Protein 8RQZ (pdb70)

Structure (mmCIF, N/CA/C/O backbone):
data_8RQZ
#
_entry.id   8RQZ
#
_cell.length_a   210.833
_cell.length_b   210.500
_cell.length_c   494.213
_cell.angle_alpha   90.00
_cell.angle_beta   90.00
_cell.angle_gamma   90.00
#
_symmetry.space_group_name_H-M   'F 2 2 2'
#
loop_
_entity.id
_entity.type
_entity.pdbx_description
1 polymer 'Uncharacterized protein YjgD'
2 polymer 'Probable oxidoreductase YjgC'
3 non-polymer 'MYRISTIC ACID'
4 non-polymer GLYCEROL
5 non-polymer 1,2-DIPALMITOYL-PHOSPHATIDYL-GLYCEROLE
6 non-polymer 'FE2/S2 (INORGANIC) CLUSTER'
7 non-polymer 'IRON/SULFUR CLUSTER'
8 non-polymer '2-AMINO-5,6-DIMERCAPTO-7-METHYL-3,7,8A,9-TETRAHYDRO-8-OXA-1,3,9,10-TETRAAZA-ANTHRACEN-4-ONE GUANOSINE DINUCLEOTIDE'
9 non-polymer 'MOLYBDENUM(IV) ION'
10 non-polymer MENAQUINONE-7
11 non-polymer 'HYDROSULFURIC ACID'
12 non-polymer 'MALONATE ION'
13 non-polymer 'NITRATE ION'
14 non-polymer 'SODIUM ION'
15 water water
#
loop_
_atom_site.group_PDB
_atom_site.id
_atom_site.type_symbol
_atom_site.label_atom_id
_atom_site.label_alt_id
_atom_site.label_comp_id
_atom_site.label_asym_id
_atom_site.label_entity_id
_atom_site.label_seq_id
_atom_site.pdbx_PDB_ins_code
_atom_site.Cartn_x
_atom_site.Cartn_y
_atom_site.Cartn_z
_atom_site.occupancy
_atom_site.B_iso_or_equiv
_atom_site.auth_seq_id
_atom_site.auth_comp_id
_atom_site.auth_asym_id
_atom_site.auth_atom_id
_atom_site.pdbx_PDB_model_num
ATOM 1 N N . ALA A 1 2 ? 7.693 55.552 236.742 1.00 50.99 2 ALA A N 1
ATOM 2 C CA . ALA A 1 2 ? 8.006 56.904 237.202 1.00 51.69 2 ALA A CA 1
ATOM 3 C C . ALA A 1 2 ? 7.407 58.036 236.278 1.00 52.08 2 ALA A C 1
ATOM 4 O O . ALA A 1 2 ? 6.747 57.710 235.295 1.00 52.16 2 ALA A O 1
ATOM 6 N N . LYS A 1 3 ? 7.569 59.344 236.626 1.00 52.19 3 LYS A N 1
ATOM 7 C CA . LYS A 1 3 ? 7.049 60.474 235.836 1.00 53.18 3 LYS A CA 1
ATOM 8 C C . LYS A 1 3 ? 7.744 60.620 234.463 1.00 53.66 3 LYS A C 1
ATOM 9 O O . LYS A 1 3 ? 8.878 60.173 234.294 1.00 53.85 3 LYS A O 1
ATOM 15 N N . ALA A 1 4 ? 7.083 61.285 233.500 1.00 53.27 4 ALA A N 1
ATOM 16 C CA . ALA A 1 4 ? 7.658 61.464 232.169 1.00 53.02 4 ALA A CA 1
ATOM 17 C C . ALA A 1 4 ? 8.837 62.430 232.144 1.00 52.94 4 ALA A C 1
ATOM 18 O O . ALA A 1 4 ? 8.726 63.557 232.618 1.00 53.46 4 ALA A O 1
ATOM 20 N N . ILE A 1 5 ? 9.967 61.995 231.582 1.00 52.42 5 ILE A N 1
ATOM 21 C CA . ILE A 1 5 ? 11.163 62.831 231.407 1.00 52.29 5 ILE A CA 1
ATOM 22 C C . ILE A 1 5 ? 11.720 62.632 229.986 1.00 52.14 5 ILE A C 1
ATOM 23 O O . ILE A 1 5 ? 11.543 61.559 229.418 1.00 52.19 5 ILE A O 1
ATOM 28 N N . LYS A 1 6 ? 12.385 63.645 229.406 1.00 51.92 6 LYS A N 1
ATOM 29 C CA . LYS A 1 6 ? 12.958 63.499 228.066 1.00 52.47 6 LYS A CA 1
ATOM 30 C C . LYS A 1 6 ? 14.453 63.806 228.015 1.00 53.71 6 LYS A C 1
ATOM 31 O O . LYS A 1 6 ? 15.162 63.254 227.172 1.00 53.58 6 LYS A O 1
ATOM 37 N N . ARG A 1 7 ? 14.926 64.695 228.903 1.00 54.83 7 ARG A N 1
ATOM 38 C CA . ARG A 1 7 ? 16.319 65.153 228.941 1.00 56.17 7 ARG A CA 1
ATOM 39 C C . ARG A 1 7 ? 17.305 64.037 229.226 1.00 56.31 7 ARG A C 1
ATOM 40 O O . ARG A 1 7 ? 17.150 63.322 230.198 1.00 56.32 7 ARG A O 1
ATOM 48 N N . ILE A 1 8 ? 18.311 63.877 228.366 1.00 56.17 8 ILE A N 1
ATOM 49 C CA . ILE A 1 8 ? 19.330 62.841 228.519 1.00 56.37 8 ILE A CA 1
ATOM 50 C C . ILE A 1 8 ? 20.704 63.489 228.719 1.00 56.85 8 ILE A C 1
ATOM 51 O O . ILE A 1 8 ? 21.134 64.276 227.875 1.00 56.86 8 ILE A O 1
ATOM 56 N N . GLN A 1 9 ? 21.391 63.174 229.832 1.00 57.09 9 GLN A N 1
ATOM 57 C CA . GLN A 1 9 ? 22.742 63.667 230.075 1.00 58.04 9 GLN A CA 1
ATOM 58 C C . GLN A 1 9 ? 23.665 62.587 229.524 1.00 58.73 9 GLN A C 1
ATOM 59 O O . GLN A 1 9 ? 23.736 61.489 230.075 1.00 58.67 9 GLN A O 1
ATOM 65 N N . LYS A 1 10 ? 24.318 62.883 228.394 1.00 59.16 10 LYS A N 1
ATOM 66 C CA . LYS A 1 10 ? 25.205 61.954 227.698 1.00 59.89 10 LYS A CA 1
ATOM 67 C C . LYS A 1 10 ? 26.491 61.658 228.459 1.00 60.48 10 LYS A C 1
ATOM 68 O O . LYS A 1 10 ? 26.927 62.459 229.285 1.00 60.54 10 LYS A O 1
ATOM 74 N N . ILE A 1 11 ? 27.102 60.502 228.176 1.00 60.80 11 ILE A N 1
ATOM 75 C CA . ILE A 1 11 ? 28.335 60.105 228.837 1.00 61.45 11 ILE A CA 1
ATOM 76 C C . ILE A 1 11 ? 29.525 60.844 228.193 1.00 61.85 11 ILE A C 1
ATOM 77 O O . ILE A 1 11 ? 29.565 61.039 226.976 1.00 61.83 11 ILE A O 1
ATOM 82 N N . GLU A 1 12 ? 30.441 61.334 229.028 1.00 61.99 12 GLU A N 1
ATOM 83 C CA . GLU A 1 12 ? 31.571 62.122 228.558 1.00 62.68 12 GLU A CA 1
ATOM 84 C C . GLU A 1 12 ? 32.661 61.331 227.847 1.00 62.68 12 GLU A C 1
ATOM 85 O O . GLU A 1 12 ? 33.484 60.671 228.487 1.00 62.79 12 GLU A O 1
ATOM 91 N N . VAL A 1 13 ? 32.692 61.433 226.518 1.00 62.38 13 VAL A N 1
ATOM 92 C CA . VAL A 1 13 ? 33.746 60.809 225.734 1.00 62.37 13 VAL A CA 1
ATOM 93 C C . VAL A 1 13 ? 34.807 61.887 225.530 1.00 61.94 13 VAL A C 1
ATOM 94 O O . VAL A 1 13 ? 34.633 62.798 224.718 1.00 62.02 13 VAL A O 1
ATOM 98 N N . THR A 1 14 ? 35.865 61.844 226.345 1.00 61.19 14 THR A N 1
ATOM 99 C CA . THR A 1 14 ? 36.907 62.867 226.293 1.00 60.96 14 THR A CA 1
ATOM 100 C C . THR A 1 14 ? 37.713 62.817 224.979 1.00 60.82 14 THR A C 1
ATOM 101 O O . THR A 1 14 ? 37.646 61.825 224.251 1.00 61.04 14 THR A O 1
ATOM 105 N N . GLU A 1 15 ? 38.465 63.891 224.667 1.00 60.30 15 GLU A N 1
ATOM 106 C CA . GLU A 1 15 ? 39.259 63.964 223.439 1.00 60.02 15 GLU A CA 1
ATOM 107 C C . GLU A 1 15 ? 40.280 62.840 223.382 1.00 58.99 15 GLU A C 1
ATOM 108 O O . GLU A 1 15 ? 40.463 62.218 222.335 1.00 58.81 15 GLU A O 1
ATOM 114 N N . GLU A 1 16 ? 40.904 62.548 224.528 1.00 58.26 16 GLU A N 1
ATOM 115 C CA . GLU A 1 16 ? 41.892 61.482 224.649 1.00 58.12 16 GLU A CA 1
ATOM 116 C C . GLU A 1 16 ? 41.245 60.111 224.543 1.00 57.56 16 GLU A C 1
ATOM 117 O O . GLU A 1 16 ? 41.851 59.195 223.994 1.00 57.92 16 GLU A O 1
ATOM 123 N N . ASP A 1 17 ? 40.026 59.949 225.067 1.00 56.58 17 ASP A N 1
ATOM 124 C CA . ASP A 1 17 ? 39.312 58.677 224.989 1.00 56.01 17 ASP A CA 1
ATOM 125 C C . ASP A 1 17 ? 38.968 58.368 223.547 1.00 54.19 17 ASP A C 1
ATOM 126 O O . ASP A 1 17 ? 39.146 57.238 223.113 1.00 54.14 17 ASP A O 1
ATOM 131 N N . GLN A 1 18 ? 38.482 59.368 222.804 1.00 52.77 18 GLN A N 1
ATOM 132 C CA . GLN A 1 18 ? 38.135 59.169 221.404 1.00 52.08 18 GLN A CA 1
ATOM 133 C C . GLN A 1 18 ? 39.380 58.901 220.570 1.00 51.14 18 GLN A C 1
ATOM 134 O O . GLN A 1 18 ? 39.340 58.064 219.673 1.00 51.36 18 GLN A O 1
ATOM 140 N N . ARG A 1 19 ? 40.505 59.543 220.903 1.00 49.88 19 ARG A N 1
ATOM 141 C CA . ARG A 1 19 ? 41.762 59.319 220.202 1.00 49.22 19 ARG A CA 1
ATOM 142 C C . ARG A 1 19 ? 42.200 57.859 220.339 1.00 47.78 19 ARG A C 1
ATOM 143 O O . ARG A 1 19 ? 42.600 57.241 219.352 1.00 47.51 19 ARG A O 1
ATOM 151 N N . LYS A 1 20 ? 42.066 57.293 221.548 1.00 46.75 20 LYS A N 1
ATOM 152 C CA . LYS A 1 20 ? 42.430 55.899 221.776 1.00 46.33 20 LYS A CA 1
ATOM 153 C C . LYS A 1 20 ? 41.519 54.982 220.984 1.00 44.84 20 LYS A C 1
ATOM 154 O O . LYS A 1 20 ? 42.013 54.064 220.361 1.00 45.01 20 LYS A O 1
ATOM 160 N N . ARG A 1 21 ? 40.204 55.251 220.967 1.00 43.33 21 ARG A N 1
ATOM 161 C CA . ARG A 1 21 ? 39.236 54.462 220.208 1.00 42.41 21 ARG A CA 1
ATOM 162 C C . ARG A 1 21 ? 39.582 54.436 218.725 1.00 41.26 21 ARG A C 1
ATOM 163 O O . ARG A 1 21 ? 39.527 53.381 218.101 1.00 41.25 21 ARG A O 1
ATOM 171 N N . ASP A 1 22 ? 39.937 55.598 218.163 1.00 40.33 22 ASP A N 1
ATOM 172 C CA . ASP A 1 22 ? 40.280 55.720 216.751 1.00 39.83 22 ASP A CA 1
ATOM 173 C C . ASP A 1 22 ? 41.577 55.008 216.433 1.00 38.46 22 ASP A C 1
ATOM 174 O O . ASP A 1 22 ? 41.652 54.308 215.426 1.00 38.15 22 ASP A O 1
ATOM 179 N N . LEU A 1 23 ? 42.589 55.155 217.304 1.00 37.43 23 LEU A N 1
ATOM 180 C CA . LEU A 1 23 ? 43.872 54.481 217.105 1.00 36.76 23 LEU A CA 1
ATOM 181 C C . LEU A 1 23 ? 43.706 52.973 217.224 1.00 36.41 23 LEU A C 1
ATOM 182 O O . LEU A 1 23 ? 44.265 52.234 216.423 1.00 36.32 23 LEU A O 1
ATOM 187 N N . ARG A 1 24 ? 42.892 52.522 218.178 1.00 36.15 24 ARG A N 1
ATOM 188 C CA . ARG A 1 24 ? 42.612 51.106 218.374 1.00 36.51 24 ARG A CA 1
ATOM 189 C C . ARG A 1 24 ? 41.884 50.512 217.172 1.00 35.49 24 ARG A C 1
ATOM 190 O O . ARG A 1 24 ? 42.086 49.343 216.858 1.00 35.65 24 ARG A O 1
ATOM 198 N N . GLU A 1 25 ? 41.054 51.316 216.493 1.00 34.28 25 GLU A N 1
ATOM 199 C CA . GLU A 1 25 ? 40.348 50.906 215.289 1.00 33.53 25 GLU A CA 1
ATOM 200 C C . GLU A 1 25 ? 41.356 50.683 214.154 1.00 32.07 25 GLU A C 1
ATOM 201 O O . GLU A 1 25 ? 41.204 49.743 213.383 1.00 32.10 25 GLU A O 1
ATOM 207 N N . ILE A 1 26 ? 42.395 51.531 214.069 1.00 30.71 26 ILE A N 1
ATOM 208 C CA . ILE A 1 26 ? 43.459 51.404 213.076 1.00 29.75 26 ILE A CA 1
ATOM 209 C C . ILE A 1 26 ? 44.342 50.203 213.433 1.00 28.98 26 ILE A C 1
ATOM 210 O O . ILE A 1 26 ? 44.698 49.426 212.552 1.00 29.32 26 ILE A O 1
ATOM 215 N N . GLU A 1 27 ? 44.623 49.985 214.728 1.00 27.77 27 GLU A N 1
ATOM 216 C CA . GLU A 1 27 ? 45.397 48.834 215.181 1.00 27.19 27 GLU A CA 1
ATOM 217 C C . GLU A 1 27 ? 44.705 47.544 214.780 1.00 26.59 27 GLU A C 1
ATOM 218 O O . GLU A 1 27 ? 45.342 46.693 214.170 1.00 26.79 27 GLU A O 1
ATOM 224 N N . ASP A 1 28 ? 43.379 47.445 215.019 1.00 25.78 28 ASP A N 1
ATOM 225 C CA . ASP A 1 28 ? 42.588 46.268 214.656 1.00 25.40 28 ASP A CA 1
ATOM 226 C C . ASP A 1 28 ? 42.604 45.994 213.164 1.00 24.62 28 ASP A C 1
ATOM 227 O O . ASP A 1 28 ? 42.653 44.838 212.778 1.00 25.13 28 ASP A O 1
ATOM 232 N N . ALA A 1 29 ? 42.622 47.032 212.330 1.00 23.61 29 ALA A N 1
ATOM 233 C CA . ALA A 1 29 ? 42.680 46.859 210.886 1.00 23.40 29 ALA A CA 1
ATOM 234 C C . ALA A 1 29 ? 44.034 46.287 210.485 1.00 23.41 29 ALA A C 1
ATOM 235 O O . ALA A 1 29 ? 44.073 45.407 209.625 1.00 23.73 29 ALA A O 1
ATOM 237 N N . LEU A 1 30 ? 45.143 46.752 211.126 1.00 22.69 30 LEU A N 1
ATOM 238 C CA . LEU A 1 30 ? 46.485 46.229 210.867 1.00 22.19 30 LEU A CA 1
ATOM 239 C C . LEU A 1 30 ? 46.518 44.761 211.288 1.00 22.70 30 LEU A C 1
ATOM 240 O O . LEU A 1 30 ? 47.064 43.940 210.559 1.00 23.21 30 LEU A O 1
ATOM 245 N N . ILE A 1 31 ? 45.928 44.424 212.458 1.00 22.31 31 ILE A N 1
ATOM 246 C CA . ILE A 1 31 ? 45.886 43.054 212.982 1.00 22.29 31 ILE A CA 1
ATOM 247 C C . ILE A 1 31 ? 45.144 42.137 212.023 1.00 22.57 31 ILE A C 1
ATOM 248 O O . ILE A 1 31 ? 45.582 41.015 211.796 1.00 22.69 31 ILE A O 1
ATOM 253 N N . ASP A 1 32 ? 44.046 42.627 211.427 1.00 22.74 32 ASP A N 1
ATOM 254 C CA . ASP A 1 32 ? 43.267 41.866 210.461 1.00 23.48 32 ASP A CA 1
ATOM 255 C C . ASP A 1 32 ? 44.051 41.654 209.185 1.00 23.72 32 ASP A C 1
ATOM 256 O O . ASP A 1 32 ? 44.052 40.546 208.648 1.00 24.57 32 ASP A O 1
ATOM 261 N N . HIS A 1 33 ? 44.761 42.682 208.723 1.00 22.96 33 HIS A N 1
ATOM 262 C CA . HIS A 1 33 ? 45.565 42.560 207.513 1.00 22.99 33 HIS A CA 1
ATOM 263 C C . HIS A 1 33 ? 47.042 42.277 207.796 1.00 22.87 33 HIS A C 1
ATOM 264 O O . HIS A 1 33 ? 47.910 42.609 206.996 1.00 23.21 33 HIS A O 1
ATOM 271 N N . LYS A 1 34 ? 47.312 41.615 208.917 1.00 22.37 34 LYS A N 1
ATOM 272 C CA . LYS A 1 34 ? 48.637 41.282 209.389 1.00 22.78 34 LYS A CA 1
ATOM 273 C C . LYS A 1 34 ? 49.475 40.575 208.347 1.00 23.10 34 LYS A C 1
ATOM 274 O O . LYS A 1 34 ? 50.612 40.968 208.123 1.00 23.05 34 LYS A O 1
ATOM 280 N N . GLU A 1 35 ? 48.913 39.558 207.687 1.00 23.41 35 GLU A N 1
ATOM 281 C CA . GLU A 1 35 ? 49.634 38.793 206.670 1.00 23.80 35 GLU A CA 1
ATOM 282 C C . GLU A 1 35 ? 49.982 39.665 205.467 1.00 21.63 35 GLU A C 1
ATOM 283 O O . GLU A 1 35 ? 51.084 39.559 204.924 1.00 21.32 35 GLU A O 1
ATOM 289 N N . ALA A 1 36 ? 49.039 40.520 205.051 1.00 19.82 36 ALA A N 1
ATOM 290 C CA . ALA A 1 36 ? 49.262 41.381 203.906 1.00 18.75 36 ALA A CA 1
ATOM 291 C C . ALA A 1 36 ? 50.344 42.401 204.222 1.00 17.68 36 ALA A C 1
ATOM 292 O O . ALA A 1 36 ? 51.208 42.652 203.386 1.00 17.99 36 ALA A O 1
ATOM 294 N N . ILE A 1 37 ? 50.334 42.956 205.440 1.00 16.27 37 ILE A N 1
ATOM 295 C CA . ILE A 1 37 ? 51.344 43.915 205.858 1.00 15.29 37 ILE A CA 1
ATOM 296 C C . ILE A 1 37 ? 52.699 43.246 205.912 1.00 14.47 37 ILE A C 1
ATOM 297 O O . ILE A 1 37 ? 53.640 43.741 205.303 1.00 14.81 37 ILE A O 1
ATOM 302 N N . LEU A 1 38 ? 52.775 42.070 206.540 1.00 13.40 38 LEU A N 1
ATOM 303 C CA . LEU A 1 38 ? 54.014 41.294 206.660 1.00 12.59 38 LEU A CA 1
ATOM 304 C C . LEU A 1 38 ? 54.616 40.987 205.294 1.00 12.44 38 LEU A C 1
ATOM 305 O O . LEU A 1 38 ? 55.818 41.131 205.111 1.00 12.39 38 LEU A O 1
ATOM 310 N N . GLU A 1 39 ? 53.766 40.642 204.327 1.00 12.43 39 GLU A N 1
ATOM 311 C CA . GLU A 1 39 ? 54.175 40.348 202.965 1.00 13.02 39 GLU A CA 1
ATOM 312 C C . GLU A 1 39 ? 54.664 41.598 202.275 1.00 13.51 39 GLU A C 1
ATOM 313 O O . GLU A 1 39 ? 55.650 41.529 201.541 1.00 14.08 39 GLU A O 1
ATOM 319 N N . THR A 1 40 ? 54.000 42.754 202.514 1.00 13.16 40 THR A N 1
ATOM 320 C CA . THR A 1 40 ? 54.405 44.032 201.933 1.00 13.46 40 THR A CA 1
ATOM 321 C C . THR A 1 40 ? 55.782 44.392 202.457 1.00 14.26 40 THR A C 1
ATOM 322 O O . THR A 1 40 ? 56.657 44.717 201.662 1.00 15.16 40 THR A O 1
ATOM 326 N N . LEU A 1 41 ? 56.015 44.227 203.770 1.00 13.64 41 LEU A N 1
ATOM 327 C CA . LEU A 1 41 ? 57.311 44.505 204.369 1.00 13.31 41 LEU A CA 1
ATOM 328 C C . LEU A 1 41 ? 58.402 43.630 203.780 1.00 13.95 41 LEU A C 1
ATOM 329 O O . LEU A 1 41 ? 59.467 44.148 203.471 1.00 14.22 41 LEU A O 1
ATOM 334 N N . HIS A 1 42 ? 58.135 42.330 203.554 1.00 14.24 42 HIS A N 1
ATOM 335 C CA . HIS A 1 42 ? 59.134 41.445 202.945 1.00 15.28 42 HIS A CA 1
ATOM 336 C C . HIS A 1 42 ? 59.461 41.905 201.540 1.00 15.33 42 HIS A C 1
ATOM 337 O O . HIS A 1 42 ? 60.627 41.982 201.179 1.00 15.13 42 HIS A O 1
ATOM 344 N N . MET A 1 43 ? 58.436 42.261 200.770 1.00 15.47 43 MET A N 1
ATOM 345 C CA . MET A 1 43 ? 58.592 42.736 199.405 1.00 16.24 43 MET A CA 1
ATOM 346 C C . MET A 1 43 ? 59.411 44.016 199.370 1.00 17.02 43 MET A C 1
ATOM 347 O O . MET A 1 43 ? 60.287 44.167 198.521 1.00 17.38 43 MET A O 1
ATOM 352 N N . LEU A 1 44 ? 59.137 44.920 200.308 1.00 17.24 44 LEU A N 1
ATOM 353 C CA . LEU A 1 44 ? 59.810 46.208 200.463 1.00 17.87 44 LEU A CA 1
ATOM 354 C C . LEU A 1 44 ? 61.268 46.026 200.840 1.00 18.37 44 LEU A C 1
ATOM 355 O O . LEU A 1 44 ? 62.124 46.743 200.329 1.00 18.53 44 LEU A O 1
ATOM 360 N N . GLY A 1 45 ? 61.542 45.041 201.693 1.00 18.46 45 GLY A N 1
ATOM 361 C CA . GLY A 1 45 ? 62.891 44.696 202.103 1.00 19.23 45 GLY A CA 1
ATOM 362 C C . GLY A 1 45 ? 63.717 44.234 200.925 1.00 19.88 45 GLY A C 1
ATOM 363 O O . GLY A 1 45 ? 64.888 44.596 200.822 1.00 20.24 45 GLY A O 1
ATOM 364 N N . HIS A 1 46 ? 63.099 43.472 199.996 1.00 19.79 46 HIS A N 1
ATOM 365 C CA . HIS A 1 46 ? 63.771 43.000 198.784 1.00 20.01 46 HIS A CA 1
ATOM 366 C C . HIS A 1 46 ? 64.033 44.118 197.804 1.00 19.63 46 HIS A C 1
ATOM 367 O O . HIS A 1 46 ? 65.059 44.103 197.135 1.00 19.51 46 HIS A O 1
ATOM 374 N N . MET A 1 47 ? 63.113 45.080 197.703 1.00 19.11 47 MET A N 1
ATOM 375 C CA . MET A 1 47 ? 63.299 46.242 196.849 1.00 19.23 47 MET A CA 1
ATOM 376 C C . MET A 1 47 ? 64.522 47.054 197.307 1.00 20.25 47 MET A C 1
ATOM 377 O O . MET A 1 47 ? 65.216 47.644 196.478 1.00 20.16 47 MET A O 1
ATOM 382 N N . ASN A 1 48 ? 64.790 47.068 198.627 1.00 21.04 48 ASN A N 1
ATOM 383 C CA . ASN A 1 48 ? 65.941 47.746 199.197 1.00 22.03 48 ASN A CA 1
ATOM 384 C C . ASN A 1 48 ? 67.198 46.937 198.933 1.00 23.40 48 ASN A C 1
ATOM 385 O O . ASN A 1 48 ? 68.187 47.534 198.507 1.00 24.06 48 ASN A O 1
ATOM 390 N N . GLU A 1 49 ? 67.174 45.583 199.142 1.00 23.84 49 GLU A N 1
ATOM 391 C CA . GLU A 1 49 ? 68.332 44.694 198.891 1.00 24.47 49 GLU A CA 1
ATOM 392 C C . GLU A 1 49 ? 68.720 44.770 197.418 1.00 23.59 49 GLU A C 1
ATOM 393 O O . GLU A 1 49 ? 69.875 45.005 197.095 1.00 23.80 49 GLU A O 1
ATOM 399 N N . ARG A 1 50 ? 67.740 44.660 196.527 1.00 22.79 50 ARG A N 1
ATOM 400 C CA . ARG A 1 50 ? 67.917 44.851 195.086 1.00 22.76 50 ARG A CA 1
ATOM 401 C C . ARG A 1 50 ? 68.225 46.370 194.891 1.00 23.29 50 ARG A C 1
ATOM 402 O O . ARG A 1 50 ? 68.118 47.131 195.875 1.00 23.88 50 ARG A O 1
ATOM 410 N N . GLY A 1 51 ? 68.536 46.838 193.698 1.00 23.04 51 GLY A N 1
ATOM 411 C CA . GLY A 1 51 ? 68.853 48.262 193.516 1.00 23.09 51 GLY A CA 1
ATOM 412 C C . GLY A 1 51 ? 67.740 49.285 193.693 1.00 22.56 51 GLY A C 1
ATOM 413 O O . GLY A 1 51 ? 68.013 50.470 193.877 1.00 22.71 51 GLY A O 1
ATOM 414 N N . VAL A 1 52 ? 66.486 48.823 193.675 1.00 21.79 52 VAL A N 1
ATOM 415 C CA . VAL A 1 52 ? 65.234 49.568 193.555 1.00 21.17 52 VAL A CA 1
ATOM 416 C C . VAL A 1 52 ? 65.005 50.753 194.557 1.00 20.99 52 VAL A C 1
ATOM 417 O O . VAL A 1 52 ? 64.884 51.887 194.070 1.00 21.49 52 VAL A O 1
ATOM 421 N N . LEU A 1 53 ? 64.854 50.526 195.888 1.00 19.91 53 LEU A N 1
ATOM 422 C CA . LEU A 1 53 ? 64.555 51.650 196.802 1.00 18.99 53 LEU A CA 1
ATOM 423 C C . LEU A 1 53 ? 65.660 52.706 196.838 1.00 18.35 53 LEU A C 1
ATOM 424 O O . LEU A 1 53 ? 65.351 53.855 196.536 1.00 18.12 53 LEU A O 1
ATOM 429 N N . PRO A 1 54 ? 66.948 52.360 197.072 1.00 17.72 54 PRO A N 1
ATOM 430 C CA . PRO A 1 54 ? 68.007 53.378 196.980 1.00 17.38 54 PRO A CA 1
ATOM 431 C C . PRO A 1 54 ? 68.030 54.174 195.668 1.00 17.31 54 PRO A C 1
ATOM 432 O O . PRO A 1 54 ? 68.256 55.382 195.706 1.00 17.63 54 PRO A O 1
ATOM 436 N N . LEU A 1 55 ? 67.747 53.522 194.526 1.00 16.78 55 LEU A N 1
ATOM 437 C CA . LEU A 1 55 ? 67.690 54.176 193.222 1.00 16.71 55 LEU A CA 1
ATOM 438 C C . LEU A 1 55 ? 66.591 55.221 193.218 1.00 17.11 55 LEU A C 1
ATOM 439 O O . LEU A 1 55 ? 66.828 56.344 192.758 1.00 17.64 55 LEU A O 1
ATOM 444 N N . LEU A 1 56 ? 65.390 54.872 193.746 1.00 16.43 56 LEU A N 1
ATOM 445 C CA . LEU A 1 56 ? 64.273 55.815 193.821 1.00 16.06 56 LEU A CA 1
ATOM 446 C C . LEU A 1 56 ? 64.576 56.941 194.818 1.00 15.36 56 LEU A C 1
ATOM 447 O O . LEU A 1 56 ? 64.256 58.096 194.549 1.00 16.01 56 LEU A O 1
ATOM 452 N N . ARG A 1 57 ? 65.224 56.625 195.951 1.00 13.92 57 ARG A N 1
ATOM 453 C CA . ARG A 1 57 ? 65.601 57.629 196.939 1.00 13.12 57 ARG A CA 1
ATOM 454 C C . ARG A 1 57 ? 66.537 58.670 196.320 1.00 13.14 57 ARG A C 1
ATOM 455 O O . ARG A 1 57 ? 66.382 59.863 196.575 1.00 13.13 57 ARG A O 1
ATOM 463 N N . GLY A 1 58 ? 67.459 58.210 195.476 1.00 12.87 58 GLY A N 1
ATOM 464 C CA . GLY A 1 58 ? 68.400 59.072 194.777 1.00 13.08 58 GLY A CA 1
ATOM 465 C C . GLY A 1 58 ? 67.789 59.818 193.608 1.00 13.04 58 GLY A C 1
ATOM 466 O O . GLY A 1 58 ? 68.170 60.951 193.345 1.00 13.13 58 GLY A O 1
ATOM 467 N N . LEU A 1 59 ? 66.848 59.203 192.890 1.00 13.08 59 LEU A N 1
ATOM 468 C CA . LEU A 1 59 ? 66.171 59.848 191.761 1.00 13.83 59 LEU A CA 1
ATOM 469 C C . LEU A 1 59 ? 65.407 61.089 192.234 1.00 14.85 59 LEU A C 1
ATOM 470 O O . LEU A 1 59 ? 65.471 62.119 191.576 1.00 14.80 59 LEU A O 1
ATOM 475 N N . PHE A 1 60 ? 64.684 60.985 193.371 1.00 15.55 60 PHE A N 1
ATOM 476 C CA . PHE A 1 60 ? 63.937 62.104 193.964 1.00 16.28 60 PHE A CA 1
ATOM 477 C C . PHE A 1 60 ? 64.826 63.023 194.804 1.00 16.76 60 PHE A C 1
ATOM 478 O O . PHE A 1 60 ? 64.609 64.234 194.823 1.00 17.48 60 PHE A O 1
ATOM 486 N N . GLY A 1 61 ? 65.836 62.458 195.453 1.00 16.27 61 GLY A N 1
ATOM 487 C CA . GLY A 1 61 ? 66.775 63.224 196.251 1.00 16.56 61 GLY A CA 1
ATOM 488 C C . GLY A 1 61 ? 67.541 64.218 195.422 1.00 17.05 61 GLY A C 1
ATOM 489 O O . GLY A 1 61 ? 67.715 65.371 195.820 1.00 17.56 61 GLY A O 1
ATOM 490 N N . GLN A 1 62 ? 67.992 63.766 194.254 1.00 16.84 62 GLN A N 1
ATOM 491 C CA . GLN A 1 62 ? 68.702 64.605 193.296 1.00 17.18 62 GLN A CA 1
ATOM 492 C C . GLN A 1 62 ? 67.833 64.830 192.047 1.00 17.84 62 GLN A C 1
ATOM 493 O O . GLN A 1 62 ? 68.364 64.940 190.950 1.00 17.89 62 GLN A O 1
ATOM 499 N N . GLY A 1 63 ? 66.518 64.914 192.238 1.00 18.33 63 GLY A N 1
ATOM 500 C CA . GLY A 1 63 ? 65.540 65.072 191.177 1.00 19.61 63 GLY A CA 1
ATOM 501 C C . GLY A 1 63 ? 65.674 66.365 190.421 1.00 20.98 63 GLY A C 1
ATOM 502 O O . GLY A 1 63 ? 65.486 66.398 189.204 1.00 21.11 63 GLY A O 1
ATOM 503 N N . ASP A 1 64 ? 66.027 67.432 191.130 1.00 21.83 64 ASP A N 1
ATOM 504 C CA . ASP A 1 64 ? 66.237 68.747 190.530 1.00 22.95 64 ASP A CA 1
ATOM 505 C C . ASP A 1 64 ? 67.357 68.680 189.474 1.00 23.34 64 ASP A C 1
ATOM 506 O O . ASP A 1 64 ? 67.231 69.280 188.414 1.00 23.46 64 ASP A O 1
ATOM 511 N N . LYS A 1 65 ? 68.410 67.887 189.740 1.00 23.45 65 LYS A N 1
ATOM 512 C CA . LYS A 1 65 ? 69.525 67.718 188.819 1.00 23.95 65 LYS A CA 1
ATOM 513 C C . LYS A 1 65 ? 69.148 66.772 187.707 1.00 23.65 65 LYS A C 1
ATOM 514 O O . LYS A 1 65 ? 69.436 67.056 186.559 1.00 23.77 65 LYS A O 1
ATOM 520 N N . VAL A 1 66 ? 68.462 65.676 188.020 1.00 23.40 66 VAL A N 1
ATOM 521 C CA . VAL A 1 66 ? 68.033 64.715 187.006 1.00 23.79 66 VAL A CA 1
ATOM 522 C C . VAL A 1 66 ? 67.115 65.381 185.976 1.00 24.77 66 VAL A C 1
ATOM 523 O O . VAL A 1 66 ? 67.345 65.257 184.775 1.00 24.96 66 VAL A O 1
ATOM 527 N N . LEU A 1 67 ? 66.137 66.159 186.445 1.00 25.17 67 LEU A N 1
ATOM 528 C CA . LEU A 1 67 ? 65.235 66.867 185.549 1.00 26.15 67 LEU A CA 1
ATOM 529 C C . LEU A 1 67 ? 66.008 67.915 184.757 1.00 27.46 67 LEU A C 1
ATOM 530 O O . LEU A 1 67 ? 65.788 68.048 183.563 1.00 27.60 67 LEU A O 1
ATOM 535 N N . ASP A 1 68 ? 66.972 68.599 185.396 1.00 28.29 68 ASP A N 1
ATOM 536 C CA . ASP A 1 68 ? 67.801 69.607 184.739 1.00 29.65 68 ASP A CA 1
ATOM 537 C C . ASP A 1 68 ? 68.561 68.991 183.569 1.00 30.25 68 ASP A C 1
ATOM 538 O O . ASP A 1 68 ? 68.566 69.553 182.488 1.00 30.48 68 ASP A O 1
ATOM 543 N N . ILE A 1 69 ? 69.138 67.807 183.771 1.00 30.39 69 ILE A N 1
ATOM 544 C CA . ILE A 1 69 ? 69.878 67.107 182.730 1.00 30.76 69 ILE A CA 1
ATOM 545 C C . ILE A 1 69 ? 68.917 66.661 181.636 1.00 32.25 69 ILE A C 1
ATOM 546 O O . ILE A 1 69 ? 69.167 66.911 180.463 1.00 32.72 69 ILE A O 1
ATOM 551 N N . LEU A 1 70 ? 67.802 66.041 182.024 1.00 32.86 70 LEU A N 1
ATOM 552 C CA . LEU A 1 70 ? 66.806 65.525 181.100 1.00 34.00 70 LEU A CA 1
ATOM 553 C C . LEU A 1 70 ? 66.235 66.609 180.170 1.00 35.55 70 LEU A C 1
ATOM 554 O O . LEU A 1 70 ? 66.248 66.430 178.950 1.00 35.76 70 LEU A O 1
ATOM 559 N N . VAL A 1 71 ? 65.758 67.736 180.744 1.00 36.11 71 VAL A N 1
ATOM 560 C CA . VAL A 1 71 ? 65.168 68.833 179.990 1.00 36.82 71 VAL A CA 1
ATOM 561 C C . VAL A 1 71 ? 66.223 69.486 179.108 1.00 38.00 71 VAL A C 1
ATOM 562 O O . VAL A 1 71 ? 65.959 69.754 177.941 1.00 38.11 71 VAL A O 1
ATOM 566 N N . LYS A 1 72 ? 67.435 69.686 179.638 1.00 38.89 72 LYS A N 1
ATOM 567 C CA . LYS A 1 72 ? 68.515 70.309 178.874 1.00 40.23 72 LYS A CA 1
ATOM 568 C C . LYS A 1 72 ? 68.945 69.490 177.677 1.00 42.17 72 LYS A C 1
ATOM 569 O O . LYS A 1 72 ? 69.305 70.062 176.652 1.00 42.27 72 LYS A O 1
ATOM 575 N N . LYS A 1 73 ? 68.890 68.166 177.785 1.00 43.83 73 LYS A N 1
ATOM 576 C CA . LYS A 1 73 ? 69.262 67.313 176.663 1.00 46.19 73 LYS A CA 1
ATOM 577 C C . LYS A 1 73 ? 68.127 67.187 175.655 1.00 48.40 73 LYS A C 1
ATOM 578 O O . LYS A 1 73 ? 68.383 67.113 174.455 1.00 48.46 73 LYS A O 1
ATOM 584 N N . ALA A 1 74 ? 66.874 67.228 176.121 1.00 50.10 74 ALA A N 1
ATOM 585 C CA . ALA A 1 74 ? 65.724 67.166 175.226 1.00 52.32 74 ALA A CA 1
ATOM 586 C C . ALA A 1 74 ? 65.391 68.516 174.578 1.00 54.80 74 ALA A C 1
ATOM 587 O O . ALA A 1 74 ? 64.615 68.539 173.628 1.00 55.01 74 ALA A O 1
ATOM 589 N N . ASP A 1 75 ? 65.974 69.630 175.065 1.00 56.62 75 ASP A N 1
ATOM 590 C CA . ASP A 1 75 ? 65.722 70.976 174.542 1.00 59.27 75 ASP A CA 1
ATOM 591 C C . ASP A 1 75 ? 66.078 71.160 173.059 1.00 62.15 75 ASP A C 1
ATOM 592 O O . ASP A 1 75 ? 65.677 72.159 172.460 1.00 62.64 75 ASP A O 1
ATOM 597 N N . THR A 1 76 ? 66.807 70.204 172.463 1.00 63.92 76 THR A N 1
ATOM 598 C CA . THR A 1 76 ? 67.181 70.243 171.051 1.00 66.00 76 THR A CA 1
ATOM 599 C C . THR A 1 76 ? 65.934 70.299 170.161 1.00 68.06 76 THR A C 1
ATOM 600 O O . THR A 1 76 ? 64.918 69.670 170.479 1.00 68.18 76 THR A O 1
ATOM 604 N N . GLU A 1 77 ? 65.996 71.072 169.067 1.00 69.50 77 GLU A N 1
ATOM 605 C CA . GLU A 1 77 ? 64.844 71.182 168.168 1.00 71.45 77 GLU A CA 1
ATOM 606 C C . GLU A 1 77 ? 64.558 69.866 167.398 1.00 72.57 77 GLU A C 1
ATOM 607 O O . GLU A 1 77 ? 63.465 69.696 166.860 1.00 72.59 77 GLU A O 1
ATOM 613 N N . GLU A 1 78 ? 65.517 68.920 167.403 1.00 73.31 78 GLU A N 1
ATOM 614 C CA . GLU A 1 78 ? 65.366 67.596 166.814 1.00 74.39 78 GLU A CA 1
ATOM 615 C C . GLU A 1 78 ? 64.421 66.759 167.703 1.00 74.91 78 GLU A C 1
ATOM 616 O O . GLU A 1 78 ? 63.549 66.065 167.184 1.00 75.05 78 GLU A O 1
ATOM 622 N N . THR A 1 79 ? 64.581 66.863 169.041 1.00 74.99 79 THR A N 1
ATOM 623 C CA . THR A 1 79 ? 63.744 66.151 170.016 1.00 75.51 79 THR A CA 1
ATOM 624 C C . THR A 1 79 ? 62.350 66.784 170.114 1.00 75.75 79 THR A C 1
ATOM 625 O O . THR A 1 79 ? 61.378 66.080 170.373 1.00 75.71 79 THR A O 1
ATOM 629 N N . ALA A 1 80 ? 62.252 68.110 169.916 1.00 75.92 80 ALA A N 1
ATOM 630 C CA . ALA A 1 80 ? 60.978 68.822 169.973 1.00 76.50 80 ALA A CA 1
ATOM 631 C C . ALA A 1 80 ? 60.085 68.398 168.806 1.00 76.91 80 ALA A C 1
ATOM 632 O O . ALA A 1 80 ? 58.897 68.159 169.005 1.00 76.98 80 ALA A O 1
ATOM 634 N N . ASN A 1 81 ? 60.672 68.261 167.602 1.00 77.01 81 ASN A N 1
ATOM 635 C CA . ASN A 1 81 ? 59.960 67.840 166.392 1.00 77.48 81 ASN A CA 1
ATOM 636 C C . ASN A 1 81 ? 59.456 66.405 166.510 1.00 77.36 81 ASN A C 1
ATOM 637 O O . ASN A 1 81 ? 58.359 66.099 166.045 1.00 77.55 81 ASN A O 1
ATOM 642 N N . THR A 1 82 ? 60.252 65.534 167.141 1.00 76.84 82 THR A N 1
ATOM 643 C CA . THR A 1 82 ? 59.902 64.132 167.344 1.00 76.76 82 THR A CA 1
ATOM 644 C C . THR A 1 82 ? 58.637 64.015 168.202 1.00 76.20 82 THR A C 1
ATOM 645 O O . THR A 1 82 ? 57.737 63.245 167.870 1.00 76.33 82 THR A O 1
ATOM 649 N N . LEU A 1 83 ? 58.546 64.818 169.270 1.00 75.44 83 LEU A N 1
ATOM 650 C CA . LEU A 1 83 ? 57.385 64.802 170.158 1.00 75.22 83 LEU A CA 1
ATOM 651 C C . LEU A 1 83 ? 56.184 65.497 169.523 1.00 74.89 83 LEU A C 1
ATOM 652 O O . LEU A 1 83 ? 55.051 65.075 169.738 1.00 74.79 83 LEU A O 1
ATOM 657 N N . LYS A 1 84 ? 56.436 66.563 168.745 1.00 74.64 84 LYS A N 1
ATOM 658 C CA . LYS A 1 84 ? 55.419 67.346 168.040 1.00 74.79 84 LYS A CA 1
ATOM 659 C C . LYS A 1 84 ? 54.700 66.475 167.015 1.00 75.03 84 LYS A C 1
ATOM 660 O O . LYS A 1 84 ? 53.477 66.389 167.044 1.00 75.10 84 LYS A O 1
ATOM 666 N N . ASN A 1 85 ? 55.461 65.790 166.148 1.00 75.02 85 ASN A N 1
ATOM 667 C CA . ASN A 1 85 ? 54.897 64.919 165.122 1.00 75.52 85 ASN A CA 1
ATOM 668 C C . ASN A 1 85 ? 54.318 63.618 165.665 1.00 75.75 85 ASN A C 1
ATOM 669 O O . ASN A 1 85 ? 53.499 63.003 164.991 1.00 75.80 85 ASN A O 1
ATOM 674 N N . LEU A 1 86 ? 54.724 63.200 166.866 1.00 75.83 86 LEU A N 1
ATOM 675 C CA . LEU A 1 86 ? 54.168 62.001 167.481 1.00 76.53 86 LEU A CA 1
ATOM 676 C C . LEU A 1 86 ? 52.726 62.290 167.898 1.00 76.86 86 LEU A C 1
ATOM 677 O O . LEU A 1 86 ? 51.845 61.478 167.642 1.00 76.95 86 LEU A O 1
ATOM 682 N N . LEU A 1 87 ? 52.479 63.465 168.488 1.00 77.00 87 LEU A N 1
ATOM 683 C CA . LEU A 1 87 ? 51.146 63.876 168.911 1.00 77.70 87 LEU A CA 1
ATOM 684 C C . LEU A 1 87 ? 50.260 64.136 167.692 1.00 78.02 87 LEU A C 1
ATOM 685 O O . LEU A 1 87 ? 49.098 63.724 167.668 1.00 78.09 87 LEU A O 1
ATOM 690 N N . LEU A 1 88 ? 50.814 64.805 166.673 1.00 78.00 88 LEU A N 1
ATOM 691 C CA . LEU A 1 88 ? 50.077 65.093 165.444 1.00 78.45 88 LEU A CA 1
ATOM 692 C C . LEU A 1 88 ? 49.750 63.816 164.672 1.00 78.93 88 LEU A C 1
ATOM 693 O O . LEU A 1 88 ? 48.722 63.763 164.003 1.00 78.95 88 LEU A O 1
ATOM 698 N N . LEU A 1 89 ? 50.606 62.785 164.775 1.00 79.25 89 LEU A N 1
ATOM 699 C CA . LEU A 1 89 ? 50.386 61.505 164.111 1.00 80.06 89 LEU A CA 1
ATOM 700 C C . LEU A 1 89 ? 49.098 60.853 164.611 1.00 80.84 89 LEU A C 1
ATOM 701 O O . LEU A 1 89 ? 48.365 60.268 163.819 1.00 80.93 89 LEU A O 1
ATOM 706 N N . PHE A 1 90 ? 48.807 60.979 165.914 1.00 81.24 90 PHE A N 1
ATOM 707 C CA . PHE A 1 90 ? 47.578 60.425 166.471 1.00 82.10 90 PHE A CA 1
ATOM 708 C C . PHE A 1 90 ? 46.348 61.170 165.958 1.00 82.64 90 PHE A C 1
ATOM 709 O O . PHE A 1 90 ? 45.327 60.547 165.686 1.00 82.64 90 PHE A O 1
ATOM 717 N N . GLY A 1 91 ? 46.472 62.483 165.775 1.00 83.03 91 GLY A N 1
ATOM 718 C CA . GLY A 1 91 ? 45.408 63.314 165.222 1.00 83.96 91 GLY A CA 1
ATOM 719 C C . GLY A 1 91 ? 45.125 62.986 163.767 1.00 84.65 91 GLY A C 1
ATOM 720 O O . GLY A 1 91 ? 43.973 63.027 163.326 1.00 84.62 91 GLY A O 1
ATOM 721 N N . THR A 1 92 ? 46.179 62.627 163.021 1.00 85.14 92 THR A N 1
ATOM 722 C CA . THR A 1 92 ? 46.102 62.211 161.624 1.00 86.12 92 THR A CA 1
ATOM 723 C C . THR A 1 92 ? 45.380 60.863 161.539 1.00 87.17 92 THR A C 1
ATOM 724 O O . THR A 1 92 ? 44.489 60.688 160.708 1.00 87.29 92 THR A O 1
ATOM 728 N N . LEU A 1 93 ? 45.735 59.933 162.438 1.00 87.73 93 LEU A N 1
ATOM 729 C CA . LEU A 1 93 ? 45.116 58.611 162.542 1.00 88.69 93 LEU A CA 1
ATOM 730 C C . LEU A 1 93 ? 43.621 58.698 162.921 1.00 89.36 93 LEU A C 1
ATOM 731 O O . LEU A 1 93 ? 42.829 57.853 162.510 1.00 89.50 93 LEU A O 1
ATOM 736 N N . GLY A 1 94 ? 43.243 59.739 163.656 1.00 89.68 94 GLY A N 1
ATOM 737 C CA . GLY A 1 94 ? 41.858 59.988 164.030 1.00 90.66 94 GLY A CA 1
ATOM 738 C C . GLY A 1 94 ? 40.995 60.334 162.832 1.00 91.62 94 GLY A C 1
ATOM 739 O O . GLY A 1 94 ? 39.808 60.008 162.810 1.00 91.70 94 GLY A O 1
ATOM 740 N N . MET A 1 95 ? 41.588 60.983 161.815 1.00 92.21 95 MET A N 1
ATOM 741 C CA . MET A 1 95 ? 40.892 61.336 160.573 1.00 93.24 95 MET A CA 1
ATOM 742 C C . MET A 1 95 ? 40.776 60.111 159.653 1.00 93.81 95 MET A C 1
ATOM 743 O O . MET A 1 95 ? 39.774 59.948 158.957 1.00 93.91 95 MET A O 1
ATOM 748 N N . LEU A 1 96 ? 41.827 59.281 159.623 1.00 94.09 96 LEU A N 1
ATOM 749 C CA . LEU A 1 96 ? 41.905 58.083 158.799 1.00 94.81 96 LEU A CA 1
ATOM 750 C C . LEU A 1 96 ? 40.842 57.066 159.195 1.00 95.50 96 LEU A C 1
ATOM 751 O O . LEU A 1 96 ? 40.901 56.501 160.282 1.00 95.63 96 LEU A O 1
ATOM 756 N N . ASP A 1 97 ? 39.870 56.845 158.304 1.00 95.73 97 ASP A N 1
ATOM 757 C CA . ASP A 1 97 ? 38.756 55.912 158.452 1.00 96.43 97 ASP A CA 1
ATOM 758 C C . ASP A 1 97 ? 39.279 54.482 158.347 1.00 96.76 97 ASP A C 1
ATOM 759 O O . ASP A 1 97 ? 39.229 53.879 157.276 1.00 96.83 97 ASP A O 1
ATOM 764 N N . VAL A 1 98 ? 39.783 53.939 159.459 1.00 96.77 98 VAL A N 1
ATOM 765 C CA . VAL A 1 98 ? 40.302 52.576 159.474 1.00 97.22 98 VAL A CA 1
ATOM 766 C C . VAL A 1 98 ? 39.207 51.508 159.642 1.00 97.59 98 VAL A C 1
ATOM 767 O O . VAL A 1 98 ? 39.522 50.321 159.596 1.00 97.73 98 VAL A O 1
ATOM 771 N N . LYS A 1 99 ? 37.934 51.915 159.813 1.00 97.65 99 LYS A N 1
ATOM 772 C CA . LYS A 1 99 ? 36.806 50.994 159.924 1.00 98.17 99 LYS A CA 1
ATOM 773 C C . LYS A 1 99 ? 36.607 50.323 158.562 1.00 98.48 99 LYS A C 1
ATOM 774 O O . LYS A 1 99 ? 36.505 49.098 158.487 1.00 98.57 99 LYS A O 1
ATOM 780 N N . GLN A 1 100 ? 36.611 51.128 157.480 1.00 98.45 100 GLN A N 1
ATOM 781 C CA . GLN A 1 100 ? 36.438 50.642 156.109 1.00 98.81 100 GLN A CA 1
ATOM 782 C C . GLN A 1 100 ? 37.712 50.059 155.482 1.00 98.82 100 GLN A C 1
ATOM 783 O O . GLN A 1 100 ? 37.704 49.719 154.303 1.00 99.02 100 GLN A O 1
ATOM 789 N N . LEU A 1 101 ? 38.796 49.942 156.251 1.00 98.46 101 LEU A N 1
ATOM 790 C CA . LEU A 1 101 ? 40.033 49.357 155.760 1.00 98.66 101 LEU A CA 1
ATOM 791 C C . LEU A 1 101 ? 39.981 47.825 155.771 1.00 99.10 101 LEU A C 1
ATOM 792 O O . LEU A 1 101 ? 40.737 47.209 155.031 1.00 99.25 101 LEU A O 1
ATOM 797 N N . GLU A 1 102 ? 39.096 47.213 156.594 1.00 99.24 102 GLU A N 1
ATOM 798 C CA . GLU A 1 102 ? 38.930 45.760 156.724 1.00 99.93 102 GLU A CA 1
ATOM 799 C C . GLU A 1 102 ? 39.012 44.963 155.400 1.00 100.37 102 GLU A C 1
ATOM 800 O O . GLU A 1 102 ? 39.831 44.041 155.333 1.00 100.47 102 GLU A O 1
ATOM 806 N N . PRO A 1 103 ? 38.214 45.265 154.340 1.00 100.39 103 PRO A N 1
ATOM 807 C CA . PRO A 1 103 ? 38.317 44.465 153.111 1.00 100.59 103 PRO A CA 1
ATOM 808 C C . PRO A 1 103 ? 39.626 44.703 152.370 1.00 101.03 103 PRO A C 1
ATOM 809 O O . PRO A 1 103 ? 40.214 43.751 151.869 1.00 101.18 103 PRO A O 1
ATOM 813 N N . LEU A 1 104 ? 40.103 45.960 152.341 1.00 101.08 104 LEU A N 1
ATOM 814 C CA . LEU A 1 104 ? 41.354 46.332 151.677 1.00 101.63 104 LEU A CA 1
ATOM 815 C C . LEU A 1 104 ? 42.548 45.619 152.293 1.00 102.06 104 LEU A C 1
ATOM 816 O O . LEU A 1 104 ? 43.415 45.147 151.566 1.00 102.13 104 LEU A O 1
ATOM 821 N N . ILE A 1 105 ? 42.572 45.497 153.626 1.00 102.27 105 ILE A N 1
ATOM 822 C CA . ILE A 1 105 ? 43.637 44.806 154.347 1.00 102.94 105 ILE A CA 1
ATOM 823 C C . ILE A 1 105 ? 43.600 43.306 154.054 1.00 103.54 105 ILE A C 1
ATOM 824 O O . ILE A 1 105 ? 44.649 42.701 153.865 1.00 103.65 105 ILE A O 1
ATOM 829 N N . LEU A 1 106 ? 42.400 42.725 153.929 1.00 103.79 106 LEU A N 1
ATOM 830 C CA . LEU A 1 106 ? 42.265 41.310 153.586 1.00 104.53 106 LEU A CA 1
ATOM 831 C C . LEU A 1 106 ? 42.780 41.034 152.169 1.00 105.03 106 LEU A C 1
ATOM 832 O O . LEU A 1 106 ? 43.384 39.986 151.932 1.00 105.11 106 LEU A O 1
ATOM 837 N N . LYS A 1 107 ? 42.566 41.984 151.236 1.00 105.14 107 LYS A N 1
ATOM 838 C CA . LYS A 1 107 ? 43.037 41.855 149.857 1.00 105.61 107 LYS A CA 1
ATOM 839 C C . LYS A 1 107 ? 44.548 42.034 149.783 1.00 106.05 107 LYS A C 1
ATOM 840 O O . LYS A 1 107 ? 45.220 41.198 149.182 1.00 106.05 107 LYS A O 1
ATOM 846 N N . VAL A 1 108 ? 45.095 43.075 150.441 1.00 106.30 108 VAL A N 1
ATOM 847 C CA . VAL A 1 108 ? 46.547 43.268 150.483 1.00 107.00 108 VAL A CA 1
ATOM 848 C C . VAL A 1 108 ? 47.251 42.095 151.195 1.00 107.76 108 VAL A C 1
ATOM 849 O O . VAL A 1 108 ? 48.402 41.795 150.886 1.00 107.91 108 VAL A O 1
ATOM 853 N N . ASN A 1 109 ? 46.542 41.404 152.103 1.00 108.07 109 ASN A N 1
ATOM 854 C CA . ASN A 1 109 ? 47.043 40.238 152.811 1.00 108.94 109 ASN A CA 1
ATOM 855 C C . ASN A 1 109 ? 47.187 39.068 151.844 1.00 109.90 109 ASN A C 1
ATOM 856 O O . ASN A 1 109 ? 48.201 38.370 151.872 1.00 110.11 109 ASN A O 1
ATOM 861 N N . ALA A 1 110 ? 46.177 38.863 150.979 1.00 110.25 110 ALA A N 1
ATOM 862 C CA . ALA A 1 110 ? 46.179 37.803 149.970 1.00 111.00 110 ALA A CA 1
ATOM 863 C C . ALA A 1 110 ? 47.246 38.026 148.879 1.00 111.63 110 ALA A C 1
ATOM 864 O O . ALA A 1 110 ? 47.732 37.065 148.286 1.00 111.68 110 ALA A O 1
ATOM 866 N N . GLY A 1 111 ? 47.600 39.282 148.634 1.00 112.03 111 GLY A N 1
ATOM 867 C CA . GLY A 1 111 ? 48.634 39.636 147.676 1.00 112.93 111 GLY A CA 1
ATOM 868 C C . GLY A 1 111 ? 50.007 39.286 148.210 1.00 113.69 111 GLY A C 1
ATOM 869 O O . GLY A 1 111 ? 50.838 38.756 147.474 1.00 113.87 111 GLY A O 1
ATOM 870 N N . VAL A 1 112 ? 50.252 39.574 149.503 1.00 113.97 112 VAL A N 1
ATOM 871 C CA . VAL A 1 112 ? 51.518 39.256 150.169 1.00 114.77 112 VAL A CA 1
ATOM 872 C C . VAL A 1 112 ? 51.730 37.739 150.167 1.00 115.56 112 VAL A C 1
ATOM 873 O O . VAL A 1 112 ? 52.831 37.273 149.875 1.00 115.75 112 VAL A O 1
ATOM 877 N N . ALA A 1 113 ? 50.661 36.976 150.435 1.00 115.91 113 ALA A N 1
ATOM 878 C CA . ALA A 1 113 ? 50.689 35.516 150.450 1.00 116.79 113 ALA A CA 1
ATOM 879 C C . ALA A 1 113 ? 51.067 34.923 149.085 1.00 117.42 113 ALA A C 1
ATOM 880 O O . ALA A 1 113 ? 51.837 33.965 149.024 1.00 117.58 113 ALA A O 1
ATOM 882 N N . SER A 1 114 ? 50.527 35.485 147.996 1.00 117.52 114 SER A N 1
ATOM 883 C CA . SER A 1 114 ? 50.837 34.991 146.655 1.00 118.05 114 SER A CA 1
ATOM 884 C C . SER A 1 114 ? 52.211 35.462 146.162 1.00 118.43 114 SER A C 1
ATOM 885 O O . SER A 1 114 ? 52.827 34.783 145.345 1.00 118.58 114 SER A O 1
ATOM 888 N N . ALA A 1 115 ? 52.704 36.604 146.663 1.00 118.50 115 ALA A N 1
ATOM 889 C CA . ALA A 1 115 ? 53.998 37.130 146.241 1.00 119.07 115 ALA A CA 1
ATOM 890 C C . ALA A 1 115 ? 55.208 36.403 146.826 1.00 119.61 115 ALA A C 1
ATOM 891 O O . ALA A 1 115 ? 56.330 36.735 146.449 1.00 119.74 115 ALA A O 1
ATOM 893 N N . VAL A 1 116 ? 55.008 35.418 147.722 1.00 119.73 116 VAL A N 1
ATOM 894 C CA . VAL A 1 116 ? 56.140 34.673 148.276 1.00 120.42 116 VAL A CA 1
ATOM 895 C C . VAL A 1 116 ? 56.406 33.379 147.486 1.00 121.09 116 VAL A C 1
ATOM 896 O O . VAL A 1 116 ? 57.553 32.939 147.417 1.00 121.23 116 VAL A O 1
ATOM 900 N N . GLU A 1 117 ? 55.367 32.793 146.859 1.00 121.39 117 GLU A N 1
ATOM 901 C CA . GLU A 1 117 ? 55.506 31.579 146.048 1.00 122.14 117 GLU A CA 1
ATOM 902 C C . GLU A 1 117 ? 56.088 31.975 144.684 1.00 122.55 117 GLU A C 1
ATOM 903 O O . GLU A 1 117 ? 55.332 32.166 143.730 1.00 122.66 117 GLU A O 1
ATOM 909 N N . GLN A 1 118 ? 57.422 32.126 144.593 1.00 122.58 118 GLN A N 1
ATOM 910 C CA . GLN A 1 118 ? 58.045 32.586 143.354 1.00 123.04 118 GLN A CA 1
ATOM 911 C C . GLN A 1 118 ? 58.951 31.568 142.646 1.00 123.25 118 GLN A C 1
ATOM 912 O O . GLN A 1 118 ? 59.490 30.654 143.269 1.00 123.42 118 GLN A O 1
ATOM 918 N N . LYS A 1 119 ? 59.115 31.754 141.326 1.00 123.06 119 LYS A N 1
ATOM 919 C CA . LYS A 1 119 ? 59.924 30.903 140.459 1.00 123.32 119 LYS A CA 1
ATOM 920 C C . LYS A 1 119 ? 61.369 31.402 140.403 1.00 123.41 119 LYS A C 1
ATOM 921 O O . LYS A 1 119 ? 62.114 31.050 139.491 1.00 123.37 119 LYS A O 1
ATOM 927 N N . PHE A 1 128 ? 58.093 42.005 127.642 1.00 145.51 128 PHE A N 1
ATOM 928 C CA . PHE A 1 128 ? 56.821 41.713 126.986 1.00 146.05 128 PHE A CA 1
ATOM 929 C C . PHE A 1 128 ? 55.807 41.008 127.898 1.00 146.43 128 PHE A C 1
ATOM 930 O O . PHE A 1 128 ? 54.616 41.022 127.593 1.00 146.51 128 PHE A O 1
ATOM 938 N N . ASP A 1 129 ? 56.268 40.410 129.016 1.00 146.52 129 ASP A N 1
ATOM 939 C CA . ASP A 1 129 ? 55.411 39.754 130.006 1.00 147.09 129 ASP A CA 1
ATOM 940 C C . ASP A 1 129 ? 54.406 40.713 130.662 1.00 147.48 129 ASP A C 1
ATOM 941 O O . ASP A 1 129 ? 53.339 40.272 131.084 1.00 147.57 129 ASP A O 1
ATOM 946 N N . ILE A 1 130 ? 54.742 42.015 130.744 1.00 147.46 130 ILE A N 1
ATOM 947 C CA . ILE A 1 130 ? 53.865 43.046 131.314 1.00 147.90 130 ILE A CA 1
ATOM 948 C C . ILE A 1 130 ? 52.559 43.163 130.512 1.00 148.11 130 ILE A C 1
ATOM 949 O O . ILE A 1 130 ? 51.493 43.376 131.085 1.00 148.17 130 ILE A O 1
ATOM 954 N N . ILE A 1 131 ? 52.649 42.986 129.190 1.00 148.14 131 ILE A N 1
ATOM 955 C CA . ILE A 1 131 ? 51.514 43.042 128.275 1.00 148.58 131 ILE A CA 1
ATOM 956 C C . ILE A 1 131 ? 50.625 41.806 128.477 1.00 148.88 131 ILE A C 1
ATOM 957 O O . ILE A 1 131 ? 49.404 41.934 128.582 1.00 148.91 131 ILE A O 1
ATOM 962 N N . ARG A 1 132 ? 51.252 40.613 128.544 1.00 148.84 132 ARG A N 1
ATOM 963 C CA . ARG A 1 132 ? 50.575 39.324 128.723 1.00 149.28 132 ARG A CA 1
ATOM 964 C C . ARG A 1 132 ? 49.847 39.232 130.062 1.00 149.48 132 ARG A C 1
ATOM 965 O O . ARG A 1 132 ? 48.720 38.742 130.116 1.00 149.59 132 ARG A O 1
ATOM 973 N N . SER A 1 133 ? 50.496 39.685 131.142 1.00 149.34 133 SER A N 1
ATOM 974 C CA . SER A 1 133 ? 49.922 39.629 132.484 1.00 149.65 133 SER A CA 1
ATOM 975 C C . SER A 1 133 ? 48.787 40.627 132.695 1.00 149.55 133 SER A C 1
ATOM 976 O O . SER A 1 133 ? 47.892 40.366 133.499 1.00 149.66 133 SER A O 1
ATOM 979 N N . LEU A 1 134 ? 48.807 41.760 131.978 1.00 149.18 134 LEU A N 1
ATOM 980 C CA . LEU A 1 134 ? 47.744 42.752 132.109 1.00 149.27 134 LEU A CA 1
ATOM 981 C C . LEU A 1 134 ? 46.515 42.324 131.311 1.00 149.13 134 LEU A C 1
ATOM 982 O O . LEU A 1 134 ? 46.331 42.801 130.194 1.00 149.29 134 LEU A O 1
ATOM 987 N N . LYS A 1 135 ? 45.744 41.364 131.840 1.00 148.63 135 LYS A N 1
ATOM 988 C CA . LYS A 1 135 ? 44.524 40.816 131.237 1.00 148.65 135 LYS A CA 1
ATOM 989 C C . LYS A 1 135 ? 43.879 39.755 132.123 1.00 148.41 135 LYS A C 1
ATOM 990 O O . LYS A 1 135 ? 42.658 39.608 132.100 1.00 148.51 135 LYS A O 1
ATOM 996 N N . ASP A 1 136 ? 44.697 39.027 132.913 1.00 147.96 136 ASP A N 1
ATOM 997 C CA . ASP A 1 136 ? 44.262 37.975 133.832 1.00 147.95 136 ASP A CA 1
ATOM 998 C C . ASP A 1 136 ? 43.101 38.419 134.722 1.00 147.69 136 ASP A C 1
ATOM 999 O O . ASP A 1 136 ? 43.098 39.547 135.213 1.00 147.81 136 ASP A O 1
ATOM 1004 N N . PRO A 1 137 ? 42.113 37.536 134.944 1.00 147.19 137 PRO A N 1
ATOM 1005 C CA . PRO A 1 137 ? 40.979 37.881 135.821 1.00 146.91 137 PRO A CA 1
ATOM 1006 C C . PRO A 1 137 ? 41.385 38.396 137.202 1.00 146.52 137 PRO A C 1
ATOM 1007 O O . PRO A 1 137 ? 40.725 39.280 137.747 1.00 146.68 137 PRO A O 1
ATOM 1011 N N . GLU A 1 138 ? 42.480 37.861 137.758 1.00 145.85 138 GLU A N 1
ATOM 1012 C CA . GLU A 1 138 ? 42.993 38.279 139.057 1.00 145.62 138 GLU A CA 1
ATOM 1013 C C . GLU A 1 138 ? 43.593 39.684 138.982 1.00 145.11 138 GLU A C 1
ATOM 1014 O O . GLU A 1 138 ? 43.425 40.470 139.911 1.00 145.16 138 GLU A O 1
ATOM 1020 N N . ILE A 1 139 ? 44.279 39.996 137.872 1.00 144.45 139 ILE A N 1
ATOM 1021 C CA . ILE A 1 139 ? 44.906 41.293 137.620 1.00 144.29 139 ILE A CA 1
ATOM 1022 C C . ILE A 1 139 ? 43.865 42.393 137.430 1.00 143.87 139 ILE A C 1
ATOM 1023 O O . ILE A 1 139 ? 43.962 43.431 138.080 1.00 143.98 139 ILE A O 1
ATOM 1028 N N . ASN A 1 140 ? 42.863 42.156 136.558 1.00 143.25 140 ASN A N 1
ATOM 1029 C CA . ASN A 1 140 ? 41.797 43.117 136.260 1.00 143.05 140 ASN A CA 1
ATOM 1030 C C . ASN A 1 140 ? 41.066 43.580 137.511 1.00 142.49 140 ASN A C 1
ATOM 1031 O O . ASN A 1 140 ? 40.771 44.766 137.626 1.00 142.63 140 ASN A O 1
ATOM 1036 N N . LYS A 1 141 ? 40.795 42.666 138.460 1.00 141.64 141 LYS A N 1
ATOM 1037 C CA . LYS A 1 141 ? 40.114 43.048 139.695 1.00 141.28 141 LYS A CA 1
ATOM 1038 C C . LYS A 1 141 ? 40.966 44.030 140.501 1.00 140.86 141 LYS A C 1
ATOM 1039 O O . LYS A 1 141 ? 40.445 45.008 141.026 1.00 140.95 141 LYS A O 1
ATOM 1045 N N . SER A 1 142 ? 42.281 43.808 140.536 1.00 140.21 142 SER A N 1
ATOM 1046 C CA . SER A 1 142 ? 43.206 44.667 141.264 1.00 140.06 142 SER A CA 1
ATOM 1047 C C . SER A 1 142 ? 43.440 46.018 140.596 1.00 139.61 142 SER A C 1
ATOM 1048 O O . SER A 1 142 ? 43.434 47.034 141.286 1.00 139.72 142 SER A O 1
ATOM 1051 N N . ILE A 1 143 ? 43.655 46.042 139.270 1.00 138.98 143 ILE A N 1
ATOM 1052 C CA . ILE A 1 143 ? 43.905 47.299 138.571 1.00 138.80 143 ILE A CA 1
ATOM 1053 C C . ILE A 1 143 ? 42.637 48.157 138.481 1.00 138.39 143 ILE A C 1
ATOM 1054 O O . ILE A 1 143 ? 42.745 49.382 138.511 1.00 138.44 143 ILE A O 1
ATOM 1059 N N . THR A 1 144 ? 41.441 47.536 138.445 1.00 137.82 144 THR A N 1
ATOM 1060 C CA . THR A 1 144 ? 40.193 48.309 138.456 1.00 137.74 144 THR A CA 1
ATOM 1061 C C . THR A 1 144 ? 39.939 48.883 139.855 1.00 137.38 144 THR A C 1
ATOM 1062 O O . THR A 1 144 ? 39.416 49.988 139.969 1.00 137.49 144 THR A O 1
ATOM 1066 N N . LEU A 1 145 ? 40.335 48.149 140.913 1.00 136.77 145 LEU A N 1
ATOM 1067 C CA . LEU A 1 145 ? 40.228 48.622 142.292 1.00 136.67 145 LEU A CA 1
ATOM 1068 C C . LEU A 1 145 ? 41.243 49.750 142.541 1.00 136.51 145 LEU A C 1
ATOM 1069 O O . LEU A 1 145 ? 40.942 50.688 143.275 1.00 136.60 145 LEU A O 1
ATOM 1074 N N . LEU A 1 146 ? 42.428 49.673 141.905 1.00 136.13 146 LEU A N 1
ATOM 1075 C CA . LEU A 1 146 ? 43.469 50.699 141.979 1.00 136.28 146 LEU A CA 1
ATOM 1076 C C . LEU A 1 146 ? 42.991 51.970 141.263 1.00 136.29 146 LEU A C 1
ATOM 1077 O O . LEU A 1 146 ? 43.241 53.073 141.745 1.00 136.42 146 LEU A O 1
ATOM 1082 N N . PHE A 1 147 ? 42.273 51.816 140.134 1.00 136.03 147 PHE A N 1
ATOM 1083 C CA . PHE A 1 147 ? 41.694 52.940 139.397 1.00 136.16 147 PHE A CA 1
ATOM 1084 C C . PHE A 1 147 ? 40.529 53.557 140.175 1.00 136.16 147 PHE A C 1
ATOM 1085 O O . PHE A 1 147 ? 40.353 54.773 140.149 1.00 136.29 147 PHE A O 1
ATOM 1093 N N . SER A 1 148 ? 39.752 52.723 140.885 1.00 135.81 148 SER A N 1
ATOM 1094 C CA . SER A 1 148 ? 38.646 53.166 141.732 1.00 135.96 148 SER A CA 1
ATOM 1095 C C . SER A 1 148 ? 39.173 53.989 142.917 1.00 135.91 148 SER A C 1
ATOM 1096 O O . SER A 1 148 ? 38.512 54.934 143.343 1.00 136.02 148 SER A O 1
ATOM 1099 N N . PHE A 1 149 ? 40.365 53.639 143.434 1.00 135.56 149 PHE A N 1
ATOM 1100 C CA . PHE A 1 149 ? 41.020 54.362 144.520 1.00 135.77 149 PHE A CA 1
ATOM 1101 C C . PHE A 1 149 ? 41.452 55.752 144.037 1.00 135.86 149 PHE A C 1
ATOM 1102 O O . PHE A 1 149 ? 41.341 56.721 144.784 1.00 136.00 149 PHE A O 1
ATOM 1110 N N . LEU A 1 150 ? 41.950 55.846 142.794 1.00 135.62 150 LEU A N 1
ATOM 1111 C CA . LEU A 1 150 ? 42.363 57.112 142.193 1.00 135.85 150 LEU A CA 1
ATOM 1112 C C . LEU A 1 150 ? 41.147 58.017 141.957 1.00 136.12 150 LEU A C 1
ATOM 1113 O O . LEU A 1 150 ? 41.255 59.230 142.116 1.00 136.25 150 LEU A O 1
ATOM 1118 N N . LYS A 1 151 ? 39.992 57.430 141.599 1.00 136.02 151 LYS A N 1
ATOM 1119 C CA . LYS A 1 151 ? 38.741 58.160 141.379 1.00 136.46 151 LYS A CA 1
ATOM 1120 C C . LYS A 1 151 ? 38.279 58.860 142.665 1.00 136.84 151 LYS A C 1
ATOM 1121 O O . LYS A 1 151 ? 37.826 60.004 142.621 1.00 136.95 151 LYS A O 1
ATOM 1127 N N . GLY A 1 152 ? 38.441 58.183 143.797 1.00 136.90 152 GLY A N 1
ATOM 1128 C CA . GLY A 1 152 ? 38.079 58.724 145.100 1.00 137.49 152 GLY A CA 1
ATOM 1129 C C . GLY A 1 152 ? 38.897 59.940 145.487 1.00 137.93 152 GLY A C 1
ATOM 1130 O O . GLY A 1 152 ? 38.369 60.871 146.089 1.00 138.04 152 GLY A O 1
ATOM 1131 N N . MET A 1 153 ? 40.176 59.981 145.078 1.00 138.06 153 MET A N 1
ATOM 1132 C CA . MET A 1 153 ? 41.064 61.108 145.371 1.00 138.65 153 MET A CA 1
ATOM 1133 C C . MET A 1 153 ? 40.827 62.324 144.460 1.00 139.20 153 MET A C 1
ATOM 1134 O O . MET A 1 153 ? 41.761 63.068 144.171 1.00 139.27 153 MET A O 1
ATOM 1139 N N . GLY A 1 154 ? 39.590 62.520 144.023 1.00 139.44 154 GLY A N 1
ATOM 1140 C CA . GLY A 1 154 ? 39.236 63.647 143.169 1.00 140.15 154 GLY A CA 1
ATOM 1141 C C . GLY A 1 154 ? 38.171 64.560 143.750 1.00 140.70 154 GLY A C 1
ATOM 1142 O O . GLY A 1 154 ? 37.587 65.367 143.025 1.00 140.81 154 GLY A O 1
ATOM 1143 N N . GLN A 1 155 ? 37.903 64.448 145.060 1.00 140.89 155 GLN A N 1
ATOM 1144 C CA . GLN A 1 155 ? 36.889 65.268 145.729 1.00 141.56 155 GLN A CA 1
ATOM 1145 C C . GLN A 1 155 ? 37.473 66.610 146.247 1.00 142.00 155 GLN A C 1
ATOM 1146 O O . GLN A 1 155 ? 38.688 66.814 146.195 1.00 142.20 155 GLN A O 1
ATOM 1152 N N . ASP A 1 156 ? 36.610 67.527 146.728 1.00 141.96 156 ASP A N 1
ATOM 1153 C CA . ASP A 1 156 ? 37.046 68.827 147.239 1.00 142.37 156 ASP A CA 1
ATOM 1154 C C . ASP A 1 156 ? 37.718 68.710 148.604 1.00 142.54 156 ASP A C 1
ATOM 1155 O O . ASP A 1 156 ? 38.083 69.723 149.195 1.00 142.53 156 ASP A O 1
ATOM 1160 N N . ALA B 1 2 ? 49.742 7.744 236.820 1.00 53.90 2 ALA B N 1
ATOM 1161 C CA . ALA B 1 2 ? 48.363 8.023 237.229 1.00 54.44 2 ALA B CA 1
ATOM 1162 C C . ALA B 1 2 ? 47.283 7.405 236.258 1.00 54.77 2 ALA B C 1
ATOM 1163 O O . ALA B 1 2 ? 47.664 6.796 235.256 1.00 54.68 2 ALA B O 1
ATOM 1165 N N . LYS B 1 3 ? 45.958 7.497 236.585 1.00 55.07 3 LYS B N 1
ATOM 1166 C CA . LYS B 1 3 ? 44.882 6.956 235.750 1.00 55.90 3 LYS B CA 1
ATOM 1167 C C . LYS B 1 3 ? 44.697 7.700 234.426 1.00 56.40 3 LYS B C 1
ATOM 1168 O O . LYS B 1 3 ? 45.100 8.856 234.305 1.00 56.53 3 LYS B O 1
ATOM 1174 N N . ALA B 1 4 ? 44.091 7.039 233.430 1.00 56.33 4 ALA B N 1
ATOM 1175 C CA . ALA B 1 4 ? 43.910 7.645 232.117 1.00 56.62 4 ALA B CA 1
ATOM 1176 C C . ALA B 1 4 ? 42.919 8.802 232.092 1.00 56.86 4 ALA B C 1
ATOM 1177 O O . ALA B 1 4 ? 41.786 8.654 232.534 1.00 57.34 4 ALA B O 1
ATOM 1179 N N . ILE B 1 5 ? 43.347 9.954 231.571 1.00 56.53 5 ILE B N 1
ATOM 1180 C CA . ILE B 1 5 ? 42.496 11.133 231.389 1.00 56.79 5 ILE B CA 1
ATOM 1181 C C . ILE B 1 5 ? 42.717 11.705 229.973 1.00 56.96 5 ILE B C 1
ATOM 1182 O O . ILE B 1 5 ? 43.811 11.569 229.423 1.00 57.25 5 ILE B O 1
ATOM 1187 N N . LYS B 1 6 ? 41.688 12.329 229.374 1.00 56.60 6 LYS B N 1
ATOM 1188 C CA . LYS B 1 6 ? 41.824 12.887 228.028 1.00 56.82 6 LYS B CA 1
ATOM 1189 C C . LYS B 1 6 ? 41.506 14.381 227.952 1.00 57.01 6 LYS B C 1
ATOM 1190 O O . LYS B 1 6 ? 42.021 15.073 227.070 1.00 56.89 6 LYS B O 1
ATOM 1196 N N . ARG B 1 7 ? 40.653 14.873 228.872 1.00 57.11 7 ARG B N 1
ATOM 1197 C CA . ARG B 1 7 ? 40.209 16.267 228.931 1.00 57.57 7 ARG B CA 1
ATOM 1198 C C . ARG B 1 7 ? 41.354 17.242 229.106 1.00 57.66 7 ARG B C 1
ATOM 1199 O O . ARG B 1 7 ? 42.119 17.109 230.046 1.00 57.49 7 ARG B O 1
ATOM 1207 N N . ILE B 1 8 ? 41.461 18.229 228.206 1.00 57.76 8 ILE B N 1
ATOM 1208 C CA . ILE B 1 8 ? 42.495 19.248 228.280 1.00 58.24 8 ILE B CA 1
ATOM 1209 C C . ILE B 1 8 ? 41.847 20.602 228.494 1.00 59.24 8 ILE B C 1
ATOM 1210 O O . ILE B 1 8 ? 41.029 21.040 227.684 1.00 59.45 8 ILE B O 1
ATOM 1215 N N . GLN B 1 9 ? 42.225 21.256 229.588 1.00 59.74 9 GLN B N 1
ATOM 1216 C CA . GLN B 1 9 ? 41.767 22.573 229.986 1.00 60.72 9 GLN B CA 1
ATOM 1217 C C . GLN B 1 9 ? 42.783 23.559 229.442 1.00 60.97 9 GLN B C 1
ATOM 1218 O O . GLN B 1 9 ? 43.861 23.697 230.014 1.00 60.94 9 GLN B O 1
ATOM 1224 N N . LYS B 1 10 ? 42.461 24.207 228.310 1.00 61.09 10 LYS B N 1
ATOM 1225 C CA . LYS B 1 10 ? 43.361 25.133 227.627 1.00 61.63 10 LYS B CA 1
ATOM 1226 C C . LYS B 1 10 ? 43.667 26.404 228.414 1.00 62.11 10 LYS B C 1
ATOM 1227 O O . LYS B 1 10 ? 42.875 26.826 229.253 1.00 62.22 10 LYS B O 1
ATOM 1233 N N . ILE B 1 11 ? 44.824 27.014 228.139 1.00 62.30 11 ILE B N 1
ATOM 1234 C CA . ILE B 1 11 ? 45.229 28.239 228.811 1.00 62.98 11 ILE B CA 1
ATOM 1235 C C . ILE B 1 11 ? 44.492 29.436 228.177 1.00 63.55 11 ILE B C 1
ATOM 1236 O O . ILE B 1 11 ? 44.303 29.482 226.958 1.00 63.71 11 ILE B O 1
ATOM 1241 N N . GLU B 1 12 ? 43.996 30.350 229.014 1.00 63.70 12 GLU B N 1
ATOM 1242 C CA . GLU B 1 12 ? 43.202 31.475 228.531 1.00 64.33 12 GLU B CA 1
ATOM 1243 C C . GLU B 1 12 ? 43.993 32.568 227.832 1.00 64.04 12 GLU B C 1
ATOM 1244 O O . GLU B 1 12 ? 44.641 33.389 228.484 1.00 64.23 12 GLU B O 1
ATOM 1250 N N . VAL B 1 13 ? 43.906 32.604 226.502 1.00 63.41 13 VAL B N 1
ATOM 1251 C CA . VAL B 1 13 ? 44.540 33.661 225.729 1.00 63.33 13 VAL B CA 1
ATOM 1252 C C . VAL B 1 13 ? 43.466 34.723 225.520 1.00 62.94 13 VAL B C 1
ATOM 1253 O O . VAL B 1 13 ? 42.562 34.552 224.701 1.00 63.10 13 VAL B O 1
ATOM 1257 N N . THR B 1 14 ? 43.505 35.778 226.337 1.00 62.24 14 THR B N 1
ATOM 1258 C CA . THR B 1 14 ? 42.481 36.821 226.288 1.00 62.02 14 THR B CA 1
ATOM 1259 C C . THR B 1 14 ? 42.528 37.631 224.982 1.00 61.58 14 THR B C 1
ATOM 1260 O O . THR B 1 14 ? 43.517 37.569 224.253 1.00 61.75 14 THR B O 1
ATOM 1264 N N . GLU B 1 15 ? 41.453 38.378 224.674 1.00 60.92 15 GLU B N 1
ATOM 1265 C CA . GLU B 1 15 ? 41.377 39.173 223.450 1.00 60.77 15 GLU B CA 1
ATOM 1266 C C . GLU B 1 15 ? 42.498 40.210 223.400 1.00 60.17 15 GLU B C 1
ATOM 1267 O O . GLU B 1 15 ? 43.119 40.408 222.355 1.00 60.13 15 GLU B O 1
ATOM 1273 N N . GLU B 1 16 ? 42.790 40.826 224.548 1.00 59.55 16 GLU B N 1
ATOM 1274 C CA . GLU B 1 16 ? 43.849 41.806 224.662 1.00 59.37 16 GLU B CA 1
ATOM 1275 C C . GLU B 1 16 ? 45.231 41.169 224.559 1.00 58.69 16 GLU B C 1
ATOM 1276 O O . GLU B 1 16 ? 46.136 41.772 224.001 1.00 59.11 16 GLU B O 1
ATOM 1282 N N . ASP B 1 17 ? 45.393 39.945 225.075 1.00 57.41 17 ASP B N 1
ATOM 1283 C CA . ASP B 1 17 ? 46.666 39.236 224.993 1.00 56.59 17 ASP B CA 1
ATOM 1284 C C . ASP B 1 17 ? 46.969 38.902 223.549 1.00 54.52 17 ASP B C 1
ATOM 1285 O O . ASP B 1 17 ? 48.099 39.089 223.113 1.00 54.58 17 ASP B O 1
ATOM 1290 N N . GLN B 1 18 ? 45.969 38.416 222.804 1.00 52.71 18 GLN B N 1
ATOM 1291 C CA . GLN B 1 18 ? 46.165 38.072 221.404 1.00 51.70 18 GLN B CA 1
ATOM 1292 C C . GLN B 1 18 ? 46.428 39.317 220.572 1.00 50.21 18 GLN B C 1
ATOM 1293 O O . GLN B 1 18 ? 47.264 39.281 219.676 1.00 50.37 18 GLN B O 1
ATOM 1299 N N . ARG B 1 19 ? 45.785 40.439 220.907 1.00 48.72 19 ARG B N 1
ATOM 1300 C CA . ARG B 1 19 ? 46.009 41.696 220.207 1.00 47.85 19 ARG B CA 1
ATOM 1301 C C . ARG B 1 19 ? 47.469 42.135 220.344 1.00 46.04 19 ARG B C 1
ATOM 1302 O O . ARG B 1 19 ? 48.082 42.537 219.353 1.00 46.03 19 ARG B O 1
ATOM 1310 N N . LYS B 1 20 ? 48.040 41.996 221.557 1.00 44.34 20 LYS B N 1
ATOM 1311 C CA . LYS B 1 20 ? 49.433 42.360 221.786 1.00 43.15 20 LYS B CA 1
ATOM 1312 C C . LYS B 1 20 ? 50.347 41.455 220.994 1.00 41.84 20 LYS B C 1
ATOM 1313 O O . LYS B 1 20 ? 51.265 41.951 220.371 1.00 41.84 20 LYS B O 1
ATOM 1319 N N . ARG B 1 21 ? 50.076 40.145 220.970 1.00 40.85 21 ARG B N 1
ATOM 1320 C CA . ARG B 1 21 ? 50.867 39.181 220.209 1.00 40.47 21 ARG B CA 1
ATOM 1321 C C . ARG B 1 21 ? 50.893 39.530 218.726 1.00 39.50 21 ARG B C 1
ATOM 1322 O O . ARG B 1 21 ? 51.951 39.479 218.104 1.00 39.63 21 ARG B O 1
ATOM 1330 N N . ASP B 1 22 ? 49.729 39.885 218.162 1.00 38.40 22 ASP B N 1
ATOM 1331 C CA . ASP B 1 22 ? 49.607 40.226 216.753 1.00 37.89 22 ASP B CA 1
ATOM 1332 C C . ASP B 1 22 ? 50.318 41.522 216.438 1.00 36.97 22 ASP B C 1
ATOM 1333 O O . ASP B 1 22 ? 51.019 41.601 215.430 1.00 36.82 22 ASP B O 1
ATOM 1338 N N . LEU B 1 23 ? 50.170 42.531 217.310 1.00 36.19 23 LEU B N 1
ATOM 1339 C CA . LEU B 1 23 ? 50.844 43.816 217.112 1.00 35.52 23 LEU B CA 1
ATOM 1340 C C . LEU B 1 23 ? 52.353 43.650 217.234 1.00 34.71 23 LEU B C 1
ATOM 1341 O O . LEU B 1 23 ? 53.095 44.206 216.432 1.00 34.69 23 LEU B O 1
ATOM 1346 N N . ARG B 1 24 ? 52.803 42.838 218.191 1.00 33.87 24 ARG B N 1
ATOM 1347 C CA . ARG B 1 24 ? 54.214 42.561 218.384 1.00 33.82 24 ARG B CA 1
ATOM 1348 C C . ARG B 1 24 ? 54.811 41.834 217.182 1.00 32.90 24 ARG B C 1
ATOM 1349 O O . ARG B 1 24 ? 55.980 42.043 216.867 1.00 33.11 24 ARG B O 1
ATOM 1357 N N . GLU B 1 25 ? 54.013 41.002 216.499 1.00 31.68 25 GLU B N 1
ATOM 1358 C CA . GLU B 1 25 ? 54.452 40.320 215.291 1.00 30.93 25 GLU B CA 1
ATOM 1359 C C . GLU B 1 25 ? 54.670 41.355 214.170 1.00 29.52 25 GLU B C 1
ATOM 1360 O O . GLU B 1 25 ? 55.649 41.265 213.431 1.00 29.76 25 GLU B O 1
ATOM 1366 N N . ILE B 1 26 ? 53.784 42.355 214.070 1.00 27.85 26 ILE B N 1
ATOM 1367 C CA . ILE B 1 26 ? 53.914 43.420 213.082 1.00 26.64 26 ILE B CA 1
ATOM 1368 C C . ILE B 1 26 ? 55.116 44.299 213.435 1.00 25.84 26 ILE B C 1
ATOM 1369 O O . ILE B 1 26 ? 55.894 44.649 212.553 1.00 26.24 26 ILE B O 1
ATOM 1374 N N . GLU B 1 27 ? 55.337 44.575 214.728 1.00 24.63 27 GLU B N 1
ATOM 1375 C CA . GLU B 1 27 ? 56.489 45.344 215.181 1.00 24.10 27 GLU B CA 1
ATOM 1376 C C . GLU B 1 27 ? 57.776 44.651 214.777 1.00 23.66 27 GLU B C 1
ATOM 1377 O O . GLU B 1 27 ? 58.628 45.287 214.162 1.00 23.74 27 GLU B O 1
ATOM 1383 N N . ASP B 1 28 ? 57.870 43.322 215.017 1.00 23.07 28 ASP B N 1
ATOM 1384 C CA . ASP B 1 28 ? 59.050 42.528 214.654 1.00 22.89 28 ASP B CA 1
ATOM 1385 C C . ASP B 1 28 ? 59.329 42.546 213.161 1.00 22.02 28 ASP B C 1
ATOM 1386 O O . ASP B 1 28 ? 60.489 42.590 212.778 1.00 22.25 28 ASP B O 1
ATOM 1391 N N . ALA B 1 29 ? 58.285 42.573 212.323 1.00 20.85 29 ALA B N 1
ATOM 1392 C CA . ALA B 1 29 ? 58.455 42.635 210.879 1.00 20.34 29 ALA B CA 1
ATOM 1393 C C . ALA B 1 29 ? 59.031 43.980 210.480 1.00 20.12 29 ALA B C 1
ATOM 1394 O O . ALA B 1 29 ? 59.909 44.014 209.619 1.00 20.34 29 ALA B O 1
ATOM 1396 N N . LEU B 1 30 ? 58.571 45.088 211.125 1.00 19.63 30 LEU B N 1
ATOM 1397 C CA . LEU B 1 30 ? 59.098 46.431 210.865 1.00 19.48 30 LEU B CA 1
ATOM 1398 C C . LEU B 1 30 ? 60.564 46.463 211.282 1.00 20.10 30 LEU B C 1
ATOM 1399 O O . LEU B 1 30 ? 61.384 47.010 210.551 1.00 20.71 30 LEU B O 1
ATOM 1404 N N . ILE B 1 31 ? 60.903 45.872 212.454 1.00 19.59 31 ILE B N 1
ATOM 1405 C CA . ILE B 1 31 ? 62.270 45.833 212.975 1.00 19.36 31 ILE B CA 1
ATOM 1406 C C . ILE B 1 31 ? 63.186 45.094 212.015 1.00 19.61 31 ILE B C 1
ATOM 1407 O O . ILE B 1 31 ? 64.309 45.532 211.787 1.00 19.34 31 ILE B O 1
ATOM 1412 N N . ASP B 1 32 ? 62.695 43.991 211.423 1.00 20.10 32 ASP B N 1
ATOM 1413 C CA . ASP B 1 32 ? 63.456 43.211 210.458 1.00 21.22 32 ASP B CA 1
ATOM 1414 C C . ASP B 1 32 ? 63.672 43.992 209.180 1.00 21.68 32 ASP B C 1
ATOM 1415 O O . ASP B 1 32 ? 64.781 43.996 208.643 1.00 22.36 32 ASP B O 1
ATOM 1420 N N . HIS B 1 33 ? 62.640 44.703 208.716 1.00 21.01 33 HIS B N 1
ATOM 1421 C CA . HIS B 1 33 ? 62.763 45.505 207.502 1.00 20.59 33 HIS B CA 1
ATOM 1422 C C . HIS B 1 33 ? 63.051 46.984 207.783 1.00 20.46 33 HIS B C 1
ATOM 1423 O O . HIS B 1 33 ? 62.713 47.855 206.983 1.00 20.92 33 HIS B O 1
ATOM 1430 N N . LYS B 1 34 ? 63.719 47.252 208.903 1.00 19.54 34 LYS B N 1
ATOM 1431 C CA . LYS B 1 34 ? 64.053 48.577 209.371 1.00 19.36 34 LYS B CA 1
ATOM 1432 C C . LYS B 1 34 ? 64.763 49.415 208.326 1.00 18.85 34 LYS B C 1
ATOM 1433 O O . LYS B 1 34 ? 64.362 50.552 208.103 1.00 19.02 34 LYS B O 1
ATOM 1439 N N . GLU B 1 35 ? 65.794 48.859 207.673 1.00 18.17 35 GLU B N 1
ATOM 1440 C CA A GLU B 1 35 ? 66.554 49.568 206.652 0.54 18.32 35 GLU B CA 1
ATOM 1441 C CA B GLU B 1 35 ? 66.530 49.632 206.673 0.46 18.37 35 GLU B CA 1
ATOM 1442 C C . GLU B 1 35 ? 65.672 49.912 205.447 1.00 17.98 35 GLU B C 1
ATOM 1443 O O . GLU B 1 35 ? 65.766 51.007 204.898 1.00 18.44 35 GLU B O 1
ATOM 1454 N N . ALA B 1 36 ? 64.814 48.967 205.038 1.00 16.42 36 ALA B N 1
ATOM 1455 C CA . ALA B 1 36 ? 63.950 49.191 203.887 1.00 15.53 36 ALA B CA 1
ATOM 1456 C C . ALA B 1 36 ? 62.933 50.278 204.195 1.00 15.00 36 ALA B C 1
ATOM 1457 O O . ALA B 1 36 ? 62.683 51.142 203.355 1.00 15.14 36 ALA B O 1
ATOM 1459 N N . ILE B 1 37 ? 62.377 50.272 205.414 1.00 14.09 37 ILE B N 1
ATOM 1460 C CA . ILE B 1 37 ? 61.418 51.283 205.825 1.00 13.69 37 ILE B CA 1
ATOM 1461 C C . ILE B 1 37 ? 62.089 52.641 205.867 1.00 14.20 37 ILE B C 1
ATOM 1462 O O . ILE B 1 37 ? 61.593 53.583 205.253 1.00 14.45 37 ILE B O 1
ATOM 1467 N N . LEU B 1 38 ? 63.272 52.718 206.495 1.00 14.14 38 LEU B N 1
ATOM 1468 C CA . LEU B 1 38 ? 64.049 53.953 206.614 1.00 14.17 38 LEU B CA 1
ATOM 1469 C C . LEU B 1 38 ? 64.355 54.543 205.249 1.00 13.84 38 LEU B C 1
ATOM 1470 O O . LEU B 1 38 ? 64.218 55.745 205.057 1.00 14.03 38 LEU B O 1
ATOM 1475 N N . GLU B 1 39 ? 64.700 53.689 204.288 1.00 13.51 39 GLU B N 1
ATOM 1476 C CA . GLU B 1 39 ? 65.001 54.098 202.925 1.00 13.97 39 GLU B CA 1
ATOM 1477 C C . GLU B 1 39 ? 63.760 54.596 202.226 1.00 14.42 39 GLU B C 1
ATOM 1478 O O . GLU B 1 39 ? 63.838 55.579 201.488 1.00 14.76 39 GLU B O 1
ATOM 1484 N N . THR B 1 40 ? 62.599 53.936 202.465 1.00 14.13 40 THR B N 1
ATOM 1485 C CA . THR B 1 40 ? 61.322 54.345 201.878 1.00 13.75 40 THR B CA 1
ATOM 1486 C C . THR B 1 40 ? 60.969 55.727 202.395 1.00 14.00 40 THR B C 1
ATOM 1487 O O . THR B 1 40 ? 60.649 56.599 201.601 1.00 14.46 40 THR B O 1
ATOM 1491 N N . LEU B 1 41 ? 61.127 55.958 203.707 1.00 13.57 41 LEU B N 1
ATOM 1492 C CA . LEU B 1 41 ? 60.853 57.252 204.304 1.00 13.74 41 LEU B CA 1
ATOM 1493 C C . LEU B 1 41 ? 61.737 58.344 203.720 1.00 14.07 41 LEU B C 1
ATOM 1494 O O . LEU B 1 41 ? 61.228 59.417 203.418 1.00 14.04 41 LEU B O 1
ATOM 1499 N N . HIS B 1 42 ? 63.040 58.072 203.498 1.00 14.33 42 HIS B N 1
ATOM 1500 C CA . HIS B 1 42 ? 63.934 59.068 202.889 1.00 14.79 42 HIS B CA 1
ATOM 1501 C C . HIS B 1 42 ? 63.476 59.397 201.481 1.00 14.61 42 HIS B C 1
ATOM 1502 O O . HIS B 1 42 ? 63.400 60.558 201.121 1.00 14.58 42 HIS B O 1
ATOM 1509 N N . MET B 1 43 ? 63.119 58.378 200.711 1.00 14.53 43 MET B N 1
ATOM 1510 C CA . MET B 1 43 ? 62.648 58.539 199.347 1.00 15.14 43 MET B CA 1
ATOM 1511 C C . MET B 1 43 ? 61.362 59.356 199.315 1.00 15.92 43 MET B C 1
ATOM 1512 O O . MET B 1 43 ? 61.210 60.229 198.468 1.00 16.30 43 MET B O 1
ATOM 1517 N N . LEU B 1 44 ? 60.455 59.083 200.249 1.00 16.05 44 LEU B N 1
ATOM 1518 C CA . LEU B 1 44 ? 59.171 59.754 200.402 1.00 16.54 44 LEU B CA 1
ATOM 1519 C C . LEU B 1 44 ? 59.356 61.208 200.778 1.00 17.40 44 LEU B C 1
ATOM 1520 O O . LEU B 1 44 ? 58.643 62.060 200.260 1.00 17.98 44 LEU B O 1
ATOM 1525 N N . GLY B 1 45 ? 60.335 61.490 201.634 1.00 17.44 45 GLY B N 1
ATOM 1526 C CA . GLY B 1 45 ? 60.674 62.848 202.034 1.00 17.82 45 GLY B CA 1
ATOM 1527 C C . GLY B 1 45 ? 61.140 63.668 200.850 1.00 18.06 45 GLY B C 1
ATOM 1528 O O . GLY B 1 45 ? 60.773 64.835 200.723 1.00 18.55 45 GLY B O 1
ATOM 1529 N N . HIS B 1 46 ? 61.906 63.048 199.942 1.00 17.84 46 HIS B N 1
ATOM 1530 C CA . HIS B 1 46 ? 62.387 63.707 198.729 1.00 18.26 46 HIS B CA 1
ATOM 1531 C C . HIS B 1 46 ? 61.278 63.944 197.734 1.00 18.01 46 HIS B C 1
ATOM 1532 O O . HIS B 1 46 ? 61.295 64.955 197.044 1.00 17.93 46 HIS B O 1
ATOM 1539 N N . MET B 1 47 ? 60.308 63.024 197.655 1.00 17.47 47 MET B N 1
ATOM 1540 C CA . MET B 1 47 ? 59.142 63.193 196.793 1.00 17.31 47 MET B CA 1
ATOM 1541 C C . MET B 1 47 ? 58.341 64.425 197.230 1.00 17.92 47 MET B C 1
ATOM 1542 O O . MET B 1 47 ? 57.822 65.150 196.397 1.00 17.97 47 MET B O 1
ATOM 1547 N N . ASN B 1 48 ? 58.297 64.691 198.532 1.00 18.19 48 ASN B N 1
ATOM 1548 C CA . ASN B 1 48 ? 57.616 65.844 199.071 1.00 18.91 48 ASN B CA 1
ATOM 1549 C C . ASN B 1 48 ? 58.421 67.101 198.766 1.00 20.20 48 ASN B C 1
ATOM 1550 O O . ASN B 1 48 ? 57.827 68.073 198.305 1.00 20.51 48 ASN B O 1
ATOM 1555 N N . GLU B 1 49 ? 59.767 67.088 198.978 1.00 20.62 49 GLU B N 1
ATOM 1556 C CA . GLU B 1 49 ? 60.636 68.248 198.708 1.00 21.29 49 GLU B CA 1
ATOM 1557 C C . GLU B 1 49 ? 60.572 68.593 197.232 1.00 20.33 49 GLU B C 1
ATOM 1558 O O . GLU B 1 49 ? 60.327 69.731 196.875 1.00 20.44 49 GLU B O 1
ATOM 1564 N N . ARG B 1 50 ? 60.704 67.594 196.384 1.00 19.74 50 ARG B N 1
ATOM 1565 C CA . ARG B 1 50 ? 60.568 67.724 194.949 1.00 19.74 50 ARG B CA 1
ATOM 1566 C C . ARG B 1 50 ? 59.128 68.118 194.543 1.00 19.63 50 ARG B C 1
ATOM 1567 O O . ARG B 1 50 ? 58.927 68.355 193.355 1.00 20.20 50 ARG B O 1
ATOM 1575 N N . GLY B 1 51 ? 58.168 68.227 195.451 1.00 18.82 51 GLY B N 1
ATOM 1576 C CA . GLY B 1 51 ? 56.816 68.653 195.096 1.00 18.57 51 GLY B CA 1
ATOM 1577 C C . GLY B 1 51 ? 55.986 67.629 194.347 1.00 18.01 51 GLY B C 1
ATOM 1578 O O . GLY B 1 51 ? 54.957 67.967 193.753 1.00 18.15 51 GLY B O 1
ATOM 1579 N N . VAL B 1 52 ? 56.414 66.363 194.390 1.00 16.95 52 VAL B N 1
ATOM 1580 C CA . VAL B 1 52 ? 55.712 65.258 193.766 1.00 16.05 52 VAL B CA 1
ATOM 1581 C C . VAL B 1 52 ? 54.526 64.894 194.644 1.00 15.70 52 VAL B C 1
ATOM 1582 O O . VAL B 1 52 ? 53.414 64.813 194.135 1.00 16.23 52 VAL B O 1
ATOM 1586 N N . LEU B 1 53 ? 54.736 64.715 195.962 1.00 14.75 53 LEU B N 1
ATOM 1587 C CA . LEU B 1 53 ? 53.624 64.408 196.868 1.00 14.17 53 LEU B CA 1
ATOM 1588 C C . LEU B 1 53 ? 52.597 65.521 196.886 1.00 13.85 53 LEU B C 1
ATOM 1589 O O . LEU B 1 53 ? 51.443 65.211 196.615 1.00 14.02 53 LEU B O 1
ATOM 1594 N N . PRO B 1 54 ? 52.966 66.818 197.052 1.00 13.39 54 PRO B N 1
ATOM 1595 C CA . PRO B 1 54 ? 51.959 67.891 196.947 1.00 12.96 54 PRO B CA 1
ATOM 1596 C C . PRO B 1 54 ? 51.155 67.899 195.638 1.00 12.86 54 PRO B C 1
ATOM 1597 O O . PRO B 1 54 ? 49.945 68.125 195.680 1.00 13.33 54 PRO B O 1
ATOM 1601 N N . LEU B 1 55 ? 51.804 67.603 194.494 1.00 12.01 55 LEU B N 1
ATOM 1602 C CA . LEU B 1 55 ? 51.154 67.520 193.192 1.00 11.59 55 LEU B CA 1
ATOM 1603 C C . LEU B 1 55 ? 50.103 66.429 193.211 1.00 11.73 55 LEU B C 1
ATOM 1604 O O . LEU B 1 55 ? 48.988 66.671 192.758 1.00 12.08 55 LEU B O 1
ATOM 1609 N N . LEU B 1 56 ? 50.440 65.243 193.755 1.00 11.54 56 LEU B N 1
ATOM 1610 C CA . LEU B 1 56 ? 49.499 64.127 193.851 1.00 12.09 56 LEU B CA 1
ATOM 1611 C C . LEU B 1 56 ? 48.369 64.445 194.841 1.00 12.72 56 LEU B C 1
ATOM 1612 O O . LEU B 1 56 ? 47.207 64.125 194.576 1.00 13.51 56 LEU B O 1
ATOM 1617 N N . ARG B 1 57 ? 48.690 65.111 195.961 1.00 12.00 57 ARG B N 1
ATOM 1618 C CA . ARG B 1 57 ? 47.688 65.502 196.946 1.00 11.88 57 ARG B CA 1
ATOM 1619 C C . ARG B 1 57 ? 46.645 66.424 196.318 1.00 11.99 57 ARG B C 1
ATOM 1620 O O . ARG B 1 57 ? 45.451 66.267 196.572 1.00 12.02 57 ARG B O 1
ATOM 1628 N N . GLY B 1 58 ? 47.107 67.338 195.467 1.00 11.89 58 GLY B N 1
ATOM 1629 C CA . GLY B 1 58 ? 46.249 68.275 194.760 1.00 12.17 58 GLY B CA 1
ATOM 1630 C C . GLY B 1 58 ? 45.503 67.661 193.594 1.00 12.24 58 GLY B C 1
ATOM 1631 O O . GLY B 1 58 ? 44.369 68.042 193.326 1.00 12.22 58 GLY B O 1
ATOM 1632 N N . LEU B 1 59 ? 46.117 66.711 192.887 1.00 12.39 59 LEU B N 1
ATOM 1633 C CA . LEU B 1 59 ? 45.479 66.031 191.759 1.00 13.15 59 LEU B CA 1
ATOM 1634 C C . LEU B 1 59 ? 44.239 65.278 192.228 1.00 14.89 59 LEU B C 1
ATOM 1635 O O . LEU B 1 59 ? 43.210 65.352 191.566 1.00 15.07 59 LEU B O 1
ATOM 1640 N N . PHE B 1 60 ? 44.337 64.557 193.367 1.00 15.96 60 PHE B N 1
ATOM 1641 C CA . PHE B 1 60 ? 43.211 63.814 193.951 1.00 17.33 60 PHE B CA 1
ATOM 1642 C C . PHE B 1 60 ? 42.290 64.701 194.784 1.00 18.23 60 PHE B C 1
ATOM 1643 O O . PHE B 1 60 ? 41.078 64.488 194.793 1.00 19.03 60 PHE B O 1
ATOM 1651 N N . GLY B 1 61 ? 42.854 65.712 195.437 1.00 17.87 61 GLY B N 1
ATOM 1652 C CA . GLY B 1 61 ? 42.084 66.652 196.229 1.00 18.09 61 GLY B CA 1
ATOM 1653 C C . GLY B 1 61 ? 41.093 67.416 195.391 1.00 18.51 61 GLY B C 1
ATOM 1654 O O . GLY B 1 61 ? 39.931 67.579 195.775 1.00 19.01 61 GLY B O 1
ATOM 1655 N N . GLN B 1 62 ? 41.558 67.871 194.229 1.00 18.26 62 GLN B N 1
ATOM 1656 C CA . GLN B 1 62 ? 40.722 68.582 193.267 1.00 18.71 62 GLN B CA 1
ATOM 1657 C C . GLN B 1 62 ? 40.496 67.717 192.017 1.00 19.22 62 GLN B C 1
ATOM 1658 O O . GLN B 1 62 ? 40.380 68.256 190.919 1.00 18.92 62 GLN B O 1
ATOM 1664 N N . GLY B 1 63 ? 40.418 66.398 192.207 1.00 19.68 63 GLY B N 1
ATOM 1665 C CA . GLY B 1 63 ? 40.261 65.420 191.145 1.00 20.79 63 GLY B CA 1
ATOM 1666 C C . GLY B 1 63 ? 38.971 65.554 190.384 1.00 22.02 63 GLY B C 1
ATOM 1667 O O . GLY B 1 63 ? 38.941 65.365 189.169 1.00 21.89 63 GLY B O 1
ATOM 1668 N N . ASP B 1 64 ? 37.901 65.908 191.093 1.00 23.07 64 ASP B N 1
ATOM 1669 C CA . ASP B 1 64 ? 36.589 66.118 190.492 1.00 24.36 64 ASP B CA 1
ATOM 1670 C C . ASP B 1 64 ? 36.656 67.245 189.435 1.00 24.66 64 ASP B C 1
ATOM 1671 O O . ASP B 1 64 ? 36.048 67.129 188.373 1.00 24.83 64 ASP B O 1
ATOM 1676 N N . LYS B 1 65 ? 37.455 68.291 189.705 1.00 24.44 65 LYS B N 1
ATOM 1677 C CA . LYS B 1 65 ? 37.623 69.405 188.785 1.00 24.76 65 LYS B CA 1
ATOM 1678 C C . LYS B 1 65 ? 38.571 69.026 187.674 1.00 24.42 65 LYS B C 1
ATOM 1679 O O . LYS B 1 65 ? 38.287 69.319 186.523 1.00 24.80 65 LYS B O 1
ATOM 1685 N N . VAL B 1 66 ? 39.669 68.335 187.991 1.00 23.55 66 VAL B N 1
ATOM 1686 C CA . VAL B 1 66 ? 40.629 67.905 186.977 1.00 23.17 66 VAL B CA 1
ATOM 1687 C C . VAL B 1 66 ? 39.959 66.985 185.946 1.00 23.90 66 VAL B C 1
ATOM 1688 O O . VAL B 1 66 ? 40.092 67.205 184.745 1.00 23.92 66 VAL B O 1
ATOM 1692 N N . LEU B 1 67 ? 39.173 66.013 186.417 1.00 24.25 67 LEU B N 1
ATOM 1693 C CA . LEU B 1 67 ? 38.463 65.110 185.521 1.00 25.11 67 LEU B CA 1
ATOM 1694 C C . LEU B 1 67 ? 37.418 65.887 184.726 1.00 26.31 67 LEU B C 1
ATOM 1695 O O . LEU B 1 67 ? 37.292 65.668 183.530 1.00 26.39 67 LEU B O 1
ATOM 1700 N N . ASP B 1 68 ? 36.732 66.854 185.362 1.00 26.92 68 ASP B N 1
ATOM 1701 C CA . ASP B 1 68 ? 35.732 67.689 184.701 1.00 27.97 68 ASP B CA 1
ATOM 1702 C C . ASP B 1 68 ? 36.356 68.445 183.533 1.00 28.07 68 ASP B C 1
ATOM 1703 O O . ASP B 1 68 ? 35.796 68.455 182.453 1.00 27.80 68 ASP B O 1
ATOM 1708 N N . ILE B 1 69 ? 37.541 69.016 183.737 1.00 28.51 69 ILE B N 1
ATOM 1709 C CA . ILE B 1 69 ? 38.255 69.745 182.697 1.00 29.41 69 ILE B CA 1
ATOM 1710 C C . ILE B 1 69 ? 38.695 68.779 181.605 1.00 30.92 69 ILE B C 1
ATOM 1711 O O . ILE B 1 69 ? 38.448 69.030 180.434 1.00 31.01 69 ILE B O 1
ATOM 1716 N N . LEU B 1 70 ? 39.309 67.660 181.994 1.00 31.99 70 LEU B N 1
ATOM 1717 C CA . LEU B 1 70 ? 39.804 66.651 181.075 1.00 33.47 70 LEU B CA 1
ATOM 1718 C C . LEU B 1 70 ? 38.718 66.094 180.150 1.00 35.63 70 LEU B C 1
ATOM 1719 O O . LEU B 1 70 ? 38.905 66.113 178.929 1.00 36.11 70 LEU B O 1
ATOM 1724 N N . VAL B 1 71 ? 37.586 65.626 180.723 1.00 36.47 71 VAL B N 1
ATOM 1725 C CA . VAL B 1 71 ? 36.494 65.050 179.953 1.00 37.58 71 VAL B CA 1
ATOM 1726 C C . VAL B 1 71 ? 35.852 66.112 179.074 1.00 39.01 71 VAL B C 1
ATOM 1727 O O . VAL B 1 71 ? 35.589 65.848 177.908 1.00 39.03 71 VAL B O 1
ATOM 1731 N N . LYS B 1 72 ? 35.658 67.328 179.604 1.00 40.00 72 LYS B N 1
ATOM 1732 C CA . LYS B 1 72 ? 35.040 68.404 178.844 1.00 41.49 72 LYS B CA 1
ATOM 1733 C C . LYS B 1 72 ? 35.867 68.834 177.649 1.00 44.14 72 LYS B C 1
ATOM 1734 O O . LYS B 1 72 ? 35.299 69.198 176.621 1.00 44.51 72 LYS B O 1
ATOM 1740 N N . LYS B 1 73 ? 37.194 68.773 177.762 1.00 46.00 73 LYS B N 1
ATOM 1741 C CA . LYS B 1 73 ? 38.051 69.145 176.642 1.00 48.41 73 LYS B CA 1
ATOM 1742 C C . LYS B 1 73 ? 38.175 68.009 175.634 1.00 50.53 73 LYS B C 1
ATOM 1743 O O . LYS B 1 73 ? 38.245 68.268 174.435 1.00 50.57 73 LYS B O 1
ATOM 1749 N N . ALA B 1 74 ? 38.128 66.756 176.100 1.00 52.17 74 ALA B N 1
ATOM 1750 C CA . ALA B 1 74 ? 38.185 65.607 175.205 1.00 54.42 74 ALA B CA 1
ATOM 1751 C C . ALA B 1 74 ? 36.836 65.280 174.554 1.00 56.89 74 ALA B C 1
ATOM 1752 O O . ALA B 1 74 ? 36.811 64.503 173.607 1.00 56.99 74 ALA B O 1
ATOM 1754 N N . ASP B 1 75 ? 35.725 65.867 175.037 1.00 58.81 75 ASP B N 1
ATOM 1755 C CA . ASP B 1 75 ? 34.378 65.617 174.512 1.00 61.41 75 ASP B CA 1
ATOM 1756 C C . ASP B 1 75 ? 34.193 65.973 173.032 1.00 64.65 75 ASP B C 1
ATOM 1757 O O . ASP B 1 75 ? 33.195 65.570 172.434 1.00 65.03 75 ASP B O 1
ATOM 1762 N N . THR B 1 76 ? 35.152 66.700 172.439 1.00 66.78 76 THR B N 1
ATOM 1763 C CA . THR B 1 76 ? 35.117 67.073 171.029 1.00 69.43 76 THR B CA 1
ATOM 1764 C C . THR B 1 76 ? 35.066 65.835 170.128 1.00 71.82 76 THR B C 1
ATOM 1765 O O . THR B 1 76 ? 35.684 64.817 170.442 1.00 71.99 76 THR B O 1
ATOM 1769 N N . GLU B 1 77 ? 34.313 65.921 169.019 1.00 73.39 77 GLU B N 1
ATOM 1770 C CA . GLU B 1 77 ? 34.189 64.836 168.040 1.00 75.30 77 GLU B CA 1
ATOM 1771 C C . GLU B 1 77 ? 35.551 64.467 167.424 1.00 76.66 77 GLU B C 1
ATOM 1772 O O . GLU B 1 77 ? 35.762 63.323 167.025 1.00 76.72 77 GLU B O 1
ATOM 1778 N N . GLU B 1 78 ? 36.474 65.433 167.364 1.00 77.66 78 GLU B N 1
ATOM 1779 C CA . GLU B 1 78 ? 37.804 65.241 166.810 1.00 79.18 78 GLU B CA 1
ATOM 1780 C C . GLU B 1 78 ? 38.620 64.304 167.695 1.00 79.80 78 GLU B C 1
ATOM 1781 O O . GLU B 1 78 ? 39.311 63.420 167.184 1.00 79.98 78 GLU B O 1
ATOM 1787 N N . THR B 1 79 ? 38.503 64.466 169.030 1.00 79.93 79 THR B N 1
ATOM 1788 C CA . THR B 1 79 ? 39.203 63.625 170.012 1.00 80.40 79 THR B CA 1
ATOM 1789 C C . THR B 1 79 ? 38.555 62.236 170.115 1.00 80.98 79 THR B C 1
ATOM 1790 O O . THR B 1 79 ? 39.248 61.258 170.386 1.00 80.95 79 THR B O 1
ATOM 1794 N N . ALA B 1 80 ? 37.230 62.147 169.903 1.00 81.37 80 ALA B N 1
ATOM 1795 C CA . ALA B 1 80 ? 36.503 60.878 169.955 1.00 82.09 80 ALA B CA 1
ATOM 1796 C C . ALA B 1 80 ? 36.929 59.978 168.796 1.00 82.70 80 ALA B C 1
ATOM 1797 O O . ALA B 1 80 ? 37.152 58.788 168.999 1.00 82.83 80 ALA B O 1
ATOM 1799 N N . ASN B 1 81 ? 37.085 60.562 167.592 1.00 82.85 81 ASN B N 1
ATOM 1800 C CA . ASN B 1 81 ? 37.512 59.845 166.389 1.00 83.41 81 ASN B CA 1
ATOM 1801 C C . ASN B 1 81 ? 38.942 59.332 166.524 1.00 83.37 81 ASN B C 1
ATOM 1802 O O . ASN B 1 81 ? 39.245 58.234 166.064 1.00 83.55 81 ASN B O 1
ATOM 1807 N N . THR B 1 82 ? 39.814 60.121 167.164 1.00 82.95 82 THR B N 1
ATOM 1808 C CA . THR B 1 82 ? 41.213 59.760 167.383 1.00 82.85 82 THR B CA 1
ATOM 1809 C C . THR B 1 82 ? 41.309 58.502 168.253 1.00 82.41 82 THR B C 1
ATOM 1810 O O . THR B 1 82 ? 42.081 57.599 167.938 1.00 82.50 82 THR B O 1
ATOM 1814 N N . LEU B 1 83 ? 40.490 58.418 169.310 1.00 81.73 83 LEU B N 1
ATOM 1815 C CA . LEU B 1 83 ? 40.488 57.257 170.201 1.00 81.65 83 LEU B CA 1
ATOM 1816 C C . LEU B 1 83 ? 39.792 56.057 169.558 1.00 81.42 83 LEU B C 1
ATOM 1817 O O . LEU B 1 83 ? 40.205 54.921 169.778 1.00 81.44 83 LEU B O 1
ATOM 1822 N N . LYS B 1 84 ? 38.738 56.315 168.767 1.00 81.12 84 LYS B N 1
ATOM 1823 C CA . LYS B 1 84 ? 37.962 55.302 168.052 1.00 81.16 84 LYS B CA 1
ATOM 1824 C C . LYS B 1 84 ? 38.846 54.578 167.036 1.00 81.08 84 LYS B C 1
ATOM 1825 O O . LYS B 1 84 ? 38.923 53.353 167.061 1.00 81.15 84 LYS B O 1
ATOM 1831 N N . ASN B 1 85 ? 39.546 55.338 166.178 1.00 80.71 85 ASN B N 1
ATOM 1832 C CA . ASN B 1 85 ? 40.429 54.778 165.162 1.00 80.81 85 ASN B CA 1
ATOM 1833 C C . ASN B 1 85 ? 41.723 54.201 165.723 1.00 80.77 85 ASN B C 1
ATOM 1834 O O . ASN B 1 85 ? 42.349 53.392 165.053 1.00 80.80 85 ASN B O 1
ATOM 1839 N N . LEU B 1 86 ? 42.125 54.598 166.934 1.00 80.66 86 LEU B N 1
ATOM 1840 C CA . LEU B 1 86 ? 43.315 54.039 167.565 1.00 81.10 86 LEU B CA 1
ATOM 1841 C C . LEU B 1 86 ? 43.018 52.596 167.971 1.00 81.47 86 LEU B C 1
ATOM 1842 O O . LEU B 1 86 ? 43.830 51.714 167.720 1.00 81.57 86 LEU B O 1
ATOM 1847 N N . LEU B 1 87 ? 41.834 52.350 168.545 1.00 81.62 87 LEU B N 1
ATOM 1848 C CA . LEU B 1 87 ? 41.410 51.013 168.952 1.00 82.29 87 LEU B CA 1
ATOM 1849 C C . LEU B 1 87 ? 41.161 50.139 167.719 1.00 82.53 87 LEU B C 1
ATOM 1850 O O . LEU B 1 87 ? 41.567 48.978 167.687 1.00 82.61 87 LEU B O 1
ATOM 1855 N N . LEU B 1 88 ? 40.518 50.724 166.696 1.00 82.42 88 LEU B N 1
ATOM 1856 C CA . LEU B 1 88 ? 40.209 50.099 165.409 1.00 82.79 88 LEU B CA 1
ATOM 1857 C C . LEU B 1 88 ? 41.486 49.742 164.630 1.00 83.05 88 LEU B C 1
ATOM 1858 O O . LEU B 1 88 ? 41.479 48.799 163.843 1.00 83.11 88 LEU B O 1
ATOM 1863 N N . LEU B 1 89 ? 42.565 50.516 164.824 1.00 83.10 89 LEU B N 1
ATOM 1864 C CA . LEU B 1 89 ? 43.850 50.294 164.173 1.00 83.58 89 LEU B CA 1
ATOM 1865 C C . LEU B 1 89 ? 44.481 48.997 164.670 1.00 84.13 89 LEU B C 1
ATOM 1866 O O . LEU B 1 89 ? 45.082 48.267 163.880 1.00 84.38 89 LEU B O 1
ATOM 1871 N N . PHE B 1 90 ? 44.337 48.693 165.968 1.00 84.11 90 PHE B N 1
ATOM 1872 C CA . PHE B 1 90 ? 44.877 47.454 166.518 1.00 84.64 90 PHE B CA 1
ATOM 1873 C C . PHE B 1 90 ? 44.121 46.236 165.985 1.00 84.86 90 PHE B C 1
ATOM 1874 O O . PHE B 1 90 ? 44.745 45.216 165.702 1.00 84.94 90 PHE B O 1
ATOM 1882 N N . GLY B 1 91 ? 42.814 46.377 165.785 1.00 84.88 91 GLY B N 1
ATOM 1883 C CA . GLY B 1 91 ? 41.980 45.328 165.212 1.00 85.44 91 GLY B CA 1
ATOM 1884 C C . GLY B 1 91 ? 42.324 45.061 163.760 1.00 85.76 91 GLY B C 1
ATOM 1885 O O . GLY B 1 91 ? 42.277 43.916 163.310 1.00 85.82 91 GLY B O 1
ATOM 1886 N N . THR B 1 92 ? 42.706 46.119 163.028 1.00 85.84 92 THR B N 1
ATOM 1887 C CA . THR B 1 92 ? 43.137 46.052 161.634 1.00 86.45 92 THR B CA 1
ATOM 1888 C C . THR B 1 92 ? 44.474 45.314 161.559 1.00 86.98 92 THR B C 1
ATOM 1889 O O . THR B 1 92 ? 44.643 44.428 160.724 1.00 87.07 92 THR B O 1
ATOM 1893 N N . LEU B 1 93 ? 45.404 45.649 162.471 1.00 87.15 93 LEU B N 1
ATOM 1894 C CA . LEU B 1 93 ? 46.716 45.012 162.581 1.00 87.75 93 LEU B CA 1
ATOM 1895 C C . LEU B 1 93 ? 46.600 43.509 162.932 1.00 88.24 93 LEU B C 1
ATOM 1896 O O . LEU B 1 93 ? 47.443 42.716 162.518 1.00 88.30 93 LEU B O 1
ATOM 1901 N N . GLY B 1 94 ? 45.554 43.140 163.663 1.00 88.48 94 GLY B N 1
ATOM 1902 C CA . GLY B 1 94 ? 45.285 41.754 164.019 1.00 89.26 94 GLY B CA 1
ATOM 1903 C C . GLY B 1 94 ? 44.938 40.908 162.810 1.00 90.00 94 GLY B C 1
ATOM 1904 O O . GLY B 1 94 ? 45.249 39.716 162.778 1.00 90.10 94 GLY B O 1
ATOM 1905 N N . MET B 1 95 ? 44.300 41.520 161.794 1.00 90.38 95 MET B N 1
ATOM 1906 C CA . MET B 1 95 ? 43.950 40.839 160.546 1.00 91.26 95 MET B CA 1
ATOM 1907 C C . MET B 1 95 ? 45.174 40.722 159.629 1.00 91.82 95 MET B C 1
ATOM 1908 O O . MET B 1 95 ? 45.329 39.726 158.922 1.00 92.00 95 MET B O 1
ATOM 1913 N N . LEU B 1 96 ? 46.019 41.760 159.620 1.00 92.00 96 LEU B N 1
ATOM 1914 C CA . LEU B 1 96 ? 47.220 41.835 158.804 1.00 92.59 96 LEU B CA 1
ATOM 1915 C C . LEU B 1 96 ? 48.225 40.755 159.189 1.00 93.30 96 LEU B C 1
ATOM 1916 O O . LEU B 1 96 ? 48.791 40.794 160.277 1.00 93.41 96 LEU B O 1
ATOM 1921 N N . ASP B 1 97 ? 48.436 39.796 158.283 1.00 93.60 97 ASP B N 1
ATOM 1922 C CA . ASP B 1 97 ? 49.361 38.672 158.405 1.00 94.44 97 ASP B CA 1
ATOM 1923 C C . ASP B 1 97 ? 50.794 39.191 158.292 1.00 95.01 97 ASP B C 1
ATOM 1924 O O . ASP B 1 97 ? 51.385 39.160 157.211 1.00 95.15 97 ASP B O 1
ATOM 1929 N N . VAL B 1 98 ? 51.352 39.670 159.407 1.00 95.18 98 VAL B N 1
ATOM 1930 C CA . VAL B 1 98 ? 52.718 40.183 159.415 1.00 95.75 98 VAL B CA 1
ATOM 1931 C C . VAL B 1 98 ? 53.783 39.080 159.550 1.00 96.35 98 VAL B C 1
ATOM 1932 O O . VAL B 1 98 ? 54.972 39.388 159.496 1.00 96.31 98 VAL B O 1
ATOM 1936 N N . LYS B 1 99 ? 53.370 37.808 159.702 1.00 96.77 99 LYS B N 1
ATOM 1937 C CA . LYS B 1 99 ? 54.285 36.674 159.782 1.00 97.74 99 LYS B CA 1
ATOM 1938 C C . LYS B 1 99 ? 54.939 36.493 158.410 1.00 98.50 99 LYS B C 1
ATOM 1939 O O . LYS B 1 99 ? 56.161 36.381 158.320 1.00 98.64 99 LYS B O 1
ATOM 1945 N N . GLN B 1 100 ? 54.123 36.523 157.337 1.00 98.81 100 GLN B N 1
ATOM 1946 C CA . GLN B 1 100 ? 54.594 36.373 155.956 1.00 99.46 100 GLN B CA 1
ATOM 1947 C C . GLN B 1 100 ? 55.186 37.655 155.347 1.00 99.66 100 GLN B C 1
ATOM 1948 O O . GLN B 1 100 ? 55.516 37.669 154.163 1.00 99.80 100 GLN B O 1
ATOM 1954 N N . LEU B 1 101 ? 55.314 38.722 156.137 1.00 99.47 101 LEU B N 1
ATOM 1955 C CA . LEU B 1 101 ? 55.902 39.965 155.662 1.00 99.81 101 LEU B CA 1
ATOM 1956 C C . LEU B 1 101 ? 57.435 39.905 155.660 1.00 100.20 101 LEU B C 1
ATOM 1957 O O . LEU B 1 101 ? 58.048 40.675 154.933 1.00 100.36 101 LEU B O 1
ATOM 1962 N N . GLU B 1 102 ? 58.048 38.997 156.460 1.00 100.24 102 GLU B N 1
ATOM 1963 C CA . GLU B 1 102 ? 59.501 38.818 156.576 1.00 100.83 102 GLU B CA 1
ATOM 1964 C C . GLU B 1 102 ? 60.288 38.932 155.245 1.00 101.29 102 GLU B C 1
ATOM 1965 O O . GLU B 1 102 ? 61.215 39.744 155.194 1.00 101.36 102 GLU B O 1
ATOM 1971 N N . PRO B 1 103 ? 59.974 38.160 154.172 1.00 101.41 103 PRO B N 1
ATOM 1972 C CA . PRO B 1 103 ? 60.763 38.289 152.938 1.00 101.60 103 PRO B CA 1
ATOM 1973 C C . PRO B 1 103 ? 60.529 39.618 152.231 1.00 101.96 103 PRO B C 1
ATOM 1974 O O . PRO B 1 103 ? 61.481 40.214 151.740 1.00 102.11 103 PRO B O 1
ATOM 1978 N N . LEU B 1 104 ? 59.274 40.101 152.222 1.00 101.93 104 LEU B N 1
ATOM 1979 C CA . LEU B 1 104 ? 58.908 41.367 151.590 1.00 102.36 104 LEU B CA 1
ATOM 1980 C C . LEU B 1 104 ? 59.635 42.552 152.231 1.00 102.63 104 LEU B C 1
ATOM 1981 O O . LEU B 1 104 ? 60.108 43.439 151.524 1.00 102.65 104 LEU B O 1
ATOM 1986 N N . ILE B 1 105 ? 59.766 42.536 153.566 1.00 102.65 105 ILE B N 1
ATOM 1987 C CA . ILE B 1 105 ? 60.468 43.582 154.306 1.00 103.03 105 ILE B CA 1
ATOM 1988 C C . ILE B 1 105 ? 61.966 43.541 154.002 1.00 103.22 105 ILE B C 1
ATOM 1989 O O . ILE B 1 105 ? 62.583 44.587 153.844 1.00 103.28 105 ILE B O 1
ATOM 1994 N N . LEU B 1 106 ? 62.537 42.339 153.845 1.00 103.20 106 LEU B N 1
ATOM 1995 C CA . LEU B 1 106 ? 63.949 42.200 153.491 1.00 103.72 106 LEU B CA 1
ATOM 1996 C C . LEU B 1 106 ? 64.218 42.748 152.088 1.00 104.19 106 LEU B C 1
ATOM 1997 O O . LEU B 1 106 ? 65.269 43.346 151.864 1.00 104.24 106 LEU B O 1
ATOM 2002 N N . LYS B 1 107 ? 63.261 42.567 151.155 1.00 104.34 107 LYS B N 1
ATOM 2003 C CA . LYS B 1 107 ? 63.393 43.067 149.787 1.00 104.90 107 LYS B CA 1
ATOM 2004 C C . LYS B 1 107 ? 63.233 44.583 149.751 1.00 105.39 107 LYS B C 1
ATOM 2005 O O . LYS B 1 107 ? 64.073 45.258 149.158 1.00 105.46 107 LYS B O 1
ATOM 2011 N N . VAL B 1 108 ? 62.196 45.129 150.428 1.00 105.62 108 VAL B N 1
ATOM 2012 C CA . VAL B 1 108 ? 62.003 46.587 150.516 1.00 106.33 108 VAL B CA 1
ATOM 2013 C C . VAL B 1 108 ? 63.207 47.252 151.224 1.00 107.20 108 VAL B C 1
ATOM 2014 O O . VAL B 1 108 ? 63.529 48.400 150.930 1.00 107.34 108 VAL B O 1
ATOM 2018 N N . ASN B 1 109 ? 63.887 46.516 152.119 1.00 107.61 109 ASN B N 1
ATOM 2019 C CA . ASN B 1 109 ? 65.064 46.986 152.830 1.00 108.57 109 ASN B CA 1
ATOM 2020 C C . ASN B 1 109 ? 66.232 47.140 151.865 1.00 109.76 109 ASN B C 1
ATOM 2021 O O . ASN B 1 109 ? 66.940 48.146 151.911 1.00 109.96 109 ASN B O 1
ATOM 2026 N N . ALA B 1 110 ? 66.425 46.145 150.982 1.00 110.36 110 ALA B N 1
ATOM 2027 C CA . ALA B 1 110 ? 67.488 46.153 149.977 1.00 111.26 110 ALA B CA 1
ATOM 2028 C C . ALA B 1 110 ? 67.280 47.238 148.904 1.00 112.01 110 ALA B C 1
ATOM 2029 O O . ALA B 1 110 ? 68.251 47.722 148.324 1.00 112.03 110 ALA B O 1
ATOM 2031 N N . GLY B 1 111 ? 66.027 47.611 148.662 1.00 112.41 111 GLY B N 1
ATOM 2032 C CA . GLY B 1 111 ? 65.687 48.664 147.720 1.00 113.33 111 GLY B CA 1
ATOM 2033 C C . GLY B 1 111 ? 66.054 50.024 148.275 1.00 114.08 111 GLY B C 1
ATOM 2034 O O . GLY B 1 111 ? 66.599 50.860 147.554 1.00 114.17 111 GLY B O 1
ATOM 2035 N N . VAL B 1 112 ? 65.763 50.251 149.570 1.00 114.44 112 VAL B N 1
ATOM 2036 C CA . VAL B 1 112 ? 66.093 51.502 150.258 1.00 115.24 112 VAL B CA 1
ATOM 2037 C C . VAL B 1 112 ? 67.611 51.698 150.261 1.00 115.97 112 VAL B C 1
ATOM 2038 O O . VAL B 1 112 ? 68.087 52.797 149.980 1.00 116.11 112 VAL B O 1
ATOM 2042 N N . ALA B 1 113 ? 68.363 50.617 150.519 1.00 116.33 113 ALA B N 1
ATOM 2043 C CA . ALA B 1 113 ? 69.823 50.629 150.542 1.00 117.24 113 ALA B CA 1
ATOM 2044 C C . ALA B 1 113 ? 70.426 51.021 149.188 1.00 117.96 113 ALA B C 1
ATOM 2045 O O . ALA B 1 113 ? 71.385 51.793 149.142 1.00 118.07 113 ALA B O 1
ATOM 2047 N N . SER B 1 114 ? 69.867 50.499 148.089 1.00 118.27 114 SER B N 1
ATOM 2048 C CA . SER B 1 114 ? 70.368 50.822 146.754 1.00 118.99 114 SER B CA 1
ATOM 2049 C C . SER B 1 114 ? 69.919 52.212 146.282 1.00 119.57 114 SER B C 1
ATOM 2050 O O . SER B 1 114 ? 70.608 52.827 145.471 1.00 119.77 114 SER B O 1
ATOM 2053 N N . ALA B 1 115 ? 68.784 52.715 146.797 1.00 119.68 115 ALA B N 1
ATOM 2054 C CA . ALA B 1 115 ? 68.273 54.037 146.437 1.00 120.30 115 ALA B CA 1
ATOM 2055 C C . ALA B 1 115 ? 69.152 55.170 146.971 1.00 120.87 115 ALA B C 1
ATOM 2056 O O . ALA B 1 115 ? 69.171 56.249 146.382 1.00 120.96 115 ALA B O 1
ATOM 2058 N N . VAL B 1 116 ? 69.866 54.936 148.084 1.00 121.14 116 VAL B N 1
ATOM 2059 C CA . VAL B 1 116 ? 70.754 55.930 148.677 1.00 121.93 116 VAL B CA 1
ATOM 2060 C C . VAL B 1 116 ? 71.911 56.229 147.722 1.00 122.65 116 VAL B C 1
ATOM 2061 O O . VAL B 1 116 ? 72.233 57.396 147.495 1.00 122.81 116 VAL B O 1
ATOM 2065 N N . GLU B 1 117 ? 72.494 55.182 147.114 1.00 122.92 117 GLU B N 1
ATOM 2066 C CA . GLU B 1 117 ? 73.596 55.359 146.167 1.00 123.65 117 GLU B CA 1
ATOM 2067 C C . GLU B 1 117 ? 73.119 55.947 144.830 1.00 124.09 117 GLU B C 1
ATOM 2068 O O . GLU B 1 117 ? 72.611 55.226 143.970 1.00 124.18 117 GLU B O 1
ATOM 2074 N N . GLN B 1 118 ? 73.285 57.267 144.669 1.00 124.12 118 GLN B N 1
ATOM 2075 C CA . GLN B 1 118 ? 72.876 57.993 143.471 1.00 124.60 118 GLN B CA 1
ATOM 2076 C C . GLN B 1 118 ? 73.926 57.880 142.361 1.00 124.91 118 GLN B C 1
ATOM 2077 O O . GLN B 1 118 ? 75.123 57.821 142.638 1.00 125.00 118 GLN B O 1
ATOM 2083 N N . GLY B 1 126 ? 65.588 60.220 129.924 1.00 155.81 126 GLY B N 1
ATOM 2084 C CA . GLY B 1 126 ? 64.176 60.300 130.270 1.00 156.32 126 GLY B CA 1
ATOM 2085 C C . GLY B 1 126 ? 63.348 59.182 129.670 1.00 156.56 126 GLY B C 1
ATOM 2086 O O . GLY B 1 126 ? 63.315 58.075 130.211 1.00 156.67 126 GLY B O 1
ATOM 2087 N N . TYR B 1 127 ? 62.672 59.465 128.542 1.00 156.50 127 TYR B N 1
ATOM 2088 C CA . TYR B 1 127 ? 61.829 58.502 127.826 1.00 156.87 127 TYR B CA 1
ATOM 2089 C C . TYR B 1 127 ? 62.658 57.317 127.321 1.00 156.90 127 TYR B C 1
ATOM 2090 O O . TYR B 1 127 ? 62.208 56.174 127.384 1.00 156.98 127 TYR B O 1
ATOM 2099 N N . PHE B 1 128 ? 63.875 57.595 126.846 1.00 156.66 128 PHE B N 1
ATOM 2100 C CA . PHE B 1 128 ? 64.800 56.585 126.334 1.00 156.85 128 PHE B CA 1
ATOM 2101 C C . PHE B 1 128 ? 65.285 55.626 127.425 1.00 156.89 128 PHE B C 1
ATOM 2102 O O . PHE B 1 128 ? 65.692 54.514 127.109 1.00 156.96 128 PHE B O 1
ATOM 2110 N N . ASP B 1 129 ? 65.266 56.052 128.697 1.00 156.64 129 ASP B N 1
ATOM 2111 C CA . ASP B 1 129 ? 65.794 55.242 129.788 1.00 156.86 129 ASP B CA 1
ATOM 2112 C C . ASP B 1 129 ? 64.796 54.253 130.376 1.00 156.68 129 ASP B C 1
ATOM 2113 O O . ASP B 1 129 ? 65.212 53.209 130.873 1.00 156.78 129 ASP B O 1
ATOM 2118 N N . ILE B 1 130 ? 63.491 54.575 130.334 1.00 156.18 130 ILE B N 1
ATOM 2119 C CA . ILE B 1 130 ? 62.428 53.701 130.852 1.00 156.13 130 ILE B CA 1
ATOM 2120 C C . ILE B 1 130 ? 62.391 52.360 130.100 1.00 155.87 130 ILE B C 1
ATOM 2121 O O . ILE B 1 130 ? 62.144 51.307 130.696 1.00 155.87 130 ILE B O 1
ATOM 2126 N N . ILE B 1 131 ? 62.674 52.406 128.795 1.00 155.44 131 ILE B N 1
ATOM 2127 C CA . ILE B 1 131 ? 62.707 51.239 127.922 1.00 155.50 131 ILE B CA 1
ATOM 2128 C C . ILE B 1 131 ? 63.934 50.382 128.254 1.00 155.23 131 ILE B C 1
ATOM 2129 O O . ILE B 1 131 ? 63.813 49.163 128.397 1.00 155.30 131 ILE B O 1
ATOM 2134 N N . ARG B 1 132 ? 65.112 51.031 128.390 1.00 154.70 132 ARG B N 1
ATOM 2135 C CA . ARG B 1 132 ? 66.387 50.376 128.699 1.00 154.57 132 ARG B CA 1
ATOM 2136 C C . ARG B 1 132 ? 66.377 49.695 130.067 1.00 154.24 132 ARG B C 1
ATOM 2137 O O . ARG B 1 132 ? 66.870 48.576 130.202 1.00 154.36 132 ARG B O 1
ATOM 2145 N N . SER B 1 133 ? 65.834 50.380 131.083 1.00 153.63 133 SER B N 1
ATOM 2146 C CA . SER B 1 133 ? 65.790 49.863 132.445 1.00 153.46 133 SER B CA 1
ATOM 2147 C C . SER B 1 133 ? 64.795 48.723 132.618 1.00 152.91 133 SER B C 1
ATOM 2148 O O . SER B 1 133 ? 65.011 47.866 133.469 1.00 152.99 133 SER B O 1
ATOM 2151 N N . LEU B 1 134 ? 63.718 48.700 131.820 1.00 152.16 134 LEU B N 1
ATOM 2152 C CA . LEU B 1 134 ? 62.737 47.622 131.914 1.00 151.92 134 LEU B CA 1
ATOM 2153 C C . LEU B 1 134 ? 63.263 46.325 131.290 1.00 151.43 134 LEU B C 1
ATOM 2154 O O . LEU B 1 134 ? 64.112 46.355 130.402 1.00 151.55 134 LEU B O 1
ATOM 2159 N N . LYS B 1 135 ? 62.838 45.179 131.858 1.00 150.73 135 LYS B N 1
ATOM 2160 C CA . LYS B 1 135 ? 63.260 43.819 131.482 1.00 150.50 135 LYS B CA 1
ATOM 2161 C C . LYS B 1 135 ? 64.686 43.458 131.975 1.00 150.08 135 LYS B C 1
ATOM 2162 O O . LYS B 1 135 ? 65.184 42.384 131.641 1.00 150.15 135 LYS B O 1
ATOM 2168 N N . ASP B 1 136 ? 65.322 44.337 132.786 1.00 149.46 136 ASP B N 1
ATOM 2169 C CA . ASP B 1 136 ? 66.646 44.134 133.402 1.00 149.33 136 ASP B CA 1
ATOM 2170 C C . ASP B 1 136 ? 66.535 42.981 134.431 1.00 149.05 136 ASP B C 1
ATOM 2171 O O . ASP B 1 136 ? 65.451 42.810 134.980 1.00 149.18 136 ASP B O 1
ATOM 2176 N N . PRO B 1 137 ? 67.588 42.177 134.727 1.00 148.50 137 PRO B N 1
ATOM 2177 C CA . PRO B 1 137 ? 67.396 41.055 135.672 1.00 148.17 137 PRO B CA 1
ATOM 2178 C C . PRO B 1 137 ? 66.886 41.463 137.051 1.00 147.81 137 PRO B C 1
ATOM 2179 O O . PRO B 1 137 ? 66.014 40.797 137.607 1.00 147.88 137 PRO B O 1
ATOM 2183 N N . GLU B 1 138 ? 67.407 42.569 137.588 1.00 147.23 138 GLU B N 1
ATOM 2184 C CA . GLU B 1 138 ? 67.001 43.072 138.896 1.00 147.15 138 GLU B CA 1
ATOM 2185 C C . GLU B 1 138 ? 65.583 43.651 138.849 1.00 146.78 138 GLU B C 1
ATOM 2186 O O . GLU B 1 138 ? 64.809 43.471 139.789 1.00 146.85 138 GLU B O 1
ATOM 2192 N N . ILE B 1 139 ? 65.253 44.342 137.748 1.00 146.25 139 ILE B N 1
ATOM 2193 C CA . ILE B 1 139 ? 63.949 44.957 137.525 1.00 146.20 139 ILE B CA 1
ATOM 2194 C C . ILE B 1 139 ? 62.860 43.912 137.314 1.00 145.90 139 ILE B C 1
ATOM 2195 O O . ILE B 1 139 ? 61.820 43.996 137.960 1.00 145.99 139 ILE B O 1
ATOM 2200 N N . ASN B 1 140 ? 63.100 42.920 136.439 1.00 145.35 140 ASN B N 1
ATOM 2201 C CA . ASN B 1 140 ? 62.153 41.845 136.131 1.00 145.25 140 ASN B CA 1
ATOM 2202 C C . ASN B 1 140 ? 61.700 41.105 137.380 1.00 144.78 140 ASN B C 1
ATOM 2203 O O . ASN B 1 140 ? 60.517 40.798 137.494 1.00 144.93 140 ASN B O 1
ATOM 2208 N N . LYS B 1 141 ? 62.617 40.840 138.328 1.00 144.05 141 LYS B N 1
ATOM 2209 C CA . LYS B 1 141 ? 62.243 40.153 139.562 1.00 143.77 141 LYS B CA 1
ATOM 2210 C C . LYS B 1 141 ? 61.252 40.998 140.369 1.00 143.47 141 LYS B C 1
ATOM 2211 O O . LYS B 1 141 ? 60.281 40.466 140.893 1.00 143.60 141 LYS B O 1
ATOM 2217 N N . SER B 1 142 ? 61.458 42.316 140.404 1.00 142.88 142 SER B N 1
ATOM 2218 C CA . SER B 1 142 ? 60.587 43.232 141.131 1.00 142.79 142 SER B CA 1
ATOM 2219 C C . SER B 1 142 ? 59.232 43.454 140.460 1.00 142.34 142 SER B C 1
ATOM 2220 O O . SER B 1 142 ? 58.215 43.437 141.148 1.00 142.48 142 SER B O 1
ATOM 2223 N N . ILE B 1 143 ? 59.206 43.668 139.135 1.00 141.69 143 ILE B N 1
ATOM 2224 C CA . ILE B 1 143 ? 57.947 43.905 138.433 1.00 141.57 143 ILE B CA 1
ATOM 2225 C C . ILE B 1 143 ? 57.104 42.625 138.344 1.00 141.28 143 ILE B C 1
ATOM 2226 O O . ILE B 1 143 ? 55.878 42.717 138.373 1.00 141.36 143 ILE B O 1
ATOM 2231 N N . THR B 1 144 ? 57.740 41.438 138.308 1.00 140.81 144 THR B N 1
ATOM 2232 C CA . THR B 1 144 ? 56.984 40.180 138.321 1.00 140.81 144 THR B CA 1
ATOM 2233 C C . THR B 1 144 ? 56.416 39.917 139.721 1.00 140.54 144 THR B C 1
ATOM 2234 O O . THR B 1 144 ? 55.320 39.376 139.837 1.00 140.63 144 THR B O 1
ATOM 2238 N N . LEU B 1 145 ? 57.143 40.323 140.778 1.00 140.04 145 LEU B N 1
ATOM 2239 C CA . LEU B 1 145 ? 56.672 40.210 142.158 1.00 140.05 145 LEU B CA 1
ATOM 2240 C C . LEU B 1 145 ? 55.529 41.206 142.405 1.00 140.01 145 LEU B C 1
ATOM 2241 O O . LEU B 1 145 ? 54.595 40.891 143.141 1.00 140.17 145 LEU B O 1
ATOM 2246 N N . LEU B 1 146 ? 55.588 42.393 141.769 1.00 139.64 146 LEU B N 1
ATOM 2247 C CA . LEU B 1 146 ? 54.546 43.416 141.844 1.00 139.73 146 LEU B CA 1
ATOM 2248 C C . LEU B 1 146 ? 53.280 42.918 141.130 1.00 139.64 146 LEU B C 1
ATOM 2249 O O . LEU B 1 146 ? 52.172 43.149 141.615 1.00 139.78 146 LEU B O 1
ATOM 2254 N N . PHE B 1 147 ? 53.446 42.202 140.000 1.00 139.20 147 PHE B N 1
ATOM 2255 C CA . PHE B 1 147 ? 52.331 41.603 139.265 1.00 139.20 147 PHE B CA 1
ATOM 2256 C C . PHE B 1 147 ? 51.733 40.430 140.043 1.00 138.85 147 PHE B C 1
ATOM 2257 O O . PHE B 1 147 ? 50.521 40.234 140.017 1.00 138.93 147 PHE B O 1
ATOM 2265 N N . SER B 1 148 ? 52.580 39.666 140.752 1.00 138.30 148 SER B N 1
ATOM 2266 C CA . SER B 1 148 ? 52.155 38.553 141.598 1.00 138.23 148 SER B CA 1
ATOM 2267 C C . SER B 1 148 ? 51.325 39.065 142.784 1.00 137.84 148 SER B C 1
ATOM 2268 O O . SER B 1 148 ? 50.393 38.387 143.211 1.00 137.95 148 SER B O 1
ATOM 2271 N N . PHE B 1 149 ? 51.654 40.263 143.302 1.00 137.26 149 PHE B N 1
ATOM 2272 C CA . PHE B 1 149 ? 50.921 40.904 144.390 1.00 137.17 149 PHE B CA 1
ATOM 2273 C C . PHE B 1 149 ? 49.521 41.309 143.909 1.00 136.94 149 PHE B C 1
ATOM 2274 O O . PHE B 1 149 ? 48.554 41.177 144.656 1.00 136.97 149 PHE B O 1
ATOM 2282 N N . LEU B 1 150 ? 49.420 41.809 142.667 1.00 136.55 150 LEU B N 1
ATOM 2283 C CA . LEU B 1 150 ? 48.146 42.200 142.067 1.00 136.66 150 LEU B CA 1
ATOM 2284 C C . LEU B 1 150 ? 47.261 40.968 141.833 1.00 136.71 150 LEU B C 1
ATOM 2285 O O . LEU B 1 150 ? 46.047 41.052 141.999 1.00 136.83 150 LEU B O 1
ATOM 2290 N N . LYS B 1 151 ? 47.869 39.827 141.465 1.00 136.48 151 LYS B N 1
ATOM 2291 C CA . LYS B 1 151 ? 47.161 38.566 141.239 1.00 136.75 151 LYS B CA 1
ATOM 2292 C C . LYS B 1 151 ? 46.474 38.085 142.526 1.00 136.95 151 LYS B C 1
ATOM 2293 O O . LYS B 1 151 ? 45.346 37.597 142.478 1.00 137.12 151 LYS B O 1
ATOM 2299 N N . GLY B 1 152 ? 47.150 38.256 143.659 1.00 136.77 152 GLY B N 1
ATOM 2300 C CA . GLY B 1 152 ? 46.628 37.865 144.961 1.00 137.07 152 GLY B CA 1
ATOM 2301 C C . GLY B 1 152 ? 45.390 38.633 145.361 1.00 137.15 152 GLY B C 1
ATOM 2302 O O . GLY B 1 152 ? 44.460 38.054 145.925 1.00 137.28 152 GLY B O 1
ATOM 2303 N N . MET B 1 153 ? 45.357 39.938 145.065 1.00 136.92 153 MET B N 1
ATOM 2304 C CA . MET B 1 153 ? 44.193 40.756 145.385 1.00 137.17 153 MET B CA 1
ATOM 2305 C C . MET B 1 153 ? 43.075 40.447 144.392 1.00 137.35 153 MET B C 1
ATOM 2306 O O . MET B 1 153 ? 43.053 40.981 143.284 1.00 137.46 153 MET B O 1
ATOM 2311 N N . GLY B 1 154 ? 42.187 39.545 144.784 1.00 137.23 154 GLY B N 1
ATOM 2312 C CA . GLY B 1 154 ? 41.073 39.120 143.953 1.00 137.59 154 GLY B CA 1
ATOM 2313 C C . GLY B 1 154 ? 40.407 37.871 144.487 1.00 137.75 154 GLY B C 1
ATOM 2314 O O . GLY B 1 154 ? 41.042 36.819 144.570 1.00 137.82 154 GLY B O 1
ATOM 2315 N N . GLN B 1 155 ? 39.127 37.974 144.867 1.00 137.67 155 GLN B N 1
ATOM 2316 C CA . GLN B 1 155 ? 38.394 36.830 145.404 1.00 138.04 155 GLN B CA 1
ATOM 2317 C C . GLN B 1 155 ? 36.999 36.725 144.787 1.00 138.20 155 GLN B C 1
ATOM 2318 O O . GLN B 1 155 ? 36.004 37.030 145.442 1.00 138.21 155 GLN B O 1
ATOM 2324 N N . LYS C 2 4 ? 91.112 -2.716 176.086 1.00 98.36 4 LYS C N 1
ATOM 2325 C CA . LYS C 2 4 ? 90.928 -1.268 175.965 1.00 98.75 4 LYS C CA 1
ATOM 2326 C C . LYS C 2 4 ? 89.682 -0.906 175.132 1.00 98.69 4 LYS C C 1
ATOM 2327 O O . LYS C 2 4 ? 89.125 -1.763 174.443 1.00 98.86 4 LYS C O 1
ATOM 2329 N N . LYS C 2 5 ? 89.236 0.357 175.206 1.00 98.28 5 LYS C N 1
ATOM 2330 C CA . LYS C 2 5 ? 88.070 0.801 174.449 1.00 98.43 5 LYS C CA 1
ATOM 2331 C C . LYS C 2 5 ? 88.230 2.268 174.051 1.00 98.66 5 LYS C C 1
ATOM 2332 O O . LYS C 2 5 ? 87.922 3.155 174.840 1.00 98.73 5 LYS C O 1
ATOM 2338 N N . THR C 2 6 ? 88.741 2.527 172.840 1.00 98.57 6 THR C N 1
ATOM 2339 C CA . THR C 2 6 ? 88.948 3.895 172.364 1.00 98.95 6 THR C CA 1
ATOM 2340 C C . THR C 2 6 ? 87.820 4.287 171.414 1.00 98.84 6 THR C C 1
ATOM 2341 O O . THR C 2 6 ? 87.481 3.520 170.513 1.00 98.87 6 THR C O 1
ATOM 2345 N N . ILE C 2 7 ? 87.209 5.462 171.641 1.00 98.54 7 ILE C N 1
ATOM 2346 C CA . ILE C 2 7 ? 86.068 5.935 170.856 1.00 98.69 7 ILE C CA 1
ATOM 2347 C C . ILE C 2 7 ? 86.277 7.372 170.354 1.00 98.61 7 ILE C C 1
ATOM 2348 O O . ILE C 2 7 ? 86.859 8.181 171.067 1.00 98.61 7 ILE C O 1
ATOM 2353 N N . THR C 2 8 ? 85.790 7.694 169.140 1.00 98.37 8 THR C N 1
ATOM 2354 C CA . THR C 2 8 ? 85.923 9.048 168.596 1.00 98.65 8 THR C CA 1
ATOM 2355 C C . THR C 2 8 ? 84.541 9.746 168.508 1.00 98.68 8 THR C C 1
ATOM 2356 O O . THR C 2 8 ? 83.749 9.461 167.609 1.00 99.00 8 THR C O 1
ATOM 2360 N N . ILE C 2 9 ? 84.251 10.649 169.458 1.00 98.11 9 ILE C N 1
ATOM 2361 C CA . ILE C 2 9 ? 82.967 11.351 169.489 1.00 97.99 9 ILE C CA 1
ATOM 2362 C C . ILE C 2 9 ? 83.087 12.773 168.941 1.00 98.01 9 ILE C C 1
ATOM 2363 O O . ILE C 2 9 ? 83.811 13.585 169.505 1.00 97.95 9 ILE C O 1
ATOM 2368 N N . ASN C 2 10 ? 82.393 13.054 167.820 1.00 97.90 10 ASN C N 1
ATOM 2369 C CA . ASN C 2 10 ? 82.407 14.347 167.133 1.00 98.29 10 ASN C CA 1
ATOM 2370 C C . ASN C 2 10 ? 83.777 14.735 166.594 1.00 98.70 10 ASN C C 1
ATOM 2371 O O . ASN C 2 10 ? 84.113 15.916 166.541 1.00 98.83 10 ASN C O 1
ATOM 2376 N N . GLY C 2 11 ? 84.554 13.742 166.193 1.00 98.80 11 GLY C N 1
ATOM 2377 C CA . GLY C 2 11 ? 85.886 13.982 165.669 1.00 99.41 11 GLY C CA 1
ATOM 2378 C C . GLY C 2 11 ? 86.972 13.739 166.693 1.00 99.82 11 GLY C C 1
ATOM 2379 O O . GLY C 2 11 ? 87.983 13.113 166.369 1.00 100.10 11 GLY C O 1
ATOM 2380 N N . VAL C 2 12 ? 86.777 14.203 167.942 1.00 99.68 12 VAL C N 1
ATOM 2381 C CA . VAL C 2 12 ? 87.800 14.023 168.973 1.00 100.01 12 VAL C CA 1
ATOM 2382 C C . VAL C 2 12 ? 87.834 12.592 169.516 1.00 100.05 12 VAL C C 1
ATOM 2383 O O . VAL C 2 12 ? 86.804 12.010 169.842 1.00 100.08 12 VAL C O 1
ATOM 2387 N N . GLU C 2 13 ? 89.038 12.025 169.570 1.00 99.98 13 GLU C N 1
ATOM 2388 C CA . GLU C 2 13 ? 89.305 10.668 170.035 1.00 100.46 13 GLU C CA 1
ATOM 2389 C C . GLU C 2 13 ? 89.464 10.675 171.558 1.00 100.70 13 GLU C C 1
ATOM 2390 O O . GLU C 2 13 ? 90.059 11.602 172.106 1.00 100.76 13 GLU C O 1
ATOM 2396 N N . MET C 2 14 ? 88.932 9.657 172.244 1.00 100.69 14 MET C N 1
ATOM 2397 C CA . MET C 2 14 ? 89.032 9.577 173.698 1.00 101.27 14 MET C CA 1
ATOM 2398 C C . MET C 2 14 ? 88.968 8.141 174.231 1.00 101.26 14 MET C C 1
ATOM 2399 O O . MET C 2 14 ? 88.502 7.239 173.537 1.00 101.29 14 MET C O 1
ATOM 2404 N N . GLU C 2 15 ? 89.421 7.940 175.476 1.00 101.05 15 GLU C N 1
ATOM 2405 C CA . GLU C 2 15 ? 89.427 6.631 176.115 1.00 101.31 15 GLU C CA 1
ATOM 2406 C C . GLU C 2 15 ? 88.169 6.422 176.946 1.00 101.07 15 GLU C C 1
ATOM 2407 O O . GLU C 2 15 ? 87.899 7.196 177.864 1.00 101.10 15 GLU C O 1
ATOM 2413 N N . ALA C 2 16 ? 87.411 5.365 176.644 1.00 100.66 16 ALA C N 1
ATOM 2414 C CA . ALA C 2 16 ? 86.201 5.059 177.397 1.00 100.72 16 ALA C CA 1
ATOM 2415 C C . ALA C 2 16 ? 86.557 4.352 178.700 1.00 100.30 16 ALA C C 1
ATOM 2416 O O . ALA C 2 16 ? 87.387 3.442 178.710 1.00 100.32 16 ALA C O 1
ATOM 2418 N N . SER C 2 17 ? 85.925 4.774 179.799 1.00 99.62 17 SER C N 1
ATOM 2419 C CA . SER C 2 17 ? 86.172 4.188 181.109 1.00 99.26 17 SER C CA 1
ATOM 2420 C C . SER C 2 17 ? 85.275 2.928 181.349 1.00 98.38 17 SER C C 1
ATOM 2421 O O . SER C 2 17 ? 85.554 1.884 180.756 1.00 98.34 17 SER C O 1
ATOM 2424 N N . GLU C 2 18 ? 84.206 3.016 182.171 1.00 97.39 18 GLU C N 1
ATOM 2425 C CA . GLU C 2 18 ? 83.322 1.879 182.437 1.00 96.77 18 GLU C CA 1
ATOM 2426 C C . GLU C 2 18 ? 81.930 2.038 181.816 1.00 95.56 18 GLU C C 1
ATOM 2427 O O . GLU C 2 18 ? 81.048 1.234 182.119 1.00 95.65 18 GLU C O 1
ATOM 2433 N N . GLU C 2 19 ? 81.718 3.068 180.966 1.00 94.21 19 GLU C N 1
ATOM 2434 C CA . GLU C 2 19 ? 80.432 3.332 180.327 1.00 93.27 19 GLU C CA 1
ATOM 2435 C C . GLU C 2 19 ? 80.026 2.219 179.372 1.00 92.02 19 GLU C C 1
ATOM 2436 O O . GLU C 2 19 ? 80.683 1.993 178.359 1.00 92.11 19 GLU C O 1
ATOM 2442 N N . GLN C 2 20 ? 78.935 1.531 179.695 1.00 90.69 20 GLN C N 1
ATOM 2443 C CA . GLN C 2 20 ? 78.435 0.451 178.861 1.00 89.90 20 GLN C CA 1
ATOM 2444 C C . GLN C 2 20 ? 77.762 1.006 177.611 1.00 87.68 20 GLN C C 1
ATOM 2445 O O . GLN C 2 20 ? 77.893 0.414 176.541 1.00 87.98 20 GLN C O 1
ATOM 2451 N N . THR C 2 21 ? 77.016 2.121 177.746 1.00 85.22 21 THR C N 1
ATOM 2452 C CA . THR C 2 21 ? 76.288 2.703 176.617 1.00 83.19 21 THR C CA 1
ATOM 2453 C C . THR C 2 21 ? 76.938 3.978 176.078 1.00 80.64 21 THR C C 1
ATOM 2454 O O . THR C 2 21 ? 77.735 4.608 176.769 1.00 80.69 21 THR C O 1
ATOM 2458 N N . VAL C 2 22 ? 76.580 4.358 174.843 1.00 78.40 22 VAL C N 1
ATOM 2459 C CA . VAL C 2 22 ? 77.077 5.562 174.195 1.00 76.79 22 VAL C CA 1
ATOM 2460 C C . VAL C 2 22 ? 76.612 6.797 174.965 1.00 75.02 22 VAL C C 1
ATOM 2461 O O . VAL C 2 22 ? 77.413 7.697 175.209 1.00 75.05 22 VAL C O 1
ATOM 2465 N N . LEU C 2 23 ? 75.329 6.818 175.386 1.00 73.29 23 LEU C N 1
ATOM 2466 C CA . LEU C 2 23 ? 74.745 7.926 176.146 1.00 72.09 23 LEU C CA 1
ATOM 2467 C C . LEU C 2 23 ? 75.462 8.106 177.468 1.00 70.98 23 LEU C C 1
ATOM 2468 O O . LEU C 2 23 ? 75.758 9.234 177.845 1.00 71.05 23 LEU C O 1
ATOM 2473 N N . GLN C 2 24 ? 75.813 7.000 178.139 1.00 69.89 24 GLN C N 1
ATOM 2474 C CA . GLN C 2 24 ? 76.554 7.059 179.398 1.00 69.36 24 GLN C CA 1
ATOM 2475 C C . GLN C 2 24 ? 77.898 7.772 179.213 1.00 68.76 24 GLN C C 1
ATOM 2476 O O . GLN C 2 24 ? 78.257 8.602 180.045 1.00 68.99 24 GLN C O 1
ATOM 2482 N N . LEU C 2 25 ? 78.606 7.494 178.099 1.00 67.77 25 LEU C N 1
ATOM 2483 C CA . LEU C 2 25 ? 79.883 8.140 177.787 1.00 67.25 25 LEU C CA 1
ATOM 2484 C C . LEU C 2 25 ? 79.651 9.614 177.461 1.00 66.72 25 LEU C C 1
ATOM 2485 O O . LEU C 2 25 ? 80.384 10.464 177.953 1.00 66.78 25 LEU C O 1
ATOM 2490 N N . LEU C 2 26 ? 78.634 9.912 176.639 1.00 66.06 26 LEU C N 1
ATOM 2491 C CA . LEU C 2 26 ? 78.295 11.274 176.233 1.00 65.87 26 LEU C CA 1
ATOM 2492 C C . LEU C 2 26 ? 77.983 12.159 177.431 1.00 65.54 26 LEU C C 1
ATOM 2493 O O . LEU C 2 26 ? 78.353 13.330 177.439 1.00 65.55 26 LEU C O 1
ATOM 2498 N N . ASN C 2 27 ? 77.311 11.590 178.444 1.00 65.10 27 ASN C N 1
ATOM 2499 C CA . ASN C 2 27 ? 76.940 12.284 179.673 1.00 65.20 27 ASN C CA 1
ATOM 2500 C C . ASN C 2 27 ? 78.167 12.589 180.529 1.00 65.28 27 ASN C C 1
ATOM 2501 O O . ASN C 2 27 ? 78.311 13.713 181.021 1.00 65.38 27 ASN C O 1
ATOM 2506 N N . ASN C 2 28 ? 79.061 11.601 180.690 1.00 65.01 28 ASN C N 1
ATOM 2507 C CA . ASN C 2 28 ? 80.296 11.791 181.449 1.00 65.18 28 ASN C CA 1
ATOM 2508 C C . ASN C 2 28 ? 81.239 12.764 180.734 1.00 65.49 28 ASN C C 1
ATOM 2509 O O . ASN C 2 28 ? 81.957 13.518 181.390 1.00 65.88 28 ASN C O 1
ATOM 2514 N N . SER C 2 29 ? 81.204 12.773 179.390 1.00 65.15 29 SER C N 1
ATOM 2515 C CA . SER C 2 29 ? 82.007 13.658 178.546 1.00 65.15 29 SER C CA 1
ATOM 2516 C C . SER C 2 29 ? 81.412 15.070 178.410 1.00 64.78 29 SER C C 1
ATOM 2517 O O . SER C 2 29 ? 82.005 15.891 177.717 1.00 65.17 29 SER C O 1
ATOM 2520 N N . SER C 2 30 ? 80.250 15.345 179.038 1.00 64.01 30 SER C N 1
ATOM 2521 C CA . SER C 2 30 ? 79.548 16.629 179.002 1.00 63.84 30 SER C CA 1
ATOM 2522 C C . SER C 2 30 ? 79.208 17.083 177.584 1.00 63.09 30 SER C C 1
ATOM 2523 O O . SER C 2 30 ? 79.405 18.242 177.226 1.00 62.91 30 SER C O 1
ATOM 2526 N N . ILE C 2 31 ? 78.694 16.148 176.781 1.00 62.58 31 ILE C N 1
ATOM 2527 C CA . ILE C 2 31 ? 78.278 16.402 175.407 1.00 62.57 31 ILE C CA 1
ATOM 2528 C C . ILE C 2 31 ? 76.743 16.441 175.347 1.00 62.45 31 ILE C C 1
ATOM 2529 O O . ILE C 2 31 ? 76.075 15.525 175.838 1.00 62.45 31 ILE C O 1
ATOM 2534 N N . GLU C 2 32 ? 76.190 17.528 174.790 1.00 62.02 32 GLU C N 1
ATOM 2535 C CA . GLU C 2 32 ? 74.748 17.749 174.716 1.00 61.99 32 GLU C CA 1
ATOM 2536 C C . GLU C 2 32 ? 73.974 16.700 173.903 1.00 60.71 32 GLU C C 1
ATOM 2537 O O . GLU C 2 32 ? 74.190 16.552 172.695 1.00 60.79 32 GLU C O 1
ATOM 2543 N N . VAL C 2 33 ? 73.043 15.996 174.576 1.00 59.31 33 VAL C N 1
ATOM 2544 C CA . VAL C 2 33 ? 72.182 14.983 173.955 1.00 58.25 33 VAL C CA 1
ATOM 2545 C C . VAL C 2 33 ? 70.846 14.816 174.730 1.00 56.82 33 VAL C C 1
ATOM 2546 O O . VAL C 2 33 ? 70.841 14.515 175.929 1.00 57.08 33 VAL C O 1
ATOM 2550 N N . PRO C 2 34 ? 69.704 15.050 174.050 1.00 54.97 34 PRO C N 1
ATOM 2551 C CA . PRO C 2 34 ? 68.400 14.906 174.718 1.00 53.75 34 PRO C CA 1
ATOM 2552 C C . PRO C 2 34 ? 68.152 13.492 175.215 1.00 52.21 34 PRO C C 1
ATOM 2553 O O . PRO C 2 34 ? 68.585 12.546 174.586 1.00 52.41 34 PRO C O 1
ATOM 2557 N N . GLN C 2 35 ? 67.471 13.348 176.345 1.00 50.75 35 GLN C N 1
ATOM 2558 C CA . GLN C 2 35 ? 67.211 12.042 176.945 1.00 49.79 35 GLN C CA 1
ATOM 2559 C C . GLN C 2 35 ? 65.970 12.146 177.825 1.00 49.08 35 GLN C C 1
ATOM 2560 O O . GLN C 2 35 ? 66.020 11.897 179.034 1.00 49.37 35 GLN C O 1
ATOM 2566 N N . VAL C 2 36 ? 64.851 12.522 177.214 1.00 47.96 36 VAL C N 1
ATOM 2567 C CA . VAL C 2 36 ? 63.601 12.724 177.931 1.00 47.52 36 VAL C CA 1
ATOM 2568 C C . VAL C 2 36 ? 63.158 11.489 178.725 1.00 46.99 36 VAL C C 1
ATOM 2569 O O . VAL C 2 36 ? 62.764 11.629 179.881 1.00 46.85 36 VAL C O 1
ATOM 2573 N N . CYS C 2 37 ? 63.298 10.284 178.148 1.00 46.58 37 CYS C N 1
ATOM 2574 C CA . CYS C 2 37 ? 62.883 9.068 178.841 1.00 46.66 37 CYS C CA 1
ATOM 2575 C C . CYS C 2 37 ? 64.011 8.357 179.610 1.00 46.51 37 CYS C C 1
ATOM 2576 O O . CYS C 2 37 ? 63.746 7.310 180.206 1.00 46.74 37 CYS C O 1
ATOM 2579 N N . TYR C 2 38 ? 65.245 8.901 179.614 1.00 45.95 38 TYR C N 1
ATOM 2580 C CA . TYR C 2 38 ? 66.329 8.242 180.347 1.00 45.98 38 TYR C CA 1
ATOM 2581 C C . TYR C 2 38 ? 66.489 8.770 181.762 1.00 45.48 38 TYR C C 1
ATOM 2582 O O . TYR C 2 38 ? 66.762 9.958 181.983 1.00 45.81 38 TYR C O 1
ATOM 2591 N N . HIS C 2 39 ? 66.341 7.868 182.716 1.00 44.49 39 HIS C N 1
ATOM 2592 C CA . HIS C 2 39 ? 66.543 8.159 184.115 1.00 44.53 39 HIS C CA 1
ATOM 2593 C C . HIS C 2 39 ? 67.515 7.106 184.582 1.00 44.77 39 HIS C C 1
ATOM 2594 O O . HIS C 2 39 ? 67.234 5.913 184.462 1.00 44.91 39 HIS C O 1
ATOM 2601 N N . PRO C 2 40 ? 68.680 7.524 185.098 1.00 44.69 40 PRO C N 1
ATOM 2602 C CA . PRO C 2 40 ? 69.702 6.550 185.514 1.00 44.74 40 PRO C CA 1
ATOM 2603 C C . PRO C 2 40 ? 69.246 5.452 186.450 1.00 45.12 40 PRO C C 1
ATOM 2604 O O . PRO C 2 40 ? 69.778 4.350 186.369 1.00 45.83 40 PRO C O 1
ATOM 2608 N N . SER C 2 41 ? 68.277 5.731 187.327 1.00 44.73 41 SER C N 1
ATOM 2609 C CA . SER C 2 41 ? 67.776 4.719 188.251 1.00 44.88 41 SER C CA 1
ATOM 2610 C C . SER C 2 41 ? 66.959 3.625 187.555 1.00 45.15 41 SER C C 1
ATOM 2611 O O . SER C 2 41 ? 66.889 2.506 188.058 1.00 44.79 41 SER C O 1
ATOM 2614 N N . LEU C 2 42 ? 66.348 3.944 186.406 1.00 45.66 42 LEU C N 1
ATOM 2615 C CA . LEU C 2 42 ? 65.502 3.006 185.672 1.00 46.69 42 LEU C CA 1
ATOM 2616 C C . LEU C 2 42 ? 66.227 2.261 184.543 1.00 48.60 42 LEU C C 1
ATOM 2617 O O . LEU C 2 42 ? 65.881 1.120 184.225 1.00 48.68 42 LEU C O 1
ATOM 2622 N N . GLY C 2 43 ? 67.188 2.921 183.916 1.00 49.79 43 GLY C N 1
ATOM 2623 C CA . GLY C 2 43 ? 67.880 2.354 182.767 1.00 51.14 43 GLY C CA 1
ATOM 2624 C C . GLY C 2 43 ? 67.202 2.749 181.464 1.00 52.36 43 GLY C C 1
ATOM 2625 O O . GLY C 2 43 ? 66.176 3.441 181.461 1.00 52.56 43 GLY C O 1
ATOM 2626 N N . PRO C 2 44 ? 67.763 2.328 180.322 1.00 52.90 44 PRO C N 1
ATOM 2627 C CA . PRO C 2 44 ? 67.183 2.720 179.025 1.00 53.41 44 PRO C CA 1
ATOM 2628 C C . PRO C 2 44 ? 65.786 2.175 178.776 1.00 54.04 44 PRO C C 1
ATOM 2629 O O . PRO C 2 44 ? 65.449 1.086 179.233 1.00 53.94 44 PRO C O 1
ATOM 2633 N N . ILE C 2 45 ? 64.958 2.956 178.082 1.00 54.56 45 ILE C N 1
ATOM 2634 C CA . ILE C 2 45 ? 63.591 2.544 177.781 1.00 55.68 45 ILE C CA 1
ATOM 2635 C C . ILE C 2 45 ? 63.319 2.564 176.269 1.00 56.81 45 ILE C C 1
ATOM 2636 O O . ILE C 2 45 ? 62.548 1.738 175.784 1.00 56.97 45 ILE C O 1
ATOM 2641 N N . GLU C 2 46 ? 63.976 3.486 175.527 1.00 57.53 46 GLU C N 1
ATOM 2642 C CA . GLU C 2 46 ? 63.853 3.656 174.071 1.00 58.69 46 GLU C CA 1
ATOM 2643 C C . GLU C 2 46 ? 62.448 4.107 173.640 1.00 59.20 46 GLU C C 1
ATOM 2644 O O . GLU C 2 46 ? 61.954 3.696 172.589 1.00 59.15 46 GLU C O 1
ATOM 2650 N N . THR C 2 47 ? 61.823 4.963 174.440 1.00 59.60 47 THR C N 1
ATOM 2651 C CA . THR C 2 47 ? 60.473 5.449 174.160 1.00 60.47 47 THR C CA 1
ATOM 2652 C C . THR C 2 47 ? 60.391 6.871 173.628 1.00 60.95 47 THR C C 1
ATOM 2653 O O . THR C 2 47 ? 59.524 7.141 172.803 1.00 61.24 47 THR C O 1
ATOM 2657 N N . CYS C 2 48 ? 61.227 7.789 174.125 1.00 61.10 48 CYS C N 1
ATOM 2658 C CA . CYS C 2 48 ? 61.150 9.184 173.692 1.00 62.06 48 CYS C CA 1
ATOM 2659 C C . CYS C 2 48 ? 61.755 9.426 172.313 1.00 62.91 48 CYS C C 1
ATOM 2660 O O . CYS C 2 48 ? 61.270 10.294 171.588 1.00 63.07 48 CYS C O 1
ATOM 2663 N N . ASP C 2 49 ? 62.806 8.670 171.959 1.00 63.35 49 ASP C N 1
ATOM 2664 C CA . ASP C 2 49 ? 63.513 8.759 170.675 1.00 64.36 49 ASP C CA 1
ATOM 2665 C C . ASP C 2 49 ? 64.165 10.127 170.442 1.00 64.81 49 ASP C C 1
ATOM 2666 O O . ASP C 2 49 ? 64.205 10.606 169.309 1.00 65.04 49 ASP C O 1
ATOM 2671 N N . THR C 2 50 ? 64.666 10.762 171.509 1.00 64.76 50 THR C N 1
ATOM 2672 C CA . THR C 2 50 ? 65.309 12.071 171.386 1.00 65.06 50 THR C CA 1
ATOM 2673 C C . THR C 2 50 ? 66.853 11.999 171.447 1.00 65.62 50 THR C C 1
ATOM 2674 O O . THR C 2 50 ? 67.517 12.985 171.141 1.00 65.79 50 THR C O 1
ATOM 2678 N N . CYS C 2 51 ? 67.424 10.843 171.799 1.00 65.83 51 CYS C N 1
ATOM 2679 C CA . CYS C 2 51 ? 68.875 10.687 171.870 1.00 66.63 51 CYS C CA 1
ATOM 2680 C C . CYS C 2 51 ? 69.461 10.176 170.559 1.00 67.81 51 CYS C C 1
ATOM 2681 O O . CYS C 2 51 ? 70.465 9.472 170.584 1.00 67.81 51 CYS C O 1
ATOM 2684 N N . ILE C 2 52 ? 68.839 10.522 169.418 1.00 68.71 52 ILE C N 1
ATOM 2685 C CA . ILE C 2 52 ? 69.276 10.066 168.099 1.00 69.99 52 ILE C CA 1
ATOM 2686 C C . ILE C 2 52 ? 70.639 10.627 167.702 1.00 71.45 52 ILE C C 1
ATOM 2687 O O . ILE C 2 52 ? 70.740 11.760 167.231 1.00 71.84 52 ILE C O 1
ATOM 2692 N N . VAL C 2 53 ? 71.691 9.840 167.906 1.00 72.05 53 VAL C N 1
ATOM 2693 C CA . VAL C 2 53 ? 73.040 10.216 167.490 1.00 73.03 53 VAL C CA 1
ATOM 2694 C C . VAL C 2 53 ? 73.504 9.228 166.392 1.00 74.37 53 VAL C C 1
ATOM 2695 O O . VAL C 2 53 ? 72.903 8.155 166.238 1.00 74.45 53 VAL C O 1
ATOM 2699 N N . SER C 2 54 ? 74.537 9.592 165.604 1.00 75.13 54 SER C N 1
ATOM 2700 C CA . SER C 2 54 ? 75.003 8.699 164.535 1.00 76.17 54 SER C CA 1
ATOM 2701 C C . SER C 2 54 ? 76.183 7.822 164.938 1.00 76.90 54 SER C C 1
ATOM 2702 O O . SER C 2 54 ? 77.328 8.265 164.939 1.00 76.91 54 SER C O 1
ATOM 2705 N N . ILE C 2 55 ? 75.887 6.564 165.269 1.00 77.39 55 ILE C N 1
ATOM 2706 C CA . ILE C 2 55 ? 76.890 5.568 165.635 1.00 78.25 55 ILE C CA 1
ATOM 2707 C C . ILE C 2 55 ? 77.374 4.944 164.313 1.00 78.94 55 ILE C C 1
ATOM 2708 O O . ILE C 2 55 ? 76.671 4.103 163.740 1.00 79.07 55 ILE C O 1
ATOM 2713 N N . ASN C 2 56 ? 78.541 5.408 163.798 1.00 79.09 56 ASN C N 1
ATOM 2714 C CA . ASN C 2 56 ? 79.141 4.947 162.537 1.00 79.63 56 ASN C CA 1
ATOM 2715 C C . ASN C 2 56 ? 78.220 5.180 161.332 1.00 80.06 56 ASN C C 1
ATOM 2716 O O . ASN C 2 56 ? 78.016 4.282 160.512 1.00 80.18 56 ASN C O 1
ATOM 2721 N N . GLY C 2 57 ? 77.664 6.381 161.246 1.00 80.12 57 GLY C N 1
ATOM 2722 C CA . GLY C 2 57 ? 76.788 6.758 160.141 1.00 80.68 57 GLY C CA 1
ATOM 2723 C C . GLY C 2 57 ? 75.343 6.314 160.269 1.00 80.91 57 GLY C C 1
ATOM 2724 O O . GLY C 2 57 ? 74.478 6.794 159.530 1.00 81.04 57 GLY C O 1
ATOM 2725 N N . GLU C 2 58 ? 75.071 5.379 161.186 1.00 80.74 58 GLU C N 1
ATOM 2726 C CA . GLU C 2 58 ? 73.722 4.873 161.413 1.00 80.94 58 GLU C CA 1
ATOM 2727 C C . GLU C 2 58 ? 73.056 5.677 162.526 1.00 80.47 58 GLU C C 1
ATOM 2728 O O . GLU C 2 58 ? 73.630 5.800 163.607 1.00 80.58 58 GLU C O 1
ATOM 2734 N N . LEU C 2 59 ? 71.853 6.218 162.275 1.00 79.70 59 LEU C N 1
ATOM 2735 C CA . LEU C 2 59 ? 71.138 6.963 163.306 1.00 79.38 59 LEU C CA 1
ATOM 2736 C C . LEU C 2 59 ? 70.584 5.973 164.309 1.00 78.97 59 LEU C C 1
ATOM 2737 O O . LEU C 2 59 ? 69.801 5.097 163.945 1.00 79.23 59 LEU C O 1
ATOM 2742 N N . LYS C 2 60 ? 71.034 6.068 165.560 1.00 78.21 60 LYS C N 1
ATOM 2743 C CA . LYS C 2 60 ? 70.629 5.125 166.597 1.00 77.84 60 LYS C CA 1
ATOM 2744 C C . LYS C 2 60 ? 70.388 5.829 167.939 1.00 76.89 60 LYS C C 1
ATOM 2745 O O . LYS C 2 60 ? 70.980 6.875 168.208 1.00 76.89 60 LYS C O 1
ATOM 2751 N N . ARG C 2 61 ? 69.514 5.253 168.775 1.00 75.85 61 ARG C N 1
ATOM 2752 C CA . ARG C 2 61 ? 69.232 5.781 170.102 1.00 75.33 61 ARG C CA 1
ATOM 2753 C C . ARG C 2 61 ? 70.464 5.501 170.944 1.00 74.86 61 ARG C C 1
ATOM 2754 O O . ARG C 2 61 ? 70.841 4.342 171.095 1.00 74.88 61 ARG C O 1
ATOM 2762 N N . SER C 2 62 ? 71.113 6.549 171.460 1.00 74.27 62 SER C N 1
ATOM 2763 C CA . SER C 2 62 ? 72.327 6.380 172.247 1.00 74.28 62 SER C CA 1
ATOM 2764 C C . SER C 2 62 ? 72.107 5.793 173.629 1.00 74.41 62 SER C C 1
ATOM 2765 O O . SER C 2 62 ? 73.045 5.228 174.184 1.00 74.50 62 SER C O 1
ATOM 2768 N N . CYS C 2 63 ? 70.897 5.922 174.196 1.00 74.42 63 CYS C N 1
ATOM 2769 C CA . CYS C 2 63 ? 70.632 5.371 175.527 1.00 74.98 63 CYS C CA 1
ATOM 2770 C C . CYS C 2 63 ? 70.738 3.854 175.550 1.00 75.66 63 CYS C C 1
ATOM 2771 O O . CYS C 2 63 ? 71.212 3.296 176.532 1.00 75.77 63 CYS C O 1
ATOM 2774 N N . SER C 2 64 ? 70.364 3.195 174.447 1.00 76.05 64 SER C N 1
ATOM 2775 C CA . SER C 2 64 ? 70.436 1.745 174.326 1.00 76.90 64 SER C CA 1
ATOM 2776 C C . SER C 2 64 ? 71.689 1.269 173.591 1.00 77.72 64 SER C C 1
ATOM 2777 O O . SER C 2 64 ? 72.126 0.143 173.821 1.00 77.83 64 SER C O 1
ATOM 2780 N N . ALA C 2 65 ? 72.249 2.101 172.695 1.00 78.22 65 ALA C N 1
ATOM 2781 C CA . ALA C 2 65 ? 73.447 1.749 171.926 1.00 79.25 65 ALA C CA 1
ATOM 2782 C C . ALA C 2 65 ? 74.629 1.366 172.810 1.00 79.99 65 ALA C C 1
ATOM 2783 O O . ALA C 2 65 ? 75.063 2.161 173.638 1.00 79.92 65 ALA C O 1
ATOM 2785 N N . GLU C 2 66 ? 75.146 0.143 172.633 1.00 80.52 66 GLU C N 1
ATOM 2786 C CA . GLU C 2 66 ? 76.284 -0.317 173.413 1.00 81.37 66 GLU C CA 1
ATOM 2787 C C . GLU C 2 66 ? 77.561 0.281 172.849 1.00 81.71 66 GLU C C 1
ATOM 2788 O O . GLU C 2 66 ? 77.768 0.298 171.636 1.00 81.74 66 GLU C O 1
ATOM 2794 N N . LEU C 2 67 ? 78.391 0.814 173.733 1.00 81.83 67 LEU C N 1
ATOM 2795 C CA . LEU C 2 67 ? 79.636 1.466 173.371 1.00 82.48 67 LEU C CA 1
ATOM 2796 C C . LEU C 2 67 ? 80.690 0.439 172.991 1.00 83.30 67 LEU C C 1
ATOM 2797 O O . LEU C 2 67 ? 81.342 -0.130 173.866 1.00 83.52 67 LEU C O 1
ATOM 2802 N N . LYS C 2 68 ? 80.848 0.182 171.688 1.00 83.63 68 LYS C N 1
ATOM 2803 C CA . LYS C 2 68 ? 81.847 -0.779 171.218 1.00 84.30 68 LYS C CA 1
ATOM 2804 C C . LYS C 2 68 ? 83.203 -0.093 171.000 1.00 85.03 68 LYS C C 1
ATOM 2805 O O . LYS C 2 68 ? 83.265 1.132 170.871 1.00 85.10 68 LYS C O 1
ATOM 2811 N N . ASP C 2 69 ? 84.291 -0.874 170.965 1.00 85.40 69 ASP C N 1
ATOM 2812 C CA . ASP C 2 69 ? 85.621 -0.315 170.734 1.00 86.20 69 ASP C CA 1
ATOM 2813 C C . ASP C 2 69 ? 85.719 0.098 169.259 1.00 86.33 69 ASP C C 1
ATOM 2814 O O . ASP C 2 69 ? 85.351 -0.676 168.374 1.00 86.50 69 ASP C O 1
ATOM 2819 N N . GLY C 2 70 ? 86.172 1.324 169.016 1.00 86.00 70 GLY C N 1
ATOM 2820 C CA . GLY C 2 70 ? 86.316 1.845 167.663 1.00 86.09 70 GLY C CA 1
ATOM 2821 C C . GLY C 2 70 ? 85.007 2.271 167.034 1.00 85.88 70 GLY C C 1
ATOM 2822 O O . GLY C 2 70 ? 84.708 1.905 165.893 1.00 85.90 70 GLY C O 1
ATOM 2823 N N . ASP C 2 71 ? 84.211 3.043 167.780 1.00 85.50 71 ASP C N 1
ATOM 2824 C CA . ASP C 2 71 ? 82.928 3.547 167.301 1.00 85.47 71 ASP C CA 1
ATOM 2825 C C . ASP C 2 71 ? 83.043 5.042 167.013 1.00 85.23 71 ASP C C 1
ATOM 2826 O O . ASP C 2 71 ? 83.567 5.787 167.838 1.00 85.30 71 ASP C O 1
ATOM 2831 N N . VAL C 2 72 ? 82.579 5.479 165.840 1.00 84.87 72 VAL C N 1
ATOM 2832 C CA . VAL C 2 72 ? 82.623 6.893 165.468 1.00 85.11 72 VAL C CA 1
ATOM 2833 C C . VAL C 2 72 ? 81.238 7.489 165.681 1.00 84.77 72 VAL C C 1
ATOM 2834 O O . VAL C 2 72 ? 80.377 7.409 164.802 1.00 84.85 72 VAL C O 1
ATOM 2838 N N . ILE C 2 73 ? 81.016 8.056 166.866 1.00 84.23 73 ILE C N 1
ATOM 2839 C CA . ILE C 2 73 ? 79.725 8.629 167.225 1.00 84.12 73 ILE C CA 1
ATOM 2840 C C . ILE C 2 73 ? 79.705 10.121 166.929 1.00 83.84 73 ILE C C 1
ATOM 2841 O O . ILE C 2 73 ? 80.669 10.818 167.226 1.00 83.90 73 ILE C O 1
ATOM 2846 N N . ASP C 2 74 ? 78.621 10.611 166.328 1.00 83.31 74 ASP C N 1
ATOM 2847 C CA . ASP C 2 74 ? 78.485 12.031 166.033 1.00 83.39 74 ASP C CA 1
ATOM 2848 C C . ASP C 2 74 ? 77.165 12.523 166.612 1.00 83.36 74 ASP C C 1
ATOM 2849 O O . ASP C 2 74 ? 76.122 11.902 166.414 1.00 83.55 74 ASP C O 1
ATOM 2854 N N . THR C 2 75 ? 77.222 13.630 167.349 1.00 82.92 75 THR C N 1
ATOM 2855 C CA . THR C 2 75 ? 76.055 14.204 168.009 1.00 82.88 75 THR C CA 1
ATOM 2856 C C . THR C 2 75 ? 75.816 15.656 167.576 1.00 82.85 75 THR C C 1
ATOM 2857 O O . THR C 2 75 ? 75.232 16.412 168.355 1.00 83.08 75 THR C O 1
ATOM 2861 N N . LEU C 2 76 ? 76.293 16.070 166.383 1.00 82.44 76 LEU C N 1
ATOM 2862 C CA . LEU C 2 76 ? 76.153 17.466 165.975 1.00 82.63 76 LEU C CA 1
ATOM 2863 C C . LEU C 2 76 ? 75.735 17.695 164.521 1.00 82.79 76 LEU C C 1
ATOM 2864 O O . LEU C 2 76 ? 75.366 18.821 164.188 1.00 82.76 76 LEU C O 1
ATOM 2869 N N . SER C 2 77 ? 75.783 16.665 163.659 1.00 82.84 77 SER C N 1
ATOM 2870 C CA . SER C 2 77 ? 75.423 16.850 162.246 1.00 83.41 77 SER C CA 1
ATOM 2871 C C . SER C 2 77 ? 73.954 17.262 162.042 1.00 83.53 77 SER C C 1
ATOM 2872 O O . SER C 2 77 ? 73.110 16.943 162.874 1.00 83.65 77 SER C O 1
ATOM 2875 N N . PRO C 2 78 ? 73.631 17.995 160.956 1.00 83.30 78 PRO C N 1
ATOM 2876 C CA . PRO C 2 78 ? 72.240 18.434 160.752 1.00 83.17 78 PRO C CA 1
ATOM 2877 C C . PRO C 2 78 ? 71.207 17.314 160.738 1.00 82.85 78 PRO C C 1
ATOM 2878 O O . PRO C 2 78 ? 70.076 17.531 161.155 1.00 82.90 78 PRO C O 1
ATOM 2882 N N . ASP C 2 79 ? 71.593 16.126 160.271 1.00 82.38 79 ASP C N 1
ATOM 2883 C C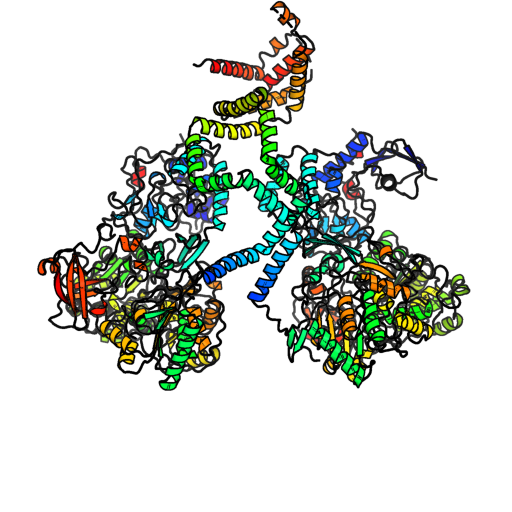A . ASP C 2 79 ? 70.683 14.993 160.236 1.00 82.44 79 ASP C CA 1
ATOM 2884 C C . ASP C 2 79 ? 70.390 14.459 161.634 1.00 81.85 79 ASP C C 1
ATOM 2885 O O . ASP C 2 79 ? 69.238 14.131 161.908 1.00 81.84 79 ASP C O 1
ATOM 2890 N N . VAL C 2 80 ? 71.402 14.401 162.530 1.00 81.20 80 VAL C N 1
ATOM 2891 C CA . VAL C 2 80 ? 71.154 13.924 163.894 1.00 80.94 80 VAL C CA 1
ATOM 2892 C C . VAL C 2 80 ? 70.273 14.915 164.656 1.00 80.36 80 VAL C C 1
ATOM 2893 O O . VAL C 2 80 ? 69.380 14.489 165.385 1.00 80.52 80 VAL C O 1
ATOM 2897 N N . LYS C 2 81 ? 70.461 16.225 164.430 1.00 79.43 81 LYS C N 1
ATOM 2898 C CA . LYS C 2 81 ? 69.648 17.229 165.092 1.00 79.04 81 LYS C CA 1
ATOM 2899 C C . LYS C 2 81 ? 68.237 17.244 164.530 1.00 78.63 81 LYS C C 1
ATOM 2900 O O . LYS C 2 81 ? 67.283 17.328 165.298 1.00 78.91 81 LYS C O 1
ATOM 2906 N N . LYS C 2 82 ? 68.091 17.072 163.206 1.00 77.83 82 LYS C N 1
ATOM 2907 C CA . LYS C 2 82 ? 66.766 16.998 162.585 1.00 77.48 82 LYS C CA 1
ATOM 2908 C C . LYS C 2 82 ? 65.983 15.767 163.068 1.00 76.76 82 LYS C C 1
ATOM 2909 O O . LYS C 2 82 ? 64.758 15.798 163.075 1.00 76.82 82 LYS C O 1
ATOM 2915 N N . ALA C 2 83 ? 66.684 14.694 163.482 1.00 75.93 83 ALA C N 1
ATOM 2916 C CA . ALA C 2 83 ? 66.061 13.474 164.000 1.00 75.52 83 ALA C CA 1
ATOM 2917 C C . ALA C 2 83 ? 65.639 13.645 165.456 1.00 74.67 83 ALA C C 1
ATOM 2918 O O . ALA C 2 83 ? 64.635 13.075 165.870 1.00 74.77 83 ALA C O 1
ATOM 2920 N N . GLN C 2 84 ? 66.407 14.413 166.236 1.00 73.70 84 GLN C N 1
ATOM 2921 C CA . GLN C 2 84 ? 66.080 14.653 167.631 1.00 73.30 84 GLN C CA 1
ATOM 2922 C C . GLN C 2 84 ? 64.827 15.516 167.720 1.00 72.79 84 GLN C C 1
ATOM 2923 O O . GLN C 2 84 ? 63.920 15.199 168.491 1.00 72.85 84 GLN C O 1
ATOM 2929 N N . VAL C 2 85 ? 64.753 16.580 166.896 1.00 72.13 85 VAL C N 1
ATOM 2930 C CA . VAL C 2 85 ? 63.598 17.477 166.873 1.00 72.11 85 VAL C CA 1
ATOM 2931 C C . VAL C 2 85 ? 62.325 16.722 166.475 1.00 71.78 85 VAL C C 1
ATOM 2932 O O . VAL C 2 85 ? 61.265 16.992 167.037 1.00 72.12 85 VAL C O 1
ATOM 2936 N N . ILE C 2 86 ? 62.440 15.731 165.568 1.00 70.91 86 ILE C N 1
ATOM 2937 C CA . ILE C 2 86 ? 61.309 14.909 165.131 1.00 70.35 86 ILE C CA 1
ATOM 2938 C C . ILE C 2 86 ? 60.756 14.085 166.305 1.00 69.55 86 ILE C C 1
ATOM 2939 O O . ILE C 2 86 ? 59.541 14.039 166.510 1.00 69.71 86 ILE C O 1
ATOM 2944 N N . GLY C 2 87 ? 61.651 13.518 167.106 1.00 68.47 87 GLY C N 1
ATOM 2945 C CA . GLY C 2 87 ? 61.263 12.765 168.293 1.00 67.97 87 GLY C CA 1
ATOM 2946 C C . GLY C 2 87 ? 60.607 13.655 169.331 1.00 67.10 87 GLY C C 1
ATOM 2947 O O . GLY C 2 87 ? 59.646 13.252 169.990 1.00 67.14 87 GLY C O 1
ATOM 2948 N N . MET C 2 88 ? 61.110 14.889 169.458 1.00 66.11 88 MET C N 1
ATOM 2949 C CA . MET C 2 88 ? 60.567 15.877 170.376 1.00 65.72 88 MET C CA 1
ATOM 2950 C C . MET C 2 88 ? 59.176 16.323 169.940 1.00 64.98 88 MET C C 1
ATOM 2951 O O . MET C 2 88 ? 58.322 16.546 170.792 1.00 65.16 88 MET C O 1
ATOM 2956 N N . ASP C 2 89 ? 58.928 16.414 168.625 1.00 64.04 89 ASP C N 1
ATOM 2957 C CA . ASP C 2 89 ? 57.631 16.817 168.083 1.00 63.65 89 ASP C CA 1
ATOM 2958 C C . ASP C 2 89 ? 56.512 15.884 168.517 1.00 62.56 89 ASP C C 1
ATOM 2959 O O . ASP C 2 89 ? 55.397 16.344 168.754 1.00 62.54 89 ASP C O 1
ATOM 2964 N N . LYS C 2 90 ? 56.811 14.580 168.640 1.00 61.46 90 LYS C N 1
ATOM 2965 C CA . LYS C 2 90 ? 55.827 13.603 169.096 1.00 60.81 90 LYS C CA 1
ATOM 2966 C C . LYS C 2 90 ? 55.587 13.724 170.604 1.00 59.61 90 LYS C C 1
ATOM 2967 O O . LYS C 2 90 ? 54.460 13.522 171.055 1.00 59.60 90 LYS C O 1
ATOM 2973 N N . ILE C 2 91 ? 56.632 14.090 171.378 1.00 58.40 91 ILE C N 1
ATOM 2974 C CA . ILE C 2 91 ? 56.527 14.333 172.819 1.00 57.48 91 ILE C CA 1
ATOM 2975 C C . ILE C 2 91 ? 55.613 15.534 173.027 1.00 56.66 91 ILE C C 1
ATOM 2976 O O . ILE C 2 91 ? 54.691 15.465 173.831 1.00 56.67 91 ILE C O 1
ATOM 2981 N N . LEU C 2 92 ? 55.837 16.612 172.255 1.00 55.84 92 LEU C N 1
ATOM 2982 C CA . LEU C 2 92 ? 55.052 17.846 172.312 1.00 55.52 92 LEU C CA 1
ATOM 2983 C C . LEU C 2 92 ? 53.630 17.697 171.775 1.00 54.85 92 LEU C C 1
ATOM 2984 O O . LEU C 2 92 ? 52.745 18.458 172.167 1.00 55.04 92 LEU C O 1
ATOM 2989 N N . TYR C 2 93 ? 53.403 16.730 170.891 1.00 53.86 93 TYR C N 1
ATOM 2990 C CA . TYR C 2 93 ? 52.059 16.426 170.415 1.00 53.39 93 TYR C CA 1
ATOM 2991 C C . TYR C 2 93 ? 51.266 15.757 171.579 1.00 52.33 93 TYR C C 1
ATOM 2992 O O . TYR C 2 93 ? 50.069 15.986 171.713 1.00 52.58 93 TYR C O 1
ATOM 3001 N N . ASN C 2 94 ? 51.945 14.974 172.438 1.00 51.06 94 ASN C N 1
ATOM 3002 C CA . ASN C 2 94 ? 51.351 14.321 173.603 1.00 50.21 94 ASN C CA 1
ATOM 3003 C C . ASN C 2 94 ? 51.460 15.135 174.901 1.00 48.78 94 ASN C C 1
ATOM 3004 O O . ASN C 2 94 ? 51.023 14.649 175.940 1.00 49.24 94 ASN C O 1
ATOM 3009 N N . HIS C 2 95 ? 52.076 16.324 174.870 1.00 46.70 95 HIS C N 1
ATOM 3010 C CA . HIS C 2 95 ? 52.242 17.133 176.067 1.00 45.32 95 HIS C CA 1
ATOM 3011 C C . HIS C 2 95 ? 52.061 18.592 175.731 1.00 44.77 95 HIS C C 1
ATOM 3012 O O . HIS C 2 95 ? 52.736 19.116 174.847 1.00 45.17 95 HIS C O 1
ATOM 3019 N N . GLU C 2 96 ? 51.180 19.264 176.467 1.00 43.53 96 GLU C N 1
ATOM 3020 C CA . GLU C 2 96 ? 50.909 20.674 176.259 1.00 42.65 96 GLU C CA 1
ATOM 3021 C C . GLU C 2 96 ? 51.818 21.526 177.119 1.00 41.52 96 GLU C C 1
ATOM 3022 O O . GLU C 2 96 ? 51.851 21.356 178.337 1.00 41.72 96 GLU C O 1
ATOM 3028 N N . LEU C 2 97 ? 52.560 22.435 176.493 1.00 40.15 97 LEU C N 1
ATOM 3029 C CA . LEU C 2 97 ? 53.448 23.308 177.236 1.00 39.24 97 LEU C CA 1
ATOM 3030 C C . LEU C 2 97 ? 52.643 24.483 177.729 1.00 38.43 97 LEU C C 1
ATOM 3031 O O . LEU C 2 97 ? 52.069 25.199 176.921 1.00 39.18 97 LEU C O 1
ATOM 3036 N N . TYR C 2 98 ? 52.522 24.647 179.038 1.00 36.84 98 TYR C N 1
ATOM 3037 C CA . TYR C 2 98 ? 51.853 25.810 179.644 1.00 35.78 98 TYR C CA 1
ATOM 3038 C C . TYR C 2 98 ? 52.587 26.275 180.916 1.00 35.04 98 TYR C C 1
ATOM 3039 O O . TYR C 2 98 ? 51.971 26.821 181.824 1.00 35.54 98 TYR C O 1
ATOM 3048 N N . CYS C 2 99 ? 53.915 26.080 180.929 1.00 33.55 99 CYS C N 1
ATOM 3049 C CA . CYS C 2 99 ? 54.913 26.251 181.966 1.00 32.44 99 CYS C CA 1
ATOM 3050 C C . CYS C 2 99 ? 54.661 27.382 182.965 1.00 31.13 99 CYS C C 1
ATOM 3051 O O . CYS C 2 99 ? 54.628 27.082 184.150 1.00 31.20 99 CYS C O 1
ATOM 3054 N N . THR C 2 100 ? 54.434 28.634 182.540 1.00 29.99 100 THR C N 1
ATOM 3055 C CA . THR C 2 100 ? 54.206 29.745 183.492 1.00 29.79 100 THR C CA 1
ATOM 3056 C C . THR C 2 100 ? 53.056 29.475 184.480 1.00 29.52 100 THR C C 1
ATOM 3057 O O . THR C 2 100 ? 53.053 29.987 185.599 1.00 29.53 100 THR C O 1
ATOM 3061 N N . VAL C 2 101 ? 52.077 28.670 184.064 1.00 29.00 101 VAL C N 1
ATOM 3062 C CA . VAL C 2 101 ? 50.950 28.317 184.917 1.00 28.59 101 VAL C CA 1
ATOM 3063 C C . VAL C 2 101 ? 50.922 26.816 185.242 1.00 27.99 101 VAL C C 1
ATOM 3064 O O . VAL C 2 101 ? 49.861 26.280 185.534 1.00 28.29 101 VAL C O 1
ATOM 3068 N N . CYS C 2 102 ? 52.094 26.156 185.248 1.00 27.00 102 CYS C N 1
ATOM 3069 C CA . CYS C 2 102 ? 52.223 24.737 185.541 1.00 26.66 102 CYS C CA 1
ATOM 3070 C C . CYS C 2 102 ? 53.027 24.567 186.819 1.00 26.98 102 CYS C C 1
ATOM 3071 O O . CYS C 2 102 ? 54.060 25.208 186.986 1.00 27.09 102 CYS C O 1
ATOM 3074 N N . ASP C 2 103 ? 52.584 23.666 187.704 1.00 26.79 103 ASP C N 1
ATOM 3075 C CA . ASP C 2 103 ? 53.272 23.417 188.968 1.00 26.55 103 ASP C CA 1
ATOM 3076 C C . ASP C 2 103 ? 54.585 22.687 188.824 1.00 26.70 103 ASP C C 1
ATOM 3077 O O . ASP C 2 103 ? 55.367 22.717 189.761 1.00 26.67 103 ASP C O 1
ATOM 3082 N N . TYR C 2 104 ? 54.843 22.044 187.666 1.00 26.89 104 TYR C N 1
ATOM 3083 C CA . TYR C 2 104 ? 56.103 21.339 187.403 1.00 27.59 104 TYR C CA 1
ATOM 3084 C C . TYR C 2 104 ? 57.214 22.259 186.807 1.00 28.05 104 TYR C C 1
ATOM 3085 O O . TYR C 2 104 ? 58.332 21.802 186.553 1.00 28.48 104 TYR C O 1
ATOM 3094 N N . ASN C 2 105 ? 56.921 23.548 186.616 1.00 27.49 105 ASN C N 1
ATOM 3095 C CA . ASN C 2 105 ? 57.883 24.495 186.091 1.00 27.56 105 ASN C CA 1
ATOM 3096 C C . ASN C 2 105 ? 58.772 24.969 187.257 1.00 28.45 105 ASN C C 1
ATOM 3097 O O . ASN C 2 105 ? 58.751 26.143 187.611 1.00 28.92 105 ASN C O 1
ATOM 3102 N N . ASN C 2 106 ? 59.528 24.041 187.876 1.00 28.58 106 ASN C N 1
ATOM 3103 C CA . ASN C 2 106 ? 60.425 24.308 189.007 1.00 29.08 106 ASN C CA 1
ATOM 3104 C C . ASN C 2 106 ? 61.902 24.140 188.625 1.00 29.67 106 ASN C C 1
ATOM 3105 O O . ASN C 2 106 ? 62.714 23.715 189.452 1.00 29.57 106 ASN C O 1
ATOM 3110 N N . GLY C 2 107 ? 62.237 24.418 187.371 1.00 30.24 107 GLY C N 1
ATOM 3111 C CA . GLY C 2 107 ? 63.607 24.279 186.899 1.00 31.70 107 GLY C CA 1
ATOM 3112 C C . GLY C 2 107 ? 64.072 22.854 186.637 1.00 33.07 107 GLY C C 1
ATOM 3113 O O . GLY C 2 107 ? 65.062 22.655 185.933 1.00 33.83 107 GLY C O 1
ATOM 3114 N N . GLY C 2 108 ? 63.360 21.866 187.169 1.00 33.07 108 GLY C N 1
ATOM 3115 C CA . GLY C 2 108 ? 63.739 20.472 186.995 1.00 33.63 108 GLY C CA 1
ATOM 3116 C C . GLY C 2 108 ? 62.868 19.678 186.039 1.00 34.26 108 GLY C C 1
ATOM 3117 O O . GLY C 2 108 ? 62.954 18.443 186.006 1.00 34.12 108 GLY C O 1
ATOM 3118 N N . CYS C 2 109 ? 62.013 20.368 185.257 1.00 34.58 109 CYS C N 1
ATOM 3119 C CA . CYS C 2 109 ? 61.152 19.667 184.308 1.00 35.25 109 CYS C CA 1
ATOM 3120 C C . CYS C 2 109 ? 61.921 19.258 183.067 1.00 36.06 109 CYS C C 1
ATOM 3121 O O . CYS C 2 109 ? 62.369 20.122 182.321 1.00 36.46 109 CYS C O 1
ATOM 3124 N N . GLU C 2 110 ? 62.042 17.947 182.823 1.00 36.12 110 GLU C N 1
ATOM 3125 C CA . GLU C 2 110 ? 62.791 17.420 181.687 1.00 36.72 110 GLU C CA 1
ATOM 3126 C C . GLU C 2 110 ? 62.204 17.782 180.326 1.00 37.25 110 GLU C C 1
ATOM 3127 O O . GLU C 2 110 ? 62.988 17.967 179.405 1.00 37.93 110 GLU C O 1
ATOM 3133 N N . ILE C 2 111 ? 60.877 17.942 180.193 1.00 36.92 111 ILE C N 1
ATOM 3134 C CA . ILE C 2 111 ? 60.310 18.383 178.918 1.00 37.29 111 ILE C CA 1
ATOM 3135 C C . ILE C 2 111 ? 60.671 19.861 178.726 1.00 38.09 111 ILE C C 1
ATOM 3136 O O . ILE C 2 111 ? 61.240 20.243 177.702 1.00 38.22 111 ILE C O 1
ATOM 3141 N N . HIS C 2 112 ? 60.417 20.671 179.754 1.00 38.34 112 HIS C N 1
ATOM 3142 C CA . HIS C 2 112 ? 60.718 22.090 179.725 1.00 39.25 112 HIS C CA 1
ATOM 3143 C C . HIS C 2 112 ? 62.179 22.391 179.371 1.00 40.04 112 HIS C C 1
ATOM 3144 O O . HIS C 2 112 ? 62.420 23.099 178.397 1.00 40.16 112 HIS C O 1
ATOM 3151 N N . ASN C 2 113 ? 63.144 21.818 180.110 1.00 40.50 113 ASN C N 1
ATOM 3152 C CA . ASN C 2 113 ? 64.549 22.065 179.829 1.00 41.60 113 ASN C CA 1
ATOM 3153 C C . ASN C 2 113 ? 65.024 21.415 178.534 1.00 43.45 113 ASN C C 1
ATOM 3154 O O . ASN C 2 113 ? 66.043 21.853 178.019 1.00 43.70 113 ASN C O 1
ATOM 3159 N N . THR C 2 114 ? 64.336 20.370 178.019 1.00 44.46 114 THR C N 1
ATOM 3160 C CA . THR C 2 114 ? 64.747 19.776 176.747 1.00 45.89 114 THR C CA 1
ATOM 3161 C C . THR C 2 114 ? 64.303 20.698 175.619 1.00 47.58 114 THR C C 1
ATOM 3162 O O . THR C 2 114 ? 65.110 21.010 174.751 1.00 47.86 114 THR C O 1
ATOM 3166 N N . VAL C 2 115 ? 63.070 21.235 175.681 1.00 48.52 115 VAL C N 1
ATOM 3167 C CA . VAL C 2 115 ? 62.601 22.196 174.673 1.00 50.00 115 VAL C CA 1
ATOM 3168 C C . VAL C 2 115 ? 63.512 23.442 174.648 1.00 51.60 115 VAL C C 1
ATOM 3169 O O . VAL C 2 115 ? 63.822 23.975 173.581 1.00 51.83 115 VAL C O 1
ATOM 3173 N N . LYS C 2 116 ? 63.988 23.852 175.831 1.00 52.52 116 LYS C N 1
ATOM 3174 C CA . LYS C 2 116 ? 64.885 24.983 176.018 1.00 53.77 116 LYS C CA 1
ATOM 3175 C C . LYS C 2 116 ? 66.291 24.672 175.456 1.00 55.46 116 LYS C C 1
ATOM 3176 O O . LYS C 2 116 ? 66.846 25.486 174.720 1.00 55.70 116 LYS C O 1
ATOM 3182 N N A GLU C 2 117 ? 66.831 23.486 175.785 0.57 55.99 117 GLU C N 1
ATOM 3183 N N B GLU C 2 117 ? 66.860 23.504 175.787 0.43 56.01 117 GLU C N 1
ATOM 3184 C CA A GLU C 2 117 ? 68.141 22.977 175.362 0.57 56.99 117 GLU C CA 1
ATOM 3185 C CA B GLU C 2 117 ? 68.192 23.131 175.306 0.43 57.03 117 GLU C CA 1
ATOM 3186 C C A GLU C 2 117 ? 68.215 22.854 173.838 0.57 57.87 117 GLU C C 1
ATOM 3187 C C B GLU C 2 117 ? 68.229 22.889 173.799 0.43 57.91 117 GLU C C 1
ATOM 3188 O O A GLU C 2 117 ? 69.222 23.211 173.225 0.57 57.84 117 GLU C O 1
ATOM 3189 O O B GLU C 2 117 ? 69.228 23.203 173.152 0.43 57.91 117 GLU C O 1
ATOM 3200 N N . MET C 2 118 ? 67.129 22.375 173.231 1.00 58.55 118 MET C N 1
ATOM 3201 C CA . MET C 2 118 ? 67.055 22.150 171.794 1.00 60.40 118 MET C CA 1
ATOM 3202 C C . MET C 2 118 ? 66.785 23.411 170.969 1.00 62.52 118 MET C C 1
ATOM 3203 O O . MET C 2 118 ? 66.592 23.298 169.758 1.00 62.74 118 MET C O 1
ATOM 3208 N N . LYS C 2 119 ? 66.758 24.599 171.608 1.00 63.91 119 LYS C N 1
ATOM 3209 C CA . LYS C 2 119 ? 66.513 25.887 170.962 1.00 65.93 119 LYS C CA 1
ATOM 3210 C C . LYS C 2 119 ? 65.279 25.855 170.041 1.00 67.94 119 LYS C C 1
ATOM 3211 O O . LYS C 2 119 ? 65.295 26.395 168.932 1.00 68.17 119 LYS C O 1
ATOM 3217 N N . ILE C 2 120 ? 64.221 25.178 170.517 1.00 69.15 120 ILE C N 1
ATOM 3218 C CA . ILE C 2 120 ? 62.958 24.999 169.813 1.00 70.76 120 ILE C CA 1
ATOM 3219 C C . ILE C 2 120 ? 62.106 26.257 169.913 1.00 72.42 120 ILE C C 1
ATOM 3220 O O . ILE C 2 120 ? 61.965 26.824 170.997 1.00 72.61 120 ILE C O 1
ATOM 3225 N N . ASN C 2 121 ? 61.551 26.699 168.779 1.00 73.35 121 ASN C N 1
ATOM 3226 C CA . ASN C 2 121 ? 60.669 27.860 168.748 1.00 74.78 121 ASN C CA 1
ATOM 3227 C C . ASN C 2 121 ? 59.280 27.526 168.209 1.00 75.82 121 ASN C C 1
ATOM 3228 O O . ASN C 2 121 ? 58.330 28.245 168.513 1.00 75.96 121 ASN C O 1
ATOM 3233 N N . HIS C 2 122 ? 59.148 26.459 167.413 1.00 76.45 122 HIS C N 1
ATOM 3234 C CA . HIS C 2 122 ? 57.848 26.059 166.883 1.00 77.65 122 HIS C CA 1
ATOM 3235 C C . HIS C 2 122 ? 57.571 24.565 167.163 1.00 77.28 122 HIS C C 1
ATOM 3236 O O . HIS C 2 122 ? 58.485 23.808 167.482 1.00 77.40 122 HIS C O 1
ATOM 3243 N N . GLN C 2 123 ? 56.311 24.142 167.052 1.00 76.75 123 GLN C N 1
ATOM 3244 C CA . GLN C 2 123 ? 55.932 22.749 167.276 1.00 76.74 123 GLN C CA 1
ATOM 3245 C C . GLN C 2 123 ? 55.273 22.215 166.004 1.00 76.65 123 GLN C C 1
ATOM 3246 O O . GLN C 2 123 ? 54.183 22.670 165.645 1.00 76.92 123 GLN C O 1
ATOM 3252 N N . SER C 2 124 ? 55.940 21.273 165.309 1.00 76.04 124 SER C N 1
ATOM 3253 C CA . SER C 2 124 ? 55.438 20.717 164.048 1.00 75.87 124 SER C CA 1
ATOM 3254 C C . SER C 2 124 ? 54.102 19.994 164.181 1.00 75.08 124 SER C C 1
ATOM 3255 O O . SER C 2 124 ? 53.199 20.250 163.382 1.00 75.24 124 SER C O 1
ATOM 3258 N N . ILE C 2 125 ? 53.959 19.112 165.184 1.00 74.04 125 ILE C N 1
ATOM 3259 C CA . ILE C 2 125 ? 52.686 18.420 165.394 1.00 73.37 125 ILE C CA 1
ATOM 3260 C C . ILE C 2 125 ? 51.916 19.149 166.485 1.00 72.24 125 ILE C C 1
ATOM 3261 O O . ILE C 2 125 ? 52.336 19.124 167.639 1.00 72.36 125 ILE C O 1
ATOM 3266 N N . PRO C 2 126 ? 50.795 19.809 166.146 1.00 70.96 126 PRO C N 1
ATOM 3267 C CA . PRO C 2 126 ? 50.019 20.525 167.175 1.00 70.02 126 PRO C CA 1
ATOM 3268 C C . PRO C 2 126 ? 49.509 19.606 168.279 1.00 68.88 126 PRO C C 1
ATOM 3269 O O . PRO C 2 126 ? 49.175 18.452 168.016 1.00 69.07 126 PRO C O 1
ATOM 3273 N N . PHE C 2 127 ? 49.467 20.112 169.516 1.00 67.57 127 PHE C N 1
ATOM 3274 C CA . PHE C 2 127 ? 49.009 19.336 170.661 1.00 66.91 127 PHE C CA 1
ATOM 3275 C C . PHE C 2 127 ? 47.562 18.901 170.490 1.00 66.96 127 PHE C C 1
ATOM 3276 O O . PHE C 2 127 ? 46.683 19.753 170.365 1.00 67.46 127 PHE C O 1
ATOM 3284 N N . ASP C 2 128 ? 47.305 17.589 170.530 1.00 66.28 128 ASP C N 1
ATOM 3285 C CA . ASP C 2 128 ? 45.938 17.088 170.444 1.00 66.20 128 ASP C CA 1
ATOM 3286 C C . ASP C 2 128 ? 45.602 16.415 171.767 1.00 65.41 128 ASP C C 1
ATOM 3287 O O . ASP C 2 128 ? 46.388 15.605 172.256 1.00 65.47 128 ASP C O 1
ATOM 3292 N N . HIS C 2 129 ? 44.473 16.793 172.379 1.00 64.51 129 HIS C N 1
ATOM 3293 C CA . HIS C 2 129 ? 44.056 16.230 173.658 1.00 64.17 129 HIS C CA 1
ATOM 3294 C C . HIS C 2 129 ? 43.762 14.742 173.509 1.00 62.75 129 HIS C C 1
ATOM 3295 O O . HIS C 2 129 ? 43.198 14.327 172.498 1.00 63.09 129 HIS C O 1
ATOM 3302 N N . LYS C 2 130 ? 44.155 13.934 174.494 1.00 61.06 130 LYS C N 1
ATOM 3303 C CA . LYS C 2 130 ? 43.864 12.504 174.468 1.00 59.86 130 LYS C CA 1
ATOM 3304 C C . LYS C 2 130 ? 42.397 12.290 174.859 1.00 59.12 130 LYS C C 1
ATOM 3305 O O . LYS C 2 130 ? 41.845 13.065 175.645 1.00 58.98 130 LYS C O 1
ATOM 3311 N N . PRO C 2 131 ? 41.733 11.257 174.298 1.00 58.48 131 PRO C N 1
ATOM 3312 C CA . PRO C 2 131 ? 40.311 11.040 174.613 1.00 57.74 131 PRO C CA 1
ATOM 3313 C C . PRO C 2 131 ? 40.043 10.401 175.978 1.00 56.85 131 PRO C C 1
ATOM 3314 O O . PRO C 2 131 ? 39.267 9.455 176.071 1.00 56.95 131 PRO C O 1
ATOM 3318 N N . TYR C 2 132 ? 40.675 10.908 177.038 1.00 55.82 132 TYR C N 1
ATOM 3319 C CA . TYR C 2 132 ? 40.485 10.381 178.385 1.00 55.22 132 TYR C CA 1
ATOM 3320 C C . TYR C 2 132 ? 40.385 11.514 179.393 1.00 54.09 132 TYR C C 1
ATOM 3321 O O . TYR C 2 132 ? 40.919 12.605 179.167 1.00 54.36 132 TYR C O 1
ATOM 3330 N N A HIS C 2 133 ? 39.709 11.262 180.514 0.57 53.35 133 HIS C N 1
ATOM 3331 N N B HIS C 2 133 ? 39.718 11.248 180.521 0.43 53.32 133 HIS C N 1
ATOM 3332 C CA A HIS C 2 133 ? 39.599 12.255 181.575 0.57 53.11 133 HIS C CA 1
ATOM 3333 C CA B HIS C 2 133 ? 39.582 12.208 181.612 0.43 53.00 133 HIS C CA 1
ATOM 3334 C C A HIS C 2 133 ? 40.702 12.031 182.640 0.57 52.39 133 HIS C C 1
ATOM 3335 C C B HIS C 2 133 ? 40.725 12.026 182.634 0.43 52.32 133 HIS C C 1
ATOM 3336 O O A HIS C 2 133 ? 41.304 10.952 182.695 0.57 52.65 133 HIS C O 1
ATOM 3337 O O B HIS C 2 133 ? 41.356 10.965 182.676 0.43 52.51 133 HIS C O 1
ATOM 3350 N N . LYS C 2 134 ? 41.007 13.061 183.444 1.00 51.23 134 LYS C N 1
ATOM 3351 C CA . LYS C 2 134 ? 42.056 12.963 184.465 1.00 49.23 134 LYS C CA 1
ATOM 3352 C C . LYS C 2 134 ? 41.637 11.947 185.519 1.00 47.31 134 LYS C C 1
ATOM 3353 O O . LYS C 2 134 ? 40.475 11.942 185.938 1.00 47.63 134 LYS C O 1
ATOM 3359 N N . ASP C 2 135 ? 42.551 11.064 185.907 1.00 45.28 135 ASP C N 1
ATOM 3360 C CA . ASP C 2 135 ? 42.238 10.080 186.930 1.00 44.18 135 ASP C CA 1
ATOM 3361 C C . ASP C 2 135 ? 42.655 10.669 188.254 1.00 43.10 135 ASP C C 1
ATOM 3362 O O . ASP C 2 135 ? 43.802 10.528 188.673 1.00 43.51 135 ASP C O 1
ATOM 3367 N N . GLU C 2 136 ? 41.736 11.380 188.888 1.00 41.66 136 GLU C N 1
ATOM 3368 C CA . GLU C 2 136 ? 42.012 12.019 190.167 1.00 40.63 136 GLU C CA 1
ATOM 3369 C C . GLU C 2 136 ? 41.363 11.236 191.315 1.00 39.12 136 GLU C C 1
ATOM 3370 O O . GLU C 2 136 ? 40.987 11.832 192.315 1.00 39.59 136 GLU C O 1
ATOM 3376 N N . SER C 2 137 ? 41.250 9.906 191.188 1.00 37.25 137 SER C N 1
ATOM 3377 C CA . SER C 2 137 ? 40.604 9.092 192.212 1.00 36.21 137 SER C CA 1
ATOM 3378 C C . SER C 2 137 ? 41.440 8.879 193.473 1.00 35.27 137 SER C C 1
ATOM 3379 O O . SER C 2 137 ? 40.882 8.865 194.574 1.00 35.84 137 SER C O 1
ATOM 3382 N N . HIS C 2 138 ? 42.766 8.695 193.311 1.00 33.32 138 HIS C N 1
ATOM 3383 C CA . HIS C 2 138 ? 43.717 8.443 194.395 1.00 31.85 138 HIS C CA 1
ATOM 3384 C C . HIS C 2 138 ? 43.837 9.650 195.314 1.00 31.12 138 HIS C C 1
ATOM 3385 O O . HIS C 2 138 ? 43.776 10.785 194.833 1.00 31.43 138 HIS C O 1
ATOM 3392 N N . PRO C 2 139 ? 44.020 9.451 196.635 1.00 29.90 139 PRO C N 1
ATOM 3393 C CA . PRO C 2 139 ? 44.105 10.611 197.530 1.00 29.13 139 PRO C CA 1
ATOM 3394 C C . PRO C 2 139 ? 45.401 11.399 197.438 1.00 28.70 139 PRO C C 1
ATOM 3395 O O . PRO C 2 139 ? 45.407 12.579 197.766 1.00 29.15 139 PRO C O 1
ATOM 3399 N N . PHE C 2 140 ? 46.493 10.764 196.994 1.00 27.83 140 PHE C N 1
ATOM 3400 C CA . PHE C 2 140 ? 47.812 11.375 196.988 1.00 27.23 140 PHE C CA 1
ATOM 3401 C C . PHE C 2 140 ? 48.353 11.890 195.668 1.00 28.19 140 PHE C C 1
ATOM 3402 O O . PHE C 2 140 ? 49.090 12.879 195.672 1.00 28.67 140 PHE C O 1
ATOM 3410 N N . TYR C 2 141 ? 48.087 11.199 194.564 1.00 28.56 141 TYR C N 1
ATOM 3411 C CA . TYR C 2 141 ? 48.585 11.650 193.264 1.00 29.62 141 TYR C CA 1
ATOM 3412 C C . TYR C 2 141 ? 47.498 11.580 192.177 1.00 30.62 141 TYR C C 1
ATOM 3413 O O . TYR C 2 141 ? 46.395 11.079 192.434 1.00 30.59 141 TYR C O 1
ATOM 3422 N N . ARG C 2 142 ? 47.775 12.129 190.984 1.00 31.27 142 ARG C N 1
ATOM 3423 C CA . ARG C 2 142 ? 46.784 12.127 189.916 1.00 32.39 142 ARG C CA 1
ATOM 3424 C C . ARG C 2 142 ? 47.396 11.953 188.545 1.00 34.33 142 ARG C C 1
ATOM 3425 O O . ARG C 2 142 ? 48.536 12.360 188.319 1.00 34.75 142 ARG C O 1
ATOM 3433 N N . TYR C 2 143 ? 46.626 11.382 187.617 1.00 35.28 143 TYR C N 1
ATOM 3434 C CA . TYR C 2 143 ? 47.095 11.171 186.256 1.00 36.93 143 TYR C CA 1
ATOM 3435 C C . TYR C 2 143 ? 46.415 12.117 185.299 1.00 38.52 143 TYR C C 1
ATOM 3436 O O . TYR C 2 143 ? 45.191 12.209 185.308 1.00 39.13 143 TYR C O 1
ATOM 3445 N N . ASP C 2 144 ? 47.189 12.825 184.476 1.00 39.16 144 ASP C N 1
ATOM 3446 C CA . ASP C 2 144 ? 46.632 13.723 183.473 1.00 40.31 144 ASP C CA 1
ATOM 3447 C C . ASP C 2 144 ? 47.061 13.157 182.138 1.00 41.56 144 ASP C C 1
ATOM 3448 O O . ASP C 2 144 ? 48.168 13.445 181.680 1.00 41.38 144 ASP C O 1
ATOM 3453 N N . PRO C 2 145 ? 46.206 12.310 181.520 1.00 42.55 145 PRO C N 1
ATOM 3454 C CA . PRO C 2 145 ? 46.588 11.670 180.251 1.00 43.21 145 PRO C CA 1
ATOM 3455 C C . PRO C 2 145 ? 46.918 12.628 179.110 1.00 44.02 145 PRO C C 1
ATOM 3456 O O . PRO C 2 145 ? 47.735 12.269 178.257 1.00 44.60 145 PRO C O 1
ATOM 3460 N N . ASP C 2 146 ? 46.348 13.847 179.107 1.00 43.71 146 ASP C N 1
ATOM 3461 C CA . ASP C 2 146 ? 46.645 14.805 178.046 1.00 44.08 146 ASP C CA 1
ATOM 3462 C C . ASP C 2 146 ? 48.099 15.270 178.080 1.00 43.99 146 ASP C C 1
ATOM 3463 O O . ASP C 2 146 ? 48.665 15.533 177.025 1.00 44.31 146 ASP C O 1
ATOM 3468 N N . GLN C 2 147 ? 48.714 15.324 179.283 1.00 43.26 147 GLN C N 1
ATOM 3469 C CA . GLN C 2 147 ? 50.121 15.697 179.479 1.00 42.73 147 GLN C CA 1
ATOM 3470 C C . GLN C 2 147 ? 51.087 14.499 179.370 1.00 42.96 147 GLN C C 1
ATOM 3471 O O . GLN C 2 147 ? 52.302 14.692 179.373 1.00 43.21 147 GLN C O 1
ATOM 3477 N N . CYS C 2 148 ? 50.560 13.273 179.289 1.00 42.70 148 CYS C N 1
ATOM 3478 C CA . CYS C 2 148 ? 51.374 12.066 179.216 1.00 43.05 148 CYS C CA 1
ATOM 3479 C C . CYS C 2 148 ? 52.069 11.875 177.874 1.00 43.48 148 CYS C C 1
ATOM 3480 O O . CYS C 2 148 ? 51.413 11.780 176.836 1.00 44.01 148 CYS C O 1
ATOM 3483 N N . ILE C 2 149 ? 53.394 11.787 177.902 1.00 42.93 149 ILE C N 1
ATOM 3484 C CA . ILE C 2 149 ? 54.166 11.581 176.684 1.00 43.02 149 ILE C CA 1
ATOM 3485 C C . ILE C 2 149 ? 54.429 10.113 176.354 1.00 43.07 149 ILE C C 1
ATOM 3486 O O . ILE C 2 149 ? 55.122 9.838 175.375 1.00 43.29 149 ILE C O 1
ATOM 3491 N N . LEU C 2 150 ? 53.902 9.178 177.168 1.00 42.79 150 LEU C N 1
ATOM 3492 C CA . LEU C 2 150 ? 54.068 7.740 176.984 1.00 43.08 150 LEU C CA 1
ATOM 3493 C C . LEU C 2 150 ? 55.530 7.309 176.991 1.00 42.93 150 LEU C C 1
ATOM 3494 O O . LEU C 2 150 ? 55.923 6.399 176.258 1.00 43.05 150 LEU C O 1
ATOM 3499 N N . CYS C 2 151 ? 56.334 7.974 177.832 1.00 42.29 151 CYS C N 1
ATOM 3500 C CA . CYS C 2 151 ? 57.749 7.659 177.987 1.00 41.99 151 CYS C CA 1
ATOM 3501 C C . CYS C 2 151 ? 57.983 6.340 178.734 1.00 41.96 151 CYS C C 1
ATOM 3502 O O . CYS C 2 151 ? 59.057 5.766 178.611 1.00 42.33 151 CYS C O 1
ATOM 3505 N N . GLY C 2 152 ? 57.007 5.886 179.511 1.00 41.60 152 GLY C N 1
ATOM 3506 C CA . GLY C 2 152 ? 57.099 4.634 180.246 1.00 41.87 152 GLY C CA 1
ATOM 3507 C C . GLY C 2 152 ? 58.039 4.651 181.432 1.00 41.98 152 GLY C C 1
ATOM 3508 O O . GLY C 2 152 ? 58.422 3.587 181.918 1.00 42.28 152 GLY C O 1
ATOM 3509 N N . ARG C 2 153 ? 58.418 5.843 181.924 1.00 41.59 153 ARG C N 1
ATOM 3510 C CA . ARG C 2 153 ? 59.301 5.925 183.089 1.00 41.48 153 ARG C CA 1
ATOM 3511 C C . ARG C 2 153 ? 58.582 5.418 184.341 1.00 42.17 153 ARG C C 1
ATOM 3512 O O . ARG C 2 153 ? 59.158 4.660 185.123 1.00 42.24 153 ARG C O 1
ATOM 3520 N N . CYS C 2 154 ? 57.300 5.781 184.485 1.00 42.42 154 CYS C N 1
ATOM 3521 C CA . CYS C 2 154 ? 56.464 5.342 185.594 1.00 43.03 154 CYS C CA 1
ATOM 3522 C C . CYS C 2 154 ? 56.248 3.841 185.534 1.00 43.69 154 CYS C C 1
ATOM 3523 O O . CYS C 2 154 ? 56.233 3.198 186.580 1.00 44.22 154 CYS C O 1
ATOM 3526 N N . VAL C 2 155 ? 56.083 3.276 184.312 1.00 43.39 155 VAL C N 1
ATOM 3527 C CA . VAL C 2 155 ? 55.899 1.838 184.079 1.00 43.09 155 VAL C CA 1
ATOM 3528 C C . VAL C 2 155 ? 57.167 1.081 184.471 1.00 42.63 155 VAL C C 1
ATOM 3529 O O . VAL C 2 155 ? 57.087 0.089 185.183 1.00 42.70 155 VAL C O 1
ATOM 3533 N N . GLU C 2 156 ? 58.340 1.583 184.072 1.00 42.13 156 GLU C N 1
ATOM 3534 C CA . GLU C 2 156 ? 59.612 0.969 184.450 1.00 42.12 156 GLU C CA 1
ATOM 3535 C C . GLU C 2 156 ? 59.788 0.963 185.963 1.00 42.13 156 GLU C C 1
ATOM 3536 O O . GLU C 2 156 ? 60.252 -0.023 186.521 1.00 41.97 156 GLU C O 1
ATOM 3542 N N . ALA C 2 157 ? 59.406 2.068 186.621 1.00 42.13 157 ALA C N 1
ATOM 3543 C CA . ALA C 2 157 ? 59.504 2.188 188.066 1.00 42.33 157 ALA C CA 1
ATOM 3544 C C . ALA C 2 157 ? 58.529 1.208 188.761 1.00 42.57 157 ALA C C 1
ATOM 3545 O O . ALA C 2 157 ? 58.958 0.407 189.580 1.00 42.32 157 ALA C O 1
ATOM 3547 N N . CYS C 2 158 ? 57.251 1.213 188.376 1.00 42.58 158 CYS C N 1
ATOM 3548 C CA . CYS C 2 158 ? 56.256 0.353 188.986 1.00 43.06 158 CYS C CA 1
ATOM 3549 C C . CYS C 2 158 ? 56.590 -1.113 188.780 1.00 44.20 158 CYS C C 1
ATOM 3550 O O . CYS C 2 158 ? 56.517 -1.906 189.719 1.00 44.87 158 CYS C O 1
ATOM 3553 N N . GLN C 2 159 ? 56.992 -1.470 187.562 1.00 44.06 159 GLN C N 1
ATOM 3554 C CA . GLN C 2 159 ? 57.279 -2.856 187.232 1.00 44.17 159 GLN C CA 1
ATOM 3555 C C . GLN C 2 159 ? 58.625 -3.363 187.740 1.00 44.55 159 GLN C C 1
ATOM 3556 O O . GLN C 2 159 ? 58.672 -4.365 188.444 1.00 45.09 159 GLN C O 1
ATOM 3562 N N . ASP C 2 160 ? 59.718 -2.701 187.367 1.00 44.25 160 ASP C N 1
ATOM 3563 C CA . ASP C 2 160 ? 61.054 -3.192 187.647 1.00 44.49 160 ASP C CA 1
ATOM 3564 C C . ASP C 2 160 ? 61.830 -2.532 188.795 1.00 44.30 160 ASP C C 1
ATOM 3565 O O . ASP C 2 160 ? 62.896 -3.040 189.118 1.00 44.45 160 ASP C O 1
ATOM 3570 N N . VAL C 2 161 ? 61.361 -1.425 189.389 1.00 43.79 161 VAL C N 1
ATOM 3571 C CA . VAL C 2 161 ? 62.086 -0.820 190.512 1.00 43.51 161 VAL C CA 1
ATOM 3572 C C . VAL C 2 161 ? 61.330 -1.052 191.819 1.00 43.60 161 VAL C C 1
ATOM 3573 O O . VAL C 2 161 ? 61.869 -1.644 192.747 1.00 43.64 161 VAL C O 1
ATOM 3577 N N . GLN C 2 162 ? 60.065 -0.645 191.859 1.00 43.44 162 GLN C N 1
ATOM 3578 C CA . GLN C 2 162 ? 59.156 -0.831 192.982 1.00 43.87 162 GLN C CA 1
ATOM 3579 C C . GLN C 2 162 ? 58.676 -2.297 193.043 1.00 45.22 162 GLN C C 1
ATOM 3580 O O . GLN C 2 162 ? 58.514 -2.866 194.129 1.00 45.65 162 GLN C O 1
ATOM 3586 N N . VAL C 2 163 ? 58.453 -2.905 191.862 1.00 45.46 163 VAL C N 1
ATOM 3587 C CA . VAL C 2 163 ? 57.973 -4.271 191.706 1.00 45.90 163 VAL C CA 1
ATOM 3588 C C . VAL C 2 163 ? 56.640 -4.427 192.422 1.00 46.50 163 VAL C C 1
ATOM 3589 O O . VAL C 2 163 ? 56.523 -5.154 193.402 1.00 47.20 163 VAL C O 1
ATOM 3593 N N . THR C 2 164 ? 55.683 -3.610 191.995 1.00 46.27 164 THR C N 1
ATOM 3594 C CA . THR C 2 164 ? 54.267 -3.604 192.391 1.00 46.65 164 THR C CA 1
ATOM 3595 C C . THR C 2 164 ? 53.461 -4.107 191.180 1.00 47.00 164 THR C C 1
ATOM 3596 O O . THR C 2 164 ? 52.542 -4.911 191.335 1.00 47.35 164 THR C O 1
ATOM 3600 N N . GLU C 2 165 ? 53.863 -3.664 189.971 1.00 46.77 165 GLU C N 1
ATOM 3601 C CA . GLU C 2 165 ? 53.363 -4.078 188.680 1.00 46.94 165 GLU C CA 1
ATOM 3602 C C . GLU C 2 165 ? 51.939 -3.644 188.445 1.00 47.30 165 GLU C C 1
ATOM 3603 O O . GLU C 2 165 ? 51.165 -4.411 187.896 1.00 48.19 165 GLU C O 1
ATOM 3609 N N . THR C 2 166 ? 51.588 -2.414 188.831 1.00 46.56 166 THR C N 1
ATOM 3610 C CA . THR C 2 166 ? 50.244 -1.895 188.595 1.00 46.74 166 THR C CA 1
ATOM 3611 C C . THR C 2 166 ? 50.198 -1.207 187.234 1.00 47.57 166 THR C C 1
ATOM 3612 O O . THR C 2 166 ? 49.264 -1.401 186.460 1.00 47.89 166 THR C O 1
ATOM 3616 N N . LEU C 2 167 ? 51.219 -0.407 186.938 1.00 48.08 167 LEU C N 1
ATOM 3617 C CA . LEU C 2 167 ? 51.280 0.388 185.720 1.00 49.03 167 LEU C CA 1
ATOM 3618 C C . LEU C 2 167 ? 51.789 -0.339 184.499 1.00 50.47 167 LEU C C 1
ATOM 3619 O O . LEU C 2 167 ? 52.845 -0.961 184.537 1.00 50.95 167 LEU C O 1
ATOM 3624 N N . THR C 2 168 ? 51.057 -0.196 183.395 1.00 50.96 168 THR C N 1
ATOM 3625 C CA . THR C 2 168 ? 51.389 -0.698 182.058 1.00 51.88 168 THR C CA 1
ATOM 3626 C C . THR C 2 168 ? 50.906 0.343 181.041 1.00 52.63 168 THR C C 1
ATOM 3627 O O . THR C 2 168 ? 50.072 1.178 181.386 1.00 52.67 168 THR C O 1
ATOM 3631 N N . ILE C 2 169 ? 51.398 0.296 179.795 1.00 53.14 169 ILE C N 1
ATOM 3632 C CA . ILE C 2 169 ? 50.905 1.208 178.767 1.00 54.45 169 ILE C CA 1
ATOM 3633 C C . ILE C 2 169 ? 50.147 0.397 177.736 1.00 56.70 169 ILE C C 1
ATOM 3634 O O . ILE C 2 169 ? 50.698 -0.572 177.221 1.00 57.30 169 ILE C O 1
ATOM 3639 N N . ASP C 2 170 ? 48.877 0.745 177.460 1.00 57.84 170 ASP C N 1
ATOM 3640 C CA . ASP C 2 170 ? 48.107 0.029 176.447 1.00 59.59 170 ASP C CA 1
ATOM 3641 C C . ASP C 2 170 ? 48.595 0.515 175.097 1.00 61.28 170 ASP C C 1
ATOM 3642 O O . ASP C 2 170 ? 48.047 1.475 174.555 1.00 61.64 170 ASP C O 1
ATOM 3647 N N . TRP C 2 171 ? 49.645 -0.121 174.567 1.00 62.13 171 TRP C N 1
ATOM 3648 C CA . TRP C 2 171 ? 50.181 0.270 173.271 1.00 63.31 171 TRP C CA 1
ATOM 3649 C C . TRP C 2 171 ? 49.215 -0.102 172.150 1.00 64.96 171 TRP C C 1
ATOM 3650 O O . TRP C 2 171 ? 49.105 0.639 171.177 1.00 65.20 171 TRP C O 1
ATOM 3661 N N . GLU C 2 172 ? 48.477 -1.220 172.308 1.00 65.90 172 GLU C N 1
ATOM 3662 C CA . GLU C 2 172 ? 47.527 -1.726 171.313 1.00 67.18 172 GLU C CA 1
ATOM 3663 C C . GLU C 2 172 ? 46.285 -0.852 171.099 1.00 67.05 172 GLU C C 1
ATOM 3664 O O . GLU C 2 172 ? 45.499 -1.128 170.192 1.00 67.39 172 GLU C O 1
ATOM 3670 N N . ARG C 2 173 ? 46.125 0.207 171.902 1.00 66.42 173 ARG C N 1
ATOM 3671 C CA . ARG C 2 173 ? 44.998 1.130 171.816 1.00 66.30 173 ARG C CA 1
ATOM 3672 C C . ARG C 2 173 ? 45.280 2.264 170.816 1.00 66.25 173 ARG C C 1
ATOM 3673 O O . ARG C 2 173 ? 46.436 2.670 170.689 1.00 66.41 173 ARG C O 1
ATOM 3681 N N . LYS C 2 174 ? 44.225 2.806 170.138 1.00 65.87 174 LYS C N 1
ATOM 3682 C CA . LYS C 2 174 ? 44.336 3.911 169.166 1.00 65.88 174 LYS C CA 1
ATOM 3683 C C . LYS C 2 174 ? 45.173 5.064 169.702 1.00 64.84 174 LYS C C 1
ATOM 3684 O O . LYS C 2 174 ? 46.085 5.538 169.024 1.00 64.90 174 LYS C O 1
ATOM 3690 N N . ARG C 2 175 ? 44.901 5.455 170.954 1.00 63.68 175 ARG C N 1
ATOM 3691 C CA . ARG C 2 175 ? 45.633 6.483 171.674 1.00 62.90 175 ARG C CA 1
ATOM 3692 C C . ARG C 2 175 ? 46.206 5.844 172.931 1.00 61.39 175 ARG C C 1
ATOM 3693 O O . ARG C 2 175 ? 45.480 5.697 173.908 1.00 61.64 175 ARG C O 1
ATOM 3701 N N . PRO C 2 176 ? 47.490 5.444 172.938 1.00 59.54 176 PRO C N 1
ATOM 3702 C CA . PRO C 2 176 ? 48.059 4.823 174.144 1.00 58.29 176 PRO C CA 1
ATOM 3703 C C . PRO C 2 176 ? 47.923 5.686 175.397 1.00 56.91 176 PRO C C 1
ATOM 3704 O O . PRO C 2 176 ? 47.901 6.911 175.321 1.00 57.10 176 PRO C O 1
ATOM 3708 N N . ARG C 2 177 ? 47.802 5.038 176.546 1.00 55.42 177 ARG C N 1
ATOM 3709 C CA . ARG C 2 177 ? 47.562 5.695 177.826 1.00 54.53 177 ARG C CA 1
ATOM 3710 C C . ARG C 2 177 ? 48.122 4.808 178.961 1.00 54.78 177 ARG C C 1
ATOM 3711 O O . ARG C 2 177 ? 48.181 3.591 178.795 1.00 54.98 177 ARG C O 1
ATOM 3719 N N . VAL C 2 178 ? 48.575 5.396 180.089 1.00 54.68 178 VAL C N 1
ATOM 3720 C CA . VAL C 2 178 ? 49.053 4.586 181.220 1.00 54.85 178 VAL C CA 1
ATOM 3721 C C . VAL C 2 178 ? 47.823 4.001 181.921 1.00 55.39 178 VAL C C 1
ATOM 3722 O O . VAL C 2 178 ? 46.875 4.716 182.242 1.00 55.48 178 VAL C O 1
ATOM 3726 N N . ILE C 2 179 ? 47.822 2.689 182.082 1.00 55.31 179 ILE C N 1
ATOM 3727 C CA . ILE C 2 179 ? 46.737 1.905 182.633 1.00 55.58 179 ILE C CA 1
ATOM 3728 C C . ILE C 2 179 ? 47.106 1.402 184.037 1.00 55.21 179 ILE C C 1
ATOM 3729 O O . ILE C 2 179 ? 48.248 0.988 184.267 1.00 55.37 179 ILE C O 1
ATOM 3734 N N . TRP C 2 180 ? 46.138 1.417 184.963 1.00 54.43 180 TRP C N 1
ATOM 3735 C CA . TRP C 2 180 ? 46.345 0.891 186.309 1.00 54.30 180 TRP C CA 1
ATOM 3736 C C . TRP C 2 180 ? 45.629 -0.445 186.334 1.00 54.11 180 TRP C C 1
ATOM 3737 O O . TRP C 2 180 ? 44.422 -0.473 186.094 1.00 54.62 180 TRP C O 1
ATOM 3748 N N . ASP C 2 181 ? 46.362 -1.562 186.519 1.00 53.14 181 ASP C N 1
ATOM 3749 C CA . ASP C 2 181 ? 45.773 -2.904 186.471 1.00 52.73 181 ASP C CA 1
ATOM 3750 C C . ASP C 2 181 ? 45.161 -3.116 185.058 1.00 52.65 181 ASP C C 1
ATOM 3751 O O . ASP C 2 181 ? 45.846 -2.785 184.098 1.00 53.08 181 ASP C O 1
ATOM 3756 N N . ASN C 2 182 ? 43.912 -3.610 184.913 1.00 51.98 182 ASN C N 1
ATOM 3757 C CA A ASN C 2 182 ? 43.304 -3.757 183.595 0.50 52.08 182 ASN C CA 1
ATOM 3758 C CA B ASN C 2 182 ? 43.275 -3.791 183.614 0.50 52.09 182 ASN C CA 1
ATOM 3759 C C . ASN C 2 182 ? 42.417 -2.551 183.330 1.00 51.93 182 ASN C C 1
ATOM 3760 O O . ASN C 2 182 ? 41.197 -2.666 183.171 1.00 52.49 182 ASN C O 1
ATOM 3769 N N . ASP C 2 183 ? 43.060 -1.373 183.304 1.00 50.44 183 ASP C N 1
ATOM 3770 C CA . ASP C 2 183 ? 42.467 -0.060 183.110 1.00 49.41 183 ASP C CA 1
ATOM 3771 C C . ASP C 2 183 ? 41.353 0.211 184.095 1.00 48.20 183 ASP C C 1
ATOM 3772 O O . ASP C 2 183 ? 40.198 0.337 183.712 1.00 48.41 183 ASP C O 1
ATOM 3777 N N . VAL C 2 184 ? 41.701 0.269 185.374 1.00 47.07 184 VAL C N 1
ATOM 3778 C CA . VAL C 2 184 ? 40.760 0.587 186.444 1.00 46.51 184 VAL C CA 1
ATOM 3779 C C . VAL C 2 184 ? 41.165 1.948 187.084 1.00 46.07 184 VAL C C 1
ATOM 3780 O O . VAL C 2 184 ? 42.315 2.389 186.922 1.00 46.39 184 VAL C O 1
ATOM 3784 N N . PRO C 2 185 ? 40.250 2.639 187.799 1.00 44.95 185 PRO C N 1
ATOM 3785 C CA . PRO C 2 185 ? 40.637 3.903 188.442 1.00 44.41 185 PRO C CA 1
ATOM 3786 C C . PRO C 2 185 ? 41.740 3.681 189.476 1.00 43.69 185 PRO C C 1
ATOM 3787 O O . PRO C 2 185 ? 41.727 2.669 190.176 1.00 43.94 185 PRO C O 1
ATOM 3791 N N . ILE C 2 186 ? 42.719 4.602 189.544 1.00 42.68 186 ILE C N 1
ATOM 3792 C CA . ILE C 2 186 ? 43.886 4.510 190.427 1.00 42.20 186 ILE C CA 1
ATOM 3793 C C . ILE C 2 186 ? 43.551 4.074 191.845 1.00 42.15 186 ILE C C 1
ATOM 3794 O O . ILE C 2 186 ? 44.170 3.143 192.360 1.00 42.30 186 ILE C O 1
ATOM 3799 N N . ASN C 2 187 ? 42.527 4.694 192.441 1.00 41.74 187 ASN C N 1
ATOM 3800 C CA . ASN C 2 187 ? 42.114 4.379 193.802 1.00 42.05 187 ASN C CA 1
ATOM 3801 C C . ASN C 2 187 ? 41.659 2.929 193.978 1.00 42.34 187 ASN C C 1
ATOM 3802 O O . ASN C 2 187 ? 41.961 2.321 194.998 1.00 42.48 187 ASN C O 1
ATOM 3807 N N . GLU C 2 188 ? 40.982 2.361 192.979 1.00 42.34 188 GLU C N 1
ATOM 3808 C CA . GLU C 2 188 ? 40.525 0.974 193.062 1.00 42.87 188 GLU C CA 1
ATOM 3809 C C . GLU C 2 188 ? 41.575 -0.062 192.659 1.00 42.82 188 GLU C C 1
ATOM 3810 O O . GLU C 2 188 ? 41.355 -1.251 192.873 1.00 43.09 188 GLU C O 1
ATOM 3816 N N . SER C 2 189 ? 42.707 0.367 192.091 1.00 42.52 189 SER C N 1
ATOM 3817 C CA . SER C 2 189 ? 43.765 -0.553 191.661 1.00 42.52 189 SER C CA 1
ATOM 3818 C C . SER C 2 189 ? 44.650 -1.074 192.816 1.00 42.08 189 SER C C 1
ATOM 3819 O O . SER C 2 189 ? 44.443 -0.712 193.977 1.00 42.20 189 SER C O 1
ATOM 3822 N N . SER C 2 190 ? 45.642 -1.934 192.483 1.00 41.42 190 SER C N 1
ATOM 3823 C CA . SER C 2 190 ? 46.640 -2.493 193.404 1.00 40.94 190 SER C CA 1
ATOM 3824 C C . SER C 2 190 ? 47.753 -1.492 193.737 1.00 40.41 190 SER C C 1
ATOM 3825 O O . SER C 2 190 ? 48.752 -1.890 194.338 1.00 41.11 190 SER C O 1
ATOM 3828 N N . CYS C 2 191 ? 47.621 -0.220 193.307 1.00 38.90 191 CYS C N 1
ATOM 3829 C CA . CYS C 2 191 ? 48.608 0.811 193.539 1.00 37.98 191 CYS C CA 1
ATOM 3830 C C . CYS C 2 191 ? 48.846 0.991 195.022 1.00 37.32 191 CYS C C 1
ATOM 3831 O O . CYS C 2 191 ? 47.945 1.383 195.758 1.00 37.84 191 CYS C O 1
ATOM 3834 N N . VAL C 2 192 ? 50.046 0.639 195.458 1.00 36.14 192 VAL C N 1
ATOM 3835 C CA . VAL C 2 192 ? 50.409 0.726 196.858 1.00 35.50 192 VAL C CA 1
ATOM 3836 C C . VAL C 2 192 ? 50.793 2.133 197.313 1.00 35.15 192 VAL C C 1
ATOM 3837 O O . VAL C 2 192 ? 51.283 2.274 198.427 1.00 36.05 192 VAL C O 1
ATOM 3841 N N . SER C 2 193 ? 50.611 3.160 196.457 1.00 33.76 193 SER C N 1
ATOM 3842 C CA . SER C 2 193 ? 50.859 4.574 196.755 1.00 32.68 193 SER C CA 1
ATOM 3843 C C . SER C 2 193 ? 52.307 4.904 197.137 1.00 31.12 193 SER C C 1
ATOM 3844 O O . SER C 2 193 ? 52.541 5.838 197.907 1.00 30.82 193 SER C O 1
ATOM 3847 N N . CYS C 2 194 ? 53.275 4.161 196.581 1.00 29.83 194 CYS C N 1
ATOM 3848 C CA . CYS C 2 194 ? 54.692 4.365 196.873 1.00 29.03 194 CYS C CA 1
ATOM 3849 C C . CYS C 2 194 ? 55.231 5.710 196.404 1.00 28.53 194 CYS C C 1
ATOM 3850 O O . CYS C 2 194 ? 56.211 6.202 196.956 1.00 29.05 194 CYS C O 1
ATOM 3853 N N . GLY C 2 195 ? 54.634 6.269 195.367 1.00 27.43 195 GLY C N 1
ATOM 3854 C CA . GLY C 2 195 ? 55.058 7.558 194.844 1.00 26.81 195 GLY C CA 1
ATOM 3855 C C . GLY C 2 195 ? 56.069 7.488 193.726 1.00 26.39 195 GLY C C 1
ATOM 3856 O O . GLY C 2 195 ? 56.388 8.514 193.135 1.00 26.79 195 GLY C O 1
ATOM 3857 N N . HIS C 2 196 ? 56.574 6.292 193.408 1.00 25.91 196 HIS C N 1
ATOM 3858 C CA . HIS C 2 196 ? 57.576 6.110 192.355 1.00 26.23 196 HIS C CA 1
ATOM 3859 C C . HIS C 2 196 ? 57.179 6.747 191.023 1.00 26.97 196 HIS C C 1
ATOM 3860 O O . HIS C 2 196 ? 57.975 7.472 190.445 1.00 27.04 196 HIS C O 1
ATOM 3867 N N . CYS C 2 197 ? 55.946 6.509 190.561 1.00 27.46 197 CYS C N 1
ATOM 3868 C CA . CYS C 2 197 ? 55.460 7.002 189.275 1.00 28.75 197 CYS C CA 1
ATOM 3869 C C . CYS C 2 197 ? 55.457 8.532 189.146 1.00 29.72 197 CYS C C 1
ATOM 3870 O O . CYS C 2 197 ? 55.816 9.024 188.081 1.00 30.33 197 CYS C O 1
ATOM 3873 N N . SER C 2 198 ? 55.079 9.288 190.204 1.00 29.65 198 SER C N 1
ATOM 3874 C CA . SER C 2 198 ? 55.114 10.759 190.164 1.00 29.55 198 SER C CA 1
ATOM 3875 C C . SER C 2 198 ? 56.553 11.246 190.227 1.00 29.50 198 SER C C 1
ATOM 3876 O O . SER C 2 198 ? 56.897 12.203 189.535 1.00 30.02 198 SER C O 1
ATOM 3879 N N . THR C 2 199 ? 57.392 10.592 191.069 1.00 28.75 199 THR C N 1
ATOM 3880 C CA . THR C 2 199 ? 58.810 10.908 191.245 1.00 28.28 199 THR C CA 1
ATOM 3881 C C . THR C 2 199 ? 59.555 10.827 189.904 1.00 28.53 199 THR C C 1
ATOM 3882 O O . THR C 2 199 ? 60.155 11.811 189.481 1.00 28.65 199 THR C O 1
ATOM 3886 N N . VAL C 2 200 ? 59.471 9.678 189.207 1.00 28.57 200 VAL C N 1
ATOM 3887 C CA . VAL C 2 200 ? 60.183 9.460 187.951 1.00 28.79 200 VAL C CA 1
ATOM 3888 C C . VAL C 2 200 ? 59.545 10.123 186.725 1.00 29.40 200 VAL C C 1
ATOM 3889 O O . VAL C 2 200 ? 60.228 10.224 185.711 1.00 30.06 200 VAL C O 1
ATOM 3893 N N . CYS C 2 201 ? 58.271 10.573 186.787 1.00 28.68 201 CYS C N 1
ATOM 3894 C CA . CYS C 2 201 ? 57.640 11.205 185.638 1.00 28.54 201 CYS C CA 1
ATOM 3895 C C . CYS C 2 201 ? 58.372 12.481 185.258 1.00 28.76 201 CYS C C 1
ATOM 3896 O O . CYS C 2 201 ? 58.605 13.329 186.116 1.00 29.01 201 CYS C O 1
ATOM 3899 N N . PRO C 2 202 ? 58.797 12.603 183.982 1.00 28.69 202 PRO C N 1
ATOM 3900 C CA . PRO C 2 202 ? 59.551 13.804 183.558 1.00 28.71 202 PRO C CA 1
ATOM 3901 C C . PRO C 2 202 ? 58.743 15.093 183.376 1.00 28.65 202 PRO C C 1
ATOM 3902 O O . PRO C 2 202 ? 59.323 16.110 183.025 1.00 28.88 202 PRO C O 1
ATOM 3906 N N . CYS C 2 203 ? 57.420 15.054 183.570 1.00 28.26 203 CYS C N 1
ATOM 3907 C CA . CYS C 2 203 ? 56.578 16.237 183.417 1.00 28.36 203 CYS C CA 1
ATOM 3908 C C . CYS C 2 203 ? 55.452 16.287 184.501 1.00 28.78 203 CYS C C 1
ATOM 3909 O O . CYS C 2 203 ? 55.621 15.675 185.562 1.00 28.97 203 CYS C O 1
ATOM 3912 N N . ASN C 2 204 ? 54.356 17.050 184.289 1.00 28.66 204 ASN C N 1
ATOM 3913 C CA . ASN C 2 204 ? 53.269 17.096 185.264 1.00 29.03 204 ASN C CA 1
ATOM 3914 C C . ASN C 2 204 ? 52.200 16.008 185.014 1.00 29.81 204 ASN C C 1
ATOM 3915 O O . ASN C 2 204 ? 51.180 16.027 185.697 1.00 30.46 204 ASN C O 1
ATOM 3920 N N . ALA C 2 205 ? 52.413 15.081 184.038 1.00 29.37 205 ALA C N 1
ATOM 3921 C CA . ALA C 2 205 ? 51.467 14.020 183.689 1.00 29.30 205 ALA C CA 1
ATOM 3922 C C . ALA C 2 205 ? 51.130 13.177 184.905 1.00 29.47 205 ALA C C 1
ATOM 3923 O O . ALA C 2 205 ? 49.967 12.884 185.136 1.00 29.80 205 ALA C O 1
ATOM 3925 N N . MET C 2 206 ? 52.133 12.831 185.713 1.00 29.19 206 MET C N 1
ATOM 3926 C CA . MET C 2 206 ? 51.906 12.136 186.966 1.00 29.26 206 MET C CA 1
ATOM 3927 C C . MET C 2 206 ? 52.444 13.046 188.044 1.00 28.93 206 MET C C 1
ATOM 3928 O O . MET C 2 206 ? 53.657 13.235 188.143 1.00 29.32 206 MET C O 1
ATOM 3933 N N . MET C 2 207 ? 51.545 13.676 188.797 1.00 27.82 207 MET C N 1
ATOM 3934 C CA . MET C 2 207 ? 51.952 14.620 189.822 1.00 27.25 207 MET C CA 1
ATOM 3935 C C . MET C 2 207 ? 51.237 14.358 191.145 1.00 27.39 207 MET C C 1
ATOM 3936 O O . MET C 2 207 ? 50.154 13.765 191.167 1.00 27.70 207 MET C O 1
ATOM 3941 N N . GLU C 2 208 ? 51.865 14.779 192.256 1.00 26.79 208 GLU C N 1
ATOM 3942 C CA . GLU C 2 208 ? 51.305 14.688 193.604 1.00 26.23 208 GLU C CA 1
ATOM 3943 C C . GLU C 2 208 ? 50.214 15.770 193.701 1.00 25.90 208 GLU C C 1
ATOM 3944 O O . GLU C 2 208 ? 50.426 16.919 193.269 1.00 25.96 208 GLU C O 1
ATOM 3950 N N . LYS C 2 209 ? 49.066 15.419 194.280 1.00 25.20 209 LYS C N 1
ATOM 3951 C CA . LYS C 2 209 ? 47.990 16.395 194.456 1.00 25.23 209 LYS C CA 1
ATOM 3952 C C . LYS C 2 209 ? 48.423 17.606 195.330 1.00 25.73 209 LYS C C 1
ATOM 3953 O O . LYS C 2 209 ? 47.839 18.684 195.223 1.00 26.51 209 LYS C O 1
ATOM 3959 N N . GLY C 2 210 ? 49.464 17.428 196.143 1.00 25.04 210 GLY C N 1
ATOM 3960 C CA . GLY C 2 210 ? 49.998 18.482 196.995 1.00 24.66 210 GLY C CA 1
ATOM 3961 C C . GLY C 2 210 ? 50.580 19.623 196.197 1.00 23.86 210 GLY C C 1
ATOM 3962 O O . GLY C 2 210 ? 50.528 20.767 196.640 1.00 24.07 210 GLY C O 1
ATOM 3963 N N . MET C 2 211 ? 51.117 19.318 195.006 1.00 22.94 211 MET C N 1
ATOM 3964 C CA . MET C 2 211 ? 51.700 20.303 194.105 1.00 22.73 211 MET C CA 1
ATOM 3965 C C . MET C 2 211 ? 50.639 21.112 193.370 1.00 22.94 211 MET C C 1
ATOM 3966 O O . MET C 2 211 ? 50.890 22.264 193.046 1.00 22.82 211 MET C O 1
ATOM 3971 N N . GLU C 2 212 ? 49.480 20.495 193.062 1.00 22.93 212 GLU C N 1
ATOM 3972 C CA . GLU C 2 212 ? 48.389 21.128 192.319 1.00 22.95 212 GLU C CA 1
ATOM 3973 C C . GLU C 2 212 ? 47.911 22.428 192.932 1.00 23.37 212 GLU C C 1
ATOM 3974 O O . GLU C 2 212 ? 47.420 22.428 194.059 1.00 23.60 212 GLU C O 1
ATOM 3980 N N . GLY C 2 213 ? 48.068 23.521 192.175 1.00 23.29 213 GLY C N 1
ATOM 3981 C CA . GLY C 2 213 ? 47.682 24.878 192.551 1.00 23.44 213 GLY C CA 1
ATOM 3982 C C . GLY C 2 213 ? 48.561 25.555 193.586 1.00 23.56 213 GLY C C 1
ATOM 3983 O O . GLY C 2 213 ? 48.356 26.731 193.900 1.00 23.42 213 GLY C O 1
ATOM 3984 N N . GLU C 2 214 ? 49.558 24.835 194.113 1.00 23.76 214 GLU C N 1
ATOM 3985 C CA . GLU C 2 214 ? 50.417 25.368 195.158 1.00 24.45 214 GLU C CA 1
ATOM 3986 C C . GLU C 2 214 ? 51.778 25.873 194.711 1.00 24.56 214 GLU C C 1
ATOM 3987 O O . GLU C 2 214 ? 52.196 26.909 195.201 1.00 24.79 214 GLU C O 1
ATOM 3993 N N . ALA C 2 215 ? 52.494 25.144 193.851 1.00 24.36 215 ALA C N 1
ATOM 3994 C CA . ALA C 2 215 ? 53.866 25.495 193.479 1.00 24.72 215 ALA C CA 1
ATOM 3995 C C . ALA C 2 215 ? 54.061 26.828 192.760 1.00 24.90 215 ALA C C 1
ATOM 3996 O O . ALA C 2 215 ? 55.019 27.537 193.058 1.00 25.11 215 ALA C O 1
ATOM 3998 N N . GLY C 2 216 ? 53.186 27.157 191.820 1.00 24.84 216 GLY C N 1
ATOM 3999 C CA . GLY C 2 216 ? 53.334 28.383 191.039 1.00 25.26 216 GLY C CA 1
ATOM 4000 C C . GLY C 2 216 ? 52.622 29.607 191.562 1.00 25.46 216 GLY C C 1
ATOM 4001 O O . GLY C 2 216 ? 51.769 29.509 192.447 1.00 25.70 216 GLY C O 1
ATOM 4002 N N . TYR C 2 217 ? 52.968 30.775 191.016 1.00 25.34 217 TYR C N 1
ATOM 4003 C CA . TYR C 2 217 ? 52.304 32.017 191.405 1.00 26.01 217 TYR C CA 1
ATOM 4004 C C . TYR C 2 217 ? 50.953 32.164 190.708 1.00 27.82 217 TYR C C 1
ATOM 4005 O O . TYR C 2 217 ? 50.012 32.702 191.292 1.00 28.41 217 TYR C O 1
ATOM 4014 N N . LEU C 2 218 ? 50.854 31.691 189.456 1.00 28.23 218 LEU C N 1
ATOM 4015 C CA . LEU C 2 218 ? 49.607 31.776 188.708 1.00 28.78 218 LEU C CA 1
ATOM 4016 C C . LEU C 2 218 ? 48.840 30.461 188.643 1.00 30.01 218 LEU C C 1
ATOM 4017 O O . LEU C 2 218 ? 47.826 30.412 187.961 1.00 30.20 218 LEU C O 1
ATOM 4022 N N . THR C 2 219 ? 49.299 29.399 189.333 1.00 30.71 219 THR C N 1
ATOM 4023 C CA . THR C 2 219 ? 48.597 28.115 189.315 1.00 31.87 219 THR C CA 1
ATOM 4024 C C . THR C 2 219 ? 47.371 28.056 190.254 1.00 33.19 219 THR C C 1
ATOM 4025 O O . THR C 2 219 ? 46.594 27.107 190.181 1.00 33.28 219 THR C O 1
ATOM 4029 N N . GLY C 2 220 ? 47.200 29.055 191.114 1.00 33.89 220 GLY C N 1
ATOM 4030 C CA . GLY C 2 220 ? 46.040 29.108 191.997 1.00 34.87 220 GLY C CA 1
ATOM 4031 C C . GLY C 2 220 ? 44.767 29.532 191.284 1.00 35.38 220 GLY C C 1
ATOM 4032 O O . GLY C 2 220 ? 43.667 29.273 191.775 1.00 35.57 220 GLY C O 1
ATOM 4033 N N . ILE C 2 221 ? 44.910 30.211 190.124 1.00 35.42 221 ILE C N 1
ATOM 4034 C CA . ILE C 2 221 ? 43.820 30.685 189.283 1.00 36.24 221 ILE C CA 1
ATOM 4035 C C . ILE C 2 221 ? 42.980 29.498 188.865 1.00 38.43 221 ILE C C 1
ATOM 4036 O O . ILE C 2 221 ? 43.524 28.561 188.287 1.00 38.34 221 ILE C O 1
ATOM 4041 N N . ASN C 2 222 ? 41.667 29.509 189.186 1.00 40.31 222 ASN C N 1
ATOM 4042 C CA . ASN C 2 222 ? 40.743 28.407 188.863 1.00 42.41 222 ASN C CA 1
ATOM 4043 C C . ASN C 2 222 ? 40.827 28.003 187.401 1.00 43.17 222 ASN C C 1
ATOM 4044 O O . ASN C 2 222 ? 40.947 28.861 186.530 1.00 43.19 222 ASN C O 1
ATOM 4049 N N . ASN C 2 223 ? 40.794 26.703 187.135 1.00 43.60 223 ASN C N 1
ATOM 4050 C CA . ASN C 2 223 ? 40.905 26.181 185.782 1.00 44.59 223 ASN C CA 1
ATOM 4051 C C . ASN C 2 223 ? 39.929 26.813 184.780 1.00 44.63 223 ASN C C 1
ATOM 4052 O O . ASN C 2 223 ? 40.203 26.839 183.590 1.00 44.57 223 ASN C O 1
ATOM 4057 N N . GLU C 2 224 ? 38.824 27.363 185.271 1.00 44.67 224 GLU C N 1
ATOM 4058 C CA . GLU C 2 224 ? 37.823 28.006 184.437 1.00 45.04 224 GLU C CA 1
ATOM 4059 C C . GLU C 2 224 ? 38.386 29.271 183.766 1.00 44.08 224 GLU C C 1
ATOM 4060 O O . GLU C 2 224 ? 38.035 29.563 182.627 1.00 44.17 224 GLU C O 1
ATOM 4066 N N . THR C 2 225 ? 39.264 30.003 184.484 1.00 42.95 225 THR C N 1
ATOM 4067 C CA . THR C 2 225 ? 39.937 31.236 184.062 1.00 42.29 225 THR C CA 1
ATOM 4068 C C . THR C 2 225 ? 41.334 30.939 183.489 1.00 41.64 225 THR C C 1
ATOM 4069 O O . THR C 2 225 ? 41.800 31.623 182.579 1.00 42.00 225 THR C O 1
ATOM 4073 N N . LEU C 2 226 ? 42.007 29.931 184.032 1.00 40.61 226 LEU C N 1
ATOM 4074 C CA . LEU C 2 226 ? 43.347 29.554 183.603 1.00 40.11 226 LEU C CA 1
ATOM 4075 C C . LEU C 2 226 ? 43.356 28.880 182.241 1.00 40.20 226 LEU C C 1
ATOM 4076 O O . LEU C 2 226 ? 44.306 29.048 181.486 1.00 40.38 226 LEU C O 1
ATOM 4081 N N . ARG C 2 227 ? 42.312 28.107 181.929 1.00 40.00 227 ARG C N 1
ATOM 4082 C CA . ARG C 2 227 ? 42.195 27.423 180.640 1.00 39.99 227 ARG C CA 1
ATOM 4083 C C . ARG C 2 227 ? 42.114 28.419 179.476 1.00 40.29 227 ARG C C 1
ATOM 4084 O O . ARG C 2 227 ? 42.916 28.307 178.551 1.00 40.60 227 ARG C O 1
ATOM 4092 N N . PRO C 2 228 ? 41.241 29.447 179.524 1.00 40.05 228 PRO C N 1
ATOM 4093 C CA . PRO C 2 228 ? 41.239 30.441 178.447 1.00 40.06 228 PRO C CA 1
ATOM 4094 C C . PRO C 2 228 ? 42.550 31.219 178.392 1.00 40.28 228 PRO C C 1
ATOM 4095 O O . PRO C 2 228 ? 42.942 31.627 177.310 1.00 40.62 228 PRO C O 1
ATOM 4099 N N . MET C 2 229 ? 43.249 31.397 179.527 1.00 40.00 229 MET C N 1
ATOM 4100 C CA . MET C 2 229 ? 44.527 32.108 179.548 1.00 40.23 229 MET C CA 1
ATOM 4101 C C . MET C 2 229 ? 45.557 31.355 178.723 1.00 40.97 229 MET C C 1
ATOM 4102 O O . MET C 2 229 ? 46.299 31.973 177.965 1.00 41.29 229 MET C O 1
ATOM 4107 N N . ILE C 2 230 ? 45.586 30.018 178.859 1.00 41.11 230 ILE C N 1
ATOM 4108 C CA . ILE C 2 230 ? 46.481 29.139 178.117 1.00 41.89 230 ILE C CA 1
ATOM 4109 C C . ILE C 2 230 ? 46.126 29.169 176.630 1.00 43.30 230 ILE C C 1
ATOM 4110 O O . ILE C 2 230 ? 47.017 29.234 175.793 1.00 43.43 230 ILE C O 1
ATOM 4115 N N . GLU C 2 231 ? 44.830 29.183 176.302 1.00 44.26 231 GLU C N 1
ATOM 4116 C CA . GLU C 2 231 ? 44.389 29.240 174.916 1.00 45.79 231 GLU C CA 1
ATOM 4117 C C . GLU C 2 231 ? 44.701 30.577 174.266 1.00 47.14 231 GLU C C 1
ATOM 4118 O O . GLU C 2 231 ? 45.003 30.611 173.075 1.00 47.40 231 GLU C O 1
ATOM 4124 N N . ILE C 2 232 ? 44.647 31.673 175.042 1.00 47.94 232 ILE C N 1
ATOM 4125 C CA . ILE C 2 232 ? 44.976 33.010 174.557 1.00 49.21 232 ILE C CA 1
ATOM 4126 C C . ILE C 2 232 ? 46.477 33.030 174.255 1.00 50.72 232 ILE C C 1
ATOM 4127 O O . ILE C 2 232 ? 46.869 33.340 173.132 1.00 51.07 232 ILE C O 1
ATOM 4132 N N . THR C 2 233 ? 47.301 32.629 175.240 1.00 51.36 233 THR C N 1
ATOM 4133 C CA . THR C 2 233 ? 48.751 32.602 175.134 1.00 52.56 233 THR C CA 1
ATOM 4134 C C . THR C 2 233 ? 49.203 31.745 173.968 1.00 53.89 233 THR C C 1
ATOM 4135 O O . THR C 2 233 ? 50.045 32.184 173.196 1.00 53.94 233 THR C O 1
ATOM 4139 N N . LYS C 2 234 ? 48.598 30.563 173.794 1.00 54.88 234 LYS C N 1
ATOM 4140 C CA . LYS C 2 234 ? 48.930 29.668 172.691 1.00 56.48 234 LYS C CA 1
ATOM 4141 C C . LYS C 2 234 ? 48.754 30.336 171.328 1.00 58.38 234 LYS C C 1
ATOM 4142 O O . LYS C 2 234 ? 49.621 30.208 170.464 1.00 58.69 234 LYS C O 1
ATOM 4148 N N . GLY C 2 235 ? 47.663 31.077 171.166 1.00 59.45 235 GLY C N 1
ATOM 4149 C CA . GLY C 2 235 ? 47.369 31.776 169.922 1.00 60.95 235 GLY C CA 1
ATOM 4150 C C . GLY C 2 235 ? 48.282 32.955 169.667 1.00 62.48 235 GLY C C 1
ATOM 4151 O O . GLY C 2 235 ? 48.760 33.139 168.548 1.00 62.71 235 GLY C O 1
ATOM 4152 N N . VAL C 2 236 ? 48.538 33.751 170.713 1.00 63.40 236 VAL C N 1
ATOM 4153 C CA . VAL C 2 236 ? 49.389 34.937 170.657 1.00 64.87 236 VAL C CA 1
ATOM 4154 C C . VAL C 2 236 ? 50.862 34.599 170.353 1.00 66.63 236 VAL C C 1
ATOM 4155 O O . VAL C 2 236 ? 51.466 35.210 169.470 1.00 66.91 236 VAL C O 1
ATOM 4159 N N . GLU C 2 237 ? 51.424 33.626 171.090 1.00 67.53 237 GLU C N 1
ATOM 4160 C CA . GLU C 2 237 ? 52.810 33.154 171.011 1.00 68.70 237 GLU C CA 1
ATOM 4161 C C . GLU C 2 237 ? 53.544 33.369 169.690 1.00 69.51 237 GLU C C 1
ATOM 4162 O O . GLU C 2 237 ? 53.116 32.887 168.639 1.00 69.57 237 GLU C O 1
ATOM 4168 N N . THR C 2 238 ? 54.672 34.080 169.765 1.00 69.98 238 THR C N 1
ATOM 4169 C CA . THR C 2 238 ? 55.552 34.338 168.624 1.00 70.84 238 THR C CA 1
ATOM 4170 C C . THR C 2 238 ? 56.522 33.154 168.459 1.00 71.14 238 THR C C 1
ATOM 4171 O O . THR C 2 238 ? 56.757 32.687 167.340 1.00 71.52 238 THR C O 1
ATOM 4175 N N . GLY C 2 239 ? 57.071 32.694 169.584 1.00 70.61 239 GLY C N 1
ATOM 4176 C CA . GLY C 2 239 ? 58.006 31.580 169.646 1.00 70.33 239 GLY C CA 1
ATOM 4177 C C . GLY C 2 239 ? 58.058 30.962 171.027 1.00 69.53 239 GLY C C 1
ATOM 4178 O O . GLY C 2 239 ? 57.645 31.582 172.012 1.00 69.62 239 GLY C O 1
ATOM 4179 N N . TYR C 2 240 ? 58.559 29.728 171.105 1.00 68.60 240 TYR C N 1
ATOM 4180 C CA . TYR C 2 240 ? 58.668 28.999 172.362 1.00 68.04 240 TYR C CA 1
ATOM 4181 C C . TYR C 2 240 ? 59.676 29.617 173.304 1.00 66.51 240 TYR C C 1
ATOM 4182 O O . TYR C 2 240 ? 59.427 29.654 174.499 1.00 66.68 240 TYR C O 1
ATOM 4191 N N . GLY C 2 241 ? 60.783 30.115 172.763 1.00 64.78 241 GLY C N 1
ATOM 4192 C CA . GLY C 2 241 ? 61.837 30.741 173.551 1.00 63.49 241 GLY C CA 1
ATOM 4193 C C . GLY C 2 241 ? 61.416 32.016 174.260 1.00 61.69 241 GLY C C 1
ATOM 4194 O O . GLY C 2 241 ? 61.941 32.331 175.332 1.00 61.87 241 GLY C O 1
ATOM 4195 N N . SER C 2 242 ? 60.466 32.760 173.675 1.00 59.71 242 SER C N 1
ATOM 4196 C CA . SER C 2 242 ? 59.988 33.994 174.289 1.00 58.35 242 SER C CA 1
ATOM 4197 C C . SER C 2 242 ? 59.187 33.695 175.562 1.00 56.07 242 SER C C 1
ATOM 4198 O O . SER C 2 242 ? 59.494 34.226 176.626 1.00 56.04 242 SER C O 1
ATOM 4201 N N . ILE C 2 243 ? 58.188 32.816 175.462 1.00 53.98 243 ILE C N 1
ATOM 4202 C CA . ILE C 2 243 ? 57.354 32.467 176.605 1.00 52.48 243 ILE C CA 1
ATOM 4203 C C . ILE C 2 243 ? 58.074 31.497 177.574 1.00 50.74 243 ILE C C 1
ATOM 4204 O O . ILE C 2 243 ? 57.712 31.428 178.747 1.00 50.66 243 ILE C O 1
ATOM 4209 N N . LEU C 2 244 ? 59.129 30.803 177.109 1.00 49.35 244 LEU C N 1
ATOM 4210 C CA . LEU C 2 244 ? 59.956 29.963 177.978 1.00 48.38 244 LEU C CA 1
ATOM 4211 C C . LEU C 2 244 ? 60.780 30.863 178.905 1.00 47.04 244 LEU C C 1
ATOM 4212 O O . LEU C 2 244 ? 61.011 30.480 180.043 1.00 47.20 244 LEU C O 1
ATOM 4217 N N . ALA C 2 245 ? 61.196 32.062 178.434 1.00 45.47 245 ALA C N 1
ATOM 4218 C CA . ALA C 2 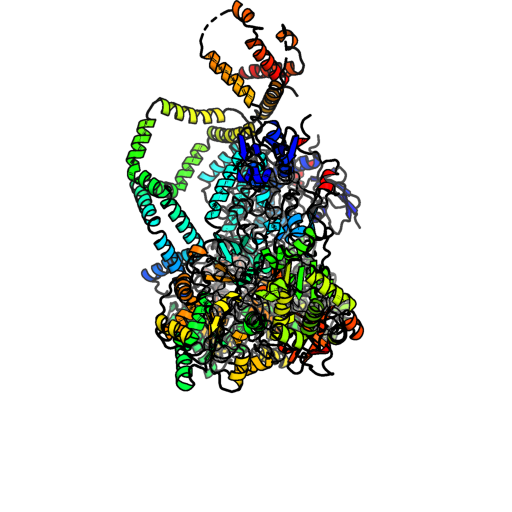245 ? 61.934 33.018 179.243 1.00 44.43 245 ALA C CA 1
ATOM 4219 C C . ALA C 2 245 ? 61.008 33.564 180.329 1.00 43.14 245 ALA C C 1
ATOM 4220 O O . ALA C 2 245 ? 61.410 33.609 181.489 1.00 43.69 245 ALA C O 1
ATOM 4222 N N . ILE C 2 246 ? 59.748 33.890 179.980 1.00 41.25 246 ILE C N 1
ATOM 4223 C CA . ILE C 2 246 ? 58.743 34.364 180.931 1.00 40.03 246 ILE C CA 1
ATOM 4224 C C . ILE C 2 246 ? 58.508 33.295 182.009 1.00 38.68 246 ILE C C 1
ATOM 4225 O O . ILE C 2 246 ? 58.451 33.604 183.196 1.00 38.73 246 ILE C O 1
ATOM 4230 N N . SER C 2 247 ? 58.411 32.033 181.594 1.00 37.41 247 SER C N 1
ATOM 4231 C CA . SER C 2 247 ? 58.209 30.920 182.515 1.00 36.51 247 SER C CA 1
ATOM 4232 C C . SER C 2 247 ? 59.435 30.663 183.393 1.00 35.49 247 SER C C 1
ATOM 4233 O O . SER C 2 247 ? 59.289 30.200 184.519 1.00 35.56 247 SER C O 1
ATOM 4236 N N . ASP C 2 248 ? 60.638 30.949 182.876 1.00 34.28 248 ASP C N 1
ATOM 4237 C CA . ASP C 2 248 ? 61.880 30.774 183.618 1.00 33.39 248 ASP C CA 1
ATOM 4238 C C . ASP C 2 248 ? 61.996 31.818 184.704 1.00 31.84 248 ASP C C 1
ATOM 4239 O O . ASP C 2 248 ? 62.428 31.493 185.805 1.00 32.26 248 ASP C O 1
ATOM 4244 N N . MET C 2 249 ? 61.593 33.064 184.412 1.00 29.94 249 MET C N 1
ATOM 4245 C CA . MET C 2 249 ? 61.600 34.129 185.401 1.00 28.78 249 MET C CA 1
ATOM 4246 C C . MET C 2 249 ? 60.612 33.814 186.508 1.00 28.49 249 MET C C 1
ATOM 4247 O O . MET C 2 249 ? 60.915 34.058 187.668 1.00 28.95 249 MET C O 1
ATOM 4252 N N . GLU C 2 250 ? 59.441 33.259 186.166 1.00 27.69 250 GLU C N 1
ATOM 4253 C CA . GLU C 2 250 ? 58.452 32.889 187.176 1.00 27.32 250 GLU C CA 1
ATOM 4254 C C . GLU C 2 250 ? 58.945 31.683 187.979 1.00 27.23 250 GLU C C 1
ATOM 4255 O O . GLU C 2 250 ? 58.788 31.647 189.197 1.00 27.60 250 GLU C O 1
ATOM 4261 N N . SER C 2 251 ? 59.603 30.728 187.314 1.00 26.53 251 SER C N 1
ATOM 4262 C CA . SER C 2 251 ? 60.177 29.554 187.964 1.00 26.44 251 SER C CA 1
ATOM 4263 C C . SER C 2 251 ? 61.222 30.002 189.001 1.00 25.93 251 SER C C 1
ATOM 4264 O O . SER C 2 251 ? 61.251 29.478 190.116 1.00 26.54 251 SER C O 1
ATOM 4267 N N . ALA C 2 252 ? 62.044 30.998 188.639 1.00 24.40 252 ALA C N 1
ATOM 4268 C CA . ALA C 2 252 ? 63.069 31.535 189.517 1.00 23.43 252 ALA C CA 1
ATOM 4269 C C . ALA C 2 252 ? 62.438 32.170 190.735 1.00 22.61 252 ALA C C 1
ATOM 4270 O O . ALA C 2 252 ? 62.943 31.988 191.837 1.00 22.87 252 ALA C O 1
ATOM 4272 N N . MET C 2 253 ? 61.322 32.892 190.544 1.00 21.54 253 MET C N 1
ATOM 4273 C CA . MET C 2 253 ? 60.589 33.558 191.610 1.00 20.81 253 MET C CA 1
ATOM 4274 C C . MET C 2 253 ? 60.053 32.578 192.637 1.00 20.75 253 MET C C 1
ATOM 4275 O O . MET C 2 253 ? 59.970 32.921 193.809 1.00 21.12 253 MET C O 1
ATOM 4280 N N . ARG C 2 254 ? 59.704 31.359 192.222 1.00 20.21 254 ARG C N 1
ATOM 4281 C CA . ARG C 2 254 ? 59.194 30.349 193.144 1.00 20.46 254 ARG C CA 1
ATOM 4282 C C . ARG C 2 254 ? 60.132 30.075 194.315 1.00 21.43 254 ARG C C 1
ATOM 4283 O O . ARG C 2 254 ? 59.669 29.688 195.382 1.00 21.61 254 ARG C O 1
ATOM 4291 N N . ASP C 2 255 ? 61.441 30.308 194.132 1.00 21.97 255 ASP C N 1
ATOM 4292 C CA . ASP C 2 255 ? 62.439 30.138 195.184 1.00 23.06 255 ASP C CA 1
ATOM 4293 C C . ASP C 2 255 ? 62.151 30.966 196.438 1.00 23.18 255 ASP C C 1
ATOM 4294 O O . ASP C 2 255 ? 62.679 30.648 197.504 1.00 23.86 255 ASP C O 1
ATOM 4299 N N . GLU C 2 256 ? 61.321 32.012 196.320 1.00 22.28 256 GLU C N 1
ATOM 4300 C CA . GLU C 2 256 ? 60.937 32.849 197.436 1.00 22.19 256 GLU C CA 1
ATOM 4301 C C . GLU C 2 256 ? 59.963 32.105 198.346 1.00 23.14 256 GLU C C 1
ATOM 4302 O O . GLU C 2 256 ? 60.111 32.149 199.562 1.00 23.26 256 GLU C O 1
ATOM 4308 N N . ARG C 2 257 ? 58.980 31.405 197.762 1.00 23.87 257 ARG C N 1
ATOM 4309 C CA A ARG C 2 257 ? 57.980 30.702 198.555 0.73 24.83 257 ARG C CA 1
ATOM 4310 C CA B ARG C 2 257 ? 57.964 30.685 198.537 0.27 24.75 257 ARG C CA 1
ATOM 4311 C C . ARG C 2 257 ? 58.334 29.236 198.896 1.00 25.45 257 ARG C C 1
ATOM 4312 O O . ARG C 2 257 ? 58.312 28.873 200.069 1.00 25.87 257 ARG C O 1
ATOM 4327 N N . ILE C 2 258 ? 58.630 28.399 197.891 1.00 25.63 258 ILE C N 1
ATOM 4328 C CA . ILE C 2 258 ? 58.932 26.985 198.081 1.00 26.44 258 ILE C CA 1
ATOM 4329 C C . ILE C 2 258 ? 60.304 26.703 198.707 1.00 26.86 258 ILE C C 1
ATOM 4330 O O . ILE C 2 258 ? 61.345 27.104 198.184 1.00 27.23 258 ILE C O 1
ATOM 4335 N N . LYS C 2 259 ? 60.295 25.994 199.826 1.00 26.63 259 LYS C N 1
ATOM 4336 C CA . LYS C 2 259 ? 61.509 25.667 200.547 1.00 27.03 259 LYS C CA 1
ATOM 4337 C C . LYS C 2 259 ? 61.771 24.175 200.365 1.00 26.79 259 LYS C C 1
ATOM 4338 O O . LYS C 2 259 ? 60.876 23.365 200.574 1.00 27.22 259 LYS C O 1
ATOM 4344 N N . LYS C 2 260 ? 62.975 23.806 199.937 1.00 25.97 260 LYS C N 1
ATOM 4345 C CA . LYS C 2 260 ? 63.318 22.410 199.704 1.00 25.42 260 LYS C CA 1
ATOM 4346 C C . LYS C 2 260 ? 64.378 21.984 200.725 1.00 25.78 260 LYS C C 1
ATOM 4347 O O . LYS C 2 260 ? 65.478 22.535 200.716 1.00 26.66 260 LYS C O 1
ATOM 4353 N N . THR C 2 261 ? 64.027 21.067 201.656 1.00 24.88 261 THR C N 1
ATOM 4354 C CA . THR C 2 261 ? 64.922 20.670 202.749 1.00 24.42 261 THR C CA 1
ATOM 4355 C C . THR C 2 261 ? 65.166 19.169 202.850 1.00 24.80 261 THR C C 1
ATOM 4356 O O . THR C 2 261 ? 64.216 18.398 202.941 1.00 24.91 261 THR C O 1
ATOM 4360 N N . LYS C 2 262 ? 66.441 18.750 202.920 1.00 24.55 262 LYS C N 1
ATOM 4361 C CA . LYS C 2 262 ? 66.799 17.335 203.049 1.00 23.81 262 LYS C CA 1
ATOM 4362 C C . LYS C 2 262 ? 66.424 16.792 204.419 1.00 23.45 262 LYS C C 1
ATOM 4363 O O . LYS C 2 262 ? 66.731 17.405 205.431 1.00 23.37 262 LYS C O 1
ATOM 4369 N N . THR C 2 263 ? 65.801 15.629 204.452 1.00 23.37 263 THR C N 1
ATOM 4370 C CA . THR C 2 263 ? 65.438 14.975 205.701 1.00 24.23 263 THR C CA 1
ATOM 4371 C C . THR C 2 263 ? 65.598 13.449 205.588 1.00 25.37 263 THR C C 1
ATOM 4372 O O . THR C 2 263 ? 65.780 12.920 204.493 1.00 26.06 263 THR C O 1
ATOM 4376 N N . VAL C 2 264 ? 65.562 12.742 206.720 1.00 25.15 264 VAL C N 1
ATOM 4377 C CA . VAL C 2 264 ? 65.631 11.285 206.755 1.00 24.98 264 VAL C CA 1
ATOM 4378 C C . VAL C 2 264 ? 64.283 10.848 207.274 1.00 25.40 264 VAL C C 1
ATOM 4379 O O . VAL C 2 264 ? 63.824 11.354 208.295 1.00 25.80 264 VAL C O 1
ATOM 4383 N N . CYS C 2 265 ? 63.623 9.943 206.568 1.00 25.29 265 CYS C N 1
ATOM 4384 C CA . CYS C 2 265 ? 62.293 9.444 206.900 1.00 25.50 265 CYS C CA 1
ATOM 4385 C C . CYS C 2 265 ? 62.117 9.068 208.358 1.00 25.47 265 CYS C C 1
ATOM 4386 O O . CYS C 2 265 ? 62.942 8.341 208.909 1.00 25.51 265 CYS C O 1
ATOM 4389 N N . THR C 2 266 ? 61.059 9.586 208.979 1.00 25.17 266 THR C N 1
ATOM 4390 C CA . THR C 2 266 ? 60.748 9.327 210.379 1.00 25.60 266 THR C CA 1
ATOM 4391 C C . THR C 2 266 ? 60.107 7.956 210.624 1.00 26.23 266 THR C C 1
ATOM 4392 O O . THR C 2 266 ? 59.861 7.621 211.779 1.00 26.64 266 THR C O 1
ATOM 4396 N N . TYR C 2 267 ? 59.811 7.173 209.568 1.00 26.01 267 TYR C N 1
ATOM 4397 C CA . TYR C 2 267 ? 59.083 5.924 209.746 1.00 25.93 267 TYR C CA 1
ATOM 4398 C C . TYR C 2 267 ? 59.968 4.701 210.036 1.00 26.81 267 TYR C C 1
ATOM 4399 O O . TYR C 2 267 ? 60.270 4.490 211.203 1.00 27.15 267 TYR C O 1
ATOM 4408 N N . CYS C 2 268 ? 60.354 3.888 209.026 1.00 27.04 268 CYS C N 1
ATOM 4409 C CA . CYS C 2 268 ? 61.071 2.642 209.239 1.00 27.49 268 CYS C CA 1
ATOM 4410 C C . CYS C 2 268 ? 62.586 2.741 209.042 1.00 27.24 268 CYS C C 1
ATOM 4411 O O . CYS C 2 268 ? 63.108 3.768 208.616 1.00 26.97 268 CYS C O 1
ATOM 4414 N N . GLY C 2 269 ? 63.259 1.635 209.356 1.00 27.18 269 GLY C N 1
ATOM 4415 C CA . GLY C 2 269 ? 64.702 1.476 209.316 1.00 27.30 269 GLY C CA 1
ATOM 4416 C C . GLY C 2 269 ? 65.370 1.416 207.961 1.00 26.65 269 GLY C C 1
ATOM 4417 O O . GLY C 2 269 ? 66.590 1.315 207.922 1.00 26.80 269 GLY C O 1
ATOM 4418 N N . VAL C 2 270 ? 64.620 1.481 206.840 1.00 25.92 270 VAL C N 1
ATOM 4419 C CA . VAL C 2 270 ? 65.269 1.512 205.520 1.00 25.86 270 VAL C CA 1
ATOM 4420 C C . VAL C 2 270 ? 66.140 2.764 205.370 1.00 26.18 270 VAL C C 1
ATOM 4421 O O . VAL C 2 270 ? 67.153 2.720 204.690 1.00 26.39 270 VAL C O 1
ATOM 4425 N N . GLY C 2 271 ? 65.785 3.842 206.068 1.00 26.03 271 GLY C N 1
ATOM 4426 C CA . GLY C 2 271 ? 66.585 5.052 206.110 1.00 25.85 271 GLY C CA 1
ATOM 4427 C C . GLY C 2 271 ? 66.528 5.885 204.866 1.00 25.37 271 GLY C C 1
ATOM 4428 O O . GLY C 2 271 ? 67.539 6.461 204.461 1.00 25.67 271 GLY C O 1
ATOM 4429 N N . CYS C 2 272 ? 65.344 5.983 204.271 1.00 24.70 272 CYS C N 1
ATOM 4430 C CA . CYS C 2 272 ? 65.174 6.787 203.077 1.00 25.03 272 CYS C CA 1
ATOM 4431 C C . CYS C 2 272 ? 65.388 8.248 203.394 1.00 25.61 272 CYS C C 1
ATOM 4432 O O . CYS C 2 272 ? 64.869 8.737 204.386 1.00 26.11 272 CYS C O 1
ATOM 4435 N N . SER C 2 273 ? 66.211 8.919 202.607 1.00 25.21 273 SER C N 1
ATOM 4436 C CA . SER C 2 273 ? 66.391 10.351 202.729 1.00 25.09 273 SER C CA 1
ATOM 4437 C C . SER C 2 273 ? 65.784 10.974 201.460 1.00 24.69 273 SER C C 1
ATOM 4438 O O . SER C 2 273 ? 65.721 10.327 200.405 1.00 25.15 273 SER C O 1
ATOM 4441 N N . PHE C 2 274 ? 65.288 12.199 201.570 1.00 23.61 274 PHE C N 1
ATOM 4442 C CA . PHE C 2 274 ? 64.625 12.898 200.466 1.00 23.17 274 PHE C CA 1
ATOM 4443 C C . PHE C 2 274 ? 64.462 14.396 200.811 1.00 23.21 274 PHE C C 1
ATOM 4444 O O . PHE C 2 274 ? 64.767 14.804 201.932 1.00 23.58 274 PHE C O 1
ATOM 4452 N N . ASP C 2 275 ? 64.018 15.218 199.851 1.00 22.57 275 ASP C N 1
ATOM 4453 C CA . ASP C 2 275 ? 63.799 16.635 200.106 1.00 22.66 275 ASP C CA 1
ATOM 4454 C C . ASP C 2 275 ? 62.327 16.879 200.356 1.00 22.50 275 ASP C C 1
ATOM 4455 O O . ASP C 2 275 ? 61.514 16.340 199.626 1.00 22.97 275 ASP C O 1
ATOM 4460 N N . VAL C 2 276 ? 61.969 17.710 201.339 1.00 21.81 276 VAL C N 1
ATOM 4461 C CA . VAL C 2 276 ? 60.571 18.060 201.565 1.00 21.84 276 VAL C CA 1
ATOM 4462 C C . VAL C 2 276 ? 60.340 19.429 200.917 1.00 22.68 276 VAL C C 1
ATOM 4463 O O . VAL C 2 276 ? 61.123 20.363 201.139 1.00 23.19 276 VAL C O 1
ATOM 4467 N N . TRP C 2 277 ? 59.323 19.536 200.058 1.00 22.62 277 TRP C N 1
ATOM 4468 C CA . TRP C 2 277 ? 59.027 20.802 199.394 1.00 23.14 277 TRP C CA 1
ATOM 4469 C C . TRP C 2 277 ? 57.905 21.422 200.168 1.00 23.54 277 TRP C C 1
ATOM 4470 O O . TRP C 2 277 ? 56.849 20.816 200.253 1.00 23.71 277 TRP C O 1
ATOM 4481 N N . THR C 2 278 ? 58.143 22.574 200.818 1.00 23.34 278 THR C N 1
ATOM 4482 C CA . THR C 2 278 ? 57.124 23.204 201.648 1.00 23.30 278 THR C CA 1
ATOM 4483 C C . THR C 2 278 ? 56.890 24.658 201.361 1.00 22.94 278 THR C C 1
ATOM 4484 O O . THR C 2 278 ? 57.830 25.447 201.415 1.00 22.93 278 THR C O 1
ATOM 4488 N N . LYS C 2 279 ? 55.622 25.036 201.130 1.00 22.55 279 LYS C N 1
ATOM 4489 C CA . LYS C 2 279 ? 55.255 26.442 200.923 1.00 22.41 279 LYS C CA 1
ATOM 4490 C C . LYS C 2 279 ? 54.608 26.876 202.214 1.00 22.59 279 LYS C C 1
ATOM 4491 O O . LYS C 2 279 ? 53.438 26.593 202.456 1.00 22.91 279 LYS C O 1
ATOM 4497 N N . GLY C 2 280 ? 55.396 27.490 203.072 1.00 22.48 280 GLY C N 1
ATOM 4498 C CA . GLY C 2 280 ? 54.931 27.881 204.391 1.00 22.93 280 GLY C CA 1
ATOM 4499 C C . GLY C 2 280 ? 54.933 26.634 205.228 1.00 23.17 280 GLY C C 1
ATOM 4500 O O . GLY C 2 280 ? 55.959 25.957 205.306 1.00 23.68 280 GLY C O 1
ATOM 4501 N N . ARG C 2 281 ? 53.777 26.270 205.770 1.00 22.85 281 ARG C N 1
ATOM 4502 C CA . ARG C 2 281 ? 53.662 25.029 206.522 1.00 23.18 281 ARG C CA 1
ATOM 4503 C C . ARG C 2 281 ? 53.105 23.851 205.708 1.00 24.90 281 ARG C C 1
ATOM 4504 O O . ARG C 2 281 ? 53.044 22.726 206.215 1.00 25.22 281 ARG C O 1
ATOM 4512 N N . ASP C 2 282 ? 52.694 24.099 204.459 1.00 25.69 282 ASP C N 1
ATOM 4513 C CA . ASP C 2 282 ? 52.132 23.054 203.624 1.00 27.05 282 ASP C CA 1
ATOM 4514 C C . ASP C 2 282 ? 53.212 22.247 202.988 1.00 26.61 282 ASP C C 1
ATOM 4515 O O . ASP C 2 282 ? 54.095 22.827 202.364 1.00 27.28 282 ASP C O 1
ATOM 4520 N N . ILE C 2 283 ? 53.123 20.916 203.088 1.00 25.14 283 ILE C N 1
ATOM 4521 C CA . ILE C 2 283 ? 54.044 20.041 202.394 1.00 24.21 283 ILE C CA 1
ATOM 4522 C C . ILE C 2 283 ? 53.457 19.854 201.004 1.00 24.33 283 ILE C C 1
ATOM 4523 O O . ILE C 2 283 ? 52.330 19.383 200.865 1.00 24.86 283 ILE C O 1
ATOM 4528 N N . LEU C 2 284 ? 54.174 20.311 199.989 1.00 23.78 284 LEU C N 1
ATOM 4529 C CA . LEU C 2 284 ? 53.769 20.216 198.597 1.00 23.57 284 LEU C CA 1
ATOM 4530 C C . LEU C 2 284 ? 54.080 18.793 198.096 1.00 23.73 284 LEU C C 1
ATOM 4531 O O . LEU C 2 284 ? 53.168 18.071 197.702 1.00 24.38 284 LEU C O 1
ATOM 4536 N N . LYS C 2 285 ? 55.342 18.367 198.168 1.00 22.99 285 LYS C N 1
ATOM 4537 C CA . LYS C 2 285 ? 55.725 17.027 197.747 1.00 22.77 285 LYS C CA 1
ATOM 4538 C C . LYS C 2 285 ? 57.025 16.597 198.406 1.00 22.73 285 LYS C C 1
ATOM 4539 O O . LYS C 2 285 ? 57.836 17.428 198.799 1.00 22.76 285 LYS C O 1
ATOM 4545 N N . VAL C 2 286 ? 57.195 15.303 198.576 1.00 22.66 286 VAL C N 1
ATOM 4546 C CA . VAL C 2 286 ? 58.423 14.740 199.105 1.00 23.06 286 VAL C CA 1
ATOM 4547 C C . VAL C 2 286 ? 59.161 14.374 197.834 1.00 23.77 286 VAL C C 1
ATOM 4548 O O . VAL C 2 286 ? 58.690 13.537 197.078 1.00 24.10 286 VAL C O 1
ATOM 4552 N N . GLU C 2 287 ? 60.207 15.113 197.518 1.00 24.11 287 GLU C N 1
ATOM 4553 C CA . GLU C 2 287 ? 60.974 14.957 196.300 1.00 25.19 287 GLU C CA 1
ATOM 4554 C C . GLU C 2 287 ? 62.239 14.156 196.577 1.00 26.30 287 GLU C C 1
ATOM 4555 O O . GLU C 2 287 ? 63.196 14.670 197.160 1.00 26.15 287 GLU C O 1
ATOM 4561 N N . PRO C 2 288 ? 62.244 12.867 196.192 1.00 27.27 288 PRO C N 1
ATOM 4562 C CA . PRO C 2 288 ? 63.438 12.044 196.415 1.00 28.10 288 PRO C CA 1
ATOM 4563 C C . PRO C 2 288 ? 64.586 12.412 195.476 1.00 29.44 288 PRO C C 1
ATOM 4564 O O . PRO C 2 288 ? 64.369 13.002 194.407 1.00 29.70 288 PRO C O 1
ATOM 4568 N N . GLN C 2 289 ? 65.814 12.105 195.896 1.00 30.00 289 GLN C N 1
ATOM 4569 C CA . GLN C 2 289 ? 66.997 12.444 195.109 1.00 31.08 289 GLN C CA 1
ATOM 4570 C C . GLN C 2 289 ? 67.826 11.194 194.807 1.00 32.25 289 GLN C C 1
ATOM 4571 O O . GLN C 2 289 ? 67.885 10.291 195.640 1.00 32.30 289 GLN C O 1
ATOM 4577 N N . GLU C 2 290 ? 68.469 11.138 193.626 1.00 32.72 290 GLU C N 1
ATOM 4578 C CA . GLU C 2 290 ? 69.291 9.986 193.267 1.00 33.69 290 GLU C CA 1
ATOM 4579 C C . GLU C 2 290 ? 70.473 9.818 194.218 1.00 33.49 290 GLU C C 1
ATOM 4580 O O . GLU C 2 290 ? 70.880 8.695 194.485 1.00 34.06 290 GLU C O 1
ATOM 4586 N N . GLU C 2 291 ? 71.013 10.920 194.740 1.00 32.76 291 GLU C N 1
ATOM 4587 C CA . GLU C 2 291 ? 72.130 10.883 195.678 1.00 32.36 291 GLU C CA 1
ATOM 4588 C C . GLU C 2 291 ? 71.776 10.230 197.002 1.00 31.21 291 GLU C C 1
ATOM 4589 O O . GLU C 2 291 ? 72.695 9.885 197.735 1.00 31.34 291 GLU C O 1
ATOM 4595 N N . ALA C 2 292 ? 70.466 10.072 197.341 1.00 30.00 292 ALA C N 1
ATOM 4596 C CA . ALA C 2 292 ? 70.025 9.455 198.592 1.00 29.85 292 ALA C CA 1
ATOM 4597 C C . ALA C 2 292 ? 70.680 8.089 198.755 1.00 30.30 292 ALA C C 1
ATOM 4598 O O . ALA C 2 292 ? 70.533 7.223 197.892 1.00 30.43 292 ALA C O 1
ATOM 4600 N N . PRO C 2 293 ? 71.583 7.973 199.737 1.00 30.33 293 PRO C N 1
ATOM 4601 C CA . PRO C 2 293 ? 72.405 6.764 199.832 1.00 30.66 293 PRO C CA 1
ATOM 4602 C C . PRO C 2 293 ? 71.677 5.436 200.016 1.00 31.52 293 PRO C C 1
ATOM 4603 O O . PRO C 2 293 ? 72.106 4.423 199.433 1.00 32.33 293 PRO C O 1
ATOM 4607 N N . ALA C 2 294 ? 70.602 5.416 200.818 1.00 30.80 294 ALA C N 1
ATOM 4608 C CA . ALA C 2 294 ? 69.910 4.166 201.086 1.00 30.55 294 ALA C CA 1
ATOM 4609 C C . ALA C 2 294 ? 68.783 3.860 200.119 1.00 30.24 294 ALA C C 1
ATOM 4610 O O . ALA C 2 294 ? 68.508 2.676 199.864 1.00 30.71 294 ALA C O 1
ATOM 4612 N N . ASN C 2 295 ? 68.124 4.902 199.578 1.00 29.16 295 ASN C N 1
ATOM 4613 C CA . ASN C 2 295 ? 66.971 4.671 198.718 1.00 28.97 295 ASN C CA 1
ATOM 4614 C C . ASN C 2 295 ? 67.033 5.147 197.288 1.00 28.75 295 ASN C C 1
ATOM 4615 O O . ASN C 2 295 ? 66.212 4.691 196.497 1.00 29.30 295 ASN C O 1
ATOM 4620 N N . GLY C 2 296 ? 67.884 6.113 196.966 1.00 28.06 296 GLY C N 1
ATOM 4621 C CA . GLY C 2 296 ? 67.899 6.678 195.617 1.00 28.18 296 GLY C CA 1
ATOM 4622 C C . GLY C 2 296 ? 66.607 7.442 195.374 1.00 28.09 296 GLY C C 1
ATOM 4623 O O . GLY C 2 296 ? 66.218 8.244 196.228 1.00 28.55 296 GLY C O 1
ATOM 4624 N N . ILE C 2 297 ? 65.896 7.169 194.263 1.00 27.36 297 ILE C N 1
ATOM 4625 C CA . ILE C 2 297 ? 64.607 7.835 194.034 1.00 27.46 297 ILE C CA 1
ATOM 4626 C C . ILE C 2 297 ? 63.414 7.058 194.657 1.00 27.74 297 ILE C C 1
ATOM 4627 O O . ILE C 2 297 ? 62.272 7.475 194.487 1.00 27.93 297 ILE C O 1
ATOM 4632 N N . SER C 2 298 ? 63.673 5.940 195.362 1.00 27.53 298 SER C N 1
ATOM 4633 C CA . SER C 2 298 ? 62.626 5.103 195.940 1.00 27.86 298 SER C CA 1
ATOM 4634 C C . SER C 2 298 ? 62.051 5.587 197.254 1.00 27.96 298 SER C C 1
ATOM 4635 O O . SER C 2 298 ? 62.781 6.080 198.105 1.00 28.23 298 SER C O 1
ATOM 4638 N N . THR C 2 299 ? 60.736 5.392 197.432 1.00 27.29 299 THR C N 1
ATOM 4639 C CA . THR C 2 299 ? 59.981 5.750 198.633 1.00 27.00 299 THR C CA 1
ATOM 4640 C C . THR C 2 299 ? 58.785 4.789 198.771 1.00 26.38 299 THR C C 1
ATOM 4641 O O . THR C 2 299 ? 58.395 4.130 197.809 1.00 26.46 299 THR C O 1
ATOM 4645 N N . CYS C 2 300 ? 58.168 4.749 199.949 1.00 25.62 300 CYS C N 1
ATOM 4646 C CA . CYS C 2 300 ? 56.924 4.034 200.142 1.00 25.40 300 CYS C CA 1
ATOM 4647 C C . CYS C 2 300 ? 55.834 5.068 200.523 1.00 24.99 300 CYS C C 1
ATOM 4648 O O . CYS C 2 300 ? 56.152 6.231 200.769 1.00 25.00 300 CYS C O 1
ATOM 4651 N N . VAL C 2 301 ? 54.563 4.658 200.606 1.00 24.75 301 VAL C N 1
ATOM 4652 C CA . VAL C 2 301 ? 53.466 5.569 200.947 1.00 24.84 301 VAL C CA 1
ATOM 4653 C C . VAL C 2 301 ? 53.722 6.396 202.208 1.00 24.80 301 VAL C C 1
ATOM 4654 O O . VAL C 2 301 ? 53.356 7.572 202.244 1.00 25.12 301 VAL C O 1
ATOM 4658 N N . LYS C 2 302 ? 54.397 5.810 203.212 1.00 23.91 302 LYS C N 1
ATOM 4659 C CA . LYS C 2 302 ? 54.638 6.520 204.457 1.00 23.36 302 LYS C CA 1
ATOM 4660 C C . LYS C 2 302 ? 55.613 7.677 204.341 1.00 23.46 302 LYS C C 1
ATOM 4661 O O . LYS C 2 302 ? 55.298 8.768 204.800 1.00 23.94 302 LYS C O 1
ATOM 4667 N N . GLY C 2 303 ? 56.751 7.465 203.700 1.00 23.15 303 GLY C N 1
ATOM 4668 C CA . GLY C 2 303 ? 57.740 8.522 203.528 1.00 23.35 303 GLY C CA 1
ATOM 4669 C C . GLY C 2 303 ? 57.390 9.492 202.419 1.00 23.41 303 GLY C C 1
ATOM 4670 O O . GLY C 2 303 ? 57.698 10.685 202.505 1.00 23.50 303 GLY C O 1
ATOM 4671 N N . LYS C 2 304 ? 56.724 8.994 201.370 1.00 23.07 304 LYS C N 1
ATOM 4672 C CA . LYS C 2 304 ? 56.347 9.836 200.240 1.00 22.79 304 LYS C CA 1
ATOM 4673 C C . LYS C 2 304 ? 55.100 10.661 200.510 1.00 23.19 304 LYS C C 1
ATOM 4674 O O . LYS C 2 304 ? 55.047 11.819 200.093 1.00 24.09 304 LYS C O 1
ATOM 4680 N N . PHE C 2 305 ? 54.116 10.101 201.223 1.00 22.46 305 PHE C N 1
ATOM 4681 C CA . PHE C 2 305 ? 52.864 10.811 201.443 1.00 22.54 305 PHE C CA 1
ATOM 4682 C C . PHE C 2 305 ? 52.284 10.802 202.855 1.00 23.76 305 PHE C C 1
ATOM 4683 O O . PHE C 2 305 ? 51.184 11.328 203.046 1.00 24.14 305 PHE C O 1
ATOM 4691 N N . GLY C 2 306 ? 52.949 10.161 203.807 1.00 24.02 306 GLY C N 1
ATOM 4692 C CA . GLY C 2 306 ? 52.404 10.047 205.159 1.00 24.85 306 GLY C CA 1
ATOM 4693 C C . GLY C 2 306 ? 52.856 11.088 206.164 1.00 25.29 306 GLY C C 1
ATOM 4694 O O . GLY C 2 306 ? 52.991 10.772 207.350 1.00 25.41 306 GLY C O 1
ATOM 4695 N N . TRP C 2 307 ? 53.054 12.346 205.719 1.00 24.96 307 TRP C N 1
ATOM 4696 C CA . TRP C 2 307 ? 53.535 13.400 206.602 1.00 25.04 307 TRP C CA 1
ATOM 4697 C C . TRP C 2 307 ? 52.477 14.331 207.142 1.00 25.93 307 TRP C C 1
ATOM 4698 O O . TRP C 2 307 ? 52.832 15.365 207.688 1.00 26.49 307 TRP C O 1
ATOM 4709 N N . ASP C 2 308 ? 51.197 14.007 206.993 1.00 26.26 308 ASP C N 1
ATOM 4710 C CA . ASP C 2 308 ? 50.118 14.876 207.467 1.00 26.80 308 ASP C CA 1
ATOM 4711 C C . ASP C 2 308 ? 50.147 15.149 208.965 1.00 26.78 308 ASP C C 1
ATOM 4712 O O . ASP C 2 308 ? 49.695 16.205 209.390 1.00 26.78 308 ASP C O 1
ATOM 4717 N N . PHE C 2 309 ? 50.631 14.192 209.765 1.00 26.91 309 PHE C N 1
ATOM 4718 C CA . PHE C 2 309 ? 50.659 14.318 211.215 1.00 27.99 309 PHE C CA 1
ATOM 4719 C C . PHE C 2 309 ? 51.404 15.549 211.723 1.00 29.90 309 PHE C C 1
ATOM 4720 O O . PHE C 2 309 ? 51.064 16.070 212.787 1.00 30.28 309 PHE C O 1
ATOM 4728 N N . VAL C 2 310 ? 52.409 16.029 210.976 1.00 30.87 310 VAL C N 1
ATOM 4729 C CA . VAL C 2 310 ? 53.212 17.162 211.428 1.00 31.96 310 VAL C CA 1
ATOM 4730 C C . VAL C 2 310 ? 52.356 18.417 211.591 1.00 32.85 310 VAL C C 1
ATOM 4731 O O . VAL C 2 310 ? 52.564 19.174 212.535 1.00 33.19 310 VAL C O 1
ATOM 4735 N N . ASN C 2 311 ? 51.335 18.575 210.738 1.00 33.12 311 ASN C N 1
ATOM 4736 C CA . ASN C 2 311 ? 50.407 19.690 210.774 1.00 33.91 311 ASN C CA 1
ATOM 4737 C C . ASN C 2 311 ? 49.050 19.311 211.406 1.00 34.88 311 ASN C C 1
ATOM 4738 O O . ASN C 2 311 ? 48.096 20.078 211.273 1.00 35.36 311 ASN C O 1
ATOM 4743 N N . SER C 2 312 ? 48.934 18.141 212.053 1.00 35.07 312 SER C N 1
ATOM 4744 C CA . SER C 2 312 ? 47.670 17.710 212.637 1.00 35.77 312 SER C CA 1
ATOM 4745 C C . SER C 2 312 ? 47.179 18.672 213.692 1.00 36.99 312 SER C C 1
ATOM 4746 O O . SER C 2 312 ? 47.952 19.113 214.523 1.00 37.44 312 SER C O 1
ATOM 4749 N N . GLU C 2 313 ? 45.896 18.999 213.659 1.00 37.32 313 GLU C N 1
ATOM 4750 C CA . GLU C 2 313 ? 45.282 19.865 214.657 1.00 37.93 313 GLU C CA 1
ATOM 4751 C C . GLU C 2 313 ? 45.439 19.291 216.092 1.00 36.78 313 GLU C C 1
ATOM 4752 O O . GLU C 2 313 ? 45.395 20.037 217.068 1.00 36.87 313 GLU C O 1
ATOM 4758 N N . GLU C 2 314 ? 45.688 17.980 216.201 1.00 35.78 314 GLU C N 1
ATOM 4759 C CA . GLU C 2 314 ? 45.890 17.284 217.459 1.00 35.67 314 GLU C CA 1
ATOM 4760 C C . GLU C 2 314 ? 47.315 17.394 218.018 1.00 34.38 314 GLU C C 1
ATOM 4761 O O . GLU C 2 314 ? 47.576 16.856 219.098 1.00 34.61 314 GLU C O 1
ATOM 4767 N 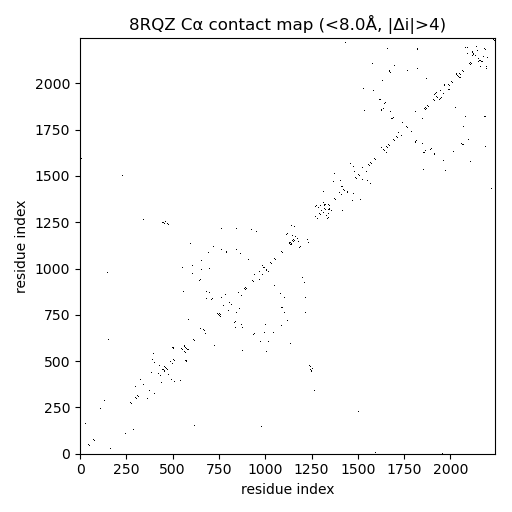N . ARG C 2 315 ? 48.242 18.048 217.293 1.00 32.77 315 ARG C N 1
ATOM 4768 C CA . ARG C 2 315 ? 49.626 18.234 217.723 1.00 31.78 315 ARG C CA 1
ATOM 4769 C C . ARG C 2 315 ? 49.655 18.944 219.068 1.00 32.38 315 ARG C C 1
ATOM 4770 O O . ARG C 2 315 ? 48.885 19.879 219.269 1.00 32.69 315 ARG C O 1
ATOM 4778 N N . LEU C 2 316 ? 50.482 18.477 220.001 1.00 32.61 316 LEU C N 1
ATOM 4779 C CA . LEU C 2 316 ? 50.592 19.118 221.304 1.00 33.18 316 LEU C CA 1
ATOM 4780 C C . LEU C 2 316 ? 51.490 20.332 221.158 1.00 33.88 316 LEU C C 1
ATOM 4781 O O . LEU C 2 316 ? 52.606 20.209 220.662 1.00 33.54 316 LEU C O 1
ATOM 4786 N N . THR C 2 317 ? 50.987 21.507 221.544 1.00 34.63 317 THR C N 1
ATOM 4787 C CA . THR C 2 317 ? 51.732 22.761 221.452 1.00 35.84 317 THR C CA 1
ATOM 4788 C C . THR C 2 317 ? 52.014 23.415 222.817 1.00 36.98 317 THR C C 1
ATOM 4789 O O . THR C 2 317 ? 52.654 24.455 222.855 1.00 37.00 317 THR C O 1
ATOM 4793 N N . LYS C 2 318 ? 51.554 22.825 223.926 1.00 37.76 318 LYS C N 1
ATOM 4794 C CA . LYS C 2 318 ? 51.763 23.402 225.252 1.00 38.77 318 LYS C CA 1
ATOM 4795 C C . LYS C 2 318 ? 51.855 22.278 226.27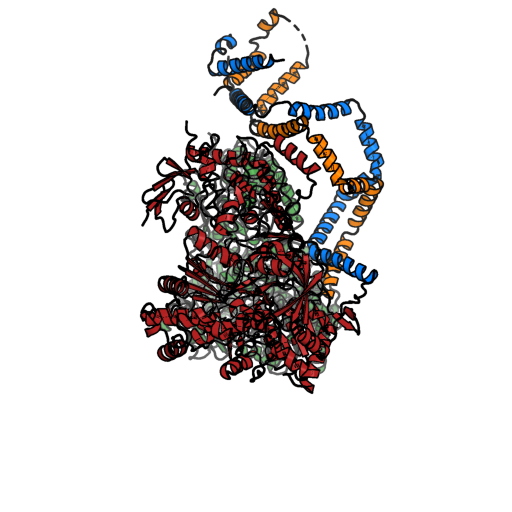4 1.00 39.61 318 LYS C C 1
ATOM 4796 O O . LYS C 2 318 ? 51.102 21.303 226.184 1.00 39.59 318 LYS C O 1
ATOM 4802 N N . PRO C 2 319 ? 52.793 22.38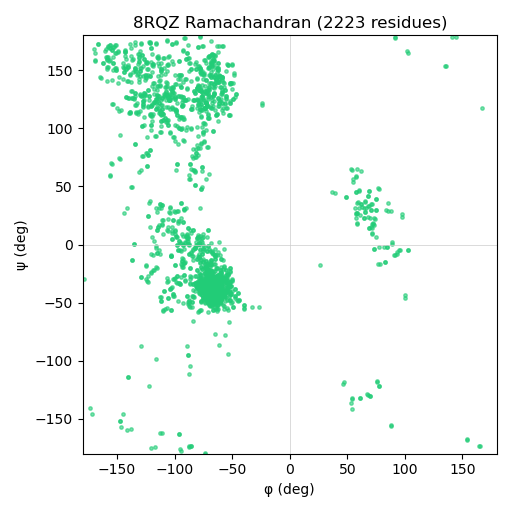8 227.236 1.00 40.06 319 PRO C N 1
ATOM 4803 C CA . PRO C 2 319 ? 52.921 21.338 228.263 1.00 40.66 319 PRO C CA 1
ATOM 4804 C C . PRO C 2 319 ? 51.640 21.142 229.062 1.00 42.01 319 PRO C C 1
ATOM 4805 O O . PRO C 2 319 ? 50.928 22.107 229.349 1.00 42.58 319 PRO C O 1
ATOM 4809 N N . LEU C 2 320 ? 51.345 19.898 229.427 1.00 42.32 320 LEU C N 1
ATOM 4810 C CA . LEU C 2 320 ? 50.147 19.584 230.192 1.00 43.16 320 LEU C CA 1
ATOM 4811 C C . LEU C 2 320 ? 50.494 19.045 231.565 1.00 44.77 320 LEU C C 1
ATOM 4812 O O . LEU C 2 320 ? 51.232 18.071 231.682 1.00 45.16 320 LEU C O 1
ATOM 4817 N N . ILE C 2 321 ? 49.953 19.662 232.607 1.00 45.54 321 ILE C N 1
ATOM 4818 C CA . ILE C 2 321 ? 50.150 19.190 233.966 1.00 46.79 321 ILE C CA 1
ATOM 4819 C C . ILE C 2 321 ? 48.805 18.699 234.493 1.00 48.16 321 ILE C C 1
ATOM 4820 O O . ILE C 2 321 ? 47.846 19.462 234.518 1.00 48.51 321 ILE C O 1
ATOM 4825 N N . ARG C 2 322 ? 48.724 17.435 234.894 1.00 48.76 322 ARG C N 1
ATOM 4826 C CA . ARG C 2 322 ? 47.496 16.856 235.424 1.00 50.14 322 ARG C CA 1
ATOM 4827 C C . ARG C 2 322 ? 46.935 17.641 236.618 1.00 51.95 322 ARG C C 1
ATOM 4828 O O . ARG C 2 322 ? 47.645 17.880 237.592 1.00 52.39 322 ARG C O 1
ATOM 4836 N N . GLU C 2 323 ? 45.670 18.048 236.527 1.00 52.83 323 GLU C N 1
ATOM 4837 C CA . GLU C 2 323 ? 44.970 18.746 237.599 1.00 54.36 323 GLU C CA 1
ATOM 4838 C C . GLU C 2 323 ? 43.697 17.947 237.924 1.00 55.58 323 GLU C C 1
ATOM 4839 O O . GLU C 2 323 ? 42.606 18.276 237.449 1.00 55.79 323 GLU C O 1
ATOM 4845 N N . GLY C 2 324 ? 43.868 16.859 238.672 1.00 56.00 324 GLY C N 1
ATOM 4846 C CA . GLY C 2 324 ? 42.763 15.991 239.054 1.00 56.78 324 GLY C CA 1
ATOM 4847 C C . GLY C 2 324 ? 42.287 15.102 237.925 1.00 57.43 324 GLY C C 1
ATOM 4848 O O . GLY C 2 324 ? 43.050 14.280 237.416 1.00 57.74 324 GLY C O 1
ATOM 4849 N N . ASP C 2 325 ? 41.021 15.274 237.514 1.00 57.50 325 ASP C N 1
ATOM 4850 C CA . ASP C 2 325 ? 40.391 14.482 236.452 1.00 57.90 325 ASP C CA 1
ATOM 4851 C C . ASP C 2 325 ? 40.595 15.045 235.034 1.00 57.35 325 ASP C C 1
ATOM 4852 O O . ASP C 2 325 ? 39.899 14.629 234.107 1.00 57.64 325 ASP C O 1
ATOM 4857 N N . HIS C 2 326 ? 41.526 15.991 234.871 1.00 56.31 326 HIS C N 1
ATOM 4858 C CA . HIS C 2 326 ? 41.807 16.607 233.581 1.00 55.73 326 HIS C CA 1
ATOM 4859 C C . HIS C 2 326 ? 43.269 17.087 233.484 1.00 54.51 326 HIS C C 1
ATOM 4860 O O . HIS C 2 326 ? 43.999 17.075 234.468 1.00 54.55 326 HIS C O 1
ATOM 4867 N N . PHE C 2 327 ? 43.693 17.505 232.298 1.00 53.27 327 PHE C N 1
ATOM 4868 C CA . PHE C 2 327 ? 45.024 18.040 232.078 1.00 52.49 327 PHE C CA 1
ATOM 4869 C C . PHE C 2 327 ? 44.922 19.544 232.009 1.00 52.00 327 PHE C C 1
ATOM 4870 O O . PHE C 2 327 ? 44.029 20.072 231.359 1.00 52.31 327 PHE C O 1
ATOM 4878 N N . ARG C 2 328 ? 45.825 20.233 232.671 1.00 51.08 328 ARG C N 1
ATOM 4879 C CA . ARG C 2 328 ? 45.852 21.680 232.662 1.00 50.74 328 ARG C CA 1
ATOM 4880 C C . ARG C 2 328 ? 46.960 22.118 231.720 1.00 50.67 328 ARG C C 1
ATOM 4881 O O . ARG C 2 328 ? 48.074 21.607 231.822 1.00 50.95 328 ARG C O 1
ATOM 4889 N N . GLU C 2 329 ? 46.680 23.069 230.814 1.00 49.99 329 GLU C N 1
ATOM 4890 C CA . GLU C 2 329 ? 47.738 23.603 229.959 1.00 49.74 329 GLU C CA 1
ATOM 4891 C C . GLU C 2 329 ? 48.555 24.524 230.869 1.00 49.97 329 GLU C C 1
ATOM 4892 O O . GLU C 2 329 ? 47.982 25.364 231.568 1.00 50.29 329 GLU C O 1
ATOM 4898 N N . ALA C 2 330 ? 49.862 24.286 230.960 1.00 49.64 330 ALA C N 1
ATOM 4899 C CA . ALA C 2 330 ? 50.719 25.069 231.848 1.00 49.77 330 ALA C CA 1
ATOM 4900 C C . ALA C 2 330 ? 51.977 25.593 231.146 1.00 49.67 330 ALA C C 1
ATOM 4901 O O . ALA C 2 330 ? 52.347 25.082 230.087 1.00 49.71 330 ALA C O 1
ATOM 4903 N N . GLU C 2 331 ? 52.624 26.628 231.714 1.00 49.42 331 GLU C N 1
ATOM 4904 C CA . GLU C 2 331 ? 53.832 27.183 231.108 1.00 49.64 331 GLU C CA 1
ATOM 4905 C C . GLU C 2 331 ? 54.998 26.205 231.166 1.00 49.47 331 GLU C C 1
ATOM 4906 O O . GLU C 2 331 ? 55.029 25.338 232.038 1.00 49.65 331 GLU C O 1
ATOM 4912 N N . TRP C 2 332 ? 55.948 26.323 230.229 1.00 49.01 332 TRP C N 1
ATOM 4913 C CA . TRP C 2 332 ? 57.089 25.411 230.182 1.00 49.08 332 TRP C CA 1
ATOM 4914 C C . TRP C 2 332 ? 57.898 25.414 231.474 1.00 50.06 332 TRP C C 1
ATOM 4915 O O . TRP C 2 332 ? 58.353 24.358 231.916 1.00 50.16 332 TRP C O 1
ATOM 4926 N N . GLU C 2 333 ? 58.042 26.599 232.090 1.00 50.40 333 GLU C N 1
ATOM 4927 C CA . GLU C 2 333 ? 58.774 26.775 233.336 1.00 51.18 333 GLU C CA 1
ATOM 4928 C C . GLU C 2 333 ? 58.178 25.955 234.476 1.00 51.55 333 GLU C C 1
ATOM 4929 O O . GLU C 2 333 ? 58.922 25.292 235.183 1.00 51.73 333 GLU C O 1
ATOM 4935 N N . GLU C 2 334 ? 56.848 25.979 234.647 1.00 51.53 334 GLU C N 1
ATOM 4936 C CA . GLU C 2 334 ? 56.196 25.218 235.715 1.00 51.83 334 GLU C CA 1
ATOM 4937 C C . GLU C 2 334 ? 56.276 23.712 235.484 1.00 51.42 334 GLU C C 1
ATOM 4938 O O . GLU C 2 334 ? 56.404 22.950 236.440 1.00 51.23 334 GLU C O 1
ATOM 4944 N N . ALA C 2 335 ? 56.201 23.287 234.218 1.00 51.25 335 ALA C N 1
ATOM 4945 C CA . ALA C 2 335 ? 56.290 21.872 233.881 1.00 51.68 335 ALA C CA 1
ATOM 4946 C C . ALA C 2 335 ? 57.709 21.364 234.142 1.00 51.77 335 ALA C C 1
ATOM 4947 O O . ALA C 2 335 ? 57.881 20.280 234.708 1.00 51.93 335 ALA C O 1
ATOM 4949 N N . LEU C 2 336 ? 58.726 22.163 233.771 1.00 51.33 336 LEU C N 1
ATOM 4950 C CA . LEU C 2 336 ? 60.116 21.777 233.989 1.00 51.29 336 LEU C CA 1
ATOM 4951 C C . LEU C 2 336 ? 60.468 21.825 235.473 1.00 52.18 336 LEU C C 1
ATOM 4952 O O . LEU C 2 336 ? 61.131 20.922 235.966 1.00 52.32 336 LEU C O 1
ATOM 4957 N N . LEU C 2 337 ? 59.962 22.834 236.192 1.00 52.78 337 LEU C N 1
ATOM 4958 C CA . LEU C 2 337 ? 60.178 23.006 237.628 1.00 53.93 337 LEU C CA 1
ATOM 4959 C C . LEU C 2 337 ? 59.544 21.864 238.411 1.00 55.34 337 LEU C C 1
ATOM 4960 O O . LEU C 2 337 ? 60.125 21.415 239.394 1.00 55.71 337 LEU C O 1
ATOM 4965 N N . LEU C 2 338 ? 58.362 21.384 237.975 1.00 56.00 338 LEU C N 1
ATOM 4966 C CA . LEU C 2 338 ? 57.684 20.270 238.632 1.00 57.08 338 LEU C CA 1
ATOM 4967 C C . LEU C 2 338 ? 58.437 18.972 238.374 1.00 58.18 338 LEU C C 1
ATOM 4968 O O . LEU C 2 338 ? 58.573 18.160 239.290 1.00 58.27 338 LEU C O 1
ATOM 4973 N N . ILE C 2 339 ? 58.947 18.776 237.143 1.00 58.95 339 ILE C N 1
ATOM 4974 C CA . ILE C 2 339 ? 59.717 17.573 236.835 1.00 60.26 339 ILE C CA 1
ATOM 4975 C C . ILE C 2 339 ? 61.013 17.564 237.654 1.00 61.96 339 ILE C C 1
ATOM 4976 O O . ILE C 2 339 ? 61.347 16.543 238.243 1.00 62.40 339 ILE C O 1
ATOM 4981 N N . ALA C 2 340 ? 61.671 18.722 237.796 1.00 62.66 340 ALA C N 1
ATOM 4982 C CA . ALA C 2 340 ? 62.884 18.815 238.607 1.00 63.94 340 ALA C CA 1
ATOM 4983 C C . ALA C 2 340 ? 62.611 18.585 240.096 1.00 65.20 340 ALA C C 1
ATOM 4984 O O . ALA C 2 340 ? 63.405 17.923 240.760 1.00 65.41 340 ALA C O 1
ATOM 4986 N N . SER C 2 341 ? 61.490 19.118 240.616 1.00 65.79 341 SER C N 1
ATOM 4987 C CA . SER C 2 341 ? 61.117 18.966 242.022 1.00 66.78 341 SER C CA 1
ATOM 4988 C C . SER C 2 341 ? 60.743 17.533 242.367 1.00 67.48 341 SER C C 1
ATOM 4989 O O . SER C 2 341 ? 61.152 17.037 243.414 1.00 67.72 341 SER C O 1
ATOM 4992 N N . LYS C 2 342 ? 59.969 16.865 241.498 1.00 67.68 342 LYS C N 1
ATOM 4993 C CA . LYS C 2 342 ? 59.548 15.490 241.749 1.00 68.39 342 LYS C CA 1
ATOM 4994 C C . LYS C 2 342 ? 60.656 14.477 241.501 1.00 68.60 342 LYS C C 1
ATOM 4995 O O . LYS C 2 342 ? 60.762 13.504 242.246 1.00 68.59 342 LYS C O 1
ATOM 5001 N N . PHE C 2 343 ? 61.492 14.707 240.482 1.00 68.67 343 PHE C N 1
ATOM 5002 C CA . PHE C 2 343 ? 62.595 13.798 240.190 1.00 69.38 343 PHE C CA 1
ATOM 5003 C C . PHE C 2 343 ? 63.614 13.838 241.326 1.00 70.35 343 PHE C C 1
ATOM 5004 O O . PHE C 2 343 ? 64.116 12.790 241.721 1.00 70.50 343 PHE C O 1
ATOM 5012 N N . THR C 2 344 ? 63.894 15.037 241.874 1.00 70.87 344 THR C N 1
ATOM 5013 C CA . THR C 2 344 ? 64.824 15.200 242.998 1.00 71.84 344 THR C CA 1
ATOM 5014 C C . THR C 2 344 ? 64.239 14.569 244.272 1.00 72.54 344 THR C C 1
ATOM 5015 O O . THR C 2 344 ? 64.970 13.939 245.036 1.00 72.64 344 THR C O 1
ATOM 5019 N N . GLU C 2 345 ? 62.915 14.698 244.468 1.00 72.90 345 GLU C N 1
ATOM 5020 C CA . GLU C 2 345 ? 62.197 14.130 245.608 1.00 73.76 345 GLU C CA 1
ATOM 5021 C C . GLU C 2 345 ? 62.322 12.592 245.664 1.00 74.26 345 GLU C C 1
ATOM 5022 O O . GLU C 2 345 ? 62.673 12.043 246.709 1.00 74.32 345 GLU C O 1
ATOM 5028 N N . LEU C 2 346 ? 62.055 11.904 244.543 1.00 74.39 346 LEU C N 1
ATOM 5029 C CA . LEU C 2 346 ? 62.156 10.445 244.499 1.00 75.04 346 LEU C CA 1
ATOM 5030 C C . LEU C 2 346 ? 63.602 9.960 244.515 1.00 76.05 346 LEU C C 1
ATOM 5031 O O . LEU C 2 346 ? 63.871 8.861 244.990 1.00 76.19 346 LEU C O 1
ATOM 5036 N N . LYS C 2 347 ? 64.531 10.765 243.991 1.00 76.73 347 LYS C N 1
ATOM 5037 C CA . LYS C 2 347 ? 65.951 10.428 243.988 1.00 77.97 347 LYS C CA 1
ATOM 5038 C C . LYS C 2 347 ? 66.512 10.508 245.416 1.00 79.51 347 LYS C C 1
ATOM 5039 O O . LYS C 2 347 ? 67.339 9.682 245.793 1.00 79.84 347 LYS C O 1
ATOM 5045 N N . GLU C 2 348 ? 66.041 11.472 246.225 1.00 80.23 348 GLU C N 1
ATOM 5046 C CA . GLU C 2 348 ? 66.512 11.610 247.600 1.00 81.31 348 GLU C CA 1
ATOM 5047 C C . GLU C 2 348 ? 65.878 10.567 248.511 1.00 81.59 348 GLU C C 1
ATOM 5048 O O . GLU C 2 348 ? 66.584 9.896 249.259 1.00 81.79 348 GLU C O 1
ATOM 5054 N N . ALA C 2 349 ? 64.554 10.418 248.442 1.00 81.52 349 ALA C N 1
ATOM 5055 C CA . ALA C 2 349 ? 63.836 9.499 249.317 1.00 81.98 349 ALA C CA 1
ATOM 5056 C C . ALA C 2 349 ? 63.939 8.022 248.946 1.00 82.08 349 ALA C C 1
ATOM 5057 O O . ALA C 2 349 ? 63.984 7.177 249.843 1.00 82.29 349 ALA C O 1
ATOM 5059 N N . PHE C 2 350 ? 63.924 7.697 247.647 1.00 81.66 350 PHE C N 1
ATOM 5060 C CA . PHE C 2 350 ? 63.940 6.293 247.223 1.00 81.56 350 PHE C CA 1
ATOM 5061 C C . PHE C 2 350 ? 65.187 5.861 246.444 1.00 81.04 350 PHE C C 1
ATOM 5062 O O . PHE C 2 350 ? 65.345 4.672 246.163 1.00 81.31 350 PHE C O 1
ATOM 5070 N N . GLY C 2 351 ? 66.051 6.807 246.097 1.00 80.04 351 GLY C N 1
ATOM 5071 C CA . GLY C 2 351 ? 67.265 6.492 245.357 1.00 79.71 351 GLY C CA 1
ATOM 5072 C C . GLY C 2 351 ? 67.160 6.813 243.880 1.00 79.03 351 GLY C C 1
ATOM 5073 O O . GLY C 2 351 ? 66.068 7.064 243.368 1.00 79.06 351 GLY C O 1
ATOM 5074 N N . PRO C 2 352 ? 68.295 6.818 243.162 1.00 78.14 352 PRO C N 1
ATOM 5075 C CA . PRO C 2 352 ? 68.242 7.119 241.721 1.00 77.38 352 PRO C CA 1
ATOM 5076 C C . PRO C 2 352 ? 67.613 5.997 240.899 1.00 76.25 352 PRO C C 1
ATOM 5077 O O . PRO C 2 352 ? 66.964 6.277 239.894 1.00 76.40 352 PRO C O 1
ATOM 5081 N N . ASP C 2 353 ? 67.768 4.735 241.339 1.00 74.90 353 ASP C N 1
ATOM 5082 C CA . ASP C 2 353 ? 67.202 3.586 240.635 1.00 74.20 353 ASP C CA 1
ATOM 5083 C C . ASP C 2 353 ? 65.662 3.508 240.691 1.00 72.93 353 ASP C C 1
ATOM 5084 O O . ASP C 2 353 ? 65.077 2.649 240.033 1.00 73.36 353 ASP C O 1
ATOM 5089 N N . SER C 2 354 ? 64.998 4.400 241.448 1.00 71.04 354 SER C N 1
ATOM 5090 C CA . SER C 2 354 ? 63.533 4.436 241.463 1.00 69.53 354 SER C CA 1
ATOM 5091 C C . SER C 2 354 ? 63.033 5.399 240.365 1.00 67.49 354 SER C C 1
ATOM 5092 O O . SER C 2 354 ? 62.017 6.065 240.550 1.00 67.70 354 SER C O 1
ATOM 5095 N N . LEU C 2 355 ? 63.775 5.513 239.253 1.00 65.36 355 LEU C N 1
ATOM 5096 C CA . LEU C 2 355 ? 63.473 6.400 238.147 1.00 63.78 355 LEU C CA 1
ATOM 5097 C C . LEU C 2 355 ? 63.968 5.744 236.871 1.00 62.10 355 LEU C C 1
ATOM 5098 O O . LEU C 2 355 ? 65.165 5.546 236.711 1.00 62.28 355 LEU C O 1
ATOM 5103 N N . ALA C 2 356 ? 63.058 5.389 235.970 1.00 60.32 356 ALA C N 1
ATOM 5104 C CA . ALA C 2 356 ? 63.421 4.797 234.687 1.00 58.96 356 ALA C CA 1
ATOM 5105 C C . ALA C 2 356 ? 63.235 5.814 233.542 1.00 57.15 356 ALA C C 1
ATOM 5106 O O . ALA C 2 356 ? 62.482 6.783 233.665 1.00 57.45 356 ALA C O 1
ATOM 5108 N N . PHE C 2 357 ? 63.967 5.617 232.449 1.00 55.10 357 PHE C N 1
ATOM 5109 C CA . PHE C 2 357 ? 63.967 6.531 231.322 1.00 53.53 357 PHE C CA 1
ATOM 5110 C C . PHE C 2 357 ? 63.866 5.782 229.998 1.00 51.64 357 PHE C C 1
ATOM 5111 O O . PHE C 2 357 ? 64.677 4.909 229.716 1.00 51.60 357 PHE C O 1
ATOM 5119 N N . ILE C 2 358 ? 62.880 6.136 229.178 1.00 49.98 358 ILE C N 1
ATOM 5120 C CA . ILE C 2 358 ? 62.686 5.502 227.883 1.00 48.74 358 ILE C CA 1
ATOM 5121 C C . ILE C 2 358 ? 62.986 6.448 226.714 1.00 47.34 358 ILE C C 1
ATOM 5122 O O . ILE C 2 358 ? 62.375 7.507 226.567 1.00 47.48 358 ILE C O 1
ATOM 5127 N N . THR C 2 359 ? 63.952 6.049 225.895 1.00 45.72 359 THR C N 1
ATOM 5128 C CA . THR C 2 359 ? 64.358 6.760 224.697 1.00 44.55 359 THR C CA 1
ATOM 5129 C C . THR C 2 359 ? 63.450 6.331 223.542 1.00 42.85 359 THR C C 1
ATOM 5130 O O . THR C 2 359 ? 62.959 5.190 223.496 1.00 42.79 359 THR C O 1
ATOM 5134 N N . SER C 2 360 ? 63.265 7.241 222.583 1.00 40.96 360 SER C N 1
ATOM 5135 C CA . SER C 2 360 ? 62.472 6.950 221.410 1.00 39.19 360 SER C CA 1
ATOM 5136 C C . SER C 2 360 ? 63.356 6.657 220.217 1.00 37.62 360 SER C C 1
ATOM 5137 O O . SER C 2 360 ? 64.252 7.441 219.897 1.00 37.67 360 SER C O 1
ATOM 5140 N N . SER C 2 361 ? 63.077 5.550 219.527 1.00 35.97 361 SER C N 1
ATOM 5141 C CA . SER C 2 361 ? 63.764 5.254 218.277 1.00 34.65 361 SER C CA 1
ATOM 5142 C C . SER C 2 361 ? 63.168 6.076 217.097 1.00 33.59 361 SER C C 1
ATOM 5143 O O . SER C 2 361 ? 63.611 5.932 215.968 1.00 34.05 361 SER C O 1
ATOM 5146 N N . LYS C 2 362 ? 62.166 6.926 217.356 1.00 31.99 362 LYS C N 1
ATOM 5147 C CA . LYS C 2 362 ? 61.635 7.873 216.393 1.00 31.05 362 LYS C CA 1
ATOM 5148 C C . LYS C 2 362 ? 62.537 9.145 216.419 1.00 31.65 362 LYS C C 1
ATOM 5149 O O . LYS C 2 362 ? 62.750 9.775 215.388 1.00 31.57 362 LYS C O 1
ATOM 5155 N N . CYS C 2 363 ? 63.078 9.491 217.603 1.00 31.96 363 CYS C N 1
ATOM 5156 C CA . CYS C 2 363 ? 63.948 10.628 217.848 1.00 32.82 363 CYS C CA 1
ATOM 5157 C C . CYS C 2 363 ? 65.394 10.414 217.344 1.00 32.96 363 CYS C C 1
ATOM 5158 O O . CYS C 2 363 ? 65.721 9.314 216.917 1.00 33.17 363 CYS C O 1
ATOM 5161 N N . THR C 2 364 ? 66.244 11.467 217.354 1.00 32.63 364 THR C N 1
ATOM 5162 C CA . THR C 2 364 ? 67.604 11.416 216.813 1.00 32.84 364 THR C CA 1
ATOM 5163 C C . THR C 2 364 ? 68.638 10.753 217.763 1.00 33.68 364 THR C C 1
ATOM 5164 O O . THR C 2 364 ? 68.316 10.465 218.915 1.00 34.29 364 THR C O 1
ATOM 5168 N N . ASN C 2 365 ? 69.871 10.485 217.247 1.00 33.29 365 ASN C N 1
ATOM 5169 C CA . ASN C 2 365 ? 71.007 9.901 217.951 1.00 33.29 365 ASN C CA 1
ATOM 5170 C C . ASN C 2 365 ? 71.397 10.771 219.142 1.00 33.44 365 ASN C C 1
ATOM 5171 O O . ASN C 2 365 ? 71.712 10.250 220.205 1.00 33.88 365 ASN C O 1
ATOM 5176 N N . GLU C 2 366 ? 71.400 12.093 218.954 1.00 33.00 366 GLU C N 1
ATOM 5177 C CA . GLU C 2 366 ? 71.744 13.053 219.993 1.00 33.44 366 GLU C CA 1
ATOM 5178 C C . GLU C 2 366 ? 70.709 13.056 221.110 1.00 34.96 366 GLU C C 1
ATOM 5179 O O . GLU C 2 366 ? 71.062 13.260 222.269 1.00 35.51 366 GLU C O 1
ATOM 5185 N N . GLU C 2 367 ? 69.432 12.851 220.768 1.00 35.52 367 GLU C N 1
ATOM 5186 C CA . GLU C 2 367 ? 68.345 12.809 221.742 1.00 36.56 367 GLU C CA 1
ATOM 5187 C C . GLU C 2 367 ? 68.414 11.526 222.576 1.00 38.35 367 GLU C C 1
ATOM 5188 O O . GLU C 2 367 ? 68.131 11.558 223.771 1.00 38.96 367 GLU C O 1
ATOM 5194 N N . SER C 2 368 ? 68.861 10.412 221.970 1.00 38.87 368 SER C N 1
ATOM 5195 C CA . SER C 2 368 ? 69.074 9.160 222.677 1.00 39.83 368 SER C CA 1
ATOM 5196 C C . SER C 2 368 ? 70.231 9.372 223.663 1.00 40.79 368 SER C C 1
ATOM 5197 O O . SER C 2 368 ? 70.097 9.055 224.839 1.00 41.23 368 SER C O 1
ATOM 5200 N N . TYR C 2 369 ? 71.334 9.972 223.186 1.00 41.05 369 TYR C N 1
ATOM 5201 C CA . TYR C 2 369 ? 72.525 10.276 223.969 1.00 41.66 369 TYR C CA 1
ATOM 5202 C C . TYR C 2 369 ? 72.213 11.169 225.166 1.00 42.24 369 TYR C C 1
ATOM 5203 O O . TYR C 2 369 ? 72.783 10.958 226.233 1.00 42.80 369 TYR C O 1
ATOM 5212 N N . LEU C 2 370 ? 71.351 12.179 224.992 1.00 42.00 370 LEU C N 1
ATOM 5213 C CA . LEU C 2 370 ? 71.020 13.069 226.099 1.00 42.36 370 LEU C CA 1
ATOM 5214 C C . LEU C 2 370 ? 70.110 12.394 227.119 1.00 42.92 370 LEU C C 1
ATOM 5215 O O . LEU C 2 370 ? 70.225 12.685 228.305 1.00 43.08 370 LEU C O 1
ATOM 5220 N N . MET C 2 371 ? 69.230 11.480 226.678 1.00 43.08 371 MET C N 1
ATOM 5221 C CA . MET C 2 371 ? 68.322 10.783 227.589 1.00 43.71 371 MET C CA 1
ATOM 5222 C C . MET C 2 371 ? 69.115 9.870 228.521 1.00 44.77 371 MET C C 1
ATOM 5223 O O . MET C 2 371 ? 68.843 9.833 229.720 1.00 45.07 371 MET C O 1
ATOM 5228 N N . GLN C 2 372 ? 70.142 9.191 227.992 1.00 45.13 372 GLN C N 1
ATOM 5229 C CA . GLN C 2 372 ? 70.997 8.344 228.814 1.00 45.96 372 GLN C CA 1
ATOM 5230 C C . GLN C 2 372 ? 71.987 9.180 229.647 1.00 46.80 372 GLN C C 1
ATOM 5231 O O . GLN C 2 372 ? 72.331 8.779 230.752 1.00 47.05 372 GLN C O 1
ATOM 5237 N N . LYS C 2 373 ? 72.402 10.356 229.151 1.00 47.04 373 LYS C N 1
ATOM 5238 C CA . LYS C 2 373 ? 73.264 11.246 229.924 1.00 47.69 373 LYS C CA 1
ATOM 5239 C C . LYS C 2 373 ? 72.458 11.797 231.120 1.00 48.72 373 LYS C C 1
ATOM 5240 O O . LYS C 2 373 ? 73.016 11.984 232.190 1.00 49.06 373 LYS C O 1
ATOM 5246 N N . LEU C 2 374 ? 71.143 12.016 230.953 1.00 49.11 374 LEU C N 1
ATOM 5247 C CA . LEU C 2 374 ? 70.265 12.465 232.022 1.00 49.97 374 LEU C CA 1
ATOM 5248 C C . LEU C 2 374 ? 70.133 11.326 233.035 1.00 51.08 374 LEU C C 1
ATOM 5249 O O . LEU C 2 374 ? 70.311 11.554 234.222 1.00 51.58 374 LEU C O 1
ATOM 5254 N N . ALA C 2 375 ? 69.832 10.110 232.571 1.00 51.25 375 ALA C N 1
ATOM 5255 C CA . ALA C 2 375 ? 69.657 8.976 233.456 1.00 51.98 375 ALA C CA 1
ATOM 5256 C C . ALA C 2 375 ? 70.912 8.621 234.249 1.00 52.98 375 ALA C C 1
ATOM 5257 O O . ALA C 2 375 ? 70.819 8.460 235.457 1.00 53.34 375 ALA C O 1
ATOM 5259 N N . ARG C 2 376 ? 72.083 8.522 233.596 1.00 53.08 376 ARG C N 1
ATOM 5260 C CA . ARG C 2 376 ? 73.320 8.120 234.258 1.00 53.39 376 ARG C CA 1
ATOM 5261 C C . ARG C 2 376 ? 74.099 9.267 234.892 1.00 54.37 376 ARG C C 1
ATOM 5262 O O . ARG C 2 376 ? 74.553 9.144 236.026 1.00 54.95 376 ARG C O 1
ATOM 5270 N N . GLY C 2 377 ? 74.302 10.343 234.148 1.00 54.36 377 GLY C N 1
ATOM 5271 C CA . GLY C 2 377 ? 75.089 11.466 234.629 1.00 55.01 377 GLY C CA 1
ATOM 5272 C C . GLY C 2 377 ? 74.356 12.431 235.532 1.00 55.76 377 GLY C C 1
ATOM 5273 O O . GLY C 2 377 ? 74.990 13.092 236.353 1.00 55.98 377 GLY C O 1
ATOM 5274 N N . VAL C 2 378 ? 73.025 12.547 235.388 1.00 56.01 378 VAL C N 1
ATOM 5275 C CA . VAL C 2 378 ? 72.267 13.506 236.194 1.00 56.65 378 VAL C CA 1
ATOM 5276 C C . VAL C 2 378 ? 71.506 12.830 237.348 1.00 57.16 378 VAL C C 1
ATOM 5277 O O . VAL C 2 378 ? 71.710 13.177 238.510 1.00 57.24 378 VAL C O 1
ATOM 5281 N N . ILE C 2 379 ? 70.657 11.858 237.035 1.00 57.43 379 ILE C N 1
ATOM 5282 C CA . ILE C 2 379 ? 69.877 11.139 238.034 1.00 58.08 379 ILE C CA 1
ATOM 5283 C C . ILE C 2 379 ? 70.755 10.139 238.787 1.00 58.72 379 ILE C C 1
ATOM 5284 O O . ILE C 2 379 ? 70.673 10.047 240.009 1.00 59.04 379 ILE C O 1
ATOM 5289 N N . GLY C 2 380 ? 71.629 9.450 238.062 1.00 58.62 380 GLY C N 1
ATOM 5290 C CA . GLY C 2 380 ? 72.549 8.495 238.658 1.00 59.06 380 GLY C CA 1
ATOM 5291 C C . GLY C 2 380 ? 72.096 7.052 238.588 1.00 59.35 380 GLY C C 1
ATOM 5292 O O . GLY C 2 380 ? 72.514 6.236 239.414 1.00 59.75 380 GLY C O 1
ATOM 5293 N N . THR C 2 381 ? 71.271 6.711 237.586 1.00 58.95 381 THR C N 1
ATOM 5294 C CA . THR C 2 381 ? 70.759 5.351 237.405 1.00 58.95 381 THR C CA 1
ATOM 5295 C C . THR C 2 381 ? 71.000 4.802 235.992 1.00 58.56 381 THR C C 1
ATOM 5296 O O . THR C 2 381 ? 71.084 5.566 235.035 1.00 58.72 381 THR C O 1
ATOM 5300 N N . ASN C 2 382 ? 71.092 3.473 235.860 1.00 57.87 382 ASN C N 1
ATOM 5301 C CA . ASN C 2 382 ? 71.270 2.846 234.548 1.00 57.74 382 ASN C CA 1
ATOM 5302 C C . ASN C 2 382 ? 69.950 2.359 233.947 1.00 56.97 382 ASN C C 1
ATOM 5303 O O . ASN C 2 382 ? 69.977 1.534 233.034 1.00 57.02 382 ASN C O 1
ATOM 5308 N N . ASN C 2 383 ? 68.805 2.864 234.444 1.00 56.12 383 ASN C N 1
ATOM 5309 C CA . ASN C 2 383 ? 67.470 2.479 234.004 1.00 55.89 383 ASN C CA 1
ATOM 5310 C C . ASN C 2 383 ? 67.060 3.082 232.644 1.00 55.07 383 ASN C C 1
ATOM 5311 O O . ASN C 2 383 ? 65.971 3.626 232.522 1.00 55.25 383 ASN C O 1
ATOM 5316 N N . VAL C 2 384 ? 67.909 2.968 231.620 1.00 54.11 384 VAL C N 1
ATOM 5317 C CA . VAL C 2 384 ? 67.582 3.472 230.283 1.00 53.58 384 VAL C CA 1
ATOM 5318 C C . VAL C 2 384 ? 67.271 2.337 229.336 1.00 52.91 384 VAL C C 1
ATOM 5319 O O . VAL C 2 384 ? 67.844 1.260 229.469 1.00 53.23 384 VAL C O 1
ATOM 5323 N N . ASP C 2 385 ? 66.392 2.583 228.362 1.00 51.76 385 ASP C N 1
ATOM 5324 C CA . ASP C 2 385 ? 66.071 1.606 227.329 1.00 51.26 385 ASP C CA 1
ATOM 5325 C C . ASP C 2 385 ? 65.258 2.216 226.198 1.00 50.56 385 ASP C C 1
ATOM 5326 O O . ASP C 2 385 ? 64.774 3.332 226.320 1.00 50.75 385 ASP C O 1
ATOM 5331 N N . ASN C 2 386 ? 65.168 1.521 225.073 1.00 49.84 386 ASN C N 1
ATOM 5332 C CA . ASN C 2 386 ? 64.368 1.975 223.953 1.00 49.98 386 ASN C CA 1
ATOM 5333 C C . ASN C 2 386 ? 63.537 0.812 223.396 1.00 50.34 386 ASN C C 1
ATOM 5334 O O . ASN C 2 386 ? 63.665 -0.319 223.878 1.00 50.58 386 ASN C O 1
ATOM 5339 N N . CYS C 2 387 ? 62.643 1.087 222.428 1.00 50.09 387 CYS C N 1
ATOM 5340 C CA . CYS C 2 387 ? 61.784 0.070 221.824 1.00 50.20 387 CYS C CA 1
ATOM 5341 C C . CYS C 2 387 ? 62.540 -1.061 221.107 1.00 50.76 387 CYS C C 1
ATOM 5342 O O . CYS C 2 387 ? 61.903 -1.926 220.520 1.00 50.67 387 CYS C O 1
ATOM 5345 N N . SER C 2 388 ? 63.879 -1.049 221.125 1.00 51.27 388 SER C N 1
ATOM 5346 C CA . SER C 2 388 ? 64.650 -2.164 220.590 1.00 52.19 388 SER C CA 1
ATOM 5347 C C . SER C 2 388 ? 64.424 -3.406 221.483 1.00 53.02 388 SER C C 1
ATOM 5348 O O . SER C 2 388 ? 64.582 -4.525 220.988 1.00 53.34 388 SER C O 1
ATOM 5351 N N . ARG C 2 389 ? 64.009 -3.211 222.776 1.00 52.83 389 ARG C N 1
ATOM 5352 C CA . ARG C 2 389 ? 63.720 -4.254 223.754 1.00 52.79 389 ARG C CA 1
ATOM 5353 C C . ARG C 2 389 ? 62.630 -5.161 223.239 1.00 52.26 389 ARG C C 1
ATOM 5354 O O . ARG C 2 389 ? 62.790 -6.362 223.313 1.00 52.47 389 ARG C O 1
ATOM 5362 N N . TYR C 2 390 ? 61.549 -4.597 222.674 1.00 51.38 390 TYR C N 1
ATOM 5363 C CA . TYR C 2 390 ? 60.451 -5.366 222.062 1.00 51.03 390 TYR C CA 1
ATOM 5364 C C . TYR C 2 390 ? 60.771 -5.825 220.635 1.00 51.03 390 TYR C C 1
ATOM 5365 O O . TYR C 2 390 ? 59.907 -6.372 219.961 1.00 50.92 390 TYR C O 1
ATOM 5374 N N . CYS C 2 391 ? 61.956 -5.532 220.148 1.00 51.21 391 CYS C N 1
ATOM 5375 C CA . CYS C 2 391 ? 62.290 -5.606 218.770 1.00 52.14 391 CYS C CA 1
ATOM 5376 C C . CYS C 2 391 ? 63.468 -6.536 218.415 1.00 52.43 391 CYS C C 1
ATOM 5377 O O . CYS C 2 391 ? 63.359 -7.726 218.656 1.00 52.91 391 CYS C O 1
ATOM 5380 N N . GLN C 2 392 ? 64.537 -6.043 217.777 1.00 52.33 392 GLN C N 1
ATOM 5381 C CA . GLN C 2 392 ? 65.643 -6.890 217.379 1.00 52.90 392 GLN C CA 1
ATOM 5382 C C . GLN C 2 392 ? 66.750 -6.952 218.450 1.00 53.17 392 GLN C C 1
ATOM 5383 O O . GLN C 2 392 ? 67.909 -7.214 218.133 1.00 53.23 392 GLN C O 1
ATOM 5389 N N . SER C 2 393 ? 66.371 -6.802 219.733 1.00 52.89 393 SER C N 1
ATOM 5390 C CA . SER C 2 393 ? 67.281 -7.021 220.854 1.00 52.94 393 SER C CA 1
ATOM 5391 C C . SER C 2 393 ? 67.790 -8.493 220.827 1.00 53.07 393 SER C C 1
ATOM 5392 O O . SER C 2 393 ? 68.997 -8.694 220.958 1.00 53.50 393 SER C O 1
ATOM 5395 N N . PRO C 2 394 ? 66.941 -9.521 220.553 1.00 52.81 394 PRO C N 1
ATOM 5396 C CA . PRO C 2 394 ? 67.464 -10.881 220.407 1.00 52.82 394 PRO C CA 1
ATOM 5397 C C . PRO C 2 394 ? 68.398 -11.022 219.199 1.00 53.08 394 PRO C C 1
ATOM 5398 O O . PRO C 2 394 ? 69.335 -11.819 219.243 1.00 53.51 394 PRO C O 1
ATOM 5402 N N . ALA C 2 395 ? 68.148 -10.262 218.126 1.00 52.70 395 ALA C N 1
ATOM 5403 C CA . ALA C 2 395 ? 68.983 -10.276 216.931 1.00 53.04 395 ALA C CA 1
ATOM 5404 C C . ALA C 2 395 ? 70.369 -9.697 217.228 1.00 53.36 395 ALA C C 1
ATOM 5405 O O . ALA C 2 395 ? 71.363 -10.227 216.734 1.00 53.45 395 ALA C O 1
ATOM 5407 N N . THR C 2 396 ? 70.445 -8.631 218.049 1.00 53.36 396 THR C N 1
ATOM 5408 C CA . THR C 2 396 ? 71.746 -8.086 218.441 1.00 53.82 396 THR C CA 1
ATOM 5409 C C . THR C 2 396 ? 72.425 -9.024 219.417 1.00 53.96 396 THR C C 1
ATOM 5410 O O . THR C 2 396 ? 73.634 -9.177 219.333 1.00 54.10 396 THR C O 1
ATOM 5414 N N . ALA C 2 397 ? 71.665 -9.714 220.296 1.00 53.64 397 ALA C N 1
ATOM 5415 C CA . ALA C 2 397 ? 72.253 -10.697 221.198 1.00 54.03 397 ALA C CA 1
ATOM 5416 C C . ALA C 2 397 ? 72.892 -11.827 220.378 1.00 54.47 397 ALA C C 1
ATOM 5417 O O . ALA C 2 397 ? 74.045 -12.167 220.634 1.00 54.94 397 ALA C O 1
ATOM 5419 N N . GLY C 2 398 ? 72.200 -12.272 219.325 1.00 54.20 398 GLY C N 1
ATOM 5420 C CA . GLY C 2 398 ? 72.691 -13.285 218.400 1.00 54.81 398 GLY C CA 1
ATOM 5421 C C . GLY C 2 398 ? 73.965 -12.870 217.684 1.00 55.68 398 GLY C C 1
ATOM 5422 O O . GLY C 2 398 ? 74.904 -13.662 217.569 1.00 56.04 398 GLY C O 1
ATOM 5423 N N . LEU C 2 399 ? 74.029 -11.616 217.217 1.00 55.74 399 LEU C N 1
ATOM 5424 C CA . LEU C 2 399 ? 75.220 -11.120 216.537 1.00 55.91 399 LEU C CA 1
ATOM 5425 C C . LEU C 2 399 ? 76.356 -10.883 217.507 1.00 56.67 399 LEU C C 1
ATOM 5426 O O . LEU C 2 399 ? 77.498 -11.107 217.147 1.00 57.04 399 LEU C O 1
ATOM 5431 N N . PHE C 2 400 ? 76.063 -10.461 218.740 1.00 56.87 400 PHE C N 1
ATOM 5432 C CA . PHE C 2 400 ? 77.106 -10.228 219.738 1.00 57.63 400 PHE C CA 1
ATOM 5433 C C . PHE C 2 400 ? 77.798 -11.536 220.127 1.00 57.67 400 PHE C C 1
ATOM 5434 O O . PHE C 2 400 ? 79.009 -11.550 220.308 1.00 57.62 400 PHE C O 1
ATOM 5442 N N . ARG C 2 401 ? 77.026 -12.632 220.207 1.00 57.63 401 ARG C N 1
ATOM 5443 C CA . ARG C 2 401 ? 77.486 -13.980 220.542 1.00 58.05 401 ARG C CA 1
ATOM 5444 C C . ARG C 2 401 ? 78.353 -14.585 219.447 1.00 58.85 401 ARG C C 1
ATOM 5445 O O . ARG C 2 401 ? 79.203 -15.434 219.739 1.00 59.73 401 ARG C O 1
ATOM 5453 N N . THR C 2 402 ? 78.087 -14.223 218.178 1.00 58.16 402 THR C N 1
ATOM 5454 C CA . THR C 2 402 ? 78.769 -14.851 217.053 1.00 57.86 402 THR C CA 1
ATOM 5455 C C . THR C 2 402 ? 79.748 -13.970 216.257 1.00 57.35 402 THR C C 1
ATOM 5456 O O . THR C 2 402 ? 80.843 -14.434 215.960 1.00 57.02 402 THR C O 1
ATOM 5460 N N . VAL C 2 403 ? 79.354 -12.752 215.844 1.00 56.88 403 VAL C N 1
ATOM 5461 C CA . VAL C 2 403 ? 80.236 -11.905 215.039 1.00 56.54 403 VAL C CA 1
ATOM 5462 C C . VAL C 2 403 ? 80.725 -10.635 215.748 1.00 56.33 403 VAL C C 1
ATOM 5463 O O . VAL C 2 403 ? 81.597 -9.969 215.213 1.00 56.50 403 VAL C O 1
ATOM 5467 N N . GLY C 2 404 ? 80.195 -10.318 216.925 1.00 55.86 404 GLY C N 1
ATOM 5468 C CA . GLY C 2 404 ? 80.681 -9.200 217.731 1.00 55.89 404 GLY C CA 1
ATOM 5469 C C . GLY C 2 404 ? 80.247 -7.766 217.471 1.00 55.47 404 GLY C C 1
ATOM 5470 O O . GLY C 2 404 ? 80.687 -6.872 218.201 1.00 55.88 404 GLY C O 1
ATOM 5471 N N . TYR C 2 405 ? 79.419 -7.501 216.447 1.00 54.32 405 TYR C N 1
ATOM 5472 C CA . TYR C 2 405 ? 78.945 -6.135 216.185 1.00 53.77 405 TYR C CA 1
ATOM 5473 C C . TYR C 2 405 ? 77.426 -6.139 216.206 1.00 54.04 405 TYR C C 1
ATOM 5474 O O . TYR C 2 405 ? 76.812 -6.993 215.567 1.00 54.49 405 TYR C O 1
ATOM 5483 N N . GLY C 2 406 ? 76.818 -5.185 216.909 1.00 53.45 406 GLY C N 1
ATOM 5484 C CA . GLY C 2 406 ? 75.361 -5.120 217.007 1.00 52.81 406 GLY C CA 1
ATOM 5485 C C . GLY C 2 406 ? 74.668 -4.443 215.840 1.00 51.87 406 GLY C C 1
ATOM 5486 O O . GLY C 2 406 ? 73.845 -3.545 216.033 1.00 52.62 406 GLY C O 1
ATOM 5487 N N . GLY C 2 407 ? 74.985 -4.877 214.633 1.00 50.26 407 GLY C N 1
ATOM 5488 C CA . GLY C 2 407 ? 74.393 -4.311 213.434 1.00 49.47 407 GLY C CA 1
ATOM 5489 C C . GLY C 2 407 ? 74.410 -5.255 212.256 1.00 48.51 407 GLY C C 1
ATOM 5490 O O . GLY C 2 407 ? 75.040 -6.311 212.303 1.00 48.46 407 GLY C O 1
ATOM 5491 N N . ASP C 2 408 ? 73.728 -4.873 211.177 1.00 47.74 408 ASP C N 1
ATOM 5492 C CA . ASP C 2 408 ? 73.695 -5.667 209.954 1.00 47.48 408 ASP C CA 1
ATOM 5493 C C . ASP C 2 408 ? 75.097 -5.789 209.367 1.00 46.46 408 ASP C C 1
ATOM 5494 O O . ASP C 2 408 ? 75.943 -4.919 209.577 1.00 46.38 408 ASP C O 1
ATOM 5499 N N . SER C 2 409 ? 75.348 -6.872 208.659 1.00 45.62 409 SER C N 1
ATOM 5500 C CA . SER C 2 409 ? 76.663 -7.138 208.100 1.00 45.43 409 SER C CA 1
ATOM 5501 C C . SER C 2 409 ? 77.093 -6.188 206.997 1.00 45.69 409 SER C C 1
ATOM 5502 O O . SER C 2 409 ? 78.278 -5.885 206.886 1.00 45.47 409 SER C O 1
ATOM 5505 N N . GLY C 2 410 ? 76.144 -5.713 206.206 1.00 45.84 410 GLY C N 1
ATOM 5506 C CA . GLY C 2 410 ? 76.462 -4.821 205.101 1.00 46.49 410 GLY C CA 1
ATOM 5507 C C . GLY C 2 410 ? 75.411 -3.787 204.780 1.00 46.85 410 GLY C C 1
ATOM 5508 O O . GLY C 2 410 ? 74.661 -3.359 205.654 1.00 47.30 410 GLY C O 1
ATOM 5509 N N . SER C 2 411 ? 75.367 -3.366 203.518 1.00 46.52 411 SER C N 1
ATOM 5510 C CA . SER C 2 411 ? 74.426 -2.359 203.044 1.00 46.56 411 SER C CA 1
ATOM 5511 C C . SER C 2 411 ? 73.235 -2.988 202.276 1.00 46.60 411 SER C C 1
ATOM 5512 O O . SER C 2 411 ? 73.233 -4.191 202.010 1.00 46.53 411 SER C O 1
ATOM 5515 N N . ILE C 2 412 ? 72.222 -2.164 201.921 1.00 46.45 412 ILE C N 1
ATOM 5516 C CA . ILE C 2 412 ? 71.096 -2.582 201.087 1.00 46.56 412 ILE C CA 1
ATOM 5517 C C . ILE C 2 412 ? 71.630 -2.991 199.692 1.00 47.13 412 ILE C C 1
ATOM 5518 O O . ILE C 2 412 ? 71.091 -3.908 199.082 1.00 47.25 412 ILE C O 1
ATOM 5523 N N . THR C 2 413 ? 72.740 -2.376 199.235 1.00 47.52 413 THR C N 1
ATOM 5524 C CA . THR C 2 413 ? 73.400 -2.686 197.968 1.00 48.73 413 THR C CA 1
ATOM 5525 C C . THR C 2 413 ? 73.925 -4.123 197.955 1.00 49.26 413 THR C C 1
ATOM 5526 O O . THR C 2 413 ? 73.945 -4.749 196.899 1.00 49.81 413 THR C O 1
ATOM 5530 N N . ASP C 2 414 ? 74.349 -4.651 199.119 1.00 48.94 414 ASP C N 1
ATOM 5531 C CA . ASP C 2 414 ? 74.805 -6.038 199.241 1.00 48.98 414 ASP C CA 1
ATOM 5532 C C . ASP C 2 414 ? 73.602 -6.983 199.131 1.00 49.29 414 ASP C C 1
ATOM 5533 O O . ASP C 2 414 ? 73.716 -8.054 198.544 1.00 49.81 414 ASP C O 1
ATOM 5538 N N . ILE C 2 415 ? 72.441 -6.580 199.656 1.00 48.93 415 ILE C N 1
ATOM 5539 C CA . ILE C 2 415 ? 71.231 -7.377 199.561 1.00 49.09 415 ILE C CA 1
ATOM 5540 C C . ILE C 2 415 ? 70.787 -7.516 198.100 1.00 50.09 415 ILE C C 1
ATOM 5541 O O . ILE C 2 415 ? 70.499 -8.625 197.662 1.00 50.42 415 ILE C O 1
ATOM 5546 N N . ALA C 2 416 ? 70.829 -6.424 197.319 1.00 50.41 416 ALA C N 1
ATOM 5547 C CA . ALA C 2 416 ? 70.464 -6.459 195.896 1.00 51.45 416 ALA C CA 1
ATOM 5548 C C . ALA C 2 416 ? 71.456 -7.230 195.015 1.00 52.75 416 ALA C C 1
ATOM 5549 O O . ALA C 2 416 ? 71.122 -7.570 193.879 1.00 53.03 416 ALA C O 1
ATOM 5551 N N . GLN C 2 417 ? 72.677 -7.480 195.537 1.00 53.27 417 GLN C N 1
ATOM 5552 C CA . GLN C 2 417 ? 73.791 -8.184 194.900 1.00 54.15 417 GLN C CA 1
ATOM 5553 C C . GLN C 2 417 ? 73.797 -9.687 195.197 1.00 54.81 417 GLN C C 1
ATOM 5554 O O . GLN C 2 417 ? 74.409 -10.454 194.444 1.00 55.33 417 GLN C O 1
ATOM 5560 N N . ALA C 2 418 ? 73.215 -10.092 196.342 1.00 54.46 418 ALA C N 1
ATOM 5561 C CA . ALA C 2 418 ? 73.203 -11.474 196.807 1.00 54.64 418 ALA C CA 1
ATOM 5562 C C . ALA C 2 418 ? 72.779 -12.487 195.764 1.00 55.04 418 ALA C C 1
ATOM 5563 O O . ALA C 2 418 ? 71.946 -12.191 194.909 1.00 55.32 418 ALA C O 1
ATOM 5565 N N . ASP C 2 419 ? 73.344 -13.691 195.835 1.00 55.00 419 ASP C N 1
ATOM 5566 C CA . ASP C 2 419 ? 72.905 -14.782 194.971 1.00 55.21 419 ASP C CA 1
ATOM 5567 C C . ASP C 2 419 ? 71.613 -15.342 195.574 1.00 54.24 419 ASP C C 1
ATOM 5568 O O . ASP C 2 419 ? 70.666 -15.627 194.842 1.00 54.52 419 ASP C O 1
ATOM 5573 N N . LEU C 2 420 ? 71.555 -15.462 196.913 1.00 53.05 420 LEU C N 1
ATOM 5574 C CA . LEU C 2 420 ? 70.363 -15.925 197.600 1.00 52.51 420 LEU C CA 1
ATOM 5575 C C . LEU C 2 420 ? 70.019 -14.993 198.743 1.00 52.08 420 LEU C C 1
ATOM 5576 O O . LEU C 2 420 ? 70.907 -14.497 199.439 1.00 52.08 420 LEU C O 1
ATOM 5581 N N . VAL C 2 421 ? 68.724 -14.773 198.950 1.00 51.55 421 VAL C N 1
ATOM 5582 C CA . VAL C 2 421 ? 68.228 -14.000 200.078 1.00 51.81 421 VAL C CA 1
ATOM 5583 C C . VAL C 2 421 ? 67.285 -14.903 200.876 1.00 52.36 421 VAL C C 1
ATOM 5584 O O . VAL C 2 421 ? 66.224 -15.319 200.388 1.00 52.43 421 VAL C O 1
ATOM 5588 N N . LEU C 2 422 ? 67.702 -15.254 202.087 1.00 52.25 422 LEU C N 1
ATOM 5589 C CA . LEU C 2 422 ? 66.894 -16.075 202.970 1.00 52.28 422 LEU C CA 1
ATOM 5590 C C . LEU C 2 422 ? 66.122 -15.095 203.848 1.00 51.89 422 LEU C C 1
ATOM 5591 O O . LEU C 2 422 ? 66.731 -14.262 204.505 1.00 51.92 422 LEU C O 1
ATOM 5596 N N . ILE C 2 423 ? 64.792 -15.126 203.791 1.00 51.31 423 ILE C N 1
ATOM 5597 C CA . ILE C 2 423 ? 63.955 -14.218 204.571 1.00 51.20 423 ILE C CA 1
ATOM 5598 C C . ILE C 2 423 ? 63.229 -15.025 205.611 1.00 51.33 423 ILE C C 1
ATOM 5599 O O . ILE C 2 423 ? 62.378 -15.827 205.246 1.00 51.76 423 ILE C O 1
ATOM 5604 N N . ILE C 2 424 ? 63.555 -14.844 206.896 1.00 51.12 424 ILE C N 1
ATOM 5605 C CA . ILE C 2 424 ? 62.876 -15.609 207.947 1.00 51.75 424 ILE C CA 1
ATOM 5606 C C . ILE C 2 424 ? 62.044 -14.699 208.868 1.00 52.11 424 ILE C C 1
ATOM 5607 O O . ILE C 2 424 ? 62.615 -13.838 209.535 1.00 53.23 424 ILE C O 1
ATOM 5612 N N . GLY C 2 425 ? 60.726 -14.890 208.902 1.00 50.67 425 GLY C N 1
ATOM 5613 C CA . GLY C 2 425 ? 59.839 -14.108 209.750 1.00 50.20 425 GLY C CA 1
ATOM 5614 C C . GLY C 2 425 ? 59.957 -12.613 209.538 1.00 49.90 425 GLY C C 1
ATOM 5615 O O . GLY C 2 425 ? 60.215 -11.856 210.479 1.00 50.29 425 GLY C O 1
ATOM 5616 N N . SER C 2 426 ? 59.808 -12.183 208.290 1.00 48.71 426 SER C N 1
ATOM 5617 C CA . SER C 2 426 ? 59.948 -10.778 207.949 1.00 47.35 426 SER C CA 1
ATOM 5618 C C . SER C 2 426 ? 59.019 -10.410 206.815 1.00 46.16 426 SER C C 1
ATOM 5619 O O . SER C 2 426 ? 59.228 -10.879 205.702 1.00 46.29 426 SER C O 1
ATOM 5622 N N . ASN C 2 427 ? 58.037 -9.523 207.061 1.00 44.95 427 ASN C N 1
ATOM 5623 C CA . ASN C 2 427 ? 57.161 -9.051 205.994 1.00 44.00 427 ASN C CA 1
ATOM 5624 C C . ASN C 2 427 ? 57.942 -7.915 205.357 1.00 43.87 427 ASN C C 1
ATOM 5625 O O . ASN C 2 427 ? 57.657 -6.751 205.596 1.00 44.02 427 ASN C O 1
ATOM 5630 N N . THR C 2 428 ? 58.976 -8.269 204.582 1.00 43.56 428 THR C N 1
ATOM 5631 C CA . THR C 2 428 ? 59.974 -7.353 204.027 1.00 43.54 428 THR C CA 1
ATOM 5632 C C . THR C 2 428 ? 59.415 -6.276 203.096 1.00 42.92 428 THR C C 1
ATOM 5633 O O . THR C 2 428 ? 59.969 -5.182 203.100 1.00 43.38 428 THR C O 1
ATOM 5637 N N . SER C 2 429 ? 58.359 -6.553 202.310 1.00 41.54 429 SER C N 1
ATOM 5638 C CA . SER C 2 429 ? 57.835 -5.528 201.404 1.00 40.98 429 SER C CA 1
ATOM 5639 C C . SER C 2 429 ? 56.857 -4.556 202.061 1.00 40.77 429 SER C C 1
ATOM 5640 O O . SER C 2 429 ? 56.529 -3.523 201.473 1.00 40.95 429 SER C O 1
ATOM 5643 N N . GLU C 2 430 ? 56.372 -4.891 203.259 1.00 40.04 430 GLU C N 1
ATOM 5644 C CA . GLU C 2 430 ? 55.442 -4.052 204.000 1.00 39.36 430 GLU C CA 1
ATOM 5645 C C . GLU C 2 430 ? 56.126 -3.362 205.184 1.00 39.06 430 GLU C C 1
ATOM 5646 O O . GLU C 2 430 ? 55.721 -2.264 205.560 1.00 39.54 430 GLU C O 1
ATOM 5652 N N . SER C 2 431 ? 57.169 -3.984 205.760 1.00 37.97 431 SER C N 1
ATOM 5653 C CA . SER C 2 431 ? 57.880 -3.400 206.883 1.00 37.28 431 SER C CA 1
ATOM 5654 C C . SER C 2 431 ? 59.141 -2.681 206.456 1.00 36.98 431 SER C C 1
ATOM 5655 O O . SER C 2 431 ? 59.491 -1.681 207.061 1.00 37.50 431 SER C O 1
ATOM 5658 N N . HIS C 2 432 ? 59.820 -3.148 205.419 1.00 36.23 432 HIS C N 1
ATOM 5659 C CA . HIS C 2 432 ? 61.005 -2.455 204.898 1.00 35.92 432 HIS C CA 1
ATOM 5660 C C . HIS C 2 432 ? 60.838 -2.318 203.382 1.00 35.37 432 HIS C C 1
ATOM 5661 O O . HIS C 2 432 ? 61.561 -2.969 202.633 1.00 35.47 432 HIS C O 1
ATOM 5668 N N . PRO C 2 433 ? 59.792 -1.576 202.929 1.00 34.80 433 PRO C N 1
ATOM 5669 C CA . PRO C 2 433 ? 59.426 -1.583 201.509 1.00 34.84 433 PRO C CA 1
ATOM 5670 C C . PRO C 2 433 ? 60.515 -1.247 200.522 1.00 35.56 433 PRO C C 1
ATOM 5671 O O . PRO C 2 433 ? 60.667 -1.979 199.549 1.00 35.58 433 PRO C O 1
ATOM 5675 N N . VAL C 2 434 ? 61.271 -0.172 200.761 1.00 35.91 434 VAL C N 1
ATOM 5676 C CA . VAL C 2 434 ? 62.323 0.224 199.844 1.00 36.57 434 VAL C CA 1
ATOM 5677 C C . VAL C 2 434 ? 63.467 -0.816 199.830 1.00 37.47 434 VAL C C 1
ATOM 5678 O O . VAL C 2 434 ? 64.022 -1.087 198.763 1.00 38.04 434 VAL C O 1
ATOM 5682 N N . LEU C 2 435 ? 63.728 -1.484 200.968 1.00 37.27 435 LEU C N 1
ATOM 5683 C CA . LEU C 2 435 ? 64.737 -2.547 201.043 1.00 37.42 435 LEU C CA 1
ATOM 5684 C C . LEU C 2 435 ? 64.263 -3.759 200.215 1.00 37.77 435 LEU C C 1
ATOM 5685 O O . LEU C 2 435 ? 65.063 -4.412 199.549 1.00 37.60 435 LEU C O 1
ATOM 5690 N N . SER C 2 436 ? 62.952 -4.044 200.252 1.00 38.19 436 SER C N 1
ATOM 5691 C CA . SER C 2 436 ? 62.350 -5.148 199.514 1.00 38.73 436 SER C CA 1
ATOM 5692 C C . SER C 2 436 ? 62.354 -4.897 198.016 1.00 39.51 436 SER C C 1
ATOM 5693 O O . SER C 2 436 ? 62.381 -5.856 197.259 1.00 39.92 436 SER C O 1
ATOM 5696 N N . THR C 2 437 ? 62.271 -3.631 197.579 1.00 39.61 437 THR C N 1
ATOM 5697 C CA . THR C 2 437 ? 62.304 -3.333 196.144 1.00 40.15 437 THR C CA 1
ATOM 5698 C C . THR C 2 437 ? 63.609 -3.802 195.498 1.00 40.86 437 THR C C 1
ATOM 5699 O O . THR C 2 437 ? 63.636 -4.075 194.304 1.00 41.00 437 THR C O 1
ATOM 5703 N N . ARG C 2 438 ? 64.689 -3.876 196.286 1.00 41.20 438 ARG C N 1
ATOM 5704 C CA . ARG C 2 438 ? 66.005 -4.302 195.833 1.00 41.74 438 ARG C CA 1
ATOM 5705 C C . ARG C 2 438 ? 66.027 -5.806 195.647 1.00 42.24 438 ARG C C 1
ATOM 5706 O O . ARG C 2 438 ? 66.603 -6.274 194.670 1.00 42.70 438 ARG C O 1
ATOM 5714 N N . ILE C 2 439 ? 65.365 -6.558 196.560 1.00 41.92 439 ILE C N 1
ATOM 5715 C CA . ILE C 2 439 ? 65.238 -8.016 196.513 1.00 42.19 439 ILE C CA 1
ATOM 5716 C C . ILE C 2 439 ? 64.311 -8.402 195.368 1.00 42.09 439 ILE C C 1
ATOM 5717 O O . ILE C 2 439 ? 64.695 -9.217 194.547 1.00 42.42 439 ILE C O 1
ATOM 5722 N N . LYS C 2 440 ? 63.112 -7.795 195.296 1.00 41.56 440 LYS C N 1
ATOM 5723 C CA . LYS C 2 440 ? 62.129 -8.035 194.247 1.00 41.45 440 LYS C CA 1
ATOM 5724 C C . LYS C 2 440 ? 62.722 -7.776 192.868 1.00 42.59 440 LYS C C 1
ATOM 5725 O O . LYS C 2 440 ? 62.515 -8.584 191.977 1.00 42.90 440 LYS C O 1
ATOM 5731 N N . ARG C 2 441 ? 63.458 -6.668 192.685 1.00 42.95 441 ARG C N 1
ATOM 5732 C CA . ARG C 2 441 ? 64.077 -6.368 191.394 1.00 43.87 441 ARG C CA 1
ATOM 5733 C C . ARG C 2 441 ? 65.165 -7.410 191.074 1.00 45.44 441 ARG C C 1
ATOM 5734 O O . ARG C 2 441 ? 65.237 -7.895 189.947 1.00 45.65 441 ARG C O 1
ATOM 5742 N N . ALA C 2 442 ? 65.990 -7.767 192.067 1.00 46.10 442 ALA C N 1
ATOM 5743 C CA . ALA C 2 442 ? 67.050 -8.738 191.868 1.00 47.23 442 ALA C CA 1
ATOM 5744 C C . ALA C 2 442 ? 66.492 -10.105 191.503 1.00 49.03 442 ALA C C 1
ATOM 5745 O O . ALA C 2 442 ? 67.050 -10.791 190.652 1.00 49.37 442 ALA C O 1
ATOM 5747 N N . HIS C 2 443 ? 65.393 -10.502 192.129 1.00 49.94 443 HIS C N 1
ATOM 5748 C CA . HIS C 2 443 ? 64.772 -11.781 191.851 1.00 51.28 443 HIS C CA 1
ATOM 5749 C C . HIS C 2 443 ? 64.067 -11.736 190.494 1.00 52.14 443 HIS C C 1
ATOM 5750 O O . HIS C 2 443 ? 64.206 -12.667 189.707 1.00 52.86 443 HIS C O 1
ATOM 5757 N N . LYS C 2 444 ? 63.310 -10.668 190.231 1.00 51.95 444 LYS C N 1
ATOM 5758 C CA . LYS C 2 444 ? 62.546 -10.494 188.999 1.00 52.26 444 LYS C CA 1
ATOM 5759 C C . LYS C 2 444 ? 63.421 -10.340 187.745 1.00 53.57 444 LYS C C 1
ATOM 5760 O O . LYS C 2 444 ? 63.070 -10.872 186.690 1.00 53.92 444 LYS C O 1
ATOM 5766 N N . LEU C 2 445 ? 64.552 -9.638 187.856 1.00 53.96 445 LEU C N 1
ATOM 5767 C CA . LEU C 2 445 ? 65.404 -9.349 186.704 1.00 54.94 445 LEU C CA 1
ATOM 5768 C C . LEU C 2 445 ? 66.776 -10.034 186.699 1.00 56.13 445 LEU C C 1
ATOM 5769 O O . LEU C 2 445 ? 67.209 -10.492 185.648 1.00 56.60 445 LEU C O 1
ATOM 5774 N N . ARG C 2 446 ? 67.498 -10.035 187.827 1.00 56.32 446 ARG C N 1
ATOM 5775 C CA . ARG C 2 446 ? 68.816 -10.671 187.896 1.00 56.92 446 ARG C CA 1
ATOM 5776 C C . ARG C 2 446 ? 68.763 -12.184 188.210 1.00 57.72 446 ARG C C 1
ATOM 5777 O O . ARG C 2 446 ? 69.802 -12.853 188.189 1.00 58.25 446 ARG C O 1
ATOM 5785 N N . GLY C 2 447 ? 67.577 -12.706 188.514 1.00 57.68 447 GLY C N 1
ATOM 5786 C CA . GLY C 2 447 ? 67.395 -14.119 188.813 1.00 58.00 447 GLY C CA 1
ATOM 5787 C C . GLY C 2 447 ? 67.900 -14.536 190.179 1.00 58.14 447 GLY C C 1
ATOM 5788 O O . GLY C 2 447 ? 68.317 -15.681 190.365 1.00 58.95 447 GLY C O 1
ATOM 5789 N N . GLN C 2 448 ? 67.876 -13.616 191.141 1.00 57.36 448 GLN C N 1
ATOM 5790 C CA . GLN C 2 448 ? 68.309 -13.886 192.507 1.00 57.10 448 GLN C CA 1
ATOM 5791 C C . GLN C 2 448 ? 67.366 -14.890 193.146 1.00 57.29 448 GLN C C 1
ATOM 5792 O O . GLN C 2 448 ? 66.161 -14.823 192.934 1.00 57.36 448 GLN C O 1
ATOM 5798 N N . LYS C 2 449 ? 67.913 -15.843 193.889 1.00 57.38 449 LYS C N 1
ATOM 5799 C CA . LYS C 2 449 ? 67.102 -16.839 194.567 1.00 57.84 449 LYS C CA 1
ATOM 5800 C C . LYS C 2 449 ? 66.567 -16.226 195.848 1.00 57.26 449 LYS C C 1
ATOM 5801 O O . LYS C 2 449 ? 67.305 -15.543 196.553 1.00 57.34 449 LYS C O 1
ATOM 5807 N N . VAL C 2 450 ? 65.279 -16.420 196.130 1.00 56.58 450 VAL C N 1
ATOM 5808 C CA . VAL C 2 450 ? 64.673 -15.880 197.339 1.00 56.48 450 VAL C CA 1
ATOM 5809 C C . VAL C 2 450 ? 63.974 -16.996 198.077 1.00 56.72 450 VAL C C 1
ATOM 5810 O O . VAL C 2 450 ? 63.053 -17.601 197.534 1.00 56.92 450 VAL C O 1
ATOM 5814 N N . ILE C 2 451 ? 64.399 -17.282 199.305 1.00 56.61 451 ILE C N 1
ATOM 5815 C CA . ILE C 2 451 ? 63.738 -18.307 200.116 1.00 57.01 451 ILE C CA 1
ATOM 5816 C C . ILE C 2 451 ? 62.957 -17.583 201.198 1.00 57.18 451 ILE C C 1
ATOM 5817 O O . ILE C 2 451 ? 63.521 -16.710 201.850 1.00 57.43 451 ILE C O 1
ATOM 5822 N N . VAL C 2 452 ? 61.664 -17.892 201.366 1.00 56.75 452 VAL C N 1
ATOM 5823 C CA . VAL C 2 452 ? 60.858 -17.238 202.395 1.00 56.92 452 VAL C CA 1
ATOM 5824 C C . VAL C 2 452 ? 60.314 -18.248 203.394 1.00 56.86 452 VAL C C 1
ATOM 5825 O O . VAL C 2 452 ? 59.618 -19.184 203.014 1.00 57.07 452 VAL C O 1
ATOM 5829 N N . ALA C 2 453 ? 60.666 -18.078 204.668 1.00 56.54 453 ALA C N 1
ATOM 5830 C CA . ALA C 2 453 ? 60.171 -18.935 205.732 1.00 56.77 453 ALA C CA 1
ATOM 5831 C C . ALA C 2 453 ? 59.196 -18.085 206.535 1.00 57.13 453 ALA C C 1
ATOM 5832 O O . ALA C 2 453 ? 59.629 -17.159 207.213 1.00 57.24 453 ALA C O 1
ATOM 5834 N N . ASP C 2 454 ? 57.888 -18.366 206.437 1.00 57.00 454 ASP C N 1
ATOM 5835 C CA . ASP C 2 454 ? 56.892 -17.570 207.144 1.00 57.62 454 ASP C CA 1
ATOM 5836 C C . ASP C 2 454 ? 55.583 -18.329 207.319 1.00 57.99 454 ASP C C 1
ATOM 5837 O O . ASP C 2 454 ? 55.298 -19.259 206.569 1.00 58.52 454 ASP C O 1
ATOM 5842 N N . ILE C 2 455 ? 54.763 -17.904 208.283 1.00 57.29 455 ILE C N 1
ATOM 5843 C CA . ILE C 2 455 ? 53.463 -18.512 208.516 1.00 57.01 455 ILE C CA 1
ATOM 5844 C C . ILE C 2 455 ? 52.332 -17.787 207.721 1.00 56.67 455 ILE C C 1
ATOM 5845 O O . ILE C 2 455 ? 51.244 -18.343 207.554 1.00 56.68 455 ILE C O 1
ATOM 5850 N N . ARG C 2 456 ? 52.593 -16.557 207.213 1.00 56.14 456 ARG C N 1
ATOM 5851 C CA . ARG C 2 456 ? 51.620 -15.766 206.441 1.00 55.47 456 ARG C CA 1
ATOM 5852 C C . ARG C 2 456 ? 52.114 -15.494 205.013 1.00 54.83 456 ARG C C 1
ATOM 5853 O O . ARG C 2 456 ? 53.245 -15.051 204.821 1.00 54.95 456 ARG C O 1
ATOM 5861 N N . LYS C 2 457 ? 51.276 -15.776 204.016 1.00 53.95 457 LYS C N 1
ATOM 5862 C CA . LYS C 2 457 ? 51.639 -15.577 202.620 1.00 53.66 457 LYS C CA 1
ATOM 5863 C C . LYS C 2 457 ? 51.559 -14.092 202.224 1.00 53.11 457 LYS C C 1
ATOM 5864 O O . LYS C 2 457 ? 50.529 -13.621 201.751 1.00 53.47 457 LYS C O 1
ATOM 5870 N N . HIS C 2 458 ? 52.637 -13.348 202.443 1.00 52.10 458 HIS C N 1
ATOM 5871 C CA . HIS C 2 458 ? 52.710 -11.919 202.096 1.00 51.28 458 HIS C CA 1
ATOM 5872 C C . HIS C 2 458 ? 53.374 -11.720 200.703 1.00 51.27 458 HIS C C 1
ATOM 5873 O O . HIS C 2 458 ? 53.694 -12.717 200.056 1.00 51.66 458 HIS C O 1
ATOM 5880 N N . GLU C 2 459 ? 53.615 -10.468 200.243 1.00 50.82 459 GLU C N 1
ATOM 5881 C CA . GLU C 2 459 ? 54.224 -10.254 198.920 1.00 50.95 459 GLU C CA 1
ATOM 5882 C C . GLU C 2 459 ? 55.527 -11.030 198.697 1.00 51.55 459 GLU C C 1
ATOM 5883 O O . GLU C 2 459 ? 55.711 -11.642 197.644 1.00 51.33 459 GLU C O 1
ATOM 5889 N N . MET C 2 460 ? 56.412 -11.021 199.693 1.00 51.98 460 MET C N 1
ATOM 5890 C CA . MET C 2 460 ? 57.675 -11.719 199.582 1.00 53.07 460 MET C CA 1
ATOM 5891 C C . MET C 2 460 ? 57.476 -13.222 199.464 1.00 54.71 460 MET C C 1
ATOM 5892 O O . MET C 2 460 ? 58.165 -13.863 198.681 1.00 55.04 460 MET C O 1
ATOM 5897 N N . ALA C 2 461 ? 56.486 -13.776 200.169 1.00 55.44 461 ALA C N 1
ATOM 5898 C CA . ALA C 2 461 ? 56.184 -15.197 200.083 1.00 56.53 461 ALA C CA 1
ATOM 5899 C C . ALA C 2 461 ? 55.622 -15.524 198.693 1.00 57.54 461 ALA C C 1
ATOM 5900 O O . ALA C 2 461 ? 56.044 -16.509 198.083 1.00 57.72 461 ALA C O 1
ATOM 5902 N N . GLU C 2 462 ? 54.706 -14.672 198.177 1.00 57.95 462 GLU C N 1
ATOM 5903 C CA . GLU C 2 462 ? 54.100 -14.834 196.856 1.00 58.82 462 GLU C CA 1
ATOM 5904 C C . GLU C 2 462 ? 55.158 -14.745 195.743 1.00 59.22 462 GLU C C 1
ATOM 5905 O O . GLU C 2 462 ? 55.042 -15.434 194.732 1.00 59.61 462 GLU C O 1
ATOM 5911 N N . ARG C 2 463 ? 56.186 -13.908 195.926 1.00 59.03 463 ARG C N 1
ATOM 5912 C CA . ARG C 2 463 ? 57.228 -13.743 194.914 1.00 59.39 463 ARG C CA 1
ATOM 5913 C C . ARG C 2 463 ? 58.465 -14.610 195.121 1.00 60.76 463 ARG C C 1
ATOM 5914 O O . ARG C 2 463 ? 59.364 -14.571 194.287 1.00 61.03 463 ARG C O 1
ATOM 5922 N N . SER C 2 464 ? 58.543 -15.355 196.229 1.00 61.37 464 SER C N 1
ATOM 5923 C CA . SER C 2 464 ? 59.720 -16.160 196.526 1.00 62.37 464 SER C CA 1
ATOM 5924 C C . SER C 2 464 ? 59.877 -17.354 195.613 1.00 63.22 464 SER C C 1
ATOM 5925 O O . SER C 2 464 ? 58.895 -17.873 195.083 1.00 63.41 464 SER C O 1
ATOM 5928 N N . ASP C 2 465 ? 61.132 -17.779 195.429 1.00 63.48 465 ASP C N 1
ATOM 5929 C CA . ASP C 2 465 ? 61.489 -18.962 194.667 1.00 64.18 465 ASP C CA 1
ATOM 5930 C C . ASP C 2 465 ? 61.051 -20.203 195.441 1.00 64.72 465 ASP C C 1
ATOM 5931 O O . ASP C 2 465 ? 60.579 -21.160 194.830 1.00 65.01 465 ASP C O 1
ATOM 5936 N N . LEU C 2 466 ? 61.173 -20.181 196.783 1.00 64.79 466 LEU C N 1
ATOM 5937 C CA . LEU C 2 466 ? 60.741 -21.281 197.645 1.00 65.37 466 LEU C CA 1
ATOM 5938 C C . LEU C 2 466 ? 60.057 -20.735 198.907 1.00 65.77 466 LEU C C 1
ATOM 5939 O O . LEU C 2 466 ? 60.716 -20.090 199.725 1.00 66.44 466 LEU C O 1
ATOM 5944 N N . PHE C 2 467 ? 58.745 -20.979 199.064 1.00 65.01 467 PHE C N 1
ATOM 5945 C CA . PHE C 2 467 ? 58.027 -20.514 200.246 1.00 64.81 467 PHE C CA 1
ATOM 5946 C C . PHE C 2 467 ? 57.726 -21.669 201.200 1.00 65.41 467 PHE C C 1
ATOM 5947 O O . PHE C 2 467 ? 56.798 -22.447 200.969 1.00 65.47 467 PHE C O 1
ATOM 5955 N N . VAL C 2 468 ? 58.504 -21.769 202.286 1.00 65.70 468 VAL C N 1
ATOM 5956 C CA . VAL C 2 468 ? 58.266 -22.795 203.299 1.00 66.49 468 VAL C CA 1
ATOM 5957 C C . VAL C 2 468 ? 57.437 -22.189 204.444 1.00 67.67 468 VAL C C 1
ATOM 5958 O O . VAL C 2 468 ? 57.548 -20.990 204.726 1.00 67.91 468 VAL C O 1
ATOM 5962 N N . GLN C 2 469 ? 56.553 -22.986 205.058 1.00 68.22 469 GLN C N 1
ATOM 5963 C CA . GLN C 2 469 ? 55.697 -22.477 206.136 1.00 69.13 469 GLN C CA 1
ATOM 5964 C C . GLN C 2 469 ? 55.899 -23.258 207.430 1.00 70.59 469 GLN C C 1
ATOM 5965 O O . GLN C 2 469 ? 55.121 -24.166 207.729 1.00 71.21 469 GLN C O 1
ATOM 5971 N N . PRO C 2 470 ? 56.951 -22.941 208.208 1.00 71.02 470 PRO C N 1
ATOM 5972 C CA . PRO C 2 470 ? 57.171 -23.670 209.469 1.00 71.72 470 PRO C CA 1
ATOM 5973 C C . PRO C 2 470 ? 56.177 -23.281 210.561 1.00 73.09 470 PRO C C 1
ATOM 5974 O O . PRO C 2 470 ? 55.572 -22.215 210.487 1.00 73.20 470 PRO C O 1
ATOM 5978 N N . ARG C 2 471 ? 55.987 -24.148 211.564 1.00 73.86 471 ARG C N 1
ATOM 5979 C CA . ARG C 2 471 ? 55.080 -23.842 212.670 1.00 74.77 471 ARG C CA 1
ATOM 5980 C C . ARG C 2 471 ? 55.688 -22.703 213.504 1.00 74.84 471 ARG C C 1
ATOM 5981 O O . ARG C 2 471 ? 56.921 -22.617 213.614 1.00 74.75 471 ARG C O 1
ATOM 5989 N N . ALA C 2 472 ? 54.837 -21.824 214.072 1.00 74.61 472 ALA C N 1
ATOM 5990 C CA . ALA C 2 472 ? 55.312 -20.697 214.885 1.00 75.02 472 ALA C CA 1
ATOM 5991 C C . ALA C 2 472 ? 56.292 -21.112 216.004 1.00 75.66 472 ALA C C 1
ATOM 5992 O O . ALA C 2 472 ? 55.957 -21.953 216.836 1.00 76.54 472 ALA C O 1
ATOM 5994 N N . GLY C 2 473 ? 57.497 -20.550 215.992 1.00 74.73 473 GLY C N 1
ATOM 5995 C CA . GLY C 2 473 ? 58.493 -20.848 217.011 1.00 74.23 473 GLY C CA 1
ATOM 5996 C C . GLY C 2 473 ? 59.425 -21.997 216.696 1.00 73.49 473 GLY C C 1
ATOM 5997 O O . GLY C 2 473 ? 60.394 -22.210 217.420 1.00 73.73 473 GLY C O 1
ATOM 5998 N N . SER C 2 474 ? 59.157 -22.745 215.622 1.00 72.55 474 SER C N 1
ATOM 5999 C CA . SER C 2 474 ? 60.004 -23.881 215.241 1.00 72.03 474 SER C CA 1
ATOM 6000 C C . SER C 2 474 ? 61.172 -23.513 214.315 1.00 71.48 474 SER C C 1
ATOM 6001 O O . SER C 2 474 ? 61.861 -24.408 213.832 1.00 71.68 474 SER C O 1
ATOM 6004 N N . ASP C 2 475 ? 61.391 -22.223 214.052 1.00 70.57 475 ASP C N 1
ATOM 6005 C CA . ASP C 2 475 ? 62.416 -21.779 213.125 1.00 70.11 475 ASP C CA 1
ATOM 6006 C C . ASP C 2 475 ? 63.820 -22.275 213.443 1.00 71.03 475 ASP C C 1
ATOM 6007 O O . ASP C 2 475 ? 64.537 -22.663 212.521 1.00 71.51 475 ASP C O 1
ATOM 6012 N N . ILE C 2 476 ? 64.216 -22.301 214.724 1.00 71.06 476 ILE C N 1
ATOM 6013 C CA . ILE C 2 476 ? 65.562 -22.764 215.087 1.00 71.22 476 ILE C CA 1
ATOM 6014 C C . ILE C 2 476 ? 65.749 -24.252 214.776 1.00 71.91 476 ILE C C 1
ATOM 6015 O O . ILE C 2 476 ? 66.838 -24.655 214.391 1.00 71.86 476 ILE C O 1
ATOM 6020 N N . VAL C 2 477 ? 64.671 -25.050 214.848 1.00 72.53 477 VAL C N 1
ATOM 6021 C CA . VAL C 2 477 ? 64.720 -26.480 214.549 1.00 73.43 477 VAL C CA 1
ATOM 6022 C C . VAL C 2 477 ? 65.149 -26.753 213.102 1.00 73.70 477 VAL C C 1
ATOM 6023 O O . VAL C 2 477 ? 66.026 -27.594 212.883 1.00 74.13 477 VAL C O 1
ATOM 6027 N N . TRP C 2 478 ? 64.570 -26.030 212.123 1.00 73.09 478 TRP C N 1
ATOM 6028 C CA . TRP C 2 478 ? 64.974 -26.222 210.729 1.00 72.64 478 TRP C CA 1
ATOM 6029 C C . TRP C 2 478 ? 66.314 -25.549 210.436 1.00 71.67 478 TRP C C 1
ATOM 6030 O O . TRP C 2 478 ? 67.076 -26.054 209.621 1.00 71.41 478 TRP C O 1
ATOM 6041 N N . LEU C 2 479 ? 66.618 -24.432 211.109 1.00 71.04 479 LEU C N 1
ATOM 6042 C CA . LEU C 2 479 ? 67.876 -23.725 210.893 1.00 70.82 479 LEU C CA 1
ATOM 6043 C C . LEU C 2 479 ? 69.040 -24.599 211.332 1.00 71.11 479 LEU C C 1
ATOM 6044 O O . LEU C 2 479 ? 70.009 -24.740 210.592 1.00 71.28 479 LEU C O 1
ATOM 6049 N N . ASN C 2 480 ? 68.918 -25.243 212.501 1.00 71.14 480 ASN C N 1
ATOM 6050 C CA . ASN C 2 480 ? 69.951 -26.140 213.011 1.00 71.53 480 ASN C CA 1
ATOM 6051 C C . ASN C 2 480 ? 70.110 -27.359 212.096 1.00 72.24 480 ASN C C 1
ATOM 6052 O O . ASN C 2 480 ? 71.233 -27.786 211.833 1.00 72.37 480 ASN C O 1
ATOM 6057 N N . ALA C 2 481 ? 68.992 -27.877 211.569 1.00 72.52 481 ALA C N 1
ATOM 6058 C CA . ALA C 2 481 ? 69.001 -29.007 210.651 1.00 73.49 481 ALA C CA 1
ATOM 6059 C C . ALA C 2 481 ? 69.694 -28.681 209.323 1.00 74.00 481 ALA C C 1
ATOM 6060 O O . ALA C 2 481 ? 70.417 -29.525 208.809 1.00 74.30 481 ALA C O 1
ATOM 6062 N N . ILE C 2 482 ? 69.520 -27.465 208.779 1.00 74.17 482 ILE C N 1
ATOM 6063 C CA . ILE C 2 482 ? 70.207 -27.067 207.538 1.00 74.72 482 ILE C CA 1
ATOM 6064 C C . ILE C 2 482 ? 71.728 -27.095 207.771 1.00 75.42 482 ILE C C 1
ATOM 6065 O O . ILE C 2 482 ? 72.479 -27.607 206.942 1.00 75.70 482 ILE C O 1
ATOM 6070 N N . ALA C 2 483 ? 72.165 -26.591 208.932 1.00 75.45 483 ALA C N 1
ATOM 6071 C CA . ALA C 2 483 ? 73.572 -26.563 209.295 1.00 75.96 483 ALA C CA 1
ATOM 6072 C C . ALA C 2 483 ? 74.126 -27.974 209.489 1.00 76.60 483 ALA C C 1
ATOM 6073 O O . ALA C 2 483 ? 75.214 -28.270 208.999 1.00 76.85 483 ALA C O 1
ATOM 6075 N N . LYS C 2 484 ? 73.377 -28.851 210.170 1.00 76.85 484 LYS C N 1
ATOM 6076 C CA . LYS C 2 484 ? 73.809 -30.233 210.389 1.00 77.64 484 LYS C CA 1
ATOM 6077 C C . LYS C 2 484 ? 73.977 -30.984 209.063 1.00 78.49 484 LYS C C 1
ATOM 6078 O O . LYS C 2 484 ? 75.008 -31.610 208.854 1.00 78.70 484 LYS C O 1
ATOM 6084 N N . TYR C 2 485 ? 73.004 -30.865 208.149 1.00 79.00 485 TYR C N 1
ATOM 6085 C CA . TYR C 2 485 ? 73.053 -31.493 206.831 1.00 80.13 485 TYR C CA 1
ATOM 6086 C C . TYR C 2 485 ? 74.215 -30.962 205.997 1.00 80.69 485 TYR C C 1
ATOM 6087 O O . TYR C 2 485 ? 74.876 -31.742 205.326 1.00 80.93 485 TYR C O 1
ATOM 6096 N N . LEU C 2 486 ? 74.433 -29.641 205.990 1.00 80.69 486 LEU C N 1
ATOM 6097 C CA . LEU C 2 486 ? 75.501 -29.053 205.190 1.00 80.99 486 LEU C CA 1
ATOM 6098 C C . LEU C 2 486 ? 76.879 -29.410 205.719 1.00 81.65 486 LEU C C 1
ATOM 6099 O O . LEU C 2 486 ? 77.796 -29.634 204.931 1.00 81.87 486 LEU C O 1
ATOM 6104 N N . ILE C 2 487 ? 77.021 -29.486 207.048 1.00 81.86 487 ILE C N 1
ATOM 6105 C CA . ILE C 2 487 ? 78.291 -29.833 207.680 1.00 82.64 487 ILE C CA 1
ATOM 6106 C C . ILE C 2 487 ? 78.616 -31.300 207.409 1.00 82.49 487 ILE C C 1
ATOM 6107 O O . ILE C 2 487 ? 79.714 -31.605 206.944 1.00 82.35 487 ILE C O 1
ATOM 6112 N N . GLU C 2 488 ? 77.644 -32.193 207.653 1.00 82.22 488 GLU C N 1
ATOM 6113 C CA . GLU C 2 488 ? 77.826 -33.628 207.471 1.00 82.39 488 GLU C CA 1
ATOM 6114 C C . GLU C 2 488 ? 77.929 -34.053 206.008 1.00 82.83 488 GLU C C 1
ATOM 6115 O O . GLU C 2 488 ? 78.702 -34.959 205.709 1.00 83.35 488 GLU C O 1
ATOM 6121 N N . ASN C 2 489 ? 77.220 -33.385 205.092 1.00 82.61 489 ASN C N 1
ATOM 6122 C CA . ASN C 2 489 ? 77.337 -33.703 203.663 1.00 82.91 489 ASN C CA 1
ATOM 6123 C C . ASN C 2 489 ? 78.584 -33.097 202.989 1.00 82.38 489 ASN C C 1
ATOM 6124 O O . ASN C 2 489 ? 78.705 -33.174 201.768 1.00 82.41 489 ASN C O 1
ATOM 6129 N N . GLY C 2 490 ? 79.473 -32.485 203.773 1.00 81.78 490 GLY C N 1
ATOM 6130 C CA . GLY C 2 490 ? 80.703 -31.876 203.288 1.00 81.82 490 GLY C CA 1
ATOM 6131 C C . GLY C 2 490 ? 80.536 -30.595 202.500 1.00 81.81 490 GLY C C 1
ATOM 6132 O O . GLY C 2 490 ? 81.506 -30.093 201.922 1.00 82.32 490 GLY C O 1
ATOM 6133 N N . LYS C 2 491 ? 79.321 -30.038 202.484 1.00 81.14 491 LYS C N 1
ATOM 6134 C CA . LYS C 2 491 ? 79.046 -28.833 201.715 1.00 81.11 491 LYS C CA 1
ATOM 6135 C C . LYS C 2 491 ? 79.269 -27.509 202.493 1.00 80.63 491 LYS C C 1
ATOM 6136 O O . LYS C 2 491 ? 78.974 -26.433 201.969 1.00 80.51 491 LYS C O 1
ATOM 6142 N N . ALA C 2 492 ? 79.819 -27.584 203.716 1.00 79.92 492 ALA C N 1
ATOM 6143 C CA . ALA C 2 492 ? 80.103 -26.384 204.499 1.00 79.52 492 ALA C CA 1
ATOM 6144 C C . ALA C 2 492 ? 81.413 -25.773 204.047 1.00 79.09 492 ALA C C 1
ATOM 6145 O O . ALA C 2 492 ? 82.296 -26.494 203.583 1.00 79.25 492 ALA C O 1
ATOM 6147 N N . ASP C 2 493 ? 81.547 -24.443 204.186 1.00 78.42 493 ASP C N 1
ATOM 6148 C CA . ASP C 2 493 ? 82.758 -23.708 203.822 1.00 78.03 493 ASP C CA 1
ATOM 6149 C C . ASP C 2 493 ? 83.801 -23.999 204.889 1.00 77.11 493 ASP C C 1
ATOM 6150 O O . ASP C 2 493 ? 83.892 -23.285 205.890 1.00 77.08 493 ASP C O 1
ATOM 6155 N N . GLU C 2 494 ? 84.565 -25.072 204.690 1.00 76.24 494 GLU C N 1
ATOM 6156 C CA . GLU C 2 494 ? 85.558 -25.485 205.665 1.00 75.70 494 GLU C CA 1
ATOM 6157 C C . GLU C 2 494 ? 86.774 -24.588 205.676 1.00 75.38 494 GLU C C 1
ATOM 6158 O O . GLU C 2 494 ? 87.390 -24.461 206.723 1.00 75.60 494 GLU C O 1
ATOM 6164 N N . ARG C 2 495 ? 87.105 -23.937 204.549 1.00 74.81 495 ARG C N 1
ATOM 6165 C CA . ARG C 2 495 ? 88.228 -22.998 204.488 1.00 74.77 495 ARG C CA 1
ATOM 6166 C C . ARG C 2 495 ? 87.944 -21.777 205.377 1.00 74.26 495 ARG C C 1
ATOM 6167 O O . ARG C 2 495 ? 88.832 -21.309 206.088 1.00 74.19 495 ARG C O 1
ATOM 6175 N N . PHE C 2 496 ? 86.681 -21.310 205.378 1.00 73.71 496 PHE C N 1
ATOM 6176 C CA . PHE C 2 496 ? 86.238 -20.191 206.198 1.00 73.61 496 PHE C CA 1
ATOM 6177 C C . PHE C 2 496 ? 86.198 -20.607 207.671 1.00 73.44 496 PHE C C 1
ATOM 6178 O O . PHE C 2 496 ? 86.877 -19.995 208.492 1.00 73.47 496 PHE C O 1
ATOM 6186 N N . LEU C 2 497 ? 85.426 -21.657 208.003 1.00 73.21 497 LEU C N 1
ATOM 6187 C CA . LEU C 2 497 ? 85.298 -22.165 209.370 1.00 73.60 497 LEU C CA 1
ATOM 6188 C C . LEU C 2 497 ? 86.654 -22.414 210.051 1.00 74.39 497 LEU C C 1
ATOM 6189 O O . LEU C 2 497 ? 86.775 -22.300 211.272 1.00 74.91 497 LEU C O 1
ATOM 6194 N N . ARG C 2 498 ? 87.665 -22.749 209.247 1.00 74.13 498 ARG C N 1
ATOM 6195 C CA . ARG C 2 498 ? 89.016 -23.051 209.680 1.00 74.20 498 ARG C CA 1
ATOM 6196 C C . ARG C 2 498 ? 89.685 -21.813 210.309 1.00 73.92 498 ARG C C 1
ATOM 6197 O O . ARG C 2 498 ? 89.739 -21.702 211.534 1.00 74.11 498 ARG C O 1
ATOM 6205 N N . GLU C 2 499 ? 90.130 -20.865 209.475 1.00 73.30 499 GLU C N 1
ATOM 6206 C CA . GLU C 2 499 ? 90.867 -19.689 209.886 1.00 73.41 499 GLU C CA 1
ATOM 6207 C C . GLU C 2 499 ? 90.048 -18.563 210.461 1.00 72.88 499 GLU C C 1
ATOM 6208 O O . GLU C 2 499 ? 90.645 -17.628 210.989 1.00 73.13 499 GLU C O 1
ATOM 6214 N N . ARG C 2 500 ? 88.706 -18.601 210.339 1.00 72.05 500 ARG C N 1
ATOM 6215 C CA . ARG C 2 500 ? 87.893 -17.488 210.820 1.00 71.62 500 ARG C CA 1
ATOM 6216 C C . ARG C 2 500 ? 86.893 -17.815 211.914 1.00 72.24 500 ARG C C 1
ATOM 6217 O O . ARG C 2 500 ? 86.274 -16.885 212.422 1.00 72.57 500 ARG C O 1
ATOM 6225 N N . VAL C 2 501 ? 86.676 -19.094 212.253 1.00 72.39 501 VAL C N 1
ATOM 6226 C CA . VAL C 2 501 ? 85.649 -19.433 213.251 1.00 73.11 501 VAL C CA 1
ATOM 6227 C C . VAL C 2 501 ? 86.202 -20.271 214.436 1.00 74.15 501 VAL C C 1
ATOM 6228 O O . VAL C 2 501 ? 87.252 -20.899 214.319 1.00 74.38 501 VAL C O 1
ATOM 6232 N N . ASN C 2 502 ? 85.510 -20.213 215.587 1.00 74.73 502 ASN C N 1
ATOM 6233 C CA . ASN C 2 502 ? 85.826 -20.910 216.832 1.00 76.06 502 ASN C CA 1
ATOM 6234 C C . ASN C 2 502 ? 84.616 -21.712 217.337 1.00 77.67 502 ASN C C 1
ATOM 6235 O O . ASN C 2 502 ? 83.479 -21.411 216.988 1.00 77.90 502 ASN C O 1
ATOM 6240 N N . GLY C 2 503 ? 84.869 -22.701 218.184 1.00 78.61 503 GLY C N 1
ATOM 6241 C CA . GLY C 2 503 ? 83.820 -23.522 218.772 1.00 79.98 503 GLY C CA 1
ATOM 6242 C C . GLY C 2 503 ? 83.092 -24.429 217.800 1.00 81.32 503 GLY C C 1
ATOM 6243 O O . GLY C 2 503 ? 81.903 -24.702 217.992 1.00 81.72 503 GLY C O 1
ATOM 6244 N N . ARG C 2 504 ? 83.803 -24.935 216.770 1.00 81.87 504 ARG C N 1
ATOM 6245 C CA . ARG C 2 504 ? 83.212 -25.798 215.747 1.00 82.88 504 ARG C CA 1
ATOM 6246 C C . ARG C 2 504 ? 82.747 -27.176 216.247 1.00 84.43 504 ARG C C 1
ATOM 6247 O O . ARG C 2 504 ? 81.616 -27.558 215.961 1.00 84.56 504 ARG C O 1
ATOM 6255 N N . ASP C 2 505 ? 83.599 -27.927 216.961 1.00 85.46 505 ASP C N 1
ATOM 6256 C CA . ASP C 2 505 ? 83.226 -29.257 217.440 1.00 87.22 505 ASP C CA 1
ATOM 6257 C C . ASP C 2 505 ? 82.088 -29.227 218.472 1.00 88.06 505 ASP C C 1
ATOM 6258 O O . ASP C 2 505 ? 81.189 -30.073 218.430 1.00 88.40 505 ASP C O 1
ATOM 6263 N N . GLU C 2 506 ? 82.098 -28.230 219.365 1.00 87.96 506 GLU C N 1
ATOM 6264 C CA . GLU C 2 506 ? 81.024 -28.047 220.347 1.00 88.12 506 GLU C CA 1
ATOM 6265 C C . GLU C 2 506 ? 79.711 -27.692 219.636 1.00 87.67 506 GLU C C 1
ATOM 6266 O O . GLU C 2 506 ? 78.636 -28.064 220.102 1.00 87.93 506 GLU C O 1
ATOM 6272 N N . TYR C 2 507 ? 79.806 -26.977 218.503 1.00 87.05 507 TYR C N 1
ATOM 6273 C CA . TYR C 2 507 ? 78.679 -26.593 217.674 1.00 86.97 507 TYR C CA 1
ATOM 6274 C C . TYR C 2 507 ? 78.072 -27.832 217.003 1.00 87.38 507 TYR C C 1
ATOM 6275 O O . TYR C 2 507 ? 76.864 -28.033 217.094 1.00 87.33 507 TYR C O 1
ATOM 6284 N N . VAL C 2 508 ? 78.900 -28.687 216.378 1.00 87.59 508 VAL C N 1
ATOM 6285 C CA . VAL C 2 508 ? 78.392 -29.900 215.728 1.00 88.42 508 VAL C CA 1
ATOM 6286 C C . VAL C 2 508 ? 77.769 -30.882 216.753 1.00 89.00 508 VAL C C 1
ATOM 6287 O O . VAL C 2 508 ? 76.827 -31.614 216.424 1.00 89.15 508 VAL C O 1
ATOM 6291 N N . LYS C 2 509 ? 78.247 -30.845 218.010 1.00 89.19 509 LYS C N 1
ATOM 6292 C CA . LYS C 2 509 ? 77.689 -31.665 219.083 1.00 89.88 509 LYS C CA 1
ATOM 6293 C C . LYS C 2 509 ? 76.280 -31.181 219.429 1.00 90.22 509 LYS C C 1
ATOM 6294 O O . LYS C 2 509 ? 75.393 -31.997 219.659 1.00 90.33 509 LYS C O 1
ATOM 6300 N N . SER C 2 510 ? 76.063 -29.857 219.440 1.00 90.12 510 SER C N 1
ATOM 6301 C CA . SER C 2 510 ? 74.744 -29.292 219.723 1.00 90.33 510 SER C CA 1
ATOM 6302 C C . SER C 2 510 ? 73.750 -29.499 218.572 1.00 89.99 510 SER C C 1
ATOM 6303 O O . SER C 2 510 ? 72.545 -29.437 218.806 1.00 90.22 510 SER C O 1
ATOM 6306 N N . LEU C 2 511 ? 74.235 -29.743 217.342 1.00 89.36 511 LEU C N 1
ATOM 6307 C CA . LEU C 2 511 ? 73.351 -29.998 216.203 1.00 89.46 511 LEU C CA 1
ATOM 6308 C C . LEU C 2 511 ? 72.794 -31.428 216.173 1.00 89.88 511 LEU C C 1
ATOM 6309 O O . LEU C 2 511 ? 71.884 -31.693 215.384 1.00 90.09 511 LEU C O 1
ATOM 6314 N N . ALA C 2 512 ? 73.334 -32.341 217.022 1.00 89.63 512 ALA C N 1
ATOM 6315 C CA . ALA C 2 512 ? 72.940 -33.747 217.130 1.00 89.45 512 ALA C CA 1
ATOM 6316 C C . ALA C 2 512 ? 71.450 -34.029 217.035 1.00 89.37 512 ALA C C 1
ATOM 6317 O O . ALA C 2 512 ? 71.098 -34.884 216.225 1.00 90.18 512 ALA C O 1
ATOM 6319 N N . PRO C 2 513 ? 70.543 -33.385 217.815 1.00 88.23 513 PRO C N 1
ATOM 6320 C CA . PRO C 2 513 ? 69.116 -33.744 217.708 1.00 87.61 513 PRO C CA 1
ATOM 6321 C C . PRO C 2 513 ? 68.419 -33.283 216.447 1.00 87.14 513 PRO C C 1
ATOM 6322 O O . PRO C 2 513 ? 67.366 -33.808 216.113 1.00 87.41 513 PRO C O 1
ATOM 6326 N N . TYR C 2 514 ? 68.982 -32.304 215.761 1.00 86.69 514 TYR C N 1
ATOM 6327 C CA . TYR C 2 514 ? 68.332 -31.686 214.616 1.00 86.85 514 TYR C CA 1
ATOM 6328 C C . TYR C 2 514 ? 68.598 -32.414 213.310 1.00 87.81 514 TYR C C 1
ATOM 6329 O O . TYR C 2 514 ? 69.265 -31.903 212.409 1.00 87.90 514 TYR C O 1
ATOM 6338 N N . THR C 2 515 ? 68.022 -33.611 213.209 1.00 88.35 515 THR C N 1
ATOM 6339 C CA . THR C 2 515 ? 68.073 -34.427 212.006 1.00 89.35 515 THR C CA 1
ATOM 6340 C C . THR C 2 515 ? 66.867 -34.082 211.124 1.00 89.61 515 THR C C 1
ATOM 6341 O O . THR C 2 515 ? 65.864 -33.570 211.625 1.00 89.55 515 THR C O 1
ATOM 6345 N N . LEU C 2 516 ? 66.936 -34.392 209.817 1.00 89.65 516 LEU C N 1
ATOM 6346 C CA . LEU C 2 516 ? 65.844 -34.103 208.882 1.00 90.17 516 LEU C CA 1
ATOM 6347 C C . LEU C 2 516 ? 64.501 -34.639 209.351 1.00 91.32 516 LEU C C 1
ATOM 6348 O O . LEU C 2 516 ? 63.473 -34.005 209.117 1.00 91.29 516 LEU C O 1
ATOM 6353 N N . GLU C 2 517 ? 64.519 -35.780 210.054 1.00 92.20 517 GLU C N 1
ATOM 6354 C CA . GLU C 2 517 ? 63.302 -36.386 210.583 1.00 93.44 517 GLU C CA 1
ATOM 6355 C C . GLU C 2 517 ? 62.704 -35.519 211.700 1.00 94.15 517 GLU C C 1
ATOM 6356 O O . GLU C 2 517 ? 61.495 -35.292 211.721 1.00 94.83 517 GLU C O 1
ATOM 6362 N N . TYR C 2 518 ? 63.554 -35.029 212.610 1.00 93.80 518 TYR C N 1
ATOM 6363 C CA . TYR C 2 518 ? 63.165 -34.184 213.731 1.00 93.92 518 TYR C CA 1
ATOM 6364 C C . TYR C 2 518 ? 62.646 -32.864 213.210 1.00 94.24 518 TYR C C 1
ATOM 6365 O O . TYR C 2 518 ? 61.598 -32.408 213.664 1.00 94.42 518 TYR C O 1
ATOM 6374 N N . ALA C 2 519 ? 63.351 -32.269 212.225 1.00 94.09 519 ALA C N 1
ATOM 6375 C CA . ALA C 2 519 ? 62.941 -31.012 211.609 1.00 94.26 519 ALA C CA 1
ATOM 6376 C C . ALA C 2 519 ? 61.576 -31.179 210.920 1.00 94.62 519 ALA C C 1
ATOM 6377 O O . ALA C 2 519 ? 60.684 -30.375 211.156 1.00 94.85 519 ALA C O 1
ATOM 6379 N N . GLU C 2 520 ? 61.382 -32.253 210.141 1.00 94.44 520 GLU C N 1
ATOM 6380 C CA . GLU C 2 520 ? 60.096 -32.501 209.488 1.00 94.74 520 GLU C CA 1
ATOM 6381 C C . GLU C 2 520 ? 58.973 -32.688 210.507 1.00 94.88 520 GLU C C 1
ATOM 6382 O O . GLU C 2 520 ? 57.844 -32.277 210.265 1.00 95.08 520 GLU C O 1
ATOM 6388 N N . GLU C 2 521 ? 59.294 -33.269 211.660 1.00 94.76 521 GLU C N 1
ATOM 6389 C CA . GLU C 2 521 ? 58.340 -33.518 212.728 1.00 95.14 521 GLU C CA 1
ATOM 6390 C C . GLU C 2 521 ? 57.951 -32.252 213.502 1.00 93.99 521 GLU C C 1
ATOM 6391 O O . GLU C 2 521 ? 56.768 -32.030 213.764 1.00 93.93 521 GLU C O 1
ATOM 6397 N N . LYS C 2 522 ? 58.937 -31.427 213.866 1.00 92.82 522 LYS C N 1
ATOM 6398 C CA . LYS C 2 522 ? 58.691 -30.226 214.657 1.00 92.11 522 LYS C CA 1
ATOM 6399 C C . LYS C 2 522 ? 58.247 -29.009 213.838 1.00 91.20 522 LYS C C 1
ATOM 6400 O O . LYS C 2 522 ? 57.301 -28.323 214.224 1.00 91.29 522 LYS C O 1
ATOM 6406 N N . THR C 2 523 ? 58.914 -28.744 212.718 1.00 90.21 523 THR C N 1
ATOM 6407 C CA . THR C 2 523 ? 58.588 -27.598 211.879 1.00 89.84 523 THR C CA 1
ATOM 6408 C C . THR C 2 523 ? 57.400 -27.851 210.967 1.00 89.69 523 THR C C 1
ATOM 6409 O O . THR C 2 523 ? 56.640 -26.932 210.676 1.00 90.35 523 THR C O 1
ATOM 6413 N N . GLY C 2 524 ? 57.293 -29.066 210.461 1.00 88.72 524 GLY C N 1
ATOM 6414 C CA . GLY C 2 524 ? 56.251 -29.400 209.499 1.00 88.48 524 GLY C CA 1
ATOM 6415 C C . GLY C 2 524 ? 56.713 -29.292 208.056 1.00 88.21 524 GLY C C 1
ATOM 6416 O O . GLY C 2 524 ? 55.960 -29.611 207.136 1.00 88.03 524 GLY C O 1
ATOM 6417 N N . ILE C 2 525 ? 57.945 -28.827 207.834 1.00 88.20 525 ILE C N 1
ATOM 6418 C CA . ILE C 2 525 ? 58.509 -28.707 206.502 1.00 88.91 525 ILE C CA 1
ATOM 6419 C C . ILE C 2 525 ? 59.044 -30.084 206.161 1.00 90.03 525 ILE C C 1
ATOM 6420 O O . ILE C 2 525 ? 59.855 -30.608 206.926 1.00 90.75 525 ILE C O 1
ATOM 6425 N N . ASP C 2 526 ? 58.613 -30.685 205.036 1.00 90.01 526 ASP C N 1
ATOM 6426 C CA . ASP C 2 526 ? 59.082 -32.029 204.683 1.00 90.51 526 ASP C CA 1
ATOM 6427 C C . ASP C 2 526 ? 60.607 -32.098 204.454 1.00 90.71 526 ASP C C 1
ATOM 6428 O O . ASP C 2 526 ? 61.259 -31.081 204.191 1.00 90.67 526 ASP C O 1
ATOM 6433 N N . GLN C 2 527 ? 61.171 -33.296 204.616 1.00 90.68 527 GLN C N 1
ATOM 6434 C CA . GLN C 2 527 ? 62.606 -33.510 204.477 1.00 91.22 527 GLN C CA 1
ATOM 6435 C C . GLN C 2 527 ? 63.112 -33.177 203.081 1.00 91.22 527 GLN C C 1
ATOM 6436 O O . GLN C 2 527 ? 64.186 -32.607 202.952 1.00 91.15 527 GLN C O 1
ATOM 6442 N N . GLU C 2 528 ? 62.327 -33.498 202.046 1.00 91.31 528 GLU C N 1
ATOM 6443 C CA . GLU C 2 528 ? 62.664 -33.241 200.651 1.00 91.94 528 GLU C CA 1
ATOM 6444 C C . GLU C 2 528 ? 62.863 -31.744 200.384 1.00 91.54 528 GLU C C 1
ATOM 6445 O O . GLU C 2 528 ? 63.887 -31.363 199.809 1.00 91.78 528 GLU C O 1
ATOM 6451 N N . THR C 2 529 ? 61.927 -30.890 200.843 1.00 90.70 529 THR C N 1
ATOM 6452 C CA . THR C 2 529 ? 62.077 -29.447 200.674 1.00 90.49 529 THR C CA 1
ATOM 6453 C C . THR C 2 529 ? 63.194 -28.917 201.564 1.00 89.29 529 THR C C 1
ATOM 6454 O O . THR C 2 529 ? 63.924 -28.034 201.130 1.00 89.58 529 THR C O 1
ATOM 6458 N N . LEU C 2 530 ? 63.410 -29.512 202.758 1.00 87.73 530 LEU C N 1
ATOM 6459 C CA . LEU C 2 530 ? 64.533 -29.139 203.627 1.00 86.48 530 LEU C CA 1
ATOM 6460 C C . LEU C 2 530 ? 65.854 -29.363 202.900 1.00 85.28 530 LEU C C 1
ATOM 6461 O O . LEU C 2 530 ? 66.767 -28.563 203.068 1.00 85.70 530 LEU C O 1
ATOM 6466 N N . ILE C 2 531 ? 65.952 -30.429 202.071 1.00 83.88 531 ILE C N 1
ATOM 6467 C CA . ILE C 2 531 ? 67.154 -30.694 201.274 1.00 83.06 531 ILE C CA 1
ATOM 6468 C C . ILE C 2 531 ? 67.325 -29.561 200.266 1.00 81.95 531 ILE C C 1
ATOM 6469 O O . ILE C 2 531 ? 68.430 -29.045 200.115 1.00 81.99 531 ILE C O 1
ATOM 6474 N N . GLN C 2 532 ? 66.220 -29.156 199.600 1.00 80.53 532 GLN C N 1
ATOM 6475 C CA . GLN C 2 532 ? 66.242 -28.080 198.616 1.00 79.56 532 GLN C CA 1
ATOM 6476 C C . GLN C 2 532 ? 66.714 -26.765 199.229 1.00 78.14 532 GLN C C 1
ATOM 6477 O O . GLN C 2 532 ? 67.556 -26.102 198.637 1.00 78.00 532 GLN C O 1
ATOM 6483 N N . MET C 2 533 ? 66.226 -26.423 200.439 1.00 76.92 533 MET C N 1
ATOM 6484 C CA . MET C 2 533 ? 66.635 -25.216 201.157 1.00 76.15 533 MET C CA 1
ATOM 6485 C C . MET C 2 533 ? 68.131 -25.256 201.425 1.00 75.90 533 MET C C 1
ATOM 6486 O O . MET C 2 533 ? 68.818 -24.289 201.125 1.00 76.39 533 MET C O 1
ATOM 6491 N N . ALA C 2 534 ? 68.638 -26.378 201.969 1.00 75.17 534 ALA C N 1
ATOM 6492 C CA . ALA C 2 534 ? 70.049 -26.541 202.297 1.00 75.06 534 ALA C CA 1
ATOM 6493 C C . ALA C 2 534 ? 70.940 -26.506 201.054 1.00 74.92 534 ALA C C 1
ATOM 6494 O O . ALA C 2 534 ? 72.027 -25.934 201.102 1.00 74.84 534 ALA C O 1
ATOM 6496 N N . GLU C 2 535 ? 70.468 -27.091 199.936 1.00 74.65 535 GLU C N 1
ATOM 6497 C CA . GLU C 2 535 ? 71.204 -27.118 198.673 1.00 74.64 535 GLU C CA 1
ATOM 6498 C C . GLU C 2 535 ? 71.272 -25.714 198.091 1.00 73.13 535 GLU C C 1
ATOM 6499 O O . GLU C 2 535 ? 72.333 -25.289 197.652 1.00 73.17 535 GLU C O 1
ATOM 6505 N N . MET C 2 536 ? 70.155 -24.979 198.119 1.00 71.55 536 MET C N 1
ATOM 6506 C CA . MET C 2 536 ? 70.122 -23.607 197.621 1.00 70.34 536 MET C CA 1
ATOM 6507 C C . MET C 2 536 ? 71.042 -22.724 198.452 1.00 69.04 536 MET C C 1
ATOM 6508 O O . MET C 2 536 ? 71.861 -22.009 197.886 1.00 68.78 536 MET C O 1
ATOM 6513 N N . ILE C 2 537 ? 70.949 -22.828 199.788 1.00 68.15 537 ILE C N 1
ATOM 6514 C CA . ILE C 2 537 ? 71.776 -22.061 200.711 1.00 67.98 537 ILE C CA 1
ATOM 6515 C C . ILE C 2 537 ? 73.262 -22.358 200.516 1.00 68.75 537 ILE C C 1
ATOM 6516 O O . ILE C 2 537 ? 74.073 -21.434 200.434 1.00 69.13 537 ILE C O 1
ATOM 6521 N N . GLY C 2 538 ? 73.601 -23.636 200.411 1.00 68.89 538 GLY C N 1
ATOM 6522 C CA . GLY C 2 538 ? 74.983 -24.080 200.249 1.00 69.21 538 GLY C CA 1
ATOM 6523 C C . GLY C 2 538 ? 75.614 -23.759 198.908 1.00 69.38 538 GLY C C 1
ATOM 6524 O O . GLY C 2 538 ? 76.757 -23.302 198.860 1.00 69.41 538 GLY C O 1
ATOM 6525 N N . GLN C 2 539 ? 74.877 -23.994 197.808 1.00 69.51 539 GLN C N 1
ATOM 6526 C CA . GLN C 2 539 ? 75.346 -23.744 196.441 1.00 70.13 539 GLN C CA 1
ATOM 6527 C C . GLN C 2 539 ? 75.419 -22.272 196.065 1.00 70.18 539 GLN C C 1
ATOM 6528 O O . GLN C 2 539 ? 76.108 -21.928 195.097 1.00 70.32 539 GLN C O 1
ATOM 6534 N N . ALA C 2 540 ? 74.688 -21.400 196.788 1.00 69.86 540 ALA C N 1
ATOM 6535 C CA . ALA C 2 540 ? 74.743 -19.971 196.500 1.00 69.49 540 ALA C CA 1
ATOM 6536 C C . ALA C 2 540 ? 76.066 -19.448 196.998 1.00 68.97 540 ALA C C 1
ATOM 6537 O O . ALA C 2 540 ? 76.510 -19.778 198.105 1.00 68.63 540 ALA C O 1
ATOM 6539 N N . ASP C 2 541 ? 76.724 -18.689 196.138 1.00 68.82 541 ASP C N 1
ATOM 6540 C CA . ASP C 2 541 ? 78.035 -18.114 196.411 1.00 69.20 541 ASP C CA 1
ATOM 6541 C C . ASP C 2 541 ? 77.927 -17.034 197.504 1.00 67.61 541 ASP C C 1
ATOM 6542 O O . ASP C 2 541 ? 78.795 -16.943 198.368 1.00 67.70 541 ASP C O 1
ATOM 6547 N N . SER C 2 542 ? 76.844 -16.244 197.470 1.00 65.94 542 SER C N 1
ATOM 6548 C CA . SER C 2 542 ? 76.596 -15.191 198.443 1.00 65.03 542 SER C CA 1
ATOM 6549 C C . SER C 2 542 ? 75.159 -15.253 198.958 1.00 63.50 542 SER C C 1
ATOM 6550 O O . SER C 2 542 ? 74.210 -15.188 198.178 1.00 63.61 542 SER C O 1
ATOM 6553 N N . VAL C 2 543 ? 74.998 -15.401 200.274 1.00 61.98 543 VAL C N 1
ATOM 6554 C CA . VAL C 2 543 ? 73.687 -15.516 200.915 1.00 60.94 543 VAL C CA 1
ATOM 6555 C C . VAL C 2 543 ? 73.464 -14.438 201.957 1.00 59.51 543 VAL C C 1
ATOM 6556 O O . VAL C 2 543 ? 74.232 -14.332 202.915 1.00 59.53 543 VAL C O 1
ATOM 6560 N N . CYS C 2 544 ? 72.383 -13.674 201.805 1.00 58.12 544 CYS C N 1
ATOM 6561 C CA . CYS C 2 544 ? 72.031 -12.657 202.783 1.00 57.33 544 CYS C CA 1
ATOM 6562 C C . CYS C 2 544 ? 70.859 -13.202 203.571 1.00 56.33 544 CYS C C 1
ATOM 6563 O O . CYS C 2 544 ? 69.851 -13.573 202.966 1.00 56.53 544 CYS C O 1
ATOM 6566 N N . ALA C 2 545 ? 70.976 -13.274 204.903 1.00 55.22 545 ALA C N 1
ATOM 6567 C CA . ALA C 2 545 ? 69.876 -13.787 205.714 1.00 54.88 545 ALA C CA 1
ATOM 6568 C C . ALA C 2 545 ? 69.183 -12.639 206.441 1.00 53.97 545 ALA C C 1
ATOM 6569 O O . ALA C 2 545 ? 69.730 -12.067 207.374 1.00 54.19 545 ALA C O 1
ATOM 6571 N N . LEU C 2 546 ? 67.989 -12.291 205.983 1.00 52.65 546 LEU C N 1
ATOM 6572 C CA . LEU C 2 546 ? 67.192 -11.212 206.527 1.00 51.98 546 LEU C CA 1
ATOM 6573 C C . LEU C 2 546 ? 66.151 -11.776 207.460 1.00 51.76 546 LEU C C 1
ATOM 6574 O O . LEU C 2 546 ? 65.259 -12.488 207.006 1.00 52.13 546 LEU C O 1
ATOM 6579 N N . TRP C 2 547 ? 66.228 -11.446 208.745 1.00 51.06 547 TRP C N 1
ATOM 6580 C CA . TRP C 2 547 ? 65.201 -11.880 209.688 1.00 50.68 547 TRP C CA 1
ATOM 6581 C C . TRP C 2 547 ? 64.602 -10.694 210.420 1.00 50.62 547 TRP C C 1
ATOM 6582 O O . TRP C 2 547 ? 65.206 -9.616 210.466 1.00 50.75 547 TRP C O 1
ATOM 6593 N N . ALA C 2 548 ? 63.386 -10.862 210.934 1.00 50.52 548 ALA C N 1
ATOM 6594 C CA . ALA C 2 548 ? 62.704 -9.776 211.632 1.00 50.89 548 ALA C CA 1
ATOM 6595 C C . ALA C 2 548 ? 61.826 -10.343 212.847 1.00 51.45 548 ALA C C 1
ATOM 6596 O O . ALA C 2 548 ? 62.271 -11.310 213.459 1.00 51.73 548 ALA C O 1
ATOM 6598 N N . MET C 2 549 ? 60.662 -9.784 213.212 1.00 51.43 549 MET C N 1
ATOM 6599 C CA . MET C 2 549 ? 59.906 -10.106 214.403 1.00 52.05 549 MET C CA 1
ATOM 6600 C C . MET C 2 549 ? 59.282 -11.478 214.431 1.00 53.01 549 MET C C 1
ATOM 6601 O O . MET C 2 549 ? 59.015 -11.979 215.521 1.00 53.37 549 MET C O 1
ATOM 6606 N N . GLY C 2 550 ? 59.155 -12.126 213.282 1.00 53.29 550 GLY C N 1
ATOM 6607 C CA . GLY C 2 550 ? 58.713 -13.513 213.247 1.00 53.81 550 GLY C CA 1
ATOM 6608 C C . GLY C 2 550 ? 59.734 -14.425 213.922 1.00 54.08 550 GLY C C 1
ATOM 6609 O O . GLY C 2 550 ? 59.358 -15.417 214.533 1.00 54.78 550 GLY C O 1
ATOM 6610 N N . VAL C 2 551 ? 61.025 -14.063 213.883 1.00 53.51 551 VAL C N 1
ATOM 6611 C CA . VAL C 2 551 ? 62.097 -14.816 214.527 1.00 53.89 551 VAL C CA 1
ATOM 6612 C C . VAL C 2 551 ? 62.309 -14.390 215.995 1.00 55.22 551 VAL C C 1
ATOM 6613 O O . VAL C 2 551 ? 62.327 -15.241 216.886 1.00 55.92 551 VAL C O 1
ATOM 6617 N N . THR C 2 552 ? 62.495 -13.082 216.236 1.00 55.31 552 THR C N 1
ATOM 6618 C CA . THR C 2 552 ? 62.869 -12.538 217.538 1.00 55.56 552 THR C CA 1
ATOM 6619 C C . THR C 2 552 ? 61.768 -12.397 218.585 1.00 56.23 552 THR C C 1
ATOM 6620 O O . THR C 2 552 ? 62.101 -12.433 219.768 1.00 56.45 552 THR C O 1
ATOM 6624 N N . GLN C 2 553 ? 60.495 -12.191 218.198 1.00 56.40 553 GLN C N 1
ATOM 6625 C CA . GLN C 2 553 ? 59.431 -12.042 219.202 1.00 57.00 553 GLN C CA 1
ATOM 6626 C C . GLN C 2 553 ? 58.918 -13.395 219.683 1.00 58.52 553 GLN C C 1
ATOM 6627 O O . GLN C 2 553 ? 57.755 -13.761 219.489 1.00 58.38 553 GLN C O 1
ATOM 6633 N N . HIS C 2 554 ? 59.823 -14.126 220.334 1.00 59.60 554 HIS C N 1
ATOM 6634 C CA . HIS C 2 554 ? 59.642 -15.469 220.851 1.00 60.94 554 HIS C CA 1
ATOM 6635 C C . HIS C 2 554 ? 60.504 -15.672 222.120 1.00 62.84 554 HIS C C 1
ATOM 6636 O O . HIS C 2 554 ? 61.437 -14.898 222.375 1.00 62.93 554 HIS C O 1
ATOM 6643 N N . ILE C 2 555 ? 60.229 -16.756 222.880 1.00 63.93 555 ILE C N 1
ATOM 6644 C CA . ILE C 2 555 ? 61.006 -17.120 224.066 1.00 65.03 555 ILE C CA 1
ATOM 6645 C C . ILE C 2 555 ? 62.435 -17.559 223.668 1.00 65.70 555 ILE C C 1
ATOM 6646 O O . ILE C 2 555 ? 63.400 -17.277 224.386 1.00 65.98 555 ILE C O 1
ATOM 6651 N N . GLY C 2 556 ? 62.564 -18.192 222.504 1.00 65.72 556 GLY C N 1
ATOM 6652 C CA . GLY C 2 556 ? 63.864 -18.586 221.972 1.00 66.09 556 GLY C CA 1
ATOM 6653 C C . GLY C 2 556 ? 64.339 -17.684 220.840 1.00 66.15 556 GLY C C 1
ATOM 6654 O O . GLY C 2 556 ? 65.107 -18.119 219.980 1.00 66.25 556 GLY C O 1
ATOM 6655 N N . GLY C 2 557 ? 63.886 -16.428 220.849 1.00 65.70 557 GLY C N 1
ATOM 6656 C CA . GLY C 2 557 ? 64.203 -15.432 219.840 1.00 65.69 557 GLY C CA 1
ATOM 6657 C C . GLY C 2 557 ? 65.678 -15.136 219.722 1.00 65.81 557 GLY C C 1
ATOM 6658 O O . GLY C 2 557 ? 66.186 -15.004 218.609 1.00 66.20 557 GLY C O 1
ATOM 6659 N N . SER C 2 558 ? 66.385 -15.031 220.862 1.00 65.46 558 SER C N 1
ATOM 6660 C CA . SER C 2 558 ? 67.833 -14.767 220.864 1.00 65.43 558 SER C CA 1
ATOM 6661 C C . SER C 2 558 ? 68.564 -15.962 220.270 1.00 65.48 558 SER C C 1
ATOM 6662 O O . SER C 2 558 ? 69.490 -15.790 219.484 1.00 65.28 558 SER C O 1
ATOM 6665 N N . ASP C 2 559 ? 68.127 -17.181 220.632 1.00 65.53 559 ASP C N 1
ATOM 6666 C CA . ASP C 2 559 ? 68.738 -18.401 220.131 1.00 65.78 559 ASP C CA 1
ATOM 6667 C C . ASP C 2 559 ? 68.491 -18.602 218.635 1.00 64.87 559 ASP C C 1
ATOM 6668 O O . ASP C 2 559 ? 69.447 -18.893 217.915 1.00 64.94 559 ASP C O 1
ATOM 6673 N N . THR C 2 560 ? 67.246 -18.387 218.147 1.00 63.55 560 THR C N 1
ATOM 6674 C CA . THR C 2 560 ? 66.961 -18.529 216.716 1.00 63.03 560 THR C CA 1
ATOM 6675 C C . THR C 2 560 ? 67.771 -17.525 215.895 1.00 63.19 560 THR C C 1
ATOM 6676 O O . THR C 2 560 ? 68.263 -17.862 214.819 1.00 63.58 560 THR C O 1
ATOM 6680 N N . SER C 2 561 ? 67.965 -16.310 216.426 1.00 62.48 561 SER C N 1
ATOM 6681 C CA . SER C 2 561 ? 68.779 -15.307 215.758 1.00 62.26 561 SER C CA 1
ATOM 6682 C C . SER C 2 561 ? 70.233 -15.792 215.691 1.00 61.80 561 SER C C 1
ATOM 6683 O O . SER C 2 561 ? 70.867 -15.666 214.643 1.00 61.94 561 SER C O 1
ATOM 6686 N N . THR C 2 562 ? 70.734 -16.401 216.788 1.00 60.97 562 THR C N 1
ATOM 6687 C CA . THR C 2 562 ? 72.093 -16.948 216.860 1.00 60.62 562 THR C CA 1
ATOM 6688 C C . THR C 2 562 ? 72.260 -18.076 215.840 1.00 60.68 562 THR C C 1
ATOM 6689 O O . THR C 2 562 ? 73.292 -18.163 215.201 1.00 60.21 562 THR C O 1
ATOM 6693 N N . ALA C 2 563 ? 71.217 -18.896 215.643 1.00 61.07 563 ALA C N 1
ATOM 6694 C CA . ALA C 2 563 ? 71.215 -19.990 214.676 1.00 61.71 563 ALA C CA 1
ATOM 6695 C C . ALA C 2 563 ? 71.383 -19.480 213.245 1.00 61.26 563 ALA C C 1
ATOM 6696 O O . ALA C 2 563 ? 72.043 -20.128 212.439 1.00 61.33 563 ALA C O 1
ATOM 6698 N N . ILE C 2 564 ? 70.813 -18.313 212.932 1.00 60.70 564 ILE C N 1
ATOM 6699 C CA . ILE C 2 564 ? 70.939 -17.736 211.594 1.00 60.26 564 ILE C CA 1
ATOM 6700 C C . ILE C 2 564 ? 72.390 -17.311 211.343 1.00 60.11 564 ILE C C 1
ATOM 6701 O O . ILE C 2 564 ? 72.966 -17.624 210.300 1.00 60.17 564 ILE C O 1
ATOM 6706 N N . SER C 2 565 ? 73.000 -16.671 212.339 1.00 59.82 565 SER C N 1
ATOM 6707 C CA . SER C 2 565 ? 74.388 -16.234 212.270 1.00 60.08 565 SER C CA 1
ATOM 6708 C C . SER C 2 565 ? 75.324 -17.450 212.189 1.00 60.84 565 SER C C 1
ATOM 6709 O O . SER C 2 565 ? 76.302 -17.431 211.444 1.00 61.15 565 SER C O 1
ATOM 6712 N N . ASN C 2 566 ? 75.004 -18.516 212.934 1.00 60.89 566 ASN C N 1
ATOM 6713 C CA . ASN C 2 566 ? 75.763 -19.750 212.925 1.00 61.33 566 ASN C CA 1
ATOM 6714 C C . ASN C 2 566 ? 75.693 -20.383 211.549 1.00 61.43 566 ASN C C 1
ATOM 6715 O O . ASN C 2 566 ? 76.736 -20.764 211.026 1.00 61.95 566 ASN C O 1
ATOM 6720 N N . LEU C 2 567 ? 74.496 -20.436 210.923 1.00 60.92 567 LEU C N 1
ATOM 6721 C CA . LEU C 2 567 ? 74.341 -20.989 209.576 1.00 61.31 567 LEU C CA 1
ATOM 6722 C C . LEU C 2 567 ? 75.188 -20.207 208.577 1.00 62.22 567 LEU C C 1
ATOM 6723 O O . LEU C 2 567 ? 75.921 -20.814 207.804 1.00 62.56 567 LEU C O 1
ATOM 6728 N N . LEU C 2 568 ? 75.160 -18.871 208.655 1.00 62.40 568 LEU C N 1
ATOM 6729 C CA . LEU C 2 568 ? 75.958 -18.032 207.773 1.00 63.10 568 LEU C CA 1
ATOM 6730 C C . LEU C 2 568 ? 77.448 -18.268 207.969 1.00 63.93 568 LEU C C 1
ATOM 6731 O O . LEU C 2 568 ? 78.196 -18.210 206.999 1.00 64.46 568 LEU C O 1
ATOM 6736 N N . LEU C 2 569 ? 77.888 -18.557 209.210 1.00 63.76 569 LEU C N 1
ATOM 6737 C CA . LEU C 2 569 ? 79.294 -18.853 209.483 1.00 63.85 569 LEU C CA 1
ATOM 6738 C C . LEU C 2 569 ? 79.665 -20.153 208.763 1.00 65.08 569 LEU C C 1
ATOM 6739 O O . LEU C 2 569 ? 80.597 -20.152 207.966 1.00 65.55 569 LEU C O 1
ATOM 6744 N N . VAL C 2 570 ? 78.870 -21.217 208.960 1.00 65.57 570 VAL C N 1
ATOM 6745 C CA . VAL C 2 570 ? 79.033 -22.523 208.318 1.00 66.64 570 VAL C CA 1
ATOM 6746 C C . VAL C 2 570 ? 79.208 -22.399 206.786 1.00 67.27 570 VAL C C 1
ATOM 6747 O O . VAL C 2 570 ? 80.185 -22.920 206.249 1.00 67.63 570 VAL C O 1
ATOM 6751 N N . THR C 2 571 ? 78.270 -21.702 206.094 1.00 66.96 571 THR C N 1
ATOM 6752 C CA . THR C 2 571 ? 78.302 -21.541 204.631 1.00 66.74 571 THR C CA 1
ATOM 6753 C C . THR C 2 571 ? 79.303 -20.456 204.144 1.00 65.57 571 THR C C 1
ATOM 6754 O O . THR C 2 571 ? 79.453 -20.263 202.938 1.00 65.69 571 THR C O 1
ATOM 6758 N N . GLY C 2 572 ? 80.006 -19.806 205.068 1.00 64.44 572 GLY C N 1
ATOM 6759 C CA . GLY C 2 572 ? 81.024 -18.817 204.745 1.00 64.02 572 GLY C CA 1
ATOM 6760 C C . GLY C 2 572 ? 80.490 -17.517 204.192 1.00 63.34 572 GLY C C 1
ATOM 6761 O O . GLY C 2 572 ? 81.176 -16.843 203.418 1.00 63.37 572 GLY C O 1
ATOM 6762 N N . ASN C 2 573 ? 79.271 -17.143 204.600 1.00 62.53 573 ASN C N 1
ATOM 6763 C CA . ASN C 2 573 ? 78.631 -15.916 204.149 1.00 62.09 573 ASN C CA 1
ATOM 6764 C C . ASN C 2 573 ? 78.769 -14.753 205.132 1.00 61.19 573 ASN C C 1
ATOM 6765 O O . ASN C 2 573 ? 77.781 -14.316 205.729 1.00 61.57 573 ASN C O 1
ATOM 6770 N N . TYR C 2 574 ? 80.017 -14.248 205.261 1.00 59.48 574 TYR C N 1
ATOM 6771 C CA . TYR C 2 574 ? 80.451 -13.117 206.083 1.00 58.30 574 TYR C CA 1
ATOM 6772 C C . TYR C 2 574 ? 81.702 -12.498 205.457 1.00 57.16 574 TYR C C 1
ATOM 6773 O O . TYR C 2 574 ? 82.426 -13.162 204.722 1.00 57.38 574 TYR C O 1
ATOM 6782 N N . GLY C 2 575 ? 81.950 -11.230 205.751 1.00 55.94 575 GLY C N 1
ATOM 6783 C CA . GLY C 2 575 ? 83.120 -10.514 205.260 1.00 54.94 575 GLY C CA 1
ATOM 6784 C C . GLY C 2 575 ? 83.294 -10.419 203.758 1.00 53.67 575 GLY C C 1
ATOM 6785 O O . GLY C 2 575 ? 84.395 -10.132 203.287 1.00 53.91 575 GLY C O 1
ATOM 6786 N N . LYS C 2 576 ? 82.224 -10.651 202.994 1.00 52.38 576 LYS C N 1
ATOM 6787 C CA . LYS C 2 576 ? 82.268 -10.558 201.540 1.00 51.80 576 LYS C CA 1
ATOM 6788 C C . LYS C 2 576 ? 81.004 -9.882 200.995 1.00 52.18 576 LYS C C 1
ATOM 6789 O O . LYS C 2 576 ? 79.919 -10.016 201.578 1.00 52.30 576 LYS C O 1
ATOM 6795 N N . PRO C 2 577 ? 81.133 -9.118 199.894 1.00 52.17 577 PRO C N 1
ATOM 6796 C CA . PRO C 2 577 ? 79.956 -8.441 199.329 1.00 52.52 577 PRO C CA 1
ATOM 6797 C C . PRO C 2 577 ? 78.862 -9.389 198.838 1.00 53.30 577 PRO C C 1
ATOM 6798 O O . PRO C 2 577 ? 79.152 -10.432 198.256 1.00 53.86 577 PRO C O 1
ATOM 6802 N N . GLY C 2 578 ? 77.613 -9.015 199.088 1.00 53.09 578 GLY C N 1
ATOM 6803 C CA . GLY C 2 578 ? 76.462 -9.812 198.697 1.00 53.43 578 GLY C CA 1
ATOM 6804 C C . GLY C 2 578 ? 76.033 -10.839 199.730 1.00 53.77 578 GLY C C 1
ATOM 6805 O O . GLY C 2 578 ? 75.081 -11.583 199.499 1.00 54.02 578 GLY C O 1
ATOM 6806 N N . ALA C 2 579 ? 76.727 -10.911 200.875 1.00 53.45 579 ALA C N 1
ATOM 6807 C CA . ALA C 2 579 ? 76.400 -11.899 201.905 1.00 53.41 579 ALA C CA 1
ATOM 6808 C C . ALA C 2 579 ? 76.408 -11.287 203.316 1.00 52.86 579 ALA C C 1
ATOM 6809 O O . ALA C 2 579 ? 77.034 -10.244 203.530 1.00 53.31 579 ALA C O 1
ATOM 6811 N N . GLY C 2 580 ? 75.735 -11.939 204.266 1.00 51.53 580 GLY C N 1
ATOM 6812 C CA . GLY C 2 580 ? 75.752 -11.486 205.647 1.00 50.98 580 GLY C CA 1
ATOM 6813 C C . GLY C 2 580 ? 74.462 -11.665 206.400 1.00 50.39 580 GLY C C 1
ATOM 6814 O O . GLY C 2 580 ? 73.476 -12.147 205.846 1.00 51.06 580 GLY C O 1
ATOM 6815 N N . SER C 2 581 ? 74.470 -11.284 207.676 1.00 49.28 581 SER C N 1
ATOM 6816 C CA . SER C 2 581 ? 73.295 -11.331 208.542 1.00 48.93 581 SER C CA 1
ATOM 6817 C C . SER C 2 581 ? 72.619 -9.976 208.507 1.00 47.82 581 SER C C 1
ATOM 6818 O O . SER C 2 581 ? 73.268 -8.957 208.713 1.00 48.25 581 SER C O 1
ATOM 6821 N N . TYR C 2 582 ? 71.327 -9.957 208.222 1.00 46.47 582 TYR C N 1
ATOM 6822 C CA . TYR C 2 582 ? 70.574 -8.722 208.143 1.00 45.44 582 TYR C CA 1
ATOM 6823 C C . TYR C 2 582 ? 69.323 -8.730 208.991 1.00 44.34 582 TYR C C 1
ATOM 6824 O O . TYR C 2 582 ? 68.220 -8.808 208.452 1.00 44.80 582 TYR C O 1
ATOM 6833 N N . PRO C 2 583 ? 69.447 -8.584 210.324 1.00 42.89 583 PRO C N 1
ATOM 6834 C CA . PRO C 2 583 ? 68.233 -8.429 211.142 1.00 42.28 583 PRO C CA 1
ATOM 6835 C C . PRO C 2 583 ? 67.696 -7.030 210.814 1.00 41.89 583 PRO C C 1
ATOM 6836 O O . PRO C 2 583 ? 68.414 -6.038 211.006 1.00 42.21 583 PRO C O 1
ATOM 6840 N N . LEU C 2 584 ? 66.536 -6.970 210.152 1.00 40.54 584 LEU C N 1
ATOM 6841 C CA . LEU C 2 584 ? 66.013 -5.702 209.675 1.00 39.52 584 LEU C CA 1
ATOM 6842 C C . LEU C 2 584 ? 65.540 -4.792 210.802 1.00 38.71 584 LEU C C 1
ATOM 6843 O O . LEU C 2 584 ? 64.526 -5.059 211.462 1.00 38.66 584 LEU C O 1
ATOM 6848 N N . ARG C 2 585 ? 66.322 -3.719 211.026 1.00 37.72 585 ARG C N 1
ATOM 6849 C CA . ARG C 2 585 ? 66.098 -2.734 212.078 1.00 37.14 585 ARG C CA 1
ATOM 6850 C C . ARG C 2 585 ? 64.763 -2.020 211.939 1.00 36.78 585 ARG C C 1
ATOM 6851 O O . ARG C 2 585 ? 64.450 -1.468 210.888 1.00 36.64 585 ARG C O 1
ATOM 6859 N N . GLY C 2 586 ? 63.974 -2.104 212.999 1.00 36.59 586 GLY C N 1
ATOM 6860 C CA . GLY C 2 586 ? 62.615 -1.586 213.070 1.00 37.17 586 GLY C CA 1
ATOM 6861 C C . GLY C 2 586 ? 62.380 -0.129 212.723 1.00 37.43 586 GLY C C 1
ATOM 6862 O O . GLY C 2 586 ? 62.162 0.208 211.559 1.00 38.09 586 GLY C O 1
ATOM 6863 N N . HIS C 2 587 ? 62.372 0.735 213.747 1.00 36.47 587 HIS C N 1
ATOM 6864 C CA . HIS C 2 587 ? 62.140 2.170 213.627 1.00 35.77 587 HIS C CA 1
ATOM 6865 C C . HIS C 2 587 ? 63.193 2.886 212.776 1.00 36.05 587 HIS C C 1
ATOM 6866 O O . HIS C 2 587 ? 64.268 2.347 212.503 1.00 36.18 587 HIS C O 1
ATOM 6873 N N . ASN C 2 588 ? 62.886 4.125 212.385 1.00 35.92 588 ASN C N 1
ATOM 6874 C CA . ASN C 2 588 ? 63.764 5.000 211.617 1.00 36.35 588 ASN C CA 1
ATOM 6875 C C . ASN C 2 588 ? 65.121 5.155 212.278 1.00 36.75 588 ASN C C 1
ATOM 6876 O O . ASN C 2 588 ? 66.131 5.258 211.587 1.00 37.19 588 ASN C O 1
ATOM 6881 N N . ASN C 2 589 ? 65.146 5.180 213.610 1.00 36.56 589 ASN C N 1
ATOM 6882 C CA . ASN C 2 589 ? 66.373 5.338 214.340 1.00 37.04 589 ASN C CA 1
ATOM 6883 C C . ASN C 2 589 ? 66.442 4.405 215.532 1.00 37.91 589 ASN C C 1
ATOM 6884 O O . ASN C 2 589 ? 66.738 4.852 216.645 1.00 38.39 589 ASN C O 1
ATOM 6889 N N . VAL C 2 590 ? 66.154 3.104 215.319 1.00 37.82 590 VAL C N 1
ATOM 6890 C CA . VAL C 2 590 ? 66.307 2.146 216.415 1.00 38.26 590 VAL C CA 1
ATOM 6891 C C . VAL C 2 590 ? 67.793 1.804 216.555 1.00 39.09 590 VAL C C 1
ATOM 6892 O O . VAL C 2 590 ? 68.315 1.763 217.669 1.00 39.41 590 VAL C O 1
ATOM 6896 N N . GLN C 2 591 ? 68.495 1.662 215.417 1.00 39.38 591 GLN C N 1
ATOM 6897 C CA . GLN C 2 591 ? 69.918 1.373 215.346 1.00 40.24 591 GLN C CA 1
ATOM 6898 C C . GLN C 2 591 ? 70.691 2.495 216.047 1.00 40.66 591 GLN C C 1
ATOM 6899 O O . GLN C 2 591 ? 71.494 2.222 216.917 1.00 41.03 591 GLN C O 1
ATOM 6905 N N . GLY C 2 592 ? 70.358 3.738 215.746 1.00 40.52 592 GLY C N 1
ATOM 6906 C CA . GLY C 2 592 ? 70.999 4.884 216.367 1.00 40.88 592 GLY C CA 1
ATOM 6907 C C . GLY C 2 592 ? 70.651 5.098 217.825 1.00 41.04 592 GLY C C 1
ATOM 6908 O O . GLY C 2 592 ? 71.523 5.497 218.594 1.00 41.14 592 GLY C O 1
ATOM 6909 N N . ALA C 2 593 ? 69.399 4.820 218.241 1.00 41.05 593 ALA C N 1
ATOM 6910 C CA . ALA C 2 593 ? 69.034 4.963 219.654 1.00 41.74 593 ALA C CA 1
ATOM 6911 C C . ALA C 2 593 ? 69.857 3.982 220.511 1.00 42.54 593 ALA C C 1
ATOM 6912 O O . ALA C 2 593 ? 70.386 4.390 221.544 1.00 43.01 593 ALA C O 1
ATOM 6914 N N . SER C 2 594 ? 70.037 2.725 220.039 1.00 42.25 594 SER C N 1
ATOM 6915 C CA . SER C 2 594 ? 70.869 1.732 220.723 1.00 42.42 594 SER C CA 1
ATOM 6916 C C . SER C 2 594 ? 72.371 2.139 220.608 1.00 42.91 594 SER C C 1
ATOM 6917 O O . SER C 2 594 ? 73.119 2.061 221.584 1.00 43.42 594 SER C O 1
ATOM 6920 N N . ASP C 2 595 ? 72.792 2.619 219.424 1.00 42.27 595 ASP C N 1
ATOM 6921 C CA . ASP C 2 595 ? 74.155 3.079 219.186 1.00 42.17 595 ASP C CA 1
ATOM 6922 C C . ASP C 2 595 ? 74.594 4.147 220.171 1.00 42.79 595 ASP C C 1
ATOM 6923 O O . ASP C 2 595 ? 75.795 4.368 220.301 1.00 43.15 595 ASP C O 1
ATOM 6928 N N . PHE C 2 596 ? 73.652 4.862 220.806 1.00 42.88 596 PHE C N 1
ATOM 6929 C CA . PHE C 2 596 ? 74.015 5.929 221.725 1.00 43.47 596 PHE C CA 1
ATOM 6930 C C . PHE C 2 596 ? 73.651 5.621 223.174 1.00 44.24 596 PHE C C 1
ATOM 6931 O O . PHE C 2 596 ? 73.350 6.527 223.943 1.00 44.53 596 PHE C O 1
ATOM 6939 N N . GLY C 2 597 ? 73.748 4.357 223.549 1.00 44.51 597 GLY C N 1
ATOM 6940 C CA . GLY C 2 597 ? 73.589 3.951 224.933 1.00 45.79 597 GLY C CA 1
ATOM 6941 C C . GLY C 2 597 ? 72.218 3.938 225.558 1.00 47.27 597 GLY C C 1
ATOM 6942 O O . GLY C 2 597 ? 72.114 3.917 226.788 1.00 47.67 597 GLY C O 1
ATOM 6943 N N . SER C 2 598 ? 71.161 3.860 224.740 1.00 47.89 598 SER C N 1
ATOM 6944 C CA . SER C 2 598 ? 69.806 3.778 225.277 1.00 48.86 598 SER C CA 1
ATOM 6945 C C . SER C 2 598 ? 69.431 2.329 225.545 1.00 49.82 598 SER C C 1
ATOM 6946 O O . SER C 2 598 ? 68.506 1.785 224.946 1.00 49.78 598 SER C O 1
ATOM 6949 N N . MET C 2 599 ? 70.213 1.694 226.418 1.00 50.60 599 MET C N 1
ATOM 6950 C CA . MET C 2 599 ? 70.074 0.313 226.886 1.00 51.71 599 MET C CA 1
ATOM 6951 C C . MET C 2 599 ? 70.504 0.284 228.352 1.00 52.22 599 MET C C 1
ATOM 6952 O O . MET C 2 599 ? 71.325 1.107 228.773 1.00 52.65 599 MET C O 1
ATOM 6957 N N . PRO C 2 600 ? 69.978 -0.659 229.151 1.00 51.85 600 PRO C N 1
ATOM 6958 C CA . PRO C 2 600 ? 70.368 -0.693 230.569 1.00 51.84 600 PRO C CA 1
ATOM 6959 C C . PRO C 2 600 ? 71.789 -1.211 230.817 1.00 52.01 600 PRO C C 1
ATOM 6960 O O . PRO C 2 600 ? 72.452 -0.784 231.761 1.00 52.02 600 PRO C O 1
ATOM 6964 N N . ASP C 2 601 ? 72.258 -2.110 229.942 1.00 51.89 601 ASP C N 1
ATOM 6965 C CA . ASP C 2 601 ? 73.543 -2.782 230.053 1.00 52.16 601 ASP C CA 1
ATOM 6966 C C . ASP C 2 601 ? 74.697 -2.111 229.332 1.00 52.71 601 ASP C C 1
ATOM 6967 O O . ASP C 2 601 ? 75.853 -2.432 229.634 1.00 52.86 601 ASP C O 1
ATOM 6972 N N . ARG C 2 602 ? 74.415 -1.233 228.354 1.00 52.79 602 ARG C N 1
ATOM 6973 C CA . ARG C 2 602 ? 75.496 -0.612 227.587 1.00 53.45 602 ARG C CA 1
ATOM 6974 C C . ARG C 2 602 ? 75.429 0.892 227.457 1.00 53.81 602 ARG C C 1
ATOM 6975 O O . ARG C 2 602 ? 74.359 1.486 227.417 1.00 54.15 602 ARG C O 1
ATOM 6983 N N . LEU C 2 603 ? 76.597 1.496 227.364 1.00 53.79 603 LEU C N 1
ATOM 6984 C CA . LEU C 2 603 ? 76.794 2.922 227.133 1.00 54.19 603 LEU C CA 1
ATOM 6985 C C . LEU C 2 603 ? 76.903 3.122 225.588 1.00 54.04 603 LEU C C 1
ATOM 6986 O O . LEU C 2 603 ? 76.815 2.133 224.841 1.00 54.11 603 LEU C O 1
ATOM 6991 N N . PRO C 2 604 ? 77.053 4.363 225.063 1.00 53.73 604 PRO C N 1
ATOM 6992 C CA . PRO C 2 604 ? 77.172 4.527 223.600 1.00 54.23 604 PRO C CA 1
ATOM 6993 C C . PRO C 2 604 ? 78.283 3.671 222.982 1.00 55.43 604 PRO C C 1
ATOM 6994 O O . PRO C 2 604 ? 79.214 3.266 223.675 1.00 55.56 604 PRO C O 1
ATOM 6998 N N . GLY C 2 605 ? 78.145 3.344 221.704 1.00 56.14 605 GLY C N 1
ATOM 6999 C CA . GLY C 2 605 ? 79.114 2.499 221.019 1.00 57.42 605 GLY C CA 1
ATOM 7000 C C . GLY C 2 605 ? 79.139 1.053 221.480 1.00 58.85 605 GLY C C 1
ATOM 7001 O O . GLY C 2 605 ? 80.089 0.327 221.179 1.00 58.94 605 GLY C O 1
ATOM 7002 N N . TYR C 2 606 ? 78.100 0.633 222.231 1.00 59.93 606 TYR C N 1
ATOM 7003 C CA . TYR C 2 606 ? 77.917 -0.708 222.788 1.00 61.39 606 TYR C CA 1
ATOM 7004 C C . TYR C 2 606 ? 78.958 -1.105 223.816 1.00 62.98 606 TYR C C 1
ATOM 7005 O O . TYR C 2 606 ? 79.164 -2.291 224.039 1.00 63.32 606 TYR C O 1
ATOM 7014 N N . GLU C 2 607 ? 79.608 -0.129 224.450 1.00 63.89 607 GLU C N 1
ATOM 7015 C CA . GLU C 2 607 ? 80.606 -0.411 225.470 1.00 65.18 607 GLU C CA 1
ATOM 7016 C C . GLU C 2 607 ? 79.883 -0.735 226.767 1.00 66.81 607 GLU C C 1
ATOM 7017 O O . GLU C 2 607 ? 79.095 0.082 227.240 1.00 67.15 607 GLU C O 1
ATOM 7023 N N . LYS C 2 608 ? 80.109 -1.947 227.310 1.00 67.54 608 LYS C N 1
ATOM 7024 C CA . LYS C 2 608 ? 79.438 -2.444 228.511 1.00 68.65 608 LYS C CA 1
ATOM 7025 C C . LYS C 2 608 ? 79.518 -1.490 229.702 1.00 69.36 608 LYS C C 1
ATOM 7026 O O . LYS C 2 608 ? 80.539 -0.837 229.906 1.00 69.39 608 LYS C O 1
ATOM 7032 N N . VAL C 2 609 ? 78.405 -1.362 230.441 1.00 69.84 609 VAL C N 1
ATOM 7033 C CA . VAL C 2 609 ? 78.292 -0.474 231.594 1.00 70.86 609 VAL C CA 1
ATOM 7034 C C . VAL C 2 609 ? 79.187 -0.938 232.742 1.00 72.06 609 VAL C C 1
ATOM 7035 O O . VAL C 2 609 ? 79.894 -0.121 233.327 1.00 72.28 609 VAL C O 1
ATOM 7039 N N . THR C 2 610 ? 79.190 -2.250 233.030 1.00 72.61 610 THR C N 1
ATOM 7040 C CA . THR C 2 610 ? 79.987 -2.881 234.092 1.00 73.46 610 THR C CA 1
ATOM 7041 C C . THR C 2 610 ? 81.514 -2.836 233.865 1.00 74.27 610 THR C C 1
ATOM 7042 O O . THR C 2 610 ? 82.280 -3.212 234.748 1.00 74.36 610 THR C O 1
ATOM 7046 N N . ASP C 2 611 ? 81.944 -2.390 232.682 1.00 74.72 611 ASP C N 1
ATOM 7047 C CA . ASP C 2 611 ? 83.342 -2.237 232.316 1.00 75.54 611 ASP C CA 1
ATOM 7048 C C . ASP C 2 611 ? 83.856 -0.992 233.026 1.00 76.15 611 ASP C C 1
ATOM 7049 O O . ASP C 2 611 ? 83.529 0.126 232.630 1.00 76.40 611 ASP C O 1
ATOM 7054 N N . GLU C 2 612 ? 84.642 -1.188 234.083 1.00 76.17 612 GLU C N 1
ATOM 7055 C CA . GLU C 2 612 ? 85.207 -0.117 234.893 1.00 76.58 612 GLU C CA 1
ATOM 7056 C C . GLU C 2 612 ? 86.069 0.853 234.087 1.00 76.63 612 GLU C C 1
ATOM 7057 O O . GLU C 2 612 ? 86.159 2.028 234.441 1.00 76.81 612 GLU C O 1
ATOM 7063 N N . GLN C 2 613 ? 86.686 0.376 232.995 1.00 76.40 613 GLN C N 1
ATOM 7064 C CA . GLN C 2 613 ? 87.525 1.220 232.138 1.00 76.63 613 GLN C CA 1
ATOM 7065 C C . GLN C 2 613 ? 86.688 2.189 231.307 1.00 75.75 613 GLN C C 1
ATOM 7066 O O . GLN C 2 613 ? 87.111 3.322 231.070 1.00 75.79 613 GLN C O 1
ATOM 7072 N N . VAL C 2 614 ? 85.512 1.720 230.843 1.00 74.68 614 VAL C N 1
ATOM 7073 C CA . VAL C 2 614 ? 84.580 2.492 230.027 1.00 74.04 614 VAL C CA 1
ATOM 7074 C C . VAL C 2 614 ? 83.921 3.562 230.887 1.00 73.27 614 VAL C C 1
ATOM 7075 O O . VAL C 2 614 ? 83.894 4.734 230.516 1.00 73.46 614 VAL C O 1
ATOM 7079 N N . ARG C 2 615 ? 83.439 3.161 232.059 1.00 72.30 615 ARG C N 1
ATOM 7080 C CA . ARG C 2 615 ? 82.795 4.031 233.029 1.00 71.86 615 ARG C CA 1
ATOM 7081 C C . ARG C 2 615 ? 83.713 5.183 233.436 1.00 71.63 615 ARG C C 1
ATOM 7082 O O . ARG C 2 615 ? 83.268 6.324 233.512 1.00 71.75 615 ARG C O 1
ATOM 7090 N N . GLN C 2 616 ? 85.000 4.885 233.657 1.00 71.10 616 GLN C N 1
ATOM 7091 C CA . GLN C 2 616 ? 85.997 5.867 234.058 1.00 71.03 616 GLN C CA 1
ATOM 7092 C C . GLN C 2 616 ? 86.241 6.921 232.981 1.00 70.18 616 GLN C C 1
ATOM 7093 O O . GLN C 2 616 ? 86.513 8.074 233.313 1.00 70.40 616 GLN C O 1
ATOM 7099 N N . LYS C 2 617 ? 86.134 6.535 231.698 1.00 68.99 617 LYS C N 1
ATOM 7100 C CA . LYS C 2 617 ? 86.306 7.450 230.571 1.00 68.25 617 LYS C CA 1
ATOM 7101 C C . LYS C 2 617 ? 85.185 8.488 230.602 1.00 67.89 617 LYS C C 1
ATOM 7102 O O . LYS C 2 617 ? 85.456 9.687 230.552 1.00 67.89 617 LYS C O 1
ATOM 7108 N N . TYR C 2 618 ? 83.929 8.020 230.734 1.00 67.36 618 TYR C N 1
ATOM 7109 C CA . TYR C 2 618 ? 82.751 8.877 230.804 1.00 67.16 618 TYR C CA 1
ATOM 7110 C C . TYR C 2 618 ? 82.735 9.731 232.067 1.00 68.05 618 TYR C C 1
ATOM 7111 O O . TYR C 2 618 ? 82.226 10.843 232.036 1.00 68.22 618 TYR C O 1
ATOM 7120 N N . GLU C 2 619 ? 83.299 9.228 233.173 1.00 68.40 619 GLU C N 1
ATOM 7121 C CA . GLU C 2 619 ? 83.357 9.981 234.418 1.00 69.08 619 GLU C CA 1
ATOM 7122 C C . GLU C 2 619 ? 84.206 11.225 234.256 1.00 69.35 619 GLU C C 1
ATOM 7123 O O . GLU C 2 619 ? 83.813 12.282 234.735 1.00 69.55 619 GLU C O 1
ATOM 7129 N N . ARG C 2 620 ? 85.354 11.109 233.557 1.00 69.16 620 ARG C N 1
ATOM 7130 C CA . ARG C 2 620 ? 86.256 12.234 233.324 1.00 69.37 620 ARG C CA 1
ATOM 7131 C C . ARG C 2 620 ? 85.635 13.278 232.407 1.00 69.13 620 ARG C C 1
ATOM 7132 O O . ARG C 2 620 ? 85.769 14.472 232.665 1.00 69.42 620 ARG C O 1
ATOM 7140 N N . VAL C 2 621 ? 84.957 12.836 231.339 1.00 68.45 621 VAL C N 1
ATOM 7141 C CA . VAL C 2 621 ? 84.335 13.748 230.384 1.00 68.15 621 VAL C CA 1
ATOM 7142 C C . VAL C 2 621 ? 83.074 14.407 230.950 1.00 68.00 621 VAL C C 1
ATOM 7143 O O . VAL C 2 621 ? 82.959 15.633 230.920 1.00 68.02 621 VAL C O 1
ATOM 7147 N N . TRP C 2 622 ? 82.151 13.608 231.506 1.00 67.71 622 TRP C N 1
ATOM 7148 C CA . TRP C 2 622 ? 80.911 14.123 232.097 1.00 67.93 622 TRP C CA 1
ATOM 7149 C C . TRP C 2 622 ? 81.117 14.876 233.416 1.00 68.87 622 TRP C C 1
ATOM 7150 O O . TRP C 2 622 ? 80.237 15.627 233.826 1.00 68.93 622 TRP C O 1
ATOM 7161 N N . GLY C 2 623 ? 82.258 14.668 234.067 1.00 69.48 623 GLY C N 1
ATOM 7162 C CA . GLY C 2 623 ? 82.594 15.323 235.325 1.00 70.61 623 GLY C CA 1
ATOM 7163 C C . GLY C 2 623 ? 81.824 14.809 236.524 1.00 71.65 623 GLY C C 1
ATOM 7164 O O . GLY C 2 623 ? 81.697 15.517 237.526 1.00 71.87 623 GLY C O 1
ATOM 7165 N N . VAL C 2 624 ? 81.305 13.574 236.441 1.00 72.11 624 VAL C N 1
ATOM 7166 C CA . VAL C 2 624 ? 80.519 12.983 237.520 1.00 73.11 624 VAL C CA 1
ATOM 7167 C C . VAL C 2 624 ? 80.651 11.436 237.513 1.00 74.19 624 VAL C C 1
ATOM 7168 O O . VAL C 2 624 ? 80.868 10.853 236.449 1.00 74.44 624 VAL C O 1
ATOM 7172 N N . PRO C 2 625 ? 80.505 10.751 238.673 1.00 74.68 625 PRO C N 1
ATOM 7173 C CA . PRO C 2 625 ? 80.584 9.279 238.665 1.00 75.08 625 PRO C CA 1
ATOM 7174 C C . PRO C 2 625 ? 79.354 8.618 238.040 1.00 75.78 625 PRO C C 1
ATOM 7175 O O . PRO C 2 625 ? 78.229 9.069 238.241 1.00 76.05 625 PRO C O 1
ATOM 7179 N N . LEU C 2 626 ? 79.573 7.544 237.283 1.00 75.98 626 LEU C N 1
ATOM 7180 C CA . LEU C 2 626 ? 78.512 6.801 236.609 1.00 76.69 626 LEU C CA 1
ATOM 7181 C C . LEU C 2 626 ? 78.068 5.623 237.472 1.00 77.62 626 LEU C C 1
ATOM 7182 O O . LEU C 2 626 ? 78.897 5.011 238.149 1.00 77.96 626 LEU C O 1
ATOM 7187 N N . PRO C 2 627 ? 76.775 5.268 237.446 1.00 77.91 627 PRO C N 1
ATOM 7188 C CA . PRO C 2 627 ? 76.330 4.102 238.230 1.00 78.38 627 PRO C CA 1
ATOM 7189 C C . PRO C 2 627 ? 76.945 2.822 237.670 1.00 78.99 627 PRO C C 1
ATOM 7190 O O . PRO C 2 627 ? 77.012 2.658 236.454 1.00 79.00 627 PRO C O 1
ATOM 7194 N N . LYS C 2 628 ? 77.454 1.948 238.548 1.00 79.29 628 LYS C N 1
ATOM 7195 C CA . LYS C 2 628 ? 78.151 0.733 238.120 1.00 80.01 628 LYS C CA 1
ATOM 7196 C C . LYS C 2 628 ? 77.216 -0.401 237.751 1.00 80.42 628 LYS C C 1
ATOM 7197 O O . LYS C 2 628 ? 77.516 -1.180 236.853 1.00 80.68 628 LYS C O 1
ATOM 7203 N N . GLU C 2 629 ? 76.104 -0.517 238.462 1.00 80.33 629 GLU C N 1
ATOM 7204 C CA . GLU C 2 629 ? 75.157 -1.608 238.270 1.00 80.81 629 GLU C CA 1
ATOM 7205 C C . GLU C 2 629 ? 74.227 -1.405 237.055 1.00 80.38 629 GLU C C 1
ATOM 7206 O O . GLU C 2 629 ? 73.682 -0.310 236.914 1.00 80.89 629 GLU C O 1
ATOM 7212 N N . PRO C 2 630 ? 73.964 -2.423 236.210 1.00 79.26 630 PRO C N 1
ATOM 7213 C CA . PRO C 2 630 ? 73.006 -2.222 235.109 1.00 78.42 630 PRO C CA 1
ATOM 7214 C C . PRO C 2 630 ? 71.583 -1.920 235.606 1.00 77.63 630 PRO C C 1
ATOM 7215 O O . PRO C 2 630 ? 71.286 -2.014 236.800 1.00 77.64 630 PRO C O 1
ATOM 7219 N N . GLY C 2 631 ? 70.713 -1.541 234.683 1.00 76.80 631 GLY C N 1
ATOM 7220 C CA . GLY C 2 631 ? 69.348 -1.174 235.024 1.00 76.40 631 GLY C CA 1
ATOM 7221 C C . GLY C 2 631 ? 68.285 -2.118 234.519 1.00 75.48 631 GLY C C 1
ATOM 7222 O O . GLY C 2 631 ? 68.576 -3.258 234.149 1.00 75.74 631 GLY C O 1
ATOM 7223 N N . MET C 2 632 ? 67.045 -1.634 234.495 1.00 74.20 632 MET C N 1
ATOM 7224 C CA . MET C 2 632 ? 65.910 -2.427 234.057 1.00 73.73 632 MET C CA 1
ATOM 7225 C C . MET C 2 632 ? 65.707 -2.344 232.561 1.00 73.11 632 MET C C 1
ATOM 7226 O O . MET C 2 632 ? 66.090 -1.357 231.936 1.00 73.02 632 MET C O 1
ATOM 7231 N N . THR C 2 633 ? 65.055 -3.360 231.989 1.00 72.61 633 THR C N 1
ATOM 7232 C CA . THR C 2 633 ? 64.690 -3.322 230.581 1.00 72.70 633 THR C CA 1
ATOM 7233 C C . THR C 2 633 ? 63.298 -2.670 230.453 1.00 72.96 633 THR C C 1
ATOM 7234 O O . THR C 2 633 ? 62.566 -2.560 231.440 1.00 73.15 633 THR C O 1
ATOM 7238 N N . ASN C 2 634 ? 62.925 -2.262 229.234 1.00 72.79 634 ASN C N 1
ATOM 7239 C CA . ASN C 2 634 ? 61.643 -1.641 228.924 1.00 73.08 634 ASN C CA 1
ATOM 7240 C C . ASN C 2 634 ? 60.477 -2.519 229.382 1.00 73.34 634 ASN C C 1
ATOM 7241 O O . ASN C 2 634 ? 59.486 -2.006 229.893 1.00 73.56 634 ASN C O 1
ATOM 7246 N N . HIS C 2 635 ? 60.613 -3.842 229.233 1.00 73.09 635 HIS C N 1
ATOM 7247 C CA . HIS C 2 635 ? 59.575 -4.783 229.634 1.00 73.28 635 HIS C CA 1
ATOM 7248 C C . HIS C 2 635 ? 59.547 -4.934 231.157 1.00 72.91 635 HIS C C 1
ATOM 7249 O O . HIS C 2 635 ? 58.487 -4.844 231.765 1.00 73.08 635 HIS C O 1
ATOM 7256 N N . GLU C 2 636 ? 60.719 -5.112 231.767 1.00 72.41 636 GLU C N 1
ATOM 7257 C CA . GLU C 2 636 ? 60.934 -5.276 233.206 1.00 72.54 636 GLU C CA 1
ATOM 7258 C C . GLU C 2 636 ? 60.427 -4.085 234.026 1.00 71.87 636 GLU C C 1
ATOM 7259 O O . GLU C 2 636 ? 60.020 -4.259 235.172 1.00 71.86 636 GLU C O 1
ATOM 7265 N N . MET C 2 637 ? 60.433 -2.886 233.433 1.00 71.21 637 MET C N 1
ATOM 7266 C CA . MET C 2 637 ? 60.025 -1.653 234.097 1.00 71.02 637 MET C CA 1
ATOM 7267 C C . MET C 2 637 ? 58.624 -1.679 234.679 1.00 71.14 637 MET C C 1
ATOM 7268 O O . MET C 2 637 ? 58.443 -1.152 235.768 1.00 71.04 637 MET C O 1
ATOM 7273 N N . ILE C 2 638 ? 57.640 -2.282 233.988 1.00 71.40 638 ILE C N 1
ATOM 7274 C CA . ILE C 2 638 ? 56.273 -2.342 234.525 1.00 72.28 638 ILE C CA 1
ATOM 7275 C C . ILE C 2 638 ? 56.172 -3.299 235.719 1.00 73.23 638 ILE C C 1
ATOM 7276 O O . ILE C 2 638 ? 55.360 -3.075 236.615 1.00 73.25 638 ILE C O 1
ATOM 7281 N N . GLU C 2 639 ? 57.005 -4.347 235.746 1.00 73.92 639 GLU C N 1
ATOM 7282 C CA . GLU C 2 639 ? 57.026 -5.297 236.858 1.00 75.06 639 GLU C CA 1
ATOM 7283 C C . GLU C 2 639 ? 57.544 -4.595 238.118 1.00 75.35 639 GLU C C 1
ATOM 7284 O O . GLU C 2 639 ? 56.990 -4.787 239.200 1.00 75.74 639 GLU C O 1
ATOM 7290 N N . LYS C 2 640 ? 58.586 -3.760 237.965 1.00 75.00 640 LYS C N 1
ATOM 7291 C CA . LYS C 2 640 ? 59.184 -3.003 239.057 1.00 75.27 640 LYS C CA 1
ATOM 7292 C C . LYS C 2 640 ? 58.283 -1.878 239.580 1.00 75.39 640 LYS C C 1
ATOM 7293 O O . LYS C 2 640 ? 58.470 -1.449 240.709 1.00 75.34 640 LYS C O 1
ATOM 7299 N N . ILE C 2 641 ? 57.315 -1.388 238.773 1.00 75.28 641 ILE C N 1
ATOM 7300 C CA . ILE C 2 641 ? 56.360 -0.380 239.265 1.00 75.55 641 ILE C CA 1
ATOM 7301 C C . ILE C 2 641 ? 55.382 -1.098 240.205 1.00 75.67 641 ILE C C 1
ATOM 7302 O O . ILE C 2 641 ? 55.086 -0.605 241.297 1.00 75.67 641 ILE C O 1
ATOM 7307 N N . HIS C 2 642 ? 54.895 -2.278 239.764 1.00 75.58 642 HIS C N 1
ATOM 7308 C CA . HIS C 2 642 ? 53.970 -3.141 240.483 1.00 75.94 642 HIS C CA 1
ATOM 7309 C C . HIS C 2 642 ? 54.515 -3.592 241.824 1.00 76.18 642 HIS C C 1
ATOM 7310 O O . HIS C 2 642 ? 53.749 -3.735 242.778 1.00 76.71 642 HIS C O 1
ATOM 7317 N N . SER C 2 643 ? 55.827 -3.807 241.909 1.00 75.71 643 SER C N 1
ATOM 7318 C CA . SER C 2 643 ? 56.446 -4.225 243.156 1.00 76.04 643 SER C CA 1
ATOM 7319 C C . SER C 2 643 ? 57.015 -3.058 243.991 1.00 76.12 643 SER C C 1
ATOM 7320 O O . SER C 2 643 ? 57.900 -3.276 244.818 1.00 76.74 643 SER C O 1
ATOM 7323 N N . GLY C 2 644 ? 56.502 -1.845 243.764 1.00 75.47 644 GLY C N 1
ATOM 7324 C CA . GLY C 2 644 ? 56.886 -0.620 244.465 1.00 75.38 644 GLY C CA 1
ATOM 7325 C C . GLY C 2 644 ? 58.349 -0.220 244.407 1.00 74.99 644 GLY C C 1
ATOM 7326 O O . GLY C 2 644 ? 58.839 0.455 245.314 1.00 75.17 644 GLY C O 1
ATOM 7327 N N . GLN C 2 645 ? 59.058 -0.626 243.345 1.00 74.27 645 GLN C N 1
ATOM 7328 C CA . GLN C 2 645 ? 60.489 -0.349 243.170 1.00 73.93 645 GLN C CA 1
ATOM 7329 C C . GLN C 2 645 ? 60.762 0.822 242.227 1.00 71.89 645 GLN C C 1
ATOM 7330 O O . GLN C 2 645 ? 61.794 1.485 242.354 1.00 72.20 645 GLN C O 1
ATOM 7336 N N . LEU C 2 646 ? 59.863 1.052 241.259 1.00 69.50 646 LEU C N 1
ATOM 7337 C CA . LEU C 2 646 ? 60.020 2.125 240.283 1.00 67.49 646 LEU C CA 1
ATOM 7338 C C . LEU C 2 646 ? 58.987 3.198 240.548 1.00 65.25 646 LEU C C 1
ATOM 7339 O O . LEU C 2 646 ? 57.806 2.985 240.293 1.00 65.19 646 LEU C O 1
ATOM 7344 N N . LYS C 2 647 ? 59.416 4.340 241.079 1.00 63.39 647 LYS C N 1
ATOM 7345 C CA . LYS C 2 647 ? 58.489 5.417 241.413 1.00 62.19 647 LYS C CA 1
ATOM 7346 C C . LYS C 2 647 ? 58.318 6.466 240.293 1.00 60.81 647 LYS C C 1
ATOM 7347 O O . LYS C 2 647 ? 57.362 7.235 240.327 1.00 61.03 647 LYS C O 1
ATOM 7353 N N . ALA C 2 648 ? 59.206 6.476 239.285 1.00 59.12 648 ALA C N 1
ATOM 7354 C CA . ALA C 2 648 ? 59.089 7.433 238.185 1.00 57.55 648 ALA C CA 1
ATOM 7355 C C . ALA C 2 648 ? 59.502 6.882 236.835 1.00 55.45 648 ALA C C 1
ATOM 7356 O O . ALA C 2 648 ? 60.384 6.033 236.746 1.00 55.25 648 ALA C O 1
ATOM 7358 N N . MET C 2 649 ? 58.854 7.372 235.781 1.00 53.73 649 MET C N 1
ATOM 7359 C CA . MET C 2 649 ? 59.153 6.974 234.415 1.00 52.53 649 MET C CA 1
ATOM 7360 C C . MET C 2 649 ? 59.097 8.185 233.489 1.00 51.12 649 MET C C 1
ATOM 7361 O O . MET C 2 649 ? 58.101 8.903 233.471 1.00 51.39 649 MET C O 1
ATOM 7366 N N . TYR C 2 650 ? 60.165 8.422 232.730 1.00 49.21 650 TYR C N 1
ATOM 7367 C CA . TYR C 2 650 ? 60.213 9.523 231.778 1.00 47.78 650 TYR C CA 1
ATOM 7368 C C . TYR C 2 650 ? 60.242 8.840 230.415 1.00 46.61 650 TYR C C 1
ATOM 7369 O O . TYR C 2 650 ? 61.299 8.385 229.993 1.00 46.98 650 TYR C O 1
ATOM 7378 N N . VAL C 2 651 ? 59.079 8.701 229.759 1.00 45.01 651 VAL C N 1
ATOM 7379 C CA . VAL C 2 651 ? 59.000 8.034 228.463 1.00 43.93 651 VAL C CA 1
ATOM 7380 C C . VAL C 2 651 ? 58.885 9.032 227.325 1.00 42.88 651 VAL C C 1
ATOM 7381 O O . VAL C 2 651 ? 57.900 9.760 227.259 1.00 43.06 651 VAL C O 1
ATOM 7385 N N . LYS C 2 652 ? 59.870 9.056 226.417 1.00 41.65 652 LYS C N 1
ATOM 7386 C CA . LYS C 2 652 ? 59.804 9.935 225.258 1.00 41.11 652 LYS C CA 1
ATOM 7387 C C . LYS C 2 652 ? 59.500 9.134 223.988 1.00 40.99 652 LYS C C 1
ATOM 7388 O O . LYS C 2 652 ? 60.011 8.034 223.815 1.00 41.12 652 LYS C O 1
ATOM 7394 N N . GLY C 2 653 ? 58.607 9.669 223.164 1.00 40.71 653 GLY C N 1
ATOM 7395 C CA . GLY C 2 653 ? 58.176 9.104 221.894 1.00 41.17 653 GLY C CA 1
ATOM 7396 C C . GLY C 2 653 ? 57.991 7.605 221.821 1.00 41.67 653 GLY C C 1
ATOM 7397 O O . GLY C 2 653 ? 58.418 6.983 220.849 1.00 41.71 653 GLY C O 1
ATOM 7398 N N . GLU C 2 654 ? 57.353 7.013 222.825 1.00 42.01 654 GLU C N 1
ATOM 7399 C CA . GLU C 2 654 ? 57.073 5.584 222.807 1.00 42.74 654 GLU C CA 1
ATOM 7400 C C . GLU C 2 654 ? 55.651 5.341 223.296 1.00 43.51 654 GLU C C 1
ATOM 7401 O O . GLU C 2 654 ? 55.276 5.819 224.363 1.00 43.82 654 GLU C O 1
ATOM 7407 N N . GLU C 2 655 ? 54.848 4.627 222.503 1.00 43.58 655 GLU C N 1
ATOM 7408 C CA . GLU C 2 655 ? 53.459 4.332 222.833 1.00 44.06 655 GLU C CA 1
ATOM 7409 C C . GLU C 2 655 ? 53.382 3.058 223.687 1.00 45.34 655 GLU C C 1
ATOM 7410 O O . GLU C 2 655 ? 52.685 2.112 223.335 1.00 45.75 655 GLU C O 1
ATOM 7416 N N . MET C 2 656 ? 54.088 3.051 224.828 1.00 45.79 656 MET C N 1
ATOM 7417 C CA . MET C 2 656 ? 54.185 1.914 225.747 1.00 46.77 656 MET C CA 1
ATOM 7418 C C . MET C 2 656 ? 52.847 1.374 226.244 1.00 47.92 656 MET C C 1
ATOM 7419 O O . MET C 2 656 ? 52.700 0.165 226.408 1.00 48.59 656 MET C O 1
ATOM 7424 N N . GLY C 2 657 ? 51.873 2.259 226.436 1.00 47.99 657 GLY C N 1
ATOM 7425 C CA . GLY C 2 657 ? 50.528 1.884 226.859 1.00 48.31 657 GLY C CA 1
ATOM 7426 C C . GLY C 2 657 ? 49.769 1.034 225.853 1.00 48.69 657 GLY C C 1
ATOM 7427 O O . GLY C 2 657 ? 48.693 0.528 226.157 1.00 48.80 657 GLY C O 1
ATOM 7428 N N . LEU C 2 658 ? 50.306 0.869 224.642 1.00 48.89 658 LEU C N 1
ATOM 7429 C CA . LEU C 2 658 ? 49.687 0.029 223.623 1.00 49.61 658 LEU C CA 1
ATOM 7430 C C . LEU C 2 658 ? 50.685 -0.975 223.037 1.00 50.65 658 LEU C C 1
ATOM 7431 O O . LEU C 2 658 ? 50.259 -2.035 222.581 1.00 50.66 658 LEU C O 1
ATOM 7436 N N . VAL C 2 659 ? 52.001 -0.646 223.027 1.00 51.26 659 VAL C N 1
ATOM 7437 C CA . VAL C 2 659 ? 53.000 -1.509 222.408 1.00 52.40 659 VAL C CA 1
ATOM 7438 C C . VAL C 2 659 ? 53.688 -2.502 223.373 1.00 53.85 659 VAL C C 1
ATOM 7439 O O . VAL C 2 659 ? 54.263 -3.477 222.882 1.00 54.03 659 VAL C O 1
ATOM 7443 N N . ASP C 2 660 ? 53.631 -2.296 224.702 1.00 54.62 660 ASP C N 1
ATOM 7444 C CA . ASP C 2 660 ? 54.213 -3.288 225.615 1.00 55.79 660 ASP C CA 1
ATOM 7445 C C . ASP C 2 660 ? 53.233 -4.453 225.698 1.00 57.00 660 ASP C C 1
ATOM 7446 O O . ASP C 2 660 ? 52.031 -4.250 225.558 1.00 57.39 660 ASP C O 1
ATOM 7451 N N . SER C 2 661 ? 53.731 -5.674 225.888 1.00 57.54 661 SER C N 1
ATOM 7452 C CA . SER C 2 661 ? 52.872 -6.855 225.989 1.00 58.48 661 SER C CA 1
ATOM 7453 C C . SER C 2 661 ? 51.951 -6.784 227.200 1.00 59.34 661 SER C C 1
ATOM 7454 O O . SER C 2 661 ? 52.341 -6.225 228.226 1.00 59.22 661 SER C O 1
ATOM 7457 N N . ASN C 2 662 ? 50.747 -7.379 227.090 1.00 60.17 662 ASN C N 1
ATOM 7458 C CA . ASN C 2 662 ? 49.779 -7.474 228.187 1.00 61.42 662 ASN C CA 1
ATOM 7459 C C . ASN C 2 662 ? 49.416 -6.077 228.670 1.00 62.13 662 ASN C C 1
ATOM 7460 O O . ASN C 2 662 ? 49.751 -5.720 229.797 1.00 62.44 662 ASN C O 1
ATOM 7465 N N . ILE C 2 663 ? 48.770 -5.267 227.804 1.00 62.25 663 ILE C N 1
ATOM 7466 C CA . ILE C 2 663 ? 48.492 -3.869 228.137 1.00 62.93 663 ILE C CA 1
ATOM 7467 C C . ILE C 2 663 ? 47.491 -3.677 229.260 1.00 63.52 663 ILE C C 1
ATOM 7468 O O . ILE C 2 663 ? 47.329 -2.535 229.699 1.00 63.94 663 ILE C O 1
ATOM 7473 N N . ASN C 2 664 ? 46.849 -4.748 229.754 1.00 63.36 664 ASN C N 1
ATOM 7474 C CA . ASN C 2 664 ? 45.981 -4.601 230.922 1.00 63.74 664 ASN C CA 1
ATOM 7475 C C . ASN C 2 664 ? 46.873 -4.482 232.162 1.00 63.82 664 ASN C C 1
ATOM 7476 O O . ASN C 2 664 ? 46.627 -3.641 233.022 1.00 63.88 664 ASN C O 1
ATOM 7481 N N . HIS C 2 665 ? 47.946 -5.277 232.212 1.00 63.78 665 HIS C N 1
ATOM 7482 C CA . HIS C 2 665 ? 48.934 -5.245 233.275 1.00 64.20 665 HIS C CA 1
ATOM 7483 C C . HIS C 2 665 ? 49.761 -3.949 233.191 1.00 64.04 665 HIS C C 1
ATOM 7484 O O . HIS C 2 665 ? 50.136 -3.400 234.223 1.00 64.26 665 HIS C O 1
ATOM 7491 N N . VAL C 2 666 ? 50.017 -3.451 231.968 1.00 63.48 666 VAL C N 1
ATOM 7492 C CA . VAL C 2 666 ? 50.756 -2.219 231.720 1.00 63.34 666 VAL C CA 1
ATOM 7493 C C . VAL C 2 666 ? 49.957 -1.060 232.304 1.00 63.50 666 VAL C C 1
ATOM 7494 O O . VAL C 2 666 ? 50.484 -0.275 233.088 1.00 63.52 666 VAL C O 1
ATOM 7498 N N . HIS C 2 667 ? 48.661 -1.000 231.979 1.00 63.48 667 HIS C N 1
ATOM 7499 C CA . HIS C 2 667 ? 47.779 0.062 232.436 1.00 63.75 667 HIS C CA 1
ATOM 7500 C C . HIS C 2 667 ? 47.600 0.019 233.941 1.00 64.75 667 HIS C C 1
ATOM 7501 O O . HIS C 2 667 ? 47.586 1.068 234.576 1.00 64.64 667 HIS C O 1
ATOM 7508 N N . ALA C 2 668 ? 47.533 -1.190 234.523 1.00 65.68 668 ALA C N 1
ATOM 7509 C CA . ALA C 2 668 ? 47.421 -1.370 235.969 1.00 66.86 668 ALA C CA 1
ATOM 7510 C C . ALA C 2 668 ? 48.662 -0.796 236.663 1.00 67.81 668 ALA C C 1
ATOM 7511 O O . ALA C 2 668 ? 48.537 -0.135 237.697 1.00 68.41 668 ALA C O 1
ATOM 7513 N N . ALA C 2 669 ? 49.852 -1.016 236.080 1.00 67.55 669 ALA C N 1
ATOM 7514 C CA . ALA C 2 669 ? 51.084 -0.472 236.644 1.00 67.84 669 ALA C CA 1
ATOM 7515 C C . ALA C 2 669 ? 51.131 1.055 236.499 1.00 68.02 669 ALA C C 1
ATOM 7516 O O . ALA C 2 669 ? 51.756 1.712 237.324 1.00 68.39 669 ALA C O 1
ATOM 7518 N N . TYR C 2 670 ? 50.459 1.623 235.475 1.00 67.46 670 TYR C N 1
ATOM 7519 C CA . TYR C 2 670 ? 50.433 3.066 235.261 1.00 67.59 670 TYR C CA 1
ATOM 7520 C C . TYR C 2 670 ? 49.619 3.799 236.325 1.00 67.96 670 TYR C C 1
ATOM 7521 O O . TYR C 2 670 ? 49.942 4.934 236.656 1.00 68.26 670 TYR C O 1
ATOM 7530 N N . GLU C 2 671 ? 48.584 3.156 236.876 1.00 67.69 671 GLU C N 1
ATOM 7531 C CA . GLU C 2 671 ? 47.773 3.765 237.930 1.00 67.64 671 GLU C CA 1
ATOM 7532 C C . GLU C 2 671 ? 48.554 3.821 239.257 1.00 67.55 671 GLU C C 1
ATOM 7533 O O . GLU C 2 671 ? 48.428 4.787 240.008 1.00 67.64 671 GLU C O 1
ATOM 7539 N N . LYS C 2 672 ? 49.393 2.803 239.515 1.00 67.09 672 LYS C N 1
ATOM 7540 C CA . LYS C 2 672 ? 50.232 2.702 240.709 1.00 67.22 672 LYS C CA 1
ATOM 7541 C C . LYS C 2 672 ? 51.378 3.735 240.719 1.00 66.87 672 LYS C C 1
ATOM 7542 O O . LYS C 2 672 ? 51.709 4.268 241.779 1.00 67.26 672 LYS C O 1
ATOM 7548 N N . LEU C 2 673 ? 52.013 3.961 239.550 1.00 65.90 673 LEU C N 1
ATOM 7549 C CA . LEU C 2 673 ? 53.172 4.841 239.341 1.00 65.22 673 LEU C CA 1
ATOM 7550 C C . LEU C 2 673 ? 53.059 6.242 239.968 1.00 64.54 673 LEU C C 1
ATOM 7551 O O . LEU C 2 673 ? 52.078 6.959 239.735 1.00 64.86 673 LEU C O 1
ATOM 7556 N N . ASP C 2 674 ? 54.076 6.615 240.774 1.00 63.25 674 ASP C N 1
ATOM 7557 C CA . ASP C 2 674 ? 54.134 7.896 241.482 1.00 62.40 674 ASP C CA 1
ATOM 7558 C C . ASP C 2 674 ? 54.234 9.086 240.541 1.00 60.77 674 ASP C C 1
ATOM 7559 O O . ASP C 2 674 ? 53.391 9.981 240.607 1.00 61.13 674 ASP C O 1
ATOM 7564 N N . PHE C 2 675 ? 55.241 9.100 239.654 1.00 58.80 675 PHE C N 1
ATOM 7565 C CA . PHE C 2 675 ? 55.398 10.194 238.705 1.00 57.41 675 PHE C CA 1
ATOM 7566 C C . PHE C 2 675 ? 55.570 9.642 237.299 1.00 55.38 675 PHE C C 1
ATOM 7567 O O . PHE C 2 675 ? 56.393 8.754 237.093 1.00 55.57 675 PHE C O 1
ATOM 7575 N N . PHE C 2 676 ? 54.775 10.135 236.337 1.00 53.32 676 PHE C N 1
ATOM 7576 C CA . PHE C 2 676 ? 54.884 9.671 234.957 1.00 51.78 676 PHE C CA 1
ATOM 7577 C C . PHE C 2 676 ? 54.990 10.851 234.000 1.00 50.07 676 PHE C C 1
ATOM 7578 O O . PHE C 2 676 ? 54.059 11.635 233.893 1.00 50.02 676 PHE C O 1
ATOM 7586 N N . VAL C 2 677 ? 56.135 10.995 233.317 1.00 48.36 677 VAL C N 1
ATOM 7587 C CA . VAL C 2 677 ? 56.320 12.077 232.352 1.00 46.87 677 VAL C CA 1
ATOM 7588 C C . VAL C 2 677 ? 56.297 11.480 230.956 1.00 44.97 677 VAL C C 1
ATOM 7589 O O . VAL C 2 677 ? 57.137 10.634 230.656 1.00 45.15 677 VAL C O 1
ATOM 7593 N N . VAL C 2 678 ? 55.338 11.881 230.115 1.00 43.07 678 VAL C N 1
ATOM 7594 C CA . VAL C 2 678 ? 55.295 11.382 228.746 1.00 41.83 678 VAL C CA 1
ATOM 7595 C C . VAL C 2 678 ? 55.629 12.527 227.820 1.00 40.96 678 VAL C C 1
ATOM 7596 O O . VAL C 2 678 ? 55.034 13.591 227.930 1.00 41.43 678 VAL C O 1
ATOM 7600 N N . GLN C 2 679 ? 56.622 12.346 226.952 1.00 39.48 679 GLN C N 1
ATOM 7601 C CA . GLN C 2 679 ? 57.044 13.378 226.010 1.00 38.34 679 GLN C CA 1
ATOM 7602 C C . GLN C 2 679 ? 56.685 12.875 224.636 1.00 36.85 679 GLN C C 1
ATOM 7603 O O . GLN C 2 679 ? 57.213 11.857 224.222 1.00 37.07 679 GLN C O 1
ATOM 7609 N N . ASP C 2 680 ? 55.769 13.539 223.951 1.00 35.47 680 ASP C N 1
ATOM 7610 C CA . ASP C 2 680 ? 55.311 13.069 222.649 1.00 34.99 680 ASP C CA 1
ATOM 7611 C C . ASP C 2 680 ? 54.816 14.242 221.801 1.00 34.71 680 ASP C C 1
ATOM 7612 O O . ASP C 2 680 ? 54.709 15.364 222.298 1.00 34.89 680 ASP C O 1
ATOM 7617 N N . ILE C 2 681 ? 54.549 14.001 220.510 1.00 33.88 681 ILE C N 1
ATOM 7618 C CA . ILE C 2 681 ? 53.992 15.025 219.633 1.00 33.16 681 ILE C CA 1
ATOM 7619 C C . ILE C 2 681 ? 52.449 15.043 219.722 1.00 33.32 681 ILE C C 1
ATOM 7620 O O . ILE C 2 681 ? 51.839 16.056 219.396 1.00 33.46 681 ILE C O 1
ATOM 7625 N N . PHE C 2 682 ? 51.821 13.946 220.196 1.00 33.26 682 PHE C N 1
ATOM 7626 C CA . PHE C 2 682 ? 50.364 13.848 220.378 1.00 33.69 682 PHE C CA 1
ATOM 7627 C C . PHE C 2 682 ? 50.035 13.302 221.774 1.00 34.80 682 PHE C C 1
ATOM 7628 O O . PHE C 2 682 ? 50.919 12.746 222.433 1.00 35.07 682 PHE C O 1
ATOM 7636 N N . LEU C 2 683 ? 48.777 13.453 222.236 1.00 35.30 683 LEU C N 1
ATOM 7637 C CA . LEU C 2 683 ? 48.391 12.883 223.527 1.00 36.51 683 LEU C CA 1
ATOM 7638 C C . LEU C 2 683 ? 48.099 11.417 223.286 1.00 37.84 683 LEU C C 1
ATOM 7639 O O . LEU C 2 683 ? 46.945 11.011 223.139 1.00 38.09 683 LEU C O 1
ATOM 7644 N N . SER C 2 684 ? 49.165 10.628 223.194 1.00 38.51 684 SER C N 1
ATOM 7645 C CA . SER C 2 684 ? 49.110 9.193 222.963 1.00 39.75 684 SER C CA 1
ATOM 7646 C C . SER C 2 684 ? 48.300 8.472 224.061 1.00 40.80 684 SER C C 1
ATOM 7647 O O . SER C 2 684 ? 47.973 9.076 225.083 1.00 41.03 684 SER C O 1
ATOM 7650 N N . ARG C 2 685 ? 48.005 7.169 223.892 1.00 41.17 685 ARG C N 1
ATOM 7651 C CA . ARG C 2 685 ? 47.320 6.380 224.919 1.00 42.18 685 ARG C CA 1
ATOM 7652 C C . ARG C 2 685 ? 48.128 6.441 226.233 1.00 43.32 685 ARG C C 1
ATOM 7653 O O . ARG C 2 685 ? 47.567 6.721 227.285 1.00 43.50 685 ARG C O 1
ATOM 7661 N N . THR C 2 686 ? 49.461 6.324 226.115 1.00 43.92 686 THR C N 1
ATOM 7662 C CA . THR C 2 686 ? 50.418 6.379 227.213 1.00 45.14 686 THR C CA 1
ATOM 7663 C C . THR C 2 686 ? 50.349 7.730 227.925 1.00 46.65 686 THR C C 1
ATOM 7664 O O . THR C 2 686 ? 50.315 7.768 229.155 1.00 46.97 686 THR C O 1
ATOM 7668 N N . ALA C 2 687 ? 50.301 8.837 227.148 1.00 47.28 687 ALA C N 1
ATOM 7669 C CA . ALA C 2 687 ? 50.240 10.200 227.668 1.00 48.21 687 ALA C CA 1
ATOM 7670 C C . ALA C 2 687 ? 49.021 10.458 228.538 1.00 49.50 687 ALA C C 1
ATOM 7671 O O . ALA C 2 687 ? 49.076 11.334 229.392 1.00 49.90 687 ALA C O 1
ATOM 7673 N N . GLU C 2 688 ? 47.932 9.688 228.355 1.00 49.90 688 GLU C N 1
ATOM 7674 C CA . GLU C 2 688 ? 46.730 9.808 229.188 1.00 50.38 688 GLU C CA 1
ATOM 7675 C C . GLU C 2 688 ? 47.029 9.419 230.643 1.00 50.55 688 GLU C C 1
ATOM 7676 O O . GLU C 2 688 ? 46.417 9.955 231.563 1.00 50.69 688 GLU C O 1
ATOM 7682 N N . PHE C 2 689 ? 47.965 8.488 230.847 1.00 50.49 689 PHE C N 1
ATOM 7683 C CA . PHE C 2 689 ? 48.381 8.054 232.175 1.00 51.11 689 PHE C CA 1
ATOM 7684 C C . PHE C 2 689 ? 49.446 8.963 232.802 1.00 51.27 689 PHE C C 1
ATOM 7685 O O . PHE C 2 689 ? 49.841 8.720 233.941 1.00 51.82 689 PHE C O 1
ATOM 7693 N N . ALA C 2 690 ? 49.937 9.972 232.076 1.00 50.60 690 ALA C N 1
ATOM 7694 C CA . ALA C 2 690 ? 50.992 10.834 232.576 1.00 50.59 690 ALA C CA 1
ATOM 7695 C C . ALA C 2 690 ? 50.502 11.879 233.559 1.00 50.42 690 ALA C C 1
ATOM 7696 O O . ALA C 2 690 ? 49.351 12.284 233.525 1.00 50.50 690 ALA C O 1
ATOM 7698 N N . ASP C 2 691 ? 51.382 12.275 234.466 1.00 50.10 691 ASP C N 1
ATOM 7699 C CA . ASP C 2 691 ? 51.176 13.367 235.408 1.00 50.20 691 ASP C CA 1
ATOM 7700 C C . ASP C 2 691 ? 51.605 14.680 234.686 1.00 49.54 691 ASP C C 1
ATOM 7701 O O . ASP C 2 691 ? 51.010 15.733 234.922 1.00 49.89 691 ASP C O 1
ATOM 7706 N N . VAL C 2 692 ? 52.636 14.610 233.797 1.00 48.16 692 VAL C N 1
ATOM 7707 C CA . VAL C 2 692 ? 53.130 15.725 232.991 1.00 47.00 692 VAL C CA 1
ATOM 7708 C C . VAL C 2 692 ? 53.324 15.240 231.553 1.00 45.38 692 VAL C C 1
ATOM 7709 O O . VAL C 2 692 ? 53.933 14.195 231.328 1.00 45.65 692 VAL C O 1
ATOM 7713 N N . VAL C 2 693 ? 52.793 15.981 230.586 1.00 43.60 693 VAL C N 1
ATOM 7714 C CA . VAL C 2 693 ? 52.985 15.666 229.180 1.00 42.52 693 VAL C CA 1
ATOM 7715 C C . VAL C 2 693 ? 53.753 16.823 228.572 1.00 41.12 693 VAL C C 1
ATOM 7716 O O . VAL C 2 693 ? 53.334 17.970 228.715 1.00 41.32 693 VAL C O 1
ATOM 7720 N N . LEU C 2 694 ? 54.895 16.542 227.935 1.00 39.44 694 LEU C N 1
ATOM 7721 C CA . LEU C 2 694 ? 55.689 17.601 227.318 1.00 37.90 694 LEU C CA 1
ATOM 7722 C C . LEU C 2 694 ? 55.535 17.586 225.796 1.00 36.47 694 LEU C C 1
ATOM 7723 O O . LEU C 2 694 ? 55.728 16.550 225.154 1.00 36.61 694 LEU C O 1
ATOM 7728 N N . PRO C 2 695 ? 55.127 18.721 225.212 1.00 34.92 695 PRO C N 1
ATOM 7729 C CA . PRO C 2 695 ? 54.938 18.765 223.762 1.00 34.10 695 PRO C CA 1
ATOM 7730 C C . PRO C 2 695 ? 56.262 18.721 223.016 1.00 33.44 695 PRO C C 1
ATOM 7731 O O . PRO C 2 695 ? 57.017 19.684 223.066 1.00 33.83 695 PRO C O 1
ATOM 7735 N N . ALA C 2 696 ? 56.564 17.592 222.356 1.00 32.30 696 ALA C N 1
ATOM 7736 C CA . ALA C 2 696 ? 57.809 17.448 221.597 1.00 31.39 696 ALA C CA 1
ATOM 7737 C C . ALA C 2 696 ? 57.603 17.757 220.101 1.00 30.32 696 ALA C C 1
ATOM 7738 O O . ALA C 2 696 ? 56.468 17.727 219.616 1.00 30.99 696 ALA C O 1
ATOM 7740 N N . SER C 2 697 ? 58.687 18.101 219.383 1.00 28.22 697 SER C N 1
ATOM 7741 C CA . SER C 2 697 ? 58.600 18.431 217.965 1.00 26.76 697 SER C CA 1
ATOM 7742 C C . SER C 2 697 ? 59.104 17.276 217.133 1.00 25.20 697 SER C C 1
ATOM 7743 O O . SER C 2 697 ? 60.147 16.712 217.447 1.00 25.52 697 SER C O 1
ATOM 7746 N N . PRO C 2 698 ? 58.380 16.897 216.070 1.00 23.67 698 PRO C N 1
ATOM 7747 C CA . PRO C 2 698 ? 58.799 15.742 215.259 1.00 23.38 698 PRO C CA 1
ATOM 7748 C C . PRO C 2 698 ? 60.012 15.989 214.344 1.00 23.38 698 PRO C C 1
ATOM 7749 O O . PRO C 2 698 ? 60.567 17.086 214.349 1.00 23.58 698 PRO C O 1
ATOM 7753 N N . SER C 2 699 ? 60.435 14.969 213.571 1.00 22.98 699 SER C N 1
ATOM 7754 C CA . SER C 2 699 ? 61.605 15.027 212.691 1.00 22.92 699 SER C CA 1
ATOM 7755 C C . SER C 2 699 ? 61.671 16.274 211.800 1.00 22.35 699 SER C C 1
ATOM 7756 O O . SER C 2 699 ? 62.734 16.885 211.696 1.00 22.73 699 SER C O 1
ATOM 7759 N N . LEU C 2 700 ? 60.556 16.663 211.185 1.00 21.37 700 LEU C N 1
ATOM 7760 C CA . LEU C 2 700 ? 60.529 17.844 210.331 1.00 21.43 700 LEU C CA 1
ATOM 7761 C C . LEU C 2 700 ? 60.781 19.139 211.084 1.00 22.13 700 LEU C C 1
ATOM 7762 O O . LEU C 2 700 ? 61.141 20.132 210.463 1.00 22.63 700 LEU C O 1
ATOM 7767 N N . GLU C 2 701 ? 60.545 19.166 212.397 1.00 22.15 701 GLU C N 1
ATOM 7768 C CA . GLU C 2 701 ? 60.729 20.382 213.179 1.00 22.70 701 GLU C CA 1
ATOM 7769 C C . GLU C 2 701 ? 62.027 20.422 213.994 1.00 23.94 701 GLU C C 1
ATOM 7770 O O . GLU C 2 701 ? 62.146 21.218 214.936 1.00 24.26 701 GLU C O 1
ATOM 7776 N N . LYS C 2 702 ? 63.020 19.610 213.600 1.00 24.09 702 LYS C N 1
ATOM 7777 C CA . LYS C 2 702 ? 64.297 19.586 214.294 1.00 24.39 702 LYS C CA 1
ATOM 7778 C C . LYS C 2 702 ? 65.461 19.113 213.403 1.00 25.68 702 LYS C C 1
ATOM 7779 O O . LYS C 2 702 ? 65.249 18.635 212.288 1.00 26.01 702 LYS C O 1
ATOM 7785 N N . GLU C 2 703 ? 66.694 19.310 213.885 1.00 26.13 703 GLU C N 1
ATOM 7786 C CA . GLU C 2 703 ? 67.914 18.855 213.234 1.00 26.70 703 GLU C CA 1
ATOM 7787 C C . GLU C 2 703 ? 68.480 17.717 214.076 1.00 27.43 703 GLU C C 1
ATOM 7788 O O . GLU C 2 703 ? 68.112 17.551 215.242 1.00 27.42 703 GLU C O 1
ATOM 7794 N N . GLY C 2 704 ? 69.342 16.917 213.473 1.00 27.84 704 GLY C N 1
ATOM 7795 C CA . GLY C 2 704 ? 69.937 15.777 214.154 1.00 28.50 704 GLY C CA 1
ATOM 7796 C C . GLY C 2 704 ? 70.344 14.686 213.190 1.00 29.19 704 GLY C C 1
ATOM 7797 O O . GLY C 2 704 ? 70.404 14.920 211.985 1.00 29.34 704 GLY C O 1
ATOM 7798 N N . THR C 2 705 ? 70.665 13.496 213.705 1.00 29.45 705 THR C N 1
ATOM 7799 C CA . THR C 2 705 ? 71.056 12.382 212.855 1.00 30.27 705 THR C CA 1
ATOM 7800 C C . THR C 2 705 ? 70.279 11.131 213.198 1.00 30.34 705 THR C C 1
ATOM 7801 O O . THR C 2 705 ? 69.884 10.949 214.343 1.00 30.36 705 THR C O 1
ATOM 7805 N N . PHE C 2 706 ? 70.082 10.256 212.202 1.00 30.33 706 PHE C N 1
ATOM 7806 C CA . PHE C 2 706 ? 69.430 8.947 212.345 1.00 30.69 706 PHE C CA 1
ATOM 7807 C C . PHE C 2 706 ? 70.381 7.885 211.807 1.00 31.46 706 PHE C C 1
ATOM 7808 O O . PHE C 2 706 ? 71.057 8.123 210.814 1.00 31.77 706 PHE C O 1
ATOM 7816 N N . THR C 2 707 ? 70.377 6.696 212.395 1.00 31.73 707 THR C N 1
ATOM 7817 C CA . THR C 2 707 ? 71.191 5.579 211.923 1.00 32.65 707 THR C CA 1
ATOM 7818 C C . THR C 2 707 ? 70.239 4.470 211.474 1.00 33.32 707 THR C C 1
ATOM 7819 O O . THR C 2 707 ? 69.433 3.992 212.270 1.00 33.65 707 THR C O 1
ATOM 7823 N N . ASN C 2 708 ? 70.261 4.124 210.183 1.00 33.28 708 ASN C N 1
ATOM 7824 C CA . ASN C 2 708 ? 69.325 3.135 209.647 1.00 33.48 708 ASN C CA 1
ATOM 7825 C C . ASN C 2 708 ? 69.827 1.684 209.813 1.00 33.82 708 ASN C C 1
ATOM 7826 O O . ASN C 2 708 ? 70.867 1.444 210.435 1.00 33.72 708 ASN C O 1
ATOM 7831 N N . THR C 2 709 ? 69.090 0.730 209.223 1.00 34.05 709 THR C N 1
ATOM 7832 C CA . THR C 2 709 ? 69.364 -0.702 209.224 1.00 34.47 709 THR C CA 1
ATOM 7833 C C . THR C 2 709 ? 70.764 -1.026 208.716 1.00 34.56 709 THR C C 1
ATOM 7834 O O . THR C 2 709 ? 71.318 -2.039 209.124 1.00 35.33 709 THR C O 1
ATOM 7838 N N . GLU C 2 710 ? 71.368 -0.167 207.880 1.00 33.74 710 GLU C N 1
ATOM 7839 C CA . GLU C 2 710 ? 72.716 -0.411 207.369 1.00 33.46 710 GLU C CA 1
ATOM 7840 C C . GLU C 2 710 ? 73.801 0.236 208.239 1.00 33.82 710 GLU C C 1
ATOM 7841 O O . GLU C 2 710 ? 74.918 0.440 207.742 1.00 34.38 710 GLU C O 1
ATOM 7847 N N . ARG C 2 711 ? 73.491 0.587 209.514 1.00 33.31 711 ARG C N 1
ATOM 7848 C CA . ARG C 2 711 ? 74.424 1.324 210.392 1.00 33.08 711 ARG C CA 1
ATOM 7849 C C . ARG C 2 711 ? 74.820 2.662 209.729 1.00 32.85 711 ARG C C 1
ATOM 7850 O O . ARG C 2 711 ? 75.910 3.166 209.988 1.00 33.20 711 ARG C O 1
ATOM 7858 N N . ARG C 2 712 ? 73.949 3.209 208.845 1.00 32.03 712 ARG C N 1
ATOM 7859 C CA . ARG C 2 712 ? 74.209 4.418 208.086 1.00 31.39 712 ARG C CA 1
ATOM 7860 C C . ARG C 2 712 ? 73.700 5.643 208.791 1.00 30.67 712 ARG C C 1
ATOM 7861 O O . ARG C 2 712 ? 72.496 5.854 208.893 1.00 30.99 712 ARG C O 1
ATOM 7869 N N . ILE C 2 713 ? 74.634 6.446 209.277 1.00 29.46 713 ILE C N 1
ATOM 7870 C CA . ILE C 2 713 ? 74.370 7.684 209.981 1.00 28.63 713 ILE C CA 1
ATOM 7871 C C . ILE C 2 713 ? 74.054 8.704 208.916 1.00 28.37 713 ILE C C 1
ATOM 7872 O O . ILE C 2 713 ? 74.858 8.906 208.004 1.00 28.99 713 ILE C O 1
ATOM 7877 N N . GLN C 2 714 ? 72.859 9.299 208.980 1.00 27.13 714 GLN C N 1
ATOM 7878 C CA . GLN C 2 714 ? 72.397 10.290 208.013 1.00 26.23 714 GLN C CA 1
ATOM 7879 C C . GLN C 2 714 ? 71.914 11.552 208.748 1.00 25.99 714 GLN C C 1
ATOM 7880 O O . GLN C 2 714 ? 71.347 11.446 209.829 1.00 26.19 714 GLN C O 1
ATOM 7886 N N . ARG C 2 715 ? 72.119 12.737 208.163 1.00 25.32 715 ARG C N 1
ATOM 7887 C CA . ARG C 2 715 ? 71.740 13.994 208.805 1.00 25.38 715 ARG C CA 1
ATOM 7888 C C . ARG C 2 715 ? 70.357 14.537 208.376 1.00 25.27 715 ARG C C 1
ATOM 7889 O O . ARG C 2 715 ? 69.984 14.425 207.209 1.00 25.36 715 ARG C O 1
ATOM 7897 N N . LEU C 2 716 ? 69.615 15.127 209.346 1.00 24.81 716 LEU C N 1
ATOM 7898 C CA . LEU C 2 716 ? 68.298 15.773 209.247 1.00 24.82 716 LEU C CA 1
ATOM 7899 C C . LEU C 2 716 ? 68.463 17.290 209.209 1.00 25.31 716 LEU C C 1
ATOM 7900 O O . LEU C 2 716 ? 69.147 17.855 210.071 1.00 25.58 716 LEU C O 1
ATOM 7905 N N . TYR C 2 717 ? 67.749 17.961 208.307 1.00 25.24 717 TYR C N 1
ATOM 7906 C CA . TYR C 2 717 ? 67.740 19.423 208.277 1.00 25.68 717 TYR C CA 1
ATOM 7907 C C . TYR C 2 717 ? 66.340 19.888 208.683 1.00 25.46 717 TYR C C 1
ATOM 7908 O O . TYR C 2 717 ? 65.351 19.192 208.425 1.00 25.38 717 TYR C O 1
ATOM 7917 N N . GLN C 2 718 ? 66.257 21.019 209.378 1.00 25.16 718 GLN C N 1
ATOM 7918 C CA . GLN C 2 718 ? 64.969 21.509 209.858 1.00 25.26 718 GLN C CA 1
ATOM 7919 C C . GLN C 2 718 ? 64.072 21.983 208.728 1.00 25.49 718 GLN C C 1
ATOM 7920 O O . GLN C 2 718 ? 64.441 22.909 208.007 1.00 26.05 718 GLN C O 1
ATOM 7926 N N . VAL C 2 719 ? 62.904 21.348 208.563 1.00 24.91 719 VAL C N 1
ATOM 7927 C CA . VAL C 2 719 ? 61.954 21.723 207.516 1.00 24.77 719 VAL C CA 1
ATOM 7928 C C . VAL C 2 719 ? 61.079 22.876 208.016 1.00 25.38 719 VAL C C 1
ATOM 7929 O O . VAL C 2 719 ? 61.007 23.927 207.377 1.00 25.74 719 VAL C O 1
ATOM 7933 N N . PHE C 2 720 ? 60.436 22.693 209.175 1.00 25.33 720 PHE C N 1
ATOM 7934 C CA . PHE C 2 720 ? 59.583 23.714 209.777 1.00 25.49 720 PHE C CA 1
ATOM 7935 C C . PHE C 2 720 ? 60.129 24.097 211.130 1.00 26.29 720 PHE C C 1
ATOM 7936 O O . PHE C 2 720 ? 60.764 23.279 211.783 1.00 26.59 720 PHE C O 1
ATOM 7944 N N . GLU C 2 721 ? 59.815 25.296 211.593 1.00 26.77 721 GLU C N 1
ATOM 7945 C CA . GLU C 2 721 ? 60.166 25.701 212.945 1.00 28.08 721 GLU C CA 1
ATOM 7946 C C . GLU C 2 721 ? 59.202 24.995 213.915 1.00 28.72 721 GLU C C 1
ATOM 7947 O O . GLU C 2 721 ? 58.033 24.783 213.569 1.00 29.06 721 GLU C O 1
ATOM 7953 N N . PRO C 2 722 ? 59.655 24.624 215.129 1.00 28.76 722 PRO C N 1
ATOM 7954 C CA . PRO C 2 722 ? 58.752 23.959 216.088 1.00 29.03 722 PRO C CA 1
ATOM 7955 C C . PRO C 2 722 ? 57.394 24.642 216.300 1.00 29.60 722 PRO C C 1
ATOM 7956 O O . PRO C 2 722 ? 57.325 25.843 216.589 1.00 30.15 722 PRO C O 1
ATOM 7960 N N . LEU C 2 723 ? 56.312 23.875 216.112 1.00 29.25 723 LEU C N 1
ATOM 7961 C CA . LEU C 2 723 ? 54.934 24.345 216.206 1.00 29.63 723 LEU C CA 1
ATOM 7962 C C . LEU C 2 723 ? 54.600 24.750 217.618 1.00 30.65 723 LEU C C 1
ATOM 7963 O O . LEU C 2 723 ? 54.842 23.977 218.538 1.00 30.69 723 LEU C O 1
ATOM 7968 N N . GLY C 2 724 ? 54.082 25.963 217.781 1.00 31.45 724 GLY C N 1
ATOM 7969 C CA . GLY C 2 724 ? 53.711 26.513 219.078 1.00 32.79 724 GLY C CA 1
ATOM 7970 C C . GLY C 2 724 ? 54.842 26.483 220.085 1.00 34.00 724 GLY C C 1
ATOM 7971 O O . GLY C 2 724 ? 55.977 26.836 219.754 1.00 34.52 724 GLY C O 1
ATOM 7972 N N . GLU C 2 725 ? 54.556 26.011 221.304 1.00 34.25 725 GLU C N 1
ATOM 7973 C CA . GLU C 2 725 ? 55.592 25.875 222.321 1.00 34.93 725 GLU C CA 1
ATOM 7974 C C . GLU C 2 725 ? 56.155 24.464 222.389 1.00 34.72 725 GLU C C 1
ATOM 7975 O O . GLU C 2 725 ? 56.724 24.110 223.414 1.00 35.02 725 GLU C O 1
ATOM 7981 N N . SER C 2 726 ? 56.000 23.649 221.329 1.00 34.33 726 SER C N 1
ATOM 7982 C CA . SER C 2 726 ? 56.583 22.309 221.320 1.00 34.55 726 SER C CA 1
ATOM 7983 C C . SER C 2 726 ? 58.064 22.464 221.028 1.00 34.90 726 SER C C 1
ATOM 7984 O O . SER C 2 726 ? 58.425 23.214 220.123 1.00 35.37 726 SER C O 1
ATOM 7987 N N . LYS C 2 727 ? 58.929 21.788 221.787 1.00 34.42 727 LYS C N 1
ATOM 7988 C CA . LYS C 2 727 ? 60.376 21.888 221.575 1.00 34.24 727 LYS C CA 1
ATOM 7989 C C . LYS C 2 727 ? 60.936 20.564 221.045 1.00 34.54 727 LYS C C 1
ATOM 7990 O O . LYS C 2 727 ? 60.420 19.501 221.403 1.00 34.71 727 LYS C O 1
ATOM 7996 N N . PRO C 2 728 ? 62.015 20.575 220.226 1.00 34.24 728 PRO C N 1
ATOM 7997 C CA . PRO C 2 728 ? 62.617 19.296 219.798 1.00 33.92 728 PRO C CA 1
ATOM 7998 C C . PRO C 2 728 ? 63.120 18.532 221.025 1.00 33.97 728 PRO C C 1
ATOM 7999 O O . PRO C 2 728 ? 63.587 19.150 221.980 1.00 34.09 728 PRO C O 1
ATOM 8003 N N . ASP C 2 729 ? 62.974 17.207 221.030 1.00 33.77 729 ASP C N 1
ATOM 8004 C CA . ASP C 2 729 ? 63.321 16.369 222.177 1.00 33.81 729 ASP C CA 1
ATOM 8005 C C . ASP C 2 729 ? 64.670 16.684 222.854 1.00 34.17 729 ASP C C 1
ATOM 8006 O O . ASP C 2 729 ? 64.704 16.745 224.079 1.00 34.32 729 ASP C O 1
ATOM 8011 N N . TRP C 2 730 ? 65.745 16.956 222.096 1.00 34.13 730 TRP C N 1
ATOM 8012 C CA . TRP C 2 730 ? 67.044 17.259 222.703 1.00 34.58 730 TRP C CA 1
ATOM 8013 C C . TRP C 2 730 ? 66.969 18.508 223.554 1.00 35.51 730 TRP C C 1
ATOM 8014 O O . TRP C 2 730 ? 67.492 18.523 224.660 1.00 36.32 730 TRP C O 1
ATOM 8025 N N . GLN C 2 731 ? 66.259 19.521 223.072 1.00 35.21 731 GLN C N 1
ATOM 8026 C CA . GLN C 2 731 ? 66.087 20.765 223.789 1.00 35.78 731 GLN C CA 1
ATOM 8027 C C . GLN C 2 731 ? 65.325 20.533 225.075 1.00 36.48 731 GLN C C 1
ATOM 8028 O O . GLN C 2 731 ? 65.677 21.117 226.088 1.00 36.69 731 GLN C O 1
ATOM 8034 N N . ILE C 2 732 ? 64.308 19.657 225.053 1.00 36.91 732 ILE C N 1
ATOM 8035 C CA . ILE C 2 732 ? 63.548 19.333 226.255 1.00 37.86 732 ILE C CA 1
ATOM 8036 C C . ILE C 2 732 ? 64.436 18.597 227.266 1.00 39.27 732 ILE C C 1
ATOM 8037 O O . ILE C 2 732 ? 64.611 19.095 228.374 1.00 40.00 732 ILE C O 1
ATOM 8042 N N . ILE C 2 733 ? 65.062 17.461 226.867 1.00 39.27 733 ILE C N 1
ATOM 8043 C CA . ILE C 2 733 ? 65.944 16.666 227.728 1.00 39.48 733 ILE C CA 1
ATOM 8044 C C . ILE C 2 733 ? 67.034 17.530 228.373 1.00 40.13 733 ILE C C 1
ATOM 8045 O O . ILE C 2 733 ? 67.325 17.386 229.558 1.00 40.36 733 ILE C O 1
ATOM 8050 N N . MET C 2 734 ? 67.595 18.455 227.596 1.00 40.25 734 MET C N 1
ATOM 8051 C CA . MET C 2 734 ? 68.624 19.364 228.062 1.00 40.99 734 MET C CA 1
ATOM 8052 C C . MET C 2 734 ? 68.050 20.317 229.096 1.00 41.93 734 MET C C 1
ATOM 8053 O O . MET C 2 734 ? 68.677 20.539 230.120 1.00 42.37 734 MET C O 1
ATOM 8058 N N . GLU C 2 735 ? 66.852 20.852 228.856 1.00 42.14 735 GLU C N 1
ATOM 8059 C CA . GLU C 2 735 ? 66.217 21.771 229.795 1.00 42.89 735 GLU C CA 1
ATOM 8060 C C . GLU C 2 735 ? 65.801 21.103 231.083 1.00 43.71 735 GLU C C 1
ATOM 8061 O O . GLU C 2 735 ? 65.806 21.756 232.119 1.00 43.79 735 GLU C O 1
ATOM 8067 N N . VAL C 2 736 ? 65.460 19.808 231.032 1.00 44.32 736 VAL C N 1
ATOM 8068 C CA . VAL C 2 736 ? 65.105 19.042 232.224 1.00 45.56 736 VAL C CA 1
ATOM 8069 C C . VAL C 2 736 ? 66.379 18.836 233.045 1.00 46.94 736 VAL C C 1
ATOM 8070 O O . VAL C 2 736 ? 66.384 19.065 234.258 1.00 47.41 736 VAL C O 1
ATOM 8074 N N . ALA C 2 737 ? 67.475 18.446 232.373 1.00 47.35 737 ALA C N 1
ATOM 8075 C CA . ALA C 2 737 ? 68.753 18.221 233.020 1.00 48.12 737 ALA C CA 1
ATOM 8076 C C . ALA C 2 737 ? 69.268 19.512 233.632 1.00 49.14 737 ALA C C 1
ATOM 8077 O O . ALA C 2 737 ? 69.704 19.502 234.775 1.00 49.18 737 ALA C O 1
ATOM 8079 N N . ASN C 2 738 ? 69.137 20.633 232.924 1.00 49.93 738 ASN C N 1
ATOM 8080 C CA . ASN C 2 738 ? 69.569 21.922 233.441 1.00 51.44 738 ASN C CA 1
ATOM 8081 C C . ASN C 2 738 ? 68.793 22.313 234.684 1.00 52.82 738 ASN C C 1
ATOM 8082 O O . ASN C 2 738 ? 69.392 22.839 235.618 1.00 53.26 738 ASN C O 1
ATOM 8087 N N . LYS C 2 739 ? 67.494 21.984 234.748 1.00 53.38 739 LYS C N 1
ATOM 8088 C CA . LYS C 2 739 ? 66.699 22.234 235.954 1.00 54.39 739 LYS C CA 1
ATOM 8089 C C . LYS C 2 739 ? 67.213 21.430 237.169 1.00 55.35 739 LYS C C 1
ATOM 8090 O O . LYS C 2 739 ? 66.940 21.795 238.309 1.00 55.88 739 LYS C O 1
ATOM 8096 N N . LEU C 2 740 ? 67.965 20.358 236.926 1.00 55.40 740 LEU C N 1
ATOM 8097 C CA . LEU C 2 740 ? 68.574 19.549 237.971 1.00 56.08 740 LEU C CA 1
ATOM 8098 C C . LEU C 2 740 ? 70.068 19.898 238.234 1.00 56.55 740 LEU C C 1
ATOM 8099 O O . LEU C 2 740 ? 70.729 19.207 239.009 1.00 56.86 740 LEU C O 1
ATOM 8104 N N . GLY C 2 741 ? 70.570 20.957 237.593 1.00 56.44 741 GLY C N 1
ATOM 8105 C CA . GLY C 2 741 ? 71.934 21.450 237.744 1.00 56.84 741 GLY C CA 1
ATOM 8106 C C . GLY C 2 741 ? 72.982 20.841 236.832 1.00 56.92 741 GLY C C 1
ATOM 8107 O O . GLY C 2 741 ? 74.154 20.773 237.214 1.00 57.22 741 GLY C O 1
ATOM 8108 N N . ALA C 2 742 ? 72.592 20.397 235.624 1.00 56.46 742 ALA C N 1
ATOM 8109 C CA . ALA C 2 742 ? 73.552 19.786 234.700 1.00 56.40 742 ALA C CA 1
ATOM 8110 C C . ALA C 2 742 ? 74.472 20.813 234.068 1.00 56.28 742 ALA C C 1
ATOM 8111 O O . ALA C 2 742 ? 75.652 20.529 233.856 1.00 56.67 742 ALA C O 1
ATOM 8113 N N . GLY C 2 743 ? 73.932 21.990 233.771 1.00 55.59 743 GLY C N 1
ATOM 8114 C CA . GLY C 2 743 ? 74.708 23.067 233.177 1.00 55.44 743 GLY C CA 1
ATOM 8115 C C . GLY C 2 743 ? 75.201 22.763 231.779 1.00 54.91 743 GLY C C 1
ATOM 8116 O O . GLY C 2 743 ? 76.282 23.208 231.392 1.00 55.15 743 GLY C O 1
ATOM 8117 N N . TRP C 2 744 ? 74.426 21.979 231.026 1.00 54.06 744 TRP C N 1
ATOM 8118 C CA . TRP C 2 744 ? 74.745 21.628 229.647 1.00 53.83 744 TRP C CA 1
ATOM 8119 C C . TRP C 2 744 ? 74.588 22.874 228.788 1.00 53.31 744 TRP C C 1
ATOM 8120 O O . TRP C 2 744 ? 73.644 23.643 229.000 1.00 53.49 744 TRP C O 1
ATOM 8131 N N . LEU C 2 745 ? 75.511 23.097 227.836 1.00 52.42 745 LEU C N 1
ATOM 8132 C CA . LEU C 2 745 ? 75.444 24.305 227.020 1.00 52.08 745 LEU C CA 1
ATOM 8133 C C . LEU C 2 745 ? 75.359 24.060 225.511 1.00 51.08 745 LEU C C 1
ATOM 8134 O O . LEU C 2 745 ? 75.893 24.862 224.738 1.00 51.51 745 LEU C O 1
ATOM 8139 N N . TYR C 2 746 ? 74.659 22.992 225.081 1.00 49.52 746 TYR C N 1
ATOM 8140 C CA . TYR C 2 746 ? 74.522 22.713 223.648 1.00 48.49 746 TYR C CA 1
ATOM 8141 C C . TYR C 2 746 ? 73.661 23.763 222.981 1.00 47.09 746 TYR C C 1
ATOM 8142 O O . TYR C 2 746 ? 72.699 24.255 223.569 1.00 47.05 746 TYR C O 1
ATOM 8151 N N . GLU C 2 747 ? 74.005 24.107 221.757 1.00 45.82 747 GLU C N 1
ATOM 8152 C CA . GLU C 2 747 ? 73.225 25.059 220.977 1.00 45.17 747 GLU C CA 1
ATOM 8153 C C . GLU C 2 747 ? 72.605 24.417 219.730 1.00 43.58 747 GLU C C 1
ATOM 8154 O O . GLU C 2 747 ? 71.642 24.939 219.181 1.00 43.79 747 GLU C O 1
ATOM 8160 N N . HIS C 2 748 ? 73.143 23.290 219.293 1.00 42.04 748 HIS C N 1
ATOM 8161 C CA . HIS C 2 748 ? 72.674 22.576 218.126 1.00 41.41 748 HIS C CA 1
ATOM 8162 C C . HIS C 2 748 ? 72.975 21.095 218.341 1.00 41.10 748 HIS C C 1
ATOM 8163 O O . HIS C 2 748 ? 73.964 20.790 219.003 1.00 41.48 748 HIS C O 1
ATOM 8170 N N . PRO C 2 749 ? 72.192 20.139 217.787 1.00 40.26 749 PRO C N 1
ATOM 8171 C CA . PRO C 2 749 ? 72.525 18.720 217.988 1.00 39.81 749 PRO C CA 1
ATOM 8172 C C . PRO C 2 749 ? 73.965 18.368 217.594 1.00 39.75 749 PRO C C 1
ATOM 8173 O O . PRO C 2 749 ? 74.547 17.460 218.180 1.00 40.33 749 PRO C O 1
ATOM 8177 N N . ALA C 2 750 ? 74.577 19.140 216.687 1.00 38.96 750 ALA C N 1
ATOM 8178 C CA . ALA C 2 750 ? 75.960 18.924 216.281 1.00 38.77 750 ALA C CA 1
ATOM 8179 C C . ALA C 2 750 ? 76.945 19.039 217.447 1.00 38.59 750 ALA C C 1
ATOM 8180 O O . ALA C 2 750 ? 77.999 18.413 217.398 1.00 38.73 750 ALA C O 1
ATOM 8182 N N . ASP C 2 751 ? 76.602 19.831 218.489 1.00 38.27 751 ASP C N 1
ATOM 8183 C CA . ASP C 2 751 ? 77.390 20.000 219.719 1.00 38.60 751 ASP C CA 1
ATOM 8184 C C . ASP C 2 751 ? 77.321 18.709 220.552 1.00 38.69 751 ASP C C 1
ATOM 8185 O O . ASP C 2 751 ? 78.315 18.309 221.160 1.00 38.69 751 ASP C O 1
ATOM 8190 N N . ILE C 2 752 ? 76.128 18.082 220.601 1.00 38.60 752 ILE C N 1
ATOM 8191 C CA . ILE C 2 752 ? 75.880 16.819 221.294 1.00 38.92 752 ILE C CA 1
ATOM 8192 C C . ILE C 2 752 ? 76.658 15.707 220.586 1.00 39.90 752 ILE C C 1
ATOM 8193 O O . ILE C 2 752 ? 77.268 14.869 221.244 1.00 40.27 752 ILE C O 1
ATOM 8198 N N . MET C 2 753 ? 76.646 15.711 219.246 1.00 40.19 753 MET C N 1
ATOM 8199 C CA . MET C 2 753 ? 77.343 14.720 218.441 1.00 41.00 753 MET C CA 1
ATOM 8200 C C . MET C 2 753 ? 78.859 14.802 218.605 1.00 42.27 753 MET C C 1
ATOM 8201 O O . MET C 2 753 ? 79.508 13.759 218.664 1.00 42.50 753 MET C O 1
ATOM 8206 N N . GLU C 2 754 ? 79.425 16.022 218.708 1.00 42.79 754 GLU C N 1
ATOM 8207 C CA . GLU C 2 754 ? 80.870 16.187 218.900 1.00 43.69 754 GLU C CA 1
ATOM 8208 C C . GLU C 2 754 ? 81.307 15.564 220.217 1.00 43.96 754 GLU C C 1
ATOM 8209 O O . GLU C 2 754 ? 82.336 14.899 220.255 1.00 44.42 754 GLU C O 1
ATOM 8215 N N . GLU C 2 755 ? 80.526 15.759 221.290 1.00 43.44 755 GLU C N 1
ATOM 8216 C CA . GLU C 2 755 ? 80.850 15.200 222.594 1.00 43.30 755 GLU C CA 1
ATOM 8217 C C . GLU C 2 755 ? 80.794 13.681 222.547 1.00 42.94 755 GLU C C 1
ATOM 8218 O O . GLU C 2 755 ? 81.734 13.015 222.975 1.00 43.11 755 GLU C O 1
ATOM 8224 N N . ALA C 2 756 ? 79.713 13.143 221.984 1.00 42.44 756 ALA C N 1
ATOM 8225 C CA . ALA C 2 756 ? 79.467 11.711 221.879 1.00 42.60 756 ALA C CA 1
ATOM 8226 C C . ALA C 2 756 ? 80.434 10.952 220.973 1.00 42.56 756 ALA C C 1
ATOM 8227 O O . ALA C 2 756 ? 80.716 9.794 221.252 1.00 42.75 756 ALA C O 1
ATOM 8229 N N . ALA C 2 757 ? 80.915 11.570 219.882 1.00 42.18 757 ALA C N 1
ATOM 8230 C CA . ALA C 2 757 ? 81.858 10.915 218.965 1.00 42.34 757 ALA C CA 1
ATOM 8231 C C . ALA C 2 757 ? 83.213 10.672 219.643 1.00 42.34 757 ALA C C 1
ATOM 8232 O O . ALA C 2 757 ? 83.869 9.666 219.377 1.00 42.34 757 ALA C O 1
ATOM 8234 N N . LYS C 2 758 ? 83.619 11.587 220.529 1.00 42.13 758 LYS C N 1
ATOM 8235 C CA . LYS C 2 758 ? 84.849 11.464 221.291 1.00 42.44 758 LYS C CA 1
ATOM 8236 C C . LYS C 2 758 ? 84.784 10.268 222.238 1.00 43.28 758 LYS C C 1
ATOM 8237 O O . LYS C 2 758 ? 85.764 9.553 222.395 1.00 43.74 758 LYS C O 1
ATOM 8243 N N . LEU C 2 759 ? 83.620 10.021 222.833 1.00 43.45 759 LEU C N 1
ATOM 8244 C CA . LEU C 2 759 ? 83.437 8.930 223.770 1.00 44.13 759 LEU C CA 1
ATOM 8245 C C . LEU C 2 759 ? 83.122 7.577 223.115 1.00 45.55 759 LEU C C 1
ATOM 8246 O O . LEU C 2 759 ? 83.756 6.584 223.462 1.00 46.19 759 LEU C O 1
ATOM 8251 N N . SER C 2 760 ? 82.152 7.519 222.190 1.00 45.89 760 SER C N 1
ATOM 8252 C CA . SER C 2 760 ? 81.791 6.288 221.485 1.00 46.53 760 SER C CA 1
ATOM 8253 C C . SER C 2 760 ? 82.882 5.952 220.464 1.00 46.85 760 SER C C 1
ATOM 8254 O O . SER C 2 760 ? 83.118 6.734 219.548 1.00 47.25 760 SER C O 1
ATOM 8257 N N . PRO C 2 761 ? 83.572 4.808 220.602 1.00 46.61 761 PRO C N 1
ATOM 8258 C CA . PRO C 2 761 ? 84.672 4.497 219.673 1.00 46.35 761 PRO C CA 1
ATOM 8259 C C . PRO C 2 761 ? 84.204 4.165 218.261 1.00 46.33 761 PRO C C 1
ATOM 8260 O O . PRO C 2 761 ? 84.862 4.547 217.290 1.00 46.47 761 PRO C O 1
ATOM 8264 N N . ILE C 2 762 ? 83.053 3.481 218.137 1.00 45.76 762 ILE C N 1
ATOM 8265 C CA . ILE C 2 762 ? 82.511 3.156 216.816 1.00 45.65 762 ILE C CA 1
ATOM 8266 C C . ILE C 2 762 ? 82.011 4.421 216.051 1.00 45.62 762 ILE C C 1
ATOM 8267 O O . ILE C 2 762 ? 81.783 4.360 214.844 1.00 45.89 762 ILE C O 1
ATOM 8272 N N . TYR C 2 763 ? 81.877 5.565 216.743 1.00 45.09 763 TYR C N 1
ATOM 8273 C CA . TYR C 2 763 ? 81.449 6.827 216.147 1.00 45.18 763 TYR C CA 1
ATOM 8274 C C . TYR C 2 763 ? 82.540 7.903 216.180 1.00 44.87 763 TYR C C 1
ATOM 8275 O O . TYR C 2 763 ? 82.227 9.075 215.981 1.00 44.98 763 TYR C O 1
ATOM 8284 N N . ALA C 2 764 ? 83.800 7.524 216.442 1.00 44.12 764 ALA C N 1
ATOM 8285 C CA . ALA C 2 764 ? 84.922 8.442 216.586 1.00 43.77 764 ALA C CA 1
ATOM 8286 C C . ALA C 2 764 ? 85.108 9.454 215.451 1.00 43.12 764 ALA C C 1
ATOM 8287 O O . ALA C 2 764 ? 85.382 10.626 215.713 1.00 42.92 764 ALA C O 1
ATOM 8289 N N . GLY C 2 765 ? 84.954 9.008 214.214 1.00 42.63 765 GLY C N 1
ATOM 8290 C CA . GLY C 2 765 ? 85.158 9.873 213.062 1.00 42.84 765 GLY C CA 1
ATOM 8291 C C . GLY C 2 765 ? 83.930 10.573 212.522 1.00 42.88 765 GLY C C 1
ATOM 8292 O O . GLY C 2 765 ? 84.012 11.214 211.470 1.00 43.02 765 GLY C O 1
ATOM 8293 N N . VAL C 2 766 ? 82.779 10.468 213.222 1.00 42.43 766 VAL C N 1
ATOM 8294 C CA . VAL C 2 766 ? 81.569 11.124 212.736 1.00 42.41 766 VAL C CA 1
ATOM 8295 C C . VAL C 2 766 ? 81.514 12.607 213.168 1.00 42.13 766 VAL C C 1
ATOM 8296 O O . VAL C 2 766 ? 81.680 12.978 214.333 1.00 42.55 766 VAL C O 1
ATOM 8300 N N . THR C 2 767 ? 81.378 13.457 212.175 1.00 41.16 767 THR C N 1
ATOM 8301 C CA . THR C 2 767 ? 81.236 14.898 212.340 1.00 40.67 767 THR C CA 1
ATOM 8302 C C . THR C 2 767 ? 80.125 15.331 211.394 1.00 40.12 767 THR C C 1
ATOM 8303 O O . THR C 2 767 ? 79.976 14.741 210.317 1.00 40.57 767 THR C O 1
ATOM 8307 N N . TYR C 2 768 ? 79.367 16.378 211.750 1.00 38.88 768 TYR C N 1
ATOM 8308 C CA . TYR C 2 768 ? 78.285 16.858 210.886 1.00 38.04 768 TYR C CA 1
ATOM 8309 C C . TYR C 2 768 ? 78.764 17.253 209.500 1.00 38.35 768 TYR C C 1
ATOM 8310 O O . TYR C 2 768 ? 78.014 17.104 208.541 1.00 38.55 768 TYR C O 1
ATOM 8319 N N . GLU C 2 769 ? 80.026 17.698 209.390 1.00 38.32 769 GLU C N 1
ATOM 8320 C CA . GLU C 2 769 ? 80.675 18.061 208.143 1.00 38.76 769 GLU C CA 1
ATOM 8321 C C . GLU C 2 769 ? 80.743 16.831 207.202 1.00 38.17 769 GLU C C 1
ATOM 8322 O O . GLU C 2 769 ? 80.466 16.950 206.011 1.00 38.50 769 GLU C O 1
ATOM 8328 N N . ARG C 2 770 ? 81.060 15.644 207.739 1.00 37.08 770 ARG C N 1
ATOM 8329 C CA . ARG C 2 770 ? 81.118 14.422 206.929 1.00 36.57 770 ARG C CA 1
ATOM 8330 C C . ARG C 2 770 ? 79.737 13.894 206.511 1.00 36.34 770 ARG C C 1
ATOM 8331 O O . ARG C 2 770 ? 79.652 13.030 205.636 1.00 36.75 770 ARG C O 1
ATOM 8339 N N . LEU C 2 771 ? 78.661 14.400 207.150 1.00 35.37 771 LEU C N 1
ATOM 8340 C CA . LEU C 2 771 ? 77.269 14.027 206.909 1.00 34.54 771 LEU C CA 1
ATOM 8341 C C . LEU C 2 771 ? 76.462 15.156 206.247 1.00 34.07 771 LEU C C 1
ATOM 8342 O O . LEU C 2 771 ? 75.240 15.119 206.322 1.00 34.45 771 LEU C O 1
ATOM 8347 N N . GLU C 2 772 ? 77.113 16.162 205.652 1.00 33.02 772 GLU C N 1
ATOM 8348 C CA . GLU C 2 772 ? 76.402 17.265 205.025 1.00 32.96 772 GLU C CA 1
ATOM 8349 C C . GLU C 2 772 ? 75.677 16.846 203.760 1.00 32.27 772 GLU C C 1
ATOM 8350 O O . GLU C 2 772 ? 76.252 16.167 202.927 1.00 32.21 772 GLU C O 1
ATOM 8356 N N . GLY C 2 773 ? 74.439 17.289 203.601 1.00 31.78 773 GLY C N 1
ATOM 8357 C CA . GLY C 2 773 ? 73.646 16.977 202.419 1.00 31.88 773 GLY C CA 1
ATOM 8358 C C . GLY C 2 773 ? 73.260 15.520 202.380 1.00 31.95 773 GLY C C 1
ATOM 8359 O O . GLY C 2 773 ? 72.782 14.985 203.381 1.00 32.33 773 GLY C O 1
ATOM 8360 N N . TYR C 2 774 ? 73.491 14.852 201.243 1.00 31.57 774 TYR C N 1
ATOM 8361 C CA . TYR C 2 774 ? 73.194 13.420 201.145 1.00 31.88 774 TYR C CA 1
ATOM 8362 C C . TYR C 2 774 ? 74.358 12.510 201.565 1.00 32.57 774 TYR C C 1
ATOM 8363 O O . TYR C 2 774 ? 74.276 11.297 201.387 1.00 32.68 774 TYR C O 1
ATOM 8372 N N . ASN C 2 775 ? 75.421 13.084 202.143 1.00 32.81 775 ASN C N 1
ATOM 8373 C CA . ASN C 2 775 ? 76.559 12.325 202.609 1.00 33.53 775 ASN C CA 1
ATOM 8374 C C . ASN C 2 775 ? 76.196 11.505 203.832 1.00 33.82 775 ASN C C 1
ATOM 8375 O O . ASN C 2 775 ? 75.365 11.915 204.641 1.00 34.03 775 ASN C O 1
ATOM 8380 N N . SER C 2 776 ? 76.794 10.322 203.941 1.00 33.37 776 SER C N 1
ATOM 8381 C CA . SER C 2 776 ? 76.532 9.432 205.052 1.00 33.12 776 SER C CA 1
ATOM 8382 C C . SER C 2 776 ? 77.802 8.693 205.494 1.00 33.56 776 SER C C 1
ATOM 8383 O O . SER C 2 776 ? 78.824 8.706 204.798 1.00 33.87 776 SER C O 1
ATOM 8386 N N . LEU C 2 777 ? 77.754 8.086 206.678 1.00 33.32 777 LEU C N 1
ATOM 8387 C CA . LEU C 2 777 ? 78.872 7.321 207.212 1.00 33.53 777 LEU C CA 1
ATOM 8388 C C . LEU C 2 777 ? 78.322 6.055 207.826 1.00 34.37 777 LEU C C 1
ATOM 8389 O O . LEU C 2 777 ? 77.360 6.138 208.579 1.00 34.72 777 LEU C O 1
ATOM 8394 N N . GLN C 2 778 ? 78.908 4.892 207.528 1.00 34.61 778 GLN C N 1
ATOM 8395 C CA . GLN C 2 778 ? 78.446 3.642 208.134 1.00 35.53 778 GLN C CA 1
ATOM 8396 C C . GLN C 2 778 ? 79.423 3.252 209.230 1.00 37.51 778 GLN C C 1
ATOM 8397 O O . GLN C 2 778 ? 80.626 3.249 208.983 1.00 37.93 778 GLN C O 1
ATOM 8403 N N . TRP C 2 779 ? 78.934 2.996 210.452 1.00 38.57 779 TRP C N 1
ATOM 8404 C CA . TRP C 2 779 ? 79.839 2.674 211.547 1.00 40.35 779 TRP C CA 1
ATOM 8405 C C . TRP C 2 779 ? 80.328 1.211 211.477 1.00 42.34 779 TRP C C 1
ATOM 8406 O O . TRP C 2 779 ? 79.630 0.360 210.917 1.00 42.43 779 TRP C O 1
ATOM 8417 N N . PRO C 2 780 ? 81.534 0.887 212.006 1.00 43.49 780 PRO C N 1
ATOM 8418 C CA . PRO C 2 780 ? 82.479 1.749 212.740 1.00 44.37 780 PRO C CA 1
ATOM 8419 C C . PRO C 2 780 ? 83.197 2.781 211.876 1.00 46.09 780 PRO C C 1
ATOM 8420 O O . PRO C 2 780 ? 83.683 2.452 210.797 1.00 46.53 780 PRO C O 1
ATOM 8424 N N . VAL C 2 781 ? 83.231 4.042 212.347 1.00 47.00 781 VAL C N 1
ATOM 8425 C CA . VAL C 2 781 ? 83.891 5.145 211.655 1.00 48.33 781 VAL C CA 1
ATOM 8426 C C . VAL C 2 781 ? 85.106 5.556 212.478 1.00 50.50 781 VAL C C 1
ATOM 8427 O O . VAL C 2 781 ? 84.935 6.169 213.535 1.00 50.92 781 VAL C O 1
ATOM 8431 N N . ASN C 2 782 ? 86.331 5.222 212.017 1.00 51.58 782 ASN C N 1
ATOM 8432 C CA . ASN C 2 782 ? 87.540 5.610 212.754 1.00 52.90 782 ASN C CA 1
ATOM 8433 C C . ASN C 2 782 ? 87.775 7.134 212.666 1.00 53.37 782 ASN C C 1
ATOM 8434 O O . ASN C 2 782 ? 87.226 7.779 211.772 1.00 53.87 782 ASN C O 1
ATOM 8439 N N . ALA C 2 783 ? 88.590 7.705 213.576 1.00 52.97 783 ALA C N 1
ATOM 8440 C CA . ALA C 2 783 ? 88.836 9.147 213.657 1.00 52.81 783 ALA C CA 1
ATOM 8441 C C . ALA C 2 783 ? 89.266 9.806 212.348 1.00 52.97 783 ALA C C 1
ATOM 8442 O O . ALA C 2 783 ? 89.091 11.014 212.190 1.00 53.00 783 ALA C O 1
ATOM 8444 N N . ASP C 2 784 ? 89.780 9.020 211.397 1.00 53.16 784 ASP C N 1
ATOM 8445 C CA . ASP C 2 784 ? 90.186 9.529 210.084 1.00 54.09 784 ASP C CA 1
ATOM 8446 C C . ASP C 2 784 ? 89.011 9.751 209.104 1.00 53.59 784 ASP C C 1
ATOM 8447 O O . ASP C 2 784 ? 89.244 10.150 207.959 1.00 53.99 784 ASP C O 1
ATOM 8452 N N . GLY C 2 785 ? 87.784 9.472 209.535 1.00 52.27 785 GLY C N 1
ATOM 8453 C CA . GLY C 2 785 ? 86.617 9.616 208.682 1.00 51.69 785 GLY C CA 1
ATOM 8454 C C . GLY C 2 785 ? 86.343 8.410 207.804 1.00 51.00 785 GLY C C 1
ATOM 8455 O O . GLY C 2 785 ? 85.354 8.405 207.069 1.00 51.01 785 GLY C O 1
ATOM 8456 N N . LYS C 2 786 ? 87.208 7.375 207.858 1.00 50.28 786 LYS C N 1
ATOM 8457 C CA . LYS C 2 786 ? 87.031 6.162 207.060 1.00 50.17 786 LYS C CA 1
ATOM 8458 C C . LYS C 2 786 ? 85.948 5.306 207.692 1.00 49.21 786 LYS C C 1
ATOM 8459 O O . LYS C 2 786 ? 86.090 4.863 208.828 1.00 48.98 786 LYS C O 1
ATOM 8465 N N . ASP C 2 787 ? 84.842 5.117 206.971 1.00 48.64 787 ASP C N 1
ATOM 8466 C CA . ASP C 2 787 ? 83.684 4.369 207.455 1.00 48.45 787 ASP C CA 1
ATOM 8467 C C . ASP C 2 787 ? 83.797 2.853 207.175 1.00 47.95 787 ASP C C 1
ATOM 8468 O O . ASP C 2 787 ? 84.852 2.381 206.744 1.00 48.32 787 ASP C O 1
ATOM 8473 N N . SER C 2 788 ? 82.738 2.088 207.461 1.00 46.88 788 SER C N 1
ATOM 8474 C CA . SER C 2 788 ? 82.743 0.653 207.244 1.00 46.41 788 SER C CA 1
ATOM 8475 C C . SER C 2 788 ? 81.448 0.227 206.561 1.00 46.29 788 SER C C 1
ATOM 8476 O O . SER C 2 788 ? 80.482 -0.143 207.233 1.00 46.42 788 SER C O 1
ATOM 8479 N N . PRO C 2 789 ? 81.403 0.290 205.221 1.00 45.88 789 PRO C N 1
ATOM 8480 C CA . PRO C 2 789 ? 80.184 -0.125 204.508 1.00 46.11 789 PRO C CA 1
ATOM 8481 C C . PRO C 2 789 ? 79.895 -1.618 204.650 1.00 46.80 789 PRO C C 1
ATOM 8482 O O . PRO C 2 789 ? 78.739 -2.025 204.764 1.00 46.44 789 PRO C O 1
ATOM 8486 N N . LEU C 2 790 ? 80.956 -2.436 204.644 1.00 47.53 790 LEU C N 1
ATOM 8487 C CA . LEU C 2 790 ? 80.826 -3.881 204.772 1.00 48.45 790 LEU C CA 1
ATOM 8488 C C . LEU C 2 790 ? 81.643 -4.374 205.957 1.00 49.32 790 LEU C C 1
ATOM 8489 O O . LEU C 2 790 ? 82.854 -4.191 205.992 1.00 49.46 790 LEU C O 1
ATOM 8494 N N . LEU C 2 791 ? 80.978 -4.971 206.938 1.00 49.89 791 LEU C N 1
ATOM 8495 C CA . LEU C 2 791 ? 81.635 -5.455 208.142 1.00 51.06 791 LEU C CA 1
ATOM 8496 C C . LEU C 2 791 ? 82.353 -6.791 207.957 1.00 52.80 791 LEU C C 1
ATOM 8497 O O . LEU C 2 791 ? 81.932 -7.624 207.144 1.00 53.51 791 LEU C O 1
ATOM 8502 N N . PHE C 2 792 ? 83.394 -7.014 208.793 1.00 53.02 792 PHE C N 1
ATOM 8503 C CA . PHE C 2 792 ? 84.182 -8.239 208.919 1.00 53.80 792 PHE C CA 1
ATOM 8504 C C . PHE C 2 792 ? 84.993 -8.590 207.678 1.00 55.55 792 PHE C C 1
ATOM 8505 O O . PHE C 2 792 ? 85.288 -9.761 207.466 1.00 55.89 792 PHE C O 1
ATOM 8513 N N . THR C 2 793 ? 85.381 -7.593 206.877 1.00 56.45 793 THR C N 1
ATOM 8514 C CA . THR C 2 793 ? 86.157 -7.847 205.668 1.00 57.88 793 THR C CA 1
ATOM 8515 C C . THR C 2 793 ? 87.542 -8.368 206.018 1.00 59.30 793 THR C C 1
ATOM 8516 O O . THR C 2 793 ? 87.972 -9.384 205.474 1.00 59.98 793 THR C O 1
ATOM 8520 N N . GLU C 2 794 ? 88.230 -7.700 206.949 1.00 59.54 794 GLU C N 1
ATOM 8521 C CA . GLU C 2 794 ? 89.560 -8.123 207.372 1.00 59.97 794 GLU C CA 1
ATOM 8522 C C . GLU C 2 794 ? 89.485 -9.132 208.521 1.00 60.16 794 GLU C C 1
ATOM 8523 O O . GLU C 2 794 ? 90.102 -10.185 208.422 1.00 60.39 794 GLU C O 1
ATOM 8529 N N . ARG C 2 795 ? 88.709 -8.839 209.589 1.00 60.03 795 ARG C N 1
ATOM 8530 C CA . ARG C 2 795 ? 88.571 -9.730 210.747 1.00 60.19 795 ARG C CA 1
ATOM 8531 C C . ARG C 2 795 ? 87.258 -9.522 211.538 1.00 60.45 795 ARG C C 1
ATOM 8532 O O . ARG C 2 795 ? 86.554 -8.539 211.321 1.00 60.64 795 ARG C O 1
ATOM 8540 N N . PHE C 2 796 ? 86.945 -10.434 212.475 1.00 60.37 796 PHE C N 1
ATOM 8541 C CA . PHE C 2 796 ? 85.789 -10.293 213.360 1.00 60.96 796 PHE C CA 1
ATOM 8542 C C . PHE C 2 796 ? 86.229 -9.551 214.636 1.00 62.14 796 PHE C C 1
ATOM 8543 O O . PHE C 2 796 ? 87.355 -9.741 215.092 1.00 62.18 796 PHE C O 1
ATOM 8551 N N . PRO C 2 797 ? 85.385 -8.669 215.210 1.00 62.83 797 PRO C N 1
ATOM 8552 C CA . PRO C 2 797 ? 85.811 -7.897 216.393 1.00 63.34 797 PRO C CA 1
ATOM 8553 C C . PRO C 2 797 ? 85.825 -8.655 217.719 1.00 64.14 797 PRO C C 1
ATOM 8554 O O . PRO C 2 797 ? 85.070 -8.355 218.641 1.00 64.57 797 PRO C O 1
ATOM 8558 N N . PHE C 2 798 ? 86.714 -9.619 217.814 1.00 64.19 798 PHE C N 1
ATOM 8559 C CA . PHE C 2 798 ? 86.950 -10.441 218.989 1.00 64.73 798 PHE C CA 1
ATOM 8560 C C . PHE C 2 798 ? 88.475 -10.443 219.245 1.00 65.75 798 PHE C C 1
ATOM 8561 O O . PHE C 2 798 ? 89.244 -10.188 218.310 1.00 66.04 798 PHE C O 1
ATOM 8569 N N . PRO C 2 799 ? 88.955 -10.721 220.475 1.00 65.93 799 PRO C N 1
ATOM 8570 C CA . PRO C 2 799 ? 90.408 -10.685 220.722 1.00 66.20 799 PRO C CA 1
ATOM 8571 C C . PRO C 2 799 ? 91.283 -11.419 219.696 1.00 66.81 799 PRO C C 1
ATOM 8572 O O . PRO C 2 799 ? 92.340 -10.912 219.316 1.00 66.90 799 PRO C O 1
ATOM 8576 N N . ASP C 2 800 ? 90.823 -12.576 219.202 1.00 67.07 800 ASP C N 1
ATOM 8577 C CA . ASP C 2 800 ? 91.592 -13.346 218.221 1.00 67.72 800 ASP C CA 1
ATOM 8578 C C . ASP C 2 800 ? 91.214 -13.104 216.746 1.00 68.12 800 ASP C C 1
ATOM 8579 O O . ASP C 2 800 ? 91.776 -13.754 215.862 1.00 68.48 800 ASP C O 1
ATOM 8584 N N . GLY C 2 801 ? 90.288 -12.181 216.491 1.00 67.72 801 GLY C N 1
ATOM 8585 C CA . GLY C 2 801 ? 89.831 -11.866 215.143 1.00 67.77 801 GLY C CA 1
ATOM 8586 C C . GLY C 2 801 ? 88.982 -12.946 214.497 1.00 67.78 801 GLY C C 1
ATOM 8587 O O . GLY C 2 801 ? 88.764 -12.926 213.284 1.00 68.05 801 GLY C O 1
ATOM 8588 N N . LYS C 2 802 ? 88.493 -13.900 215.297 1.00 67.32 802 LYS C N 1
ATOM 8589 C CA . LYS C 2 802 ? 87.694 -15.003 214.798 1.00 67.35 802 LYS C CA 1
ATOM 8590 C C . LYS C 2 802 ? 86.319 -14.984 215.408 1.00 67.32 802 LYS C C 1
ATOM 8591 O O . LYS C 2 802 ? 86.177 -14.771 216.610 1.00 67.44 802 LYS C O 1
ATOM 8597 N N . ALA C 2 803 ? 85.311 -15.261 214.576 1.00 67.05 803 ALA C N 1
ATOM 8598 C CA . ALA C 2 803 ? 83.908 -15.376 214.947 1.00 67.20 803 ALA C CA 1
ATOM 8599 C C . ALA C 2 803 ? 83.706 -16.599 215.853 1.00 67.39 803 ALA C C 1
ATOM 8600 O O . ALA C 2 803 ? 84.530 -17.507 215.846 1.00 68.00 803 ALA C O 1
ATOM 8602 N N . ILE C 2 804 ? 82.615 -16.638 216.622 1.00 66.76 804 ILE C N 1
ATOM 8603 C CA . ILE C 2 804 ? 82.352 -17.740 217.542 1.00 66.75 804 ILE C CA 1
ATOM 8604 C C . ILE C 2 804 ? 81.073 -18.482 217.182 1.00 67.59 804 ILE C C 1
ATOM 8605 O O . ILE C 2 804 ? 80.010 -17.864 217.170 1.00 68.05 804 ILE C O 1
ATOM 8610 N N . LEU C 2 805 ? 81.143 -19.801 216.938 1.00 67.63 805 LEU C N 1
ATOM 8611 C CA . LEU C 2 805 ? 79.930 -20.585 216.717 1.00 67.97 805 LEU C CA 1
ATOM 8612 C C . LEU C 2 805 ? 79.316 -20.768 218.098 1.00 68.55 805 LEU C C 1
ATOM 8613 O O . LEU C 2 805 ? 80.022 -21.121 219.049 1.00 68.43 805 LEU C O 1
ATOM 8618 N N . TYR C 2 806 ? 78.030 -20.430 218.231 1.00 68.97 806 TYR C N 1
ATOM 8619 C CA . TYR C 2 806 ? 77.358 -20.436 219.520 1.00 69.95 806 TYR C CA 1
ATOM 8620 C C . TYR C 2 806 ? 76.315 -21.540 219.669 1.00 72.37 806 TYR C C 1
ATOM 8621 O O . TYR C 2 806 ? 75.259 -21.469 219.043 1.00 72.99 806 TYR C O 1
ATOM 8630 N N . PRO C 2 807 ? 76.564 -22.533 220.552 1.00 73.38 807 PRO C N 1
ATOM 8631 C CA . PRO C 2 807 ? 75.591 -23.624 220.741 1.00 74.16 807 PRO C CA 1
ATOM 8632 C C . PRO C 2 807 ? 74.209 -23.162 221.194 1.00 75.49 807 PRO C C 1
ATOM 8633 O O . PRO C 2 807 ? 74.077 -22.597 222.280 1.00 75.73 807 PRO C O 1
ATOM 8637 N N . VAL C 2 808 ? 73.179 -23.375 220.359 1.00 76.15 808 VAL C N 1
ATOM 8638 C CA . VAL C 2 808 ? 71.827 -22.962 220.716 1.00 77.19 808 VAL C CA 1
ATOM 8639 C C . VAL C 2 808 ? 70.837 -24.110 220.654 1.00 78.05 808 VAL C C 1
ATOM 8640 O O . VAL C 2 808 ? 70.936 -24.981 219.793 1.00 78.18 808 VAL C O 1
ATOM 8644 N N . GLN C 2 809 ? 69.870 -24.098 221.571 1.00 78.46 809 GLN C N 1
ATOM 8645 C CA . GLN C 2 809 ? 68.840 -25.118 221.674 1.00 79.37 809 GLN C CA 1
ATOM 8646 C C . GLN C 2 809 ? 67.475 -24.567 221.315 1.00 80.05 809 GLN C C 1
ATOM 8647 O O . GLN C 2 809 ? 67.239 -23.354 221.433 1.00 80.76 809 GLN C O 1
ATOM 8653 N N . TRP C 2 810 ? 66.560 -25.454 220.893 1.00 79.60 810 TRP C N 1
ATOM 8654 C CA . TRP C 2 810 ? 65.213 -25.021 220.594 1.00 79.66 810 TRP C CA 1
ATOM 8655 C C . TRP C 2 810 ? 64.481 -24.836 221.906 1.00 80.10 810 TRP C C 1
ATOM 8656 O O . TRP C 2 810 ? 64.592 -25.670 222.806 1.00 80.36 810 TRP C O 1
ATOM 8667 N N . THR C 2 811 ? 63.805 -23.704 222.047 1.00 80.06 811 THR C N 1
ATOM 8668 C CA . THR C 2 811 ? 63.013 -23.424 223.226 1.00 80.50 811 THR C CA 1
ATOM 8669 C C . THR C 2 811 ? 61.587 -23.457 222.722 1.00 81.46 811 THR C C 1
ATOM 8670 O O . THR C 2 811 ? 61.224 -22.669 221.860 1.00 81.25 811 THR C O 1
ATOM 8674 N N . GLU C 2 812 ? 60.801 -24.437 223.173 1.00 82.45 812 GLU C N 1
ATOM 8675 C CA . GLU C 2 812 ? 59.434 -24.612 222.710 1.00 83.67 812 GLU C CA 1
ATOM 8676 C C . GLU C 2 812 ? 58.598 -23.383 222.984 1.00 84.61 812 GLU C C 1
ATOM 8677 O O . GLU C 2 812 ? 58.658 -22.840 224.086 1.00 84.90 812 GLU C O 1
ATOM 8683 N N . PRO C 2 813 ? 57.864 -22.896 221.966 1.00 84.88 813 PRO C N 1
ATOM 8684 C CA . PRO C 2 813 ? 57.037 -21.703 222.170 1.00 85.25 813 PRO C CA 1
ATOM 8685 C C . PRO C 2 813 ? 55.962 -21.936 223.218 1.00 86.63 813 PRO C C 1
ATOM 8686 O O . PRO C 2 813 ? 55.434 -23.044 223.325 1.00 86.91 813 PRO C O 1
ATOM 8690 N N . LYS C 2 814 ? 55.664 -20.902 224.016 1.00 87.39 814 LYS C N 1
ATOM 8691 C CA . LYS C 2 814 ? 54.679 -20.984 225.091 1.00 88.56 814 LYS C CA 1
ATOM 8692 C C . LYS C 2 814 ? 53.325 -21.454 224.623 1.00 89.69 814 LYS C C 1
ATOM 8693 O O . LYS C 2 814 ? 52.797 -20.933 223.644 1.00 89.48 814 LYS C O 1
ATOM 8699 N N . GLU C 2 815 ? 52.795 -22.488 225.298 1.00 90.96 815 GLU C N 1
ATOM 8700 C CA . GLU C 2 815 ? 51.477 -23.059 225.021 1.00 92.53 815 GLU C CA 1
ATOM 8701 C C . GLU C 2 815 ? 50.447 -22.454 225.973 1.00 93.15 815 GLU C C 1
ATOM 8702 O O . GLU C 2 815 ? 50.656 -22.437 227.185 1.00 93.26 815 GLU C O 1
ATOM 8708 N N . PHE C 2 816 ? 49.350 -21.936 225.423 1.00 93.37 816 PHE C N 1
ATOM 8709 C CA . PHE C 2 816 ? 48.343 -21.238 226.214 1.00 94.25 816 PHE C CA 1
ATOM 8710 C C . PHE C 2 816 ? 47.279 -22.103 226.838 1.00 94.47 816 PHE C C 1
ATOM 8711 O O . PHE C 2 816 ? 46.660 -21.700 227.825 1.00 94.76 816 PHE C O 1
ATOM 8719 N N . GLY C 2 817 ? 47.007 -23.237 226.221 1.00 94.06 817 GLY C N 1
ATOM 8720 C CA . GLY C 2 817 ? 45.958 -24.124 226.692 1.00 94.05 817 GLY C CA 1
ATOM 8721 C C . GLY C 2 817 ? 45.091 -24.610 225.555 1.00 93.51 817 GLY C C 1
ATOM 8722 O O . GLY C 2 817 ? 44.974 -23.939 224.525 1.00 93.71 817 GLY C O 1
ATOM 8723 N N . GLU C 2 818 ? 44.480 -25.786 225.736 1.00 92.54 818 GLU C N 1
ATOM 8724 C CA . GLU C 2 818 ? 43.656 -26.391 224.706 1.00 91.95 818 GLU C CA 1
ATOM 8725 C C . GLU C 2 818 ? 42.445 -25.533 224.340 1.00 89.93 818 GLU C C 1
ATOM 8726 O O . GLU C 2 818 ? 42.018 -25.568 223.191 1.00 90.09 818 GLU C O 1
ATOM 8732 N N . GLU C 2 819 ? 41.912 -24.745 225.290 1.00 88.00 819 GLU C N 1
ATOM 8733 C CA . GLU C 2 819 ? 40.747 -23.898 225.019 1.00 86.92 819 GLU C CA 1
ATOM 8734 C C . GLU C 2 819 ? 41.032 -22.741 224.058 1.00 85.06 819 GLU C C 1
ATOM 8735 O O . GLU C 2 819 ? 40.106 -22.226 223.429 1.00 85.16 819 GLU C O 1
ATOM 8741 N N . TYR C 2 820 ? 42.308 -22.323 223.972 1.00 83.03 820 TYR C N 1
ATOM 8742 C CA . TYR C 2 820 ? 42.777 -21.254 223.103 1.00 81.23 820 TYR C CA 1
ATOM 8743 C C . TYR C 2 820 ? 43.331 -21.917 221.849 1.00 79.14 820 TYR C C 1
ATOM 8744 O O . TYR C 2 820 ? 44.517 -22.252 221.774 1.00 78.58 820 TYR C O 1
ATOM 8753 N N . ASP C 2 821 ? 42.433 -22.164 220.887 1.00 77.83 821 ASP C N 1
ATOM 8754 C CA . ASP C 2 821 ? 42.746 -22.869 219.650 1.00 77.00 821 ASP C CA 1
ATOM 8755 C C . ASP C 2 821 ? 43.166 -21.988 218.490 1.00 75.06 821 ASP C C 1
ATOM 8756 O O . ASP C 2 821 ? 43.720 -22.505 217.520 1.00 75.40 821 ASP C O 1
ATOM 8761 N N . ILE C 2 822 ? 42.915 -20.677 218.568 1.00 72.77 822 ILE C N 1
ATOM 8762 C CA . ILE C 2 822 ? 43.333 -19.777 217.506 1.00 71.04 822 ILE C CA 1
ATOM 8763 C C . ILE C 2 822 ? 44.716 -19.187 217.802 1.00 69.40 822 ILE C C 1
ATOM 8764 O O . ILE C 2 822 ? 44.932 -18.628 218.872 1.00 69.51 822 ILE C O 1
ATOM 8769 N N . HIS C 2 823 ? 45.660 -19.352 216.870 1.00 67.72 823 HIS C N 1
ATOM 8770 C CA . HIS C 2 823 ? 46.992 -18.801 217.029 1.00 67.02 823 HIS C CA 1
ATOM 8771 C C . HIS C 2 823 ? 46.964 -17.416 216.415 1.00 66.11 823 HIS C C 1
ATOM 8772 O O . HIS C 2 823 ? 47.056 -17.312 215.191 1.00 66.54 823 HIS C O 1
ATOM 8779 N N . VAL C 2 824 ? 46.811 -16.353 217.232 1.00 64.60 824 VAL C N 1
ATOM 8780 C CA . VAL C 2 824 ? 46.741 -15.006 216.667 1.00 63.36 824 VAL C CA 1
ATOM 8781 C C . VAL C 2 824 ? 48.143 -14.450 216.350 1.00 61.33 824 VAL C C 1
ATOM 8782 O O . VAL C 2 824 ? 48.900 -14.038 217.234 1.00 61.41 824 VAL C O 1
ATOM 8786 N N . ASN C 2 825 ? 48.501 -14.516 215.065 1.00 59.20 825 ASN C N 1
ATOM 8787 C CA . ASN C 2 825 ? 49.736 -13.945 214.544 1.00 57.53 825 ASN C CA 1
ATOM 8788 C C . ASN C 2 825 ? 49.457 -12.418 214.429 1.00 56.46 825 ASN C C 1
ATOM 8789 O O . ASN C 2 825 ? 48.300 -12.006 214.233 1.00 56.82 825 ASN C O 1
ATOM 8794 N N . ASN C 2 826 ? 50.485 -11.583 214.613 1.00 54.69 826 ASN C N 1
ATOM 8795 C CA . ASN C 2 826 ? 50.289 -10.133 214.561 1.00 53.69 826 ASN C CA 1
ATOM 8796 C C . ASN C 2 826 ? 51.477 -9.432 213.947 1.00 52.01 826 ASN C C 1
ATOM 8797 O O . ASN C 2 826 ? 52.597 -9.943 213.983 1.00 52.31 826 ASN C O 1
ATOM 8802 N N . GLY C 2 827 ? 51.234 -8.251 213.411 1.00 49.92 827 GLY C N 1
ATOM 8803 C CA . GLY C 2 827 ? 52.294 -7.465 212.815 1.00 48.34 827 GLY C CA 1
ATOM 8804 C C . GLY C 2 827 ? 51.837 -6.095 212.405 1.00 46.31 827 GLY C C 1
ATOM 8805 O O . GLY C 2 827 ? 51.032 -5.468 213.090 1.00 46.12 827 GLY C O 1
ATOM 8806 N N . ARG C 2 828 ? 52.323 -5.651 211.257 1.00 44.84 828 ARG C N 1
ATOM 8807 C CA . ARG C 2 828 ? 52.040 -4.321 210.727 1.00 43.81 828 ARG C CA 1
ATOM 8808 C C . ARG C 2 828 ? 51.351 -4.377 209.338 1.00 42.91 828 ARG C C 1
ATOM 8809 O O . ARG C 2 828 ? 50.964 -5.454 208.873 1.00 43.61 828 ARG C O 1
ATOM 8817 N N . LEU C 2 829 ? 51.134 -3.219 208.720 1.00 40.79 829 LEU C N 1
ATOM 8818 C CA . LEU C 2 829 ? 50.592 -3.119 207.377 1.00 39.31 829 LEU C CA 1
ATOM 8819 C C . LEU C 2 829 ? 51.499 -2.144 206.649 1.00 37.76 829 LEU C C 1
ATOM 8820 O O . LEU C 2 829 ? 51.962 -1.185 207.258 1.00 37.99 829 LEU C O 1
ATOM 8825 N N . LEU C 2 830 ? 51.719 -2.329 205.345 1.00 36.24 830 LEU C N 1
ATOM 8826 C CA . LEU C 2 830 ? 52.561 -1.435 204.534 1.00 35.40 830 LEU C CA 1
ATOM 8827 C C . LEU C 2 830 ? 52.283 0.067 204.774 1.00 35.18 830 LEU C C 1
ATOM 8828 O O . LEU C 2 830 ? 53.203 0.828 205.028 1.00 35.34 830 LEU C O 1
ATOM 8833 N N . GLU C 2 831 ? 51.005 0.445 204.762 1.00 34.61 831 GLU C N 1
ATOM 8834 C CA . GLU C 2 831 ? 50.486 1.797 204.905 1.00 34.11 831 GLU C CA 1
ATOM 8835 C C . GLU C 2 831 ? 50.452 2.323 206.318 1.00 33.66 831 GLU C C 1
ATOM 8836 O O . GLU C 2 831 ? 50.386 3.532 206.476 1.00 33.91 831 GLU C O 1
ATOM 8842 N N . HIS C 2 832 ? 50.392 1.457 207.332 1.00 33.26 832 HIS C N 1
ATOM 8843 C CA . HIS C 2 832 ? 50.258 1.936 208.701 1.00 33.53 832 HIS C CA 1
ATOM 8844 C C . HIS C 2 832 ? 51.442 1.669 209.561 1.00 33.79 832 HIS C C 1
ATOM 8845 O O . HIS C 2 832 ? 52.063 0.615 209.481 1.00 33.88 832 HIS C O 1
ATOM 8852 N N . PHE C 2 833 ? 51.757 2.648 210.401 1.00 33.80 833 PHE C N 1
ATOM 8853 C CA . PHE C 2 833 ? 52.862 2.546 211.329 1.00 33.95 833 PHE C CA 1
ATOM 8854 C C . PHE C 2 833 ? 52.306 2.371 212.736 1.00 33.83 833 PHE C C 1
ATOM 8855 O O . PHE C 2 833 ? 51.761 3.316 213.320 1.00 34.30 833 PHE C O 1
ATOM 8863 N N . HIS C 2 834 ? 52.415 1.136 213.240 1.00 32.94 834 HIS C N 1
ATOM 8864 C CA . HIS C 2 834 ? 51.995 0.686 214.554 1.00 32.72 834 HIS C CA 1
ATOM 8865 C C . HIS C 2 834 ? 50.514 1.042 214.796 1.00 33.07 834 HIS C C 1
ATOM 8866 O O . HIS C 2 834 ? 49.724 0.896 213.860 1.00 33.22 834 HIS C O 1
ATOM 8873 N N . GLU C 2 835 ? 50.110 1.458 216.012 1.00 33.01 835 GLU C N 1
ATOM 8874 C CA . GLU C 2 835 ? 48.715 1.804 216.291 1.00 33.30 835 GLU C CA 1
ATOM 8875 C C . GLU C 2 835 ? 48.178 2.972 215.426 1.00 33.72 835 GLU C C 1
ATOM 8876 O O . GLU C 2 835 ? 46.971 3.235 215.426 1.00 33.98 835 GLU C O 1
ATOM 8882 N N . GLY C 2 836 ? 49.061 3.640 214.680 1.00 33.45 836 GLY C N 1
ATOM 8883 C CA . GLY C 2 836 ? 48.669 4.717 213.790 1.00 33.59 836 GLY C CA 1
ATOM 8884 C C . GLY C 2 836 ? 48.547 6.097 214.405 1.00 33.21 836 GLY C C 1
ATOM 8885 O O . GLY C 2 836 ? 47.675 6.866 213.997 1.00 33.41 836 GLY C O 1
ATOM 8886 N N . ASN C 2 837 ? 49.414 6.443 215.373 1.00 32.37 837 ASN C N 1
ATOM 8887 C CA . ASN C 2 837 ? 49.399 7.797 215.935 1.00 32.26 837 ASN C CA 1
ATOM 8888 C C . ASN C 2 837 ? 49.805 8.801 214.847 1.00 32.28 837 ASN C C 1
ATOM 8889 O O . ASN C 2 837 ? 49.267 9.904 214.801 1.00 32.21 837 ASN C O 1
ATOM 8894 N N . LEU C 2 838 ? 50.724 8.392 213.943 1.00 31.95 838 LEU C N 1
ATOM 8895 C CA . LEU C 2 838 ? 51.207 9.223 212.857 1.00 31.56 838 LEU C CA 1
ATOM 8896 C C . LEU C 2 838 ? 50.360 8.978 211.580 1.00 31.83 838 LEU C C 1
ATOM 8897 O O . LEU C 2 838 ? 49.902 9.932 210.945 1.00 31.83 838 LEU C O 1
ATOM 8902 N N . THR C 2 839 ? 50.173 7.703 211.205 1.00 31.74 839 THR C N 1
ATOM 8903 C CA . THR C 2 839 ? 49.515 7.340 209.959 1.00 32.47 839 THR C CA 1
ATOM 8904 C C . THR C 2 839 ? 48.003 7.578 209.917 1.00 32.74 839 THR C C 1
ATOM 8905 O O . THR C 2 839 ? 47.493 7.808 208.819 1.00 33.14 839 THR C O 1
ATOM 8909 N N . TYR C 2 840 ? 47.284 7.557 211.058 1.00 32.36 840 TYR C N 1
ATOM 8910 C CA . TYR C 2 840 ? 45.840 7.852 211.031 1.00 32.54 840 TYR C CA 1
ATOM 8911 C C . TYR C 2 840 ? 45.549 9.367 210.821 1.00 33.65 840 TYR C C 1
ATOM 8912 O O . TYR C 2 840 ? 44.446 9.736 210.388 1.00 34.16 840 TYR C O 1
ATOM 8921 N N . LYS C 2 841 ? 46.560 10.238 211.093 1.00 33.41 841 LYS C N 1
ATOM 8922 C CA . LYS C 2 841 ? 46.483 11.671 210.822 1.00 33.26 841 LYS C CA 1
ATOM 8923 C C . LYS C 2 841 ? 46.562 11.903 209.303 1.00 34.83 841 LYS C C 1
ATOM 8924 O O . LYS C 2 841 ? 46.045 12.907 208.825 1.00 35.18 841 LYS C O 1
ATOM 8930 N N . SER C 2 842 ? 47.204 10.992 208.543 1.00 36.00 842 SER C N 1
ATOM 8931 C CA . SER C 2 842 ? 47.249 11.087 207.097 1.00 38.11 842 SER C CA 1
ATOM 8932 C C . SER C 2 842 ? 45.894 10.631 206.626 1.00 40.23 842 SER C C 1
ATOM 8933 O O . SER C 2 842 ? 45.573 9.454 206.769 1.00 40.90 842 SER C O 1
ATOM 8936 N N . LYS C 2 843 ? 45.077 11.547 206.103 1.00 41.22 843 LYS C N 1
ATOM 8937 C CA . LYS C 2 843 ? 43.728 11.193 205.667 1.00 42.14 843 LYS C CA 1
ATOM 8938 C C . LYS C 2 843 ? 43.710 10.353 204.384 1.00 41.77 843 LYS C C 1
ATOM 8939 O O . LYS C 2 843 ? 42.787 9.577 204.189 1.00 42.16 843 LYS C O 1
ATOM 8945 N N . GLY C 2 844 ? 44.741 10.465 203.556 1.00 40.97 844 GLY C N 1
ATOM 8946 C CA . GLY C 2 844 ? 44.835 9.681 202.335 1.00 40.64 844 GLY C CA 1
ATOM 8947 C C . GLY C 2 844 ? 45.079 8.219 202.630 1.00 40.25 844 GLY C C 1
ATOM 8948 O O . GLY C 2 844 ? 44.556 7.352 201.927 1.00 40.41 844 GLY C O 1
ATOM 8949 N N . ILE C 2 845 ? 45.876 7.939 203.690 1.00 39.55 845 ILE C N 1
ATOM 8950 C CA . ILE C 2 845 ? 46.169 6.589 204.170 1.00 39.23 845 ILE C CA 1
ATOM 8951 C C . ILE C 2 845 ? 44.906 6.066 204.850 1.00 39.40 845 ILE C C 1
ATOM 8952 O O . ILE C 2 845 ? 44.472 4.962 204.540 1.00 40.12 845 ILE C O 1
ATOM 8957 N N . SER C 2 846 ? 44.285 6.870 205.730 1.00 38.73 846 SER C N 1
ATOM 8958 C CA . SER C 2 846 ? 43.040 6.505 206.402 1.00 38.88 846 SER C CA 1
ATOM 8959 C C . SER C 2 846 ? 41.941 6.126 205.393 1.00 39.16 846 SER C C 1
ATOM 8960 O O . SER C 2 846 ? 41.232 5.165 205.613 1.00 39.76 846 SER C O 1
ATOM 8963 N N . GLU C 2 847 ? 41.825 6.858 204.281 1.00 38.60 847 GLU C N 1
ATOM 8964 C CA . GLU C 2 847 ? 40.831 6.643 203.223 1.00 38.37 847 GLU C CA 1
ATOM 8965 C C . GLU C 2 847 ? 40.861 5.214 202.639 1.00 38.19 847 GLU C C 1
ATOM 8966 O O . GLU C 2 847 ? 39.814 4.586 202.479 1.00 38.19 847 GLU C O 1
ATOM 8972 N N . LYS C 2 848 ? 42.056 4.694 202.358 1.00 37.89 848 LYS C N 1
ATOM 8973 C CA . LYS C 2 848 ? 42.195 3.364 201.766 1.00 38.12 848 LYS C CA 1
ATOM 8974 C C . LYS C 2 848 ? 42.383 2.228 202.797 1.00 39.61 848 LYS C C 1
ATOM 8975 O O . LYS C 2 848 ? 42.288 1.053 202.432 1.00 39.70 848 LYS C O 1
ATOM 8981 N N . THR C 2 849 ? 42.659 2.579 204.076 1.00 40.37 849 THR C N 1
ATOM 8982 C CA . THR C 2 849 ? 42.822 1.643 205.204 1.00 41.13 849 THR C CA 1
ATOM 8983 C C . THR C 2 849 ? 42.321 2.324 206.479 1.00 41.91 849 THR C C 1
ATOM 8984 O O . THR C 2 849 ? 43.109 2.772 207.306 1.00 41.98 849 THR C O 1
ATOM 8988 N N . PRO C 2 850 ? 40.998 2.456 206.626 1.00 42.44 850 PRO C N 1
ATOM 8989 C CA . PRO C 2 850 ? 40.460 3.192 207.778 1.00 43.20 850 PRO C CA 1
ATOM 8990 C C . PRO C 2 850 ? 40.489 2.501 209.121 1.00 44.62 850 PRO C C 1
ATOM 8991 O O . PRO C 2 850 ? 40.259 3.179 210.129 1.00 44.82 850 PRO C O 1
ATOM 8995 N N . GLU C 2 851 ? 40.714 1.177 209.148 1.00 45.30 851 GLU C N 1
ATOM 8996 C CA . GLU C 2 851 ? 40.659 0.463 210.412 1.00 46.64 851 GLU C CA 1
ATOM 8997 C C . GLU C 2 851 ? 41.410 -0.861 210.460 1.00 47.33 851 GLU C C 1
ATOM 8998 O O . GLU C 2 851 ? 41.875 -1.382 209.441 1.00 47.27 851 GLU C O 1
ATOM 9004 N N . VAL C 2 852 ? 41.524 -1.396 211.681 1.00 47.87 852 VAL C N 1
ATOM 9005 C CA . VAL C 2 852 ? 42.103 -2.692 211.967 1.00 49.04 852 VAL C CA 1
ATOM 9006 C C . VAL C 2 852 ? 41.146 -3.786 211.430 1.00 50.35 852 VAL C C 1
ATOM 9007 O O . VAL C 2 852 ? 39.964 -3.535 211.161 1.00 50.59 852 VAL C O 1
ATOM 9011 N N . PHE C 2 853 ? 41.662 -4.992 211.271 1.00 51.11 853 PHE C N 1
ATOM 9012 C CA . PHE C 2 853 ? 40.880 -6.127 210.805 1.00 52.28 853 PHE C CA 1
ATOM 9013 C C . PHE C 2 853 ? 41.522 -7.422 211.254 1.00 53.29 853 PHE C C 1
ATOM 9014 O O . PHE C 2 853 ? 42.708 -7.442 211.547 1.00 53.25 853 PHE C O 1
ATOM 9022 N N . LEU C 2 854 ? 40.753 -8.504 211.307 1.00 54.34 854 LEU C N 1
ATOM 9023 C CA . LEU C 2 854 ? 41.287 -9.800 211.697 1.00 55.88 854 LEU C CA 1
ATOM 9024 C C . LEU C 2 854 ? 41.263 -10.709 210.489 1.00 57.12 854 LEU C C 1
ATOM 9025 O O . LEU C 2 854 ? 40.181 -11.025 210.002 1.00 57.52 854 LEU C O 1
ATOM 9030 N N . GLU C 2 855 ? 42.436 -11.090 209.969 1.00 57.69 855 GLU C N 1
ATOM 9031 C CA . GLU C 2 855 ? 42.489 -11.971 208.813 1.00 59.15 855 GLU C CA 1
ATOM 9032 C C . GLU C 2 855 ? 42.079 -13.385 209.212 1.00 61.80 855 GLU C C 1
ATOM 9033 O O . GLU C 2 855 ? 42.686 -13.995 210.090 1.00 62.43 855 GLU C O 1
ATOM 9039 N N . ILE C 2 856 ? 41.028 -13.895 208.588 1.00 63.17 856 ILE C N 1
ATOM 9040 C CA . ILE C 2 856 ? 40.534 -15.238 208.862 1.00 65.06 856 ILE C CA 1
ATOM 9041 C C . ILE C 2 856 ? 40.771 -16.087 207.618 1.00 67.02 856 ILE C C 1
ATOM 9042 O O . ILE C 2 856 ? 40.543 -15.603 206.508 1.00 67.43 856 ILE C O 1
ATOM 9047 N N . SER C 2 857 ? 41.261 -17.328 207.783 1.00 67.92 857 SER C N 1
ATOM 9048 C CA . SER C 2 857 ? 41.490 -18.201 206.635 1.00 69.60 857 SER C CA 1
ATOM 9049 C C . SER C 2 857 ? 40.145 -18.653 206.061 1.00 71.57 857 SER C C 1
ATOM 9050 O O . SER C 2 857 ? 39.170 -18.782 206.814 1.00 71.97 857 SER C O 1
ATOM 9053 N N . PRO C 2 858 ? 40.059 -18.963 204.749 1.00 72.37 858 PRO C N 1
ATOM 9054 C CA . PRO C 2 858 ? 38.781 -19.468 204.211 1.00 72.84 858 PRO C CA 1
ATOM 9055 C C . PRO C 2 858 ? 38.319 -20.745 204.929 1.00 73.67 858 PRO C C 1
ATOM 9056 O O . PRO C 2 858 ? 37.113 -20.932 205.097 1.00 73.64 858 PRO C O 1
ATOM 9060 N N . GLU C 2 859 ? 39.276 -21.573 205.428 1.00 74.21 859 GLU C N 1
ATOM 9061 C CA . GLU C 2 859 ? 38.960 -22.784 206.192 1.00 75.20 859 GLU C CA 1
ATOM 9062 C C . GLU C 2 859 ? 38.254 -22.396 207.487 1.00 75.19 859 GLU C C 1
ATOM 9063 O O . GLU C 2 859 ? 37.155 -22.879 207.734 1.00 75.72 859 GLU C O 1
ATOM 9069 N N . LEU C 2 860 ? 38.863 -21.518 208.302 1.00 74.48 860 LEU C N 1
ATOM 9070 C CA . LEU C 2 860 ? 38.265 -21.120 209.570 1.00 74.22 860 LEU C CA 1
ATOM 9071 C C . LEU C 2 860 ? 36.954 -20.396 209.386 1.00 74.43 860 LEU C C 1
ATOM 9072 O O . LEU C 2 860 ? 36.050 -20.577 210.195 1.00 74.20 860 LEU C O 1
ATOM 9077 N N . ALA C 2 861 ? 36.833 -19.598 208.315 1.00 74.85 861 ALA C N 1
ATOM 9078 C CA . ALA C 2 861 ? 35.599 -18.863 208.021 1.00 75.67 861 ALA C CA 1
ATOM 9079 C C . ALA C 2 861 ? 34.483 -19.821 207.661 1.00 76.26 861 ALA C C 1
ATOM 9080 O O . ALA C 2 861 ? 33.339 -19.581 208.036 1.00 76.60 861 ALA C O 1
ATOM 9082 N N . ALA C 2 862 ? 34.804 -20.927 206.957 1.00 76.20 862 ALA C N 1
ATOM 9083 C CA . ALA C 2 862 ? 33.791 -21.919 206.620 1.00 76.33 862 ALA C CA 1
ATOM 9084 C C . ALA C 2 862 ? 33.301 -22.585 207.916 1.00 76.24 862 ALA C C 1
ATOM 9085 O O . ALA C 2 862 ? 32.095 -22.594 208.164 1.00 76.38 862 ALA C O 1
ATOM 9087 N N . GLU C 2 863 ? 34.244 -23.009 208.792 1.00 75.90 863 GLU C N 1
ATOM 9088 C CA . GLU C 2 863 ? 33.963 -23.654 210.072 1.00 76.13 863 GLU C CA 1
ATOM 9089 C C . GLU C 2 863 ? 33.162 -22.788 211.052 1.00 76.54 863 GLU C C 1
ATOM 9090 O O . GLU C 2 863 ? 32.233 -23.302 211.680 1.00 77.91 863 GLU C O 1
ATOM 9096 N N . ARG C 2 864 ? 33.501 -21.497 211.195 1.00 75.24 864 ARG C N 1
ATOM 9097 C CA . ARG C 2 864 ? 32.799 -20.646 212.156 1.00 74.49 864 ARG C CA 1
ATOM 9098 C C . ARG C 2 864 ? 31.693 -19.772 211.556 1.00 74.09 864 ARG C C 1
ATOM 9099 O O . ARG C 2 864 ? 31.008 -19.079 212.303 1.00 74.40 864 ARG C O 1
ATOM 9107 N N . GLY C 2 865 ? 31.480 -19.847 210.247 1.00 73.19 865 GLY C N 1
ATOM 9108 C CA . GLY C 2 865 ? 30.414 -19.089 209.598 1.00 72.69 865 GLY C CA 1
ATOM 9109 C C . GLY C 2 865 ? 30.684 -17.604 209.533 1.00 72.10 865 GLY C C 1
ATOM 9110 O O . GLY C 2 865 ? 29.764 -16.780 209.637 1.00 72.06 865 GLY C O 1
ATOM 9111 N N . ILE C 2 866 ? 31.974 -17.266 209.362 1.00 71.37 866 ILE C N 1
ATOM 9112 C CA . ILE C 2 866 ? 32.492 -15.905 209.292 1.00 70.76 866 ILE C CA 1
ATOM 9113 C C . ILE C 2 866 ? 32.484 -15.359 207.864 1.00 69.84 866 ILE C C 1
ATOM 9114 O O . ILE C 2 866 ? 32.868 -16.039 206.917 1.00 69.68 866 ILE C O 1
ATOM 9119 N N . GLN C 2 867 ? 32.011 -14.133 207.723 1.00 69.12 867 GLN C N 1
ATOM 9120 C CA . GLN C 2 867 ? 32.042 -13.389 206.475 1.00 68.75 867 GLN C CA 1
ATOM 9121 C C . GLN C 2 867 ? 32.840 -12.082 206.734 1.00 67.42 867 GLN C C 1
ATOM 9122 O O . GLN C 2 867 ? 33.237 -11.810 207.878 1.00 67.41 867 GLN C O 1
ATOM 9128 N N . ASP C 2 868 ? 33.102 -11.288 205.688 1.00 66.08 868 ASP C N 1
ATOM 9129 C CA . ASP C 2 868 ? 33.814 -10.032 205.858 1.00 65.26 868 ASP C CA 1
ATOM 9130 C C . ASP C 2 868 ? 32.923 -9.071 206.653 1.00 65.45 868 ASP C C 1
ATOM 9131 O O . ASP C 2 868 ? 31.764 -8.851 206.291 1.00 65.84 868 ASP C O 1
ATOM 9136 N N . GLY C 2 869 ? 33.442 -8.565 207.761 1.00 64.96 869 GLY C N 1
ATOM 9137 C CA . GLY C 2 869 ? 32.688 -7.648 208.611 1.00 64.88 869 GLY C CA 1
ATOM 9138 C C . GLY C 2 869 ? 32.114 -8.267 209.869 1.00 64.47 869 GLY C C 1
ATOM 9139 O O . GLY C 2 869 ? 31.526 -7.565 210.691 1.00 64.46 869 GLY C O 1
ATOM 9140 N N . THR C 2 870 ? 32.267 -9.582 210.028 1.00 64.09 870 THR C N 1
ATOM 9141 C CA . THR C 2 870 ? 31.770 -10.296 211.191 1.00 64.26 870 THR C CA 1
ATOM 9142 C C . THR C 2 870 ? 32.557 -9.878 212.420 1.00 64.48 870 THR C C 1
ATOM 9143 O O . THR C 2 870 ? 33.769 -10.085 212.475 1.00 64.93 870 THR C O 1
ATOM 9147 N N . LEU C 2 871 ? 31.877 -9.286 213.398 1.00 64.04 871 LEU C N 1
ATOM 9148 C CA . LEU C 2 871 ? 32.528 -8.886 214.635 1.00 64.32 871 LEU C CA 1
ATOM 9149 C C . LEU C 2 871 ? 32.733 -10.126 215.513 1.00 64.88 871 LEU C C 1
ATOM 9150 O O . LEU C 2 871 ? 31.771 -10.825 215.818 1.00 65.38 871 LEU C O 1
ATOM 9155 N N . VAL C 2 872 ? 33.982 -10.430 215.866 1.00 64.85 872 VAL C N 1
ATOM 9156 C CA . VAL C 2 872 ? 34.314 -11.569 216.721 1.00 65.53 872 VAL C CA 1
ATOM 9157 C C . VAL C 2 872 ? 35.040 -11.095 217.995 1.00 66.29 872 VAL C C 1
ATOM 9158 O O . VAL C 2 872 ? 35.430 -9.932 218.083 1.00 66.68 872 VAL C O 1
ATOM 9162 N N . ARG C 2 873 ? 35.219 -11.984 218.983 1.00 66.25 873 ARG C N 1
ATOM 9163 C CA . ARG C 2 873 ? 35.894 -11.633 220.217 1.00 66.70 873 ARG C CA 1
ATOM 9164 C C . ARG C 2 873 ? 37.001 -12.611 220.529 1.00 67.19 873 ARG C C 1
ATOM 9165 O O . ARG C 2 873 ? 36.721 -13.712 221.013 1.00 67.50 873 ARG C O 1
ATOM 9173 N N . LEU C 2 874 ? 38.257 -12.225 220.260 1.00 67.18 874 LEU C N 1
ATOM 9174 C CA . LEU C 2 874 ? 39.381 -13.088 220.596 1.00 67.94 874 LEU C CA 1
ATOM 9175 C C . LEU C 2 874 ? 39.657 -12.903 222.078 1.00 68.82 874 LEU C C 1
ATOM 9176 O O . LEU C 2 874 ? 39.791 -11.771 222.533 1.00 68.78 874 LEU C O 1
ATOM 9181 N N . THR C 2 875 ? 39.658 -14.004 222.845 1.00 69.26 875 THR C N 1
ATOM 9182 C CA . THR C 2 875 ? 39.872 -13.945 224.285 1.00 69.95 875 THR C CA 1
ATOM 9183 C C . THR C 2 875 ? 41.056 -14.792 224.663 1.00 70.16 875 THR C C 1
ATOM 9184 O O . THR C 2 875 ? 41.116 -15.959 224.311 1.00 70.43 875 THR C O 1
ATOM 9188 N N . SER C 2 876 ? 41.988 -14.213 225.399 1.00 70.07 876 SER C N 1
ATOM 9189 C CA . SER C 2 876 ? 43.188 -14.894 225.882 1.00 70.32 876 SER C CA 1
ATOM 9190 C C . SER C 2 876 ? 43.209 -14.810 227.442 1.00 70.66 876 SER C C 1
ATOM 9191 O O . SER C 2 876 ? 42.392 -14.085 228.023 1.00 70.78 876 SER C O 1
ATOM 9194 N N . PRO C 2 877 ? 44.144 -15.485 228.148 1.00 70.92 877 PRO C N 1
ATOM 9195 C CA . PRO C 2 877 ? 44.180 -15.347 229.618 1.00 71.19 877 PRO C CA 1
ATOM 9196 C C . PRO C 2 877 ? 44.677 -13.985 230.118 1.00 71.58 877 PRO C C 1
ATOM 9197 O O . PRO C 2 877 ? 44.967 -13.858 231.307 1.00 72.40 877 PRO C O 1
ATOM 9201 N N . PHE C 2 878 ? 44.785 -12.972 229.230 1.00 70.47 878 PHE C N 1
ATOM 9202 C CA . PHE C 2 878 ? 45.307 -11.652 229.590 1.00 69.54 878 PHE C CA 1
ATOM 9203 C C . PHE C 2 878 ? 44.374 -10.492 229.260 1.00 68.55 878 PHE C C 1
ATOM 9204 O O . PHE C 2 878 ? 44.569 -9.399 229.785 1.00 68.63 878 PHE C O 1
ATOM 9212 N N . GLY C 2 879 ? 43.405 -10.723 228.379 1.00 67.51 879 GLY C N 1
ATOM 9213 C CA . GLY C 2 879 ? 42.433 -9.725 227.945 1.00 67.04 879 GLY C CA 1
ATOM 9214 C C . GLY C 2 879 ? 41.685 -10.143 226.690 1.00 66.26 879 GLY C C 1
ATOM 9215 O O . GLY C 2 879 ? 41.842 -11.277 226.225 1.00 66.42 879 GLY C O 1
ATOM 9216 N N . ASN C 2 880 ? 40.858 -9.244 226.127 1.00 65.27 880 ASN C N 1
ATOM 9217 C CA . ASN C 2 880 ? 40.111 -9.586 224.919 1.00 65.00 880 ASN C CA 1
ATOM 9218 C C . ASN C 2 880 ? 39.983 -8.448 223.927 1.00 64.52 880 ASN C C 1
ATOM 9219 O O . ASN C 2 880 ? 39.972 -7.273 224.309 1.00 64.86 880 ASN C O 1
ATOM 9224 N N . VAL C 2 881 ? 39.879 -8.796 222.639 1.00 63.49 881 VAL C N 1
ATOM 9225 C CA . VAL C 2 881 ? 39.682 -7.798 221.593 1.00 62.80 881 VAL C CA 1
ATOM 9226 C C . VAL C 2 881 ? 38.393 -8.072 220.820 1.00 62.28 881 VAL C C 1
ATOM 9227 O O . VAL C 2 881 ? 38.018 -9.226 220.634 1.00 62.54 881 VAL C O 1
ATOM 9231 N N . LYS C 2 882 ? 37.698 -7.020 220.394 1.00 61.27 882 LYS C N 1
ATOM 9232 C CA . LYS C 2 882 ? 36.500 -7.165 219.568 1.00 60.69 882 LYS C CA 1
ATOM 9233 C C . LYS C 2 882 ? 36.930 -6.619 218.206 1.00 59.93 882 LYS C C 1
ATOM 9234 O O . LYS C 2 882 ? 37.310 -5.447 218.122 1.00 60.42 882 LYS C O 1
ATOM 9240 N N . VAL C 2 883 ? 36.950 -7.460 217.161 1.00 58.52 883 VAL C N 1
ATOM 9241 C CA . VAL C 2 883 ? 37.451 -7.020 215.860 1.00 57.60 883 VAL C CA 1
ATOM 9242 C C . VAL C 2 883 ? 36.635 -7.571 214.678 1.00 57.17 883 VAL C C 1
ATOM 9243 O O . VAL C 2 883 ? 36.206 -8.718 214.720 1.00 57.41 883 VAL C O 1
ATOM 9247 N N . LYS C 2 884 ? 36.408 -6.750 213.632 1.00 56.54 884 LYS C N 1
ATOM 9248 C CA . LYS C 2 884 ? 35.731 -7.186 212.405 1.00 56.63 884 LYS C CA 1
ATOM 9249 C C . LYS C 2 884 ? 36.645 -8.180 211.645 1.00 57.19 884 LYS C C 1
ATOM 9250 O O . LYS C 2 884 ? 37.863 -8.152 211.820 1.00 57.26 884 LYS C O 1
ATOM 9256 N N . CYS C 2 885 ? 36.071 -9.052 210.806 1.00 57.55 885 CYS C N 1
ATOM 9257 C CA . CYS C 2 885 ? 36.866 -10.077 210.115 1.00 58.42 885 CYS C CA 1
ATOM 9258 C C . CYS C 2 885 ? 37.101 -9.818 208.630 1.00 58.48 885 CYS C C 1
ATOM 9259 O O . CYS C 2 885 ? 36.280 -9.179 207.979 1.00 59.05 885 CYS C O 1
ATOM 9262 N N . LEU C 2 886 ? 38.193 -10.374 208.086 1.00 57.78 886 LEU C N 1
ATOM 9263 C CA . LEU C 2 886 ? 38.518 -10.268 206.670 1.00 58.27 886 LEU C CA 1
ATOM 9264 C C . LEU C 2 886 ? 39.043 -11.609 206.175 1.00 59.45 886 LEU C C 1
ATOM 9265 O O . LEU C 2 886 ? 40.117 -12.030 206.592 1.00 59.67 886 LEU C O 1
ATOM 9270 N N . ILE C 2 887 ? 38.307 -12.276 205.277 1.00 60.16 887 ILE C N 1
ATOM 9271 C CA . ILE C 2 887 ? 38.737 -13.587 204.764 1.00 61.25 887 ILE C CA 1
ATOM 9272 C C . ILE C 2 887 ? 39.803 -13.433 203.695 1.00 61.62 887 ILE C C 1
ATOM 9273 O O . ILE C 2 887 ? 39.641 -12.610 202.792 1.00 62.21 887 ILE C O 1
ATOM 9278 N N . THR C 2 888 ? 40.900 -14.210 203.791 1.00 61.03 888 THR C N 1
ATOM 9279 C CA . THR C 2 888 ? 41.982 -14.166 202.808 1.00 61.39 888 THR C CA 1
ATOM 9280 C C . THR C 2 888 ? 42.899 -15.384 202.916 1.00 62.18 888 THR C C 1
ATOM 9281 O O . THR C 2 888 ? 43.196 -15.846 204.023 1.00 62.33 888 THR C O 1
ATOM 9285 N N . ASP C 2 889 ? 43.391 -15.885 201.772 1.00 62.50 889 ASP C N 1
ATOM 9286 C CA . ASP C 2 889 ? 44.304 -17.031 201.791 1.00 63.32 889 ASP C CA 1
ATOM 9287 C C . ASP C 2 889 ? 45.736 -16.676 202.246 1.00 62.49 889 ASP C C 1
ATOM 9288 O O . ASP C 2 889 ? 46.634 -17.519 202.153 1.00 62.85 889 ASP C O 1
ATOM 9293 N N . ARG C 2 890 ? 45.946 -15.444 202.739 1.00 61.29 890 ARG C N 1
ATOM 9294 C CA . ARG C 2 890 ? 47.215 -15.023 203.316 1.00 60.61 890 ARG C CA 1
ATOM 9295 C C . ARG C 2 890 ? 47.432 -15.812 204.621 1.00 61.71 890 ARG C C 1
ATOM 9296 O O . ARG C 2 890 ? 48.560 -16.176 204.920 1.00 61.93 890 ARG C O 1
ATOM 9304 N N . VAL C 2 891 ? 46.350 -16.109 205.381 1.00 62.23 891 VAL C N 1
ATOM 9305 C CA . VAL C 2 891 ? 46.443 -16.920 206.591 1.00 63.00 891 VAL C CA 1
ATOM 9306 C C . VAL C 2 891 ? 45.814 -18.291 206.368 1.00 63.78 891 VAL C C 1
ATOM 9307 O O . VAL C 2 891 ? 44.930 -18.457 205.527 1.00 63.93 891 VAL C O 1
ATOM 9311 N N . LYS C 2 892 ? 46.302 -19.286 207.098 1.00 64.02 892 LYS C N 1
ATOM 9312 C CA . LYS C 2 892 ? 45.855 -20.668 206.934 1.00 64.27 892 LYS C CA 1
ATOM 9313 C C . LYS C 2 892 ? 45.328 -21.291 208.220 1.00 65.71 892 LYS C C 1
ATOM 9314 O O . LYS C 2 892 ? 45.775 -20.945 209.312 1.00 65.75 892 LYS C O 1
ATOM 9320 N N . GLY C 2 893 ? 44.408 -22.235 208.062 1.00 66.77 893 GLY C N 1
ATOM 9321 C CA . GLY C 2 893 ? 43.811 -22.985 209.156 1.00 68.38 893 GLY C CA 1
ATOM 9322 C C . GLY C 2 893 ? 43.344 -22.172 210.343 1.00 68.79 893 GLY C C 1
ATOM 9323 O O . GLY C 2 893 ? 42.480 -21.305 210.203 1.00 68.78 893 GLY C O 1
ATOM 9324 N N . LYS C 2 894 ? 43.934 -22.431 211.522 1.00 68.97 894 LYS C N 1
ATOM 9325 C CA . LYS C 2 894 ? 43.538 -21.720 212.732 1.00 68.88 894 LYS C CA 1
ATOM 9326 C C . LYS C 2 894 ? 44.484 -20.574 213.111 1.00 67.94 894 LYS C C 1
ATOM 9327 O O . LYS C 2 894 ? 44.313 -19.997 214.185 1.00 68.63 894 LYS C O 1
ATOM 9333 N N . GLU C 2 895 ? 45.445 -20.204 212.232 1.00 66.02 895 GLU C N 1
ATOM 9334 C CA . GLU C 2 895 ? 46.286 -19.036 212.491 1.00 64.53 895 GLU C CA 1
ATOM 9335 C C . GLU C 2 895 ? 45.578 -17.820 211.879 1.00 63.01 895 GLU C C 1
ATOM 9336 O O . GLU C 2 895 ? 45.255 -17.819 210.685 1.00 63.34 895 GLU C O 1
ATOM 9342 N N . VAL C 2 896 ? 45.329 -16.797 212.688 1.00 60.96 896 VAL C N 1
ATOM 9343 C CA . VAL C 2 896 ? 44.729 -15.569 212.196 1.00 59.37 896 VAL C CA 1
ATOM 9344 C C . VAL C 2 896 ? 45.818 -14.469 212.150 1.00 57.88 896 VAL C C 1
ATOM 9345 O O . VAL C 2 896 ? 46.969 -14.715 212.539 1.00 58.05 896 VAL C O 1
ATOM 9349 N N . TYR C 2 897 ? 45.487 -13.275 211.627 1.00 55.93 897 TYR C N 1
ATOM 9350 C CA . TYR C 2 897 ? 46.438 -12.176 211.577 1.00 54.09 897 TYR C CA 1
ATOM 9351 C C . TYR C 2 897 ? 45.761 -10.919 212.044 1.00 52.64 897 TYR C C 1
ATOM 9352 O O . TYR C 2 897 ? 44.753 -10.520 211.467 1.00 52.97 897 TYR C O 1
ATOM 9361 N N . LEU C 2 898 ? 46.280 -10.307 213.105 1.00 50.96 898 LEU C N 1
ATOM 9362 C CA . LEU C 2 898 ? 45.700 -9.073 213.616 1.00 49.96 898 LEU C CA 1
ATOM 9363 C C . LEU C 2 898 ? 46.747 -7.972 213.568 1.00 49.07 898 LEU C C 1
ATOM 9364 O O . LEU C 2 898 ? 47.656 -7.958 214.396 1.00 49.61 898 LEU C O 1
ATOM 9369 N N . PRO C 2 899 ? 46.667 -7.060 212.582 1.00 47.53 899 PRO C N 1
ATOM 9370 C CA . PRO C 2 899 ? 47.638 -5.970 212.526 1.00 46.58 899 PRO C CA 1
ATOM 9371 C C . PRO C 2 899 ? 47.508 -5.008 213.716 1.00 45.91 899 PRO C C 1
ATOM 9372 O O . PRO C 2 899 ? 46.475 -4.971 214.385 1.00 45.92 899 PRO C O 1
ATOM 9376 N N . MET C 2 900 ? 48.584 -4.251 214.001 1.00 44.94 900 MET C N 1
ATOM 9377 C CA . MET C 2 900 ? 48.645 -3.347 215.149 1.00 44.07 900 MET C CA 1
ATOM 9378 C C . MET C 2 900 ? 47.878 -2.033 215.040 1.00 43.46 900 MET C C 1
ATOM 9379 O O . MET C 2 900 ? 47.822 -1.318 216.038 1.00 43.58 900 MET C O 1
ATOM 9384 N N . ASN C 2 901 ? 47.332 -1.690 213.858 1.00 42.65 901 ASN C N 1
ATOM 9385 C CA . ASN C 2 901 ? 46.681 -0.401 213.614 1.00 42.33 901 ASN C CA 1
ATOM 9386 C C . ASN C 2 901 ? 45.329 -0.183 214.319 1.00 42.95 901 ASN C C 1
ATOM 9387 O O . ASN C 2 901 ? 44.324 0.119 213.675 1.00 43.07 901 ASN C O 1
ATOM 9392 N N . ASP C 2 902 ? 45.334 -0.227 215.651 1.00 43.39 902 ASP C N 1
ATOM 9393 C CA . ASP C 2 902 ? 44.170 0.069 216.469 1.00 44.48 902 ASP C CA 1
ATOM 9394 C C . ASP C 2 902 ? 44.599 0.449 217.893 1.00 45.51 902 ASP C C 1
ATOM 9395 O O . ASP C 2 902 ? 45.564 -0.104 218.430 1.00 45.35 902 ASP C O 1
ATOM 9400 N N . SER C 2 903 ? 43.909 1.440 218.471 1.00 46.45 903 SER C N 1
ATOM 9401 C CA . SER C 2 903 ? 44.221 2.003 219.781 1.00 47.88 903 SER C CA 1
ATOM 9402 C C . SER C 2 903 ? 43.147 1.784 220.868 1.00 48.86 903 SER C C 1
ATOM 9403 O O . SER C 2 903 ? 43.213 2.419 221.925 1.00 48.82 903 SER C O 1
ATOM 9406 N N . GLY C 2 904 ? 42.183 0.904 220.613 1.00 49.44 904 GLY C N 1
ATOM 9407 C CA . GLY C 2 904 ? 41.122 0.643 221.579 1.00 50.46 904 GLY C CA 1
ATOM 9408 C C . GLY C 2 904 ? 40.688 -0.805 221.706 1.00 51.29 904 GLY C C 1
ATOM 9409 O O . GLY C 2 904 ? 41.453 -1.655 222.168 1.00 51.51 904 GLY C O 1
ATOM 9410 N N . GLU C 2 905 ? 39.439 -1.088 221.309 1.00 51.44 905 GLU C N 1
ATOM 9411 C CA . GLU C 2 905 ? 38.824 -2.414 221.377 1.00 51.77 905 GLU C CA 1
ATOM 9412 C C . GLU C 2 905 ? 39.613 -3.522 220.701 1.00 51.55 905 GLU C C 1
ATOM 9413 O O . GLU C 2 905 ? 39.493 -4.667 221.120 1.00 51.77 905 GLU C O 1
ATOM 9419 N N . ALA C 2 906 ? 40.357 -3.214 219.627 1.00 50.96 906 ALA C N 1
ATOM 9420 C CA . ALA C 2 906 ? 41.079 -4.242 218.888 1.00 51.15 906 ALA C CA 1
ATOM 9421 C C . ALA C 2 906 ? 42.593 -4.181 219.025 1.00 52.10 906 ALA C C 1
ATOM 9422 O O . ALA C 2 906 ? 43.300 -4.725 218.175 1.00 52.17 906 ALA C O 1
ATOM 9424 N N . ALA C 2 907 ? 43.094 -3.534 220.090 1.00 52.53 907 ALA C N 1
ATOM 9425 C CA . ALA C 2 907 ? 44.522 -3.424 220.352 1.00 53.25 907 ALA C CA 1
ATOM 9426 C C . ALA C 2 907 ? 45.088 -4.811 220.609 1.00 54.36 907 ALA C C 1
ATOM 9427 O O . ALA C 2 907 ? 44.766 -5.411 221.629 1.00 54.53 907 ALA C O 1
ATOM 9429 N N . ILE C 2 908 ? 45.923 -5.324 219.682 1.00 54.88 908 ILE C N 1
ATOM 9430 C CA . ILE C 2 908 ? 46.526 -6.656 219.759 1.00 55.72 908 ILE C CA 1
ATOM 9431 C C . ILE C 2 908 ? 47.191 -6.932 221.103 1.00 56.47 908 ILE C C 1
ATOM 9432 O O . ILE C 2 908 ? 47.180 -8.082 221.552 1.00 56.79 908 ILE C O 1
ATOM 9437 N N . ASN C 2 909 ? 47.732 -5.894 221.770 1.00 56.69 909 ASN C N 1
ATOM 9438 C CA . ASN C 2 909 ? 48.422 -6.127 223.034 1.00 57.30 909 ASN C CA 1
ATOM 9439 C C . ASN C 2 909 ? 47.500 -6.347 224.243 1.00 57.62 909 ASN C C 1
ATOM 9440 O O . ASN C 2 909 ? 47.999 -6.599 225.343 1.00 57.58 909 ASN C O 1
ATOM 9445 N N . LEU C 2 910 ? 46.176 -6.363 224.027 1.00 57.73 910 LEU C N 1
ATOM 9446 C CA . LEU C 2 910 ? 45.230 -6.774 225.064 1.00 58.37 910 LEU C CA 1
ATOM 9447 C C . LEU C 2 910 ? 45.295 -8.331 225.179 1.00 59.59 910 LEU C C 1
ATOM 9448 O O . LEU C 2 910 ? 45.121 -8.863 226.267 1.00 59.92 910 LEU C O 1
ATOM 9453 N N . LEU C 2 911 ? 45.567 -9.042 224.060 1.00 59.97 911 LEU C N 1
ATOM 9454 C CA . LEU C 2 911 ? 45.671 -10.487 224.005 1.00 60.83 911 LEU C CA 1
ATOM 9455 C C . LEU C 2 911 ? 47.022 -10.989 224.434 1.00 62.11 911 LEU C C 1
ATOM 9456 O O . LEU C 2 911 ? 47.103 -12.044 225.056 1.00 62.40 911 LEU C O 1
ATOM 9461 N N . THR C 2 912 ? 48.092 -10.296 224.047 1.00 63.09 912 THR C N 1
ATOM 9462 C CA . THR C 2 912 ? 49.454 -10.773 224.298 1.00 64.31 912 THR C CA 1
ATOM 9463 C C . THR C 2 912 ? 49.803 -10.913 225.781 1.00 65.58 912 THR C C 1
ATOM 9464 O O . THR C 2 912 ? 49.236 -10.243 226.640 1.00 65.78 912 THR C O 1
ATOM 9468 N N . GLY C 2 913 ? 50.692 -11.848 226.062 1.00 66.23 913 GLY C N 1
ATOM 9469 C CA . GLY C 2 913 ? 51.119 -12.114 227.421 1.00 67.30 913 GLY C CA 1
ATOM 9470 C C . GLY C 2 913 ? 52.469 -11.510 227.720 1.00 68.26 913 GLY C C 1
ATOM 9471 O O . GLY C 2 913 ? 53.275 -11.264 226.814 1.00 68.17 913 GLY C O 1
ATOM 9472 N N . SER C 2 914 ? 52.736 -11.302 229.008 1.00 68.84 914 SER C N 1
ATOM 9473 C CA . SER C 2 914 ? 54.008 -10.761 229.470 1.00 69.63 914 SER C CA 1
ATOM 9474 C C . SER C 2 914 ? 55.179 -11.760 229.355 1.00 69.45 914 SER C C 1
ATOM 9475 O O . SER C 2 914 ? 56.264 -11.452 229.845 1.00 69.49 914 SER C O 1
ATOM 9478 N N . HIS C 2 915 ? 54.969 -12.954 228.744 1.00 69.22 915 HIS C N 1
ATOM 9479 C CA . HIS C 2 915 ? 56.068 -13.908 228.563 1.00 69.43 915 HIS C CA 1
ATOM 9480 C C . HIS C 2 915 ? 57.012 -13.353 227.516 1.00 69.81 915 HIS C C 1
ATOM 9481 O O . HIS C 2 915 ? 56.573 -12.869 226.471 1.00 70.10 915 HIS C O 1
ATOM 9488 N N . ALA C 2 916 ? 58.294 -13.336 227.839 1.00 69.46 916 ALA C N 1
ATOM 9489 C CA . ALA C 2 916 ? 59.290 -12.719 226.995 1.00 69.92 916 ALA C CA 1
ATOM 9490 C C . ALA C 2 916 ? 60.482 -13.670 226.714 1.00 70.76 916 ALA C C 1
ATOM 9491 O O . ALA C 2 916 ? 60.540 -14.766 227.284 1.00 71.55 916 ALA C O 1
ATOM 9493 N N . ASP C 2 917 ? 61.428 -13.269 225.819 1.00 70.40 917 ASP C N 1
ATOM 9494 C CA . ASP C 2 917 ? 62.636 -14.019 225.500 1.00 70.59 917 ASP C CA 1
ATOM 9495 C C . ASP C 2 917 ? 63.436 -14.242 226.789 1.00 70.93 917 ASP C C 1
ATOM 9496 O O . ASP C 2 917 ? 63.492 -13.357 227.645 1.00 71.13 917 ASP C O 1
ATOM 9501 N N . LYS C 2 918 ? 64.004 -15.437 226.947 1.00 70.77 918 LYS C N 1
ATOM 9502 C CA . LYS C 2 918 ? 64.726 -15.797 228.160 1.00 70.89 918 LYS C CA 1
ATOM 9503 C C . LYS C 2 918 ? 66.018 -15.035 228.392 1.00 70.78 918 LYS C C 1
ATOM 9504 O O . LYS C 2 918 ? 66.439 -14.902 229.539 1.00 70.91 918 LYS C O 1
ATOM 9510 N N . ASP C 2 919 ? 66.649 -14.537 227.327 1.00 70.52 919 ASP C N 1
ATOM 9511 C CA . ASP C 2 919 ? 67.941 -13.866 227.459 1.00 70.64 919 ASP C CA 1
ATOM 9512 C C . ASP C 2 919 ? 67.889 -12.352 227.310 1.00 70.59 919 ASP C C 1
ATOM 9513 O O . ASP C 2 919 ? 68.718 -11.658 227.907 1.00 70.94 919 ASP C O 1
ATOM 9518 N N . THR C 2 920 ? 66.970 -11.837 226.486 1.00 69.85 920 THR C N 1
ATOM 9519 C CA . THR C 2 920 ? 66.944 -10.409 226.201 1.00 69.39 920 THR C CA 1
ATOM 9520 C C . THR C 2 920 ? 65.640 -9.689 226.590 1.00 68.23 920 THR C C 1
ATOM 9521 O O . THR C 2 920 ? 65.493 -8.512 226.287 1.00 68.22 920 THR C O 1
ATOM 9525 N N . ASP C 2 921 ? 64.719 -10.378 227.261 1.00 67.41 921 ASP C N 1
ATOM 9526 C CA . ASP C 2 921 ? 63.443 -9.840 227.748 1.00 67.29 921 ASP C CA 1
ATOM 9527 C C . ASP C 2 921 ? 62.516 -9.224 226.660 1.00 66.00 921 ASP C C 1
ATOM 9528 O O . ASP C 2 921 ? 61.638 -8.423 226.984 1.00 65.94 921 ASP C O 1
ATOM 9533 N N . THR C 2 922 ? 62.685 -9.623 225.394 1.00 64.70 922 THR C N 1
ATOM 9534 C CA . THR C 2 922 ? 61.844 -9.142 224.303 1.00 63.69 922 THR C CA 1
ATOM 9535 C C . THR C 2 922 ? 60.525 -9.842 224.395 1.00 63.27 922 THR C C 1
ATOM 9536 O O . THR C 2 922 ? 60.502 -11.063 224.274 1.00 64.10 922 THR C O 1
ATOM 9540 N N . PRO C 2 923 ? 59.400 -9.131 224.589 1.00 61.96 923 PRO C N 1
ATOM 9541 C CA . PRO C 2 923 ? 58.111 -9.829 224.678 1.00 61.17 923 PRO C CA 1
ATOM 9542 C C . PRO C 2 923 ? 57.844 -10.781 223.512 1.00 60.55 923 PRO C C 1
ATOM 9543 O O . PRO C 2 923 ? 58.201 -10.482 222.374 1.00 60.11 923 PRO C O 1
ATOM 9547 N N . ALA C 2 924 ? 57.305 -11.972 223.818 1.00 60.43 924 ALA C N 1
ATOM 9548 C CA . ALA C 2 924 ? 57.000 -12.956 222.792 1.00 60.38 924 ALA C CA 1
ATOM 9549 C C . ALA C 2 924 ? 55.640 -12.627 222.201 1.00 60.17 924 ALA C C 1
ATOM 9550 O O . ALA C 2 924 ? 54.633 -13.168 222.633 1.00 60.26 924 ALA C O 1
ATOM 9552 N N . TYR C 2 925 ? 55.605 -11.679 221.260 1.00 59.91 925 TYR C N 1
ATOM 9553 C CA . TYR C 2 925 ? 54.365 -11.273 220.617 1.00 60.17 925 TYR C CA 1
ATOM 9554 C C . TYR C 2 925 ? 53.917 -12.290 219.577 1.00 60.59 925 TYR C C 1
ATOM 9555 O O . TYR C 2 925 ? 52.722 -12.402 219.334 1.00 60.40 925 TYR C O 1
ATOM 9564 N N . LYS C 2 926 ? 54.855 -13.028 218.951 1.00 61.04 926 LYS C N 1
ATOM 9565 C CA . LYS C 2 926 ? 54.483 -14.046 217.963 1.00 62.02 926 LYS C CA 1
ATOM 9566 C C . LYS C 2 926 ? 54.103 -15.417 218.586 1.00 63.73 926 LYS C C 1
ATOM 9567 O O . LYS C 2 926 ? 53.959 -16.409 217.866 1.00 63.90 926 LYS C O 1
ATOM 9573 N N . GLU C 2 927 ? 53.904 -15.450 219.913 1.00 64.55 927 GLU C N 1
ATOM 9574 C CA . GLU C 2 927 ? 53.451 -16.607 220.669 1.00 65.49 927 GLU C CA 1
ATOM 9575 C C . GLU C 2 927 ? 52.189 -16.160 221.415 1.00 66.38 927 GLU C C 1
ATOM 9576 O O . GLU C 2 927 ? 52.205 -15.990 222.638 1.00 66.36 927 GLU C O 1
ATOM 9582 N N . THR C 2 928 ? 51.119 -15.884 220.662 1.00 66.97 928 THR C N 1
ATOM 9583 C CA . THR C 2 928 ? 49.864 -15.462 221.258 1.00 68.16 928 THR C CA 1
ATOM 9584 C C . THR C 2 928 ? 48.741 -16.337 220.756 1.00 69.47 928 THR C C 1
ATOM 9585 O O . THR C 2 928 ? 48.544 -16.472 219.552 1.00 69.35 928 THR C O 1
ATOM 9589 N N . SER C 2 929 ? 48.025 -16.957 221.688 1.00 70.53 929 SER C N 1
ATOM 9590 C CA . SER C 2 929 ? 46.879 -17.805 221.389 1.00 71.85 929 SER C CA 1
ATOM 9591 C C . SER C 2 929 ? 45.650 -17.208 222.062 1.00 72.68 929 SER C C 1
ATOM 9592 O O . SER C 2 929 ? 45.761 -16.471 223.048 1.00 72.78 929 SER C O 1
A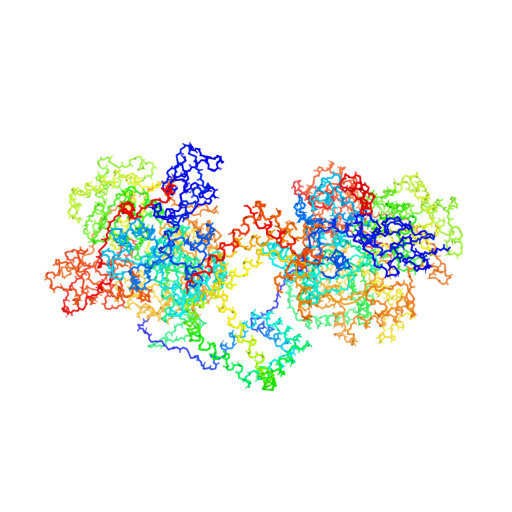TOM 9595 N N . ALA C 2 930 ? 44.474 -17.498 221.502 1.00 73.00 930 ALA C N 1
ATOM 9596 C CA . ALA C 2 930 ? 43.201 -16.997 221.997 1.00 73.65 930 ALA C CA 1
ATOM 9597 C C . ALA C 2 930 ? 42.039 -17.875 221.464 1.00 74.48 930 ALA C C 1
ATOM 9598 O O . ALA C 2 930 ? 42.248 -18.690 220.561 1.00 74.47 930 ALA C O 1
ATOM 9600 N N . LYS C 2 931 ? 40.823 -17.725 222.037 1.00 74.88 931 LYS C N 1
ATOM 9601 C CA . LYS C 2 931 ? 39.622 -18.424 221.586 1.00 75.65 931 LYS C CA 1
ATOM 9602 C C . LYS C 2 931 ? 38.662 -17.389 221.005 1.00 75.97 931 LYS C C 1
ATOM 9603 O O . LYS C 2 931 ? 38.492 -16.308 221.570 1.00 76.24 931 LYS C O 1
ATOM 9609 N N . MET C 2 932 ? 38.043 -17.712 219.872 1.00 75.57 932 MET C N 1
ATOM 9610 C CA . MET C 2 932 ? 37.172 -16.789 219.147 1.00 75.20 932 MET C CA 1
ATOM 9611 C C . MET C 2 932 ? 35.683 -17.008 219.385 1.00 74.73 932 MET C C 1
ATOM 9612 O O . MET C 2 932 ? 35.173 -18.095 219.144 1.00 74.84 932 MET C O 1
ATOM 9617 N N . GLU C 2 933 ? 34.975 -15.956 219.802 1.00 74.17 933 GLU C N 1
ATOM 9618 C CA . GLU C 2 933 ? 33.541 -16.008 220.068 1.00 74.06 933 GLU C CA 1
ATOM 9619 C C . GLU C 2 933 ? 32.813 -14.998 219.166 1.00 74.20 933 GLU C C 1
ATOM 9620 O O . GLU C 2 933 ? 33.080 -13.810 219.289 1.00 74.53 933 GLU C O 1
ATOM 9626 N N . ILE C 2 934 ? 31.887 -15.443 218.282 1.00 73.92 934 ILE C N 1
ATOM 9627 C CA . ILE C 2 934 ? 31.154 -14.533 217.376 1.00 73.98 934 ILE C CA 1
ATOM 9628 C C . ILE C 2 934 ? 30.227 -13.560 218.136 1.00 74.89 934 ILE C C 1
ATOM 9629 O O . ILE C 2 934 ? 29.443 -13.998 218.977 1.00 75.30 934 ILE C O 1
ATOM 9634 N N . LEU C 2 935 ? 30.320 -12.243 217.844 1.00 74.96 935 LEU C N 1
ATOM 9635 C CA . LEU C 2 935 ? 29.518 -11.219 218.510 1.00 75.53 935 LEU C CA 1
ATOM 9636 C C . LEU C 2 935 ? 28.403 -10.688 217.599 1.00 76.63 935 LEU C C 1
ATOM 9637 O O . LEU C 2 935 ? 27.262 -10.521 218.040 1.00 77.03 935 LEU C O 1
ATOM 9642 N N . LYS C 2 936 ? 28.745 -10.380 216.341 1.00 76.80 936 LYS C N 1
ATOM 9643 C CA . LYS C 2 936 ? 27.809 -9.913 215.311 1.00 77.30 936 LYS C CA 1
ATOM 9644 C C . LYS C 2 936 ? 28.110 -10.680 214.039 1.00 78.08 936 LYS C C 1
ATOM 9645 O O . LYS C 2 936 ? 29.248 -11.109 213.829 1.00 78.11 936 LYS C O 1
ATOM 9651 N N . HIS C 2 937 ? 27.104 -10.870 213.197 1.00 78.65 937 HIS C N 1
ATOM 9652 C CA . HIS C 2 937 ? 27.291 -11.634 211.971 1.00 79.83 937 HIS C CA 1
ATOM 9653 C C . HIS C 2 937 ? 27.432 -10.716 210.781 1.00 79.46 937 HIS C C 1
ATOM 9654 O O . HIS C 2 937 ? 28.277 -10.948 209.925 1.00 79.61 937 HIS C O 1
ATOM 9661 N N . ASP C 2 938 ? 26.606 -9.683 210.719 1.00 79.04 938 ASP C N 1
ATOM 9662 C CA . ASP C 2 938 ? 26.626 -8.759 209.600 1.00 79.21 938 ASP C CA 1
ATOM 9663 C C . ASP C 2 938 ? 27.266 -7.438 209.950 1.00 77.58 938 ASP C C 1
ATOM 9664 O O . ASP C 2 938 ? 26.891 -6.787 210.923 1.00 77.59 938 ASP C O 1
ATOM 9669 N N . GLY C 2 939 ? 28.207 -7.044 209.118 1.00 75.94 939 GLY C N 1
ATOM 9670 C CA . GLY C 2 939 ? 28.912 -5.780 209.248 1.00 74.83 939 GLY C CA 1
ATOM 9671 C C . GLY C 2 939 ? 29.604 -5.415 207.953 1.00 73.13 939 GLY C C 1
ATOM 9672 O O . GLY C 2 939 ? 29.894 -6.298 207.133 1.00 73.37 939 GLY C O 1
ATOM 9673 N N . ILE C 2 940 ? 29.865 -4.111 207.743 1.00 71.09 940 ILE C N 1
ATOM 9674 C CA . ILE C 2 940 ? 30.563 -3.686 206.533 1.00 69.64 940 ILE C CA 1
ATOM 9675 C C . ILE C 2 940 ? 32.009 -4.179 206.606 1.00 67.58 940 ILE C C 1
ATOM 9676 O O . ILE C 2 940 ? 32.600 -4.175 207.688 1.00 67.86 940 ILE C O 1
ATOM 9681 N N . SER C 2 941 ? 32.566 -4.668 205.482 1.00 65.31 941 SER C N 1
ATOM 9682 C CA . SER C 2 941 ? 33.934 -5.202 205.453 1.00 63.48 941 SER C CA 1
ATOM 9683 C C . SER C 2 941 ? 34.935 -4.171 205.955 1.00 62.00 941 SER C C 1
ATOM 9684 O O . SER C 2 941 ? 34.820 -2.993 205.614 1.00 62.62 941 SER C O 1
ATOM 9687 N N . PRO C 2 942 ? 35.847 -4.565 206.853 1.00 60.06 942 PRO C N 1
ATOM 9688 C CA . PRO C 2 942 ? 36.813 -3.589 207.390 1.00 58.93 942 PRO C CA 1
ATOM 9689 C C . PRO C 2 942 ? 37.901 -3.133 206.402 1.00 57.44 942 PRO C C 1
ATOM 9690 O O . PRO C 2 942 ? 38.681 -2.241 206.720 1.00 57.49 942 PRO C O 1
ATOM 9694 N N . LEU C 2 943 ? 37.948 -3.730 205.202 1.00 55.98 943 LEU C N 1
ATOM 9695 C CA . LEU C 2 943 ? 38.903 -3.362 204.166 1.00 54.92 943 LEU C CA 1
ATOM 9696 C C . LEU C 2 943 ? 38.137 -2.904 202.934 1.00 54.28 943 LEU C C 1
ATOM 9697 O O . LEU C 2 943 ? 37.491 -3.713 202.273 1.00 54.30 943 LEU C O 1
ATOM 9702 N N . PRO C 2 944 ? 38.197 -1.604 202.608 1.00 53.67 944 PRO C N 1
ATOM 9703 C CA . PRO C 2 944 ? 37.444 -1.101 201.448 1.00 53.39 944 PRO C CA 1
ATOM 9704 C C . PRO C 2 944 ? 37.924 -1.611 200.094 1.00 53.20 944 PRO C C 1
ATOM 9705 O O . PRO C 2 944 ? 39.033 -2.122 199.990 1.00 53.59 944 PRO C O 1
ATOM 9709 N N . LYS C 2 945 ? 37.083 -1.473 199.051 1.00 52.62 945 LYS C N 1
ATOM 9710 C CA . LYS C 2 945 ? 37.405 -1.899 197.680 1.00 52.37 945 LYS C CA 1
ATOM 9711 C C . LYS C 2 945 ? 38.666 -1.213 197.157 1.00 51.46 945 LYS C C 1
ATOM 9712 O O . LYS C 2 945 ? 39.422 -1.812 196.391 1.00 51.55 945 LYS C O 1
ATOM 9718 N N . ILE C 2 946 ? 38.900 0.039 197.603 1.00 50.51 946 ILE C N 1
ATOM 9719 C CA . ILE C 2 946 ? 40.030 0.876 197.225 1.00 49.88 946 ILE C CA 1
ATOM 9720 C C . ILE C 2 946 ? 41.343 0.484 197.896 1.00 49.75 946 ILE C C 1
ATOM 9721 O O . ILE C 2 946 ? 42.380 1.010 197.494 1.00 50.16 946 ILE C O 1
ATOM 9726 N N . ASN C 2 947 ? 41.334 -0.447 198.877 1.00 48.94 947 ASN C N 1
ATOM 9727 C CA . ASN C 2 947 ? 42.580 -0.892 199.495 1.00 48.80 947 ASN C CA 1
ATOM 9728 C C . ASN C 2 947 ? 43.440 -1.604 198.447 1.00 49.24 947 ASN C C 1
ATOM 9729 O O . ASN C 2 947 ? 42.908 -2.273 197.565 1.00 49.36 947 ASN C O 1
ATOM 9734 N N . HIS C 2 948 ? 44.756 -1.411 198.505 1.00 49.50 948 HIS C N 1
ATOM 9735 C CA . HIS C 2 948 ? 45.660 -1.997 197.526 1.00 50.26 948 HIS C CA 1
ATOM 9736 C C . HIS C 2 948 ? 45.554 -3.534 197.489 1.00 51.85 948 HIS C C 1
ATOM 9737 O O . HIS C 2 948 ? 45.676 -4.127 196.416 1.00 52.71 948 HIS C O 1
ATOM 9744 N N . ARG C 2 949 ? 45.257 -4.177 198.634 1.00 52.01 949 ARG C N 1
ATOM 9745 C CA . ARG C 2 949 ? 45.127 -5.640 198.680 1.00 52.48 949 ARG C CA 1
ATOM 9746 C C . ARG C 2 949 ? 43.968 -6.198 197.858 1.00 54.00 949 ARG C C 1
ATOM 9747 O O . ARG C 2 949 ? 43.899 -7.406 197.638 1.00 54.54 949 ARG C O 1
ATOM 9755 N N . ASN C 2 950 ? 43.060 -5.327 197.410 1.00 54.82 950 ASN C N 1
ATOM 9756 C CA . ASN C 2 950 ? 41.918 -5.688 196.582 1.00 56.16 950 ASN C CA 1
ATOM 9757 C C . ASN C 2 950 ? 42.197 -5.368 195.091 1.00 56.77 950 ASN C C 1
ATOM 9758 O O . ASN C 2 950 ? 41.258 -5.104 194.346 1.00 57.58 950 ASN C O 1
ATOM 9763 N N . GLY C 2 951 ? 43.461 -5.390 194.675 1.00 56.44 951 GLY C N 1
ATOM 9764 C CA . GLY C 2 951 ? 43.838 -5.062 193.308 1.00 57.02 951 GLY C CA 1
ATOM 9765 C C . GLY C 2 951 ? 44.014 -6.235 192.367 1.00 57.80 951 GLY C C 1
ATOM 9766 O O . GLY C 2 951 ? 43.556 -7.350 192.642 1.00 58.48 951 GLY C O 1
ATOM 9767 N N . ASN C 2 952 ? 44.690 -5.985 191.241 1.00 57.38 952 ASN C N 1
ATOM 9768 C CA . ASN C 2 952 ? 44.916 -6.978 190.189 1.00 57.21 952 ASN C CA 1
ATOM 9769 C C . ASN C 2 952 ? 46.172 -6.618 189.372 1.00 55.33 952 ASN C C 1
ATOM 9770 O O . ASN C 2 952 ? 46.066 -6.249 188.203 1.00 54.97 952 ASN C O 1
ATOM 9775 N N . PRO C 2 953 ? 47.378 -6.739 189.970 1.00 54.14 953 PRO C N 1
ATOM 9776 C CA . PRO C 2 953 ? 48.612 -6.404 189.227 1.00 53.79 953 PRO C CA 1
ATOM 9777 C C . PRO C 2 953 ? 48.743 -7.056 187.852 1.00 54.02 953 PRO C C 1
ATOM 9778 O O . PRO C 2 953 ? 48.147 -8.097 187.605 1.00 54.88 953 PRO C O 1
ATOM 9782 N N . GLN C 2 954 ? 49.511 -6.443 186.952 1.00 53.39 954 GLN C N 1
ATOM 9783 C CA . GLN C 2 954 ? 49.750 -6.972 185.611 1.00 53.49 954 GLN C CA 1
ATOM 9784 C C . GLN C 2 954 ? 51.257 -7.118 185.429 1.00 53.49 954 GLN C C 1
ATOM 9785 O O . GLN C 2 954 ? 51.891 -6.268 184.801 1.00 53.46 954 GLN C O 1
ATOM 9791 N N . PRO C 2 955 ? 51.860 -8.171 186.014 1.00 53.29 955 PRO C N 1
ATOM 9792 C CA . PRO C 2 955 ? 53.322 -8.312 185.937 1.00 53.50 955 PRO C CA 1
ATOM 9793 C C . PRO C 2 955 ? 53.875 -8.396 184.524 1.00 54.47 955 PRO C C 1
ATOM 9794 O O . PRO C 2 955 ? 53.227 -8.973 183.663 1.00 55.12 955 PRO C O 1
ATOM 9798 N N . GLN C 2 956 ? 55.058 -7.808 184.289 1.00 54.70 956 GLN C N 1
ATOM 9799 C CA . GLN C 2 956 ? 55.750 -7.821 182.998 1.00 55.73 956 GLN C CA 1
ATOM 9800 C C . GLN C 2 956 ? 57.192 -7.308 183.116 1.00 56.96 956 GLN C C 1
ATOM 9801 O O . GLN C 2 956 ? 57.525 -6.595 184.070 1.00 57.24 956 GLN C O 1
ATOM 9807 N N . ILE C 2 957 ? 58.048 -7.671 182.150 1.00 57.51 957 ILE C N 1
ATOM 9808 C CA . ILE C 2 957 ? 59.417 -7.185 182.159 1.00 58.61 957 ILE C CA 1
ATOM 9809 C C . ILE C 2 957 ? 59.473 -5.956 181.285 1.00 59.71 957 ILE C C 1
ATOM 9810 O O . ILE C 2 957 ? 59.298 -6.045 180.068 1.00 59.85 957 ILE C O 1
ATOM 9815 N N . GLY C 2 958 ? 59.659 -4.811 181.915 1.00 60.25 958 GLY C N 1
ATOM 9816 C CA . GLY C 2 958 ? 59.785 -3.565 181.189 1.00 61.39 958 GLY C CA 1
ATOM 9817 C C . GLY C 2 958 ? 58.511 -2.826 180.871 1.00 62.69 958 GLY C C 1
ATOM 9818 O O . GLY C 2 958 ? 57.494 -2.963 181.555 1.00 62.71 958 GLY C O 1
ATOM 9819 N N . VAL C 2 959 ? 58.592 -2.015 179.823 1.00 63.76 959 VAL C N 1
ATOM 9820 C CA . VAL C 2 959 ? 57.528 -1.140 179.331 1.00 65.29 959 VAL C CA 1
ATOM 9821 C C . VAL C 2 959 ? 56.771 -1.734 178.126 1.00 67.30 959 VAL C C 1
ATOM 9822 O O . VAL C 2 959 ? 55.642 -1.322 177.853 1.00 67.26 959 VAL C O 1
ATOM 9826 N N . GLN C 2 960 ? 57.371 -2.747 177.455 1.00 68.85 960 GLN C N 1
ATOM 9827 C CA . GLN C 2 960 ? 56.872 -3.412 176.246 1.00 70.73 960 GLN C CA 1
ATOM 9828 C C . GLN C 2 960 ? 56.956 -2.421 175.093 1.00 71.95 960 GLN C C 1
ATOM 9829 O O . GLN C 2 960 ? 56.000 -2.265 174.334 1.00 72.12 960 GLN C O 1
ATOM 9835 N N . VAL C 2 961 ? 58.105 -1.735 174.969 1.00 72.59 961 VAL C N 1
ATOM 9836 C CA . VAL C 2 961 ? 58.300 -0.749 173.914 1.00 73.68 961 VAL C CA 1
ATOM 9837 C C . VAL C 2 961 ? 58.185 -1.374 172.514 1.00 74.96 961 VAL C C 1
ATOM 9838 O O . VAL C 2 961 ? 57.778 -0.688 171.576 1.00 75.09 961 VAL C O 1
ATOM 9842 N N . HIS C 2 962 ? 58.442 -2.691 172.388 1.00 75.74 962 HIS C N 1
ATOM 9843 C CA . HIS C 2 962 ? 58.294 -3.404 171.123 1.00 76.94 962 HIS C CA 1
ATOM 9844 C C . HIS C 2 962 ? 56.847 -3.384 170.608 1.00 77.18 962 HIS C C 1
ATOM 9845 O O . HIS C 2 962 ? 56.636 -3.453 169.400 1.00 77.33 962 HIS C O 1
ATOM 9852 N N . LYS C 2 963 ? 55.860 -3.258 171.512 1.00 77.05 963 LYS C N 1
ATOM 9853 C CA . LYS C 2 963 ? 54.456 -3.155 171.124 1.00 77.43 963 LYS C CA 1
ATOM 9854 C C . LYS C 2 963 ? 54.175 -1.790 170.474 1.00 77.79 963 LYS C C 1
ATOM 9855 O O . LYS C 2 963 ? 53.326 -1.702 169.585 1.00 78.11 963 LYS C O 1
ATOM 9861 N N . LYS C 2 964 ? 54.877 -0.729 170.922 1.00 77.54 964 LYS C N 1
ATOM 9862 C CA . LYS C 2 964 ? 54.746 0.611 170.356 1.00 77.91 964 LYS C CA 1
ATOM 9863 C C . LYS C 2 964 ? 55.330 0.608 168.945 1.00 78.72 964 LYS C C 1
ATOM 9864 O O . LYS C 2 964 ? 54.725 1.167 168.033 1.00 78.90 964 LYS C O 1
ATOM 9870 N N . TRP C 2 965 ? 56.496 -0.039 168.760 1.00 79.05 965 TRP C N 1
ATOM 9871 C CA . TRP C 2 965 ? 57.161 -0.112 167.459 1.00 79.85 965 TRP C CA 1
ATOM 9872 C C . TRP C 2 965 ? 56.382 -0.963 166.440 1.00 80.90 965 TRP C C 1
ATOM 9873 O O . TRP C 2 965 ? 56.514 -0.755 165.233 1.00 80.91 965 TRP C O 1
ATOM 9884 N N . ALA C 2 966 ? 55.556 -1.902 166.929 1.00 81.59 966 ALA C N 1
ATOM 9885 C CA . ALA C 2 966 ? 54.726 -2.768 166.094 1.00 82.78 966 ALA C CA 1
ATOM 9886 C C . ALA C 2 966 ? 53.523 -2.050 165.479 1.00 83.83 966 ALA C C 1
ATOM 9887 O O . ALA C 2 966 ? 52.931 -2.570 164.540 1.00 84.03 966 ALA C O 1
ATOM 9889 N N . ARG C 2 967 ? 53.144 -0.879 166.010 1.00 84.44 967 ARG C N 1
ATOM 9890 C CA . ARG C 2 967 ? 52.018 -0.103 165.494 1.00 85.62 967 ARG C CA 1
ATOM 9891 C C . ARG C 2 967 ? 52.283 0.403 164.063 1.00 87.04 967 ARG C C 1
ATOM 9892 O O . ARG C 2 967 ? 53.433 0.429 163.612 1.00 87.07 967 ARG C O 1
ATOM 9900 N N . LYS C 2 968 ? 51.218 0.802 163.348 1.00 88.00 968 LYS C N 1
ATOM 9901 C CA . LYS C 2 968 ? 51.378 1.335 161.998 1.00 89.45 968 LYS C CA 1
ATOM 9902 C C . LYS C 2 968 ? 51.876 2.779 162.056 1.00 90.44 968 LYS C C 1
ATOM 9903 O O . LYS C 2 968 ? 52.742 3.164 161.268 1.00 90.63 968 LYS C O 1
ATOM 9909 N N . ASP C 2 969 ? 51.366 3.566 163.018 1.00 90.86 969 ASP C N 1
ATOM 9910 C CA . ASP C 2 969 ? 51.743 4.971 163.164 1.00 91.77 969 ASP C CA 1
ATOM 9911 C C . ASP C 2 969 ? 53.189 5.200 163.626 1.00 92.21 969 ASP C C 1
ATOM 9912 O O . ASP C 2 969 ? 53.695 6.313 163.469 1.00 92.28 969 ASP C O 1
ATOM 9917 N N . TYR C 2 970 ? 53.847 4.172 164.199 1.00 92.35 970 TYR C N 1
ATOM 9918 C CA . TYR C 2 970 ? 55.225 4.340 164.651 1.00 93.03 970 TYR C CA 1
ATOM 9919 C C . TYR C 2 970 ? 56.201 4.416 163.495 1.00 93.71 970 TYR C C 1
ATOM 9920 O O . TYR C 2 970 ? 56.296 3.494 162.689 1.00 93.90 970 TYR C O 1
ATOM 9929 N N . ILE C 2 971 ? 56.941 5.516 163.431 1.00 94.03 971 ILE C N 1
ATOM 9930 C CA . ILE C 2 971 ? 57.975 5.744 162.435 1.00 94.80 971 ILE C CA 1
ATOM 9931 C C . ILE C 2 971 ? 59.161 6.259 163.224 1.00 95.29 971 ILE C C 1
ATOM 9932 O O . ILE C 2 971 ? 59.058 7.327 163.816 1.00 95.60 971 ILE C O 1
ATOM 9937 N N . PHE C 2 972 ? 60.258 5.502 163.287 1.00 95.35 972 PHE C N 1
ATOM 9938 C CA . PHE C 2 972 ? 61.445 5.910 164.037 1.00 96.19 972 PHE C CA 1
ATOM 9939 C C . PHE C 2 972 ? 61.999 7.240 163.515 1.00 96.88 972 PHE C C 1
ATOM 9940 O O . PHE C 2 972 ? 62.158 7.399 162.306 1.00 96.90 972 PHE C O 1
ATOM 9948 N N . PRO C 2 973 ? 62.251 8.222 164.407 1.00 97.29 973 PRO C N 1
ATOM 9949 C CA . PRO C 2 973 ? 62.738 9.536 163.956 1.00 97.79 973 PRO C CA 1
ATOM 9950 C C . PRO C 2 973 ? 63.994 9.495 163.092 1.00 98.64 973 PRO C C 1
ATOM 9951 O O . PRO C 2 973 ? 64.148 10.306 162.180 1.00 98.82 973 PRO C O 1
ATOM 9955 N N . GLY C 2 974 ? 64.868 8.539 163.371 1.00 98.96 974 GLY C N 1
ATOM 9956 C CA . GLY C 2 974 ? 66.081 8.353 162.592 1.00 99.71 974 GLY C CA 1
ATOM 9957 C C . GLY C 2 974 ? 65.760 7.938 161.172 1.00 100.25 974 GLY C C 1
ATOM 9958 O O . GLY C 2 974 ? 66.380 8.425 160.228 1.00 100.52 974 GLY C O 1
ATOM 9959 N N . ASP C 2 975 ? 64.738 7.086 161.005 1.00 100.31 975 ASP C N 1
ATOM 9960 C CA . ASP C 2 975 ? 64.293 6.620 159.696 1.00 100.87 975 ASP C CA 1
ATOM 9961 C C . ASP C 2 975 ? 63.717 7.735 158.805 1.00 101.43 975 ASP C C 1
ATOM 9962 O O . ASP C 2 975 ? 63.520 7.501 157.614 1.00 101.78 975 ASP C O 1
ATOM 9967 N N . ALA C 2 976 ? 63.485 8.949 159.349 1.00 101.26 976 ALA C N 1
ATOM 9968 C CA . ALA C 2 976 ? 63.010 10.063 158.537 1.00 101.63 976 ALA C CA 1
ATOM 9969 C C . ALA C 2 976 ? 64.199 10.710 157.811 1.00 102.10 976 ALA C C 1
ATOM 9970 O O . ALA C 2 976 ? 64.679 11.770 158.215 1.00 101.98 976 ALA C O 1
ATOM 9972 N N . VAL C 2 977 ? 64.698 10.030 156.759 1.00 102.44 977 VAL C N 1
ATOM 9973 C CA . VAL C 2 977 ? 65.813 10.472 155.918 1.00 103.04 977 VAL C CA 1
ATOM 9974 C C . VAL C 2 977 ? 65.257 10.839 154.529 1.00 103.45 977 VAL C C 1
ATOM 9975 O O . VAL C 2 977 ? 65.408 11.979 154.089 1.00 103.74 977 VAL C O 1
ATOM 9979 N N . LYS C 2 978 ? 64.578 9.891 153.860 1.00 103.21 978 LYS C N 1
ATOM 9980 C CA . LYS C 2 978 ? 64.001 10.138 152.544 1.00 103.47 978 LYS C CA 1
ATOM 9981 C C . LYS C 2 978 ? 62.474 10.091 152.628 1.00 103.55 978 LYS C C 1
ATOM 9982 O O . LYS C 2 978 ? 61.894 10.462 153.650 1.00 103.52 978 LYS C O 1
ATOM 9988 N N . LYS D 2 4 ? -0.143 15.199 177.976 1.00 101.32 4 LYS D N 1
ATOM 9989 C CA . LYS D 2 4 ? -1.135 15.128 176.900 1.00 101.80 4 LYS D CA 1
ATOM 9990 C C . LYS D 2 4 ? -0.709 15.879 175.625 1.00 102.24 4 LYS D C 1
ATOM 9991 O O . LYS D 2 4 ? -1.235 15.599 174.547 1.00 102.43 4 LYS D O 1
ATOM 9997 N N . LYS D 2 5 ? 0.232 16.828 175.744 1.00 102.12 5 LYS D N 1
ATOM 9998 C CA . LYS D 2 5 ? 0.699 17.615 174.602 1.00 102.38 5 LYS D CA 1
ATOM 9999 C C . LYS D 2 5 ? 2.118 17.185 174.240 1.00 102.41 5 LYS D C 1
ATOM 10000 O O . LYS D 2 5 ? 2.947 17.016 175.125 1.00 102.52 5 LYS D O 1
ATOM 10006 N N . THR D 2 6 ? 2.401 17.001 172.952 1.00 102.12 6 THR D N 1
ATOM 10007 C CA . THR D 2 6 ? 3.733 16.614 172.491 1.00 102.31 6 THR D CA 1
ATOM 10008 C C . THR D 2 6 ? 4.180 17.610 171.440 1.00 101.90 6 THR D C 1
ATOM 10009 O O . THR D 2 6 ? 3.443 17.875 170.494 1.00 101.87 6 THR D O 1
ATOM 10013 N N . ILE D 2 7 ? 5.372 18.181 171.606 1.00 101.42 7 ILE D N 1
ATOM 10014 C CA . ILE D 2 7 ? 5.877 19.188 170.673 1.00 101.36 7 ILE D CA 1
ATOM 10015 C C . ILE D 2 7 ? 7.307 18.882 170.185 1.00 100.96 7 ILE D C 1
ATOM 10016 O O . ILE D 2 7 ? 7.994 18.041 170.759 1.00 100.98 7 ILE D O 1
ATOM 10021 N N . THR D 2 8 ? 7.750 19.576 169.133 1.00 100.46 8 THR D N 1
ATOM 10022 C CA . THR D 2 8 ? 9.093 19.425 168.586 1.00 100.51 8 THR D CA 1
ATOM 10023 C C . THR D 2 8 ? 9.794 20.797 168.496 1.00 100.39 8 THR D C 1
ATOM 10024 O O . THR D 2 8 ? 9.505 21.591 167.602 1.00 100.49 8 THR D O 1
ATOM 10028 N N . ILE D 2 9 ? 10.710 21.071 169.438 1.00 99.94 9 ILE D N 1
ATOM 10029 C CA . ILE D 2 9 ? 11.448 22.331 169.465 1.00 100.01 9 ILE D CA 1
ATOM 10030 C C . ILE D 2 9 ? 12.808 22.164 168.829 1.00 100.01 9 ILE D C 1
ATOM 10031 O O . ILE D 2 9 ? 13.599 21.362 169.313 1.00 100.11 9 ILE D O 1
ATOM 10036 N N . ASN D 2 10 ? 13.101 22.947 167.785 1.00 99.83 10 ASN D N 1
ATOM 10037 C CA . ASN D 2 10 ? 14.386 22.929 167.089 1.00 100.13 10 ASN D CA 1
ATOM 10038 C C . ASN D 2 10 ? 14.774 21.562 166.550 1.00 100.39 10 ASN D C 1
ATOM 10039 O O . ASN D 2 10 ? 15.956 21.237 166.481 1.00 100.47 10 ASN D O 1
ATOM 10044 N N . GLY D 2 11 ? 13.782 20.771 166.172 1.00 100.34 11 GLY D N 1
ATOM 10045 C CA . GLY D 2 11 ? 14.024 19.431 165.666 1.00 100.78 11 GLY D CA 1
ATOM 10046 C C . GLY D 2 11 ? 13.794 18.360 166.712 1.00 101.05 11 GLY D C 1
ATOM 10047 O O . GLY D 2 11 ? 13.154 17.347 166.419 1.00 101.23 11 GLY D O 1
ATOM 10048 N N . VAL D 2 12 ? 14.314 18.558 167.940 1.00 100.94 12 VAL D N 1
ATOM 10049 C CA . VAL D 2 12 ? 14.144 17.559 168.996 1.00 101.33 12 VAL D CA 1
ATOM 10050 C C . VAL D 2 12 ? 12.725 17.583 169.555 1.00 101.59 12 VAL D C 1
ATOM 10051 O O . VAL D 2 12 ? 12.194 18.641 169.875 1.00 101.64 12 VAL D O 1
ATOM 10055 N N . GLU D 2 13 ? 12.094 16.413 169.620 1.00 101.68 13 GLU D N 1
ATOM 10056 C CA . GLU D 2 13 ? 10.726 16.304 170.115 1.00 102.25 13 GLU D CA 1
ATOM 10057 C C . GLU D 2 13 ? 10.724 15.903 171.585 1.00 102.46 13 GLU D C 1
ATOM 10058 O O . GLU D 2 13 ? 11.553 15.096 172.009 1.00 102.51 13 GLU D O 1
ATOM 10064 N N . MET D 2 14 ? 9.787 16.458 172.357 1.00 102.38 14 MET D N 1
ATOM 10065 C CA . MET D 2 14 ? 9.646 16.137 173.773 1.00 102.82 14 MET D CA 1
ATOM 10066 C C . MET D 2 14 ? 8.247 16.478 174.276 1.00 102.09 14 MET D C 1
ATOM 10067 O O . MET D 2 14 ? 7.600 17.380 173.750 1.00 102.10 14 MET D O 1
ATOM 10072 N N . GLU D 2 15 ? 7.773 15.742 175.282 1.00 101.33 15 GLU D N 1
ATOM 10073 C CA . GLU D 2 15 ? 6.438 15.953 175.822 1.00 101.14 15 GLU D CA 1
ATOM 10074 C C . GLU D 2 15 ? 6.341 17.204 176.695 1.00 100.50 15 GLU D C 1
ATOM 10075 O O . GLU D 2 15 ? 7.272 17.538 177.426 1.00 100.48 15 GLU D O 1
ATOM 10081 N N . ALA D 2 16 ? 5.211 17.901 176.598 1.00 99.81 16 ALA D N 1
ATOM 10082 C CA . ALA D 2 16 ? 4.934 19.109 177.357 1.00 99.68 16 ALA D CA 1
ATOM 10083 C C . ALA D 2 16 ? 4.133 18.776 178.611 1.00 99.21 16 ALA D C 1
ATOM 10084 O O . ALA D 2 16 ? 3.192 17.983 178.557 1.00 99.33 16 ALA D O 1
ATOM 10086 N N . SER D 2 17 ? 4.498 19.395 179.737 1.00 98.43 17 SER D N 1
ATOM 10087 C CA . SER D 2 17 ? 3.818 19.160 181.007 1.00 98.00 17 SER D CA 1
ATOM 10088 C C . SER D 2 17 ? 2.591 20.122 181.171 1.00 97.09 17 SER D C 1
ATOM 10089 O O . SER D 2 17 ? 1.616 19.970 180.430 1.00 97.11 17 SER D O 1
ATOM 10092 N N . GLU D 2 18 ? 2.628 21.103 182.099 1.00 96.07 18 GLU D N 1
ATOM 10093 C CA . GLU D 2 18 ? 1.519 22.048 182.273 1.00 95.40 18 GLU D CA 1
ATOM 10094 C C . GLU D 2 18 ? 1.835 23.459 181.706 1.00 93.93 18 GLU D C 1
ATOM 10095 O O . GLU D 2 18 ? 1.142 24.419 182.047 1.00 94.00 18 GLU D O 1
ATOM 10101 N N . GLU D 2 19 ? 2.887 23.577 180.869 1.00 92.34 19 GLU D N 1
ATOM 10102 C CA . GLU D 2 19 ? 3.312 24.836 180.261 1.00 91.14 19 GLU D CA 1
ATOM 10103 C C . GLU D 2 19 ? 2.222 25.413 179.361 1.00 89.66 19 GLU D C 1
ATOM 10104 O O . GLU D 2 19 ? 1.980 24.901 178.270 1.00 89.77 19 GLU D O 1
ATOM 10110 N N . GLN D 2 20 ? 1.555 26.469 179.827 1.00 88.13 20 GLN D N 1
ATOM 10111 C CA . GLN D 2 20 ? 0.478 27.090 179.070 1.00 87.15 20 GLN D CA 1
ATOM 10112 C C . GLN D 2 20 ? 0.966 27.817 177.817 1.00 85.12 20 GLN D C 1
ATOM 10113 O O . GLN D 2 20 ? 0.223 27.889 176.838 1.00 85.50 20 GLN D O 1
ATOM 10119 N N . THR D 2 21 ? 2.202 28.351 177.833 1.00 82.72 21 THR D N 1
ATOM 10120 C CA . THR D 2 21 ? 2.729 29.062 176.665 1.00 80.93 21 THR D CA 1
ATOM 10121 C C . THR D 2 21 ? 4.001 28.409 176.101 1.00 78.54 21 THR D C 1
ATOM 10122 O O . THR D 2 21 ? 4.628 27.595 176.775 1.00 78.56 21 THR D O 1
ATOM 10126 N N . VAL D 2 22 ? 4.376 28.770 174.865 1.00 76.53 22 VAL D N 1
ATOM 10127 C CA . VAL D 2 22 ? 5.578 28.267 174.215 1.00 75.24 22 VAL D CA 1
ATOM 10128 C C . VAL D 2 22 ? 6.816 28.731 174.985 1.00 73.89 22 VAL D C 1
ATOM 10129 O O . VAL D 2 22 ? 7.714 27.929 175.227 1.00 73.92 22 VAL D O 1
ATOM 10133 N N . LEU D 2 23 ? 6.842 30.018 175.403 1.00 72.42 23 LEU D N 1
ATOM 10134 C CA . LEU D 2 23 ? 7.951 30.602 176.162 1.00 71.32 23 LEU D CA 1
ATOM 10135 C C . LEU D 2 23 ? 8.129 29.894 177.488 1.00 70.15 23 LEU D C 1
ATOM 10136 O O . LEU D 2 23 ? 9.256 29.587 177.859 1.00 70.23 23 LEU D O 1
ATOM 10141 N N . GLN D 2 24 ? 7.025 29.593 178.189 1.00 69.06 24 GLN D N 1
ATOM 10142 C CA . GLN D 2 24 ? 7.067 28.881 179.467 1.00 68.61 24 GLN D CA 1
ATOM 10143 C C . GLN D 2 24 ? 7.772 27.535 179.323 1.00 68.30 24 GLN D C 1
ATOM 10144 O O . GLN D 2 24 ? 8.565 27.155 180.181 1.00 68.68 24 GLN D O 1
ATOM 10150 N N . LEU D 2 25 ? 7.515 26.845 178.208 1.00 67.37 25 LEU D N 1
ATOM 10151 C CA . LEU D 2 25 ? 8.128 25.564 177.906 1.00 66.85 25 LEU D CA 1
ATOM 10152 C C . LEU D 2 25 ? 9.603 25.752 177.551 1.00 65.87 25 LEU D C 1
ATOM 10153 O O . LEU D 2 25 ? 10.436 25.039 178.093 1.00 65.95 25 LEU D O 1
ATOM 10158 N N . LEU D 2 26 ? 9.926 26.723 176.671 1.00 64.87 26 LEU D N 1
ATOM 10159 C CA . LEU D 2 26 ? 11.292 27.050 176.251 1.00 64.35 26 LEU D CA 1
ATOM 10160 C C . LEU D 2 26 ? 12.185 27.370 177.446 1.00 63.54 26 LEU D C 1
ATOM 10161 O O . LEU D 2 26 ? 13.358 27.002 177.454 1.00 63.36 26 LEU D O 1
ATOM 10166 N N . ASN D 2 27 ? 11.620 28.045 178.457 1.00 62.93 27 ASN D N 1
ATOM 10167 C CA . ASN D 2 27 ? 12.318 28.417 179.682 1.00 62.91 27 ASN D CA 1
ATOM 10168 C C . ASN D 2 27 ? 12.624 27.190 180.541 1.00 63.00 27 ASN D C 1
ATOM 10169 O O . ASN D 2 27 ? 13.749 27.039 181.027 1.00 63.09 27 ASN D O 1
ATOM 10174 N N . ASN D 2 28 ? 11.633 26.301 180.711 1.00 62.73 28 ASN D N 1
ATOM 10175 C CA . ASN D 2 28 ? 11.818 25.064 181.469 1.00 62.75 28 ASN D CA 1
ATOM 10176 C C . ASN D 2 28 ? 12.783 24.117 180.750 1.00 62.61 28 ASN D C 1
ATOM 10177 O O . ASN D 2 28 ? 13.529 23.393 181.404 1.00 62.82 28 ASN D O 1
ATOM 10182 N N . SER D 2 29 ? 12.793 24.153 179.409 1.00 62.22 29 SER D N 1
ATOM 10183 C CA . SER D 2 29 ? 13.670 23.346 178.562 1.00 62.49 29 SER D CA 1
ATOM 10184 C C . SER D 2 29 ? 15.085 23.934 178.419 1.00 62.54 29 SER D C 1
ATOM 10185 O O . SER D 2 29 ? 15.903 23.336 177.725 1.00 62.83 29 SER D O 1
ATOM 10188 N N . SER D 2 30 ? 15.366 25.096 179.047 1.00 62.15 30 SER D N 1
ATOM 10189 C CA . SER D 2 30 ? 16.654 25.790 179.012 1.00 62.30 30 SER D CA 1
ATOM 10190 C C . SER D 2 30 ? 17.106 26.129 177.592 1.00 62.10 30 SER D C 1
ATOM 10191 O O . SER D 2 30 ? 18.267 25.931 177.234 1.00 62.07 30 SER D O 1
ATOM 10194 N N . ILE D 2 31 ? 16.170 26.645 176.788 1.00 61.76 31 ILE D N 1
ATOM 10195 C CA . ILE D 2 31 ? 16.425 27.063 175.415 1.00 61.89 31 ILE D CA 1
ATOM 10196 C C . ILE D 2 31 ? 16.465 28.596 175.358 1.00 61.97 31 ILE D C 1
ATOM 10197 O O . ILE D 2 31 ? 15.544 29.261 175.847 1.00 62.09 31 ILE D O 1
ATOM 10202 N N . GLU D 2 32 ? 17.557 29.154 174.808 1.00 61.66 32 GLU D N 1
ATOM 10203 C CA . GLU D 2 32 ? 17.767 30.601 174.749 1.00 61.65 32 GLU D CA 1
ATOM 10204 C C . GLU D 2 32 ? 16.721 31.373 173.927 1.00 60.25 32 GLU D C 1
ATOM 10205 O O . GLU D 2 32 ? 16.588 31.160 172.716 1.00 60.29 32 GLU D O 1
ATOM 10211 N N . VAL D 2 33 ? 16.005 32.298 174.598 1.00 58.77 33 VAL D N 1
ATOM 10212 C CA . VAL D 2 33 ? 15.003 33.162 173.970 1.00 57.76 33 VAL D CA 1
ATOM 10213 C C . VAL D 2 33 ? 14.838 34.500 174.740 1.00 56.28 33 VAL D C 1
ATOM 10214 O O . VAL D 2 33 ? 14.533 34.509 175.938 1.00 56.53 33 VAL D O 1
ATOM 10218 N N . PRO D 2 34 ? 15.078 35.640 174.061 1.00 54.38 34 PRO D N 1
ATOM 10219 C CA . PRO D 2 34 ? 14.939 36.946 174.728 1.00 53.16 34 PRO D CA 1
ATOM 10220 C C . PRO D 2 34 ? 13.524 37.195 175.225 1.00 51.82 34 PRO D C 1
ATOM 10221 O O . PRO D 2 34 ? 12.574 36.760 174.598 1.00 52.00 34 PRO D O 1
ATOM 10225 N N . GLN 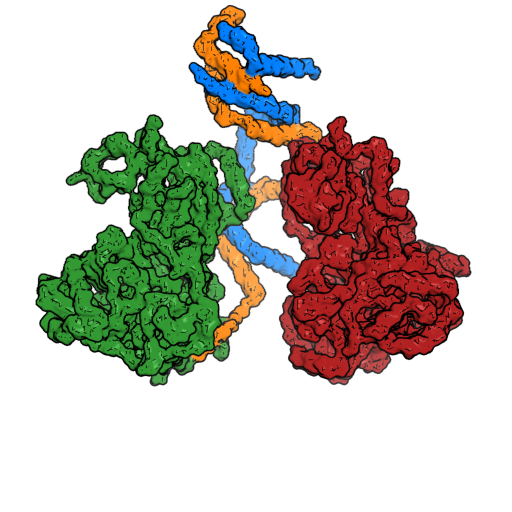D 2 35 ? 13.382 37.878 176.355 1.00 50.48 35 GLN D N 1
ATOM 10226 C CA . GLN D 2 35 ? 12.075 38.136 176.956 1.00 49.60 35 GLN D CA 1
ATOM 10227 C C . GLN D 2 35 ? 12.180 39.373 177.835 1.00 48.78 35 GLN D C 1
ATOM 10228 O O . GLN D 2 35 ? 11.929 39.322 179.042 1.00 49.09 35 GLN D O 1
ATOM 10234 N N . VAL D 2 36 ? 12.561 40.493 177.222 1.00 47.56 36 VAL D N 1
ATOM 10235 C CA . VAL D 2 36 ? 12.762 41.745 177.937 1.00 46.84 36 VAL D CA 1
ATOM 10236 C C . VAL D 2 36 ? 11.525 42.187 178.731 1.00 46.35 36 VAL D C 1
ATOM 10237 O O . VAL D 2 36 ? 11.664 42.584 179.885 1.00 46.13 36 VAL D O 1
ATOM 10241 N N . CYS D 2 37 ? 10.321 42.043 178.158 1.00 46.07 37 CYS D N 1
ATOM 10242 C CA . CYS D 2 37 ? 9.106 42.458 178.852 1.00 46.34 37 CYS D CA 1
ATOM 10243 C C . CYS D 2 37 ? 8.395 41.329 179.622 1.00 46.04 37 CYS D C 1
ATOM 10244 O O . CYS D 2 37 ? 7.349 41.594 180.217 1.00 46.26 37 CYS D O 1
ATOM 10247 N N . TYR D 2 38 ? 8.933 40.097 179.626 1.00 45.46 38 TYR D N 1
ATOM 10248 C CA . TYR D 2 38 ? 8.277 39.013 180.365 1.00 45.38 38 TYR D CA 1
ATOM 10249 C C . TYR D 2 38 ? 8.805 38.854 181.779 1.00 44.79 38 TYR D C 1
ATOM 10250 O O . TYR D 2 38 ? 9.987 38.576 181.998 1.00 45.31 38 TYR D O 1
ATOM 10259 N N . HIS D 2 39 ? 7.908 39.004 182.736 1.00 43.57 39 HIS D N 1
ATOM 10260 C CA . HIS D 2 39 ? 8.199 38.803 184.136 1.00 43.22 39 HIS D CA 1
ATOM 10261 C C . HIS D 2 39 ? 7.140 37.831 184.604 1.00 43.23 39 HIS D C 1
ATOM 10262 O O . HIS D 2 39 ? 5.946 38.115 184.481 1.00 43.50 39 HIS D O 1
ATOM 10269 N N . PRO D 2 40 ? 7.556 36.668 185.123 1.00 42.70 40 PRO D N 1
ATOM 10270 C CA . PRO D 2 40 ? 6.585 35.650 185.542 1.00 42.43 40 PRO D CA 1
ATOM 10271 C C . PRO D 2 40 ? 5.484 36.111 186.477 1.00 42.36 40 PRO D C 1
ATOM 10272 O O . PRO D 2 40 ? 4.380 35.577 186.397 1.00 43.10 40 PRO D O 1
ATOM 10276 N N . SER D 2 41 ? 5.763 37.078 187.354 1.00 41.45 41 SER D N 1
ATOM 10277 C CA . SER D 2 41 ? 4.750 37.580 188.273 1.00 41.33 41 SER D CA 1
ATOM 10278 C C . SER D 2 41 ? 3.656 38.398 187.569 1.00 42.14 41 SER D C 1
ATOM 10279 O O . SER D 2 41 ? 2.532 38.472 188.068 1.00 41.86 41 SER D O 1
ATOM 10282 N N . LEU D 2 42 ? 3.980 39.003 186.418 1.00 42.96 42 LEU D N 1
ATOM 10283 C CA . LEU D 2 42 ? 3.045 39.848 185.682 1.00 44.35 42 LEU D CA 1
ATOM 10284 C C . LEU D 2 42 ? 2.299 39.122 184.554 1.00 46.65 42 LEU D C 1
ATOM 10285 O O . LEU D 2 42 ? 1.160 39.475 184.232 1.00 46.91 42 LEU D O 1
ATOM 10290 N N . GLY D 2 43 ? 2.958 38.160 183.932 1.00 48.05 43 GLY D N 1
ATOM 10291 C CA . GLY D 2 43 ? 2.387 37.467 182.785 1.00 49.88 43 GLY D CA 1
ATOM 10292 C C . GLY D 2 43 ? 2.783 38.142 181.480 1.00 51.68 43 GLY D C 1
ATOM 10293 O O . GLY D 2 43 ? 3.480 39.167 181.475 1.00 52.08 43 GLY D O 1
ATOM 10294 N N . PRO D 2 44 ? 2.354 37.584 180.337 1.00 52.44 44 PRO D N 1
ATOM 10295 C CA . PRO D 2 44 ? 2.749 38.161 179.041 1.00 53.22 44 PRO D CA 1
ATOM 10296 C C . PRO D 2 44 ? 2.214 39.561 178.789 1.00 54.51 44 PRO D C 1
ATOM 10297 O O . PRO D 2 44 ? 1.123 39.902 179.240 1.00 54.65 44 PRO D O 1
ATOM 10301 N N . ILE D 2 45 ? 3.003 40.386 178.095 1.00 55.23 45 ILE D N 1
ATOM 10302 C CA . ILE D 2 45 ? 2.591 41.753 177.793 1.00 56.55 45 ILE D CA 1
ATOM 10303 C C . ILE D 2 45 ? 2.608 42.026 176.279 1.00 57.58 45 ILE D C 1
ATOM 10304 O O . ILE D 2 45 ? 1.776 42.795 175.792 1.00 57.73 45 ILE D O 1
ATOM 10309 N N . GLU D 2 46 ? 3.535 41.369 175.536 1.00 58.08 46 GLU D N 1
ATOM 10310 C CA . GLU D 2 46 ? 3.710 41.489 174.076 1.00 58.96 46 GLU D CA 1
ATOM 10311 C C . GLU D 2 46 ? 4.156 42.892 173.652 1.00 59.19 46 GLU D C 1
ATOM 10312 O O . GLU D 2 46 ? 3.751 43.391 172.602 1.00 58.98 46 GLU D O 1
ATOM 10318 N N . THR D 2 47 ? 5.010 43.521 174.459 1.00 59.51 47 THR D N 1
ATOM 10319 C CA . THR D 2 47 ? 5.491 44.873 174.174 1.00 60.35 47 THR D CA 1
ATOM 10320 C C . THR D 2 47 ? 6.912 44.957 173.640 1.00 60.78 47 THR D C 1
ATOM 10321 O O . THR D 2 47 ? 7.179 45.824 172.811 1.00 61.23 47 THR D O 1
ATOM 10325 N N . CYS D 2 48 ? 7.834 44.119 174.137 1.00 60.57 48 CYS D N 1
ATOM 10326 C CA . CYS D 2 48 ? 9.227 44.197 173.704 1.00 61.15 48 CYS D CA 1
ATOM 10327 C C . CYS D 2 48 ? 9.471 43.594 172.326 1.00 62.14 48 CYS D C 1
ATOM 10328 O O . CYS D 2 48 ? 10.339 44.082 171.600 1.00 62.16 48 CYS D O 1
ATOM 10331 N N . ASP D 2 49 ? 8.711 42.541 171.973 1.00 62.87 49 ASP D N 1
ATOM 10332 C CA . ASP D 2 49 ? 8.796 41.833 170.690 1.00 64.09 49 ASP D CA 1
ATOM 10333 C C . ASP D 2 49 ? 10.164 41.182 170.455 1.00 64.88 49 ASP D C 1
ATOM 10334 O O . ASP D 2 49 ? 10.643 41.145 169.322 1.00 65.10 49 ASP D O 1
ATOM 10339 N N . THR D 2 50 ? 10.800 40.681 171.520 1.00 65.10 50 THR D N 1
ATOM 10340 C CA . THR D 2 50 ? 12.107 40.037 171.396 1.00 65.72 50 THR D CA 1
ATOM 10341 C C . THR D 2 50 ? 12.032 38.491 171.458 1.00 66.63 50 THR D C 1
ATOM 10342 O O . THR D 2 50 ? 13.015 37.824 171.150 1.00 66.87 50 THR D O 1
ATOM 10346 N N . CYS D 2 51 ? 10.876 37.922 171.813 1.00 67.01 51 CYS D N 1
ATOM 10347 C CA . CYS D 2 51 ? 10.716 36.473 171.886 1.00 67.91 51 CYS D CA 1
ATOM 10348 C C . CYS D 2 51 ? 10.204 35.888 170.576 1.00 69.43 51 CYS D C 1
ATOM 10349 O O . CYS D 2 51 ? 9.499 34.882 170.603 1.00 69.61 51 CYS D O 1
ATOM 10352 N N . ILE D 2 52 ? 10.549 36.509 169.435 1.00 70.47 52 ILE D N 1
ATOM 10353 C CA . ILE D 2 52 ? 10.091 36.072 168.116 1.00 71.93 52 ILE D CA 1
ATOM 10354 C C . ILE D 2 52 ? 10.651 34.708 167.719 1.00 73.53 52 ILE D C 1
ATOM 10355 O O . ILE D 2 52 ? 11.784 34.607 167.244 1.00 73.92 52 ILE D O 1
ATOM 10360 N N . VAL D 2 53 ? 9.863 33.656 167.927 1.00 74.20 53 VAL D N 1
ATOM 10361 C CA . VAL D 2 53 ? 10.242 32.307 167.513 1.00 75.20 53 VAL D CA 1
ATOM 10362 C C . VAL D 2 53 ? 9.254 31.845 166.416 1.00 76.50 53 VAL D C 1
ATOM 10363 O O . VAL D 2 53 ? 8.184 32.450 166.262 1.00 76.67 53 VAL D O 1
ATOM 10367 N N . SER D 2 54 ? 9.616 30.809 165.629 1.00 77.15 54 SER D N 1
ATOM 10368 C CA . SER D 2 54 ? 8.719 30.343 164.566 1.00 78.09 54 SER D CA 1
ATOM 10369 C C . SER D 2 54 ? 7.842 29.165 164.975 1.00 78.72 54 SER D C 1
ATOM 10370 O O . SER D 2 54 ? 8.286 28.019 164.975 1.00 78.73 54 SER D O 1
ATOM 10373 N N . ILE D 2 55 ? 6.583 29.463 165.316 1.00 79.19 55 ILE D N 1
ATOM 10374 C CA . ILE D 2 55 ? 5.588 28.459 165.676 1.00 80.23 55 ILE D CA 1
ATOM 10375 C C . ILE D 2 55 ? 4.959 27.974 164.355 1.00 80.59 55 ILE D C 1
ATOM 10376 O O . ILE D 2 55 ? 4.118 28.667 163.773 1.00 80.69 55 ILE D O 1
ATOM 10381 N N . ASN D 2 56 ? 5.408 26.814 163.863 1.00 80.53 56 ASN D N 1
ATOM 10382 C CA . ASN D 2 56 ? 4.939 26.223 162.608 1.00 81.00 56 ASN D CA 1
ATOM 10383 C C . ASN D 2 56 ? 5.187 27.122 161.385 1.00 81.30 56 ASN D C 1
ATOM 10384 O O . ASN D 2 56 ? 4.291 27.316 160.562 1.00 81.51 56 ASN D O 1
ATOM 10389 N N . GLY D 2 57 ? 6.392 27.678 161.291 1.00 81.11 57 GLY D N 1
ATOM 10390 C CA . GLY D 2 57 ? 6.767 28.545 160.180 1.00 81.38 57 GLY D CA 1
ATOM 10391 C C . GLY D 2 57 ? 6.324 29.991 160.306 1.00 81.34 57 GLY D C 1
ATOM 10392 O O . GLY D 2 57 ? 6.803 30.853 159.565 1.00 81.59 57 GLY D O 1
ATOM 10393 N N . GLU D 2 58 ? 5.387 30.268 161.223 1.00 80.74 58 GLU D N 1
ATOM 10394 C CA . GLU D 2 58 ? 4.881 31.618 161.451 1.00 80.41 58 GLU D CA 1
ATOM 10395 C C . GLU D 2 58 ? 5.690 32.287 162.561 1.00 79.51 58 GLU D C 1
ATOM 10396 O O . GLU D 2 58 ? 5.817 31.716 163.644 1.00 79.64 58 GLU D O 1
ATOM 10402 N N . LEU D 2 59 ? 6.235 33.487 162.305 1.00 78.37 59 LEU D N 1
ATOM 10403 C CA . LEU D 2 59 ? 6.981 34.208 163.332 1.00 77.58 59 LEU D CA 1
ATOM 10404 C C . LEU D 2 59 ? 5.991 34.766 164.336 1.00 76.82 59 LEU D C 1
ATOM 10405 O O . LEU D 2 59 ? 5.116 35.553 163.972 1.00 77.06 59 LEU D O 1
ATOM 10410 N N . LYS D 2 60 ? 6.088 34.315 165.587 1.00 75.71 60 LYS D N 1
ATOM 10411 C CA . LYS D 2 60 ? 5.147 34.724 166.623 1.00 75.07 60 LYS D CA 1
ATOM 10412 C C . LYS D 2 60 ? 5.854 34.962 167.963 1.00 73.81 60 LYS D C 1
ATOM 10413 O O . LYS D 2 60 ? 6.900 34.366 168.231 1.00 73.62 60 LYS D O 1
ATOM 10419 N N . ARG D 2 61 ? 5.279 35.839 168.800 1.00 72.74 61 ARG D N 1
ATOM 10420 C CA . ARG D 2 61 ? 5.806 36.119 170.126 1.00 72.18 61 ARG D CA 1
ATOM 10421 C C . ARG D 2 61 ? 5.526 34.884 170.968 1.00 71.51 61 ARG D C 1
ATOM 10422 O O . ARG D 2 61 ? 4.366 34.508 171.119 1.00 71.46 61 ARG D O 1
ATOM 10430 N N . SER D 2 62 ? 6.573 34.236 171.484 1.00 70.93 62 SER D N 1
ATOM 10431 C CA . SER D 2 62 ? 6.402 33.022 172.268 1.00 71.07 62 SER D CA 1
ATOM 10432 C C . SER D 2 62 ? 5.814 33.241 173.648 1.00 71.29 62 SER D C 1
ATOM 10433 O O . SER D 2 62 ? 5.245 32.303 174.205 1.00 71.21 62 SER D O 1
ATOM 10436 N N . CYS D 2 63 ? 5.945 34.452 174.214 1.00 71.51 63 CYS D N 1
ATOM 10437 C CA . CYS D 2 63 ? 5.394 34.716 175.547 1.00 72.17 63 CYS D CA 1
ATOM 10438 C C . CYS D 2 63 ? 3.876 34.609 175.573 1.00 73.11 63 CYS D C 1
ATOM 10439 O O . CYS D 2 63 ? 3.316 34.132 176.554 1.00 73.16 63 CYS D O 1
ATOM 10442 N N . SER D 2 64 ? 3.218 34.984 174.470 1.00 73.72 64 SER D N 1
ATOM 10443 C CA . SER D 2 64 ? 1.767 34.919 174.347 1.00 74.63 64 SER D CA 1
ATOM 10444 C C . SER D 2 64 ? 1.287 33.669 173.613 1.00 75.77 64 SER D C 1
ATOM 10445 O O . SER D 2 64 ? 0.161 33.234 173.846 1.00 75.92 64 SER D O 1
ATOM 10448 N N . ALA D 2 65 ? 2.118 33.106 172.718 1.00 76.50 65 ALA D N 1
ATOM 10449 C CA . ALA D 2 65 ? 1.762 31.908 171.952 1.00 77.79 65 ALA D CA 1
ATOM 10450 C C . ALA D 2 65 ? 1.382 30.724 172.837 1.00 78.87 65 ALA D C 1
ATOM 10451 O O . ALA D 2 65 ? 2.181 30.289 173.662 1.00 78.80 65 ALA D O 1
ATOM 10453 N N . GLU D 2 66 ? 0.157 30.209 172.667 1.00 79.72 66 GLU D N 1
ATOM 10454 C CA . GLU D 2 66 ? -0.298 29.068 173.450 1.00 80.83 66 GLU D CA 1
ATOM 10455 C C . GLU D 2 66 ? 0.297 27.791 172.886 1.00 81.43 66 GLU D C 1
ATOM 10456 O O . GLU D 2 66 ? 0.312 27.585 171.673 1.00 81.14 66 GLU D O 1
ATOM 10462 N N . LEU D 2 67 ? 0.832 26.961 173.771 1.00 82.21 67 LEU D N 1
ATOM 10463 C CA . LEU D 2 67 ? 1.481 25.714 173.407 1.00 83.63 67 LEU D CA 1
ATOM 10464 C C . LEU D 2 67 ? 0.452 24.659 173.024 1.00 85.13 67 LEU D C 1
ATOM 10465 O O . LEU D 2 67 ? -0.114 24.003 173.898 1.00 85.52 67 LEU D O 1
ATOM 10470 N N . LYS D 2 68 ? 0.193 24.505 171.722 1.00 85.71 68 LYS D N 1
ATOM 10471 C CA . LYS D 2 68 ? -0.770 23.511 171.249 1.00 86.60 68 LYS D CA 1
ATOM 10472 C C . LYS D 2 68 ? -0.090 22.152 171.031 1.00 87.24 68 LYS D C 1
ATOM 10473 O O . LYS D 2 68 ? 1.134 22.083 170.907 1.00 87.34 68 LYS D O 1
ATOM 10479 N N . ASP D 2 69 ? -0.879 21.069 170.989 1.00 87.43 69 ASP D N 1
ATOM 10480 C CA . ASP D 2 69 ? -0.328 19.737 170.759 1.00 88.06 69 ASP D CA 1
ATOM 10481 C C . ASP D 2 69 ? 0.092 19.640 169.288 1.00 88.27 69 ASP D C 1
ATOM 10482 O O . ASP D 2 69 ? -0.674 20.014 168.400 1.00 88.37 69 ASP D O 1
ATOM 10487 N N . GLY D 2 70 ? 1.316 19.182 169.052 1.00 88.12 70 GLY D N 1
ATOM 10488 C CA . GLY D 2 70 ? 1.850 19.033 167.705 1.00 88.39 70 GLY D CA 1
ATOM 10489 C C . GLY D 2 70 ? 2.287 20.340 167.080 1.00 88.40 70 GLY D C 1
ATOM 10490 O O . GLY D 2 70 ? 1.925 20.638 165.940 1.00 88.55 70 GLY D O 1
ATOM 10491 N N . ASP D 2 71 ? 3.062 21.133 167.826 1.00 88.04 71 ASP D N 1
ATOM 10492 C CA . ASP D 2 71 ? 3.568 22.413 167.345 1.00 88.18 71 ASP D CA 1
ATOM 10493 C C . ASP D 2 71 ? 5.064 22.298 167.052 1.00 87.97 71 ASP D C 1
ATOM 10494 O O . ASP D 2 71 ? 5.812 21.768 167.871 1.00 88.22 71 ASP D O 1
ATOM 10499 N N . VAL D 2 72 ? 5.499 22.768 165.878 1.00 87.37 72 VAL D N 1
ATOM 10500 C CA . VAL D 2 72 ? 6.909 22.728 165.494 1.00 87.29 72 VAL D CA 1
ATOM 10501 C C . VAL D 2 72 ? 7.506 24.111 165.712 1.00 86.87 72 VAL D C 1
ATOM 10502 O O . VAL D 2 72 ? 7.423 24.973 164.838 1.00 87.02 72 VAL D O 1
ATOM 10506 N N . ILE D 2 73 ? 8.083 24.330 166.891 1.00 86.13 73 ILE D N 1
ATOM 10507 C CA . ILE D 2 73 ? 8.659 25.616 167.254 1.00 85.82 73 ILE D CA 1
ATOM 10508 C C . ILE D 2 73 ? 10.149 25.636 166.950 1.00 85.37 73 ILE D C 1
ATOM 10509 O O . ILE D 2 73 ? 10.848 24.670 167.241 1.00 85.47 73 ILE D O 1
ATOM 10514 N N . ASP D 2 74 ? 10.636 26.724 166.351 1.00 84.71 74 ASP D N 1
ATOM 10515 C CA . ASP D 2 74 ? 12.056 26.863 166.053 1.00 84.53 74 ASP D CA 1
ATOM 10516 C C . ASP D 2 74 ? 12.551 28.181 166.634 1.00 84.47 74 ASP D C 1
ATOM 10517 O O . ASP D 2 74 ? 11.929 29.224 166.438 1.00 84.70 74 ASP D O 1
ATOM 10522 N N . THR D 2 75 ? 13.660 28.124 167.369 1.00 83.98 75 THR D N 1
ATOM 10523 C CA . THR D 2 75 ? 14.234 29.290 168.030 1.00 83.91 75 THR D CA 1
ATOM 10524 C C . THR D 2 75 ? 15.686 29.530 167.598 1.00 83.62 75 THR D C 1
ATOM 10525 O O . THR D 2 75 ? 16.444 30.111 168.377 1.00 83.73 75 THR D O 1
ATOM 10529 N N . LEU D 2 76 ? 16.098 29.053 166.405 1.00 83.13 76 LEU D N 1
ATOM 10530 C CA . LEU D 2 76 ? 17.494 29.191 165.996 1.00 83.25 76 LEU D CA 1
ATOM 10531 C C . LEU D 2 76 ? 17.723 29.608 164.540 1.00 83.18 76 LEU D C 1
ATOM 10532 O O . LEU D 2 76 ? 18.849 29.974 164.205 1.00 83.20 76 LEU D O 1
ATOM 10537 N N . SER D 2 77 ? 16.693 29.562 163.678 1.00 83.00 77 SER D N 1
ATOM 10538 C CA . SER D 2 77 ? 16.877 29.921 162.264 1.00 83.34 77 SER D CA 1
ATOM 10539 C C . SER D 2 77 ? 17.287 31.388 162.058 1.00 83.36 77 SER D C 1
ATOM 10540 O O . SER D 2 77 ? 16.965 32.232 162.890 1.00 83.48 77 SER D O 1
ATOM 10543 N N . PRO D 2 78 ? 18.020 31.711 160.972 1.00 83.04 78 PRO D N 1
ATOM 10544 C CA . PRO D 2 78 ? 18.457 33.104 160.765 1.00 82.75 78 PRO D CA 1
ATOM 10545 C C . PRO D 2 78 ? 17.336 34.134 160.750 1.00 82.28 78 PRO D C 1
ATOM 10546 O O . PRO D 2 78 ? 17.551 35.265 161.165 1.00 82.37 78 PRO D O 1
ATOM 10550 N N . ASP D 2 79 ? 16.148 33.746 160.285 1.00 81.69 79 ASP D N 1
ATOM 10551 C CA . ASP D 2 79 ? 15.010 34.652 160.251 1.00 81.60 79 ASP D CA 1
ATOM 10552 C C . ASP D 2 79 ? 14.477 34.947 161.650 1.00 80.99 79 ASP D C 1
ATOM 10553 O O . ASP D 2 79 ? 14.149 36.099 161.924 1.00 81.20 79 ASP D O 1
ATOM 10558 N N . VAL D 2 80 ? 14.421 33.937 162.547 1.00 80.00 80 VAL D N 1
ATOM 10559 C CA . VAL D 2 80 ? 13.946 34.188 163.911 1.00 79.50 80 VAL D CA 1
ATOM 10560 C C . VAL D 2 80 ? 14.938 35.070 164.669 1.00 78.70 80 VAL D C 1
ATOM 10561 O O . VAL D 2 80 ? 14.513 35.961 165.397 1.00 78.85 80 VAL D O 1
ATOM 10565 N N . LYS D 2 81 ? 16.249 34.883 164.441 1.00 77.72 81 LYS D N 1
ATOM 10566 C CA . LYS D 2 81 ? 17.257 35.700 165.102 1.00 77.23 81 LYS D CA 1
ATOM 10567 C C . LYS D 2 81 ? 17.269 37.106 164.536 1.00 76.64 81 LYS D C 1
ATOM 10568 O O . LYS D 2 81 ? 17.361 38.062 165.303 1.00 76.84 81 LYS D O 1
ATOM 10574 N N . LYS D 2 82 ? 17.093 37.251 163.211 1.00 75.67 82 LYS D N 1
ATOM 10575 C CA . LYS D 2 82 ? 17.014 38.576 162.589 1.00 75.17 82 LYS D CA 1
ATOM 10576 C C . LYS D 2 82 ? 15.784 39.359 163.075 1.00 74.43 82 LYS D C 1
ATOM 10577 O O . LYS D 2 82 ? 15.811 40.583 163.078 1.00 74.49 82 LYS D O 1
ATOM 10583 N N . ALA D 2 83 ? 14.716 38.659 163.492 1.00 73.62 83 ALA D N 1
ATOM 10584 C CA . ALA D 2 83 ? 13.500 39.283 164.012 1.00 73.32 83 ALA D CA 1
ATOM 10585 C C . ALA D 2 83 ? 13.675 39.706 165.469 1.00 72.64 83 ALA D C 1
ATOM 10586 O O . ALA D 2 83 ? 13.106 40.712 165.885 1.00 72.73 83 ALA D O 1
ATOM 10588 N N . GLN D 2 84 ? 14.440 38.935 166.249 1.00 71.76 84 GLN D N 1
ATOM 10589 C CA . GLN D 2 84 ? 14.688 39.263 167.641 1.00 71.40 84 GLN D CA 1
ATOM 10590 C C . GLN D 2 84 ? 15.554 40.514 167.729 1.00 71.07 84 GLN D C 1
ATOM 10591 O O . GLN D 2 84 ? 15.238 41.423 168.499 1.00 71.06 84 GLN D O 1
ATOM 10597 N N . VAL D 2 85 ? 16.613 40.585 166.904 1.00 70.59 85 VAL D N 1
ATOM 10598 C CA . VAL D 2 85 ? 17.507 41.740 166.886 1.00 70.49 85 VAL D CA 1
ATOM 10599 C C . VAL D 2 85 ? 16.766 43.016 166.484 1.00 70.09 85 VAL D C 1
ATOM 10600 O O . VAL D 2 85 ? 17.044 44.074 167.045 1.00 70.25 85 VAL D O 1
ATOM 10604 N N . ILE D 2 86 ? 15.768 42.905 165.582 1.00 69.37 86 ILE D N 1
ATOM 10605 C CA . ILE D 2 86 ? 14.950 44.037 165.145 1.00 68.96 86 ILE D CA 1
ATOM 10606 C C . ILE D 2 86 ? 14.130 44.590 166.320 1.00 68.30 86 ILE D C 1
ATOM 10607 O O . ILE D 2 86 ? 14.091 45.804 166.525 1.00 68.42 86 ILE D O 1
ATOM 10612 N N . GLY D 2 87 ? 13.561 43.696 167.121 1.00 67.40 87 GLY D N 1
ATOM 10613 C CA . GLY D 2 87 ? 12.810 44.083 168.309 1.00 66.98 87 GLY D CA 1
ATOM 10614 C C . GLY D 2 87 ? 13.702 44.736 169.344 1.00 66.11 87 GLY D C 1
ATOM 10615 O O . GLY D 2 87 ? 13.299 45.697 170.004 1.00 66.14 87 GLY D O 1
ATOM 10616 N N . MET D 2 88 ? 14.935 44.232 169.469 1.00 65.20 88 MET D N 1
ATOM 10617 C CA . MET D 2 88 ? 15.927 44.773 170.385 1.00 64.94 88 MET D CA 1
ATOM 10618 C C . MET D 2 88 ? 16.374 46.167 169.949 1.00 64.10 88 MET D C 1
ATOM 10619 O O . MET D 2 88 ? 16.603 47.021 170.801 1.00 64.28 88 MET D O 1
ATOM 10624 N N . ASP D 2 89 ? 16.461 46.413 168.635 1.00 63.05 89 ASP D N 1
ATOM 10625 C CA . ASP D 2 89 ? 16.865 47.709 168.097 1.00 62.71 89 ASP D CA 1
ATOM 10626 C C . ASP D 2 89 ? 15.933 48.828 168.532 1.00 61.67 89 ASP D C 1
ATOM 10627 O O . ASP D 2 89 ? 16.393 49.942 168.769 1.00 61.66 89 ASP D O 1
ATOM 10632 N N . LYS D 2 90 ? 14.631 48.531 168.657 1.00 60.72 90 LYS D N 1
ATOM 10633 C CA . LYS D 2 90 ? 13.654 49.515 169.116 1.00 60.28 90 LYS D CA 1
ATOM 10634 C C . LYS D 2 90 ? 13.776 49.753 170.622 1.00 59.46 90 LYS D C 1
ATOM 10635 O O . LYS D 2 90 ? 13.574 50.880 171.074 1.00 59.76 90 LYS D O 1
ATOM 10641 N N . ILE D 2 91 ? 14.142 48.708 171.393 1.00 58.26 91 ILE D N 1
ATOM 10642 C CA . ILE D 2 91 ? 14.387 48.814 172.834 1.00 57.50 91 ILE D CA 1
ATOM 10643 C C . ILE D 2 91 ? 15.590 49.730 173.044 1.00 56.55 91 ILE D C 1
ATOM 10644 O O . ILE D 2 91 ? 15.521 50.651 173.849 1.00 56.31 91 ILE D O 1
ATOM 10649 N N . LEU D 2 92 ? 16.667 49.505 172.271 1.00 55.92 92 LEU D N 1
ATOM 10650 C CA . LEU D 2 92 ? 17.902 50.289 172.325 1.00 55.61 92 LEU D CA 1
ATOM 10651 C C . LEU D 2 92 ? 17.752 51.711 171.788 1.00 55.19 92 LEU D C 1
ATOM 10652 O O . LEU D 2 92 ? 18.511 52.596 172.179 1.00 55.36 92 LEU D O 1
ATOM 10657 N N . TYR D 2 93 ? 16.786 51.938 170.905 1.00 54.47 93 TYR D N 1
ATOM 10658 C CA . TYR D 2 93 ? 16.480 53.282 170.428 1.00 54.16 93 TYR D CA 1
ATOM 10659 C C . TYR D 2 93 ? 15.814 54.076 171.594 1.00 52.80 93 TYR D C 1
ATOM 10660 O O . TYR D 2 93 ? 16.046 55.272 171.726 1.00 52.97 93 TYR D O 1
ATOM 10669 N N . ASN D 2 94 ? 15.031 53.397 172.454 1.00 51.37 94 ASN D N 1
ATOM 10670 C CA . ASN D 2 94 ? 14.379 53.992 173.620 1.00 50.49 94 ASN D CA 1
ATOM 10671 C C . ASN D 2 94 ? 15.192 53.884 174.916 1.00 48.79 94 ASN D C 1
ATOM 10672 O O . ASN D 2 94 ? 14.708 54.322 175.955 1.00 49.21 94 ASN D O 1
ATOM 10677 N N . HIS D 2 95 ? 16.379 53.268 174.884 1.00 46.63 95 HIS D N 1
ATOM 10678 C CA . HIS D 2 95 ? 17.192 53.100 176.081 1.00 45.00 95 HIS D CA 1
ATOM 10679 C C . HIS D 2 95 ? 18.649 53.279 175.746 1.00 43.71 95 HIS D C 1
ATOM 10680 O O . HIS D 2 95 ? 19.172 52.602 174.864 1.00 43.83 95 HIS D O 1
ATOM 10687 N N . GLU D 2 96 ? 19.318 54.160 176.479 1.00 42.32 96 GLU D N 1
ATOM 10688 C CA . GLU D 2 96 ? 20.729 54.431 176.268 1.00 41.37 96 GLU D CA 1
ATOM 10689 C C . GLU D 2 96 ? 21.581 53.523 177.125 1.00 39.90 96 GLU D C 1
ATOM 10690 O O . GLU D 2 96 ? 21.411 53.494 178.344 1.00 40.49 96 GLU D O 1
ATOM 10696 N N . LEU D 2 97 ? 22.489 52.778 176.502 1.00 37.82 97 LEU D N 1
ATOM 10697 C CA . LEU D 2 97 ? 23.360 51.890 177.249 1.00 36.26 97 LEU D CA 1
ATOM 10698 C C . LEU D 2 97 ? 24.532 52.689 177.739 1.00 34.69 97 LEU D C 1
ATOM 10699 O O . LEU D 2 97 ? 25.241 53.281 176.934 1.00 35.43 97 LEU D O 1
ATOM 10704 N N . TYR D 2 98 ? 24.716 52.765 179.044 1.00 32.51 98 TYR D N 1
ATOM 10705 C CA . TYR D 2 98 ? 25.882 53.429 179.640 1.00 30.85 98 TYR D CA 1
ATOM 10706 C C . TYR D 2 98 ? 26.356 52.714 180.913 1.00 29.26 98 TYR D C 1
ATOM 10707 O O . TYR D 2 98 ? 26.981 53.323 181.767 1.00 29.18 98 TYR D O 1
ATOM 10716 N N . CYS D 2 99 ? 26.079 51.404 180.980 1.00 27.88 99 CYS D N 1
ATOM 10717 C CA . CYS D 2 99 ? 26.259 50.403 182.017 1.00 27.05 99 CYS D CA 1
ATOM 10718 C C . CYS D 2 99 ? 27.397 50.663 183.010 1.00 26.16 99 CYS D C 1
ATOM 10719 O O . CYS D 2 99 ? 27.112 50.693 184.200 1.00 26.16 99 CYS D O 1
ATOM 10722 N N . THR D 2 100 ? 28.644 50.900 182.567 1.00 25.39 100 THR D N 1
ATOM 10723 C CA . THR D 2 100 ? 29.760 51.131 183.506 1.00 25.42 100 THR D CA 1
ATOM 10724 C C . THR D 2 100 ? 29.486 52.275 184.492 1.00 25.53 100 THR D C 1
ATOM 10725 O O . THR D 2 100 ? 30.001 52.269 185.609 1.00 25.88 100 THR D O 1
ATOM 10729 N N . VAL D 2 101 ? 28.667 53.258 184.083 1.00 24.98 101 VAL D N 1
ATOM 10730 C CA . VAL D 2 101 ? 28.282 54.391 184.927 1.00 24.51 101 VAL D CA 1
ATOM 10731 C C . VAL D 2 101 ? 26.766 54.405 185.210 1.00 24.15 101 VAL D C 1
ATOM 10732 O O . VAL D 2 101 ? 26.169 55.461 185.407 1.00 24.42 101 VAL D O 1
ATOM 10736 N N . CYS D 2 102 ? 26.158 53.224 185.278 1.00 23.35 102 CYS D N 1
ATOM 10737 C CA . CYS D 2 102 ? 24.744 53.087 185.558 1.00 23.36 102 CYS D CA 1
ATOM 10738 C C . CYS D 2 102 ? 24.582 52.287 186.832 1.00 23.92 102 CYS D C 1
ATOM 10739 O O . CYS D 2 102 ? 25.223 51.251 186.996 1.00 24.14 102 CYS D O 1
ATOM 10742 N N . ASP D 2 103 ? 23.684 52.732 187.718 1.00 23.86 103 ASP D N 1
ATOM 10743 C CA . ASP D 2 103 ? 23.438 52.046 188.985 1.00 23.66 103 ASP D CA 1
ATOM 10744 C C . ASP D 2 103 ? 22.705 50.734 188.848 1.00 23.96 103 ASP D C 1
ATOM 10745 O O . ASP D 2 103 ? 22.736 49.955 189.784 1.00 23.83 103 ASP D O 1
ATOM 10750 N N . TYR D 2 104 ? 22.067 50.469 187.695 1.00 24.42 104 TYR D N 1
ATOM 10751 C CA . TYR D 2 104 ? 21.361 49.204 187.436 1.00 25.19 104 TYR D CA 1
ATOM 10752 C C . TYR D 2 104 ? 22.285 48.095 186.844 1.00 25.39 104 TYR D C 1
ATOM 10753 O O . TYR D 2 104 ? 21.828 46.982 186.591 1.00 25.76 104 TYR D O 1
ATOM 10762 N N . ASN D 2 105 ? 23.574 48.392 186.638 1.00 24.92 105 ASN D N 1
ATOM 10763 C CA . ASN D 2 105 ? 24.521 47.432 186.109 1.00 25.09 105 ASN D CA 1
ATOM 10764 C C . ASN D 2 105 ? 25.003 46.539 187.271 1.00 25.61 105 ASN D C 1
ATOM 10765 O O . ASN D 2 105 ? 26.176 46.563 187.621 1.00 25.94 105 ASN D O 1
ATOM 10770 N N . ASN D 2 106 ? 24.086 45.772 187.895 1.00 25.50 106 ASN D N 1
ATOM 10771 C CA . ASN D 2 106 ? 24.409 44.874 189.012 1.00 25.77 106 ASN D CA 1
ATOM 10772 C C . ASN D 2 106 ? 24.229 43.400 188.637 1.00 26.09 106 ASN D C 1
ATOM 10773 O O . ASN D 2 106 ? 23.864 42.583 189.483 1.00 25.72 106 ASN D O 1
ATOM 10778 N N . GLY D 2 107 ? 24.460 43.075 187.373 1.00 26.75 107 GLY D N 1
ATOM 10779 C CA . GLY D 2 107 ? 24.318 41.714 186.891 1.00 28.22 107 GLY D CA 1
ATOM 10780 C C . GLY D 2 107 ? 22.892 41.260 186.633 1.00 29.64 107 GLY D C 1
ATOM 10781 O O . GLY D 2 107 ? 22.689 40.267 185.933 1.00 30.34 107 GLY D O 1
ATOM 10782 N N . GLY D 2 108 ? 21.908 41.980 187.167 1.00 29.74 108 GLY D N 1
ATOM 10783 C CA . GLY D 2 108 ? 20.510 41.607 187.003 1.00 30.41 108 GLY D CA 1
ATOM 10784 C C . GLY D 2 108 ? 19.711 42.457 186.036 1.00 31.05 108 GLY D C 1
ATOM 10785 O O . GLY D 2 108 ? 18.476 42.367 186.004 1.00 30.68 108 GLY D O 1
ATOM 10786 N N . CYS D 2 109 ? 20.402 43.310 185.255 1.00 31.62 109 CYS D N 1
ATOM 10787 C CA . CYS D 2 109 ? 19.703 44.172 184.305 1.00 32.43 109 CYS D CA 1
ATOM 10788 C C . CYS D 2 109 ? 19.298 43.404 183.062 1.00 33.12 109 CYS D C 1
ATOM 10789 O O . CYS D 2 109 ? 20.166 42.958 182.319 1.00 33.31 109 CYS D O 1
ATOM 10792 N N . GLU D 2 110 ? 17.984 43.283 182.814 1.00 33.20 110 GLU D N 1
ATOM 10793 C CA . GLU D 2 110 ? 17.453 42.538 181.675 1.00 33.60 110 GLU D CA 1
ATOM 10794 C C . GLU D 2 110 ? 17.816 43.130 180.313 1.00 33.68 110 GLU D C 1
ATOM 10795 O O . GLU D 2 110 ? 17.998 42.352 179.385 1.00 33.72 110 GLU D O 1
ATOM 10801 N N . ILE D 2 111 ? 17.977 44.455 180.187 1.00 33.63 111 ILE D N 1
ATOM 10802 C CA . ILE D 2 111 ? 18.427 45.028 178.917 1.00 34.28 111 ILE D CA 1
ATOM 10803 C C . ILE D 2 111 ? 19.910 44.660 178.729 1.00 35.46 111 ILE D C 1
ATOM 10804 O O . ILE D 2 111 ? 20.286 44.091 177.701 1.00 35.50 111 ILE D O 1
ATOM 10809 N N . HIS D 2 112 ? 20.728 44.889 179.767 1.00 36.01 112 HIS D N 1
ATOM 10810 C CA . HIS D 2 112 ? 22.150 44.576 179.740 1.00 37.14 112 HIS D CA 1
ATOM 10811 C C . HIS D 2 112 ? 22.423 43.130 179.361 1.00 38.18 112 HIS D C 1
ATOM 10812 O O . HIS D 2 112 ? 23.092 42.889 178.358 1.00 38.51 112 HIS D O 1
ATOM 10819 N N . ASN D 2 113 ? 21.852 42.174 180.108 1.00 38.62 113 ASN D N 1
ATOM 10820 C CA . ASN D 2 113 ? 22.089 40.770 179.825 1.00 39.64 113 ASN D CA 1
ATOM 10821 C C . ASN D 2 113 ? 21.449 40.305 178.529 1.00 41.33 113 ASN D C 1
ATOM 10822 O O . ASN D 2 113 ? 21.889 39.288 178.010 1.00 41.56 113 ASN D O 1
ATOM 10827 N N . THR D 2 114 ? 20.412 40.999 178.014 1.00 42.43 114 THR D N 1
ATOM 10828 C CA . THR D 2 114 ? 19.821 40.592 176.737 1.00 44.04 114 THR D CA 1
ATOM 10829 C C . THR D 2 114 ? 20.748 41.039 175.614 1.00 45.93 114 THR D C 1
ATOM 10830 O O . THR D 2 114 ? 21.062 40.236 174.743 1.00 46.05 114 THR D O 1
ATOM 10834 N N . VAL D 2 115 ? 21.285 42.273 175.682 1.00 47.08 115 VAL D N 1
ATOM 10835 C CA . VAL D 2 115 ? 22.250 42.746 174.680 1.00 48.77 115 VAL D CA 1
ATOM 10836 C C . VAL D 2 115 ? 23.497 41.836 174.658 1.00 50.43 115 VAL D C 1
ATOM 10837 O O . VAL D 2 115 ? 24.035 41.530 173.592 1.00 50.63 115 VAL D O 1
ATOM 10841 N N . LYS D 2 116 ? 23.903 41.358 175.841 1.00 51.43 116 LYS D N 1
ATOM 10842 C CA . LYS D 2 116 ? 25.032 40.463 176.030 1.00 52.90 116 LYS D CA 1
ATOM 10843 C C . LYS D 2 116 ? 24.724 39.063 175.466 1.00 54.92 116 LYS D C 1
ATOM 10844 O O . LYS D 2 116 ? 25.540 38.510 174.731 1.00 55.17 116 LYS D O 1
ATOM 10850 N N . GLU D 2 117 ? 23.543 38.511 175.777 1.00 56.28 117 GLU D N 1
ATOM 10851 C CA . GLU D 2 117 ? 23.134 37.187 175.301 1.00 58.31 117 GLU D CA 1
ATOM 10852 C C . GLU D 2 117 ? 22.990 37.161 173.798 1.00 59.48 117 GLU D C 1
ATOM 10853 O O . GLU D 2 117 ? 23.352 36.173 173.162 1.00 59.72 117 GLU D O 1
ATOM 10859 N N . MET D 2 118 ? 22.435 38.229 173.226 1.00 60.17 118 MET D N 1
ATOM 10860 C CA . MET D 2 118 ? 22.213 38.305 171.789 1.00 61.44 118 MET D CA 1
ATOM 10861 C C . MET D 2 118 ? 23.473 38.577 170.969 1.00 63.02 118 MET D C 1
ATOM 10862 O O . MET D 2 118 ? 23.363 38.770 169.758 1.00 63.06 118 MET D O 1
ATOM 10867 N N . LYS D 2 119 ? 24.662 38.602 171.615 1.00 64.16 119 LYS D N 1
ATOM 10868 C CA . LYS D 2 119 ? 25.955 38.843 170.978 1.00 65.93 119 LYS D CA 1
ATOM 10869 C C . LYS D 2 119 ? 25.928 40.075 170.059 1.00 67.73 119 LYS D C 1
ATOM 10870 O O . LYS D 2 119 ? 26.474 40.054 168.954 1.00 67.95 119 LYS D O 1
ATOM 10876 N N . ILE D 2 120 ? 25.246 41.136 170.530 1.00 68.78 120 ILE D N 1
ATOM 10877 C CA . ILE D 2 120 ? 25.065 42.398 169.824 1.00 70.32 120 ILE D CA 1
ATOM 10878 C C . ILE D 2 120 ? 26.320 43.248 169.922 1.00 72.08 120 ILE D C 1
ATOM 10879 O O . ILE D 2 120 ? 26.887 43.387 171.007 1.00 72.31 120 ILE D O 1
ATOM 10884 N N . ASN D 2 121 ? 26.763 43.806 168.787 1.00 73.06 121 ASN D N 1
ATOM 10885 C CA . ASN D 2 121 ? 27.927 44.685 168.756 1.00 74.50 121 ASN D CA 1
ATOM 10886 C C . ASN D 2 121 ? 27.597 46.078 168.227 1.00 75.33 121 ASN D C 1
ATOM 10887 O O . ASN D 2 121 ? 28.317 47.024 168.539 1.00 75.48 121 ASN D O 1
ATOM 10892 N N . HIS D 2 122 ? 26.538 46.219 167.424 1.00 75.79 122 HIS D N 1
ATOM 10893 C CA . HIS D 2 122 ? 26.127 47.520 166.906 1.00 76.80 122 HIS D CA 1
ATOM 10894 C C . HIS D 2 122 ? 24.637 47.789 167.170 1.00 76.73 122 HIS D C 1
ATOM 10895 O O . HIS D 2 122 ? 23.886 46.870 167.478 1.00 76.96 122 HIS D O 1
ATOM 10902 N N . GLN D 2 123 ? 24.211 49.047 167.066 1.00 76.29 123 GLN D N 1
ATOM 10903 C CA . GLN D 2 123 ? 22.816 49.420 167.284 1.00 76.31 123 GLN D CA 1
ATOM 10904 C C . GLN D 2 123 ? 22.278 50.074 166.010 1.00 76.31 123 GLN D C 1
ATOM 10905 O O . GLN D 2 123 ? 22.727 51.167 165.650 1.00 76.59 123 GLN D O 1
ATOM 10911 N N . SER D 2 124 ? 21.337 49.403 165.317 1.00 75.77 124 SER D N 1
ATOM 10912 C CA . SER D 2 124 ? 20.773 49.900 164.059 1.00 75.69 124 SER D CA 1
ATOM 10913 C C . SER D 2 124 ? 20.042 51.231 164.191 1.00 75.27 124 SER D C 1
ATOM 10914 O O . SER D 2 124 ? 20.286 52.130 163.387 1.00 75.52 124 SER D O 1
ATOM 10917 N N . ILE D 2 125 ? 19.162 51.375 165.197 1.00 74.49 125 ILE D N 1
ATOM 10918 C CA . ILE D 2 125 ? 18.462 52.646 165.402 1.00 74.22 125 ILE D CA 1
ATOM 10919 C C . ILE D 2 125 ? 19.191 53.418 166.493 1.00 73.47 125 ILE D C 1
ATOM 10920 O O . ILE D 2 125 ? 19.167 52.997 167.647 1.00 73.70 125 ILE D O 1
ATOM 10925 N N . PRO D 2 126 ? 19.844 54.542 166.150 1.00 72.38 126 PRO D N 1
ATOM 10926 C CA . PRO D 2 126 ? 20.564 55.320 167.173 1.00 71.45 126 PRO D CA 1
ATOM 10927 C C . PRO D 2 126 ? 19.653 55.826 168.283 1.00 70.32 126 PRO D C 1
ATOM 10928 O O . PRO D 2 126 ? 18.497 56.156 168.024 1.00 70.54 126 PRO D O 1
ATOM 10932 N N . PHE D 2 127 ? 20.167 55.871 169.518 1.00 68.98 127 PHE D N 1
ATOM 10933 C CA . PHE D 2 127 ? 19.395 56.330 170.668 1.00 68.30 127 PHE D CA 1
ATOM 10934 C C . PHE D 2 127 ? 18.959 57.776 170.498 1.00 68.32 127 PHE D C 1
ATOM 10935 O O . PHE D 2 127 ? 19.811 58.654 170.373 1.00 68.71 127 PHE D O 1
ATOM 10943 N N . ASP D 2 128 ? 17.648 58.034 170.540 1.00 67.76 128 ASP D N 1
ATOM 10944 C CA . ASP D 2 128 ? 17.147 59.401 170.452 1.00 67.85 128 ASP D CA 1
ATOM 10945 C C . ASP D 2 128 ? 16.477 59.739 171.777 1.00 67.27 128 ASP D C 1
ATOM 10946 O O . ASP D 2 128 ? 15.668 58.953 172.268 1.00 67.48 128 ASP D O 1
ATOM 10951 N N . HIS D 2 129 ? 16.857 60.869 172.384 1.00 66.40 129 HIS D N 1
ATOM 10952 C CA . HIS D 2 129 ? 16.296 61.288 173.663 1.00 66.14 129 HIS D CA 1
ATOM 10953 C C . HIS D 2 129 ? 14.807 61.584 173.516 1.00 64.85 129 HIS D C 1
ATOM 10954 O O . HIS D 2 129 ? 14.394 62.150 172.504 1.00 65.22 129 HIS D O 1
ATOM 10961 N N . LYS D 2 130 ? 13.998 61.192 174.501 1.00 63.17 130 LYS D N 1
ATOM 10962 C CA . LYS D 2 130 ? 12.569 61.493 174.477 1.00 62.00 130 LYS D CA 1
ATOM 10963 C C . LYS D 2 130 ? 12.365 62.964 174.873 1.00 61.42 130 LYS D C 1
ATOM 10964 O O . LYS D 2 130 ? 13.144 63.508 175.660 1.00 61.44 130 LYS D O 1
ATOM 10970 N N . PRO D 2 131 ? 11.344 63.639 174.316 1.00 60.81 131 PRO D N 1
ATOM 10971 C CA . PRO D 2 131 ? 11.142 65.062 174.636 1.00 60.28 131 PRO D CA 1
ATOM 10972 C C . PRO D 2 131 ? 10.502 65.331 176.003 1.00 59.63 131 PRO D C 1
ATOM 10973 O O . PRO D 2 131 ? 9.560 66.115 176.098 1.00 59.98 131 PRO D O 1
ATOM 10977 N N . TYR D 2 132 ? 11.001 64.689 177.062 1.00 58.49 132 TYR D N 1
ATOM 10978 C CA . TYR D 2 132 ? 10.471 64.879 178.409 1.00 57.71 132 TYR D CA 1
ATOM 10979 C C . TYR D 2 132 ? 11.603 64.978 179.417 1.00 56.39 132 TYR D C 1
ATOM 10980 O O . TYR D 2 132 ? 12.692 64.441 179.194 1.00 56.67 132 TYR D O 1
ATOM 10989 N N A HIS D 2 133 ? 11.351 65.656 180.536 0.53 55.51 133 HIS D N 1
ATOM 10990 N N B HIS D 2 133 ? 11.337 65.647 180.543 0.46 55.52 133 HIS D N 1
ATOM 10991 C CA A HIS D 2 133 ? 12.339 65.768 181.601 0.53 55.10 133 HIS D CA 1
ATOM 10992 C CA B HIS D 2 133 ? 12.292 65.785 181.637 0.46 55.11 133 HIS D CA 1
ATOM 10993 C C A HIS D 2 133 ? 12.113 64.663 182.663 0.53 54.35 133 HIS D C 1
ATOM 10994 C C B HIS D 2 133 ? 12.107 64.640 182.656 0.46 54.33 133 HIS D C 1
ATOM 10995 O O A HIS D 2 133 ? 11.034 64.059 182.714 0.53 54.67 133 HIS D O 1
ATOM 10996 O O B HIS D 2 133 ? 11.046 64.006 182.695 0.46 54.61 133 HIS D O 1
ATOM 11009 N N . LYS D 2 134 ? 13.140 64.361 183.470 1.00 53.11 134 LYS D N 1
ATOM 11010 C CA . LYS D 2 134 ? 13.042 63.311 184.488 1.00 51.01 134 LYS D CA 1
ATOM 11011 C C . LYS D 2 134 ? 12.026 63.730 185.541 1.00 48.77 134 LYS D C 1
ATOM 11012 O O . LYS D 2 134 ? 12.024 64.890 185.963 1.00 48.71 134 LYS D O 1
ATOM 11018 N N . ASP D 2 135 ? 11.136 62.813 185.923 1.00 46.80 135 ASP D N 1
ATOM 11019 C CA . ASP D 2 135 ? 10.149 63.125 186.945 1.00 45.47 135 ASP D CA 1
ATOM 11020 C C . ASP D 2 135 ? 10.736 62.710 188.270 1.00 44.16 135 ASP D C 1
ATOM 11021 O O . ASP D 2 135 ? 10.596 61.563 188.688 1.00 44.51 135 ASP D O 1
ATOM 11026 N N . GLU D 2 136 ? 11.450 63.634 188.908 1.00 42.46 136 GLU D N 1
ATOM 11027 C CA . GLU D 2 136 ? 12.085 63.353 190.186 1.00 40.96 136 GLU D CA 1
ATOM 11028 C C . GLU D 2 136 ? 11.303 64.001 191.336 1.00 39.08 136 GLU D C 1
ATOM 11029 O O . GLU D 2 136 ? 11.897 64.368 192.340 1.00 39.41 136 GLU D O 1
ATOM 11035 N N . SER D 2 137 ? 9.972 64.108 191.210 1.00 36.97 137 SER D N 1
ATOM 11036 C CA . SER D 2 137 ? 9.159 64.747 192.236 1.00 35.79 137 SER D CA 1
ATOM 11037 C C . SER D 2 137 ? 8.947 63.907 193.494 1.00 34.39 137 SER D C 1
ATOM 11038 O O . SER D 2 137 ? 8.943 64.458 194.596 1.00 34.53 137 SER D O 1
ATOM 11041 N N . HIS D 2 138 ? 8.759 62.587 193.329 1.00 32.80 138 HIS D N 1
ATOM 11042 C CA . HIS D 2 138 ? 8.502 61.630 194.412 1.00 31.62 138 HIS D CA 1
ATOM 11043 C C . HIS D 2 138 ? 9.712 61.506 195.335 1.00 31.04 138 HIS D C 1
ATOM 11044 O O . HIS D 2 138 ? 10.848 61.568 194.854 1.00 31.39 138 HIS D O 1
ATOM 11051 N N . PRO D 2 139 ? 9.513 61.321 196.656 1.00 29.77 139 PRO D N 1
ATOM 11052 C CA . PRO D 2 139 ? 10.671 61.235 197.552 1.00 29.10 139 PRO D CA 1
ATOM 11053 C C . PRO D 2 139 ? 11.454 59.938 197.460 1.00 28.94 139 PRO D C 1
ATOM 11054 O O . PRO D 2 139 ? 12.634 59.937 197.796 1.00 29.36 139 PRO D O 1
ATOM 11058 N N . PHE D 2 140 ? 10.814 58.842 197.009 1.00 28.20 140 PHE D N 1
ATOM 11059 C CA . PHE D 2 140 ? 11.419 57.519 197.000 1.00 27.90 140 PHE D CA 1
ATOM 11060 C C . PHE D 2 140 ? 11.944 56.982 195.680 1.00 29.35 140 PHE D C 1
ATOM 11061 O O . PHE D 2 140 ? 12.937 56.241 195.690 1.00 29.99 140 PHE D O 1
ATOM 11069 N N . TYR D 2 141 ? 11.276 57.272 194.563 1.00 29.70 141 TYR D N 1
ATOM 11070 C CA . TYR D 2 141 ? 11.746 56.782 193.263 1.00 30.67 141 TYR D CA 1
ATOM 11071 C C . TYR D 2 141 ? 11.643 57.853 192.173 1.00 31.80 141 TYR D C 1
ATOM 11072 O O . TYR D 2 141 ? 11.064 58.916 192.409 1.00 31.89 141 TYR D O 1
ATOM 11081 N N . ARG D 2 142 ? 12.241 57.606 191.000 1.00 32.51 142 ARG D N 1
ATOM 11082 C CA . ARG D 2 142 ? 12.209 58.593 189.927 1.00 33.61 142 ARG D CA 1
ATOM 11083 C C . ARG D 2 142 ? 12.018 57.970 188.558 1.00 35.55 142 ARG D C 1
ATOM 11084 O O . ARG D 2 142 ? 12.380 56.812 188.343 1.00 36.25 142 ARG D O 1
ATOM 11092 N N . TYR D 2 143 ? 11.461 58.740 187.626 1.00 36.17 143 TYR D N 1
ATOM 11093 C CA . TYR D 2 143 ? 11.245 58.262 186.273 1.00 37.53 143 TYR D CA 1
ATOM 11094 C C . TYR D 2 143 ? 12.198 58.951 185.314 1.00 39.08 143 TYR D C 1
ATOM 11095 O O . TYR D 2 143 ? 12.291 60.175 185.325 1.00 39.59 143 TYR D O 1
ATOM 11104 N N . ASP D 2 144 ? 12.911 58.182 184.491 1.00 39.70 144 ASP D N 1
ATOM 11105 C CA . ASP D 2 144 ? 13.806 58.739 183.485 1.00 40.75 144 ASP D CA 1
ATOM 11106 C C . ASP D 2 144 ? 13.237 58.308 182.151 1.00 42.01 144 ASP D C 1
ATOM 11107 O O . ASP D 2 144 ? 13.526 57.201 181.696 1.00 42.26 144 ASP D O 1
ATOM 11112 N N . PRO D 2 145 ? 12.386 59.157 181.535 1.00 42.67 145 PRO D N 1
ATOM 11113 C CA . PRO D 2 145 ? 11.741 58.771 180.267 1.00 42.99 145 PRO D CA 1
ATOM 11114 C C . PRO D 2 145 ? 12.697 58.436 179.125 1.00 43.51 145 PRO D C 1
ATOM 11115 O O . PRO D 2 145 ? 12.336 57.618 178.276 1.00 44.02 145 PRO D O 1
ATOM 11119 N N . ASP D 2 146 ? 13.915 59.003 179.118 1.00 43.08 146 ASP D N 1
ATOM 11120 C CA . ASP D 2 146 ? 14.869 58.704 178.055 1.00 43.56 146 ASP D CA 1
ATOM 11121 C C . ASP D 2 146 ? 15.332 57.248 178.090 1.00 43.65 146 ASP D C 1
ATOM 11122 O O . ASP D 2 146 ? 15.592 56.679 177.035 1.00 43.88 146 ASP D O 1
ATOM 11127 N N . GLN D 2 147 ? 15.390 56.636 179.295 1.00 43.11 147 GLN D N 1
ATOM 11128 C CA . GLN D 2 147 ? 15.759 55.227 179.494 1.00 42.66 147 GLN D CA 1
ATOM 11129 C C . GLN D 2 147 ? 14.560 54.260 179.389 1.00 42.91 147 GLN D C 1
ATOM 11130 O O . GLN D 2 147 ? 14.751 53.043 179.400 1.00 42.95 147 GLN D O 1
ATOM 11136 N N . CYS D 2 148 ? 13.335 54.791 179.304 1.00 42.85 148 CYS D N 1
ATOM 11137 C CA . CYS D 2 148 ? 12.125 53.983 179.229 1.00 43.33 148 CYS D CA 1
ATOM 11138 C C . CYS D 2 148 ? 11.932 53.284 177.889 1.00 43.38 148 CYS D C 1
ATOM 11139 O O . CYS D 2 148 ? 11.837 53.940 176.853 1.00 43.73 148 CYS D O 1
ATOM 11142 N N . ILE D 2 149 ? 11.841 51.957 177.919 1.00 42.79 149 ILE D N 1
ATOM 11143 C CA . ILE D 2 149 ? 11.636 51.187 176.700 1.00 43.02 149 ILE D CA 1
ATOM 11144 C C . ILE D 2 149 ? 10.165 50.930 176.360 1.00 43.42 149 ILE D C 1
ATOM 11145 O O . ILE D 2 149 ? 9.889 50.242 175.372 1.00 43.68 149 ILE D O 1
ATOM 11150 N N . LEU D 2 150 ? 9.227 51.456 177.177 1.00 43.05 150 LEU D N 1
ATOM 11151 C CA . LEU D 2 150 ? 7.787 51.296 176.998 1.00 42.88 150 LEU D CA 1
ATOM 11152 C C . LEU D 2 150 ? 7.353 49.833 177.003 1.00 42.57 150 LEU D C 1
ATOM 11153 O O . LEU D 2 150 ? 6.446 49.441 176.269 1.00 42.83 150 LEU D O 1
ATOM 11158 N N . CYS D 2 151 ? 8.015 49.026 177.839 1.00 41.86 151 CYS D N 1
ATOM 11159 C CA . CYS D 2 151 ? 7.703 47.607 177.990 1.00 41.53 151 CYS D CA 1
ATOM 11160 C C . CYS D 2 151 ? 6.384 47.371 178.737 1.00 40.91 151 CYS D C 1
ATOM 11161 O O . CYS D 2 151 ? 5.816 46.291 178.618 1.00 41.06 151 CYS D O 1
ATOM 11164 N N . GLY D 2 152 ? 5.925 48.352 179.512 1.00 40.18 152 GLY D N 1
ATOM 11165 C CA . GLY D 2 152 ? 4.675 48.257 180.247 1.00 39.92 152 GLY D CA 1
ATOM 11166 C C . GLY D 2 152 ? 4.696 47.313 181.432 1.00 39.50 152 GLY D C 1
ATOM 11167 O O . GLY D 2 152 ? 3.633 46.929 181.917 1.00 39.86 152 GLY D O 1
ATOM 11168 N N . ARG D 2 153 ? 5.889 46.940 181.926 1.00 38.60 153 ARG D N 1
ATOM 11169 C CA . ARG D 2 153 ? 5.971 46.058 183.092 1.00 38.04 153 ARG D CA 1
ATOM 11170 C C . ARG D 2 153 ? 5.465 46.771 184.342 1.00 38.01 153 ARG D C 1
ATOM 11171 O O . ARG D 2 153 ? 4.706 46.194 185.124 1.00 37.71 153 ARG D O 1
ATOM 11179 N N . CYS D 2 154 ? 5.828 48.054 184.484 1.00 38.08 154 CYS D N 1
ATOM 11180 C CA . CYS D 2 154 ? 5.392 48.890 185.589 1.00 38.80 154 CYS D CA 1
ATOM 11181 C C . CYS D 2 154 ? 3.887 49.108 185.528 1.00 39.74 154 CYS D C 1
ATOM 11182 O O . CYS D 2 154 ? 3.244 49.124 186.572 1.00 40.28 154 CYS D O 1
ATOM 11185 N N . VAL D 2 155 ? 3.323 49.270 184.307 1.00 39.66 155 VAL D N 1
ATOM 11186 C CA . VAL D 2 155 ? 1.883 49.451 184.073 1.00 39.66 155 VAL D CA 1
ATOM 11187 C C . VAL D 2 155 ? 1.125 48.180 184.463 1.00 39.56 155 VAL D C 1
ATOM 11188 O O . VAL D 2 155 ? 0.130 48.257 185.173 1.00 39.75 155 VAL D O 1
ATOM 11192 N N . GLU D 2 156 ? 1.630 47.008 184.067 1.00 39.11 156 GLU D N 1
ATOM 11193 C CA . GLU D 2 156 ? 1.015 45.738 184.444 1.00 39.36 156 GLU D CA 1
ATOM 11194 C C . GLU D 2 156 ? 1.010 45.564 185.956 1.00 39.31 156 GLU D C 1
ATOM 11195 O O . GLU D 2 156 ? 0.021 45.096 186.513 1.00 39.12 156 GLU D O 1
ATOM 11201 N N . ALA D 2 157 ? 2.115 45.953 186.617 1.00 39.19 157 ALA D N 1
ATOM 11202 C CA . ALA D 2 157 ? 2.233 45.854 188.060 1.00 39.58 157 ALA D CA 1
ATOM 11203 C C . ALA D 2 157 ? 1.259 46.824 188.756 1.00 40.21 157 ALA D C 1
ATOM 11204 O O . ALA D 2 157 ? 0.460 46.393 189.575 1.00 40.24 157 ALA D O 1
ATOM 11206 N N . CYS D 2 158 ? 1.257 48.101 188.370 1.00 40.52 158 CYS D N 1
ATOM 11207 C CA . CYS D 2 158 ? 0.397 49.097 188.982 1.00 41.37 158 CYS D CA 1
ATOM 11208 C C . CYS D 2 158 ? -1.066 48.762 188.772 1.00 43.19 158 CYS D C 1
ATOM 11209 O O . CYS D 2 158 ? -1.860 48.832 189.711 1.00 44.03 158 CYS D O 1
ATOM 11212 N N . GLN D 2 159 ? -1.422 48.364 187.555 1.00 43.60 159 GLN D N 1
ATOM 11213 C CA . GLN D 2 159 ? -2.806 48.077 187.224 1.00 44.53 159 GLN D CA 1
ATOM 11214 C C . GLN D 2 159 ? -3.316 46.729 187.731 1.00 45.45 159 GLN D C 1
ATOM 11215 O O . GLN D 2 159 ? -4.324 46.684 188.432 1.00 46.03 159 GLN D O 1
ATOM 11221 N N . ASP D 2 160 ? -2.652 45.632 187.357 1.00 45.36 160 ASP D N 1
ATOM 11222 C CA . ASP D 2 160 ? -3.148 44.299 187.635 1.00 45.81 160 ASP D CA 1
ATOM 11223 C C . ASP D 2 160 ? -2.498 43.525 188.780 1.00 45.49 160 ASP D C 1
ATOM 11224 O O . ASP D 2 160 ? -3.022 42.465 189.107 1.00 45.80 160 ASP D O 1
ATOM 11229 N N . VAL D 2 161 ? -1.379 43.987 189.362 1.00 44.72 161 VAL D N 1
ATOM 11230 C CA . VAL D 2 161 ? -0.763 43.248 190.473 1.00 44.31 161 VAL D CA 1
ATOM 11231 C C . VAL D 2 161 ? -0.996 43.978 191.787 1.00 44.18 161 VAL D C 1
ATOM 11232 O O . VAL D 2 161 ? -1.544 43.393 192.715 1.00 44.36 161 VAL D O 1
ATOM 11236 N N . GLN D 2 162 ? -0.613 45.269 191.844 1.00 43.74 162 GLN D N 1
ATOM 11237 C CA . GLN D 2 162 ? -0.794 46.184 192.970 1.00 43.87 162 GLN D CA 1
ATOM 11238 C C . GLN D 2 162 ? -2.258 46.672 193.032 1.00 44.70 162 GLN D C 1
ATOM 11239 O O . GLN D 2 162 ? -2.829 46.836 194.120 1.00 44.92 162 GLN D O 1
ATOM 11245 N N . VAL D 2 163 ? -2.862 46.898 191.851 1.00 44.76 163 VAL D N 1
ATOM 11246 C CA . VAL D 2 163 ? -4.228 47.377 191.697 1.00 45.38 163 VAL D CA 1
ATOM 11247 C C . VAL D 2 163 ? -4.386 48.712 192.415 1.00 46.16 163 VAL D C 1
ATOM 11248 O O . VAL D 2 163 ? -5.117 48.827 193.394 1.00 46.85 163 VAL D O 1
ATOM 11252 N N . THR D 2 164 ? -3.566 49.670 191.991 1.00 45.93 164 THR D N 1
ATOM 11253 C CA . THR D 2 164 ? -3.558 51.083 192.387 1.00 46.35 164 THR D CA 1
ATOM 11254 C C . THR D 2 164 ? -4.059 51.891 191.177 1.00 46.75 164 THR D C 1
ATOM 11255 O O . THR D 2 164 ? -4.863 52.813 191.332 1.00 46.70 164 THR D O 1
ATOM 11259 N N . GLU D 2 165 ? -3.613 51.489 189.967 1.00 46.87 165 GLU D N 1
ATOM 11260 C CA . GLU D 2 165 ? -4.028 51.993 188.675 1.00 47.33 165 GLU D CA 1
ATOM 11261 C C . GLU D 2 165 ? -3.595 53.420 188.441 1.00 47.50 165 GLU D C 1
ATOM 11262 O O . GLU D 2 165 ? -4.358 54.192 187.889 1.00 47.62 165 GLU D O 1
ATOM 11268 N N . THR D 2 166 ? -2.365 53.769 188.831 1.00 47.38 166 THR D N 1
ATOM 11269 C CA . THR D 2 166 ? -1.844 55.113 188.598 1.00 47.93 166 THR D CA 1
ATOM 11270 C C . THR D 2 166 ? -1.154 55.159 187.235 1.00 48.95 166 THR D C 1
ATOM 11271 O O . THR D 2 166 ? -1.352 56.094 186.457 1.00 49.06 166 THR D O 1
ATOM 11275 N N . LEU D 2 167 ? -0.352 54.136 186.943 1.00 49.56 167 LEU D N 1
ATOM 11276 C CA . LEU D 2 167 ? 0.442 54.072 185.724 1.00 50.43 167 LEU D CA 1
ATOM 11277 C C . LEU D 2 167 ? -0.289 53.564 184.500 1.00 51.28 167 LEU D C 1
ATOM 11278 O O . LEU D 2 167 ? -0.915 52.509 184.538 1.00 51.60 167 LEU D O 1
ATOM 11283 N N . THR D 2 168 ? -0.143 54.297 183.398 1.00 51.45 168 THR D N 1
ATOM 11284 C CA . THR D 2 168 ? -0.640 53.967 182.064 1.00 52.25 168 THR D CA 1
ATOM 11285 C C . THR D 2 168 ? 0.413 54.432 181.060 1.00 53.24 168 THR D C 1
ATOM 11286 O O . THR D 2 168 ? 1.253 55.262 181.402 1.00 53.43 168 THR D O 1
ATOM 11290 N N . ILE D 2 169 ? 0.400 53.892 179.844 1.00 53.90 169 ILE D N 1
ATOM 11291 C CA . ILE D 2 169 ? 1.324 54.353 178.814 1.00 55.23 169 ILE D CA 1
ATOM 11292 C C . ILE D 2 169 ? 0.503 55.147 177.815 1.00 57.66 169 ILE D C 1
ATOM 11293 O O . ILE D 2 169 ? -0.506 54.640 177.326 1.00 58.01 169 ILE D O 1
ATOM 11298 N N . ASP D 2 170 ? 0.883 56.407 177.554 1.00 59.32 170 ASP D N 1
ATOM 11299 C CA . ASP D 2 170 ? 0.151 57.216 176.585 1.00 61.44 170 ASP D CA 1
ATOM 11300 C C . ASP D 2 170 ? 0.606 56.795 175.205 1.00 63.07 170 ASP D C 1
ATOM 11301 O O . ASP D 2 170 ? 1.505 57.413 174.634 1.00 63.19 170 ASP D O 1
ATOM 11306 N N . TRP D 2 171 ? 0.007 55.716 174.687 1.00 64.08 171 TRP D N 1
ATOM 11307 C CA . TRP D 2 171 ? 0.348 55.193 173.370 1.00 65.43 171 TRP D CA 1
ATOM 11308 C C . TRP D 2 171 ? -0.040 56.171 172.275 1.00 67.07 171 TRP D C 1
ATOM 11309 O O . TRP D 2 171 ? 0.695 56.326 171.304 1.00 67.47 171 TRP D O 1
ATOM 11320 N N . GLU D 2 172 ? -1.177 56.856 172.452 1.00 67.71 172 GLU D N 1
ATOM 11321 C CA . GLU D 2 172 ? -1.720 57.824 171.500 1.00 68.74 172 GLU D CA 1
ATOM 11322 C C . GLU D 2 172 ? -0.846 59.052 171.257 1.00 68.29 172 GLU D C 1
ATOM 11323 O O . GLU D 2 172 ? -1.145 59.836 170.358 1.00 68.77 172 GLU D O 1
ATOM 11329 N N . ARG D 2 173 ? 0.218 59.221 172.046 1.00 67.32 173 ARG D N 1
ATOM 11330 C CA . ARG D 2 173 ? 1.152 60.334 171.931 1.00 66.96 173 ARG D CA 1
ATOM 11331 C C . ARG D 2 173 ? 2.183 60.081 170.815 1.00 66.99 173 ARG D C 1
ATOM 11332 O O . ARG D 2 173 ? 2.430 58.933 170.455 1.00 67.23 173 ARG D O 1
ATOM 11340 N N . LYS D 2 174 ? 2.780 61.152 170.275 1.00 66.65 174 LYS D N 1
ATOM 11341 C CA . LYS D 2 174 ? 3.818 61.085 169.236 1.00 66.91 174 LYS D CA 1
ATOM 11342 C C . LYS D 2 174 ? 5.005 60.225 169.701 1.00 66.42 174 LYS D C 1
ATOM 11343 O O . LYS D 2 174 ? 5.449 59.327 168.984 1.00 66.60 174 LYS D O 1
ATOM 11349 N N . ARG D 2 175 ? 5.495 60.494 170.916 1.00 65.50 175 ARG D N 1
ATOM 11350 C CA . ARG D 2 175 ? 6.582 59.740 171.523 1.00 64.91 175 ARG D CA 1
ATOM 11351 C C . ARG D 2 175 ? 6.059 59.222 172.860 1.00 63.50 175 ARG D C 1
ATOM 11352 O O . ARG D 2 175 ? 6.091 59.946 173.845 1.00 63.70 175 ARG D O 1
ATOM 11360 N N . PRO D 2 176 ? 5.506 57.998 172.903 1.00 61.82 176 PRO D N 1
ATOM 11361 C CA . PRO D 2 176 ? 4.917 57.496 174.155 1.00 60.60 176 PRO D CA 1
ATOM 11362 C C . PRO D 2 176 ? 5.818 57.498 175.384 1.00 59.22 176 PRO D C 1
ATOM 11363 O O . PRO D 2 176 ? 7.039 57.471 175.271 1.00 59.43 176 PRO D O 1
ATOM 11367 N N . ARG D 2 177 ? 5.196 57.541 176.562 1.00 57.66 177 ARG D N 1
ATOM 11368 C CA . ARG D 2 177 ? 5.865 57.525 177.860 1.00 56.80 177 ARG D CA 1
ATOM 11369 C C . ARG D 2 177 ? 4.897 57.040 178.946 1.00 56.45 177 ARG D C 1
ATOM 11370 O O . ARG D 2 177 ? 3.684 57.049 178.741 1.00 56.63 177 ARG D O 1
ATOM 11378 N N . VAL D 2 178 ? 5.422 56.605 180.098 1.00 55.87 178 VAL D N 1
ATOM 11379 C CA . VAL D 2 178 ? 4.572 56.181 181.212 1.00 55.40 178 VAL D CA 1
ATOM 11380 C C . VAL D 2 178 ? 4.036 57.447 181.895 1.00 55.38 178 VAL D C 1
ATOM 11381 O O . VAL D 2 178 ? 4.808 58.359 182.198 1.00 55.60 178 VAL D O 1
ATOM 11385 N N . ILE D 2 179 ? 2.715 57.542 182.058 1.00 54.71 179 ILE D N 1
ATOM 11386 C CA . ILE D 2 179 ? 2.106 58.696 182.697 1.00 54.57 179 ILE D CA 1
ATOM 11387 C C . ILE D 2 179 ? 1.445 58.305 184.013 1.00 54.00 179 ILE D C 1
ATOM 11388 O O . ILE D 2 179 ? 0.930 57.194 184.161 1.00 54.19 179 ILE D O 1
ATOM 11393 N N . TRP D 2 180 ? 1.507 59.210 184.983 1.00 53.19 180 TRP D N 1
ATOM 11394 C CA . TRP D 2 180 ? 0.958 59.002 186.318 1.00 52.87 180 TRP D CA 1
ATOM 11395 C C . TRP D 2 180 ? -0.371 59.720 186.334 1.00 53.16 180 TRP D C 1
ATOM 11396 O O . TRP D 2 180 ? -0.395 60.924 186.089 1.00 53.57 180 TRP D O 1
ATOM 11407 N N . ASP D 2 181 ? -1.491 58.988 186.517 1.00 52.80 181 ASP D N 1
ATOM 11408 C CA . ASP D 2 181 ? -2.831 59.579 186.459 1.00 52.65 181 ASP D CA 1
ATOM 11409 C C . ASP D 2 181 ? -3.038 60.182 185.044 1.00 52.78 181 ASP D C 1
ATOM 11410 O O . ASP D 2 181 ? -2.690 59.487 184.087 1.00 53.25 181 ASP D O 1
ATOM 11415 N N . ASN D 2 182 ? -3.521 61.436 184.886 1.00 52.31 182 ASN D N 1
ATOM 11416 C CA . ASN D 2 182 ? -3.626 62.010 183.549 1.00 52.37 182 ASN D CA 1
ATOM 11417 C C . ASN D 2 182 ? -2.439 62.906 183.300 1.00 51.64 182 ASN D C 1
ATOM 11418 O O . ASN D 2 182 ? -2.572 64.127 183.142 1.00 52.17 182 ASN D O 1
ATOM 11423 N N . ASP D 2 183 ? -1.263 62.266 183.282 1.00 50.04 183 ASP D N 1
ATOM 11424 C CA . ASP D 2 183 ? 0.043 62.869 183.106 1.00 48.94 183 ASP D CA 1
ATOM 11425 C C . ASP D 2 183 ? 0.298 63.989 184.088 1.00 47.93 183 ASP D C 1
ATOM 11426 O O . ASP D 2 183 ? 0.416 65.142 183.702 1.00 48.12 183 ASP D O 1
ATOM 11431 N N . VAL D 2 184 ? 0.354 63.646 185.371 1.00 46.96 184 VAL D N 1
ATOM 11432 C CA . VAL D 2 184 ? 0.664 64.589 186.442 1.00 46.56 184 VAL D CA 1
ATOM 11433 C C . VAL D 2 184 ? 2.017 64.183 187.090 1.00 46.17 184 VAL D C 1
ATOM 11434 O O . VAL D 2 184 ? 2.461 63.031 186.931 1.00 46.27 184 VAL D O 1
ATOM 11438 N N . PRO D 2 185 ? 2.703 65.100 187.811 1.00 45.38 185 PRO D N 1
ATOM 11439 C CA . PRO D 2 185 ? 3.970 64.717 188.455 1.00 44.89 185 PRO D CA 1
ATOM 11440 C C . PRO D 2 185 ? 3.750 63.617 189.488 1.00 44.14 185 PRO D C 1
ATOM 11441 O O . PRO D 2 185 ? 2.737 63.632 190.185 1.00 44.44 185 PRO D O 1
ATOM 11445 N N . ILE D 2 186 ? 4.670 62.638 189.555 1.00 43.18 186 ILE D N 1
ATOM 11446 C CA . ILE D 2 186 ? 4.577 61.470 190.437 1.00 42.68 186 ILE D CA 1
ATOM 11447 C C . ILE D 2 186 ? 4.136 61.801 191.855 1.00 42.42 186 ILE D C 1
ATOM 11448 O O . ILE D 2 186 ? 3.203 61.180 192.368 1.00 42.59 186 ILE D O 1
ATOM 11453 N N . ASN D 2 187 ? 4.757 62.828 192.454 1.00 41.77 187 ASN D N 1
ATOM 11454 C CA . ASN D 2 187 ? 4.441 63.240 193.816 1.00 41.45 187 ASN D CA 1
ATOM 11455 C C . ASN D 2 187 ? 2.991 63.695 193.987 1.00 41.78 187 ASN D C 1
ATOM 11456 O O . ASN D 2 187 ? 2.382 63.395 195.007 1.00 41.90 187 ASN D O 1
ATOM 11461 N N . GLU D 2 188 ? 2.424 64.368 192.987 1.00 41.96 188 GLU D N 1
ATOM 11462 C CA . GLU D 2 188 ? 1.034 64.826 193.069 1.00 42.67 188 GLU D CA 1
ATOM 11463 C C . GLU D 2 188 ? -0.001 63.776 192.662 1.00 42.76 188 GLU D C 1
ATOM 11464 O O . GLU D 2 188 ? -1.191 63.994 192.872 1.00 43.16 188 GLU D O 1
ATOM 11470 N N . SER D 2 189 ? 0.428 62.646 192.092 1.00 42.43 189 SER D N 1
ATOM 11471 C CA . SER D 2 189 ? -0.491 61.594 191.659 1.00 42.58 189 SER D CA 1
ATOM 11472 C C . SER D 2 189 ? -1.021 60.710 192.813 1.00 42.23 189 SER D C 1
ATOM 11473 O O . SER D 2 189 ? -0.662 60.910 193.976 1.00 42.42 189 SER D O 1
ATOM 11476 N N . SER D 2 190 ? -1.889 59.737 192.477 1.00 41.59 190 SER D N 1
ATOM 11477 C CA . SER D 2 190 ? -2.451 58.767 193.416 1.00 41.53 190 SER D CA 1
ATOM 11478 C C . SER D 2 190 ? -1.452 57.664 193.800 1.00 40.86 190 SER D C 1
ATOM 11479 O O . SER D 2 190 ? -1.834 56.748 194.530 1.00 41.22 190 SER D O 1
ATOM 11482 N N . CYS D 2 191 ? -0.195 57.727 193.296 1.00 39.69 191 CYS D N 1
ATOM 11483 C CA . CYS D 2 191 ? 0.853 56.745 193.546 1.00 38.97 191 CYS D CA 1
ATOM 11484 C C . CYS D 2 191 ? 1.029 56.499 195.031 1.00 38.12 191 CYS D C 1
ATOM 11485 O O . CYS D 2 191 ? 1.425 57.398 195.773 1.00 38.40 191 CYS D O 1
ATOM 11488 N N . VAL D 2 192 ? 0.661 55.292 195.463 1.00 36.97 192 VAL D N 1
ATOM 11489 C CA . VAL D 2 192 ? 0.728 54.890 196.857 1.00 36.37 192 VAL D CA 1
ATOM 11490 C C . VAL D 2 192 ? 2.146 54.592 197.352 1.00 36.09 192 VAL D C 1
ATOM 11491 O O . VAL D 2 192 ? 2.289 54.243 198.521 1.00 36.66 192 VAL D O 1
ATOM 11495 N N . SER D 2 193 ? 3.182 54.714 196.473 1.00 34.90 193 SER D N 1
ATOM 11496 C CA . SER D 2 193 ? 4.606 54.486 196.763 1.00 33.70 193 SER D CA 1
ATOM 11497 C C . SER D 2 193 ? 4.937 53.034 197.143 1.00 32.45 193 SER D C 1
ATOM 11498 O O . SER D 2 193 ? 5.873 52.800 197.909 1.00 32.60 193 SER D O 1
ATOM 11501 N N . CYS D 2 194 ? 4.196 52.063 196.588 1.00 30.89 194 CYS D N 1
ATOM 11502 C CA . CYS D 2 194 ? 4.404 50.643 196.881 1.00 29.94 194 CYS D CA 1
ATOM 11503 C C . CYS D 2 194 ? 5.746 50.107 196.412 1.00 28.79 194 CYS D C 1
ATOM 11504 O O . CYS D 2 194 ? 6.238 49.126 196.964 1.00 29.26 194 CYS D O 1
ATOM 11507 N N . GLY D 2 195 ? 6.303 50.707 195.374 1.00 27.26 195 GLY D N 1
ATOM 11508 C CA . GLY D 2 195 ? 7.590 50.276 194.851 1.00 26.35 195 GLY D CA 1
ATOM 11509 C C . GLY D 2 195 ? 7.525 49.276 193.726 1.00 25.30 195 GLY D C 1
ATOM 11510 O O . GLY D 2 195 ? 8.550 48.986 193.122 1.00 25.18 195 GLY D O 1
ATOM 11511 N N . HIS D 2 196 ? 6.337 48.756 193.419 1.00 24.92 196 HIS D N 1
ATOM 11512 C CA . HIS D 2 196 ? 6.146 47.760 192.364 1.00 25.42 196 HIS D CA 1
ATOM 11513 C C . HIS D 2 196 ? 6.774 48.150 191.031 1.00 26.34 196 HIS D C 1
ATOM 11514 O O . HIS D 2 196 ? 7.496 47.349 190.448 1.00 26.80 196 HIS D O 1
ATOM 11521 N N . CYS D 2 197 ? 6.504 49.370 190.558 1.00 26.42 197 CYS D N 1
ATOM 11522 C CA . CYS D 2 197 ? 6.972 49.833 189.260 1.00 27.25 197 CYS D CA 1
ATOM 11523 C C . CYS D 2 197 ? 8.500 49.849 189.123 1.00 27.70 197 CYS D C 1
ATOM 11524 O O . CYS D 2 197 ? 8.997 49.474 188.058 1.00 27.85 197 CYS D O 1
ATOM 11527 N N . SER D 2 198 ? 9.239 50.227 190.207 1.00 27.55 198 SER D N 1
ATOM 11528 C CA . SER D 2 198 ? 10.711 50.240 190.262 1.00 27.40 198 SER D CA 1
ATOM 11529 C C . SER D 2 198 ? 11.258 48.821 190.329 1.00 27.39 198 SER D C 1
ATOM 11530 O O . SER D 2 198 ? 12.310 48.543 189.755 1.00 27.92 198 SER D O 1
ATOM 11533 N N . THR D 2 199 ? 10.572 47.934 191.065 1.00 26.63 199 THR D N 1
ATOM 11534 C CA . THR D 2 199 ? 10.958 46.542 191.188 1.00 26.60 199 THR D CA 1
ATOM 11535 C C . THR D 2 199 ? 10.894 45.840 189.813 1.00 27.27 199 THR D C 1
ATOM 11536 O O . THR D 2 199 ? 11.912 45.333 189.335 1.00 27.54 199 THR D O 1
ATOM 11540 N N . VAL D 2 200 ? 9.710 45.858 189.153 1.00 27.33 200 VAL D N 1
ATOM 11541 C CA . VAL D 2 200 ? 9.484 45.190 187.876 1.00 27.47 200 VAL D CA 1
ATOM 11542 C C . VAL D 2 200 ? 10.172 45.846 186.667 1.00 28.29 200 VAL D C 1
ATOM 11543 O O . VAL D 2 200 ? 10.341 45.155 185.667 1.00 28.87 200 VAL D O 1
ATOM 11547 N N . CYS D 2 201 ? 10.605 47.127 186.738 1.00 27.87 201 CYS D N 1
ATOM 11548 C CA . CYS D 2 201 ? 11.262 47.751 185.589 1.00 28.17 201 CYS D CA 1
ATOM 11549 C C . CYS D 2 201 ? 12.534 47.010 185.221 1.00 28.62 201 CYS D C 1
ATOM 11550 O O . CYS D 2 201 ? 13.371 46.775 186.084 1.00 29.00 201 CYS D O 1
ATOM 11553 N N . PRO D 2 202 ? 12.654 46.562 183.957 1.00 28.52 202 PRO D N 1
ATOM 11554 C CA . PRO D 2 202 ? 13.847 45.791 183.547 1.00 28.50 202 PRO D CA 1
ATOM 11555 C C . PRO D 2 202 ? 15.137 46.590 183.360 1.00 28.66 202 PRO D C 1
ATOM 11556 O O . PRO D 2 202 ? 16.155 46.000 183.020 1.00 28.91 202 PRO D O 1
ATOM 11560 N N . CYS D 2 203 ? 15.093 47.918 183.499 1.00 28.30 203 CYS D N 1
ATOM 11561 C CA . CYS D 2 203 ? 16.286 48.743 183.328 1.00 28.23 203 CYS D CA 1
ATOM 11562 C C . CYS D 2 203 ? 16.367 49.846 184.422 1.00 28.64 203 CYS D C 1
ATOM 11563 O O . CYS D 2 203 ? 15.787 49.658 185.496 1.00 28.93 203 CYS D O 1
ATOM 11566 N N . ASN D 2 204 ? 17.117 50.947 184.203 1.00 28.41 204 ASN D N 1
ATOM 11567 C CA . ASN D 2 204 ? 17.184 52.022 185.192 1.00 28.50 204 ASN D CA 1
ATOM 11568 C C . ASN D 2 204 ? 16.076 53.079 185.001 1.00 28.74 204 ASN D C 1
ATOM 11569 O O . ASN D 2 204 ? 16.057 54.039 185.764 1.00 28.97 204 ASN D O 1
ATOM 11574 N N . ALA D 2 205 ? 15.183 52.917 183.979 1.00 28.48 205 ALA D N 1
ATOM 11575 C CA . ALA D 2 205 ? 14.093 53.840 183.619 1.00 28.63 205 ALA D CA 1
ATOM 11576 C C . ALA D 2 205 ? 13.234 54.227 184.813 1.00 28.81 205 ALA D C 1
ATOM 11577 O O . ALA D 2 205 ? 12.838 55.377 184.946 1.00 28.73 205 ALA D O 1
ATOM 11579 N N . MET D 2 206 ? 12.960 53.270 185.687 1.00 28.85 206 MET D N 1
ATOM 11580 C CA . MET D 2 206 ? 12.258 53.526 186.925 1.00 29.25 206 MET D CA 1
ATOM 11581 C C . MET D 2 206 ? 13.132 52.963 188.005 1.00 29.50 206 MET D C 1
ATOM 11582 O O . MET D 2 206 ? 13.328 51.746 188.067 1.00 30.03 206 MET D O 1
ATOM 11587 N N . MET D 2 207 ? 13.733 53.844 188.802 1.00 28.79 207 MET D N 1
ATOM 11588 C CA . MET D 2 207 ? 14.658 53.405 189.831 1.00 28.54 207 MET D CA 1
ATOM 11589 C C . MET D 2 207 ? 14.450 54.128 191.152 1.00 28.49 207 MET D C 1
ATOM 11590 O O . MET D 2 207 ? 13.822 55.188 191.204 1.00 28.99 207 MET D O 1
ATOM 11595 N N . GLU D 2 208 ? 14.921 53.513 192.233 1.00 27.69 208 GLU D N 1
ATOM 11596 C CA . GLU D 2 208 ? 14.821 54.066 193.567 1.00 27.33 208 GLU D CA 1
ATOM 11597 C C . GLU D 2 208 ? 15.871 55.153 193.694 1.00 27.24 208 GLU D C 1
ATOM 11598 O O . GLU D 2 208 ? 17.014 54.982 193.236 1.00 27.35 208 GLU D O 1
ATOM 11604 N N . LYS D 2 209 ? 15.492 56.279 194.302 1.00 26.74 209 LYS D N 1
ATOM 11605 C CA . LYS D 2 209 ? 16.459 57.358 194.498 1.00 26.52 209 LYS D CA 1
ATOM 11606 C C . LYS D 2 209 ? 17.668 56.917 195.376 1.00 26.58 209 LYS D C 1
ATOM 11607 O O . LYS D 2 209 ? 18.753 57.501 195.278 1.00 27.26 209 LYS D O 1
ATOM 11613 N N . GLY D 2 210 ? 17.481 55.866 196.178 1.00 25.63 210 GLY D N 1
ATOM 11614 C CA . GLY D 2 210 ? 18.532 55.314 197.023 1.00 25.03 210 GLY D CA 1
ATOM 11615 C C . GLY D 2 210 ? 19.676 54.739 196.221 1.00 23.99 210 GLY D C 1
ATOM 11616 O O . GLY D 2 210 ? 20.824 54.787 196.656 1.00 24.00 210 GLY D O 1
ATOM 11617 N N . MET D 2 211 ? 19.366 54.210 195.032 1.00 23.17 211 MET D N 1
ATOM 11618 C CA . MET D 2 211 ? 20.346 53.627 194.127 1.00 23.07 211 MET D CA 1
ATOM 11619 C C . MET D 2 211 ? 21.154 54.681 193.390 1.00 23.74 211 MET D C 1
ATOM 11620 O O . MET D 2 211 ? 22.301 54.425 193.059 1.00 23.57 211 MET D O 1
ATOM 11625 N N . GLU D 2 212 ? 20.544 55.842 193.088 1.00 24.32 212 GLU D N 1
ATOM 11626 C CA . GLU D 2 212 ? 21.180 56.930 192.342 1.00 24.73 212 GLU D CA 1
ATOM 11627 C C . GLU D 2 212 ? 22.481 57.406 192.948 1.00 25.27 212 GLU D C 1
ATOM 11628 O O . GLU D 2 212 ? 22.487 57.895 194.074 1.00 25.75 212 GLU D O 1
ATOM 11634 N N . GLY D 2 213 ? 23.569 57.253 192.188 1.00 25.18 213 GLY D N 1
ATOM 11635 C CA . GLY D 2 213 ? 24.926 57.639 192.566 1.00 25.37 213 GLY D CA 1
ATOM 11636 C C . GLY D 2 213 ? 25.604 56.755 193.597 1.00 25.75 213 GLY D C 1
ATOM 11637 O O . GLY D 2 213 ? 26.785 56.953 193.908 1.00 25.89 213 GLY D O 1
ATOM 11638 N N . GLU D 2 214 ? 24.883 55.756 194.122 1.00 25.85 214 GLU D N 1
ATOM 11639 C CA . GLU D 2 214 ? 25.414 54.894 195.165 1.00 26.52 214 GLU D CA 1
ATOM 11640 C C . GLU D 2 214 ? 25.908 53.534 194.718 1.00 26.60 214 GLU D C 1
ATOM 11641 O O . GLU D 2 214 ? 26.945 53.111 195.207 1.00 27.42 214 GLU D O 1
ATOM 11647 N N . ALA D 2 215 ? 25.178 52.823 193.856 1.00 25.87 215 ALA D N 1
ATOM 11648 C CA . ALA D 2 215 ? 25.527 51.447 193.485 1.00 25.92 215 ALA D CA 1
ATOM 11649 C C . ALA D 2 215 ? 26.863 51.250 192.767 1.00 26.06 215 ALA D C 1
ATOM 11650 O O . ALA D 2 215 ? 27.574 50.291 193.066 1.00 26.26 215 ALA D O 1
ATOM 11652 N N . GLY D 2 216 ? 27.194 52.126 191.828 1.00 25.71 216 GLY D N 1
ATOM 11653 C CA . GLY D 2 216 ? 28.417 51.978 191.048 1.00 25.73 216 GLY D CA 1
ATOM 11654 C C . GLY D 2 216 ? 29.639 52.689 191.575 1.00 25.77 216 GLY D C 1
ATOM 11655 O O . GLY D 2 216 ? 29.539 53.541 192.458 1.00 26.02 216 GLY D O 1
ATOM 11656 N N . TYR D 2 217 ? 30.807 52.345 191.028 1.00 25.50 217 TYR D N 1
ATOM 11657 C CA . TYR D 2 217 ? 32.046 53.007 191.415 1.00 25.94 217 TYR D CA 1
ATOM 11658 C C . TYR D 2 217 ? 32.195 54.354 190.719 1.00 27.41 217 TYR D C 1
ATOM 11659 O O . TYR D 2 217 ? 32.737 55.294 191.305 1.00 28.15 217 TYR D O 1
ATOM 11668 N N . LEU D 2 218 ? 31.725 54.454 189.469 1.00 27.52 218 LEU D N 1
ATOM 11669 C CA . LEU D 2 218 ? 31.811 55.695 188.716 1.00 27.90 218 LEU D CA 1
ATOM 11670 C C . LEU D 2 218 ? 30.502 56.466 188.648 1.00 29.20 218 LEU D C 1
ATOM 11671 O O . LEU D 2 218 ? 30.460 57.479 187.965 1.00 29.45 218 LEU D O 1
ATOM 11676 N N . THR D 2 219 ? 29.434 56.011 189.335 1.00 30.03 219 THR D N 1
ATOM 11677 C CA . THR D 2 219 ? 28.152 56.717 189.316 1.00 31.21 219 THR D CA 1
ATOM 11678 C C . THR D 2 219 ? 28.096 57.948 190.250 1.00 33.00 219 THR D C 1
ATOM 11679 O O . THR D 2 219 ? 27.152 58.734 190.171 1.00 33.29 219 THR D O 1
ATOM 11683 N N . GLY D 2 220 ? 29.095 58.115 191.111 1.00 33.96 220 GLY D N 1
ATOM 11684 C CA . GLY D 2 220 ? 29.161 59.273 191.993 1.00 35.08 220 GLY D CA 1
ATOM 11685 C C . GLY D 2 220 ? 29.605 60.541 191.283 1.00 35.80 220 GLY D C 1
ATOM 11686 O O . GLY D 2 220 ? 29.364 61.644 191.776 1.00 36.16 220 GLY D O 1
ATOM 11687 N N . ILE D 2 221 ? 30.278 60.394 190.122 1.00 35.90 221 ILE D N 1
ATOM 11688 C CA . ILE D 2 221 ? 30.758 61.480 189.277 1.00 36.69 221 ILE D CA 1
ATOM 11689 C C . ILE D 2 221 ? 29.572 62.328 188.862 1.00 39.13 221 ILE D C 1
ATOM 11690 O O . ILE D 2 221 ? 28.619 61.801 188.294 1.00 39.13 221 ILE D O 1
ATOM 11695 N N . ASN D 2 222 ? 29.599 63.635 189.178 1.00 41.15 222 ASN D N 1
ATOM 11696 C CA . ASN D 2 222 ? 28.504 64.568 188.859 1.00 43.30 222 ASN D CA 1
ATOM 11697 C C . ASN D 2 222 ? 28.094 64.493 187.396 1.00 44.09 222 ASN D C 1
ATOM 11698 O O . ASN D 2 222 ? 28.950 64.366 186.525 1.00 44.22 222 ASN D O 1
ATOM 11703 N N . ASN D 2 223 ? 26.790 64.537 187.128 1.00 44.40 223 ASN D N 1
ATOM 11704 C CA . ASN D 2 223 ? 26.272 64.436 185.773 1.00 45.22 223 ASN D CA 1
ATOM 11705 C C . ASN D 2 223 ? 26.916 65.408 184.776 1.00 45.10 223 ASN D C 1
ATOM 11706 O O . ASN D 2 223 ? 26.941 65.140 183.584 1.00 45.35 223 ASN D O 1
ATOM 11711 N N . GLU D 2 224 ? 27.478 66.502 185.270 1.00 44.66 224 GLU D N 1
ATOM 11712 C CA . GLU D 2 224 ? 28.131 67.497 184.436 1.00 44.78 224 GLU D CA 1
ATOM 11713 C C . GLU D 2 224 ? 29.390 66.928 183.766 1.00 43.98 224 GLU D C 1
ATOM 11714 O O . GLU D 2 224 ? 29.690 67.283 182.629 1.00 43.86 224 GLU D O 1
ATOM 11720 N N . THR D 2 225 ? 30.113 66.040 184.483 1.00 43.21 225 THR D N 1
ATOM 11721 C CA . THR D 2 225 ? 31.347 65.355 184.062 1.00 42.53 225 THR D CA 1
ATOM 11722 C C . THR D 2 225 ? 31.033 63.962 183.486 1.00 41.66 225 THR D C 1
ATOM 11723 O O . THR D 2 225 ? 31.717 63.492 182.575 1.00 42.09 225 THR D O 1
ATOM 11727 N N . LEU D 2 226 ? 30.014 63.298 184.027 1.00 40.22 226 LEU D N 1
ATOM 11728 C CA . LEU D 2 226 ? 29.630 61.965 183.598 1.00 39.56 226 LEU D CA 1
ATOM 11729 C C . LEU D 2 226 ? 28.957 61.965 182.236 1.00 39.60 226 LEU D C 1
ATOM 11730 O O . LEU D 2 226 ? 29.118 61.015 181.480 1.00 39.65 226 LEU D O 1
ATOM 11735 N N . ARG D 2 227 ? 28.193 63.015 181.923 1.00 39.43 227 ARG D N 1
ATOM 11736 C CA . ARG D 2 227 ? 27.510 63.138 180.633 1.00 39.39 227 ARG D CA 1
ATOM 11737 C C . ARG D 2 227 ? 28.504 63.212 179.470 1.00 39.40 227 ARG D C 1
ATOM 11738 O O . ARG D 2 227 ? 28.385 62.415 178.543 1.00 39.48 227 ARG D O 1
ATOM 11746 N N . PRO D 2 228 ? 29.539 64.077 179.520 1.00 39.32 228 PRO D N 1
ATOM 11747 C CA . PRO D 2 228 ? 30.536 64.073 178.444 1.00 39.52 228 PRO D CA 1
ATOM 11748 C C . PRO D 2 228 ? 31.301 62.750 178.389 1.00 39.74 228 PRO D C 1
ATOM 11749 O O . PRO D 2 228 ? 31.701 62.353 177.308 1.00 40.22 228 PRO D O 1
ATOM 11753 N N . MET D 2 229 ? 31.476 62.050 179.525 1.00 39.12 229 MET D N 1
ATOM 11754 C CA . MET D 2 229 ? 32.168 60.764 179.542 1.00 39.13 229 MET D CA 1
ATOM 11755 C C . MET D 2 229 ? 31.407 59.744 178.715 1.00 39.54 229 MET D C 1
ATOM 11756 O O . MET D 2 229 ? 32.016 59.002 177.950 1.00 39.53 229 MET D O 1
ATOM 11761 N N . ILE D 2 230 ? 30.071 59.729 178.850 1.00 39.86 230 ILE D N 1
ATOM 11762 C CA . ILE D 2 230 ? 29.183 58.841 178.108 1.00 40.62 230 ILE D CA 1
ATOM 11763 C C . ILE D 2 230 ? 29.216 59.196 176.620 1.00 42.48 230 ILE D C 1
ATOM 11764 O O . ILE D 2 230 ? 29.276 58.303 175.781 1.00 42.76 230 ILE D O 1
ATOM 11769 N N . GLU D 2 231 ? 29.240 60.491 176.294 1.00 43.62 231 GLU D N 1
ATOM 11770 C CA . GLU D 2 231 ? 29.300 60.934 174.910 1.00 45.21 231 GLU D CA 1
ATOM 11771 C C . GLU D 2 231 ? 30.635 60.616 174.260 1.00 46.32 231 GLU D C 1
ATOM 11772 O O . GLU D 2 231 ? 30.666 60.318 173.070 1.00 46.67 231 GLU D O 1
ATOM 11778 N N . ILE D 2 232 ? 31.732 60.660 175.037 1.00 46.75 232 ILE D N 1
ATOM 11779 C CA . ILE D 2 232 ? 33.069 60.326 174.553 1.00 47.67 232 ILE D CA 1
ATOM 11780 C C . ILE D 2 232 ? 33.078 58.827 174.248 1.00 48.85 232 ILE D C 1
ATOM 11781 O O . ILE D 2 232 ? 33.388 58.436 173.127 1.00 49.23 232 ILE D O 1
ATOM 11786 N N . THR D 2 233 ? 32.668 58.001 175.227 1.00 49.20 233 THR D N 1
ATOM 11787 C CA . THR D 2 233 ? 32.635 56.553 175.112 1.00 50.19 233 THR D CA 1
ATOM 11788 C C . THR D 2 233 ? 31.782 56.114 173.940 1.00 51.45 233 THR D C 1
ATOM 11789 O O . THR D 2 233 ? 32.222 55.279 173.163 1.00 51.52 233 THR D O 1
ATOM 11793 N N . LYS D 2 234 ? 30.604 56.725 173.766 1.00 52.41 234 LYS D N 1
ATOM 11794 C CA . LYS D 2 234 ? 29.708 56.402 172.660 1.00 53.88 234 LYS D CA 1
ATOM 11795 C C . LYS D 2 234 ? 30.377 56.584 171.300 1.00 55.62 234 LYS D C 1
ATOM 11796 O O . LYS D 2 234 ? 30.245 55.726 170.430 1.00 55.74 234 LYS D O 1
ATOM 11802 N N . GLY D 2 235 ? 31.123 57.670 171.148 1.00 56.85 235 GLY D N 1
ATOM 11803 C CA . GLY D 2 235 ? 31.827 57.970 169.907 1.00 58.54 235 GLY D CA 1
ATOM 11804 C C . GLY D 2 235 ? 33.007 57.060 169.646 1.00 60.19 235 GLY D C 1
ATOM 11805 O O . GLY D 2 235 ? 33.194 56.588 168.524 1.00 60.25 235 GLY D O 1
ATOM 11806 N N . VAL D 2 236 ? 33.799 56.797 170.690 1.00 61.43 236 VAL D N 1
ATOM 11807 C CA . VAL D 2 236 ? 34.982 55.944 170.629 1.00 63.21 236 VAL D CA 1
ATOM 11808 C C . VAL D 2 236 ? 34.636 54.477 170.317 1.00 65.29 236 VAL D C 1
ATOM 11809 O O . VAL D 2 236 ? 35.249 53.875 169.436 1.00 65.60 236 VAL D O 1
ATOM 11813 N N . GLU D 2 237 ? 33.650 53.921 171.044 1.00 66.47 237 GLU D N 1
ATOM 11814 C CA . GLU D 2 237 ? 33.162 52.538 170.979 1.00 68.02 237 GLU D CA 1
ATOM 11815 C C . GLU D 2 237 ? 33.389 51.790 169.673 1.00 69.08 237 GLU D C 1
ATOM 11816 O O . GLU D 2 237 ? 32.886 52.189 168.618 1.00 69.09 237 GLU D O 1
ATOM 11822 N N . THR D 2 238 ? 34.132 50.675 169.769 1.00 69.74 238 THR D N 1
ATOM 11823 C CA . THR D 2 238 ? 34.419 49.776 168.649 1.00 70.74 238 THR D CA 1
ATOM 11824 C C . THR D 2 238 ? 33.245 48.798 168.481 1.00 70.88 238 THR D C 1
ATOM 11825 O O . THR D 2 238 ? 32.799 48.543 167.360 1.00 71.24 238 THR D O 1
ATOM 11829 N N . GLY D 2 239 ? 32.768 48.267 169.605 1.00 70.36 239 GLY D N 1
ATOM 11830 C CA . GLY D 2 239 ? 31.651 47.337 169.662 1.00 70.22 239 GLY D CA 1
ATOM 11831 C C . GLY D 2 239 ? 31.028 47.287 171.043 1.00 69.67 239 GLY D C 1
ATOM 11832 O O . GLY D 2 239 ? 31.648 47.699 172.029 1.00 69.86 239 GLY D O 1
ATOM 11833 N N . TYR D 2 240 ? 29.792 46.788 171.119 1.00 68.74 240 TYR D N 1
ATOM 11834 C CA . TYR D 2 240 ? 29.060 46.678 172.375 1.00 68.22 240 TYR D CA 1
ATOM 11835 C C . TYR D 2 240 ? 29.676 45.664 173.314 1.00 67.21 240 TYR D C 1
ATOM 11836 O O . TYR D 2 240 ? 29.712 45.909 174.509 1.00 67.40 240 TYR D O 1
ATOM 11845 N N . GLY D 2 241 ? 30.174 44.557 172.769 1.00 65.89 241 GLY D N 1
ATOM 11846 C CA . GLY D 2 241 ? 30.798 43.499 173.554 1.00 65.00 241 GLY D CA 1
ATOM 11847 C C . GLY D 2 241 ? 32.071 43.917 174.269 1.00 63.57 241 GLY D C 1
ATOM 11848 O O . GLY D 2 241 ? 32.382 43.393 175.343 1.00 63.68 241 GLY D O 1
ATOM 11849 N N . SER D 2 242 ? 32.818 44.868 173.688 1.00 61.95 242 SER D N 1
ATOM 11850 C CA . SER D 2 242 ? 34.051 45.344 174.306 1.00 60.80 242 SER D CA 1
ATOM 11851 C C . SER D 2 242 ? 33.749 46.144 175.576 1.00 58.77 242 SER D C 1
ATOM 11852 O O . SER D 2 242 ? 34.280 45.837 176.640 1.00 58.93 242 SER D O 1
ATOM 11855 N N . ILE D 2 243 ? 32.871 47.140 175.476 1.00 56.71 243 ILE D N 1
ATOM 11856 C CA . ILE D 2 243 ? 32.516 47.975 176.619 1.00 55.10 243 ILE D CA 1
ATOM 11857 C C . ILE D 2 243 ? 31.545 47.251 177.585 1.00 53.18 243 ILE D C 1
ATOM 11858 O O . ILE D 2 243 ? 31.474 47.612 178.760 1.00 53.33 243 ILE D O 1
ATOM 11863 N N . LEU D 2 244 ? 30.851 46.194 177.117 1.00 51.26 244 LEU D N 1
ATOM 11864 C CA . LEU D 2 244 ? 30.009 45.366 177.984 1.00 49.78 244 LEU D CA 1
ATOM 11865 C C . LEU D 2 244 ? 30.908 44.537 178.911 1.00 48.04 244 LEU D C 1
ATOM 11866 O O . LEU D 2 244 ? 30.525 44.304 180.050 1.00 48.14 244 LEU D O 1
ATOM 11871 N N . ALA D 2 245 ? 32.110 44.126 178.441 1.00 46.09 245 ALA D N 1
ATOM 11872 C CA . ALA D 2 245 ? 33.070 43.393 179.254 1.00 44.54 245 ALA D CA 1
ATOM 11873 C C . ALA D 2 245 ? 33.608 44.320 180.342 1.00 42.47 245 ALA D C 1
ATOM 11874 O O . ALA D 2 245 ? 33.652 43.920 181.500 1.00 42.64 245 ALA D O 1
ATOM 11876 N N . ILE D 2 246 ? 33.927 45.580 179.994 1.00 40.48 246 ILE D N 1
ATOM 11877 C CA . ILE D 2 246 ? 34.394 46.590 180.947 1.00 39.00 246 ILE D CA 1
ATOM 11878 C C . ILE D 2 246 ? 33.320 46.817 182.021 1.00 37.34 246 ILE D C 1
ATOM 11879 O O . ILE D 2 246 ? 33.628 46.873 183.210 1.00 37.57 246 ILE D O 1
ATOM 11884 N N . SER D 2 247 ? 32.057 46.902 181.597 1.00 35.46 247 SER D N 1
ATOM 11885 C CA . SER D 2 247 ? 30.934 47.089 182.506 1.00 34.26 247 SER D CA 1
ATOM 11886 C C . SER D 2 247 ? 30.679 45.866 183.379 1.00 33.37 247 SER D C 1
ATOM 11887 O O . SER D 2 247 ? 30.166 46.004 184.479 1.00 33.82 247 SER D O 1
ATOM 11890 N N . ASP D 2 248 ? 30.991 44.674 182.879 1.00 31.98 248 ASP D N 1
ATOM 11891 C CA . ASP D 2 248 ? 30.816 43.434 183.625 1.00 30.95 248 ASP D CA 1
ATOM 11892 C C . ASP D 2 248 ? 31.861 43.315 184.714 1.00 29.08 248 ASP D C 1
ATOM 11893 O O . ASP D 2 248 ? 31.541 42.873 185.816 1.00 29.28 248 ASP D O 1
ATOM 11898 N N . MET D 2 249 ? 33.102 43.727 184.422 1.00 27.09 249 MET D N 1
ATOM 11899 C CA . MET D 2 249 ? 34.168 43.722 185.411 1.00 25.77 249 MET D CA 1
ATOM 11900 C C . MET D 2 249 ? 33.847 44.702 186.519 1.00 24.59 249 MET D C 1
ATOM 11901 O O . MET D 2 249 ? 34.088 44.393 187.679 1.00 24.63 249 MET D O 1
ATOM 11906 N N . GLU D 2 250 ? 33.287 45.874 186.177 1.00 23.48 250 GLU D N 1
ATOM 11907 C CA . GLU D 2 250 ? 32.916 46.859 187.185 1.00 22.94 250 GLU D CA 1
ATOM 11908 C C . GLU D 2 250 ? 31.715 46.366 187.986 1.00 22.76 250 GLU D C 1
ATOM 11909 O O . GLU D 2 250 ? 31.679 46.520 189.201 1.00 22.73 250 GLU D O 1
ATOM 11915 N N . SER D 2 251 ? 30.762 45.709 187.323 1.00 22.70 251 SER D N 1
ATOM 11916 C CA . SER D 2 251 ? 29.586 45.138 187.972 1.00 23.10 251 SER D CA 1
ATOM 11917 C C . SER D 2 251 ? 30.027 44.093 189.007 1.00 23.18 251 SER D C 1
ATOM 11918 O O . SER D 2 251 ? 29.501 44.071 190.120 1.00 23.66 251 SER D O 1
ATOM 11921 N N . ALA D 2 252 ? 31.023 43.262 188.643 1.00 22.34 252 ALA D N 1
ATOM 11922 C CA . ALA D 2 252 ? 31.561 42.236 189.521 1.00 21.81 252 ALA D CA 1
ATOM 11923 C C . ALA D 2 252 ? 32.202 42.869 190.742 1.00 21.32 252 ALA D C 1
ATOM 11924 O O . ALA D 2 252 ? 32.026 42.366 191.845 1.00 21.52 252 ALA D O 1
ATOM 11926 N N . MET D 2 253 ? 32.920 43.984 190.550 1.00 20.58 253 MET D N 1
ATOM 11927 C CA . MET D 2 253 ? 33.584 44.716 191.618 1.00 20.36 253 MET D CA 1
ATOM 11928 C C . MET D 2 253 ? 32.611 45.246 192.642 1.00 20.74 253 MET D C 1
ATOM 11929 O O . MET D 2 253 ? 32.959 45.325 193.812 1.00 21.06 253 MET D O 1
ATOM 11934 N N . ARG D 2 254 ? 31.390 45.601 192.230 1.00 20.69 254 ARG D N 1
ATOM 11935 C CA . ARG D 2 254 ? 30.382 46.114 193.154 1.00 21.21 254 ARG D CA 1
ATOM 11936 C C . ARG D 2 254 ? 30.106 45.176 194.324 1.00 21.71 254 ARG D C 1
ATOM 11937 O O . ARG D 2 254 ? 29.729 45.639 195.391 1.00 21.69 254 ARG D O 1
ATOM 11945 N N . ASP D 2 255 ? 30.331 43.867 194.137 1.00 22.14 255 ASP D N 1
ATOM 11946 C CA . ASP D 2 255 ? 30.162 42.868 195.186 1.00 23.18 255 ASP D CA 1
ATOM 11947 C C . ASP D 2 255 ? 31.011 43.144 196.436 1.00 23.35 255 ASP D C 1
ATOM 11948 O O . ASP D 2 255 ? 30.710 42.601 197.498 1.00 24.06 255 ASP D O 1
ATOM 11953 N N . GLU D 2 256 ? 32.052 43.980 196.319 1.00 22.43 256 GLU D N 1
ATOM 11954 C CA . GLU D 2 256 ? 32.899 44.357 197.436 1.00 22.37 256 GLU D CA 1
ATOM 11955 C C . GLU D 2 256 ? 32.149 45.328 198.354 1.00 23.90 256 GLU D C 1
ATOM 11956 O O . GLU D 2 256 ? 32.201 45.184 199.570 1.00 24.15 256 GLU D O 1
ATOM 11962 N N . ARG D 2 257 ? 31.436 46.302 197.763 1.00 24.92 257 ARG D N 1
ATOM 11963 C CA . ARG D 2 257 ? 30.683 47.363 198.442 1.00 26.49 257 ARG D CA 1
ATOM 11964 C C . ARG D 2 257 ? 29.247 46.957 198.894 1.00 27.33 257 ARG D C 1
ATOM 11965 O O . ARG D 2 257 ? 28.930 46.980 200.088 1.00 27.67 257 ARG D O 1
ATOM 11973 N N . ILE D 2 258 ? 28.363 46.680 197.913 1.00 27.19 258 ILE D N 1
ATOM 11974 C CA . ILE D 2 258 ? 26.959 46.378 198.110 1.00 27.64 258 ILE D CA 1
ATOM 11975 C C . ILE D 2 258 ? 26.739 45.017 198.734 1.00 27.92 258 ILE D C 1
ATOM 11976 O O . ILE D 2 258 ? 27.195 43.996 198.221 1.00 28.34 258 ILE D O 1
ATOM 11981 N N . LYS D 2 259 ? 26.020 45.005 199.842 1.00 27.48 259 LYS D N 1
ATOM 11982 C CA . LYS D 2 259 ? 25.706 43.789 200.564 1.00 27.35 259 LYS D CA 1
ATOM 11983 C C . LYS D 2 259 ? 24.215 43.532 200.369 1.00 27.19 259 LYS D C 1
ATOM 11984 O O . LYS D 2 259 ? 23.402 44.433 200.570 1.00 27.86 259 LYS D O 1
ATOM 11990 N N . LYS D 2 260 ? 23.849 42.325 199.935 1.00 26.18 260 LYS D N 1
ATOM 11991 C CA . LYS D 2 260 ? 22.448 41.988 199.699 1.00 25.64 260 LYS D CA 1
ATOM 11992 C C . LYS D 2 260 ? 22.014 40.930 200.726 1.00 25.44 260 LYS D C 1
ATOM 11993 O O . LYS D 2 260 ? 22.565 39.834 200.729 1.00 26.10 260 LYS D O 1
ATOM 11999 N N . THR D 2 261 ? 21.098 41.287 201.653 1.00 24.44 261 THR D N 1
ATOM 12000 C CA . THR D 2 261 ? 20.699 40.396 202.745 1.00 24.18 261 THR D CA 1
ATOM 12001 C C . THR D 2 261 ? 19.195 40.150 202.842 1.00 24.72 261 THR D C 1
ATOM 12002 O O . THR D 2 261 ? 18.424 41.102 202.936 1.00 24.81 261 THR D O 1
ATOM 12006 N N . LYS D 2 262 ? 18.779 38.874 202.910 1.00 24.63 262 LYS D N 1
ATOM 12007 C CA . LYS D 2 262 ? 17.365 38.520 203.040 1.00 24.80 262 LYS D CA 1
ATOM 12008 C C . LYS D 2 262 ? 16.822 38.895 204.412 1.00 25.15 262 LYS D C 1
ATOM 12009 O O . LYS D 2 262 ? 17.437 38.579 205.424 1.00 25.49 262 LYS D O 1
ATOM 12015 N N . THR D 2 263 ? 15.660 39.529 204.449 1.00 24.99 263 THR D N 1
ATOM 12016 C CA . THR D 2 263 ? 15.011 39.886 205.697 1.00 25.83 263 THR D CA 1
ATOM 12017 C C . THR D 2 263 ? 13.482 39.732 205.585 1.00 26.57 263 THR D C 1
ATOM 12018 O O . THR D 2 263 ? 12.953 39.552 204.490 1.00 27.10 263 THR D O 1
ATOM 12022 N N . VAL D 2 264 ? 12.776 39.770 206.720 1.00 26.27 264 VAL D N 1
ATOM 12023 C CA . VAL D 2 264 ? 11.321 39.701 206.757 1.00 26.00 264 VAL D CA 1
ATOM 12024 C C . VAL D 2 264 ? 10.885 41.053 207.275 1.00 26.17 264 VAL D C 1
ATOM 12025 O O . VAL D 2 264 ? 11.394 41.516 208.294 1.00 26.58 264 VAL D O 1
ATOM 12029 N N . CYS D 2 265 ? 9.976 41.711 206.570 1.00 25.67 265 CYS D N 1
ATOM 12030 C CA . CYS D 2 265 ? 9.472 43.040 206.900 1.00 25.31 265 CYS D CA 1
ATOM 12031 C C . CYS D 2 265 ? 9.091 43.212 208.359 1.00 25.03 265 CYS D C 1
ATOM 12032 O O . CYS D 2 265 ? 8.367 42.387 208.911 1.00 25.20 265 CYS D O 1
ATOM 12035 N N . THR D 2 266 ? 9.601 44.270 208.981 1.00 24.47 266 THR D N 1
ATOM 12036 C CA . THR D 2 266 ? 9.339 44.574 210.380 1.00 24.54 266 THR D CA 1
ATOM 12037 C C . THR D 2 266 ? 7.970 45.212 210.622 1.00 25.21 266 THR D C 1
ATOM 12038 O O . THR D 2 266 ? 7.632 45.454 211.779 1.00 25.58 266 THR D O 1
ATOM 12042 N N . TYR D 2 267 ? 7.188 45.511 209.564 1.00 25.16 267 TYR D N 1
ATOM 12043 C CA . TYR D 2 267 ? 5.943 46.240 209.741 1.00 25.47 267 TYR D CA 1
ATOM 12044 C C . TYR D 2 267 ? 4.721 45.354 210.028 1.00 27.39 267 TYR D C 1
ATOM 12045 O O . TYR D 2 267 ? 4.509 45.051 211.198 1.00 28.09 267 TYR D O 1
ATOM 12054 N N . CYS D 2 268 ? 3.905 44.970 209.014 1.00 27.82 268 CYS D N 1
ATOM 12055 C CA . CYS D 2 268 ? 2.652 44.262 209.227 1.00 28.07 268 CYS D CA 1
ATOM 12056 C C . CYS D 2 268 ? 2.745 42.755 209.035 1.00 28.83 268 CYS D C 1
ATOM 12057 O O . CYS D 2 268 ? 3.778 42.231 208.611 1.00 29.68 268 CYS D O 1
ATOM 12060 N N . GLY D 2 269 ? 1.640 42.079 209.352 1.00 28.70 269 GLY D N 1
ATOM 12061 C CA . GLY D 2 269 ? 1.491 40.634 209.309 1.00 28.66 269 GLY D CA 1
ATOM 12062 C C . GLY D 2 269 ? 1.430 39.971 207.954 1.00 28.46 269 GLY D C 1
ATOM 12063 O O . GLY D 2 269 ? 1.330 38.750 207.915 1.00 28.96 269 GLY D O 1
ATOM 12064 N N . VAL D 2 270 ? 1.492 40.721 206.834 1.00 27.80 270 VAL D N 1
ATOM 12065 C CA . VAL D 2 270 ? 1.528 40.073 205.511 1.00 27.76 270 VAL D CA 1
ATOM 12066 C C . VAL D 2 270 ? 2.784 39.205 205.360 1.00 28.03 270 VAL D C 1
ATOM 12067 O O . VAL D 2 270 ? 2.735 38.192 204.677 1.00 28.28 270 VAL D O 1
ATOM 12071 N N . GLY D 2 271 ? 3.858 39.557 206.063 1.00 27.81 271 GLY D N 1
ATOM 12072 C CA . GLY D 2 271 ? 5.064 38.754 206.107 1.00 28.28 271 GLY D CA 1
ATOM 12073 C C . GLY D 2 271 ? 5.907 38.806 204.863 1.00 28.35 271 GLY D C 1
ATOM 12074 O O . GLY D 2 271 ? 6.483 37.792 204.454 1.00 29.03 271 GLY D O 1
ATOM 12075 N N . CYS D 2 272 ? 6.008 39.989 204.270 1.00 27.38 272 CYS D N 1
ATOM 12076 C CA . CYS D 2 272 ? 6.817 40.158 203.079 1.00 27.03 272 CYS D CA 1
ATOM 12077 C C . CYS D 2 272 ? 8.276 39.940 203.400 1.00 26.40 272 CYS D C 1
ATOM 12078 O O . CYS D 2 272 ? 8.763 40.453 204.392 1.00 26.74 272 CYS D O 1
ATOM 12081 N N . SER D 2 273 ? 8.946 39.125 202.611 1.00 25.36 273 SER D N 1
ATOM 12082 C CA . SER D 2 273 ? 10.376 38.943 202.732 1.00 24.70 273 SER D CA 1
ATOM 12083 C C . SER D 2 273 ? 10.997 39.551 201.463 1.00 23.90 273 SER D C 1
ATOM 12084 O O . SER D 2 273 ? 10.349 39.614 200.407 1.00 24.26 273 SER D O 1
ATOM 12087 N N . PHE D 2 274 ? 12.227 40.048 201.574 1.00 22.49 274 PHE D N 1
ATOM 12088 C CA . PHE D 2 274 ? 12.926 40.705 200.467 1.00 21.86 274 PHE D CA 1
ATOM 12089 C C . PHE D 2 274 ? 14.421 40.862 200.808 1.00 22.38 274 PHE D C 1
ATOM 12090 O O . PHE D 2 274 ? 14.831 40.559 201.929 1.00 22.96 274 PHE D O 1
ATOM 12098 N N . ASP D 2 275 ? 15.244 41.302 199.845 1.00 21.99 275 ASP D N 1
ATOM 12099 C CA . ASP D 2 275 ? 16.663 41.521 200.098 1.00 22.18 275 ASP D CA 1
ATOM 12100 C C . ASP D 2 275 ? 16.910 42.993 200.345 1.00 22.03 275 ASP D C 1
ATOM 12101 O O . ASP D 2 275 ? 16.373 43.806 199.612 1.00 22.17 275 ASP D O 1
ATOM 12106 N N . VAL D 2 276 ? 17.740 43.350 201.331 1.00 21.52 276 VAL D N 1
ATOM 12107 C CA . VAL D 2 276 ? 18.092 44.747 201.557 1.00 21.39 276 VAL D CA 1
ATOM 12108 C C . VAL D 2 276 ? 19.465 44.972 200.909 1.00 22.28 276 VAL D C 1
ATOM 12109 O O . VAL D 2 276 ? 20.400 44.187 201.134 1.00 22.81 276 VAL D O 1
ATOM 12113 N N . TRP D 2 277 ? 19.573 45.990 200.049 1.00 21.94 277 TRP D N 1
ATOM 12114 C CA . TRP D 2 277 ? 20.838 46.283 199.383 1.00 21.85 277 TRP D CA 1
ATOM 12115 C C . TRP D 2 277 ? 21.459 47.407 200.154 1.00 22.17 277 TRP D C 1
ATOM 12116 O O . TRP D 2 277 ? 20.854 48.467 200.231 1.00 22.14 277 TRP D O 1
ATOM 12127 N N . THR D 2 278 ? 22.610 47.163 200.820 1.00 21.94 278 THR D N 1
ATOM 12128 C CA . THR D 2 278 ? 23.233 48.182 201.654 1.00 21.77 278 THR D CA 1
ATOM 12129 C C . THR D 2 278 ? 24.687 48.417 201.366 1.00 21.53 278 THR D C 1
ATOM 12130 O O . THR D 2 278 ? 25.473 47.473 201.421 1.00 21.79 278 THR D O 1
ATOM 12134 N N . LYS D 2 279 ? 25.066 49.690 201.137 1.00 20.73 279 LYS D N 1
ATOM 12135 C CA . LYS D 2 279 ? 26.470 50.051 200.938 1.00 20.36 279 LYS D CA 1
ATOM 12136 C C . LYS D 2 279 ? 26.899 50.701 202.231 1.00 20.37 279 LYS D C 1
ATOM 12137 O O . LYS D 2 279 ? 26.612 51.870 202.472 1.00 20.70 279 LYS D O 1
ATOM 12143 N N . GLY D 2 280 ? 27.515 49.917 203.090 1.00 20.16 280 GLY D N 1
ATOM 12144 C CA . GLY D 2 280 ? 27.899 50.384 204.411 1.00 20.46 280 GLY D CA 1
ATOM 12145 C C . GLY D 2 280 ? 26.648 50.373 205.245 1.00 20.58 280 GLY D C 1
ATOM 12146 O O . GLY D 2 280 ? 25.968 49.346 205.317 1.00 20.78 280 GLY D O 1
ATOM 12147 N N . ARG D 2 281 ? 26.282 51.524 205.790 1.00 20.48 281 ARG D N 1
ATOM 12148 C CA . ARG D 2 281 ? 25.034 51.640 206.537 1.00 20.92 281 ARG D CA 1
ATOM 12149 C C . ARG D 2 281 ? 23.860 52.201 205.719 1.00 22.18 281 ARG D C 1
ATOM 12150 O O . ARG D 2 281 ? 22.737 52.273 206.224 1.00 22.17 281 ARG D O 1
ATOM 12158 N N . ASP D 2 282 ? 24.112 52.611 204.473 1.00 23.09 282 ASP D N 1
ATOM 12159 C CA . ASP D 2 282 ? 23.074 53.178 203.637 1.00 24.66 282 ASP D CA 1
ATOM 12160 C C . ASP D 2 282 ? 22.276 52.100 202.992 1.00 24.16 282 ASP D C 1
ATOM 12161 O O . ASP D 2 282 ? 22.858 51.218 202.369 1.00 24.47 282 ASP D O 1
ATOM 12166 N N . ILE D 2 283 ? 20.946 52.189 203.084 1.00 23.08 283 ILE D N 1
ATOM 12167 C CA . ILE D 2 283 ? 20.071 51.263 202.390 1.00 22.21 283 ILE D CA 1
ATOM 12168 C C . ILE D 2 283 ? 19.897 51.842 201.000 1.00 22.55 283 ILE D C 1
ATOM 12169 O O . ILE D 2 283 ? 19.431 52.972 200.859 1.00 23.61 283 ILE D O 1
ATOM 12174 N N . LEU D 2 284 ? 20.359 51.122 199.988 1.00 21.73 284 LEU D N 1
ATOM 12175 C CA . LEU D 2 284 ? 20.262 51.522 198.593 1.00 21.72 284 LEU D CA 1
ATOM 12176 C C . LEU D 2 284 ? 18.819 51.227 198.076 1.00 22.44 284 LEU D C 1
ATOM 12177 O O . LEU D 2 284 ? 18.095 52.137 197.659 1.00 22.85 284 LEU D O 1
ATOM 12182 N N . LYS D 2 285 ? 18.388 49.970 198.167 1.00 22.20 285 LYS D N 1
ATOM 12183 C CA . LYS D 2 285 ? 17.055 49.587 197.750 1.00 22.39 285 LYS D CA 1
ATOM 12184 C C . LYS D 2 285 ? 16.627 48.294 198.408 1.00 23.03 285 LYS D C 1
ATOM 12185 O O . LYS D 2 285 ? 17.459 47.480 198.798 1.00 23.03 285 LYS D O 1
ATOM 12191 N N . VAL D 2 286 ? 15.328 48.130 198.580 1.00 23.48 286 VAL D N 1
ATOM 12192 C CA . VAL D 2 286 ? 14.771 46.901 199.108 1.00 24.49 286 VAL D CA 1
ATOM 12193 C C . VAL D 2 286 ? 14.404 46.153 197.834 1.00 25.61 286 VAL D C 1
ATOM 12194 O O . VAL D 2 286 ? 13.559 46.626 197.082 1.00 25.99 286 VAL D O 1
ATOM 12198 N N . GLU D 2 287 ? 15.139 45.078 197.521 1.00 26.11 287 GLU D N 1
ATOM 12199 C CA . GLU D 2 287 ? 14.970 44.288 196.307 1.00 27.26 287 GLU D CA 1
ATOM 12200 C C . GLU D 2 287 ? 14.132 43.045 196.552 1.00 28.70 287 GLU D C 1
ATOM 12201 O O . GLU D 2 287 ? 14.626 42.052 197.092 1.00 28.67 287 GLU D O 1
ATOM 12207 N N . PRO D 2 288 ? 12.849 43.078 196.148 1.00 29.70 288 PRO D N 1
ATOM 12208 C CA . PRO D 2 288 ? 12.005 41.894 196.316 1.00 30.62 288 PRO D CA 1
ATOM 12209 C C . PRO D 2 288 ? 12.451 40.745 195.414 1.00 31.99 288 PRO D C 1
ATOM 12210 O O . PRO D 2 288 ? 13.100 40.959 194.378 1.00 32.04 288 PRO D O 1
ATOM 12214 N N . GLN D 2 289 ? 12.133 39.516 195.828 1.00 32.71 289 GLN D N 1
ATOM 12215 C CA . GLN D 2 289 ? 12.522 38.320 195.081 1.00 33.55 289 GLN D CA 1
ATOM 12216 C C . GLN D 2 289 ? 11.292 37.473 194.789 1.00 34.78 289 GLN D C 1
ATOM 12217 O O . GLN D 2 289 ? 10.418 37.378 195.646 1.00 35.09 289 GLN D O 1
ATOM 12223 N N . GLU D 2 290 ? 11.207 36.857 193.589 1.00 35.08 290 GLU D N 1
ATOM 12224 C CA . GLU D 2 290 ? 10.047 36.033 193.227 1.00 35.69 290 GLU D CA 1
ATOM 12225 C C . GLU D 2 290 ? 9.841 34.886 194.205 1.00 35.31 290 GLU D C 1
ATOM 12226 O O . GLU D 2 290 ? 8.696 34.530 194.488 1.00 35.65 290 GLU D O 1
ATOM 12232 N N . GLU D 2 291 ? 10.947 34.325 194.740 1.00 34.47 291 GLU D N 1
ATOM 12233 C CA . GLU D 2 291 ? 10.906 33.210 195.686 1.00 34.05 291 GLU D CA 1
ATOM 12234 C C . GLU D 2 291 ? 10.253 33.561 197.003 1.00 32.79 291 GLU D C 1
ATOM 12235 O O . GLU D 2 291 ? 9.900 32.644 197.732 1.00 32.95 291 GLU D O 1
ATOM 12241 N N . ALA D 2 292 ? 10.098 34.865 197.341 1.00 31.58 292 ALA D N 1
ATOM 12242 C CA . ALA D 2 292 ? 9.474 35.308 198.593 1.00 31.28 292 ALA D CA 1
ATOM 12243 C C . ALA D 2 292 ? 8.111 34.658 198.755 1.00 31.24 292 ALA D C 1
ATOM 12244 O O . ALA D 2 292 ? 7.252 34.810 197.889 1.00 31.59 292 ALA D O 1
ATOM 12246 N N . PRO D 2 293 ? 7.991 33.754 199.735 1.00 30.75 293 PRO D N 1
ATOM 12247 C CA . PRO D 2 293 ? 6.782 32.927 199.820 1.00 30.91 293 PRO D CA 1
ATOM 12248 C C . PRO D 2 293 ? 5.452 33.649 200.004 1.00 30.99 293 PRO D C 1
ATOM 12249 O O . PRO D 2 293 ? 4.454 33.220 199.417 1.00 31.47 293 PRO D O 1
ATOM 12253 N N . ALA D 2 294 ? 5.422 34.718 200.802 1.00 30.31 294 ALA D N 1
ATOM 12254 C CA . ALA D 2 294 ? 4.175 35.412 201.074 1.00 30.16 294 ALA D CA 1
ATOM 12255 C C . ALA D 2 294 ? 3.870 36.539 200.105 1.00 30.18 294 ALA D C 1
ATOM 12256 O O . ALA D 2 294 ? 2.686 36.808 199.838 1.00 30.53 294 ALA D O 1
ATOM 12258 N N . ASN D 2 295 ? 4.916 37.212 199.582 1.00 29.22 295 ASN D N 1
ATOM 12259 C CA . ASN D 2 295 ? 4.690 38.364 198.719 1.00 28.62 295 ASN D CA 1
ATOM 12260 C C . ASN D 2 295 ? 5.173 38.300 197.283 1.00 28.21 295 ASN D C 1
ATOM 12261 O O . ASN D 2 295 ? 4.719 39.121 196.493 1.00 28.90 295 ASN D O 1
ATOM 12266 N N . GLY D 2 296 ? 6.138 37.448 196.957 1.00 27.15 296 GLY D N 1
ATOM 12267 C CA . GLY D 2 296 ? 6.707 37.440 195.611 1.00 26.74 296 GLY D CA 1
ATOM 12268 C C . GLY D 2 296 ? 7.479 38.734 195.382 1.00 25.88 296 GLY D C 1
ATOM 12269 O O . GLY D 2 296 ? 8.271 39.124 196.244 1.00 26.19 296 GLY D O 1
ATOM 12270 N N . ILE D 2 297 ? 7.224 39.447 194.275 1.00 24.72 297 ILE D N 1
ATOM 12271 C CA . ILE D 2 297 ? 7.887 40.737 194.049 1.00 24.50 297 ILE D CA 1
ATOM 12272 C C . ILE D 2 297 ? 7.106 41.926 194.664 1.00 24.49 297 ILE D C 1
ATOM 12273 O O . ILE D 2 297 ? 7.522 43.070 194.496 1.00 24.13 297 ILE D O 1
ATOM 12278 N N . SER D 2 298 ? 5.981 41.663 195.365 1.00 24.69 298 SER D N 1
ATOM 12279 C CA . SER D 2 298 ? 5.139 42.706 195.942 1.00 25.33 298 SER D CA 1
ATOM 12280 C C . SER D 2 298 ? 5.624 43.284 197.258 1.00 25.77 298 SER D C 1
ATOM 12281 O O . SER D 2 298 ? 6.114 42.555 198.111 1.00 25.94 298 SER D O 1
ATOM 12284 N N . THR D 2 299 ? 5.438 44.601 197.433 1.00 25.53 299 THR D N 1
ATOM 12285 C CA . THR D 2 299 ? 5.789 45.356 198.639 1.00 25.86 299 THR D CA 1
ATOM 12286 C C . THR D 2 299 ? 4.826 46.550 198.783 1.00 25.89 299 THR D C 1
ATOM 12287 O O . THR D 2 299 ? 4.164 46.938 197.818 1.00 26.20 299 THR D O 1
ATOM 12291 N N . CYS D 2 300 ? 4.784 47.168 199.965 1.00 25.42 300 CYS D N 1
ATOM 12292 C CA . CYS D 2 300 ? 4.068 48.417 200.149 1.00 25.41 300 CYS D CA 1
ATOM 12293 C C . CYS D 2 300 ? 5.101 49.510 200.531 1.00 24.91 300 CYS D C 1
ATOM 12294 O O . CYS D 2 300 ? 6.266 49.194 200.778 1.00 24.65 300 CYS D O 1
ATOM 12297 N N . VAL D 2 301 ? 4.688 50.780 200.614 1.00 24.68 301 VAL D N 1
ATOM 12298 C CA . VAL D 2 301 ? 5.602 51.876 200.955 1.00 24.81 301 VAL D CA 1
ATOM 12299 C C . VAL D 2 301 ? 6.430 51.615 202.214 1.00 24.78 301 VAL D C 1
ATOM 12300 O O . VAL D 2 301 ? 7.606 51.980 202.249 1.00 25.26 301 VAL D O 1
ATOM 12304 N N . LYS D 2 302 ? 5.846 50.939 203.218 1.00 23.32 302 LYS D N 1
ATOM 12305 C CA . LYS D 2 302 ? 6.552 50.702 204.464 1.00 22.43 302 LYS D CA 1
ATOM 12306 C C . LYS D 2 302 ? 7.712 49.728 204.348 1.00 22.67 302 LYS D C 1
ATOM 12307 O O . LYS D 2 302 ? 8.806 50.044 204.808 1.00 22.85 302 LYS D O 1
ATOM 12313 N N . GLY D 2 303 ? 7.499 48.590 203.708 1.00 22.41 303 GLY D N 1
ATOM 12314 C CA . GLY D 2 303 ? 8.559 47.602 203.541 1.00 22.63 303 GLY D CA 1
ATOM 12315 C C . GLY D 2 303 ? 9.530 47.946 202.428 1.00 22.49 303 GLY D C 1
ATOM 12316 O O . GLY D 2 303 ? 10.716 47.622 202.507 1.00 22.38 303 GLY D O 1
ATOM 12317 N N . LYS D 2 304 ? 9.035 48.620 201.381 1.00 22.10 304 LYS D N 1
ATOM 12318 C CA . LYS D 2 304 ? 9.872 48.985 200.249 1.00 21.63 304 LYS D CA 1
ATOM 12319 C C . LYS D 2 304 ? 10.694 50.226 200.521 1.00 22.82 304 LYS D C 1
ATOM 12320 O O . LYS D 2 304 ? 11.851 50.277 200.104 1.00 23.87 304 LYS D O 1
ATOM 12326 N N . PHE D 2 305 ? 10.135 51.213 201.232 1.00 22.64 305 PHE D N 1
ATOM 12327 C CA . PHE D 2 305 ? 10.846 52.469 201.450 1.00 23.04 305 PHE D CA 1
ATOM 12328 C C . PHE D 2 305 ? 10.839 53.055 202.863 1.00 24.63 305 PHE D C 1
ATOM 12329 O O . PHE D 2 305 ? 11.369 54.156 203.053 1.00 25.39 305 PHE D O 1
ATOM 12337 N N . GLY D 2 306 ? 10.195 52.394 203.815 1.00 24.86 306 GLY D N 1
ATOM 12338 C CA . GLY D 2 306 ? 10.079 52.941 205.166 1.00 25.25 306 GLY D CA 1
ATOM 12339 C C . GLY D 2 306 ? 11.116 52.486 206.173 1.00 25.18 306 GLY D C 1
ATOM 12340 O O . GLY D 2 306 ? 10.798 52.355 207.359 1.00 25.36 306 GLY D O 1
ATOM 12341 N N . TRP D 2 307 ? 12.367 52.286 205.730 1.00 24.62 307 TRP D N 1
ATOM 12342 C CA . TRP D 2 307 ? 13.416 51.803 206.616 1.00 25.17 307 TRP D CA 1
ATOM 12343 C C . TRP D 2 307 ? 14.348 52.861 207.158 1.00 26.45 307 TRP D C 1
ATOM 12344 O O . TRP D 2 307 ? 15.385 52.504 207.700 1.00 26.90 307 TRP D O 1
ATOM 12355 N N . ASP D 2 308 ? 14.020 54.144 207.015 1.00 26.97 308 ASP D N 1
ATOM 12356 C CA . ASP D 2 308 ? 14.885 55.223 207.490 1.00 27.66 308 ASP D CA 1
ATOM 12357 C C . ASP D 2 308 ? 15.154 55.191 208.988 1.00 27.10 308 ASP D C 1
ATOM 12358 O O . ASP D 2 308 ? 16.212 55.637 209.414 1.00 27.16 308 ASP D O 1
ATOM 12363 N N . PHE D 2 309 ? 14.197 54.703 209.785 1.00 26.67 309 PHE D N 1
ATOM 12364 C CA . PHE D 2 309 ? 14.318 54.665 211.237 1.00 27.10 309 PHE D CA 1
ATOM 12365 C C . PHE D 2 309 ? 15.551 53.915 211.741 1.00 28.96 309 PHE D C 1
ATOM 12366 O O . PHE D 2 309 ? 16.073 54.253 212.801 1.00 29.49 309 PHE D O 1
ATOM 12374 N N . VAL D 2 310 ? 16.030 52.912 210.994 1.00 29.75 310 VAL D N 1
ATOM 12375 C CA . VAL D 2 310 ? 17.161 52.110 211.442 1.00 30.92 310 VAL D CA 1
ATOM 12376 C C . VAL D 2 310 ? 18.418 52.965 211.609 1.00 32.31 310 VAL D C 1
ATOM 12377 O O . VAL D 2 310 ? 19.177 52.751 212.553 1.00 32.78 310 VAL D O 1
ATOM 12381 N N . ASN D 2 311 ? 18.578 53.987 210.757 1.00 32.74 311 ASN D N 1
ATOM 12382 C CA . ASN D 2 311 ? 19.696 54.909 210.793 1.00 33.82 311 ASN D CA 1
ATOM 12383 C C . ASN D 2 311 ? 19.325 56.262 211.433 1.00 35.12 311 ASN D C 1
ATOM 12384 O O . ASN D 2 311 ? 20.114 57.203 211.322 1.00 35.59 311 ASN D O 1
ATOM 12389 N N . SER D 2 312 ? 18.140 56.393 212.061 1.00 35.50 312 SER D N 1
ATOM 12390 C CA . SER D 2 312 ? 17.714 57.657 212.649 1.00 36.37 312 SER D CA 1
ATOM 12391 C C . SER D 2 312 ? 18.674 58.137 213.709 1.00 37.23 312 SER D C 1
ATOM 12392 O O . SER D 2 312 ? 19.114 57.352 214.543 1.00 37.66 312 SER D O 1
ATOM 12395 N N . GLU D 2 313 ? 19.004 59.431 213.682 1.00 37.24 313 GLU D N 1
ATOM 12396 C CA . GLU D 2 313 ? 19.877 60.011 214.695 1.00 37.52 313 GLU D CA 1
ATOM 12397 C C . GLU D 2 313 ? 19.307 59.862 216.112 1.00 36.50 313 GLU D C 1
ATOM 12398 O O . GLU D 2 313 ? 20.058 59.923 217.076 1.00 36.36 313 GLU D O 1
ATOM 12404 N N . GLU D 2 314 ? 17.992 59.614 216.229 1.00 35.82 314 GLU D N 1
ATOM 12405 C CA . GLU D 2 314 ? 17.293 59.410 217.488 1.00 35.81 314 GLU D CA 1
ATOM 12406 C C . GLU D 2 314 ? 17.411 57.990 218.043 1.00 34.31 314 GLU D C 1
ATOM 12407 O O . GLU D 2 314 ? 16.867 57.731 219.116 1.00 34.35 314 GLU D O 1
ATOM 12413 N N . ARG D 2 315 ? 18.088 57.067 217.325 1.00 32.98 315 ARG D N 1
ATOM 12414 C CA . ARG D 2 315 ? 18.276 55.672 217.741 1.00 32.05 315 ARG D CA 1
ATOM 12415 C C . ARG D 2 315 ? 18.995 55.635 219.073 1.00 32.81 315 ARG D C 1
ATOM 12416 O O . ARG D 2 315 ? 19.979 56.353 219.250 1.00 33.08 315 ARG D O 1
ATOM 12424 N N . LEU D 2 316 ? 18.496 54.835 220.019 1.00 33.01 316 LEU D N 1
ATOM 12425 C CA . LEU D 2 316 ? 19.139 54.722 221.319 1.00 33.54 316 LEU D CA 1
ATOM 12426 C C . LEU D 2 316 ? 20.346 53.815 221.160 1.00 34.50 316 LEU D C 1
ATOM 12427 O O . LEU D 2 316 ? 20.217 52.699 220.662 1.00 34.67 316 LEU D O 1
ATOM 12432 N N . THR D 2 317 ? 21.519 54.313 221.538 1.00 35.02 317 THR D N 1
ATOM 12433 C CA . THR D 2 317 ? 22.780 53.580 221.457 1.00 36.11 317 THR D CA 1
ATOM 12434 C C . THR D 2 317 ? 23.423 53.303 222.820 1.00 37.27 317 THR D C 1
ATOM 12435 O O . THR D 2 317 ? 24.456 52.656 222.868 1.00 37.31 317 THR D O 1
ATOM 12439 N N . LYS D 2 318 ? 22.832 53.790 223.914 1.00 38.17 318 LYS D N 1
ATOM 12440 C CA . LYS D 2 318 ? 23.368 53.582 225.249 1.00 39.53 318 LYS D CA 1
ATOM 12441 C C . LYS D 2 318 ? 22.245 53.426 226.257 1.00 40.73 318 LYS D C 1
ATOM 12442 O O . LYS D 2 318 ? 21.213 54.091 226.151 1.00 40.80 318 LYS D O 1
ATOM 12448 N N . PRO D 2 319 ? 22.424 52.537 227.246 1.00 41.48 319 PRO D N 1
ATOM 12449 C CA . PRO D 2 319 ? 21.381 52.366 228.265 1.00 42.26 319 PRO D CA 1
ATOM 12450 C C . PRO D 2 319 ? 21.196 53.640 229.073 1.00 43.56 319 PRO D C 1
ATOM 12451 O O . PRO D 2 319 ? 22.173 54.339 229.356 1.00 43.67 319 PRO D O 1
ATOM 12455 N N . LEU D 2 320 ? 19.940 53.950 229.431 1.00 44.25 320 LEU D N 1
ATOM 12456 C CA . LEU D 2 320 ? 19.622 55.149 230.199 1.00 45.09 320 LEU D CA 1
ATOM 12457 C C . LEU D 2 320 ? 19.078 54.803 231.572 1.00 46.42 320 LEU D C 1
ATOM 12458 O O . LEU D 2 320 ? 18.102 54.066 231.687 1.00 46.48 320 LEU D O 1
ATOM 12463 N N . ILE D 2 321 ? 19.698 55.345 232.612 1.00 47.31 321 ILE D N 1
ATOM 12464 C CA . ILE D 2 321 ? 19.223 55.151 233.970 1.00 48.89 321 ILE D CA 1
ATOM 12465 C C . ILE D 2 321 ? 18.733 56.495 234.501 1.00 50.48 321 ILE D C 1
ATOM 12466 O O . ILE D 2 321 ? 19.497 57.454 234.523 1.00 50.77 321 ILE D O 1
ATOM 12471 N N . ARG D 2 322 ? 17.468 56.576 234.904 1.00 51.17 322 ARG D N 1
ATOM 12472 C CA . ARG D 2 322 ? 16.890 57.805 235.432 1.00 52.54 322 ARG D CA 1
ATOM 12473 C C . ARG D 2 322 ? 17.673 58.369 236.627 1.00 54.60 322 ARG D C 1
ATOM 12474 O O . ARG D 2 322 ? 17.911 57.662 237.604 1.00 54.95 322 ARG D O 1
ATOM 12482 N N . GLU D 2 323 ? 18.074 59.637 236.536 1.00 55.77 323 GLU D N 1
ATOM 12483 C CA . GLU D 2 323 ? 18.767 60.344 237.607 1.00 57.43 323 GLU D CA 1
ATOM 12484 C C . GLU D 2 323 ? 17.969 61.623 237.921 1.00 58.59 323 GLU D C 1
ATOM 12485 O O . GLU D 2 323 ? 18.294 62.712 237.440 1.00 58.68 323 GLU D O 1
ATOM 12491 N N . GLY D 2 324 ? 16.883 61.458 238.668 1.00 59.15 324 GLY D N 1
ATOM 12492 C CA . GLY D 2 324 ? 16.021 62.571 239.035 1.00 60.07 324 GLY D CA 1
ATOM 12493 C C . GLY D 2 324 ? 15.128 63.035 237.905 1.00 60.88 324 GLY D C 1
ATOM 12494 O O . GLY D 2 324 ? 14.305 62.267 237.408 1.00 61.19 324 GLY D O 1
ATOM 12495 N N . ASP D 2 325 ? 15.290 64.296 237.482 1.00 61.11 325 ASP D N 1
ATOM 12496 C CA . ASP D 2 325 ? 14.489 64.903 236.413 1.00 61.80 325 ASP D CA 1
ATOM 12497 C C . ASP D 2 325 ? 15.052 64.686 234.997 1.00 61.21 325 ASP D C 1
ATOM 12498 O O . ASP D 2 325 ? 14.629 65.368 234.058 1.00 61.54 325 ASP D O 1
ATOM 12503 N N . HIS D 2 326 ? 16.009 63.762 234.846 1.00 60.12 326 HIS D N 1
ATOM 12504 C CA . HIS D 2 326 ? 16.634 63.479 233.559 1.00 59.45 326 HIS D CA 1
ATOM 12505 C C . HIS D 2 326 ? 17.118 62.022 233.476 1.00 58.08 326 HIS D C 1
ATOM 12506 O O . HIS D 2 326 ? 17.102 61.297 234.463 1.00 58.21 326 HIS D O 1
ATOM 12513 N N . PHE D 2 327 ? 17.545 61.596 232.293 1.00 56.53 327 PHE D N 1
ATOM 12514 C CA . PHE D 2 327 ? 18.080 60.265 232.078 1.00 55.50 327 PHE D CA 1
ATOM 12515 C C . PHE D 2 327 ? 19.578 60.369 232.012 1.00 54.68 327 PHE D C 1
ATOM 12516 O O . PHE D 2 327 ? 20.106 61.259 231.360 1.00 54.92 327 PHE D O 1
ATOM 12524 N N . ARG D 2 328 ? 20.264 59.468 232.681 1.00 53.63 328 ARG D N 1
ATOM 12525 C CA . ARG D 2 328 ? 21.712 59.443 232.677 1.00 53.28 328 ARG D CA 1
ATOM 12526 C C . ARG D 2 328 ? 22.155 58.337 231.729 1.00 53.05 328 ARG D C 1
ATOM 12527 O O . ARG D 2 328 ? 21.649 57.220 231.831 1.00 53.65 328 ARG D O 1
ATOM 12535 N N . GLU D 2 329 ? 23.105 58.623 230.823 1.00 51.92 329 GLU D N 1
ATOM 12536 C CA . GLU D 2 329 ? 23.644 57.573 229.969 1.00 51.50 329 GLU D CA 1
ATOM 12537 C C . GLU D 2 329 ? 24.565 56.750 230.882 1.00 51.78 329 GLU D C 1
ATOM 12538 O O . GLU D 2 329 ? 25.406 57.318 231.586 1.00 52.06 329 GLU D O 1
ATOM 12544 N N . ALA D 2 330 ? 24.326 55.441 230.965 1.00 51.50 330 ALA D N 1
ATOM 12545 C CA . ALA D 2 330 ? 25.107 54.581 231.853 1.00 51.66 330 ALA D CA 1
ATOM 12546 C C . ALA D 2 330 ? 25.632 53.322 231.148 1.00 51.19 330 ALA D C 1
ATOM 12547 O O . ALA D 2 330 ? 25.126 52.961 230.086 1.00 51.35 330 ALA D O 1
ATOM 12549 N N . GLU D 2 331 ? 26.656 52.666 231.721 1.00 50.54 331 GLU D N 1
ATOM 12550 C CA . GLU D 2 331 ? 27.206 51.458 231.117 1.00 50.52 331 GLU D CA 1
ATOM 12551 C C . GLU D 2 331 ? 26.216 50.297 231.172 1.00 49.99 331 GLU D C 1
ATOM 12552 O O . GLU D 2 331 ? 25.342 50.271 232.040 1.00 50.20 331 GLU D O 1
ATOM 12558 N N . TRP D 2 332 ? 26.337 49.340 230.238 1.00 48.99 332 TRP D N 1
ATOM 12559 C CA . TRP D 2 332 ? 25.421 48.203 230.188 1.00 48.38 332 TRP D CA 1
ATOM 12560 C C . TRP D 2 332 ? 25.423 47.398 231.476 1.00 49.17 332 TRP D C 1
ATOM 12561 O O . TRP D 2 332 ? 24.366 46.947 231.916 1.00 49.35 332 TRP D O 1
ATOM 12572 N N . GLU D 2 333 ? 26.606 47.254 232.094 1.00 49.51 333 GLU D N 1
ATOM 12573 C CA . GLU D 2 333 ? 26.783 46.521 233.341 1.00 50.39 333 GLU D CA 1
ATOM 12574 C C . GLU D 2 333 ? 25.962 47.116 234.482 1.00 50.83 333 GLU D C 1
ATOM 12575 O O . GLU D 2 333 ? 25.296 46.372 235.191 1.00 50.87 333 GLU D O 1
ATOM 12581 N N . GLU D 2 334 ? 25.986 48.449 234.650 1.00 50.81 334 GLU D N 1
ATOM 12582 C CA . GLU D 2 334 ? 25.227 49.101 235.718 1.00 51.07 334 GLU D CA 1
ATOM 12583 C C . GLU D 2 334 ? 23.722 49.021 235.485 1.00 50.96 334 GLU D C 1
ATOM 12584 O O . GLU D 2 334 ? 22.958 48.891 236.440 1.00 50.93 334 GLU D O 1
ATOM 12590 N N . ALA D 2 335 ? 23.296 49.097 234.220 1.00 50.81 335 ALA D N 1
ATOM 12591 C CA . ALA D 2 335 ? 21.882 49.007 233.887 1.00 51.34 335 ALA D CA 1
ATOM 12592 C C . ALA D 2 335 ? 21.373 47.590 234.148 1.00 51.96 335 ALA D C 1
ATOM 12593 O O . ALA D 2 335 ? 20.290 47.420 234.714 1.00 52.12 335 ALA D O 1
ATOM 12595 N N . LEU D 2 336 ? 22.171 46.570 233.778 1.00 51.95 336 LEU D N 1
ATOM 12596 C CA . LEU D 2 336 ? 21.783 45.181 233.995 1.00 52.36 336 LEU D CA 1
ATOM 12597 C C . LEU D 2 336 ? 21.830 44.830 235.475 1.00 53.40 336 LEU D C 1
ATOM 12598 O O . LEU D 2 336 ? 20.925 44.167 235.967 1.00 53.53 336 LEU D O 1
ATOM 12603 N N . LEU D 2 337 ? 22.842 45.336 236.195 1.00 54.13 337 LEU D N 1
ATOM 12604 C CA . LEU D 2 337 ? 23.015 45.119 237.631 1.00 55.40 337 LEU D CA 1
ATOM 12605 C C . LEU D 2 337 ? 21.871 45.750 238.416 1.00 56.55 337 LEU D C 1
ATOM 12606 O O . LEU D 2 337 ? 21.422 45.165 239.398 1.00 56.70 337 LEU D O 1
ATOM 12611 N N . LEU D 2 338 ? 21.392 46.935 237.981 1.00 57.02 338 LEU D N 1
ATOM 12612 C CA . LEU D 2 338 ? 20.280 47.617 238.638 1.00 57.78 338 LEU D CA 1
ATOM 12613 C C . LEU D 2 338 ? 18.981 46.865 238.380 1.00 58.74 338 LEU D C 1
ATOM 12614 O O . LEU D 2 338 ? 18.172 46.728 239.297 1.00 58.86 338 LEU D O 1
ATOM 12619 N N . ILE D 2 339 ? 18.783 46.356 237.150 1.00 59.30 339 ILE D N 1
ATOM 12620 C CA . ILE D 2 339 ? 17.577 45.590 236.844 1.00 60.42 339 ILE D CA 1
ATOM 12621 C C . ILE D 2 339 ? 17.567 44.296 237.662 1.00 62.07 339 ILE D C 1
ATOM 12622 O O . ILE D 2 339 ? 16.545 43.965 238.249 1.00 62.35 339 ILE D O 1
ATOM 12627 N N . ALA D 2 340 ? 18.723 43.634 237.803 1.00 62.89 340 ALA D N 1
ATOM 12628 C CA . ALA D 2 340 ? 18.813 42.418 238.611 1.00 64.26 340 ALA D CA 1
ATOM 12629 C C . ALA D 2 340 ? 18.587 42.693 240.102 1.00 65.48 340 ALA D C 1
ATOM 12630 O O . ALA D 2 340 ? 17.926 41.902 240.768 1.00 65.62 340 ALA D O 1
ATOM 12632 N N . SER D 2 341 ? 19.124 43.811 240.620 1.00 66.25 341 SER D N 1
ATOM 12633 C CA . SER D 2 341 ? 18.976 44.180 242.027 1.00 67.47 341 SER D CA 1
ATOM 12634 C C . SER D 2 341 ? 17.545 44.558 242.371 1.00 68.53 341 SER D C 1
ATOM 12635 O O . SER D 2 341 ? 17.050 44.148 243.416 1.00 68.93 341 SER D O 1
ATOM 12638 N N . LYS D 2 342 ? 16.879 45.338 241.506 1.00 68.81 342 LYS D N 1
ATOM 12639 C CA . LYS D 2 342 ? 15.503 45.764 241.760 1.00 69.45 342 LYS D CA 1
ATOM 12640 C C . LYS D 2 342 ? 14.490 44.657 241.510 1.00 69.56 342 LYS D C 1
ATOM 12641 O O . LYS D 2 342 ? 13.520 44.553 242.255 1.00 69.51 342 LYS D O 1
ATOM 12647 N N . PHE D 2 343 ? 14.714 43.823 240.489 1.00 69.71 343 PHE D N 1
ATOM 12648 C CA . PHE D 2 343 ? 13.800 42.725 240.198 1.00 70.64 343 PHE D CA 1
ATOM 12649 C C . PHE D 2 343 ? 13.837 41.705 241.331 1.00 71.75 343 PHE D C 1
ATOM 12650 O O . PHE D 2 343 ? 12.787 41.207 241.726 1.00 71.79 343 PHE D O 1
ATOM 12658 N N . THR D 2 344 ? 15.037 41.418 241.875 1.00 72.46 344 THR D N 1
ATOM 12659 C CA . THR D 2 344 ? 15.198 40.484 242.997 1.00 73.68 344 THR D CA 1
ATOM 12660 C C . THR D 2 344 ? 14.572 41.070 244.276 1.00 74.64 344 THR D C 1
ATOM 12661 O O . THR D 2 344 ? 13.940 40.340 245.041 1.00 74.70 344 THR D O 1
ATOM 12665 N N . GLU D 2 345 ? 14.708 42.395 244.475 1.00 75.10 345 GLU D N 1
ATOM 12666 C CA . GLU D 2 345 ? 14.147 43.114 245.618 1.00 75.90 345 GLU D CA 1
ATOM 12667 C C . GLU D 2 345 ? 12.610 43.001 245.674 1.00 76.24 345 GLU D C 1
ATOM 12668 O O . GLU D 2 345 ? 12.063 42.652 246.720 1.00 76.30 345 GLU D O 1
ATOM 12674 N N . LEU D 2 346 ? 11.920 43.272 244.554 1.00 76.26 346 LEU D N 1
ATOM 12675 C CA . LEU D 2 346 ? 10.461 43.177 244.508 1.00 76.78 346 LEU D CA 1
ATOM 12676 C C . LEU D 2 346 ? 9.969 41.731 244.522 1.00 77.51 346 LEU D C 1
ATOM 12677 O O . LEU D 2 346 ? 8.870 41.467 244.998 1.00 77.82 346 LEU D O 1
ATOM 12682 N N . LYS D 2 347 ? 10.768 40.800 243.997 1.00 77.66 347 LYS D N 1
ATOM 12683 C CA . LYS D 2 347 ? 10.423 39.383 243.998 1.00 78.47 347 LYS D CA 1
ATOM 12684 C C . LYS D 2 347 ? 10.502 38.824 245.426 1.00 79.32 347 LYS D C 1
ATOM 12685 O O . LYS D 2 347 ? 9.671 38.006 245.804 1.00 79.57 347 LYS D O 1
ATOM 12691 N N . GLU D 2 348 ? 11.469 39.289 246.233 1.00 79.59 348 GLU D N 1
ATOM 12692 C CA . GLU D 2 348 ? 11.606 38.818 247.609 1.00 80.31 348 GLU D CA 1
ATOM 12693 C C . GLU D 2 348 ? 10.571 39.459 248.522 1.00 80.32 348 GLU D C 1
ATOM 12694 O O . GLU D 2 348 ? 9.897 38.762 249.274 1.00 80.30 348 GLU D O 1
ATOM 12700 N N . ALA D 2 349 ? 10.432 40.780 248.452 1.00 80.36 349 ALA D N 1
ATOM 12701 C CA . ALA D 2 349 ? 9.521 41.506 249.329 1.00 80.84 349 ALA D CA 1
ATOM 12702 C C . ALA D 2 349 ? 8.040 41.412 248.959 1.00 81.07 349 ALA D C 1
ATOM 12703 O O . ALA D 2 349 ? 7.198 41.371 249.857 1.00 81.28 349 ALA D O 1
ATOM 12705 N N . PHE D 2 350 ? 7.712 41.428 247.660 1.00 80.77 350 PHE D N 1
ATOM 12706 C CA . PHE D 2 350 ? 6.308 41.422 247.236 1.00 80.84 350 PHE D CA 1
ATOM 12707 C C . PHE D 2 350 ? 5.867 40.184 246.457 1.00 80.38 350 PHE D C 1
ATOM 12708 O O . PHE D 2 350 ? 4.677 40.041 246.168 1.00 80.71 350 PHE D O 1
ATOM 12716 N N . GLY D 2 351 ? 6.805 39.310 246.114 1.00 79.44 351 GLY D N 1
ATOM 12717 C CA . GLY D 2 351 ? 6.480 38.094 245.386 1.00 79.07 351 GLY D CA 1
ATOM 12718 C C . GLY D 2 351 ? 6.812 38.167 243.915 1.00 78.25 351 GLY D C 1
ATOM 12719 O O . GLY D 2 351 ? 7.067 39.250 243.382 1.00 78.27 351 GLY D O 1
ATOM 12720 N N . PRO D 2 352 ? 6.840 36.997 243.246 1.00 77.36 352 PRO D N 1
ATOM 12721 C CA . PRO D 2 352 ? 7.143 36.981 241.806 1.00 76.63 352 PRO D CA 1
ATOM 12722 C C . PRO D 2 352 ? 6.025 37.591 240.967 1.00 75.66 352 PRO D C 1
ATOM 12723 O O . PRO D 2 352 ? 6.304 38.203 239.941 1.00 75.80 352 PRO D O 1
ATOM 12727 N N . ASP D 2 353 ? 4.766 37.455 241.419 1.00 74.46 353 ASP D N 1
ATOM 12728 C CA . ASP D 2 353 ? 3.613 37.999 240.715 1.00 73.86 353 ASP D CA 1
ATOM 12729 C C . ASP D 2 353 ? 3.530 39.535 240.741 1.00 72.61 353 ASP D C 1
ATOM 12730 O O . ASP D 2 353 ? 2.645 40.098 240.099 1.00 73.02 353 ASP D O 1
ATOM 12735 N N . SER D 2 354 ? 4.440 40.220 241.455 1.00 70.87 354 SER D N 1
ATOM 12736 C CA . SER D 2 354 ? 4.455 41.685 241.455 1.00 69.73 354 SER D CA 1
ATOM 12737 C C . SER D 2 354 ? 5.282 42.253 240.277 1.00 67.61 354 SER D C 1
ATOM 12738 O O . SER D 2 354 ? 5.606 43.438 240.280 1.00 67.80 354 SER D O 1
ATOM 12741 N N . LEU D 2 355 ? 5.650 41.412 239.294 1.00 65.35 355 LEU D N 1
ATOM 12742 C CA . LEU D 2 355 ? 6.467 41.810 238.162 1.00 63.58 355 LEU D CA 1
ATOM 12743 C C . LEU D 2 355 ? 5.844 41.328 236.846 1.00 61.54 355 LEU D C 1
ATOM 12744 O O . LEU D 2 355 ? 5.761 40.130 236.610 1.00 61.67 355 LEU D O 1
ATOM 12749 N N . ALA D 2 356 ? 5.402 42.256 235.992 1.00 59.55 356 ALA D N 1
ATOM 12750 C CA . ALA D 2 356 ? 4.815 41.901 234.702 1.00 58.05 356 ALA D CA 1
ATOM 12751 C C . ALA D 2 356 ? 5.828 42.089 233.555 1.00 56.14 356 ALA D C 1
ATOM 12752 O O . ALA D 2 356 ? 6.797 42.839 233.677 1.00 56.22 356 ALA D O 1
ATOM 12754 N N . PHE D 2 357 ? 5.627 41.362 232.461 1.00 54.30 357 PHE D N 1
ATOM 12755 C CA . PHE D 2 357 ? 6.540 41.357 231.330 1.00 52.86 357 PHE D CA 1
ATOM 12756 C C . PHE D 2 357 ? 5.789 41.454 230.006 1.00 51.60 357 PHE D C 1
ATOM 12757 O O . PHE D 2 357 ? 4.911 40.643 229.724 1.00 51.84 357 PHE D O 1
ATOM 12765 N N . ILE D 2 358 ? 6.152 42.434 229.182 1.00 50.06 358 ILE D N 1
ATOM 12766 C CA . ILE D 2 358 ? 5.517 42.629 227.889 1.00 48.83 358 ILE D CA 1
ATOM 12767 C C . ILE D 2 358 ? 6.461 42.328 226.722 1.00 47.09 358 ILE D C 1
ATOM 12768 O O . ILE D 2 358 ? 7.521 42.934 226.578 1.00 47.18 358 ILE D O 1
ATOM 12773 N N . THR D 2 359 ? 6.062 41.366 225.901 1.00 45.30 359 THR D N 1
ATOM 12774 C CA . THR D 2 359 ? 6.768 40.961 224.699 1.00 43.97 359 THR D CA 1
ATOM 12775 C C . THR D 2 359 ? 6.339 41.868 223.547 1.00 42.29 359 THR D C 1
ATOM 12776 O O . THR D 2 359 ? 5.201 42.352 223.504 1.00 42.28 359 THR D O 1
ATOM 12780 N N . SER D 2 360 ? 7.242 42.059 222.589 1.00 40.65 360 SER D N 1
ATOM 12781 C CA . SER D 2 360 ? 6.949 42.853 221.417 1.00 39.37 360 SER D CA 1
ATOM 12782 C C . SER D 2 360 ? 6.647 41.973 220.222 1.00 37.98 360 SER D C 1
ATOM 12783 O O . SER D 2 360 ? 7.431 41.073 219.900 1.00 38.35 360 SER D O 1
ATOM 12786 N N . SER D 2 361 ? 5.541 42.262 219.530 1.00 36.11 361 SER D N 1
ATOM 12787 C CA . SER D 2 361 ? 5.245 41.575 218.279 1.00 34.90 361 SER D CA 1
ATOM 12788 C C . SER D 2 361 ? 6.070 42.165 217.099 1.00 33.71 361 SER D C 1
ATOM 12789 O O . SER D 2 361 ? 5.928 41.722 215.970 1.00 34.05 361 SER D O 1
ATOM 12792 N N . LYS D 2 362 ? 6.928 43.158 217.360 1.00 32.21 362 LYS D N 1
ATOM 12793 C CA . LYS D 2 362 ? 7.884 43.683 216.399 1.00 31.43 362 LYS D CA 1
ATOM 12794 C C . LYS D 2 362 ? 9.144 42.782 216.429 1.00 31.74 362 LYS D C 1
ATOM 12795 O O . LYS D 2 362 ? 9.772 42.564 215.398 1.00 31.73 362 LYS D O 1
ATOM 12801 N N . CYS D 2 363 ? 9.489 42.248 217.614 1.00 32.03 363 CYS D N 1
ATOM 12802 C CA . CYS D 2 363 ? 10.625 41.377 217.859 1.00 33.16 363 CYS D CA 1
ATOM 12803 C C . CYS D 2 363 ? 10.411 39.930 217.349 1.00 33.90 363 CYS D C 1
ATOM 12804 O O . CYS D 2 363 ? 9.308 39.604 216.925 1.00 34.39 363 CYS D O 1
ATOM 12807 N N . THR D 2 364 ? 11.466 39.079 217.356 1.00 33.72 364 THR D N 1
ATOM 12808 C CA . THR D 2 364 ? 11.415 37.719 216.812 1.00 34.06 364 THR D CA 1
ATOM 12809 C C . THR D 2 364 ? 10.749 36.682 217.763 1.00 34.70 364 THR D C 1
ATOM 12810 O O . THR D 2 364 ? 10.460 37.002 218.915 1.00 35.16 364 THR D O 1
ATOM 12814 N N . ASN D 2 365 ? 10.480 35.453 217.246 1.00 34.39 365 ASN D N 1
ATOM 12815 C CA . ASN D 2 365 ? 9.896 34.317 217.946 1.00 34.47 365 ASN D CA 1
ATOM 12816 C C . ASN D 2 365 ? 10.766 33.921 219.136 1.00 34.92 365 ASN D C 1
ATOM 12817 O O . ASN D 2 365 ? 10.244 33.605 220.198 1.00 35.45 365 ASN D O 1
ATOM 12822 N N . GLU D 2 366 ? 12.086 33.916 218.950 1.00 34.66 366 GLU D N 1
ATOM 12823 C CA . GLU D 2 366 ? 13.046 33.569 219.991 1.00 34.84 366 GLU D CA 1
ATOM 12824 C C . GLU D 2 366 ? 13.050 34.604 221.108 1.00 35.70 366 GLU D C 1
ATOM 12825 O O . GLU D 2 366 ? 13.253 34.247 222.265 1.00 35.86 366 GLU D O 1
ATOM 12831 N N . GLU D 2 367 ? 12.849 35.882 220.765 1.00 36.10 367 GLU D N 1
ATOM 12832 C CA . GLU D 2 367 ? 12.805 36.969 221.739 1.00 37.16 367 GLU D CA 1
ATOM 12833 C C . GLU D 2 367 ? 11.520 36.902 222.574 1.00 38.85 367 GLU D C 1
ATOM 12834 O O . GLU D 2 367 ? 11.552 37.181 223.770 1.00 39.13 367 GLU D O 1
ATOM 12840 N N . SER D 2 368 ? 10.408 36.456 221.967 1.00 39.69 368 SER D N 1
ATOM 12841 C CA . SER D 2 368 ? 9.152 36.239 222.671 1.00 40.87 368 SER D CA 1
ATOM 12842 C C . SER D 2 368 ? 9.363 35.081 223.656 1.00 42.13 368 SER D C 1
ATOM 12843 O O . SER D 2 368 ? 9.043 35.214 224.832 1.00 42.68 368 SER D O 1
ATOM 12846 N N . TYR D 2 369 ? 9.957 33.980 223.180 1.00 42.55 369 TYR D N 1
ATOM 12847 C CA . TYR D 2 369 ? 10.260 32.791 223.964 1.00 43.53 369 TYR D CA 1
ATOM 12848 C C . TYR D 2 369 ? 11.158 33.101 225.165 1.00 44.04 369 TYR D C 1
ATOM 12849 O O . TYR D 2 369 ? 10.948 32.529 226.234 1.00 44.69 369 TYR D O 1
ATOM 12858 N N . LEU D 2 370 ? 12.170 33.963 224.990 1.00 43.48 370 LEU D N 1
ATOM 12859 C CA . LEU D 2 370 ? 13.061 34.289 226.097 1.00 43.44 370 LEU D CA 1
ATOM 12860 C C . LEU D 2 370 ? 12.388 35.197 227.117 1.00 43.64 370 LEU D C 1
ATOM 12861 O O . LEU D 2 370 ? 12.681 35.074 228.305 1.00 43.83 370 LEU D O 1
ATOM 12866 N N . MET D 2 371 ? 11.474 36.086 226.680 1.00 43.40 371 MET D N 1
ATOM 12867 C CA . MET D 2 371 ? 10.779 36.977 227.611 1.00 43.63 371 MET D CA 1
ATOM 12868 C C . MET D 2 371 ? 9.894 36.165 228.533 1.00 44.30 371 MET D C 1
ATOM 12869 O O . MET D 2 371 ? 9.926 36.381 229.739 1.00 44.61 371 MET D O 1
ATOM 12874 N N . GLN D 2 372 ? 9.173 35.177 227.990 1.00 44.40 372 GLN D N 1
ATOM 12875 C CA . GLN D 2 372 ? 8.327 34.321 228.809 1.00 44.85 372 GLN D CA 1
ATOM 12876 C C . GLN D 2 372 ? 9.158 33.339 229.642 1.00 45.79 372 GLN D C 1
ATOM 12877 O O . GLN D 2 372 ? 8.752 33.007 230.747 1.00 46.41 372 GLN D O 1
ATOM 12883 N N . LYS D 2 373 ? 10.334 32.914 229.156 1.00 45.94 373 LYS D N 1
ATOM 12884 C CA . LYS D 2 373 ? 11.212 32.039 229.946 1.00 46.65 373 LYS D CA 1
ATOM 12885 C C . LYS D 2 373 ? 11.810 32.847 231.131 1.00 47.83 373 LYS D C 1
ATOM 12886 O O . LYS D 2 373 ? 12.070 32.284 232.193 1.00 48.17 373 LYS D O 1
ATOM 12892 N N . LEU D 2 374 ? 11.993 34.171 230.957 1.00 48.06 374 LEU D N 1
ATOM 12893 C CA . LEU D 2 374 ? 12.456 35.045 232.018 1.00 48.71 374 LEU D CA 1
ATOM 12894 C C . LEU D 2 374 ? 11.316 35.179 233.034 1.00 50.26 374 LEU D C 1
ATOM 12895 O O . LEU D 2 374 ? 11.543 35.001 234.222 1.00 51.08 374 LEU D O 1
ATOM 12900 N N . ALA D 2 375 ? 10.098 35.481 232.571 1.00 50.27 375 ALA D N 1
ATOM 12901 C CA . ALA D 2 375 ? 8.963 35.659 233.460 1.00 50.55 375 ALA D CA 1
ATOM 12902 C C . ALA D 2 375 ? 8.607 34.408 234.249 1.00 51.05 375 ALA D C 1
ATOM 12903 O O . ALA D 2 375 ? 8.452 34.503 235.455 1.00 51.16 375 ALA D O 1
ATOM 12905 N N . ARG D 2 376 ? 8.500 33.241 233.598 1.00 51.23 376 ARG D N 1
ATOM 12906 C CA . ARG D 2 376 ? 8.095 32.006 234.259 1.00 51.75 376 ARG D CA 1
ATOM 12907 C C . ARG D 2 376 ? 9.240 31.220 234.894 1.00 52.97 376 ARG D C 1
ATOM 12908 O O . ARG D 2 376 ? 9.114 30.765 236.030 1.00 53.52 376 ARG D O 1
ATOM 12916 N N . GLY D 2 377 ? 10.318 31.017 234.150 1.00 53.14 377 GLY D N 1
ATOM 12917 C CA . GLY D 2 377 ? 11.436 30.223 234.634 1.00 53.74 377 GLY D CA 1
ATOM 12918 C C . GLY D 2 377 ? 12.407 30.953 235.533 1.00 54.35 377 GLY D C 1
ATOM 12919 O O . GLY D 2 377 ? 13.070 30.314 236.350 1.00 54.56 377 GLY D O 1
ATOM 12920 N N . VAL D 2 378 ? 12.529 32.285 235.387 1.00 54.40 378 VAL D N 1
ATOM 12921 C CA . VAL D 2 378 ? 13.492 33.039 236.192 1.00 54.97 378 VAL D CA 1
ATOM 12922 C C . VAL D 2 378 ? 12.818 33.805 237.345 1.00 55.80 378 VAL D C 1
ATOM 12923 O O . VAL D 2 378 ? 13.168 33.606 238.505 1.00 56.18 378 VAL D O 1
ATOM 12927 N N . ILE D 2 379 ? 11.846 34.655 237.033 1.00 55.90 379 ILE D N 1
ATOM 12928 C CA . ILE D 2 379 ? 11.134 35.437 238.034 1.00 56.45 379 ILE D CA 1
ATOM 12929 C C . ILE D 2 379 ? 10.126 34.563 238.788 1.00 57.21 379 ILE D C 1
ATOM 12930 O O . ILE D 2 379 ? 10.030 34.649 240.010 1.00 57.26 379 ILE D O 1
ATOM 12935 N N . GLY D 2 380 ? 9.436 33.691 238.063 1.00 57.61 380 GLY D N 1
ATOM 12936 C CA . GLY D 2 380 ? 8.471 32.777 238.658 1.00 58.47 380 GLY D CA 1
ATOM 12937 C C . GLY D 2 380 ? 7.031 33.244 238.580 1.00 59.12 380 GLY D C 1
ATOM 12938 O O . GLY D 2 380 ? 6.196 32.832 239.388 1.00 59.55 380 GLY D O 1
ATOM 12939 N N . THR D 2 381 ? 6.724 34.106 237.611 1.00 58.98 381 THR D N 1
ATOM 12940 C CA . THR D 2 381 ? 5.373 34.621 237.421 1.00 59.34 381 THR D CA 1
ATOM 12941 C C . THR D 2 381 ? 4.814 34.288 236.036 1.00 59.31 381 THR D C 1
ATOM 12942 O O . THR D 2 381 ? 5.567 34.042 235.097 1.00 59.60 381 THR D O 1
ATOM 12946 N N . ASN D 2 382 ? 3.488 34.284 235.915 1.00 58.75 382 ASN D N 1
ATOM 12947 C CA . ASN D 2 382 ? 2.836 34.053 234.631 1.00 58.73 382 ASN D CA 1
ATOM 12948 C C . ASN D 2 382 ? 2.322 35.347 233.997 1.00 58.11 382 ASN D C 1
ATOM 12949 O O . ASN D 2 382 ? 1.532 35.281 233.057 1.00 57.88 382 ASN D O 1
ATOM 12954 N N . ASN D 2 383 ? 2.776 36.516 234.500 1.00 57.79 383 ASN D N 1
ATOM 12955 C CA . ASN D 2 383 ? 2.401 37.846 234.037 1.00 58.09 383 ASN D CA 1
ATOM 12956 C C . ASN D 2 383 ? 3.102 38.218 232.718 1.00 57.69 383 ASN D C 1
ATOM 12957 O O . ASN D 2 383 ? 3.889 39.154 232.678 1.00 57.81 383 ASN D O 1
ATOM 12962 N N . VAL D 2 384 ? 2.823 37.483 231.640 1.00 56.99 384 VAL D N 1
ATOM 12963 C CA . VAL D 2 384 ? 3.397 37.781 230.322 1.00 56.48 384 VAL D CA 1
ATOM 12964 C C . VAL D 2 384 ? 2.301 38.078 229.335 1.00 55.61 384 VAL D C 1
ATOM 12965 O O . VAL D 2 384 ? 1.235 37.469 229.409 1.00 56.02 384 VAL D O 1
ATOM 12969 N N . ASP D 2 385 ? 2.578 38.947 228.367 1.00 54.17 385 ASP D N 1
ATOM 12970 C CA . ASP D 2 385 ? 1.608 39.254 227.326 1.00 53.49 385 ASP D CA 1
ATOM 12971 C C . ASP D 2 385 ? 2.216 40.070 226.198 1.00 52.93 385 ASP D C 1
ATOM 12972 O O . ASP D 2 385 ? 3.335 40.548 226.316 1.00 53.18 385 ASP D O 1
ATOM 12977 N N . ASN D 2 386 ? 1.498 40.199 225.090 1.00 52.24 386 ASN D N 1
ATOM 12978 C CA . ASN D 2 386 ? 1.926 41.021 223.978 1.00 52.42 386 ASN D CA 1
ATOM 12979 C C . ASN D 2 386 ? 0.723 41.803 223.405 1.00 52.34 386 ASN D C 1
ATOM 12980 O O . ASN D 2 386 ? -0.415 41.593 223.842 1.00 52.35 386 ASN D O 1
ATOM 12985 N N . CYS D 2 387 ? 0.977 42.739 222.461 1.00 51.88 387 CYS D N 1
ATOM 12986 C CA . CYS D 2 387 ? -0.044 43.582 221.829 1.00 51.43 387 CYS D CA 1
ATOM 12987 C C . CYS D 2 387 ? -1.163 42.809 221.137 1.00 52.01 387 CYS D C 1
ATOM 12988 O O . CYS D 2 387 ? -2.079 43.438 220.635 1.00 52.33 387 CYS D O 1
ATOM 12991 N N . SER D 2 388 ? -1.097 41.473 221.077 1.00 52.14 388 SER D N 1
ATOM 12992 C CA . SER D 2 388 ? -2.207 40.684 220.557 1.00 53.01 388 SER D CA 1
ATOM 12993 C C . SER D 2 388 ? -3.443 40.875 221.480 1.00 53.89 388 SER D C 1
ATOM 12994 O O . SER D 2 388 ? -4.571 40.666 221.026 1.00 54.29 388 SER D O 1
ATOM 12997 N N . ARG D 2 389 ? -3.227 41.319 222.755 1.00 53.67 389 ARG D N 1
ATOM 12998 C CA . ARG D 2 389 ? -4.256 41.581 223.745 1.00 53.79 389 ARG D CA 1
ATOM 12999 C C . ARG D 2 389 ? -5.190 42.641 223.210 1.00 53.25 389 ARG D C 1
ATOM 13000 O O . ARG D 2 389 ? -6.391 42.447 223.267 1.00 53.59 389 ARG D O 1
ATOM 13008 N N . TYR D 2 390 ? -4.648 43.728 222.639 1.00 52.26 390 TYR D N 1
ATOM 13009 C CA . TYR D 2 390 ? -5.440 44.808 222.034 1.00 51.78 390 TYR D CA 1
ATOM 13010 C C . TYR D 2 390 ? -5.813 44.514 220.577 1.00 51.41 390 TYR D C 1
ATOM 13011 O O . TYR D 2 390 ? -6.273 45.416 219.879 1.00 51.27 390 TYR D O 1
ATOM 13020 N N . CYS D 2 391 ? -5.580 43.301 220.100 1.00 51.28 391 CYS D N 1
ATOM 13021 C CA . CYS D 2 391 ? -5.587 43.009 218.702 1.00 52.10 391 CYS D CA 1
ATOM 13022 C C . CYS D 2 391 ? -6.455 41.810 218.247 1.00 52.70 391 CYS D C 1
ATOM 13023 O O . CYS D 2 391 ? -7.585 42.028 217.810 1.00 52.60 391 CYS D O 1
ATOM 13026 N N . GLN D 2 392 ? -5.916 40.570 218.257 1.00 53.22 392 GLN D N 1
ATOM 13027 C CA . GLN D 2 392 ? -6.687 39.415 217.822 1.00 54.18 392 GLN D CA 1
ATOM 13028 C C . GLN D 2 392 ? -6.986 38.440 218.924 1.00 54.70 392 GLN D C 1
ATOM 13029 O O . GLN D 2 392 ? -7.423 37.343 218.615 1.00 54.55 392 GLN D O 1
ATOM 13035 N N . SER D 2 393 ? -6.857 38.822 220.212 1.00 55.10 393 SER D N 1
ATOM 13036 C CA . SER D 2 393 ? -7.294 37.946 221.312 1.00 55.86 393 SER D CA 1
ATOM 13037 C C . SER D 2 393 ? -8.759 37.484 221.114 1.00 56.58 393 SER D C 1
ATOM 13038 O O . SER D 2 393 ? -8.997 36.285 221.190 1.00 56.89 393 SER D O 1
ATOM 13041 N N . PRO D 2 394 ? -9.688 38.373 220.669 1.00 56.70 394 PRO D N 1
ATOM 13042 C CA . PRO D 2 394 ? -11.044 37.932 220.352 1.00 56.89 394 PRO D CA 1
ATOM 13043 C C . PRO D 2 394 ? -11.129 36.996 219.144 1.00 57.34 394 PRO D C 1
ATOM 13044 O O . PRO D 2 394 ? -11.982 36.116 219.131 1.00 57.88 394 PRO D O 1
ATOM 13048 N N . ALA D 2 395 ? -10.274 37.190 218.126 1.00 57.09 395 ALA D N 1
ATOM 13049 C CA . ALA D 2 395 ? -10.269 36.355 216.922 1.00 57.37 395 ALA D CA 1
ATOM 13050 C C . ALA D 2 395 ? -9.701 34.968 217.216 1.00 57.80 395 ALA D C 1
ATOM 13051 O O . ALA D 2 395 ? -10.231 33.979 216.717 1.00 57.97 395 ALA D O 1
ATOM 13053 N N . THR D 2 396 ? -8.640 34.883 218.036 1.00 57.99 396 THR D N 1
ATOM 13054 C CA . THR D 2 396 ? -8.094 33.582 218.424 1.00 58.62 396 THR D CA 1
ATOM 13055 C C . THR D 2 396 ? -9.028 32.906 219.396 1.00 58.78 396 THR D C 1
ATOM 13056 O O . THR D 2 396 ? -9.178 31.698 219.308 1.00 58.83 396 THR D O 1
ATOM 13060 N N . ALA D 2 397 ? -9.721 33.667 220.277 1.00 58.62 397 ALA D N 1
ATOM 13061 C CA . ALA D 2 397 ? -10.706 33.074 221.178 1.00 59.10 397 ALA D CA 1
ATOM 13062 C C . ALA D 2 397 ? -11.835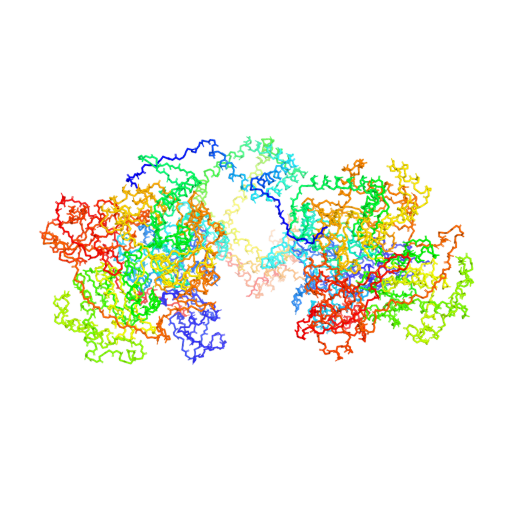 32.442 220.359 1.00 59.86 397 ALA D C 1
ATOM 13063 O O . ALA D 2 397 ? -12.179 31.288 220.611 1.00 60.46 397 ALA D O 1
ATOM 13065 N N . GLY D 2 398 ? -12.277 33.139 219.308 1.00 59.69 398 GLY D N 1
ATOM 13066 C CA . GLY D 2 398 ? -13.289 32.650 218.380 1.00 60.42 398 GLY D CA 1
ATOM 13067 C C . GLY D 2 398 ? -12.877 31.377 217.661 1.00 61.25 398 GLY D C 1
ATOM 13068 O O . GLY D 2 398 ? -13.669 30.441 217.546 1.00 61.49 398 GLY D O 1
ATOM 13069 N N . LEU D 2 399 ? -11.628 31.314 217.193 1.00 61.57 399 LEU D N 1
ATOM 13070 C CA . LEU D 2 399 ? -11.129 30.121 216.512 1.00 62.03 399 LEU D CA 1
ATOM 13071 C C . LEU D 2 399 ? -10.895 28.980 217.483 1.00 62.60 399 LEU D C 1
ATOM 13072 O O . LEU D 2 399 ? -11.120 27.840 217.122 1.00 62.63 399 LEU D O 1
ATOM 13077 N N . PHE D 2 400 ? -10.474 29.270 218.715 1.00 62.92 400 PHE D N 1
ATOM 13078 C CA . PHE D 2 400 ? -10.244 28.229 219.714 1.00 63.80 400 PHE D CA 1
ATOM 13079 C C . PHE D 2 400 ? -11.552 27.541 220.106 1.00 64.13 400 PHE D C 1
ATOM 13080 O O . PHE D 2 400 ? -11.568 26.332 220.290 1.00 64.23 400 PHE D O 1
ATOM 13088 N N . ARG D 2 401 ? -12.645 28.310 220.184 1.00 64.36 401 ARG D N 1
ATOM 13089 C CA . ARG D 2 401 ? -13.996 27.851 220.518 1.00 64.93 401 ARG D CA 1
ATOM 13090 C C . ARG D 2 401 ? -14.604 26.995 219.421 1.00 65.65 401 ARG D C 1
ATOM 13091 O O . ARG D 2 401 ? -15.454 26.153 219.709 1.00 67.32 401 ARG D O 1
ATOM 13099 N N . THR D 2 402 ? -14.247 27.261 218.157 1.00 64.61 402 THR D N 1
ATOM 13100 C CA . THR D 2 402 ? -14.875 26.583 217.032 1.00 64.30 402 THR D CA 1
ATOM 13101 C C . THR D 2 402 ? -14.000 25.613 216.234 1.00 63.31 402 THR D C 1
ATOM 13102 O O . THR D 2 402 ? -14.466 24.519 215.933 1.00 63.79 402 THR D O 1
ATOM 13106 N N . VAL D 2 403 ? -12.777 26.018 215.829 1.00 61.75 403 VAL D N 1
ATOM 13107 C CA . VAL D 2 403 ? -11.921 25.174 215.001 1.00 60.54 403 VAL D CA 1
ATOM 13108 C C . VAL D 2 403 ? -10.625 24.690 215.689 1.00 59.52 403 VAL D C 1
ATOM 13109 O O . VAL D 2 403 ? -9.906 23.889 215.108 1.00 59.59 403 VAL D O 1
ATOM 13113 N N . GLY D 2 404 ? -10.348 25.146 216.904 1.00 58.40 404 GLY D N 1
ATOM 13114 C CA . GLY D 2 404 ? -9.225 24.655 217.699 1.00 57.86 404 GLY D CA 1
ATOM 13115 C C . GLY D 2 404 ? -7.791 25.084 217.440 1.00 56.88 404 GLY D C 1
ATOM 13116 O O . GLY D 2 404 ? -6.904 24.641 218.171 1.00 57.28 404 GLY D O 1
ATOM 13117 N N . TYR D 2 405 ? -7.520 25.913 216.418 1.00 55.43 405 TYR D N 1
ATOM 13118 C CA . TYR D 2 405 ? -6.152 26.388 216.158 1.00 54.38 405 TYR D CA 1
ATOM 13119 C C . TYR D 2 405 ? -6.150 27.908 216.182 1.00 54.12 405 TYR D C 1
ATOM 13120 O O . TYR D 2 405 ? -7.000 28.523 215.544 1.00 54.34 405 TYR D O 1
ATOM 13129 N N . GLY D 2 406 ? -5.196 28.511 216.885 1.00 53.43 406 GLY D N 1
ATOM 13130 C CA . GLY D 2 406 ? -5.127 29.968 216.983 1.00 53.11 406 GLY D CA 1
ATOM 13131 C C . GLY D 2 406 ? -4.446 30.668 215.819 1.00 52.33 406 GLY D C 1
ATOM 13132 O O . GLY D 2 406 ? -3.548 31.493 216.015 1.00 52.60 406 GLY D O 1
ATOM 13133 N N . GLY D 2 407 ? -4.875 30.354 214.609 1.00 51.12 407 GLY D N 1
ATOM 13134 C CA . GLY D 2 407 ? -4.305 30.948 213.412 1.00 50.41 407 GLY D CA 1
ATOM 13135 C C . GLY D 2 407 ? -5.246 30.929 212.232 1.00 49.47 407 GLY D C 1
ATOM 13136 O O . GLY D 2 407 ? -6.304 30.303 212.279 1.00 49.61 407 GLY D O 1
ATOM 13137 N N . ASP D 2 408 ? -4.866 31.611 211.154 1.00 48.46 408 ASP D N 1
ATOM 13138 C CA . ASP D 2 408 ? -5.657 31.646 209.930 1.00 47.91 408 ASP D CA 1
ATOM 13139 C C . ASP D 2 408 ? -5.784 30.246 209.342 1.00 47.01 408 ASP D C 1
ATOM 13140 O O . ASP D 2 408 ? -4.917 29.400 209.554 1.00 46.69 408 ASP D O 1
ATOM 13145 N N . SER D 2 409 ? -6.871 29.998 208.631 1.00 46.51 409 SER D N 1
ATOM 13146 C CA . SER D 2 409 ? -7.140 28.686 208.071 1.00 46.61 409 SER D CA 1
ATOM 13147 C C . SER D 2 409 ? -6.192 28.260 206.970 1.00 47.00 409 SER D C 1
ATOM 13148 O O . SER D 2 409 ? -5.887 27.077 206.862 1.00 47.24 409 SER D O 1
ATOM 13151 N N . GLY D 2 410 ? -5.715 29.204 206.179 1.00 47.01 410 GLY D N 1
ATOM 13152 C CA . GLY D 2 410 ? -4.822 28.885 205.075 1.00 47.67 410 GLY D CA 1
ATOM 13153 C C . GLY D 2 410 ? -3.783 29.931 204.754 1.00 48.03 410 GLY D C 1
ATOM 13154 O O . GLY D 2 410 ? -3.350 30.676 205.630 1.00 48.61 410 GLY D O 1
ATOM 13155 N N . SER D 2 411 ? -3.366 29.978 203.492 1.00 47.57 411 SER D N 1
ATOM 13156 C CA . SER D 2 411 ? -2.360 30.918 203.017 1.00 47.47 411 SER D CA 1
ATOM 13157 C C . SER D 2 411 ? -2.984 32.106 202.247 1.00 47.42 411 SER D C 1
ATOM 13158 O O . SER D 2 411 ? -4.188 32.109 201.982 1.00 47.64 411 SER D O 1
ATOM 13161 N N . ILE D 2 412 ? -2.161 33.116 201.893 1.00 46.93 412 ILE D N 1
ATOM 13162 C CA . ILE D 2 412 ? -2.578 34.242 201.057 1.00 46.82 412 ILE D CA 1
ATOM 13163 C C . ILE D 2 412 ? -2.985 33.705 199.660 1.00 47.81 412 ILE D C 1
ATOM 13164 O O . ILE D 2 412 ? -3.902 34.242 199.048 1.00 47.77 412 ILE D O 1
ATOM 13169 N N . THR D 2 413 ? -2.370 32.589 199.205 1.00 48.63 413 THR D N 1
ATOM 13170 C CA . THR D 2 413 ? -2.681 31.925 197.938 1.00 49.87 413 THR D CA 1
ATOM 13171 C C . THR D 2 413 ? -4.121 31.407 197.920 1.00 50.16 413 THR D C 1
ATOM 13172 O O . THR D 2 413 ? -4.746 31.393 196.863 1.00 50.52 413 THR D O 1
ATOM 13176 N N . ASP D 2 414 ? -4.649 30.983 199.085 1.00 49.88 414 ASP D N 1
ATOM 13177 C CA . ASP D 2 414 ? -6.039 30.533 199.211 1.00 49.89 414 ASP D CA 1
ATOM 13178 C C . ASP D 2 414 ? -6.981 31.734 199.100 1.00 49.82 414 ASP D C 1
ATOM 13179 O O . ASP D 2 414 ? -8.049 31.620 198.512 1.00 50.13 414 ASP D O 1
ATOM 13184 N N . ILE D 2 415 ? -6.575 32.895 199.625 1.00 49.48 415 ILE D N 1
ATOM 13185 C CA . ILE D 2 415 ? -7.369 34.106 199.533 1.00 49.65 415 ILE D CA 1
ATOM 13186 C C . ILE D 2 415 ? -7.508 34.550 198.069 1.00 50.84 415 ILE D C 1
ATOM 13187 O O . ILE D 2 415 ? -8.617 34.844 197.632 1.00 51.22 415 ILE D O 1
ATOM 13192 N N . ALA D 2 416 ? -6.415 34.506 197.286 1.00 51.30 416 ALA D N 1
ATOM 13193 C CA . ALA D 2 416 ? -6.452 34.873 195.862 1.00 52.41 416 ALA D CA 1
ATOM 13194 C C . ALA D 2 416 ? -7.230 33.883 194.979 1.00 53.90 416 ALA D C 1
ATOM 13195 O O . ALA D 2 416 ? -7.570 34.217 193.841 1.00 54.15 416 ALA D O 1
ATOM 13197 N N . GLN D 2 417 ? -7.486 32.665 195.505 1.00 54.62 417 GLN D N 1
ATOM 13198 C CA . GLN D 2 417 ? -8.196 31.550 194.873 1.00 55.74 417 GLN D CA 1
ATOM 13199 C C . GLN D 2 417 ? -9.699 31.550 195.170 1.00 56.40 417 GLN D C 1
ATOM 13200 O O . GLN D 2 417 ? -10.470 30.937 194.423 1.00 56.83 417 GLN D O 1
ATOM 13206 N N . ALA D 2 418 ? -10.097 32.134 196.313 1.00 56.10 418 ALA D N 1
ATOM 13207 C CA . ALA D 2 418 ? -11.480 32.153 196.782 1.00 56.14 418 ALA D CA 1
ATOM 13208 C C . ALA D 2 418 ? -12.490 32.577 195.745 1.00 56.53 418 ALA D C 1
ATOM 13209 O O . ALA D 2 418 ? -12.205 33.416 194.896 1.00 56.70 418 ALA D O 1
ATOM 13211 N N . ASP D 2 419 ? -13.679 31.990 195.812 1.00 56.69 419 ASP D N 1
ATOM 13212 C CA . ASP D 2 419 ? -14.788 32.397 194.955 1.00 57.18 419 ASP D CA 1
ATOM 13213 C C . ASP D 2 419 ? -15.379 33.687 195.533 1.00 56.64 419 ASP D C 1
ATOM 13214 O O . ASP D 2 419 ? -15.781 34.567 194.773 1.00 56.88 419 ASP D O 1
ATOM 13219 N N . LEU D 2 420 ? -15.430 33.806 196.877 1.00 55.88 420 LEU D N 1
ATOM 13220 C CA . LEU D 2 420 ? -15.922 35.006 197.545 1.00 55.77 420 LEU D CA 1
ATOM 13221 C C . LEU D 2 420 ? -15.030 35.344 198.734 1.00 55.08 420 LEU D C 1
ATOM 13222 O O . LEU D 2 420 ? -14.591 34.447 199.459 1.00 54.96 420 LEU D O 1
ATOM 13227 N N . VAL D 2 421 ? -14.756 36.643 198.924 1.00 54.42 421 VAL D N 1
ATOM 13228 C CA . VAL D 2 421 ? -13.986 37.138 200.055 1.00 54.22 421 VAL D CA 1
ATOM 13229 C C . VAL D 2 421 ? -14.886 38.074 200.858 1.00 54.81 421 VAL D C 1
ATOM 13230 O O . VAL D 2 421 ? -15.305 39.127 200.370 1.00 55.01 421 VAL D O 1
ATOM 13234 N N . LEU D 2 422 ? -15.235 37.658 202.070 1.00 54.82 422 LEU D N 1
ATOM 13235 C CA . LEU D 2 422 ? -16.053 38.469 202.955 1.00 55.27 422 LEU D CA 1
ATOM 13236 C C . LEU D 2 422 ? -15.065 39.241 203.832 1.00 54.78 422 LEU D C 1
ATOM 13237 O O . LEU D 2 422 ? -14.234 38.625 204.488 1.00 54.98 422 LEU D O 1
ATOM 13242 N N . ILE D 2 423 ? -15.089 40.572 203.776 1.00 53.80 423 ILE D N 1
ATOM 13243 C CA . ILE D 2 423 ? -14.179 41.402 204.554 1.00 53.87 423 ILE D CA 1
ATOM 13244 C C . ILE D 2 423 ? -14.983 42.135 205.598 1.00 54.68 423 ILE D C 1
ATOM 13245 O O . ILE D 2 423 ? -15.778 42.994 205.236 1.00 54.56 423 ILE D O 1
ATOM 13250 N N . ILE D 2 424 ? -14.799 41.811 206.883 1.00 55.37 424 ILE D N 1
ATOM 13251 C CA . ILE D 2 424 ? -15.556 42.494 207.937 1.00 56.53 424 ILE D CA 1
ATOM 13252 C C . ILE D 2 424 ? -14.645 43.316 208.854 1.00 56.40 424 ILE D C 1
ATOM 13253 O O . ILE D 2 424 ? -13.792 42.746 209.525 1.00 57.01 424 ILE D O 1
ATOM 13258 N N . GLY D 2 425 ? -14.839 44.630 208.897 1.00 55.58 425 GLY D N 1
ATOM 13259 C CA . GLY D 2 425 ? -14.068 45.524 209.755 1.00 54.92 425 GLY D CA 1
ATOM 13260 C C . GLY D 2 425 ? -12.573 45.413 209.561 1.00 53.55 425 GLY D C 1
ATOM 13261 O O . GLY D 2 425 ? -11.827 45.143 210.506 1.00 53.55 425 GLY D O 1
ATOM 13262 N N . SER D 2 426 ? -12.132 45.608 208.327 1.00 52.04 426 SER D N 1
ATOM 13263 C CA . SER D 2 426 ? -10.729 45.468 207.986 1.00 50.57 426 SER D CA 1
ATOM 13264 C C . SER D 2 426 ? -10.391 46.380 206.847 1.00 49.27 426 SER D C 1
ATOM 13265 O O . SER D 2 426 ? -10.892 46.173 205.745 1.00 49.52 426 SER D O 1
ATOM 13268 N N . ASN D 2 427 ? -9.495 47.345 207.076 1.00 47.68 427 ASN D N 1
ATOM 13269 C CA . ASN D 2 427 ? -9.030 48.212 206.002 1.00 46.38 427 ASN D CA 1
ATOM 13270 C C . ASN D 2 427 ? -7.898 47.422 205.356 1.00 45.77 427 ASN D C 1
ATOM 13271 O O . ASN D 2 427 ? -6.735 47.693 205.605 1.00 45.88 427 ASN D O 1
ATOM 13276 N N . THR D 2 428 ? -8.250 46.407 204.564 1.00 45.08 428 THR D N 1
ATOM 13277 C CA . THR D 2 428 ? -7.312 45.449 204.000 1.00 45.04 428 THR D CA 1
ATOM 13278 C C . THR D 2 428 ? -6.205 46.056 203.122 1.00 44.81 428 THR D C 1
ATOM 13279 O O . THR D 2 428 ? -5.073 45.594 203.245 1.00 45.70 428 THR D O 1
ATOM 13283 N N . SER D 2 429 ? -6.485 47.053 202.266 1.00 43.27 429 SER D N 1
ATOM 13284 C CA . SER D 2 429 ? -5.420 47.609 201.421 1.00 42.54 429 SER D CA 1
ATOM 13285 C C . SER D 2 429 ? -4.484 48.571 202.130 1.00 42.33 429 SER D C 1
ATOM 13286 O O . SER D 2 429 ? -3.405 48.904 201.602 1.00 42.82 429 SER D O 1
ATOM 13289 N N . GLU D 2 430 ? -4.896 49.052 203.308 1.00 41.25 430 GLU D N 1
ATOM 13290 C CA . GLU D 2 430 ? -4.071 49.961 204.087 1.00 40.40 430 GLU D CA 1
ATOM 13291 C C . GLU D 2 430 ? -3.362 49.259 205.238 1.00 39.43 430 GLU D C 1
ATOM 13292 O O . GLU D 2 430 ? -2.257 49.655 205.597 1.00 39.59 430 GLU D O 1
ATOM 13298 N N . SER D 2 431 ? -3.962 48.190 205.777 1.00 38.11 431 SER D N 1
ATOM 13299 C CA . SER D 2 431 ? -3.373 47.457 206.875 1.00 37.33 431 SER D CA 1
ATOM 13300 C C . SER D 2 431 ? -2.655 46.206 206.419 1.00 36.60 431 SER D C 1
ATOM 13301 O O . SER D 2 431 ? -1.647 45.847 207.011 1.00 37.02 431 SER D O 1
ATOM 13304 N N . HIS D 2 432 ? -3.124 45.555 205.366 1.00 35.45 432 HIS D N 1
ATOM 13305 C CA . HIS D 2 432 ? -2.438 44.383 204.827 1.00 35.15 432 HIS D CA 1
ATOM 13306 C C . HIS D 2 432 ? -2.248 44.577 203.333 1.00 34.67 432 HIS D C 1
ATOM 13307 O O . HIS D 2 432 ? -2.871 43.872 202.548 1.00 35.14 432 HIS D O 1
ATOM 13314 N N . PRO D 2 433 ? -1.464 45.594 202.924 1.00 33.76 433 PRO D N 1
ATOM 13315 C CA . PRO D 2 433 ? -1.408 45.962 201.510 1.00 33.78 433 PRO D CA 1
ATOM 13316 C C . PRO D 2 433 ? -1.135 44.849 200.513 1.00 34.53 433 PRO D C 1
ATOM 13317 O O . PRO D 2 433 ? -1.889 44.704 199.551 1.00 34.59 433 PRO D O 1
ATOM 13321 N N . VAL D 2 434 ? -0.098 44.060 200.740 1.00 34.81 434 VAL D N 1
ATOM 13322 C CA . VAL D 2 434 ? 0.270 43.004 199.820 1.00 35.31 434 VAL D CA 1
ATOM 13323 C C . VAL D 2 434 ? -0.778 41.866 199.808 1.00 36.40 434 VAL D C 1
ATOM 13324 O O . VAL D 2 434 ? -1.053 41.314 198.741 1.00 36.93 434 VAL D O 1
ATOM 13328 N N . LEU D 2 435 ? -1.449 41.608 200.949 1.00 36.41 435 LEU D N 1
ATOM 13329 C CA . LEU D 2 435 ? -2.513 40.601 201.022 1.00 36.72 435 LEU D CA 1
ATOM 13330 C C . LEU D 2 435 ? -3.727 41.080 200.194 1.00 37.68 435 LEU D C 1
ATOM 13331 O O . LEU D 2 435 ? -4.385 40.281 199.528 1.00 37.66 435 LEU D O 1
ATOM 13336 N N . SER D 2 436 ? -4.016 42.390 200.240 1.00 38.16 436 SER D N 1
ATOM 13337 C CA . SER D 2 436 ? -5.126 42.980 199.507 1.00 38.71 436 SER D CA 1
ATOM 13338 C C . SER D 2 436 ? -4.866 42.985 198.007 1.00 39.80 436 SER D C 1
ATOM 13339 O O . SER D 2 436 ? -5.820 42.936 197.253 1.00 40.26 436 SER D O 1
ATOM 13342 N N . THR D 2 437 ? -3.598 43.066 197.565 1.00 40.19 437 THR D N 1
ATOM 13343 C CA . THR D 2 437 ? -3.300 43.032 196.128 1.00 40.95 437 THR D CA 1
ATOM 13344 C C . THR D 2 437 ? -3.768 41.728 195.481 1.00 41.65 437 THR D C 1
ATOM 13345 O O . THR D 2 437 ? -4.043 41.702 194.288 1.00 41.53 437 THR D O 1
ATOM 13349 N N . ARG D 2 438 ? -3.845 40.651 196.267 1.00 42.37 438 ARG D N 1
ATOM 13350 C CA . ARG D 2 438 ? -4.277 39.334 195.816 1.00 43.60 438 ARG D CA 1
ATOM 13351 C C . ARG D 2 438 ? -5.782 39.308 195.624 1.00 43.80 438 ARG D C 1
ATOM 13352 O O . ARG D 2 438 ? -6.251 38.737 194.645 1.00 43.80 438 ARG D O 1
ATOM 13360 N N . ILE D 2 439 ? -6.530 39.965 196.537 1.00 43.74 439 ILE D N 1
ATOM 13361 C CA . ILE D 2 439 ? -7.986 40.095 196.490 1.00 43.99 439 ILE D CA 1
ATOM 13362 C C . ILE D 2 439 ? -8.372 41.031 195.349 1.00 43.84 439 ILE D C 1
ATOM 13363 O O . ILE D 2 439 ? -9.193 40.655 194.528 1.00 44.17 439 ILE D O 1
ATOM 13368 N N . LYS D 2 440 ? -7.756 42.226 195.280 1.00 43.19 440 LYS D N 1
ATOM 13369 C CA . LYS D 2 440 ? -7.995 43.213 194.235 1.00 43.18 440 LYS D CA 1
ATOM 13370 C C . LYS D 2 440 ? -7.740 42.626 192.855 1.00 44.32 440 LYS D C 1
ATOM 13371 O O . LYS D 2 440 ? -8.549 42.839 191.966 1.00 44.86 440 LYS D O 1
ATOM 13377 N N . ARG D 2 441 ? -6.639 41.886 192.670 1.00 44.68 441 ARG D N 1
ATOM 13378 C CA . ARG D 2 441 ? -6.342 41.275 191.377 1.00 45.76 441 ARG D CA 1
ATOM 13379 C C . ARG D 2 441 ? -7.386 40.194 191.053 1.00 47.33 441 ARG D C 1
ATOM 13380 O O . ARG D 2 441 ? -7.874 40.131 189.928 1.00 47.63 441 ARG D O 1
ATOM 13388 N N . ALA D 2 442 ? -7.744 39.366 192.041 1.00 47.94 442 ALA D N 1
ATOM 13389 C CA . ALA D 2 442 ? -8.721 38.313 191.838 1.00 49.11 442 ALA D CA 1
ATOM 13390 C C . ALA D 2 442 ? -10.086 38.879 191.479 1.00 50.50 442 ALA D C 1
ATOM 13391 O O . ALA D 2 442 ? -10.774 38.328 190.627 1.00 50.94 442 ALA D O 1
ATOM 13393 N N . HIS D 2 443 ? -10.478 39.976 192.111 1.00 51.18 443 HIS D N 1
ATOM 13394 C CA . HIS D 2 443 ? -11.758 40.604 191.837 1.00 52.36 443 HIS D CA 1
ATOM 13395 C C . HIS D 2 443 ? -11.714 41.314 190.484 1.00 53.00 443 HIS D C 1
ATOM 13396 O O . HIS D 2 443 ? -12.647 41.179 189.698 1.00 53.51 443 HIS D O 1
ATOM 13403 N N . LYS D 2 444 ? -10.645 42.070 190.222 1.00 52.85 444 LYS D N 1
ATOM 13404 C CA . LYS D 2 444 ? -10.470 42.835 188.991 1.00 53.23 444 LYS D CA 1
ATOM 13405 C C . LYS D 2 444 ? -10.313 41.965 187.737 1.00 54.27 444 LYS D C 1
ATOM 13406 O O . LYS D 2 444 ? -10.840 42.323 186.685 1.00 54.65 444 LYS D O 1
ATOM 13412 N N . LEU D 2 445 ? -9.616 40.830 187.843 1.00 54.50 445 LEU D N 1
ATOM 13413 C CA . LEU D 2 445 ? -9.331 39.985 186.685 1.00 55.56 445 LEU D CA 1
ATOM 13414 C C . LEU D 2 445 ? -10.029 38.622 186.672 1.00 56.83 445 LEU D C 1
ATOM 13415 O O . LEU D 2 445 ? -10.504 38.203 185.621 1.00 57.29 445 LEU D O 1
ATOM 13420 N N . ARG D 2 446 ? -10.026 37.892 187.796 1.00 57.12 446 ARG D N 1
ATOM 13421 C CA . ARG D 2 446 ? -10.669 36.574 187.859 1.00 57.64 446 ARG D CA 1
ATOM 13422 C C . ARG D 2 446 ? -12.182 36.635 188.176 1.00 58.08 446 ARG D C 1
ATOM 13423 O O . ARG D 2 446 ? -12.856 35.604 188.142 1.00 58.78 446 ARG D O 1
ATOM 13431 N N . GLY D 2 447 ? -12.696 37.817 188.494 1.00 57.61 447 GLY D N 1
ATOM 13432 C CA . GLY D 2 447 ? -14.108 37.990 188.800 1.00 57.86 447 GLY D CA 1
ATOM 13433 C C . GLY D 2 447 ? -14.523 37.476 190.163 1.00 57.64 447 GLY D C 1
ATOM 13434 O O . GLY D 2 447 ? -15.666 37.052 190.352 1.00 58.11 447 GLY D O 1
ATOM 13435 N N . GLN D 2 448 ? -13.600 37.504 191.119 1.00 56.82 448 GLN D N 1
ATOM 13436 C CA . GLN D 2 448 ? -13.871 37.067 192.482 1.00 56.68 448 GLN D CA 1
ATOM 13437 C C . GLN D 2 448 ? -14.875 38.007 193.127 1.00 57.13 448 GLN D C 1
ATOM 13438 O O . GLN D 2 448 ? -14.806 39.212 192.919 1.00 57.20 448 GLN D O 1
ATOM 13444 N N . LYS D 2 449 ? -15.828 37.457 193.868 1.00 57.47 449 LYS D N 1
ATOM 13445 C CA . LYS D 2 449 ? -16.821 38.265 194.552 1.00 58.35 449 LYS D CA 1
ATOM 13446 C C . LYS D 2 449 ? -16.204 38.804 195.831 1.00 58.39 449 LYS D C 1
ATOM 13447 O O . LYS D 2 449 ? -15.513 38.072 196.532 1.00 58.45 449 LYS D O 1
ATOM 13453 N N . VAL D 2 450 ? -16.406 40.092 196.116 1.00 58.18 450 VAL D N 1
ATOM 13454 C CA . VAL D 2 450 ? -15.866 40.697 197.324 1.00 58.46 450 VAL D CA 1
ATOM 13455 C C . VAL D 2 450 ? -16.981 41.391 198.067 1.00 59.32 450 VAL D C 1
ATOM 13456 O O . VAL D 2 450 ? -17.584 42.312 197.526 1.00 59.86 450 VAL D O 1
ATOM 13460 N N . ILE D 2 451 ? -17.268 40.963 199.295 1.00 59.40 451 ILE D N 1
ATOM 13461 C CA . ILE D 2 451 ? -18.286 41.626 200.110 1.00 60.21 451 ILE D CA 1
ATOM 13462 C C . ILE D 2 451 ? -17.555 42.409 201.191 1.00 60.76 451 ILE D C 1
ATOM 13463 O O . ILE D 2 451 ? -16.675 41.846 201.836 1.00 61.27 451 ILE D O 1
ATOM 13468 N N . VAL D 2 452 ? -17.865 43.700 201.363 1.00 60.39 452 VAL D N 1
ATOM 13469 C CA . VAL D 2 452 ? -17.206 44.500 202.390 1.00 60.72 452 VAL D CA 1
ATOM 13470 C C . VAL D 2 452 ? -18.214 45.045 203.391 1.00 60.96 452 VAL D C 1
ATOM 13471 O O . VAL D 2 452 ? -19.150 45.744 203.013 1.00 61.04 452 VAL D O 1
ATOM 13475 N N . ALA D 2 453 ? -18.042 44.692 204.662 1.00 61.00 453 ALA D N 1
ATOM 13476 C CA . ALA D 2 453 ? -18.890 45.192 205.730 1.00 61.62 453 ALA D CA 1
ATOM 13477 C C . ALA D 2 453 ? -18.035 46.165 206.528 1.00 62.16 453 ALA D C 1
ATOM 13478 O O . ALA D 2 453 ? -17.111 45.735 207.208 1.00 62.33 453 ALA D O 1
ATOM 13480 N N . ASP D 2 454 ? -18.309 47.473 206.427 1.00 62.30 454 ASP D N 1
ATOM 13481 C CA . ASP D 2 454 ? -17.510 48.468 207.132 1.00 62.76 454 ASP D CA 1
ATOM 13482 C C . ASP D 2 454 ? -18.268 49.772 207.312 1.00 63.23 454 ASP D C 1
ATOM 13483 O O . ASP D 2 454 ? -19.196 50.061 206.565 1.00 63.60 454 ASP D O 1
ATOM 13488 N N . ILE D 2 455 ? -17.850 50.579 208.285 1.00 63.04 455 ILE D N 1
ATOM 13489 C CA . ILE D 2 455 ? -18.450 51.882 208.521 1.00 63.23 455 ILE D CA 1
ATOM 13490 C C . ILE D 2 455 ? -17.722 53.002 207.720 1.00 61.94 455 ILE D C 1
ATOM 13491 O O . ILE D 2 455 ? -18.269 54.090 207.550 1.00 63.01 455 ILE D O 1
ATOM 13496 N N . ARG D 2 456 ? -16.509 52.728 207.201 1.00 59.80 456 ARG D N 1
ATOM 13497 C CA . ARG D 2 456 ? -15.746 53.701 206.425 1.00 58.13 456 ARG D CA 1
ATOM 13498 C C . ARG D 2 456 ? -15.511 53.215 204.999 1.00 56.95 456 ARG D C 1
ATOM 13499 O O . ARG D 2 456 ? -15.163 52.060 204.798 1.00 56.68 456 ARG D O 1
ATOM 13507 N N . LYS D 2 457 ? -15.727 54.080 204.012 1.00 56.31 457 LYS D N 1
ATOM 13508 C CA . LYS D 2 457 ? -15.545 53.718 202.617 1.00 55.55 457 LYS D CA 1
ATOM 13509 C C . LYS D 2 457 ? -14.063 53.786 202.232 1.00 54.77 457 LYS D C 1
ATOM 13510 O O . LYS D 2 457 ? -13.585 54.816 201.761 1.00 55.24 457 LYS D O 1
ATOM 13516 N N . HIS D 2 458 ? -13.326 52.695 202.470 1.00 53.46 458 HIS D N 1
ATOM 13517 C CA . HIS D 2 458 ? -11.900 52.591 202.138 1.00 52.42 458 HIS D CA 1
ATOM 13518 C C . HIS D 2 458 ? -11.677 51.930 200.737 1.00 52.45 458 HIS D C 1
ATOM 13519 O O . HIS D 2 458 ? -12.666 51.660 200.063 1.00 53.03 458 HIS D O 1
ATOM 13526 N N . GLU D 2 459 ? -10.423 51.703 200.265 1.00 51.93 459 GLU D N 1
ATOM 13527 C CA . GLU D 2 459 ? -10.210 51.109 198.929 1.00 52.11 459 GLU D CA 1
ATOM 13528 C C . GLU D 2 459 ? -10.988 49.813 198.699 1.00 52.92 459 GLU D C 1
ATOM 13529 O O . GLU D 2 459 ? -11.601 49.634 197.643 1.00 52.83 459 GLU D O 1
ATOM 13535 N N . MET D 2 460 ? -10.987 48.933 199.696 1.00 53.52 460 MET D N 1
ATOM 13536 C CA . MET D 2 460 ? -11.694 47.674 199.583 1.00 54.56 460 MET D CA 1
ATOM 13537 C C . MET D 2 460 ? -13.196 47.883 199.462 1.00 56.09 460 MET D C 1
ATOM 13538 O O . MET D 2 460 ? -13.833 47.198 198.673 1.00 56.44 460 MET D O 1
ATOM 13543 N N . ALA D 2 461 ? -13.743 48.869 200.167 1.00 56.83 461 ALA D N 1
ATOM 13544 C CA . ALA D 2 461 ? -15.162 49.176 200.078 1.00 58.24 461 ALA D CA 1
ATOM 13545 C C . ALA D 2 461 ? -15.489 49.742 198.688 1.00 59.44 461 ALA D C 1
ATOM 13546 O O . ALA D 2 461 ? -16.476 49.326 198.077 1.00 59.92 461 ALA D O 1
ATOM 13548 N N . GLU D 2 462 ? -14.635 50.649 198.174 1.00 59.76 462 GLU D N 1
ATOM 13549 C CA . GLU D 2 462 ? -14.792 51.257 196.854 1.00 60.66 462 GLU D CA 1
ATOM 13550 C C . GLU D 2 462 ? -14.702 50.199 195.742 1.00 61.06 462 GLU D C 1
ATOM 13551 O O . GLU D 2 462 ? -15.385 50.318 194.730 1.00 61.40 462 GLU D O 1
ATOM 13557 N N . ARG D 2 463 ? -13.869 49.169 195.924 1.00 61.01 463 ARG D N 1
ATOM 13558 C CA . ARG D 2 463 ? -13.706 48.128 194.911 1.00 61.49 463 ARG D CA 1
ATOM 13559 C C . ARG D 2 463 ? -14.586 46.900 195.110 1.00 63.26 463 ARG D C 1
ATOM 13560 O O . ARG D 2 463 ? -14.562 46.010 194.264 1.00 63.56 463 ARG D O 1
ATOM 13568 N N . SER D 2 464 ? -15.333 46.821 196.219 1.00 64.10 464 SER D N 1
ATOM 13569 C CA . SER D 2 464 ? -16.142 45.647 196.514 1.00 65.26 464 SER D CA 1
ATOM 13570 C C . SER D 2 464 ? -17.334 45.493 195.605 1.00 66.47 464 SER D C 1
ATOM 13571 O O . SER D 2 464 ? -17.852 46.477 195.078 1.00 66.94 464 SER D O 1
ATOM 13574 N N . ASP D 2 465 ? -17.762 44.240 195.421 1.00 66.89 465 ASP D N 1
ATOM 13575 C CA . ASP D 2 465 ? -18.949 43.881 194.662 1.00 67.88 465 ASP D CA 1
ATOM 13576 C C . ASP D 2 465 ? -20.191 44.323 195.439 1.00 68.46 465 ASP D C 1
ATOM 13577 O O . ASP D 2 465 ? -21.149 44.791 194.831 1.00 68.86 465 ASP D O 1
ATOM 13582 N N . LEU D 2 466 ? -20.165 44.203 196.782 1.00 68.31 466 LEU D N 1
ATOM 13583 C CA . LEU D 2 466 ? -21.259 44.635 197.648 1.00 68.49 466 LEU D CA 1
ATOM 13584 C C . LEU D 2 466 ? -20.707 45.316 198.908 1.00 68.33 466 LEU D C 1
ATOM 13585 O O . LEU D 2 466 ? -20.065 44.656 199.724 1.00 68.86 466 LEU D O 1
ATOM 13590 N N . PHE D 2 467 ? -20.944 46.623 199.064 1.00 67.44 467 PHE D N 1
ATOM 13591 C CA . PHE D 2 467 ? -20.478 47.342 200.246 1.00 67.26 467 PHE D CA 1
ATOM 13592 C C . PHE D 2 467 ? -21.636 47.644 201.206 1.00 68.54 467 PHE D C 1
ATOM 13593 O O . PHE D 2 467 ? -22.413 48.578 200.979 1.00 68.92 467 PHE D O 1
ATOM 13601 N N . VAL D 2 468 ? -21.737 46.863 202.291 1.00 68.80 468 VAL D N 1
ATOM 13602 C CA . VAL D 2 468 ? -22.756 47.105 203.306 1.00 69.61 468 VAL D CA 1
ATOM 13603 C C . VAL D 2 468 ? -22.144 47.930 204.451 1.00 70.65 468 VAL D C 1
ATOM 13604 O O . VAL D 2 468 ? -20.946 47.814 204.729 1.00 70.97 468 VAL D O 1
ATOM 13608 N N . GLN D 2 469 ? -22.934 48.813 205.069 1.00 71.08 469 GLN D N 1
ATOM 13609 C CA . GLN D 2 469 ? -22.420 49.666 206.147 1.00 71.96 469 GLN D CA 1
ATOM 13610 C C . GLN D 2 469 ? -23.202 49.464 207.440 1.00 73.50 469 GLN D C 1
ATOM 13611 O O . GLN D 2 469 ? -24.113 50.239 207.739 1.00 74.23 469 GLN D O 1
ATOM 13617 N N . PRO D 2 470 ? -22.884 48.415 208.216 1.00 73.81 470 PRO D N 1
ATOM 13618 C CA . PRO D 2 470 ? -23.615 48.196 209.477 1.00 74.42 470 PRO D CA 1
ATOM 13619 C C . PRO D 2 470 ? -23.212 49.178 210.571 1.00 75.36 470 PRO D C 1
ATOM 13620 O O . PRO D 2 470 ? -22.124 49.752 210.497 1.00 75.28 470 PRO D O 1
ATOM 13624 N N . ARG D 2 471 ? -24.078 49.376 211.582 1.00 76.06 471 ARG D N 1
ATOM 13625 C CA A ARG D 2 471 ? -23.767 50.265 212.702 0.62 76.90 471 ARG D CA 1
ATOM 13626 C CA B ARG D 2 471 ? -23.716 50.290 212.659 0.38 76.84 471 ARG D CA 1
ATOM 13627 C C . ARG D 2 471 ? -22.618 49.665 213.516 1.00 76.88 471 ARG D C 1
ATOM 13628 O O . ARG D 2 471 ? -22.542 48.443 213.629 1.00 76.86 471 ARG D O 1
ATOM 13643 N N . ALA D 2 472 ? -21.726 50.501 214.074 1.00 76.61 472 ALA D N 1
ATOM 13644 C CA . ALA D 2 472 ? -20.602 50.023 214.883 1.00 76.95 472 ALA D CA 1
ATOM 13645 C C . ALA D 2 472 ? -21.023 49.061 216.009 1.00 77.63 472 ALA D C 1
ATOM 13646 O O . ALA D 2 472 ? -21.858 49.409 216.838 1.00 78.36 472 ALA D O 1
ATOM 13648 N N . GLY D 2 473 ? -20.472 47.851 216.002 1.00 77.16 473 GLY D N 1
ATOM 13649 C CA . GLY D 2 473 ? -20.771 46.856 217.021 1.00 77.16 473 GLY D CA 1
ATOM 13650 C C . GLY D 2 473 ? -21.921 45.926 216.707 1.00 77.10 473 GLY D C 1
ATOM 13651 O O . GLY D 2 473 ? -22.134 44.955 217.430 1.00 77.18 473 GLY D O 1
ATOM 13652 N N . SER D 2 474 ? -22.675 46.201 215.635 1.00 76.90 474 SER D N 1
ATOM 13653 C CA . SER D 2 474 ? -23.818 45.362 215.251 1.00 77.22 474 SER D CA 1
ATOM 13654 C C . SER D 2 474 ? -23.459 44.196 214.323 1.00 77.43 474 SER D C 1
ATOM 13655 O O . SER D 2 474 ? -24.357 43.510 213.841 1.00 77.87 474 SER D O 1
ATOM 13658 N N . ASP D 2 475 ? -22.174 43.975 214.055 1.00 76.91 475 ASP D N 1
ATOM 13659 C CA . ASP D 2 475 ? -21.737 42.951 213.125 1.00 76.76 475 ASP D CA 1
ATOM 13660 C C . ASP D 2 475 ? -22.241 41.547 213.443 1.00 77.78 475 ASP D C 1
ATOM 13661 O O . ASP D 2 475 ? -22.628 40.834 212.519 1.00 78.39 475 ASP D O 1
ATOM 13666 N N . ILE D 2 476 ? -22.270 41.148 214.724 1.00 77.72 476 ILE D N 1
ATOM 13667 C CA . ILE D 2 476 ? -22.736 39.805 215.088 1.00 77.89 476 ILE D CA 1
ATOM 13668 C C . ILE D 2 476 ? -24.224 39.622 214.778 1.00 78.89 476 ILE D C 1
ATOM 13669 O O . ILE D 2 476 ? -24.627 38.537 214.387 1.00 78.73 476 ILE D O 1
ATOM 13674 N N . VAL D 2 477 ? -25.017 40.700 214.849 1.00 79.89 477 VAL D N 1
ATOM 13675 C CA . VAL D 2 477 ? -26.446 40.659 214.550 1.00 81.33 477 VAL D CA 1
ATOM 13676 C C . VAL D 2 477 ? -26.721 40.236 213.102 1.00 81.20 477 VAL D C 1
ATOM 13677 O O . VAL D 2 477 ? -27.566 39.364 212.883 1.00 81.76 477 VAL D O 1
ATOM 13681 N N . TRP D 2 478 ? -25.996 40.814 212.124 1.00 80.28 478 TRP D N 1
ATOM 13682 C CA . TRP D 2 478 ? -26.191 40.415 210.731 1.00 79.89 478 TRP D CA 1
ATOM 13683 C C . TRP D 2 478 ? -25.525 39.077 210.434 1.00 79.50 478 TRP D C 1
ATOM 13684 O O . TRP D 2 478 ? -26.034 38.320 209.618 1.00 79.78 478 TRP D O 1
ATOM 13695 N N . LEU D 2 479 ? -24.407 38.764 211.105 1.00 78.79 479 LEU D N 1
ATOM 13696 C CA . LEU D 2 479 ? -23.707 37.502 210.887 1.00 78.44 479 LEU D CA 1
ATOM 13697 C C . LEU D 2 479 ? -24.587 36.343 211.322 1.00 78.96 479 LEU D C 1
ATOM 13698 O O . LEU D 2 479 ? -24.735 35.382 210.578 1.00 79.02 479 LEU D O 1
ATOM 13703 N N . ASN D 2 480 ? -25.228 36.462 212.491 1.00 79.43 480 ASN D N 1
ATOM 13704 C CA . ASN D 2 480 ? -26.133 35.434 213.001 1.00 80.36 480 ASN D CA 1
ATOM 13705 C C . ASN D 2 480 ? -27.352 35.282 212.088 1.00 81.26 480 ASN D C 1
ATOM 13706 O O . ASN D 2 480 ? -27.783 34.164 211.825 1.00 81.58 480 ASN D O 1
ATOM 13711 N N . ALA D 2 481 ? -27.865 36.402 211.563 1.00 81.63 481 ALA D N 1
ATOM 13712 C CA . ALA D 2 481 ? -28.995 36.397 210.645 1.00 82.70 481 ALA D CA 1
ATOM 13713 C C . ALA D 2 481 ? -28.674 35.707 209.315 1.00 82.74 481 ALA D C 1
ATOM 13714 O O . ALA D 2 481 ? -29.519 34.990 208.799 1.00 82.80 481 ALA D O 1
ATOM 13716 N N . ILE D 2 482 ? -27.457 35.873 208.772 1.00 82.81 482 ILE D N 1
ATOM 13717 C CA . ILE D 2 482 ? -27.064 35.191 207.528 1.00 83.37 482 ILE D CA 1
ATOM 13718 C C . ILE D 2 482 ? -27.098 33.667 207.760 1.00 84.07 482 ILE D C 1
ATOM 13719 O O . ILE D 2 482 ? -27.614 32.917 206.930 1.00 84.60 482 ILE D O 1
ATOM 13724 N N . ALA D 2 483 ? -26.593 33.225 208.919 1.00 83.82 483 ALA D N 1
ATOM 13725 C CA . ALA D 2 483 ? -26.569 31.818 209.280 1.00 84.01 483 ALA D CA 1
ATOM 13726 C C . ALA D 2 483 ? -27.983 31.268 209.477 1.00 84.69 483 ALA D C 1
ATOM 13727 O O . ALA D 2 483 ? -28.284 30.186 208.985 1.00 84.71 483 ALA D O 1
ATOM 13729 N N . LYS D 2 484 ? -28.859 32.020 210.162 1.00 85.09 484 LYS D N 1
ATOM 13730 C CA . LYS D 2 484 ? -30.240 31.596 210.384 1.00 85.86 484 LYS D CA 1
ATOM 13731 C C . LYS D 2 484 ? -30.992 31.430 209.061 1.00 86.64 484 LYS D C 1
ATOM 13732 O O . LYS D 2 484 ? -31.623 30.398 208.855 1.00 86.97 484 LYS D O 1
ATOM 13738 N N . TYR D 2 485 ? -30.871 32.401 208.148 1.00 86.86 485 TYR D N 1
ATOM 13739 C CA . TYR D 2 485 ? -31.506 32.352 206.833 1.00 87.82 485 TYR D CA 1
ATOM 13740 C C . TYR D 2 485 ? -30.980 31.190 205.995 1.00 87.95 485 TYR D C 1
ATOM 13741 O O . TYR D 2 485 ? -31.765 30.531 205.326 1.00 88.38 485 TYR D O 1
ATOM 13750 N N . LEU D 2 486 ? -29.661 30.971 205.984 1.00 87.44 486 LEU D N 1
ATOM 13751 C CA . LEU D 2 486 ? -29.081 29.904 205.179 1.00 87.62 486 LEU D CA 1
ATOM 13752 C C . LEU D 2 486 ? -29.443 28.522 205.707 1.00 88.31 486 LEU D C 1
ATOM 13753 O O . LEU D 2 486 ? -29.676 27.608 204.918 1.00 88.13 486 LEU D O 1
ATOM 13758 N N . ILE D 2 487 ? -29.515 28.378 207.036 1.00 88.82 487 ILE D N 1
ATOM 13759 C CA . ILE D 2 487 ? -29.866 27.110 207.670 1.00 89.69 487 ILE D CA 1
ATOM 13760 C C . ILE D 2 487 ? -31.336 26.793 207.404 1.00 89.97 487 ILE D C 1
ATOM 13761 O O . ILE D 2 487 ? -31.648 25.699 206.941 1.00 90.15 487 ILE D O 1
ATOM 13766 N N . GLU D 2 488 ? -32.223 27.764 207.652 1.00 89.84 488 GLU D N 1
ATOM 13767 C CA . GLU D 2 488 ? -33.658 27.588 207.475 1.00 90.16 488 GLU D CA 1
ATOM 13768 C C . GLU D 2 488 ? -34.088 27.479 206.013 1.00 89.92 488 GLU D C 1
ATOM 13769 O O . GLU D 2 488 ? -34.994 26.702 205.718 1.00 91.35 488 GLU D O 1
ATOM 13775 N N . ASN D 2 489 ? -33.424 28.189 205.097 1.00 88.39 489 ASN D N 1
ATOM 13776 C CA . ASN D 2 489 ? -33.750 28.071 203.671 1.00 87.54 489 ASN D CA 1
ATOM 13777 C C . ASN D 2 489 ? -33.153 26.833 202.992 1.00 86.04 489 ASN D C 1
ATOM 13778 O O . ASN D 2 489 ? -33.240 26.723 201.772 1.00 85.91 489 ASN D O 1
ATOM 13783 N N . GLY D 2 490 ? -32.537 25.938 203.771 1.00 84.99 490 GLY D N 1
ATOM 13784 C CA . GLY D 2 490 ? -31.927 24.701 203.293 1.00 84.35 490 GLY D CA 1
ATOM 13785 C C . GLY D 2 490 ? -30.653 24.867 202.497 1.00 83.70 490 GLY D C 1
ATOM 13786 O O . GLY D 2 490 ? -30.162 23.904 201.912 1.00 83.66 490 GLY D O 1
ATOM 13787 N N . LYS D 2 491 ? -30.093 26.080 202.476 1.00 83.31 491 LYS D N 1
ATOM 13788 C CA . LYS D 2 491 ? -28.892 26.355 201.700 1.00 83.18 491 LYS D CA 1
ATOM 13789 C C . LYS D 2 491 ? -27.566 26.133 202.469 1.00 82.65 491 LYS D C 1
ATOM 13790 O O . LYS D 2 491 ? -26.495 26.423 201.936 1.00 82.72 491 LYS D O 1
ATOM 13796 N N . ALA D 2 492 ? -27.631 25.589 203.692 1.00 81.79 492 ALA D N 1
ATOM 13797 C CA . ALA D 2 492 ? -26.427 25.308 204.473 1.00 81.26 492 ALA D CA 1
ATOM 13798 C C . ALA D 2 492 ? -25.817 24.000 204.015 1.00 80.88 492 ALA D C 1
ATOM 13799 O O . ALA D 2 492 ? -26.538 23.116 203.551 1.00 81.08 492 ALA D O 1
ATOM 13801 N N . ASP D 2 493 ? -24.487 23.868 204.152 1.00 80.09 493 ASP D N 1
ATOM 13802 C CA . ASP D 2 493 ? -23.756 22.657 203.786 1.00 79.60 493 ASP D CA 1
ATOM 13803 C C . ASP D 2 493 ? -24.046 21.617 204.854 1.00 78.86 493 ASP D C 1
ATOM 13804 O O . ASP D 2 493 ? -23.333 21.524 205.854 1.00 78.82 493 ASP D O 1
ATOM 13809 N N . GLU D 2 494 ? -25.119 20.848 204.651 1.00 78.08 494 GLU D N 1
ATOM 13810 C CA . GLU D 2 494 ? -25.532 19.851 205.622 1.00 77.26 494 GLU D CA 1
ATOM 13811 C C . GLU D 2 494 ? -24.627 18.643 205.637 1.00 76.58 494 GLU D C 1
ATOM 13812 O O . GLU D 2 494 ? -24.484 18.042 206.688 1.00 76.73 494 GLU D O 1
ATOM 13818 N N . ARG D 2 495 ? -23.970 18.320 204.512 1.00 76.01 495 ARG D N 1
ATOM 13819 C CA . ARG D 2 495 ? -23.033 17.201 204.452 1.00 76.38 495 ARG D CA 1
ATOM 13820 C C . ARG D 2 495 ? -21.815 17.473 205.340 1.00 76.80 495 ARG D C 1
ATOM 13821 O O . ARG D 2 495 ? -21.357 16.577 206.047 1.00 76.75 495 ARG D O 1
ATOM 13829 N N . PHE D 2 496 ? -21.309 18.720 205.317 1.00 76.90 496 PHE D N 1
ATOM 13830 C CA . PHE D 2 496 ? -20.157 19.133 206.116 1.00 77.08 496 PHE D CA 1
ATOM 13831 C C . PHE D 2 496 ? -20.527 19.189 207.602 1.00 76.83 496 PHE D C 1
ATOM 13832 O O . PHE D 2 496 ? -19.837 18.594 208.430 1.00 76.92 496 PHE D O 1
ATOM 13840 N N . LEU D 2 497 ? -21.614 19.907 207.936 1.00 76.30 497 LEU D N 1
ATOM 13841 C CA . LEU D 2 497 ? -22.099 20.057 209.305 1.00 76.37 497 LEU D CA 1
ATOM 13842 C C . LEU D 2 497 ? -22.314 18.708 209.985 1.00 77.07 497 LEU D C 1
ATOM 13843 O O . LEU D 2 497 ? -22.032 18.555 211.171 1.00 77.55 497 LEU D O 1
ATOM 13848 N N . ARG D 2 498 ? -22.805 17.734 209.214 1.00 76.94 498 ARG D N 1
ATOM 13849 C CA . ARG D 2 498 ? -23.105 16.385 209.640 1.00 77.30 498 ARG D CA 1
ATOM 13850 C C . ARG D 2 498 ? -21.869 15.702 210.265 1.00 77.17 498 ARG D C 1
ATOM 13851 O O . ARG D 2 498 ? -21.756 15.654 211.492 1.00 77.35 498 ARG D O 1
ATOM 13859 N N . GLU D 2 499 ? -20.925 15.242 209.425 1.00 76.56 499 GLU D N 1
ATOM 13860 C CA . GLU D 2 499 ? -19.748 14.506 209.833 1.00 76.73 499 GLU D CA 1
ATOM 13861 C C . GLU D 2 499 ? -18.627 15.318 210.436 1.00 76.33 499 GLU D C 1
ATOM 13862 O O . GLU D 2 499 ? -17.694 14.707 210.965 1.00 76.66 499 GLU D O 1
ATOM 13868 N N . ARG D 2 500 ? -18.654 16.666 210.323 1.00 75.41 500 ARG D N 1
ATOM 13869 C CA . ARG D 2 500 ? -17.530 17.452 210.816 1.00 74.92 500 ARG D CA 1
ATOM 13870 C C . ARG D 2 500 ? -17.858 18.456 211.893 1.00 75.47 500 ARG D C 1
ATOM 13871 O O . ARG D 2 500 ? -16.927 19.035 212.428 1.00 75.63 500 ARG D O 1
ATOM 13879 N N . VAL D 2 501 ? -19.137 18.695 212.216 1.00 75.85 501 VAL D N 1
ATOM 13880 C CA . VAL D 2 501 ? -19.474 19.724 213.215 1.00 76.61 501 VAL D CA 1
ATOM 13881 C C . VAL D 2 501 ? -20.316 19.177 214.399 1.00 77.77 501 VAL D C 1
ATOM 13882 O O . VAL D 2 501 ? -20.941 18.127 214.281 1.00 78.36 501 VAL D O 1
ATOM 13886 N N . ASN D 2 502 ? -20.258 19.862 215.551 1.00 78.19 502 ASN D N 1
ATOM 13887 C CA . ASN D 2 502 ? -20.960 19.545 216.793 1.00 79.48 502 ASN D CA 1
ATOM 13888 C C . ASN D 2 502 ? -21.760 20.754 217.299 1.00 81.42 502 ASN D C 1
ATOM 13889 O O . ASN D 2 502 ? -21.456 21.894 216.955 1.00 81.74 502 ASN D O 1
ATOM 13894 N N . GLY D 2 503 ? -22.748 20.501 218.147 1.00 82.49 503 GLY D N 1
ATOM 13895 C CA . GLY D 2 503 ? -23.561 21.555 218.740 1.00 83.84 503 GLY D CA 1
ATOM 13896 C C . GLY D 2 503 ? -24.469 22.283 217.772 1.00 85.12 503 GLY D C 1
ATOM 13897 O O . GLY D 2 503 ? -24.740 23.468 217.965 1.00 85.31 503 GLY D O 1
ATOM 13898 N N . ARG D 2 504 ? -24.974 21.581 216.750 1.00 85.98 504 ARG D N 1
ATOM 13899 C CA . ARG D 2 504 ? -25.837 22.177 215.731 1.00 87.26 504 ARG D CA 1
ATOM 13900 C C . ARG D 2 504 ? -27.215 22.646 216.228 1.00 89.23 504 ARG D C 1
ATOM 13901 O O . ARG D 2 504 ? -27.597 23.770 215.935 1.00 89.29 504 ARG D O 1
ATOM 13909 N N . ASP D 2 505 ? -27.970 21.797 216.943 1.00 90.69 505 ASP D N 1
ATOM 13910 C CA . ASP D 2 505 ? -29.301 22.173 217.422 1.00 92.55 505 ASP D CA 1
ATOM 13911 C C . ASP D 2 505 ? -29.260 23.305 218.453 1.00 93.34 505 ASP D C 1
ATOM 13912 O O . ASP D 2 505 ? -30.102 24.202 218.411 1.00 94.30 505 ASP D O 1
ATOM 13917 N N . GLU D 2 506 ? -28.261 23.290 219.348 1.00 92.81 506 GLU D N 1
ATOM 13918 C CA . GLU D 2 506 ? -28.069 24.358 220.333 1.00 92.79 506 GLU D CA 1
ATOM 13919 C C . GLU D 2 506 ? -27.708 25.674 219.625 1.00 92.16 506 GLU D C 1
ATOM 13920 O O . GLU D 2 506 ? -28.076 26.750 220.094 1.00 92.33 506 GLU D O 1
ATOM 13926 N N . TYR D 2 507 ? -26.998 25.581 218.490 1.00 91.40 507 TYR D N 1
ATOM 13927 C CA . TYR D 2 507 ? -26.612 26.707 217.660 1.00 91.17 507 TYR D CA 1
ATOM 13928 C C . TYR D 2 507 ? -27.848 27.318 216.992 1.00 91.77 507 TYR D C 1
ATOM 13929 O O . TYR D 2 507 ? -28.041 28.527 217.089 1.00 91.87 507 TYR D O 1
ATOM 13938 N N . VAL D 2 508 ? -28.710 26.497 216.365 1.00 92.18 508 VAL D N 1
ATOM 13939 C CA . VAL D 2 508 ? -29.921 27.009 215.718 1.00 93.39 508 VAL D CA 1
ATOM 13940 C C . VAL D 2 508 ? -30.901 27.632 216.748 1.00 94.55 508 VAL D C 1
ATOM 13941 O O . VAL D 2 508 ? -31.627 28.578 216.422 1.00 94.46 508 VAL D O 1
ATOM 13945 N N . LYS D 2 509 ? -30.864 27.152 218.004 1.00 95.45 509 LYS D N 1
ATOM 13946 C CA . LYS D 2 509 ? -31.680 27.708 219.080 1.00 96.92 509 LYS D CA 1
ATOM 13947 C C . LYS D 2 509 ? -31.188 29.115 219.426 1.00 97.26 509 LYS D C 1
ATOM 13948 O O . LYS D 2 509 ? -32.000 30.005 219.659 1.00 97.56 509 LYS D O 1
ATOM 13954 N N . SER D 2 510 ? -29.863 29.328 219.434 1.00 97.01 510 SER D N 1
ATOM 13955 C CA . SER D 2 510 ? -29.291 30.645 219.720 1.00 97.00 510 SER D CA 1
ATOM 13956 C C . SER D 2 510 ? -29.494 31.645 218.573 1.00 96.58 510 SER D C 1
ATOM 13957 O O . SER D 2 510 ? -29.424 32.848 218.808 1.00 96.47 510 SER D O 1
ATOM 13960 N N . LEU D 2 511 ? -29.741 31.164 217.341 1.00 96.33 511 LEU D N 1
ATOM 13961 C CA . LEU D 2 511 ? -29.996 32.049 216.203 1.00 96.69 511 LEU D CA 1
ATOM 13962 C C . LEU D 2 511 ? -31.425 32.609 216.175 1.00 98.04 511 LEU D C 1
ATOM 13963 O O . LEU D 2 511 ? -31.690 33.516 215.387 1.00 98.24 511 LEU D O 1
ATOM 13968 N N . ALA D 2 512 ? -32.335 32.076 217.026 1.00 98.76 512 ALA D N 1
ATOM 13969 C CA . ALA D 2 512 ? -33.740 32.473 217.139 1.00 99.89 512 ALA D CA 1
ATOM 13970 C C . ALA D 2 512 ? -34.019 33.963 217.047 1.00 100.06 512 ALA D C 1
ATOM 13971 O O . ALA D 2 512 ? -34.880 34.318 216.242 1.00 100.81 512 ALA D O 1
ATOM 13973 N N . PRO D 2 513 ? -33.368 34.867 217.829 1.00 99.14 513 PRO D N 1
ATOM 13974 C CA . PRO D 2 513 ? -33.723 36.292 217.725 1.00 98.74 513 PRO D CA 1
ATOM 13975 C C . PRO D 2 513 ? -33.262 36.986 216.462 1.00 97.56 513 PRO D C 1
ATOM 13976 O O . PRO D 2 513 ? -33.785 38.041 216.133 1.00 97.82 513 PRO D O 1
ATOM 13980 N N . TYR D 2 514 ? -32.283 36.420 215.770 1.00 96.45 514 TYR D N 1
ATOM 13981 C CA . TYR D 2 514 ? -31.665 37.071 214.624 1.00 95.83 514 TYR D CA 1
ATOM 13982 C C . TYR D 2 514 ? -32.395 36.811 213.318 1.00 96.30 514 TYR D C 1
ATOM 13983 O O . TYR D 2 514 ? -31.889 36.148 212.416 1.00 96.21 514 TYR D O 1
ATOM 13992 N N . THR D 2 515 ? -33.590 37.391 213.222 1.00 96.66 515 THR D N 1
ATOM 13993 C CA . THR D 2 515 ? -34.417 37.345 212.024 1.00 97.38 515 THR D CA 1
ATOM 13994 C C . THR D 2 515 ? -34.070 38.542 211.143 1.00 97.33 515 THR D C 1
ATOM 13995 O O . THR D 2 515 ? -33.556 39.546 211.643 1.00 97.53 515 THR D O 1
ATOM 13999 N N . LEU D 2 516 ? -34.384 38.472 209.838 1.00 96.93 516 LEU D N 1
ATOM 14000 C CA . LEU D 2 516 ? -34.090 39.564 208.904 1.00 97.17 516 LEU D CA 1
ATOM 14001 C C . LEU D 2 516 ? -34.620 40.911 209.373 1.00 97.85 516 LEU D C 1
ATOM 14002 O O . LEU D 2 516 ? -33.984 41.934 209.137 1.00 97.98 516 LEU D O 1
ATOM 14007 N N . GLU D 2 517 ? -35.756 40.901 210.079 1.00 98.22 517 GLU D N 1
ATOM 14008 C CA . GLU D 2 517 ? -36.364 42.121 210.610 1.00 98.87 517 GLU D CA 1
ATOM 14009 C C . GLU D 2 517 ? -35.496 42.713 211.724 1.00 98.98 517 GLU D C 1
ATOM 14010 O O . GLU D 2 517 ? -35.260 43.916 211.737 1.00 99.54 517 GLU D O 1
ATOM 14016 N N . TYR D 2 518 ? -35.006 41.863 212.635 1.00 98.43 518 TYR D N 1
ATOM 14017 C CA . TYR D 2 518 ? -34.156 42.245 213.755 1.00 98.19 518 TYR D CA 1
ATOM 14018 C C . TYR D 2 518 ? -32.832 42.759 213.230 1.00 98.12 518 TYR D C 1
ATOM 14019 O O . TYR D 2 518 ? -32.370 43.803 213.683 1.00 98.11 518 TYR D O 1
ATOM 14028 N N . ALA D 2 519 ? -32.241 42.050 212.245 1.00 97.72 519 ALA D N 1
ATOM 14029 C CA . ALA D 2 519 ? -30.981 42.453 211.629 1.00 97.49 519 ALA D CA 1
ATOM 14030 C C . ALA D 2 519 ? -31.143 43.814 210.943 1.00 97.09 519 ALA D C 1
ATOM 14031 O O . ALA D 2 519 ? -30.337 44.708 211.172 1.00 97.22 519 ALA D O 1
ATOM 14033 N N . GLU D 2 520 ? -32.233 44.005 210.183 1.00 96.44 520 GLU D N 1
ATOM 14034 C CA . GLU D 2 520 ? -32.504 45.282 209.526 1.00 96.33 520 GLU D CA 1
ATOM 14035 C C . GLU D 2 520 ? -32.630 46.407 210.538 1.00 95.57 520 GLU D C 1
ATOM 14036 O O . GLU D 2 520 ? -32.140 47.498 210.307 1.00 95.53 520 GLU D O 1
ATOM 14042 N N . GLU D 2 521 ? -33.232 46.113 211.682 1.00 95.04 521 GLU D N 1
ATOM 14043 C CA . GLU D 2 521 ? -33.466 47.062 212.753 1.00 95.08 521 GLU D CA 1
ATOM 14044 C C . GLU D 2 521 ? -32.197 47.448 213.523 1.00 94.05 521 GLU D C 1
ATOM 14045 O O . GLU D 2 521 ? -31.972 48.633 213.784 1.00 94.26 521 GLU D O 1
ATOM 14051 N N . LYS D 2 522 ? -31.375 46.461 213.884 1.00 92.87 522 LYS D N 1
ATOM 14052 C CA . LYS D 2 522 ? -30.172 46.697 214.672 1.00 92.39 522 LYS D CA 1
ATOM 14053 C C . LYS D 2 522 ? -28.953 47.128 213.855 1.00 91.68 522 LYS D C 1
ATOM 14054 O O . LYS D 2 522 ? -28.257 48.067 214.243 1.00 91.83 522 LYS D O 1
ATOM 14060 N N . THR D 2 523 ? -28.694 46.462 212.732 1.00 90.75 523 THR D N 1
ATOM 14061 C CA . THR D 2 523 ? -27.544 46.785 211.895 1.00 90.45 523 THR D CA 1
ATOM 14062 C C . THR D 2 523 ? -27.788 47.972 210.985 1.00 90.60 523 THR D C 1
ATOM 14063 O O . THR D 2 523 ? -26.860 48.726 210.692 1.00 91.26 523 THR D O 1
ATOM 14067 N N . GLY D 2 524 ? -29.003 48.086 210.478 1.00 89.87 524 GLY D N 1
ATOM 14068 C CA . GLY D 2 524 ? -29.329 49.133 209.519 1.00 89.80 524 GLY D CA 1
ATOM 14069 C C . GLY D 2 524 ? -29.233 48.669 208.074 1.00 89.62 524 GLY D C 1
ATOM 14070 O O . GLY D 2 524 ? -29.540 49.425 207.154 1.00 89.60 524 GLY D O 1
ATOM 14071 N N . ILE D 2 525 ? -28.781 47.433 207.852 1.00 89.57 525 ILE D N 1
ATOM 14072 C CA . ILE D 2 525 ? -28.669 46.872 206.518 1.00 90.29 525 ILE D CA 1
ATOM 14073 C C . ILE D 2 525 ? -30.052 46.341 206.185 1.00 91.47 525 ILE D C 1
ATOM 14074 O O . ILE D 2 525 ? -30.573 45.532 206.951 1.00 91.98 525 ILE D O 1
ATOM 14079 N N . ASP D 2 526 ? -30.660 46.775 205.066 1.00 91.60 526 ASP D N 1
ATOM 14080 C CA . ASP D 2 526 ? -32.006 46.310 204.718 1.00 92.10 526 ASP D CA 1
ATOM 14081 C C . ASP D 2 526 ? -32.080 44.790 204.486 1.00 92.29 526 ASP D C 1
ATOM 14082 O O . ASP D 2 526 ? -31.066 44.137 204.217 1.00 92.02 526 ASP D O 1
ATOM 14087 N N . GLN D 2 527 ? -33.282 44.227 204.651 1.00 92.55 527 GLN D N 1
ATOM 14088 C CA . GLN D 2 527 ? -33.500 42.794 204.509 1.00 93.34 527 GLN D CA 1
ATOM 14089 C C . GLN D 2 527 ? -33.173 42.285 203.111 1.00 93.61 527 GLN D C 1
ATOM 14090 O O . GLN D 2 527 ? -32.608 41.210 202.974 1.00 93.40 527 GLN D O 1
ATOM 14096 N N . GLU D 2 528 ? -33.496 43.068 202.086 1.00 94.03 528 GLU D N 1
ATOM 14097 C CA . GLU D 2 528 ? -33.247 42.736 200.684 1.00 94.93 528 GLU D CA 1
ATOM 14098 C C . GLU D 2 528 ? -31.751 42.538 200.410 1.00 95.01 528 GLU D C 1
ATOM 14099 O O . GLU D 2 528 ? -31.378 41.520 199.824 1.00 95.40 528 GLU D O 1
ATOM 14105 N N . THR D 2 529 ? -30.893 43.473 200.867 1.00 94.37 529 THR D N 1
ATOM 14106 C CA . THR D 2 529 ? -29.450 43.319 200.692 1.00 94.40 529 THR D CA 1
ATOM 14107 C C . THR D 2 529 ? -28.917 42.201 201.580 1.00 93.76 529 THR D C 1
ATOM 14108 O O . THR D 2 529 ? -28.035 41.470 201.144 1.00 94.05 529 THR D O 1
ATOM 14112 N N . LEU D 2 530 ? -29.509 41.984 202.775 1.00 92.65 530 LEU D N 1
ATOM 14113 C CA . LEU D 2 530 ? -29.137 40.859 203.642 1.00 91.84 530 LEU D CA 1
ATOM 14114 C C . LEU D 2 530 ? -29.365 39.538 202.914 1.00 90.82 530 LEU D C 1
ATOM 14115 O O . LEU D 2 530 ? -28.572 38.617 203.085 1.00 91.10 530 LEU D O 1
ATOM 14120 N N . ILE D 2 531 ? -30.430 39.447 202.084 1.00 89.61 531 ILE D N 1
ATOM 14121 C CA . ILE D 2 531 ? -30.700 38.243 201.287 1.00 88.83 531 ILE D CA 1
ATOM 14122 C C . ILE D 2 531 ? -29.565 38.071 200.279 1.00 87.68 531 ILE D C 1
ATOM 14123 O O . ILE D 2 531 ? -29.048 36.965 200.129 1.00 87.57 531 ILE D O 1
ATOM 14128 N N . GLN D 2 532 ? -29.162 39.177 199.613 1.00 86.43 532 GLN D N 1
ATOM 14129 C CA . GLN D 2 532 ? -28.087 39.158 198.628 1.00 85.58 532 GLN D CA 1
ATOM 14130 C C . GLN D 2 532 ? -26.772 38.682 199.245 1.00 84.27 532 GLN D C 1
ATOM 14131 O O . GLN D 2 532 ? -26.107 37.843 198.652 1.00 84.25 532 GLN D O 1
ATOM 14137 N N . MET D 2 533 ? -26.440 39.156 200.463 1.00 82.94 533 MET D N 1
ATOM 14138 C CA . MET D 2 533 ? -25.242 38.735 201.189 1.00 82.02 533 MET D CA 1
ATOM 14139 C C . MET D 2 533 ? -25.278 37.230 201.438 1.00 81.79 533 MET D C 1
ATOM 14140 O O . MET D 2 533 ? -24.313 36.544 201.130 1.00 82.14 533 MET D O 1
ATOM 14145 N N . ALA D 2 534 ? -26.398 36.719 201.972 1.00 81.24 534 ALA D N 1
ATOM 14146 C CA . ALA D 2 534 ? -26.578 35.309 202.287 1.00 81.19 534 ALA D CA 1
ATOM 14147 C C . ALA D 2 534 ? -26.521 34.429 201.039 1.00 81.13 534 ALA D C 1
ATOM 14148 O O . ALA D 2 534 ? -25.944 33.342 201.087 1.00 81.27 534 ALA D O 1
ATOM 14150 N N . GLU D 2 535 ? -27.091 34.904 199.917 1.00 80.64 535 GLU D N 1
ATOM 14151 C CA . GLU D 2 535 ? -27.081 34.153 198.662 1.00 80.44 535 GLU D CA 1
ATOM 14152 C C . GLU D 2 535 ? -25.675 34.118 198.070 1.00 78.88 535 GLU D C 1
ATOM 14153 O O . GLU D 2 535 ? -25.234 33.065 197.613 1.00 78.77 535 GLU D O 1
ATOM 14159 N N . MET D 2 536 ? -24.963 35.260 198.102 1.00 77.30 536 MET D N 1
ATOM 14160 C CA . MET D 2 536 ? -23.592 35.349 197.596 1.00 76.16 536 MET D CA 1
ATOM 14161 C C . MET D 2 536 ? -22.686 34.440 198.403 1.00 74.58 536 MET D C 1
ATOM 14162 O O . MET D 2 536 ? -21.908 33.692 197.818 1.00 74.60 536 MET D O 1
ATOM 14167 N N . ILE D 2 537 ? -22.839 34.456 199.739 1.00 73.10 537 ILE D N 1
ATOM 14168 C CA . ILE D 2 537 ? -22.054 33.623 200.645 1.00 72.19 537 ILE D CA 1
ATOM 14169 C C . ILE D 2 537 ? -22.354 32.141 200.460 1.00 72.56 537 ILE D C 1
ATOM 14170 O O . ILE D 2 537 ? -21.424 31.344 200.359 1.00 72.72 537 ILE D O 1
ATOM 14175 N N . GLY D 2 538 ? -23.641 31.791 200.399 1.00 72.67 538 GLY D N 1
ATOM 14176 C CA . GLY D 2 538 ? -24.094 30.409 200.238 1.00 72.84 538 GLY D CA 1
ATOM 14177 C C . GLY D 2 538 ? -23.770 29.771 198.899 1.00 72.80 538 GLY D C 1
ATOM 14178 O O . GLY D 2 538 ? -23.316 28.627 198.853 1.00 72.97 538 GLY D O 1
ATOM 14179 N N . GLN D 2 539 ? -23.994 30.509 197.796 1.00 72.57 539 GLN D N 1
ATOM 14180 C CA . GLN D 2 539 ? -23.731 30.041 196.429 1.00 72.73 539 GLN D CA 1
ATOM 14181 C C . GLN D 2 539 ? -22.247 29.976 196.062 1.00 72.01 539 GLN D C 1
ATOM 14182 O O . GLN D 2 539 ? -21.892 29.305 195.091 1.00 71.94 539 GLN D O 1
ATOM 14188 N N . ALA D 2 540 ? -21.388 30.701 196.799 1.00 71.22 540 ALA D N 1
ATOM 14189 C CA . ALA D 2 540 ? -19.957 30.661 196.526 1.00 70.49 540 ALA D CA 1
ATOM 14190 C C . ALA D 2 540 ? -19.439 29.332 197.006 1.00 69.34 540 ALA D C 1
ATOM 14191 O O . ALA D 2 540 ? -19.787 28.870 198.098 1.00 68.87 540 ALA D O 1
ATOM 14193 N N . ASP D 2 541 ? -18.662 28.691 196.141 1.00 68.82 541 ASP D N 1
ATOM 14194 C CA . ASP D 2 541 ? -18.062 27.380 196.361 1.00 68.79 541 ASP D CA 1
ATOM 14195 C C . ASP D 2 541 ? -17.039 27.446 197.489 1.00 67.50 541 ASP D C 1
ATOM 14196 O O . ASP D 2 541 ? -16.984 26.561 198.347 1.00 67.60 541 ASP D O 1
ATOM 14201 N N . SER D 2 542 ? -16.229 28.506 197.493 1.00 66.04 542 SER D N 1
ATOM 14202 C CA . SER D 2 542 ? -15.214 28.699 198.506 1.00 65.02 542 SER D CA 1
ATOM 14203 C C . SER D 2 542 ? -15.263 30.132 198.992 1.00 63.14 542 SER D C 1
ATOM 14204 O O . SER D 2 542 ? -15.305 31.061 198.194 1.00 63.21 542 SER D O 1
ATOM 14207 N N . VAL D 2 543 ? -15.341 30.311 200.304 1.00 61.58 543 VAL D N 1
ATOM 14208 C CA . VAL D 2 543 ? -15.449 31.626 200.924 1.00 60.71 543 VAL D CA 1
ATOM 14209 C C . VAL D 2 543 ? -14.378 31.836 201.977 1.00 59.68 543 VAL D C 1
ATOM 14210 O O . VAL D 2 543 ? -14.267 31.057 202.928 1.00 59.61 543 VAL D O 1
ATOM 14214 N N . CYS D 2 544 ? -13.607 32.917 201.822 1.00 58.59 544 CYS D N 1
ATOM 14215 C CA . CYS D 2 544 ? -12.599 33.312 202.792 1.00 57.72 544 CYS D CA 1
ATOM 14216 C C . CYS D 2 544 ? -13.187 34.485 203.561 1.00 56.56 544 CYS D C 1
ATOM 14217 O O . CYS D 2 544 ? -13.597 35.465 202.942 1.00 56.43 544 CYS D O 1
ATOM 14220 N N . ALA D 2 545 ? -13.258 34.387 204.892 1.00 55.65 545 ALA D N 1
ATOM 14221 C CA . ALA D 2 545 ? -13.780 35.483 205.698 1.00 55.48 545 ALA D CA 1
ATOM 14222 C C . ALA D 2 545 ? -12.620 36.171 206.426 1.00 55.16 545 ALA D C 1
ATOM 14223 O O . ALA D 2 545 ? -12.044 35.620 207.357 1.00 55.16 545 ALA D O 1
ATOM 14225 N N . LEU D 2 546 ? -12.267 37.366 205.965 1.00 54.24 546 LEU D N 1
ATOM 14226 C CA . LEU D 2 546 ? -11.184 38.154 206.507 1.00 53.93 546 LEU D CA 1
ATOM 14227 C C . LEU D 2 546 ? -11.744 39.199 207.442 1.00 54.02 546 LEU D C 1
ATOM 14228 O O . LEU D 2 546 ? -12.448 40.098 206.989 1.00 54.34 546 LEU D O 1
ATOM 14233 N N . TRP D 2 547 ? -11.415 39.119 208.728 1.00 53.63 547 TRP D N 1
ATOM 14234 C CA . TRP D 2 547 ? -11.844 40.145 209.671 1.00 53.68 547 TRP D CA 1
ATOM 14235 C C . TRP D 2 547 ? -10.652 40.741 210.397 1.00 53.76 547 TRP D C 1
ATOM 14236 O O . TRP D 2 547 ? -9.576 40.136 210.443 1.00 53.87 547 TRP D O 1
ATOM 14247 N N . ALA D 2 548 ? -10.817 41.958 210.904 1.00 53.68 548 ALA D N 1
ATOM 14248 C CA . ALA D 2 548 ? -9.739 42.663 211.585 1.00 53.97 548 ALA D CA 1
ATOM 14249 C C . ALA D 2 548 ? -10.309 43.572 212.768 1.00 54.16 548 ALA D C 1
ATOM 14250 O O . ALA D 2 548 ? -11.377 43.239 213.271 1.00 54.20 548 ALA D O 1
ATOM 14252 N N . MET D 2 549 ? -9.625 44.636 213.242 1.00 53.88 549 MET D N 1
ATOM 14253 C CA . MET D 2 549 ? -9.959 45.421 214.415 1.00 54.20 549 MET D CA 1
ATOM 14254 C C . MET D 2 549 ? -11.335 46.072 214.408 1.00 55.17 549 MET D C 1
ATOM 14255 O O . MET D 2 549 ? -11.823 46.424 215.478 1.00 55.08 549 MET D O 1
ATOM 14260 N N . GLY D 2 550 ? -11.997 46.114 213.261 1.00 56.00 550 GLY D N 1
ATOM 14261 C CA . GLY D 2 550 ? -13.380 46.568 213.203 1.00 57.35 550 GLY D CA 1
ATOM 14262 C C . GLY D 2 550 ? -14.305 45.578 213.904 1.00 58.75 550 GLY D C 1
ATOM 14263 O O . GLY D 2 550 ? -15.291 45.971 214.505 1.00 60.27 550 GLY D O 1
ATOM 14264 N N . VAL D 2 551 ? -13.977 44.290 213.880 1.00 58.53 551 VAL D N 1
ATOM 14265 C CA . VAL D 2 551 ? -14.753 43.252 214.547 1.00 59.08 551 VAL D CA 1
ATOM 14266 C C . VAL D 2 551 ? -14.291 43.050 216.002 1.00 60.25 551 VAL D C 1
ATOM 14267 O O . VAL D 2 551 ? -15.116 43.015 216.908 1.00 61.41 551 VAL D O 1
ATOM 14271 N N . THR D 2 552 ? -12.988 42.873 216.218 1.00 60.01 552 THR D N 1
ATOM 14272 C CA . THR D 2 552 ? -12.451 42.493 217.518 1.00 60.18 552 THR D CA 1
ATOM 14273 C C . THR D 2 552 ? -12.314 43.583 218.570 1.00 60.76 552 THR D C 1
ATOM 14274 O O . THR D 2 552 ? -12.352 43.243 219.752 1.00 60.80 552 THR D O 1
ATOM 14278 N N . GLN D 2 553 ? -12.116 44.859 218.188 1.00 61.07 553 GLN D N 1
ATOM 14279 C CA . GLN D 2 553 ? -11.967 45.919 219.196 1.00 61.72 553 GLN D CA 1
ATOM 14280 C C . GLN D 2 553 ? -13.318 46.431 219.682 1.00 63.46 553 GLN D C 1
ATOM 14281 O O . GLN D 2 553 ? -13.682 47.595 219.496 1.00 63.60 553 GLN D O 1
ATOM 14287 N N . HIS D 2 554 ? -14.051 45.523 220.330 1.00 64.58 554 HIS D N 1
ATOM 14288 C CA . HIS D 2 554 ? -15.393 45.708 220.847 1.00 65.96 554 HIS D CA 1
ATOM 14289 C C . HIS D 2 554 ? -15.599 44.847 222.111 1.00 68.12 554 HIS D C 1
ATOM 14290 O O . HIS D 2 554 ? -14.827 43.914 222.364 1.00 67.80 554 HIS D O 1
ATOM 14297 N N . ILE D 2 555 ? -16.686 45.123 222.872 1.00 69.87 555 ILE D N 1
ATOM 14298 C CA . ILE D 2 555 ? -17.056 44.342 224.056 1.00 71.48 555 ILE D CA 1
ATOM 14299 C C . ILE D 2 555 ? -17.498 42.913 223.657 1.00 71.56 555 ILE D C 1
ATOM 14300 O O . ILE D 2 555 ? -17.218 41.947 224.370 1.00 71.58 555 ILE D O 1
ATOM 14305 N N . GLY D 2 556 ? -18.131 42.790 222.496 1.00 71.45 556 GLY D N 1
ATOM 14306 C CA . GLY D 2 556 ? -18.535 41.495 221.966 1.00 71.77 556 GLY D CA 1
ATOM 14307 C C . GLY D 2 556 ? -17.652 41.026 220.822 1.00 71.95 556 GLY D C 1
ATOM 14308 O O . GLY D 2 556 ? -18.104 40.262 219.967 1.00 72.41 556 GLY D O 1
ATOM 14309 N N . GLY D 2 557 ? -16.392 41.465 220.815 1.00 71.28 557 GLY D N 1
ATOM 14310 C CA . GLY D 2 557 ? -15.417 41.132 219.785 1.00 71.05 557 GLY D CA 1
ATOM 14311 C C . GLY D 2 557 ? -15.088 39.660 219.699 1.00 70.73 557 GLY D C 1
ATOM 14312 O O . GLY D 2 557 ? -14.883 39.136 218.602 1.00 71.02 557 GLY D O 1
ATOM 14313 N N . SER D 2 558 ? -15.021 38.977 220.850 1.00 70.06 558 SER D N 1
ATOM 14314 C CA . SER D 2 558 ? -14.738 37.540 220.860 1.00 69.70 558 SER D CA 1
ATOM 14315 C C . SER D 2 558 ? -15.925 36.810 220.256 1.00 69.99 558 SER D C 1
ATOM 14316 O O . SER D 2 558 ? -15.735 35.916 219.435 1.00 69.97 558 SER D O 1
ATOM 14319 N N . ASP D 2 559 ? -17.154 37.230 220.622 1.00 70.01 559 ASP D N 1
ATOM 14320 C CA . ASP D 2 559 ? -18.376 36.622 220.119 1.00 70.35 559 ASP D CA 1
ATOM 14321 C C . ASP D 2 559 ? -18.577 36.870 218.625 1.00 69.46 559 ASP D C 1
ATOM 14322 O O . ASP D 2 559 ? -18.872 35.916 217.905 1.00 69.45 559 ASP D O 1
ATOM 14327 N N . THR D 2 560 ? -18.357 38.111 218.140 1.00 68.36 560 THR D N 1
ATOM 14328 C CA . THR D 2 560 ? -18.501 38.398 216.708 1.00 67.84 560 THR D CA 1
ATOM 14329 C C . THR D 2 560 ? -17.503 37.590 215.881 1.00 68.17 560 THR D C 1
ATOM 14330 O O . THR D 2 560 ? -17.842 37.105 214.802 1.00 68.46 560 THR D O 1
ATOM 14334 N N . SER D 2 561 ? -16.287 37.392 216.408 1.00 67.83 561 SER D N 1
ATOM 14335 C CA . SER D 2 561 ? -15.287 36.578 215.739 1.00 67.86 561 SER D CA 1
ATOM 14336 C C . SER D 2 561 ? -15.772 35.126 215.672 1.00 68.13 561 SER D C 1
ATOM 14337 O O . SER D 2 561 ? -15.650 34.494 214.624 1.00 68.13 561 SER D O 1
ATOM 14340 N N . THR D 2 562 ? -16.383 34.625 216.769 1.00 68.26 562 THR D N 1
ATOM 14341 C CA . THR D 2 562 ? -16.942 33.267 216.841 1.00 68.57 562 THR D CA 1
ATOM 14342 C C . THR D 2 562 ? -18.071 33.105 215.822 1.00 68.57 562 THR D C 1
ATOM 14343 O O . THR D 2 562 ? -18.158 32.077 215.180 1.00 68.58 562 THR D O 1
ATOM 14347 N N . ALA D 2 563 ? -18.886 34.146 215.630 1.00 68.68 563 ALA D N 1
ATOM 14348 C CA . ALA D 2 563 ? -19.978 34.152 214.663 1.00 69.24 563 ALA D CA 1
ATOM 14349 C C . ALA D 2 563 ? -19.470 33.983 213.230 1.00 68.12 563 ALA D C 1
ATOM 14350 O O . ALA D 2 563 ? -20.123 33.327 212.426 1.00 68.26 563 ALA D O 1
ATOM 14352 N N . ILE D 2 564 ? -18.302 34.550 212.915 1.00 66.93 564 ILE D N 1
ATOM 14353 C CA . ILE D 2 564 ? -17.729 34.425 211.577 1.00 66.09 564 ILE D CA 1
ATOM 14354 C C . ILE D 2 564 ? -17.310 32.965 211.326 1.00 65.98 564 ILE D C 1
ATOM 14355 O O . ILE D 2 564 ? -17.626 32.387 210.284 1.00 65.87 564 ILE D O 1
ATOM 14360 N N . SER D 2 565 ? -16.674 32.353 212.322 1.00 65.69 565 SER D N 1
ATOM 14361 C CA . SER D 2 565 ? -16.244 30.968 212.252 1.00 66.08 565 SER D CA 1
ATOM 14362 C C . SER D 2 565 ? -17.462 30.036 212.169 1.00 67.24 565 SER D C 1
ATOM 14363 O O . SER D 2 565 ? -17.449 29.057 211.424 1.00 67.46 565 SER D O 1
ATOM 14366 N N . ASN D 2 566 ? -18.522 30.356 212.915 1.00 67.86 566 ASN D N 1
ATOM 14367 C CA . ASN D 2 566 ? -19.765 29.602 212.907 1.00 68.70 566 ASN D CA 1
ATOM 14368 C C . ASN D 2 566 ? -20.400 29.677 211.530 1.00 68.61 566 ASN D C 1
ATOM 14369 O O . ASN D 2 566 ? -20.784 28.641 211.004 1.00 69.19 566 ASN D O 1
ATOM 14374 N N . LEU D 2 567 ? -20.450 30.874 210.908 1.00 67.90 567 LEU D N 1
ATOM 14375 C CA . LEU D 2 567 ? -21.002 31.031 209.562 1.00 67.79 567 LEU D CA 1
ATOM 14376 C C . LEU D 2 567 ? -20.223 30.183 208.561 1.00 67.73 567 LEU D C 1
ATOM 14377 O O . LEU D 2 567 ? -20.831 29.455 207.789 1.00 67.57 567 LEU D O 1
ATOM 14382 N N . LEU D 2 568 ? -18.885 30.205 208.639 1.00 67.65 568 LEU D N 1
ATOM 14383 C CA . LEU D 2 568 ? -18.045 29.404 207.754 1.00 67.77 568 LEU D CA 1
ATOM 14384 C C . LEU D 2 568 ? -18.285 27.919 207.948 1.00 68.03 568 LEU D C 1
ATOM 14385 O O . LEU D 2 568 ? -18.228 27.175 206.976 1.00 68.42 568 LEU D O 1
ATOM 14390 N N . LEU D 2 569 ? -18.575 27.479 209.185 1.00 67.68 569 LEU D N 1
ATOM 14391 C CA . LEU D 2 569 ? -18.881 26.071 209.454 1.00 67.64 569 LEU D CA 1
ATOM 14392 C C . LEU D 2 569 ? -20.185 25.704 208.734 1.00 68.52 569 LEU D C 1
ATOM 14393 O O . LEU D 2 569 ? -20.192 24.776 207.938 1.00 68.41 569 LEU D O 1
ATOM 14398 N N . VAL D 2 570 ? -21.245 26.500 208.934 1.00 69.43 570 VAL D N 1
ATOM 14399 C CA . VAL D 2 570 ? -22.553 26.350 208.291 1.00 70.78 570 VAL D CA 1
ATOM 14400 C C . VAL D 2 570 ? -22.428 26.185 206.759 1.00 70.11 570 VAL D C 1
ATOM 14401 O O . VAL D 2 570 ? -22.955 25.218 206.216 1.00 70.28 570 VAL D O 1
ATOM 14405 N N . THR D 2 571 ? -21.729 27.117 206.072 1.00 69.02 571 THR D N 1
ATOM 14406 C CA . THR D 2 571 ? -21.567 27.091 204.610 1.00 68.12 571 THR D CA 1
ATOM 14407 C C . THR D 2 571 ? -20.483 26.089 204.119 1.00 66.48 571 THR D C 1
ATOM 14408 O O . THR D 2 571 ? -20.286 25.948 202.911 1.00 66.29 571 THR D O 1
ATOM 14412 N N . GLY D 2 572 ? -19.836 25.379 205.040 1.00 65.40 572 GLY D N 1
ATOM 14413 C CA . GLY D 2 572 ? -18.851 24.354 204.714 1.00 64.98 572 GLY D CA 1
ATOM 14414 C C . GLY D 2 572 ? -17.543 24.880 204.165 1.00 64.11 572 GLY D C 1
ATOM 14415 O O . GLY D 2 572 ? -16.869 24.194 203.390 1.00 64.05 572 GLY D O 1
ATOM 14416 N N . ASN D 2 573 ? -17.163 26.098 204.577 1.00 63.02 573 ASN D N 1
ATOM 14417 C CA . ASN D 2 573 ? -15.933 26.732 204.127 1.00 62.16 573 ASN D CA 1
ATOM 14418 C C . ASN D 2 573 ? -14.773 26.591 205.109 1.00 61.19 573 ASN D C 1
ATOM 14419 O O . ASN D 2 573 ? -14.332 27.578 205.704 1.00 61.44 573 ASN D O 1
ATOM 14424 N N . TYR D 2 574 ? -14.272 25.343 205.237 1.00 59.73 574 TYR D N 1
ATOM 14425 C CA . TYR D 2 574 ? -13.138 24.909 206.057 1.00 58.79 574 TYR D CA 1
ATOM 14426 C C . TYR D 2 574 ? -12.519 23.656 205.432 1.00 57.90 574 TYR D C 1
ATOM 14427 O O . TYR D 2 574 ? -13.185 22.927 204.700 1.00 58.21 574 TYR D O 1
ATOM 14436 N N . GLY D 2 575 ? -11.254 23.407 205.727 1.00 56.77 575 GLY D N 1
ATOM 14437 C CA . GLY D 2 575 ? -10.543 22.233 205.239 1.00 56.03 575 GLY D CA 1
ATOM 14438 C C . GLY D 2 575 ? -10.448 22.057 203.738 1.00 55.31 575 GLY D C 1
ATOM 14439 O O . GLY D 2 575 ? -10.164 20.956 203.268 1.00 55.90 575 GLY D O 1
ATOM 14440 N N . LYS D 2 576 ? -10.675 23.121 202.973 1.00 54.31 576 LYS D N 1
ATOM 14441 C CA . LYS D 2 576 ? -10.580 23.077 201.517 1.00 53.74 576 LYS D CA 1
ATOM 14442 C C . LYS D 2 576 ? -9.900 24.346 200.974 1.00 53.85 576 LYS D C 1
ATOM 14443 O O . LYS D 2 576 ? -10.038 25.432 201.552 1.00 53.71 576 LYS D O 1
ATOM 14449 N N . PRO D 2 577 ? -9.133 24.214 199.875 1.00 53.80 577 PRO D N 1
ATOM 14450 C CA . PRO D 2 577 ? -8.453 25.387 199.308 1.00 54.14 577 PRO D CA 1
ATOM 14451 C C . PRO D 2 577 ? -9.398 26.477 198.808 1.00 54.51 577 PRO D C 1
ATOM 14452 O O . PRO D 2 577 ? -10.438 26.181 198.221 1.00 55.07 577 PRO D O 1
ATOM 14456 N N . GLY D 2 578 ? -9.024 27.728 199.058 1.00 53.95 578 GLY D N 1
ATOM 14457 C CA . GLY D 2 578 ? -9.816 28.885 198.667 1.00 53.80 578 GLY D CA 1
ATOM 14458 C C . GLY D 2 578 ? -10.832 29.322 199.701 1.00 53.67 578 GLY D C 1
ATOM 14459 O O . GLY D 2 578 ? -11.579 30.267 199.461 1.00 53.93 578 GLY D O 1
ATOM 14460 N N . ALA D 2 579 ? -10.873 28.665 200.861 1.00 53.35 579 ALA D N 1
ATOM 14461 C CA . ALA D 2 579 ? -11.861 28.992 201.889 1.00 53.56 579 ALA D CA 1
ATOM 14462 C C . ALA D 2 579 ? -11.248 28.998 203.299 1.00 53.23 579 ALA D C 1
ATOM 14463 O O . ALA D 2 579 ? -10.161 28.450 203.503 1.00 53.65 579 ALA D O 1
ATOM 14465 N N . GLY D 2 580 ? -11.939 29.617 204.254 1.00 52.22 580 GLY D N 1
ATOM 14466 C CA . GLY D 2 580 ? -11.489 29.600 205.633 1.00 51.87 580 GLY D CA 1
ATOM 14467 C C . GLY D 2 580 ? -11.670 30.893 206.381 1.00 51.50 580 GLY D C 1
ATOM 14468 O O . GLY D 2 580 ? -12.149 31.880 205.824 1.00 51.53 580 GLY D O 1
ATOM 14469 N N . SER D 2 581 ? -11.291 30.886 207.659 1.00 51.00 581 SER D N 1
ATOM 14470 C CA . SER D 2 581 ? -11.333 32.060 208.526 1.00 50.85 581 SER D CA 1
ATOM 14471 C C . SER D 2 581 ? -9.969 32.729 208.494 1.00 50.08 581 SER D C 1
ATOM 14472 O O . SER D 2 581 ? -8.951 32.078 208.694 1.00 50.26 581 SER D O 1
ATOM 14475 N N . TYR D 2 582 ? -9.946 34.018 208.209 1.00 49.29 582 TYR D N 1
ATOM 14476 C CA . TYR D 2 582 ? -8.707 34.767 208.126 1.00 48.69 582 TYR D CA 1
ATOM 14477 C C . TYR D 2 582 ? -8.713 36.019 208.974 1.00 48.07 582 TYR D C 1
ATOM 14478 O O . TYR D 2 582 ? -8.783 37.121 208.434 1.00 48.31 582 TYR D O 1
ATOM 14487 N N . PRO D 2 583 ? -8.566 35.894 210.308 1.00 47.30 583 PRO D N 1
ATOM 14488 C CA . PRO D 2 583 ? -8.407 37.106 211.126 1.00 46.64 583 PRO D CA 1
ATOM 14489 C C . PRO D 2 583 ? -7.011 37.634 210.798 1.00 45.53 583 PRO D C 1
ATOM 14490 O O . PRO D 2 583 ? -6.026 36.908 210.998 1.00 45.83 583 PRO D O 1
ATOM 14494 N N . LEU D 2 584 ? -6.946 38.786 210.119 1.00 43.64 584 LEU D N 1
ATOM 14495 C CA . LEU D 2 584 ? -5.669 39.297 209.650 1.00 42.08 584 LEU D CA 1
ATOM 14496 C C . LEU D 2 584 ? -4.751 39.706 210.796 1.00 41.05 584 LEU D C 1
ATOM 14497 O O . LEU D 2 584 ? -5.126 40.540 211.616 1.00 41.25 584 LEU D O 1
ATOM 14502 N N . ARG D 2 585 ? -3.574 39.059 210.886 1.00 39.78 585 ARG D N 1
ATOM 14503 C CA . ARG D 2 585 ? -2.611 39.291 211.955 1.00 39.38 585 ARG D CA 1
ATOM 14504 C C . ARG D 2 585 ? -1.936 40.642 211.825 1.00 39.17 585 ARG D C 1
ATOM 14505 O O . ARG D 2 585 ? -1.438 41.003 210.766 1.00 39.51 585 ARG D O 1
ATOM 14513 N N . GLY D 2 586 ? -1.984 41.400 212.902 1.00 38.56 586 GLY D N 1
ATOM 14514 C CA . GLY D 2 586 ? -1.527 42.779 212.961 1.00 38.66 586 GLY D CA 1
ATOM 14515 C C . GLY D 2 586 ? -0.076 43.053 212.673 1.00 38.35 586 GLY D C 1
ATOM 14516 O O . GLY D 2 586 ? 0.282 43.406 211.550 1.00 38.75 586 GLY D O 1
ATOM 14517 N N . HIS D 2 587 ? 0.751 42.946 213.705 1.00 37.51 587 HIS D N 1
ATOM 14518 C CA . HIS D 2 587 ? 2.184 43.179 213.625 1.00 37.02 587 HIS D CA 1
ATOM 14519 C C . HIS D 2 587 ? 2.896 42.117 212.795 1.00 37.81 587 HIS D C 1
ATOM 14520 O O . HIS D 2 587 ? 2.382 41.007 212.589 1.00 37.92 587 HIS D O 1
ATOM 14527 N N . ASN D 2 588 ? 4.129 42.441 212.375 1.00 38.10 588 ASN D N 1
ATOM 14528 C CA . ASN D 2 588 ? 5.012 41.561 211.612 1.00 38.71 588 ASN D CA 1
ATOM 14529 C C . ASN D 2 588 ? 5.167 40.208 212.273 1.00 39.04 588 ASN D C 1
ATOM 14530 O O . ASN D 2 588 ? 5.267 39.201 211.583 1.00 39.69 588 ASN D O 1
ATOM 14535 N N . ASN D 2 589 ? 5.187 40.184 213.606 1.00 38.61 589 ASN D N 1
ATOM 14536 C CA . ASN D 2 589 ? 5.340 38.958 214.336 1.00 38.84 589 ASN D CA 1
ATOM 14537 C C . ASN D 2 589 ? 4.401 38.896 215.531 1.00 39.55 589 ASN D C 1
ATOM 14538 O O . ASN D 2 589 ? 4.844 38.597 216.645 1.00 40.49 589 ASN D O 1
ATOM 14543 N N . VAL D 2 590 ? 3.100 39.189 215.318 1.00 38.75 590 VAL D N 1
ATOM 14544 C CA . VAL D 2 590 ? 2.141 39.031 216.411 1.00 38.47 590 VAL D CA 1
ATOM 14545 C C . VAL D 2 590 ? 1.799 37.540 216.549 1.00 38.94 590 VAL D C 1
ATOM 14546 O O . VAL D 2 590 ? 1.754 37.017 217.661 1.00 39.35 590 VAL D O 1
ATOM 14550 N N . GLN D 2 591 ? 1.662 36.838 215.408 1.00 38.75 591 GLN D N 1
ATOM 14551 C CA . GLN D 2 591 ? 1.377 35.419 215.332 1.00 39.26 591 GLN D CA 1
ATOM 14552 C C . GLN D 2 591 ? 2.492 34.646 216.036 1.00 39.46 591 GLN D C 1
ATOM 14553 O O . GLN D 2 591 ? 2.214 33.843 216.907 1.00 40.00 591 GLN D O 1
ATOM 14559 N N . GLY D 2 592 ? 3.735 34.976 215.738 1.00 39.02 592 GLY D N 1
ATOM 14560 C CA . GLY D 2 592 ? 4.880 34.333 216.359 1.00 39.10 592 GLY D CA 1
ATOM 14561 C C . GLY D 2 592 ? 5.093 34.677 217.818 1.00 38.99 592 GLY D C 1
ATOM 14562 O O . GLY D 2 592 ? 5.492 33.803 218.586 1.00 38.96 592 GLY D O 1
ATOM 14563 N N . ALA D 2 593 ? 4.815 35.928 218.234 1.00 38.86 593 ALA D N 1
ATOM 14564 C CA . ALA D 2 593 ? 4.959 36.291 219.647 1.00 39.51 593 ALA D CA 1
ATOM 14565 C C . ALA D 2 593 ? 3.975 35.467 220.504 1.00 40.30 593 ALA D C 1
ATOM 14566 O O . ALA D 2 593 ? 4.380 34.940 221.539 1.00 40.74 593 ALA D O 1
ATOM 14568 N N . SER D 2 594 ? 2.720 35.284 220.029 1.00 40.13 594 SER D N 1
ATOM 14569 C CA . SER D 2 594 ? 1.725 34.457 220.713 1.00 40.53 594 SER D CA 1
ATOM 14570 C C . SER D 2 594 ? 2.123 32.958 220.600 1.00 41.82 594 SER D C 1
ATOM 14571 O O . SER D 2 594 ? 2.036 32.210 221.580 1.00 42.52 594 SER D O 1
ATOM 14574 N N . ASP D 2 595 ? 2.607 32.536 219.414 1.00 41.62 595 ASP D N 1
ATOM 14575 C CA . ASP D 2 595 ? 3.069 31.172 219.172 1.00 41.62 595 ASP D CA 1
ATOM 14576 C C . ASP D 2 595 ? 4.139 30.733 220.154 1.00 42.44 595 ASP D C 1
ATOM 14577 O O . ASP D 2 595 ? 4.364 29.529 220.279 1.00 43.21 595 ASP D O 1
ATOM 14582 N N . PHE D 2 596 ? 4.853 31.675 220.793 1.00 42.27 596 PHE D N 1
ATOM 14583 C CA . PHE D 2 596 ? 5.916 31.308 221.712 1.00 42.84 596 PHE D CA 1
ATOM 14584 C C . PHE D 2 596 ? 5.608 31.670 223.163 1.00 44.12 596 PHE D C 1
ATOM 14585 O O . PHE D 2 596 ? 6.513 31.967 223.933 1.00 44.73 596 PHE D O 1
ATOM 14593 N N . GLY D 2 597 ? 4.344 31.574 223.538 1.00 44.50 597 GLY D N 1
ATOM 14594 C CA . GLY D 2 597 ? 3.930 31.731 224.921 1.00 45.78 597 GLY D CA 1
ATOM 14595 C C . GLY D 2 597 ? 3.940 33.097 225.558 1.00 47.26 597 GLY D C 1
ATOM 14596 O O . GLY D 2 597 ? 3.899 33.184 226.789 1.00 47.49 597 GLY D O 1
ATOM 14597 N N . SER D 2 598 ? 3.962 34.168 224.764 1.00 48.14 598 SER D N 1
ATOM 14598 C CA . SER D 2 598 ? 3.887 35.511 225.342 1.00 49.39 598 SER D CA 1
ATOM 14599 C C . SER D 2 598 ? 2.415 35.871 225.525 1.00 50.25 598 SER D C 1
ATOM 14600 O O . SER D 2 598 ? 1.870 36.718 224.828 1.00 50.27 598 SER D O 1
ATOM 14603 N N . MET D 2 599 ? 1.757 35.114 226.413 1.00 50.93 599 MET D N 1
ATOM 14604 C CA . MET D 2 599 ? 0.334 35.160 226.774 1.00 51.90 599 MET D CA 1
ATOM 14605 C C . MET D 2 599 ? 0.263 34.748 228.244 1.00 52.93 599 MET D C 1
ATOM 14606 O O . MET D 2 599 ? 1.033 33.879 228.666 1.00 53.48 599 MET D O 1
ATOM 14611 N N . PRO D 2 600 ? -0.645 35.329 229.048 1.00 52.98 600 PRO D N 1
ATOM 14612 C CA . PRO D 2 600 ? -0.691 34.961 230.476 1.00 53.09 600 PRO D CA 1
ATOM 14613 C C . PRO D 2 600 ? -1.232 33.557 230.763 1.00 53.24 600 PRO D C 1
ATOM 14614 O O . PRO D 2 600 ? -0.842 32.934 231.749 1.00 53.04 600 PRO D O 1
ATOM 14618 N N . ASP D 2 601 ? -2.121 33.065 229.889 1.00 53.40 601 ASP D N 1
ATOM 14619 C CA . ASP D 2 601 ? -2.800 31.778 230.013 1.00 54.12 601 ASP D CA 1
ATOM 14620 C C . ASP D 2 601 ? -2.132 30.618 229.298 1.00 54.71 601 ASP D C 1
ATOM 14621 O O . ASP D 2 601 ? -2.454 29.461 229.601 1.00 55.14 601 ASP D O 1
ATOM 14626 N N . ARG D 2 602 ? -1.256 30.896 228.321 1.00 54.60 602 ARG D N 1
ATOM 14627 C CA . ARG D 2 602 ? -0.631 29.816 227.557 1.00 54.92 602 ARG D CA 1
ATOM 14628 C C . ARG D 2 602 ? 0.873 29.885 227.434 1.00 54.79 602 ARG D C 1
ATOM 14629 O O . ARG D 2 602 ? 1.467 30.956 227.390 1.00 55.19 602 ARG D O 1
ATOM 14637 N N . LEU D 2 603 ? 1.477 28.715 227.346 1.00 54.31 603 LEU D N 1
ATOM 14638 C CA . LEU D 2 603 ? 2.898 28.521 227.118 1.00 54.34 603 LEU D CA 1
ATOM 14639 C C . LEU D 2 603 ? 3.102 28.413 225.572 1.00 54.29 603 LEU D C 1
ATOM 14640 O O . LEU D 2 603 ? 2.117 28.496 224.823 1.00 54.18 603 LEU D O 1
ATOM 14645 N N . PRO D 2 604 ? 4.343 28.265 225.046 1.00 54.28 604 PRO D N 1
ATOM 14646 C CA . PRO D 2 604 ? 4.508 28.150 223.585 1.00 54.90 604 PRO D CA 1
ATOM 14647 C C . PRO D 2 604 ? 3.652 27.044 222.963 1.00 56.17 604 PRO D C 1
ATOM 14648 O O . PRO D 2 604 ? 3.253 26.107 223.652 1.00 56.41 604 PRO D O 1
ATOM 14652 N N . GLY D 2 605 ? 3.326 27.184 221.687 1.00 56.88 605 GLY D N 1
ATOM 14653 C CA . GLY D 2 605 ? 2.483 26.215 220.998 1.00 58.08 605 GLY D CA 1
ATOM 14654 C C . GLY D 2 605 ? 1.037 26.188 221.457 1.00 59.41 605 GLY D C 1
ATOM 14655 O O . GLY D 2 605 ? 0.311 25.239 221.154 1.00 59.58 605 GLY D O 1
ATOM 14656 N N . TYR D 2 606 ? 0.617 27.225 222.208 1.00 60.25 606 TYR D N 1
ATOM 14657 C CA . TYR D 2 606 ? -0.725 27.399 222.760 1.00 61.50 606 TYR D CA 1
ATOM 14658 C C . TYR D 2 606 ? -1.122 26.351 223.786 1.00 62.99 606 TYR D C 1
ATOM 14659 O O . TYR D 2 606 ? -2.309 26.136 224.004 1.00 63.23 606 TYR D O 1
ATOM 14668 N N . GLU D 2 607 ? -0.146 25.709 224.424 1.00 63.99 607 GLU D N 1
ATOM 14669 C CA . GLU D 2 607 ? -0.426 24.710 225.441 1.00 65.48 607 GLU D CA 1
ATOM 14670 C C . GLU D 2 607 ? -0.754 25.431 226.737 1.00 67.05 607 GLU D C 1
ATOM 14671 O O . GLU D 2 607 ? 0.065 26.216 227.210 1.00 67.28 607 GLU D O 1
ATOM 14677 N N . LYS D 2 608 ? -1.967 25.204 227.279 1.00 67.82 608 LYS D N 1
ATOM 14678 C CA . LYS D 2 608 ? -2.467 25.873 228.479 1.00 69.10 608 LYS D CA 1
ATOM 14679 C C . LYS D 2 608 ? -1.517 25.794 229.673 1.00 69.96 608 LYS D C 1
ATOM 14680 O O . LYS D 2 608 ? -0.866 24.774 229.881 1.00 69.80 608 LYS D O 1
ATOM 14686 N N . VAL D 2 609 ? -1.394 26.909 230.412 1.00 70.76 609 VAL D N 1
ATOM 14687 C CA . VAL D 2 609 ? -0.505 27.019 231.566 1.00 72.12 609 VAL D CA 1
ATOM 14688 C C . VAL D 2 609 ? -0.968 26.123 232.716 1.00 73.52 609 VAL D C 1
ATOM 14689 O O . VAL D 2 609 ? -0.153 25.416 233.301 1.00 73.80 609 VAL D O 1
ATOM 14693 N N . THR D 2 610 ? -2.280 26.121 233.004 1.00 74.15 610 THR D N 1
ATOM 14694 C CA . THR D 2 610 ? -2.916 25.326 234.066 1.00 74.89 610 THR D CA 1
ATOM 14695 C C . THR D 2 610 ? -2.868 23.800 233.840 1.00 75.95 610 THR D C 1
ATOM 14696 O O . THR D 2 610 ? -3.240 23.035 234.728 1.00 76.24 610 THR D O 1
ATOM 14700 N N . ASP D 2 611 ? -2.427 23.366 232.653 1.00 76.38 611 ASP D N 1
ATOM 14701 C CA . ASP D 2 611 ? -2.279 21.968 232.274 1.00 77.20 611 ASP D CA 1
ATOM 14702 C C . ASP D 2 611 ? -1.025 21.425 232.961 1.00 77.76 611 ASP D C 1
ATOM 14703 O O . ASP D 2 611 ? 0.091 21.676 232.502 1.00 77.97 611 ASP D O 1
ATOM 14708 N N . GLU D 2 612 ? -1.212 20.683 234.059 1.00 77.78 612 GLU D N 1
ATOM 14709 C CA . GLU D 2 612 ? -0.145 20.106 234.868 1.00 78.12 612 GLU D CA 1
ATOM 14710 C C . GLU D 2 612 ? 0.824 19.245 234.063 1.00 77.67 612 GLU D C 1
ATOM 14711 O O . GLU D 2 612 ? 1.997 19.156 234.418 1.00 77.66 612 GLU D O 1
ATOM 14717 N N . GLN D 2 613 ? 0.349 18.629 232.971 1.00 77.31 613 GLN D N 1
ATOM 14718 C CA . GLN D 2 613 ? 1.191 17.790 232.112 1.00 77.55 613 GLN D CA 1
ATOM 14719 C C . GLN D 2 613 ? 2.160 18.628 231.278 1.00 76.54 613 GLN D C 1
ATOM 14720 O O . GLN D 2 613 ? 3.295 18.207 231.042 1.00 76.43 613 GLN D O 1
ATOM 14726 N N . VAL D 2 614 ? 1.694 19.805 230.816 1.00 75.46 614 VAL D N 1
ATOM 14727 C CA . VAL D 2 614 ? 2.467 20.738 230.003 1.00 74.60 614 VAL D CA 1
ATOM 14728 C C . VAL D 2 614 ? 3.531 21.399 230.868 1.00 73.59 614 VAL D C 1
ATOM 14729 O O . VAL D 2 614 ? 4.702 21.427 230.500 1.00 73.77 614 VAL D O 1
ATOM 14733 N N . ARG D 2 615 ? 3.129 21.878 232.039 1.00 72.51 615 ARG D N 1
ATOM 14734 C CA . ARG D 2 615 ? 3.998 22.522 233.010 1.00 72.15 615 ARG D CA 1
ATOM 14735 C C . ARG D 2 615 ? 5.147 21.606 233.419 1.00 71.54 615 ARG D C 1
ATOM 14736 O O . ARG D 2 615 ? 6.287 22.052 233.497 1.00 71.41 615 ARG D O 1
ATOM 14744 N N . GLN D 2 616 ? 4.851 20.318 233.636 1.00 71.12 616 GLN D N 1
ATOM 14745 C CA . GLN D 2 616 ? 5.833 19.315 234.036 1.00 71.15 616 GLN D CA 1
ATOM 14746 C C . GLN D 2 616 ? 6.886 19.074 232.962 1.00 70.38 616 GLN D C 1
ATOM 14747 O O . GLN D 2 616 ? 8.039 18.806 233.296 1.00 70.49 616 GLN D O 1
ATOM 14753 N N . LYS D 2 617 ? 6.502 19.188 231.678 1.00 69.48 617 LYS D N 1
ATOM 14754 C CA . LYS D 2 617 ? 7.421 19.019 230.552 1.00 68.99 617 LYS D CA 1
ATOM 14755 C C . LYS D 2 617 ? 8.458 20.136 230.590 1.00 68.87 617 LYS D C 1
ATOM 14756 O O . LYS D 2 617 ? 9.654 19.857 230.547 1.00 68.90 617 LYS D O 1
ATOM 14762 N N . TYR D 2 618 ? 7.992 21.394 230.721 1.00 68.48 618 TYR D N 1
ATOM 14763 C CA . TYR D 2 618 ? 8.848 22.571 230.795 1.00 68.57 618 TYR D CA 1
ATOM 14764 C C . TYR D 2 618 ? 9.698 22.582 232.060 1.00 69.51 618 TYR D C 1
ATOM 14765 O O . TYR D 2 618 ? 10.810 23.090 232.032 1.00 69.70 618 TYR D O 1
ATOM 14774 N N . GLU D 2 619 ? 9.192 22.018 233.163 1.00 69.92 619 GLU D N 1
ATOM 14775 C CA . GLU D 2 619 ? 9.943 21.955 234.409 1.00 70.62 619 GLU D CA 1
ATOM 14776 C C . GLU D 2 619 ? 11.186 21.108 234.249 1.00 70.68 619 GLU D C 1
ATOM 14777 O O . GLU D 2 619 ? 12.242 21.498 234.733 1.00 70.94 619 GLU D O 1
ATOM 14783 N N . ARG D 2 620 ? 11.075 19.972 233.547 1.00 70.28 620 ARG D N 1
ATOM 14784 C CA . ARG D 2 620 ? 12.195 19.062 233.315 1.00 70.51 620 ARG D CA 1
ATOM 14785 C C . ARG D 2 620 ? 13.240 19.675 232.402 1.00 70.42 620 ARG D C 1
ATOM 14786 O O . ARG D 2 620 ? 14.436 19.544 232.663 1.00 70.57 620 ARG D O 1
ATOM 14794 N N . VAL D 2 621 ? 12.800 20.360 231.339 1.00 70.04 621 VAL D N 1
ATOM 14795 C CA . VAL D 2 621 ? 13.715 20.983 230.386 1.00 70.06 621 VAL D CA 1
ATOM 14796 C C . VAL D 2 621 ? 14.373 22.241 230.956 1.00 69.99 621 VAL D C 1
ATOM 14797 O O . VAL D 2 621 ? 15.599 22.359 230.931 1.00 70.21 621 VAL D O 1
ATOM 14801 N N . TRP D 2 622 ? 13.575 23.154 231.517 1.00 69.50 622 TRP D N 1
ATOM 14802 C CA . TRP D 2 622 ? 14.106 24.390 232.092 1.00 69.61 622 TRP D CA 1
ATOM 14803 C C . TRP D 2 622 ? 14.810 24.213 233.445 1.00 70.63 622 TRP D C 1
ATOM 14804 O O . TRP D 2 622 ? 15.483 25.138 233.899 1.00 70.69 622 TRP D O 1
ATOM 14815 N N . GLY D 2 623 ? 14.643 23.050 234.071 1.00 71.29 623 GLY D N 1
ATOM 14816 C CA . GLY D 2 623 ? 15.281 22.713 235.338 1.00 72.51 623 GLY D CA 1
ATOM 14817 C C . GLY D 2 623 ? 14.763 23.478 236.539 1.00 73.63 623 GLY D C 1
ATOM 14818 O O . GLY D 2 623 ? 15.465 23.600 237.547 1.00 73.75 623 GLY D O 1
ATOM 14819 N N . VAL D 2 624 ? 13.531 24.000 236.448 1.00 74.15 624 VAL D N 1
ATOM 14820 C CA . VAL D 2 624 ? 12.935 24.785 237.525 1.00 75.14 624 VAL D CA 1
ATOM 14821 C C . VAL D 2 624 ? 11.388 24.653 237.514 1.00 75.72 624 VAL D C 1
ATOM 14822 O O . VAL D 2 624 ? 10.809 24.441 236.446 1.00 75.92 624 VAL D O 1
ATOM 14826 N N . PRO D 2 625 ? 10.700 24.794 238.674 1.00 75.77 625 PRO D N 1
ATOM 14827 C CA . PRO D 2 625 ? 9.228 24.718 238.662 1.00 75.84 625 PRO D CA 1
ATOM 14828 C C . PRO D 2 625 ? 8.569 25.955 238.043 1.00 76.12 625 PRO D C 1
ATOM 14829 O O . PRO D 2 625 ? 9.022 27.080 238.249 1.00 76.42 625 PRO D O 1
ATOM 14833 N N . LEU D 2 626 ? 7.497 25.740 237.281 1.00 75.87 626 LEU D N 1
ATOM 14834 C CA . LEU D 2 626 ? 6.761 26.805 236.604 1.00 76.04 626 LEU D CA 1
ATOM 14835 C C . LEU D 2 626 ? 5.582 27.252 237.460 1.00 76.51 626 LEU D C 1
ATOM 14836 O O . LEU D 2 626 ? 4.965 26.424 238.133 1.00 76.73 626 LEU D O 1
ATOM 14841 N N . PRO D 2 627 ? 5.230 28.548 237.431 1.00 76.56 627 PRO D N 1
ATOM 14842 C CA . PRO D 2 627 ? 4.060 28.998 238.205 1.00 76.76 627 PRO D CA 1
ATOM 14843 C C . PRO D 2 627 ? 2.780 28.381 237.643 1.00 76.99 627 PRO D C 1
ATOM 14844 O O . PRO D 2 627 ? 2.617 28.317 236.427 1.00 76.98 627 PRO D O 1
ATOM 14848 N N . LYS D 2 628 ? 1.908 27.872 238.518 1.00 76.98 628 LYS D N 1
ATOM 14849 C CA . LYS D 2 628 ? 0.694 27.175 238.091 1.00 77.47 628 LYS D CA 1
ATOM 14850 C C . LYS D 2 628 ? -0.443 28.110 237.723 1.00 77.22 628 LYS D C 1
ATOM 14851 O O . LYS D 2 628 ? -1.216 27.808 236.819 1.00 77.42 628 LYS D O 1
ATOM 14857 N N . GLU D 2 629 ? -0.567 29.220 238.435 1.00 76.67 629 GLU D N 1
ATOM 14858 C CA . GLU D 2 629 ? -1.664 30.161 238.242 1.00 76.71 629 GLU D CA 1
ATOM 14859 C C . GLU D 2 629 ? -1.455 31.110 237.060 1.00 75.91 629 GLU D C 1
ATOM 14860 O O . GLU D 2 629 ? -0.358 31.651 236.938 1.00 76.04 629 GLU D O 1
ATOM 14866 N N . PRO D 2 630 ? -2.453 31.353 236.172 1.00 74.91 630 PRO D N 1
ATOM 14867 C CA . PRO D 2 630 ? -2.242 32.310 235.067 1.00 74.32 630 PRO D CA 1
ATOM 14868 C C . PRO D 2 630 ? -1.944 33.733 235.561 1.00 73.83 630 PRO D C 1
ATOM 14869 O O . PRO D 2 630 ? -2.051 34.030 236.754 1.00 73.75 630 PRO D O 1
ATOM 14873 N N . GLY D 2 631 ? -1.553 34.602 234.643 1.00 73.34 631 GLY D N 1
ATOM 14874 C CA . GLY D 2 631 ? -1.189 35.966 234.993 1.00 73.24 631 GLY D CA 1
ATOM 14875 C C . GLY D 2 631 ? -2.135 37.037 234.506 1.00 72.61 631 GLY D C 1
ATOM 14876 O O . GLY D 2 631 ? -3.280 36.755 234.142 1.00 72.83 631 GLY D O 1
ATOM 14877 N N . MET D 2 632 ? -1.646 38.277 234.496 1.00 71.58 632 MET D N 1
ATOM 14878 C CA . MET D 2 632 ? -2.433 39.421 234.069 1.00 71.20 632 MET D CA 1
ATOM 14879 C C . MET D 2 632 ? -2.348 39.629 232.572 1.00 70.80 632 MET D C 1
ATOM 14880 O O . MET D 2 632 ? -1.363 39.242 231.943 1.00 70.71 632 MET D O 1
ATOM 14885 N N . THR D 2 633 ? -3.362 40.286 232.004 1.00 70.53 633 THR D N 1
ATOM 14886 C CA . THR D 2 633 ? -3.323 40.654 230.597 1.00 70.97 633 THR D CA 1
ATOM 14887 C C . THR D 2 633 ? -2.661 42.042 230.474 1.00 71.59 633 THR D C 1
ATOM 14888 O O . THR D 2 633 ? -2.546 42.772 231.463 1.00 71.80 633 THR D O 1
ATOM 14892 N N . ASN D 2 634 ? -2.250 42.414 229.255 1.00 71.55 634 ASN D N 1
ATOM 14893 C CA . ASN D 2 634 ? -1.624 43.692 228.946 1.00 71.85 634 ASN D CA 1
ATOM 14894 C C . ASN D 2 634 ? -2.493 44.862 229.408 1.00 72.09 634 ASN D C 1
ATOM 14895 O O . ASN D 2 634 ? -1.974 45.847 229.925 1.00 72.37 634 ASN D O 1
ATOM 14900 N N . HIS D 2 635 ? -3.816 44.735 229.260 1.00 71.85 635 HIS D N 1
ATOM 14901 C CA . HIS D 2 635 ? -4.748 45.779 229.667 1.00 72.15 635 HIS D CA 1
ATOM 14902 C C . HIS D 2 635 ? -4.899 45.808 231.191 1.00 72.00 635 HIS D C 1
ATOM 14903 O O . HIS D 2 635 ? -4.797 46.867 231.800 1.00 72.18 635 HIS D O 1
ATOM 14910 N N . GLU D 2 636 ? -5.089 44.638 231.799 1.00 71.68 636 GLU D N 1
ATOM 14911 C CA . GLU D 2 636 ? -5.253 44.419 233.238 1.00 71.88 636 GLU D CA 1
ATOM 14912 C C . GLU D 2 636 ? -4.059 44.916 234.057 1.00 71.18 636 GLU D C 1
ATOM 14913 O O . GLU D 2 636 ? -4.231 45.320 235.207 1.00 71.06 636 GLU D O 1
ATOM 14919 N N . MET D 2 637 ? -2.857 44.901 233.462 1.00 70.55 637 MET D N 1
ATOM 14920 C CA . MET D 2 637 ? -1.621 45.299 234.125 1.00 70.34 637 MET D CA 1
ATOM 14921 C C . MET D 2 637 ? -1.638 46.697 234.712 1.00 70.82 637 MET D C 1
ATOM 14922 O O . MET D 2 637 ? -1.110 46.871 235.803 1.00 70.79 637 MET D O 1
ATOM 14927 N N . ILE D 2 638 ? -2.233 47.686 234.024 1.00 71.31 638 ILE D N 1
ATOM 14928 C CA . ILE D 2 638 ? -2.279 49.051 234.567 1.00 72.44 638 ILE D CA 1
ATOM 14929 C C . ILE D 2 638 ? -3.242 49.158 235.763 1.00 73.51 638 ILE D C 1
ATOM 14930 O O . ILE D 2 638 ? -3.017 49.975 236.657 1.00 73.71 638 ILE D O 1
ATOM 14935 N N . GLU D 2 639 ? -4.294 48.326 235.798 1.00 73.95 639 GLU D N 1
ATOM 14936 C CA . GLU D 2 639 ? -5.231 48.331 236.925 1.00 74.88 639 GLU D CA 1
ATOM 14937 C C . GLU D 2 639 ? -4.531 47.795 238.172 1.00 75.15 639 GLU D C 1
ATOM 14938 O O . GLU D 2 639 ? -4.707 48.346 239.259 1.00 75.51 639 GLU D O 1
ATOM 14944 N N . LYS D 2 640 ? -3.716 46.735 238.006 1.00 74.73 640 LYS D N 1
ATOM 14945 C CA . LYS D 2 640 ? -2.963 46.125 239.090 1.00 74.94 640 LYS D CA 1
ATOM 14946 C C . LYS D 2 640 ? -1.843 47.022 239.621 1.00 75.00 640 LYS D C 1
ATOM 14947 O O . LYS D 2 640 ? -1.420 46.819 240.751 1.00 75.02 640 LYS D O 1
ATOM 14953 N N . ILE D 2 641 ? -1.354 48.007 238.832 1.00 74.81 641 ILE D N 1
ATOM 14954 C CA . ILE D 2 641 ? -0.365 48.977 239.335 1.00 74.92 641 ILE D CA 1
ATOM 14955 C C . ILE D 2 641 ? -1.124 49.961 240.232 1.00 75.06 641 ILE D C 1
ATOM 14956 O O . ILE D 2 641 ? -0.669 50.273 241.331 1.00 75.10 641 ILE D O 1
ATOM 14961 N N . HIS D 2 642 ? -2.302 50.431 239.754 1.00 74.97 642 HIS D N 1
ATOM 14962 C CA . HIS D 2 642 ? -3.207 51.346 240.443 1.00 75.41 642 HIS D CA 1
ATOM 14963 C C . HIS D 2 642 ? -3.732 50.801 241.777 1.00 75.41 642 HIS D C 1
ATOM 14964 O O . HIS D 2 642 ? -4.121 51.586 242.646 1.00 76.13 642 HIS D O 1
ATOM 14971 N N . SER D 2 643 ? -3.748 49.477 241.944 1.00 74.40 643 SER D N 1
ATOM 14972 C CA . SER D 2 643 ? -4.176 48.871 243.194 1.00 74.44 643 SER D CA 1
ATOM 14973 C C . SER D 2 643 ? -3.000 48.310 244.030 1.00 74.33 643 SER D C 1
ATOM 14974 O O . SER D 2 643 ? -3.212 47.428 244.863 1.00 74.81 643 SER D O 1
ATOM 14977 N N . GLY D 2 644 ? -1.785 48.812 243.796 1.00 73.53 644 GLY D N 1
ATOM 14978 C CA . GLY D 2 644 ? -0.571 48.414 244.508 1.00 73.23 644 GLY D CA 1
ATOM 14979 C C . GLY D 2 644 ? -0.175 46.948 244.448 1.00 72.54 644 GLY D C 1
ATOM 14980 O O . GLY D 2 644 ? 0.499 46.449 245.352 1.00 72.70 644 GLY D O 1
ATOM 14981 N N . GLN D 2 645 ? -0.572 46.250 243.380 1.00 71.61 645 GLN D N 1
ATOM 14982 C CA . GLN D 2 645 ? -0.292 44.820 243.203 1.00 71.09 645 GLN D CA 1
ATOM 14983 C C . GLN D 2 645 ? 0.877 44.551 242.254 1.00 69.30 645 GLN D C 1
ATOM 14984 O O . GLN D 2 645 ? 1.547 43.523 242.376 1.00 69.65 645 GLN D O 1
ATOM 14990 N N . LEU D 2 646 ? 1.093 45.446 241.285 1.00 67.12 646 LEU D N 1
ATOM 14991 C CA . LEU D 2 646 ? 2.162 45.297 240.306 1.00 65.33 646 LEU D CA 1
ATOM 14992 C C . LEU D 2 646 ? 3.226 46.344 240.568 1.00 63.26 646 LEU D C 1
ATOM 14993 O O . LEU D 2 646 ? 3.006 47.523 240.313 1.00 63.27 646 LEU D O 1
ATOM 14998 N N . LYS D 2 647 ? 4.369 45.923 241.100 1.00 61.58 647 LYS D N 1
ATOM 14999 C CA . LYS D 2 647 ? 5.445 46.852 241.429 1.00 60.38 647 LYS D CA 1
ATOM 15000 C C . LYS D 2 647 ? 6.491 47.016 240.308 1.00 58.98 647 LYS D C 1
ATOM 15001 O O . LYS D 2 647 ? 7.264 47.970 240.344 1.00 59.29 647 LYS D O 1
ATOM 15007 N N . ALA D 2 648 ? 6.497 46.128 239.300 1.00 57.23 648 ALA D N 1
ATOM 15008 C CA . ALA D 2 648 ? 7.452 46.243 238.199 1.00 55.86 648 ALA D CA 1
ATOM 15009 C C . ALA D 2 648 ? 6.898 45.828 236.848 1.00 54.00 648 ALA D C 1
ATOM 15010 O O . ALA D 2 648 ? 6.049 44.948 236.759 1.00 53.94 648 ALA D O 1
ATOM 15012 N N . MET D 2 649 ? 7.391 46.470 235.792 1.00 52.27 649 MET D N 1
ATOM 15013 C CA . MET D 2 649 ? 6.990 46.166 234.427 1.00 50.89 649 MET D CA 1
ATOM 15014 C C . MET D 2 649 ? 8.199 46.222 233.500 1.00 49.46 649 MET D C 1
ATOM 15015 O O . MET D 2 649 ? 8.912 47.221 233.478 1.00 49.73 649 MET D O 1
ATOM 15020 N N . TYR D 2 650 ? 8.438 45.153 232.743 1.00 47.61 650 TYR D N 1
ATOM 15021 C CA . TYR D 2 650 ? 9.537 45.105 231.787 1.00 46.19 650 TYR D CA 1
ATOM 15022 C C . TYR D 2 650 ? 8.854 45.077 230.423 1.00 45.12 650 TYR D C 1
ATOM 15023 O O . TYR D 2 650 ? 8.401 44.020 229.999 1.00 45.61 650 TYR D O 1
ATOM 15032 N N . VAL D 2 651 ? 8.716 46.237 229.767 1.00 43.45 651 VAL D N 1
ATOM 15033 C CA . VAL D 2 651 ? 8.049 46.316 228.471 1.00 42.35 651 VAL D CA 1
ATOM 15034 C C . VAL D 2 651 ? 9.043 46.434 227.331 1.00 41.66 651 VAL D C 1
ATOM 15035 O O . VAL D 2 651 ? 9.777 47.413 227.269 1.00 41.68 651 VAL D O 1
ATOM 15039 N N . LYS D 2 652 ? 9.052 45.462 226.412 1.00 41.03 652 LYS D N 1
ATOM 15040 C CA . LYS D 2 652 ? 9.924 45.531 225.249 1.00 40.90 652 LYS D CA 1
ATOM 15041 C C . LYS D 2 652 ? 9.120 45.852 223.993 1.00 41.43 652 LYS D C 1
ATOM 15042 O O . LYS D 2 652 ? 7.995 45.392 223.839 1.00 41.45 652 LYS D O 1
ATOM 15048 N N . GLY D 2 653 ? 9.679 46.716 223.162 1.00 41.83 653 GLY D N 1
ATOM 15049 C CA . GLY D 2 653 ? 9.109 47.153 221.897 1.00 42.86 653 GLY D CA 1
ATOM 15050 C C . GLY D 2 653 ? 7.607 47.342 221.823 1.00 43.78 653 GLY D C 1
ATOM 15051 O O . GLY D 2 653 ? 6.977 46.908 220.857 1.00 43.98 653 GLY D O 1
ATOM 15052 N N . GLU D 2 654 ? 7.022 47.982 222.830 1.00 44.20 654 GLU D N 1
ATOM 15053 C CA . GLU D 2 654 ? 5.596 48.259 222.822 1.00 45.07 654 GLU D CA 1
ATOM 15054 C C . GLU D 2 654 ? 5.348 49.674 223.310 1.00 45.48 654 GLU D C 1
ATOM 15055 O O . GLU D 2 654 ? 5.826 50.048 224.375 1.00 45.70 654 GLU D O 1
ATOM 15061 N N . GLU D 2 655 ? 4.631 50.474 222.518 1.00 45.47 655 GLU D N 1
ATOM 15062 C CA . GLU D 2 655 ? 4.339 51.865 222.846 1.00 45.86 655 GLU D CA 1
ATOM 15063 C C . GLU D 2 655 ? 3.065 51.945 223.696 1.00 46.98 655 GLU D C 1
ATOM 15064 O O . GLU D 2 655 ? 2.124 52.647 223.344 1.00 47.36 655 GLU D O 1
ATOM 15070 N N . MET D 2 656 ? 3.052 51.237 224.838 1.00 47.21 656 MET D N 1
ATOM 15071 C CA . MET D 2 656 ? 1.914 51.146 225.759 1.00 47.79 656 MET D CA 1
ATOM 15072 C C . MET D 2 656 ? 1.378 52.487 226.253 1.00 48.76 656 MET D C 1
ATOM 15073 O O . MET D 2 656 ? 0.172 52.640 226.418 1.00 48.90 656 MET D O 1
ATOM 15078 N N . GLY D 2 657 ? 2.267 53.459 226.443 1.00 49.26 657 GLY D N 1
ATOM 15079 C CA . GLY D 2 657 ? 1.900 54.806 226.864 1.00 50.02 657 GLY D CA 1
ATOM 15080 C C . GLY D 2 657 ? 1.051 55.565 225.856 1.00 50.79 657 GLY D C 1
ATOM 15081 O O . GLY D 2 657 ? 0.551 56.649 226.154 1.00 50.92 657 GLY D O 1
ATOM 15082 N N . LEU D 2 658 ? 0.884 55.023 224.643 1.00 51.05 658 LEU D N 1
ATOM 15083 C CA . LEU D 2 658 ? 0.045 55.645 223.622 1.00 51.65 658 LEU D CA 1
ATOM 15084 C C . LEU D 2 658 ? -0.959 54.647 223.037 1.00 52.37 658 LEU D C 1
ATOM 15085 O O . LEU D 2 658 ? -2.017 55.075 222.579 1.00 52.53 658 LEU D O 1
ATOM 15090 N N . VAL D 2 659 ? -0.634 53.329 223.033 1.00 52.42 659 VAL D N 1
ATOM 15091 C CA . VAL D 2 659 ? -1.495 52.327 222.414 1.00 53.00 659 VAL D CA 1
ATOM 15092 C C . VAL D 2 659 ? -2.482 51.642 223.376 1.00 53.90 659 VAL D C 1
ATOM 15093 O O . VAL D 2 659 ? -3.442 51.050 222.884 1.00 53.76 659 VAL D O 1
ATOM 15097 N N . ASP D 2 660 ? -2.288 51.712 224.704 1.00 54.63 660 ASP D N 1
ATOM 15098 C CA . ASP D 2 660 ? -3.293 51.145 225.616 1.00 55.78 660 ASP D CA 1
ATOM 15099 C C . ASP D 2 660 ? -4.456 52.140 225.649 1.00 57.13 660 ASP D C 1
ATOM 15100 O O . ASP D 2 660 ? -4.232 53.340 225.471 1.00 57.39 660 ASP D O 1
ATOM 15105 N N . SER D 2 661 ? -5.693 51.659 225.842 1.00 57.71 661 SER D N 1
ATOM 15106 C CA . SER D 2 661 ? -6.849 52.557 225.900 1.00 58.78 661 SER D CA 1
ATOM 15107 C C . SER D 2 661 ? -6.825 53.423 227.158 1.00 59.46 661 SER D C 1
ATOM 15108 O O . SER D 2 661 ? -6.320 52.988 228.194 1.00 59.38 661 SER D O 1
ATOM 15111 N N . ASN D 2 662 ? -7.364 54.648 227.063 1.00 60.08 662 ASN D N 1
ATOM 15112 C CA . ASN D 2 662 ? -7.444 55.571 228.193 1.00 61.24 662 ASN D CA 1
ATOM 15113 C C . ASN D 2 662 ? -6.037 55.915 228.669 1.00 62.03 662 ASN D C 1
ATOM 15114 O O . ASN D 2 662 ? -5.675 55.569 229.792 1.00 62.19 662 ASN D O 1
ATOM 15119 N N . ILE D 2 663 ? -5.233 56.576 227.804 1.00 62.34 663 ILE D N 1
ATOM 15120 C CA . ILE D 2 663 ? -3.831 56.851 228.130 1.00 63.13 663 ILE D CA 1
ATOM 15121 C C . ILE D 2 663 ? -3.632 57.844 229.259 1.00 63.72 663 ILE D C 1
ATOM 15122 O O . ILE D 2 663 ? -2.489 58.003 229.697 1.00 63.99 663 ILE D O 1
ATOM 15127 N N . ASN D 2 664 ? -4.702 58.483 229.757 1.00 63.77 664 ASN D N 1
ATOM 15128 C CA . ASN D 2 664 ? -4.553 59.346 230.927 1.00 64.31 664 ASN D CA 1
ATOM 15129 C C . ASN D 2 664 ? -4.434 58.448 232.164 1.00 65.13 664 ASN D C 1
ATOM 15130 O O . ASN D 2 664 ? -3.596 58.693 233.025 1.00 65.36 664 ASN D O 1
ATOM 15135 N N . HIS D 2 665 ? -5.219 57.371 232.206 1.00 65.54 665 HIS D N 1
ATOM 15136 C CA . HIS D 2 665 ? -5.186 56.382 233.266 1.00 66.50 665 HIS D CA 1
ATOM 15137 C C . HIS D 2 665 ? -3.892 55.558 233.185 1.00 66.68 665 HIS D C 1
ATOM 15138 O O . HIS D 2 665 ? -3.351 55.190 234.225 1.00 66.87 665 HIS D O 1
ATOM 15145 N N . VAL D 2 666 ? -3.376 55.290 231.962 1.00 66.41 666 VAL D N 1
ATOM 15146 C CA . VAL D 2 666 ? -2.132 54.526 231.827 1.00 66.54 666 VAL D CA 1
ATOM 15147 C C . VAL D 2 666 ? -0.955 55.381 232.304 1.00 66.56 666 VAL D C 1
ATOM 15148 O O . VAL D 2 666 ? -0.085 54.872 233.006 1.00 66.80 666 VAL D O 1
ATOM 15152 N N . HIS D 2 667 ? -0.957 56.682 231.987 1.00 66.18 667 HIS D N 1
ATOM 15153 C CA . HIS D 2 667 ? 0.109 57.567 232.432 1.00 66.42 667 HIS D CA 1
ATOM 15154 C C . HIS D 2 667 ? 0.068 57.741 233.941 1.00 67.07 667 HIS D C 1
ATOM 15155 O O . HIS D 2 667 ? 1.118 57.753 234.579 1.00 67.01 667 HIS D O 1
ATOM 15162 N N . ALA D 2 668 ? -1.141 57.809 234.523 1.00 67.65 668 ALA D N 1
ATOM 15163 C CA . ALA D 2 668 ? -1.325 57.909 235.971 1.00 68.52 668 ALA D CA 1
ATOM 15164 C C . ALA D 2 668 ? -0.752 56.661 236.651 1.00 69.18 668 ALA D C 1
ATOM 15165 O O . ALA D 2 668 ? -0.101 56.773 237.689 1.00 69.79 668 ALA D O 1
ATOM 15167 N N . ALA D 2 669 ? -0.963 55.479 236.045 1.00 68.72 669 ALA D N 1
ATOM 15168 C CA . ALA D 2 669 ? -0.432 54.232 236.571 1.00 68.65 669 ALA D CA 1
ATOM 15169 C C . ALA D 2 669 ? 1.087 54.262 236.527 1.00 68.65 669 ALA D C 1
ATOM 15170 O O . ALA D 2 669 ? 1.717 53.809 237.474 1.00 68.96 669 ALA D O 1
ATOM 15172 N N . TYR D 2 670 ? 1.675 54.827 235.452 1.00 68.10 670 TYR D N 1
ATOM 15173 C CA . TYR D 2 670 ? 3.123 54.895 235.287 1.00 68.21 670 TYR D CA 1
ATOM 15174 C C . TYR D 2 670 ? 3.818 55.669 236.384 1.00 68.55 670 TYR D C 1
ATOM 15175 O O . TYR D 2 670 ? 4.905 55.279 236.790 1.00 68.88 670 TYR D O 1
ATOM 15184 N N . GLU D 2 671 ? 3.197 56.741 236.888 1.00 68.22 671 GLU D N 1
ATOM 15185 C CA . GLU D 2 671 ? 3.790 57.536 237.964 1.00 68.16 671 GLU D CA 1
ATOM 15186 C C . GLU D 2 671 ? 3.832 56.747 239.287 1.00 67.99 671 GLU D C 1
ATOM 15187 O O . GLU D 2 671 ? 4.792 56.857 240.046 1.00 67.86 671 GLU D O 1
ATOM 15193 N N . LYS D 2 672 ? 2.811 55.907 239.522 1.00 67.84 672 LYS D N 1
ATOM 15194 C CA . LYS D 2 672 ? 2.694 55.056 240.705 1.00 68.12 672 LYS D CA 1
ATOM 15195 C C . LYS D 2 672 ? 3.706 53.886 240.704 1.00 67.87 672 LYS D C 1
ATOM 15196 O O . LYS D 2 672 ? 4.190 53.504 241.769 1.00 68.23 672 LYS D O 1
ATOM 15202 N N . LEU D 2 673 ? 3.982 53.298 239.520 1.00 66.95 673 LEU D N 1
ATOM 15203 C CA . LEU D 2 673 ? 4.860 52.133 239.307 1.00 66.38 673 LEU D CA 1
ATOM 15204 C C . LEU D 2 673 ? 6.269 52.241 239.922 1.00 65.57 673 LEU D C 1
ATOM 15205 O O . LEU D 2 673 ? 7.009 53.180 239.616 1.00 65.84 673 LEU D O 1
ATOM 15210 N N . ASP D 2 674 ? 6.633 51.259 240.781 1.00 64.34 674 ASP D N 1
ATOM 15211 C CA . ASP D 2 674 ? 7.919 51.207 241.487 1.00 63.50 674 ASP D CA 1
ATOM 15212 C C . ASP D 2 674 ? 9.112 51.103 240.544 1.00 61.96 674 ASP D C 1
ATOM 15213 O O . ASP D 2 674 ? 10.011 51.941 240.610 1.00 62.20 674 ASP D O 1
ATOM 15218 N N . PHE D 2 675 ? 9.123 50.094 239.660 1.00 60.12 675 PHE D N 1
ATOM 15219 C CA . PHE D 2 675 ? 10.216 49.932 238.711 1.00 58.70 675 PHE D CA 1
ATOM 15220 C C . PHE D 2 675 ? 9.658 49.756 237.307 1.00 56.77 675 PHE D C 1
ATOM 15221 O O . PHE D 2 675 ? 8.764 48.939 237.107 1.00 57.00 675 PHE D O 1
ATOM 15229 N N . PHE D 2 676 ? 10.156 50.530 236.339 1.00 54.73 676 PHE D N 1
ATOM 15230 C CA . PHE D 2 676 ? 9.671 50.424 234.967 1.00 53.31 676 PHE D CA 1
ATOM 15231 C C . PHE D 2 676 ? 10.836 50.333 233.984 1.00 51.45 676 PHE D C 1
ATOM 15232 O O . PHE D 2 676 ? 11.587 51.287 233.841 1.00 51.59 676 PHE D O 1
ATOM 15240 N N . VAL D 2 677 ? 11.010 49.179 233.329 1.00 49.45 677 VAL D N 1
ATOM 15241 C CA . VAL D 2 677 ? 12.090 48.999 232.361 1.00 47.82 677 VAL D CA 1
ATOM 15242 C C . VAL D 2 677 ? 11.494 49.023 230.968 1.00 45.89 677 VAL D C 1
ATOM 15243 O O . VAL D 2 677 ? 10.657 48.174 230.665 1.00 46.39 677 VAL D O 1
ATOM 15247 N N . VAL D 2 678 ? 11.892 49.983 230.128 1.00 43.61 678 VAL D N 1
ATOM 15248 C CA . VAL D 2 678 ? 11.393 50.023 228.759 1.00 42.28 678 VAL D CA 1
ATOM 15249 C C . VAL D 2 678 ? 12.543 49.684 227.831 1.00 41.67 678 VAL D C 1
ATOM 15250 O O . VAL D 2 678 ? 13.609 50.276 227.938 1.00 42.29 678 VAL D O 1
ATOM 15254 N N . GLN D 2 679 ? 12.362 48.692 226.963 1.00 40.24 679 GLN D N 1
ATOM 15255 C CA . GLN D 2 679 ? 13.394 48.271 226.023 1.00 39.18 679 GLN D CA 1
ATOM 15256 C C . GLN D 2 679 ? 12.890 48.631 224.653 1.00 37.69 679 GLN D C 1
ATOM 15257 O O . GLN D 2 679 ? 11.866 48.100 224.238 1.00 38.04 679 GLN D O 1
ATOM 15263 N N . ASP D 2 680 ? 13.557 49.547 223.969 1.00 35.93 680 ASP D N 1
ATOM 15264 C CA . ASP D 2 680 ? 13.085 50.004 222.668 1.00 35.30 680 ASP D CA 1
ATOM 15265 C C . ASP D 2 680 ? 14.256 50.490 221.813 1.00 35.40 680 ASP D C 1
ATOM 15266 O O . ASP D 2 680 ? 15.377 50.598 222.307 1.00 35.69 680 ASP D O 1
ATOM 15271 N N . ILE D 2 681 ? 14.013 50.753 220.523 1.00 34.98 681 ILE D N 1
ATOM 15272 C CA . ILE D 2 681 ? 15.037 51.310 219.645 1.00 34.81 681 ILE D CA 1
ATOM 15273 C C . ILE D 2 681 ? 15.060 52.860 219.735 1.00 35.24 681 ILE D C 1
ATOM 15274 O O . ILE D 2 681 ? 16.069 53.472 219.404 1.00 35.45 681 ILE D O 1
ATOM 15279 N N . PHE D 2 682 ? 13.970 53.488 220.213 1.00 35.27 682 PHE D N 1
ATOM 15280 C CA . PHE D 2 682 ? 13.869 54.942 220.392 1.00 35.93 682 PHE D CA 1
ATOM 15281 C C . PHE D 2 682 ? 13.322 55.272 221.787 1.00 37.05 682 PHE D C 1
ATOM 15282 O O . PHE D 2 682 ? 12.772 54.392 222.447 1.00 37.28 682 PHE D O 1
ATOM 15290 N N . LEU D 2 683 ? 13.473 56.529 222.248 1.00 37.66 683 LEU D N 1
ATOM 15291 C CA . LEU D 2 683 ? 12.903 56.918 223.539 1.00 38.59 683 LEU D CA 1
ATOM 15292 C C . LEU D 2 683 ? 11.437 57.213 223.295 1.00 39.31 683 LEU D C 1
ATOM 15293 O O . LEU D 2 683 ? 11.035 58.367 223.145 1.00 39.48 683 LEU D O 1
ATOM 15298 N N . SER D 2 684 ? 10.647 56.153 223.203 1.00 39.60 684 SER D N 1
ATOM 15299 C CA . SER D 2 684 ? 9.210 56.210 222.972 1.00 40.60 684 SER D CA 1
ATOM 15300 C C . SER D 2 684 ? 8.493 57.021 224.068 1.00 41.74 684 SER D C 1
ATOM 15301 O O . SER D 2 684 ? 9.097 57.350 225.088 1.00 42.05 684 SER D O 1
ATOM 15304 N N . ARG D 2 685 ? 7.192 57.315 223.899 1.00 42.21 685 ARG D N 1
ATOM 15305 C CA . ARG D 2 685 ? 6.401 58.004 224.927 1.00 43.17 685 ARG D CA 1
ATOM 15306 C C . ARG D 2 685 ? 6.461 57.199 226.244 1.00 43.68 685 ARG D C 1
ATOM 15307 O O . ARG D 2 685 ? 6.743 57.761 227.294 1.00 43.77 685 ARG D O 1
ATOM 15315 N N . THR D 2 686 ? 6.342 55.868 226.128 1.00 43.89 686 THR D N 1
ATOM 15316 C CA . THR D 2 686 ? 6.394 54.914 227.230 1.00 44.75 686 THR D CA 1
ATOM 15317 C C . THR D 2 686 ? 7.747 54.982 227.939 1.00 46.13 686 THR D C 1
ATOM 15318 O O . THR D 2 686 ? 7.789 55.020 229.168 1.00 46.49 686 THR D O 1
ATOM 15322 N N . ALA D 2 687 ? 8.851 55.024 227.160 1.00 46.67 687 ALA D N 1
ATOM 15323 C CA . ALA D 2 687 ? 10.217 55.081 227.679 1.00 47.65 687 ALA D CA 1
ATOM 15324 C C . ALA D 2 687 ? 10.481 56.298 228.544 1.00 48.79 687 ALA D C 1
ATOM 15325 O O . ALA D 2 687 ? 11.357 56.235 229.396 1.00 49.04 687 ALA D O 1
ATOM 15327 N N . GLU D 2 688 ? 9.718 57.393 228.357 1.00 49.33 688 GLU D N 1
ATOM 15328 C CA . GLU D 2 688 ? 9.848 58.598 229.183 1.00 50.15 688 GLU D CA 1
ATOM 15329 C C . GLU D 2 688 ? 9.464 58.306 230.641 1.00 50.99 688 GLU D C 1
ATOM 15330 O O . GLU D 2 688 ? 10.010 58.922 231.556 1.00 51.26 688 GLU D O 1
ATOM 15336 N N . PHE D 2 689 ? 8.523 57.370 230.853 1.00 51.07 689 PHE D N 1
ATOM 15337 C CA . PHE D 2 689 ? 8.089 56.967 232.185 1.00 51.56 689 PHE D CA 1
ATOM 15338 C C . PHE D 2 689 ? 8.996 55.902 232.813 1.00 51.33 689 PHE D C 1
ATOM 15339 O O . PHE D 2 689 ? 8.756 55.520 233.956 1.00 51.85 689 PHE D O 1
ATOM 15347 N N . ALA D 2 690 ? 10.001 55.397 232.082 1.00 50.46 690 ALA D N 1
ATOM 15348 C CA . ALA D 2 690 ? 10.860 54.336 232.580 1.00 50.14 690 ALA D CA 1
ATOM 15349 C C . ALA D 2 690 ? 11.907 54.819 233.562 1.00 49.63 690 ALA D C 1
ATOM 15350 O O . ALA D 2 690 ? 12.319 55.969 233.526 1.00 49.84 690 ALA D O 1
ATOM 15352 N N . ASP D 2 691 ? 12.301 53.933 234.472 1.00 48.76 691 ASP D N 1
ATOM 15353 C CA . ASP D 2 691 ? 13.395 54.132 235.414 1.00 48.26 691 ASP D CA 1
ATOM 15354 C C . ASP D 2 691 ? 14.707 53.698 234.696 1.00 47.14 691 ASP D C 1
ATOM 15355 O O . ASP D 2 691 ? 15.762 54.290 234.932 1.00 47.66 691 ASP D O 1
ATOM 15360 N N . VAL D 2 692 ? 14.634 52.673 233.808 1.00 45.36 692 VAL D N 1
ATOM 15361 C CA . VAL D 2 692 ? 15.748 52.178 233.002 1.00 44.05 692 VAL D CA 1
ATOM 15362 C C . VAL D 2 692 ? 15.261 51.984 231.561 1.00 42.44 692 VAL D C 1
ATOM 15363 O O . VAL D 2 692 ? 14.213 51.375 231.337 1.00 42.54 692 VAL D O 1
ATOM 15367 N N . VAL D 2 693 ? 16.005 52.516 230.593 1.00 40.65 693 VAL D N 1
ATOM 15368 C CA . VAL D 2 693 ? 15.687 52.321 229.190 1.00 39.49 693 VAL D CA 1
ATOM 15369 C C . VAL D 2 693 ? 16.844 51.551 228.584 1.00 38.33 693 VAL D C 1
ATOM 15370 O O . VAL D 2 693 ? 17.992 51.966 228.728 1.00 38.60 693 VAL D O 1
ATOM 15374 N N . LEU D 2 694 ? 16.563 50.412 227.946 1.00 36.90 694 LEU D N 1
ATOM 15375 C CA . LEU D 2 694 ? 17.621 49.616 227.328 1.00 35.81 694 LEU D CA 1
ATOM 15376 C C . LEU D 2 694 ? 17.604 49.770 225.805 1.00 34.56 694 LEU D C 1
ATOM 15377 O O . LEU D 2 694 ? 16.568 49.573 225.164 1.00 34.91 694 LEU D O 1
ATOM 15382 N N . PRO D 2 695 ? 18.738 50.178 225.220 1.00 32.97 695 PRO D N 1
ATOM 15383 C CA . PRO D 2 695 ? 18.779 50.367 223.770 1.00 32.06 695 PRO D CA 1
ATOM 15384 C C . PRO D 2 695 ? 18.737 49.043 223.026 1.00 31.21 695 PRO D C 1
ATOM 15385 O O . PRO D 2 695 ? 19.699 48.284 223.077 1.00 31.26 695 PRO D O 1
ATOM 15389 N N . ALA D 2 696 ? 17.610 48.746 222.366 1.00 30.35 696 ALA D N 1
ATOM 15390 C CA . ALA D 2 696 ? 17.463 47.502 221.604 1.00 29.89 696 ALA D CA 1
ATOM 15391 C C . ALA D 2 696 ? 17.771 47.711 220.108 1.00 29.12 696 ALA D C 1
ATOM 15392 O O . ALA D 2 696 ? 17.741 48.845 219.623 1.00 29.63 696 ALA D O 1
ATOM 15394 N N . SER D 2 697 ? 18.114 46.629 219.388 1.00 27.45 697 SER D N 1
ATOM 15395 C CA . SER D 2 697 ? 18.444 46.721 217.970 1.00 26.15 697 SER D CA 1
ATOM 15396 C C . SER D 2 697 ? 17.286 46.214 217.137 1.00 24.98 697 SER D C 1
ATOM 15397 O O . SER D 2 697 ? 16.725 45.170 217.450 1.00 25.58 697 SER D O 1
ATOM 15400 N N . PRO D 2 698 ? 16.904 46.938 216.075 1.00 23.40 698 PRO D N 1
ATOM 15401 C CA . PRO D 2 698 ? 15.751 46.521 215.262 1.00 23.03 698 PRO D CA 1
ATOM 15402 C C . PRO D 2 698 ? 15.993 45.313 214.347 1.00 23.06 698 PRO D C 1
ATOM 15403 O O . PRO D 2 698 ? 17.092 44.760 214.354 1.00 23.65 698 PRO D O 1
ATOM 15407 N N . SER D 2 699 ? 14.969 44.885 213.573 1.00 22.12 699 SER D N 1
ATOM 15408 C CA . SER D 2 699 ? 15.031 43.716 212.692 1.00 21.73 699 SER D CA 1
ATOM 15409 C C . SER D 2 699 ? 16.277 43.647 211.799 1.00 21.49 699 SER D C 1
ATOM 15410 O O . SER D 2 699 ? 16.890 42.586 211.700 1.00 21.94 699 SER D O 1
ATOM 15413 N N . LEU D 2 700 ? 16.671 44.761 211.185 1.00 20.45 700 LEU D N 1
ATOM 15414 C CA . LEU D 2 700 ? 17.852 44.789 210.335 1.00 20.05 700 LEU D CA 1
ATOM 15415 C C . LEU D 2 700 ? 19.142 44.537 211.092 1.00 20.60 700 LEU D C 1
ATOM 15416 O O . LEU D 2 700 ? 20.136 44.161 210.471 1.00 21.36 700 LEU D O 1
ATOM 15421 N N . GLU D 2 701 ? 19.167 44.778 212.403 1.00 20.25 701 GLU D N 1
ATOM 15422 C CA . GLU D 2 701 ? 20.384 44.591 213.184 1.00 20.60 701 GLU D CA 1
ATOM 15423 C C . GLU D 2 701 ? 20.423 43.292 213.998 1.00 21.15 701 GLU D C 1
ATOM 15424 O O . GLU D 2 701 ? 21.216 43.172 214.940 1.00 21.14 701 GLU D O 1
ATOM 15430 N N . LYS D 2 702 ? 19.612 42.302 213.606 1.00 21.38 702 LYS D N 1
ATOM 15431 C CA . LYS D 2 702 ? 19.587 41.024 214.299 1.00 22.01 702 LYS D CA 1
ATOM 15432 C C . LYS D 2 702 ? 19.118 39.858 213.410 1.00 23.07 702 LYS D C 1
ATOM 15433 O O . LYS D 2 702 ? 18.636 40.070 212.297 1.00 23.21 702 LYS D O 1
ATOM 15439 N N . GLU D 2 703 ? 19.316 38.623 213.892 1.00 23.65 703 GLU D N 1
ATOM 15440 C CA . GLU D 2 703 ? 18.858 37.409 213.234 1.00 25.00 703 GLU D CA 1
ATOM 15441 C C . GLU D 2 703 ? 17.723 36.833 214.072 1.00 26.56 703 GLU D C 1
ATOM 15442 O O . GLU D 2 703 ? 17.558 37.194 215.241 1.00 26.95 703 GLU D O 1
ATOM 15448 N N . GLY D 2 704 ? 16.917 35.981 213.464 1.00 27.26 704 GLY D N 1
ATOM 15449 C CA . GLY D 2 704 ? 15.778 35.383 214.145 1.00 28.35 704 GLY D CA 1
ATOM 15450 C C . GLY D 2 704 ? 14.680 34.986 213.182 1.00 29.25 704 GLY D C 1
ATOM 15451 O O . GLY D 2 704 ? 14.906 34.942 211.973 1.00 29.72 704 GLY D O 1
ATOM 15452 N N . THR D 2 705 ? 13.493 34.656 213.703 1.00 29.10 705 THR D N 1
ATOM 15453 C CA . THR D 2 705 ? 12.379 34.268 212.854 1.00 29.49 705 THR D CA 1
ATOM 15454 C C . THR D 2 705 ? 11.129 35.047 213.197 1.00 29.98 705 THR D C 1
ATOM 15455 O O . THR D 2 705 ? 10.948 35.445 214.342 1.00 30.29 705 THR D O 1
ATOM 15459 N N . PHE D 2 706 ? 10.255 35.245 212.202 1.00 29.93 706 PHE D N 1
ATOM 15460 C CA . PHE D 2 706 ? 8.952 35.898 212.341 1.00 30.20 706 PHE D CA 1
ATOM 15461 C C . PHE D 2 706 ? 7.896 34.945 211.797 1.00 31.02 706 PHE D C 1
ATOM 15462 O O . PHE D 2 706 ? 8.142 34.270 210.803 1.00 30.87 706 PHE D O 1
ATOM 15470 N N . THR D 2 707 ? 6.698 34.949 212.383 1.00 31.60 707 THR D N 1
ATOM 15471 C CA . THR D 2 707 ? 5.583 34.140 211.912 1.00 32.42 707 THR D CA 1
ATOM 15472 C C . THR D 2 707 ? 4.481 35.097 211.458 1.00 33.16 707 THR D C 1
ATOM 15473 O O . THR D 2 707 ? 4.003 35.906 212.254 1.00 33.56 707 THR D O 1
ATOM 15477 N N . ASN D 2 708 ? 4.139 35.073 210.167 1.00 33.22 708 ASN D N 1
ATOM 15478 C CA . ASN D 2 708 ? 3.151 36.009 209.630 1.00 33.70 708 ASN D CA 1
ATOM 15479 C C . ASN D 2 708 ? 1.700 35.510 209.796 1.00 34.34 708 ASN D C 1
ATOM 15480 O O . ASN D 2 708 ? 1.459 34.468 210.417 1.00 34.35 708 ASN D O 1
ATOM 15485 N N . THR D 2 709 ? 0.745 36.249 209.207 1.00 34.78 709 THR D N 1
ATOM 15486 C CA . THR D 2 709 ? -0.685 35.977 209.206 1.00 35.57 709 THR D CA 1
ATOM 15487 C C . THR D 2 709 ? -1.009 34.573 208.699 1.00 36.02 709 THR D C 1
ATOM 15488 O O . THR D 2 709 ? -2.020 34.018 209.111 1.00 37.25 709 THR D O 1
ATOM 15492 N N . GLU D 2 710 ? -0.154 33.972 207.860 1.00 35.10 710 GLU D N 1
ATOM 15493 C CA . GLU D 2 710 ? -0.403 32.626 207.350 1.00 35.17 710 GLU D CA 1
ATOM 15494 C C . GLU D 2 710 ? 0.248 31.536 208.217 1.00 35.82 710 GLU D C 1
ATOM 15495 O O . GLU D 2 710 ? 0.448 30.420 207.721 1.00 35.98 710 GLU D O 1
ATOM 15501 N N . ARG D 2 711 ? 0.604 31.846 209.491 1.00 35.79 711 ARG D N 1
ATOM 15502 C CA . ARG D 2 711 ? 1.334 30.915 210.374 1.00 35.86 711 ARG D CA 1
ATOM 15503 C C . ARG D 2 711 ? 2.670 30.517 209.709 1.00 35.76 711 ARG D C 1
ATOM 15504 O O . ARG D 2 711 ? 3.173 29.425 209.968 1.00 36.09 711 ARG D O 1
ATOM 15512 N N . ARG D 2 712 ? 3.225 31.396 208.837 1.00 34.97 712 ARG D N 1
ATOM 15513 C CA . ARG D 2 712 ? 4.423 31.157 208.049 1.00 34.48 712 ARG D CA 1
ATOM 15514 C C . ARG D 2 712 ? 5.647 31.646 208.767 1.00 33.42 712 ARG D C 1
ATOM 15515 O O . ARG D 2 712 ? 5.846 32.850 208.902 1.00 33.81 712 ARG D O 1
ATOM 15523 N N . ILE D 2 713 ? 6.448 30.700 209.255 1.00 31.87 713 ILE D N 1
ATOM 15524 C CA . ILE D 2 713 ? 7.686 30.953 209.971 1.00 30.78 713 ILE D CA 1
ATOM 15525 C C . ILE D 2 713 ? 8.721 31.265 208.925 1.00 30.00 713 ILE D C 1
ATOM 15526 O O . ILE D 2 713 ? 8.922 30.475 207.999 1.00 30.39 713 ILE D O 1
ATOM 15531 N N . GLN D 2 714 ? 9.353 32.440 209.052 1.00 28.64 714 GLN D N 1
ATOM 15532 C CA . GLN D 2 714 ? 10.358 32.931 208.128 1.00 27.63 714 GLN D CA 1
ATOM 15533 C C . GLN D 2 714 ? 11.599 33.404 208.878 1.00 27.31 714 GLN D C 1
ATOM 15534 O O . GLN D 2 714 ? 11.490 34.010 209.930 1.00 27.37 714 GLN D O 1
ATOM 15540 N N . ARG D 2 715 ? 12.774 33.120 208.340 1.00 26.79 715 ARG D N 1
ATOM 15541 C CA . ARG D 2 715 ? 14.035 33.484 208.965 1.00 26.88 715 ARG D CA 1
ATOM 15542 C C . ARG D 2 715 ? 14.516 34.837 208.439 1.00 26.27 715 ARG D C 1
ATOM 15543 O O . ARG D 2 715 ? 14.369 35.118 207.251 1.00 26.42 715 ARG D O 1
ATOM 15551 N N . LEU D 2 716 ? 15.063 35.688 209.327 1.00 25.21 716 LEU D N 1
ATOM 15552 C CA . LEU D 2 716 ? 15.626 36.974 208.946 1.00 24.59 716 LEU D CA 1
ATOM 15553 C C . LEU D 2 716 ? 17.124 36.994 209.221 1.00 24.04 716 LEU D C 1
ATOM 15554 O O . LEU D 2 716 ? 17.574 36.513 210.263 1.00 24.43 716 LEU D O 1
ATOM 15559 N N . TYR D 2 717 ? 17.902 37.457 208.233 1.00 23.03 717 TYR D N 1
ATOM 15560 C CA . TYR D 2 717 ? 19.361 37.512 208.307 1.00 22.47 717 TYR D CA 1
ATOM 15561 C C . TYR D 2 717 ? 19.814 38.921 208.656 1.00 22.13 717 TYR D C 1
ATOM 15562 O O . TYR D 2 717 ? 19.165 39.891 208.277 1.00 22.32 717 TYR D O 1
ATOM 15571 N N . GLN D 2 718 ? 20.905 39.038 209.405 1.00 21.45 718 GLN D N 1
ATOM 15572 C CA . GLN D 2 718 ? 21.399 40.330 209.859 1.00 21.41 718 GLN D CA 1
ATOM 15573 C C . GLN D 2 718 ? 21.916 41.219 208.730 1.00 21.90 718 GLN D C 1
ATOM 15574 O O . GLN D 2 718 ? 22.841 40.831 208.018 1.00 22.38 718 GLN D O 1
ATOM 15580 N N . VAL D 2 719 ? 21.331 42.418 208.572 1.00 21.55 719 VAL D N 1
ATOM 15581 C CA . VAL D 2 719 ? 21.722 43.368 207.529 1.00 21.65 719 VAL D CA 1
ATOM 15582 C C . VAL D 2 719 ? 22.878 44.242 208.026 1.00 22.22 719 VAL D C 1
ATOM 15583 O O . VAL D 2 719 ? 23.930 44.304 207.387 1.00 22.32 719 VAL D O 1
ATOM 15587 N N . PHE D 2 720 ? 22.693 44.888 209.182 1.00 22.33 720 PHE D N 1
ATOM 15588 C CA . PHE D 2 720 ? 23.713 45.738 209.784 1.00 22.88 720 PHE D CA 1
ATOM 15589 C C . PHE D 2 720 ? 24.104 45.188 211.136 1.00 24.03 720 PHE D C 1
ATOM 15590 O O . PHE D 2 720 ? 23.283 44.551 211.787 1.00 24.20 720 PHE D O 1
ATOM 15598 N N . GLU D 2 721 ? 25.312 45.502 211.601 1.00 24.72 721 GLU D N 1
ATOM 15599 C CA . GLU D 2 721 ? 25.704 45.141 212.952 1.00 26.29 721 GLU D CA 1
ATOM 15600 C C . GLU D 2 721 ? 25.000 46.111 213.920 1.00 26.98 721 GLU D C 1
ATOM 15601 O O . GLU D 2 721 ? 24.805 47.282 213.573 1.00 27.72 721 GLU D O 1
ATOM 15607 N N . PRO D 2 722 ? 24.626 45.660 215.134 1.00 26.68 722 PRO D N 1
ATOM 15608 C CA . PRO D 2 722 ? 23.964 46.564 216.093 1.00 26.74 722 PRO D CA 1
ATOM 15609 C C . PRO D 2 722 ? 24.652 47.921 216.307 1.00 27.19 722 PRO D C 1
ATOM 15610 O O . PRO D 2 722 ? 25.851 47.991 216.596 1.00 27.58 722 PRO D O 1
ATOM 15614 N N . LEU D 2 723 ? 23.887 49.005 216.119 1.00 26.90 723 LEU D N 1
ATOM 15615 C CA . LEU D 2 723 ? 24.362 50.383 216.212 1.00 27.15 723 LEU D CA 1
ATOM 15616 C C . LEU D 2 723 ? 24.766 50.714 217.623 1.00 28.22 723 LEU D C 1
ATOM 15617 O O . LEU D 2 723 ? 23.995 50.464 218.543 1.00 28.56 723 LEU D O 1
ATOM 15622 N N . GLY D 2 724 ? 25.978 51.237 217.787 1.00 28.78 724 GLY D N 1
ATOM 15623 C CA . GLY D 2 724 ? 26.533 51.602 219.087 1.00 29.85 724 GLY D CA 1
ATOM 15624 C C . GLY D 2 724 ? 26.502 50.472 220.093 1.00 30.75 724 GLY D C 1
ATOM 15625 O O . GLY D 2 724 ? 26.852 49.337 219.760 1.00 30.92 724 GLY D O 1
ATOM 15626 N N . GLU D 2 725 ? 26.029 50.760 221.313 1.00 31.19 725 GLU D N 1
ATOM 15627 C CA . GLU D 2 725 ? 25.892 49.722 222.329 1.00 32.19 725 GLU D CA 1
ATOM 15628 C C . GLU D 2 725 ? 24.479 49.154 222.396 1.00 32.22 725 GLU D C 1
ATOM 15629 O O . GLU D 2 725 ? 24.129 48.575 223.420 1.00 32.60 725 GLU D O 1
ATOM 15635 N N . SER D 2 726 ? 23.663 49.313 221.337 1.00 31.75 726 SER D N 1
ATOM 15636 C CA . SER D 2 726 ? 22.326 48.728 221.328 1.00 32.04 726 SER D CA 1
ATOM 15637 C C . SER D 2 726 ? 22.478 47.246 221.036 1.00 32.67 726 SER D C 1
ATOM 15638 O O . SER D 2 726 ? 23.222 46.888 220.131 1.00 33.26 726 SER D O 1
ATOM 15641 N N . LYS D 2 727 ? 21.803 46.380 221.792 1.00 32.38 727 LYS D N 1
ATOM 15642 C CA . LYS D 2 727 ? 21.902 44.931 221.577 1.00 32.38 727 LYS D CA 1
ATOM 15643 C C . LYS D 2 727 ? 20.573 44.373 221.045 1.00 33.20 727 LYS D C 1
ATOM 15644 O O . LYS D 2 727 ? 19.510 44.891 221.405 1.00 33.65 727 LYS D O 1
ATOM 15650 N N . PRO D 2 728 ? 20.580 43.295 220.228 1.00 32.94 728 PRO D N 1
ATOM 15651 C CA . PRO D 2 728 ? 19.300 42.694 219.802 1.00 32.72 728 PRO D CA 1
ATOM 15652 C C . PRO D 2 728 ? 18.534 42.192 221.030 1.00 32.92 728 PRO D C 1
ATOM 15653 O O . PRO D 2 728 ? 19.147 41.727 221.986 1.00 33.11 728 PRO D O 1
ATOM 15657 N N . ASP D 2 729 ? 17.211 42.339 221.035 1.00 32.81 729 ASP D N 1
ATOM 15658 C CA . ASP D 2 729 ? 16.377 41.994 222.182 1.00 33.38 729 ASP D CA 1
ATOM 15659 C C . ASP D 2 729 ? 16.686 40.640 222.859 1.00 33.85 729 ASP D C 1
ATOM 15660 O O . ASP D 2 729 ? 16.749 40.602 224.083 1.00 34.25 729 ASP D O 1
ATOM 15665 N N . TRP D 2 730 ? 16.954 39.566 222.103 1.00 33.64 730 TRP D N 1
ATOM 15666 C CA . TRP D 2 730 ? 17.254 38.266 222.707 1.00 33.81 730 TRP D CA 1
ATOM 15667 C C . TRP D 2 730 ? 18.504 38.339 223.557 1.00 34.45 730 TRP D C 1
ATOM 15668 O O . TRP D 2 730 ? 18.518 37.816 224.663 1.00 35.08 730 TRP D O 1
ATOM 15679 N N . GLN D 2 731 ? 19.522 39.049 223.075 1.00 34.01 731 GLN D N 1
ATOM 15680 C CA . GLN D 2 731 ? 20.770 39.220 223.789 1.00 34.24 731 GLN D CA 1
ATOM 15681 C C . GLN D 2 731 ? 20.540 39.974 225.076 1.00 35.08 731 GLN D C 1
ATOM 15682 O O . GLN D 2 731 ? 21.124 39.616 226.087 1.00 35.05 731 GLN D O 1
ATOM 15688 N N . ILE D 2 732 ? 19.662 40.992 225.058 1.00 35.98 732 ILE D N 1
ATOM 15689 C CA . ILE D 2 732 ? 19.340 41.751 226.261 1.00 37.12 732 ILE D CA 1
ATOM 15690 C C . ILE D 2 732 ? 18.602 40.860 227.271 1.00 38.57 732 ILE D C 1
ATOM 15691 O O . ILE D 2 732 ? 19.100 40.680 228.379 1.00 39.12 732 ILE D O 1
ATOM 15696 N N . ILE D 2 733 ? 17.466 40.236 226.872 1.00 38.76 733 ILE D N 1
ATOM 15697 C CA . ILE D 2 733 ? 16.666 39.355 227.732 1.00 39.03 733 ILE D CA 1
ATOM 15698 C C . ILE D 2 733 ? 17.529 38.264 228.376 1.00 40.27 733 ILE D C 1
ATOM 15699 O O . ILE D 2 733 ? 17.380 37.967 229.561 1.00 40.81 733 ILE D O 1
ATOM 15704 N N . MET D 2 734 ? 18.458 37.705 227.596 1.00 40.37 734 MET D N 1
ATOM 15705 C CA . MET D 2 734 ? 19.363 36.671 228.064 1.00 40.88 734 MET D CA 1
ATOM 15706 C C . MET D 2 734 ? 20.315 37.243 229.097 1.00 41.45 734 MET D C 1
ATOM 15707 O O . MET D 2 734 ? 20.536 36.615 230.120 1.00 41.65 734 MET D O 1
ATOM 15712 N N . GLU D 2 735 ? 20.853 38.441 228.858 1.00 41.63 735 GLU D N 1
ATOM 15713 C CA . GLU D 2 735 ? 21.775 39.074 229.798 1.00 42.29 735 GLU D CA 1
ATOM 15714 C C . GLU D 2 735 ? 21.107 39.493 231.087 1.00 42.88 735 GLU D C 1
ATOM 15715 O O . GLU D 2 735 ? 21.760 39.483 232.124 1.00 42.90 735 GLU D O 1
ATOM 15721 N N . VAL D 2 736 ? 19.812 39.838 231.036 1.00 43.33 736 VAL D N 1
ATOM 15722 C CA . VAL D 2 736 ? 19.043 40.192 232.229 1.00 44.37 736 VAL D CA 1
ATOM 15723 C C . VAL D 2 736 ? 18.838 38.918 233.050 1.00 45.85 736 VAL D C 1
ATOM 15724 O O . VAL D 2 736 ? 19.067 38.914 234.262 1.00 45.92 736 VAL D O 1
ATOM 15728 N N . ALA D 2 737 ? 18.446 37.823 232.377 1.00 46.78 737 ALA D N 1
ATOM 15729 C CA . ALA D 2 737 ? 18.219 36.547 233.023 1.00 48.21 737 ALA D CA 1
ATOM 15730 C C . ALA D 2 737 ? 19.511 36.028 233.633 1.00 49.67 737 ALA D C 1
ATOM 15731 O O . ALA D 2 737 ? 19.501 35.586 234.774 1.00 49.89 737 ALA D O 1
ATOM 15733 N N . ASN D 2 738 ? 20.633 36.161 232.924 1.00 50.63 738 ASN D N 1
ATOM 15734 C CA . ASN D 2 738 ? 21.924 35.725 233.439 1.00 52.12 738 ASN D CA 1
ATOM 15735 C C . ASN D 2 738 ? 22.312 36.499 234.686 1.00 53.42 738 ASN D C 1
ATOM 15736 O O . ASN D 2 738 ? 22.833 35.899 235.622 1.00 53.83 738 ASN D O 1
ATOM 15741 N N . LYS D 2 739 ? 21.983 37.798 234.752 1.00 53.89 739 LYS D N 1
ATOM 15742 C CA . LYS D 2 739 ? 22.230 38.591 235.962 1.00 54.82 739 LYS D CA 1
ATOM 15743 C C . LYS D 2 739 ? 21.420 38.070 237.177 1.00 55.53 739 LYS D C 1
ATOM 15744 O O . LYS D 2 739 ? 21.777 38.344 238.319 1.00 55.97 739 LYS D O 1
ATOM 15750 N N . LEU D 2 740 ? 20.352 37.306 236.925 1.00 55.43 740 LEU D N 1
ATOM 15751 C CA . LEU D 2 740 ? 19.523 36.679 237.948 1.00 55.90 740 LEU D CA 1
ATOM 15752 C C . LEU D 2 740 ? 19.880 35.189 238.198 1.00 56.38 740 LEU D C 1
ATOM 15753 O O . LEU D 2 740 ? 19.156 34.509 238.926 1.00 56.68 740 LEU D O 1
ATOM 15758 N N . GLY D 2 741 ? 20.966 34.704 237.585 1.00 56.32 741 GLY D N 1
ATOM 15759 C CA . GLY D 2 741 ? 21.465 33.340 237.725 1.00 56.76 741 GLY D CA 1
ATOM 15760 C C . GLY D 2 741 ? 20.854 32.294 236.810 1.00 56.94 741 GLY D C 1
ATOM 15761 O O . GLY D 2 741 ? 20.792 31.119 237.185 1.00 57.27 741 GLY D O 1
ATOM 15762 N N . ALA D 2 742 ? 20.401 32.690 235.605 1.00 56.51 742 ALA D N 1
ATOM 15763 C CA . ALA D 2 742 ? 19.781 31.736 234.679 1.00 56.39 742 ALA D CA 1
ATOM 15764 C C . ALA D 2 742 ? 20.798 30.811 234.038 1.00 56.03 742 ALA D C 1
ATOM 15765 O O . ALA D 2 742 ? 20.503 29.638 233.825 1.00 56.32 742 ALA D O 1
ATOM 15767 N N . GLY D 2 743 ? 21.976 31.335 233.729 1.00 55.34 743 GLY D N 1
ATOM 15768 C CA . GLY D 2 743 ? 23.043 30.545 233.126 1.00 55.10 743 GLY D CA 1
ATOM 15769 C C . GLY D 2 743 ? 22.769 30.088 231.708 1.00 54.50 743 GLY D C 1
ATOM 15770 O O . GLY D 2 743 ? 23.348 29.102 231.249 1.00 54.58 743 GLY D O 1
ATOM 15771 N N . TRP D 2 744 ? 21.885 30.803 230.999 1.00 53.76 744 TRP D N 1
ATOM 15772 C CA . TRP D 2 744 ? 21.548 30.502 229.610 1.00 53.59 744 TRP D CA 1
ATOM 15773 C C . TRP D 2 744 ? 22.796 30.711 228.756 1.00 52.95 744 TRP D C 1
ATOM 15774 O O . TRP D 2 744 ? 23.517 31.690 228.970 1.00 53.23 744 TRP D O 1
ATOM 15785 N N . LEU D 2 745 ? 23.082 29.788 227.825 1.00 51.91 745 LEU D N 1
ATOM 15786 C CA . LEU D 2 745 ? 24.297 29.902 227.020 1.00 51.48 745 LEU D CA 1
ATOM 15787 C C . LEU D 2 745 ? 24.060 29.966 225.506 1.00 50.35 745 LEU D C 1
ATOM 15788 O O . LEU D 2 745 ? 24.870 29.438 224.739 1.00 50.58 745 LEU D O 1
ATOM 15793 N N . TYR D 2 746 ? 22.987 30.651 225.069 1.00 48.96 746 TYR D N 1
ATOM 15794 C CA . TYR D 2 746 ? 22.706 30.786 223.637 1.00 48.11 746 TYR D CA 1
ATOM 15795 C C . TYR D 2 746 ? 23.754 31.650 222.968 1.00 47.22 746 TYR D C 1
ATOM 15796 O O . TYR D 2 746 ? 24.246 32.612 223.555 1.00 47.53 746 TYR D O 1
ATOM 15805 N N . GLU D 2 747 ? 24.097 31.306 221.742 1.00 45.90 747 GLU D N 1
ATOM 15806 C CA . GLU D 2 747 ? 25.050 32.089 220.963 1.00 45.21 747 GLU D CA 1
ATOM 15807 C C . GLU D 2 747 ? 24.410 32.710 219.717 1.00 43.75 747 GLU D C 1
ATOM 15808 O O . GLU D 2 747 ? 24.937 33.670 219.164 1.00 44.22 747 GLU D O 1
ATOM 15814 N N . HIS D 2 748 ? 23.279 32.177 219.282 1.00 41.97 748 HIS D N 1
ATOM 15815 C CA . HIS D 2 748 ? 22.565 32.647 218.115 1.00 41.14 748 HIS D CA 1
ATOM 15816 C C . HIS D 2 748 ? 21.085 32.343 218.332 1.00 40.71 748 HIS D C 1
ATOM 15817 O O . HIS D 2 748 ? 20.779 31.352 218.994 1.00 41.09 748 HIS D O 1
ATOM 15824 N N . PRO D 2 749 ? 20.130 33.124 217.777 1.00 39.73 749 PRO D N 1
ATOM 15825 C CA . PRO D 2 749 ? 18.713 32.790 217.978 1.00 39.22 749 PRO D CA 1
ATOM 15826 C C . PRO D 2 749 ? 18.360 31.350 217.584 1.00 39.08 749 PRO D C 1
ATOM 15827 O O . PRO D 2 749 ? 17.451 30.769 218.167 1.00 39.32 749 PRO D O 1
ATOM 15831 N N . ALA D 2 750 ? 19.132 30.738 216.678 1.00 38.67 750 ALA D N 1
ATOM 15832 C CA . ALA D 2 750 ? 18.917 29.353 216.271 1.00 39.02 750 ALA D CA 1
ATOM 15833 C C . ALA D 2 750 ? 19.034 28.364 217.437 1.00 39.42 750 ALA D C 1
ATOM 15834 O O . ALA D 2 750 ? 18.411 27.305 217.391 1.00 39.49 750 ALA D O 1
ATOM 15836 N N . ASP D 2 751 ? 19.824 28.712 218.479 1.00 39.53 751 ASP D N 1
ATOM 15837 C CA . ASP D 2 751 ? 19.992 27.926 219.711 1.00 40.06 751 ASP D CA 1
ATOM 15838 C C . ASP D 2 751 ? 18.699 27.995 220.545 1.00 40.55 751 ASP D C 1
ATOM 15839 O O . ASP D 2 751 ? 18.298 27.004 221.154 1.00 40.69 751 ASP D O 1
ATOM 15844 N N . ILE D 2 752 ? 18.073 29.186 220.594 1.00 40.56 752 ILE D N 1
ATOM 15845 C CA . ILE D 2 752 ? 16.811 29.432 221.287 1.00 40.82 752 ILE D CA 1
ATOM 15846 C C . ILE D 2 752 ? 15.699 28.655 220.575 1.00 41.63 752 ILE D C 1
ATOM 15847 O O . ILE D 2 752 ? 14.856 28.051 221.232 1.00 41.92 752 ILE D O 1
ATOM 15852 N N . MET D 2 753 ? 15.706 28.665 219.234 1.00 41.88 753 MET D N 1
ATOM 15853 C CA . MET D 2 753 ? 14.714 27.969 218.428 1.00 42.61 753 MET D CA 1
ATOM 15854 C C . MET D 2 753 ? 14.798 26.451 218.593 1.00 44.04 753 MET D C 1
ATOM 15855 O O . MET D 2 753 ? 13.758 25.800 218.649 1.00 44.46 753 MET D O 1
ATOM 15860 N N . GLU D 2 754 ? 16.015 25.887 218.704 1.00 44.44 754 GLU D N 1
ATOM 15861 C CA . GLU D 2 754 ? 16.176 24.443 218.902 1.00 45.22 754 GLU D CA 1
ATOM 15862 C C . GLU D 2 754 ? 15.550 24.010 220.220 1.00 44.99 754 GLU D C 1
ATOM 15863 O O . GLU D 2 754 ? 14.884 22.983 220.261 1.00 45.68 754 GLU D O 1
ATOM 15869 N N . GLU D 2 755 ? 15.748 24.790 221.289 1.00 43.96 755 GLU D N 1
ATOM 15870 C CA . GLU D 2 755 ? 15.185 24.470 222.591 1.00 43.59 755 GLU D CA 1
ATOM 15871 C C . GLU D 2 755 ? 13.664 24.533 222.540 1.00 43.17 755 GLU D C 1
ATOM 15872 O O . GLU D 2 755 ? 12.993 23.598 222.968 1.00 43.17 755 GLU D O 1
ATOM 15878 N N . ALA D 2 756 ? 13.131 25.614 221.975 1.00 42.86 756 ALA D N 1
ATOM 15879 C CA . ALA D 2 756 ? 11.701 25.862 221.864 1.00 43.24 756 ALA D CA 1
ATOM 15880 C C . ALA D 2 756 ? 10.938 24.895 220.956 1.00 43.44 756 ALA D C 1
ATOM 15881 O O . ALA D 2 756 ? 9.778 24.611 221.236 1.00 43.71 756 ALA D O 1
ATOM 15883 N N . ALA D 2 757 ? 11.557 24.410 219.865 1.00 42.97 757 ALA D N 1
ATOM 15884 C CA . ALA D 2 757 ? 10.901 23.468 218.949 1.00 42.83 757 ALA D CA 1
ATOM 15885 C C . ALA D 2 757 ? 10.654 22.119 219.627 1.00 42.85 757 ALA D C 1
ATOM 15886 O O . ALA D 2 757 ? 9.650 21.467 219.357 1.00 42.85 757 ALA D O 1
ATOM 15888 N N . LYS D 2 758 ? 11.566 21.711 220.519 1.00 42.76 758 LYS D N 1
ATOM 15889 C CA . LYS D 2 758 ? 11.439 20.481 221.284 1.00 43.22 758 LYS D CA 1
ATOM 15890 C C . LYS D 2 758 ? 10.245 20.552 222.231 1.00 44.05 758 LYS D C 1
ATOM 15891 O O . LYS D 2 758 ? 9.531 19.575 222.393 1.00 44.34 758 LYS D O 1
ATOM 15897 N N . LEU D 2 759 ? 9.999 21.715 222.821 1.00 44.53 759 LEU D N 1
ATOM 15898 C CA . LEU D 2 759 ? 8.907 21.903 223.756 1.00 45.34 759 LEU D CA 1
ATOM 15899 C C . LEU D 2 759 ? 7.558 22.217 223.097 1.00 46.77 759 LEU D C 1
ATOM 15900 O O . LEU D 2 759 ? 6.566 21.577 223.438 1.00 47.68 759 LEU D O 1
ATOM 15905 N N . SER D 2 760 ? 7.504 23.185 222.172 1.00 46.78 760 SER D N 1
ATOM 15906 C CA . SER D 2 760 ? 6.272 23.543 221.464 1.00 47.34 760 SER D CA 1
ATOM 15907 C C . SER D 2 760 ? 5.935 22.455 220.444 1.00 47.67 760 SER D C 1
ATOM 15908 O O . SER D 2 760 ? 6.719 22.218 219.528 1.00 48.12 760 SER D O 1
ATOM 15911 N N . PRO D 2 761 ? 4.789 21.767 220.580 1.00 47.41 761 PRO D N 1
ATOM 15912 C CA . PRO D 2 761 ? 4.479 20.668 219.650 1.00 47.23 761 PRO D CA 1
ATOM 15913 C C . PRO D 2 761 ? 4.147 21.134 218.238 1.00 46.86 761 PRO D C 1
ATOM 15914 O O . PRO D 2 761 ? 4.530 20.475 217.267 1.00 47.05 761 PRO D O 1
ATOM 15918 N N . ILE D 2 762 ? 3.464 22.282 218.115 1.00 45.98 762 ILE D N 1
ATOM 15919 C CA . ILE D 2 762 ? 3.139 22.824 216.793 1.00 45.65 762 ILE D CA 1
ATOM 15920 C C . ILE D 2 762 ? 4.407 23.325 216.026 1.00 45.53 762 ILE D C 1
ATOM 15921 O O . ILE D 2 762 ? 4.346 23.553 214.819 1.00 45.67 762 ILE D O 1
ATOM 15926 N N . TYR D 2 763 ? 5.551 23.459 216.720 1.00 44.90 763 TYR D N 1
ATOM 15927 C CA . TYR D 2 763 ? 6.816 23.883 216.123 1.00 44.75 763 TYR D CA 1
ATOM 15928 C C . TYR D 2 763 ? 7.888 22.796 216.156 1.00 44.34 763 TYR D C 1
ATOM 15929 O O . TYR D 2 763 ? 9.058 23.110 215.960 1.00 44.80 763 TYR D O 1
ATOM 15938 N N . ALA D 2 764 ? 7.510 21.537 216.417 1.00 43.36 764 ALA D N 1
ATOM 15939 C CA . ALA D 2 764 ? 8.426 20.417 216.561 1.00 42.85 764 ALA D CA 1
ATOM 15940 C C . ALA D 2 764 ? 9.436 20.230 215.427 1.00 42.19 764 ALA D C 1
ATOM 15941 O O . ALA D 2 764 ? 10.608 19.959 215.690 1.00 42.13 764 ALA D O 1
ATOM 15943 N N . GLY D 2 765 ? 8.989 20.377 214.190 1.00 41.65 765 GLY D N 1
ATOM 15944 C CA . GLY D 2 765 ? 9.857 20.158 213.039 1.00 41.81 765 GLY D CA 1
ATOM 15945 C C . GLY D 2 765 ? 10.555 21.378 212.490 1.00 41.87 765 GLY D C 1
ATOM 15946 O O . GLY D 2 765 ? 11.187 21.299 211.436 1.00 42.13 765 GLY D O 1
ATOM 15947 N N . VAL D 2 766 ? 10.461 22.507 213.205 1.00 41.25 766 VAL D N 1
ATOM 15948 C CA . VAL D 2 766 ? 11.066 23.765 212.810 1.00 40.83 766 VAL D CA 1
ATOM 15949 C C . VAL D 2 766 ? 12.551 23.804 213.172 1.00 40.29 766 VAL D C 1
ATOM 15950 O O . VAL D 2 766 ? 12.911 23.698 214.345 1.00 40.45 766 VAL D O 1
ATOM 15954 N N . THR D 2 767 ? 13.412 23.917 212.156 1.00 39.61 767 THR D N 1
ATOM 15955 C CA . THR D 2 767 ? 14.861 24.058 212.310 1.00 39.53 767 THR D CA 1
ATOM 15956 C C . THR D 2 767 ? 15.307 25.159 211.370 1.00 39.07 767 THR D C 1
ATOM 15957 O O . THR D 2 767 ? 14.726 25.315 210.292 1.00 39.50 767 THR D O 1
ATOM 15961 N N . TYR D 2 768 ? 16.360 25.894 211.736 1.00 37.93 768 TYR D N 1
ATOM 15962 C CA . TYR D 2 768 ? 16.866 26.970 210.889 1.00 37.10 768 TYR D CA 1
ATOM 15963 C C . TYR D 2 768 ? 17.259 26.495 209.492 1.00 36.42 768 TYR D C 1
ATOM 15964 O O . TYR D 2 768 ? 17.086 27.242 208.534 1.00 36.40 768 TYR D O 1
ATOM 15973 N N . GLU D 2 769 ? 17.684 25.227 209.368 1.00 35.76 769 GLU D N 1
ATOM 15974 C CA . GLU D 2 769 ? 18.029 24.599 208.094 1.00 35.70 769 GLU D CA 1
ATOM 15975 C C . GLU D 2 769 ? 16.803 24.559 207.162 1.00 35.31 769 GLU D C 1
ATOM 15976 O O . GLU D 2 769 ? 16.922 24.838 205.970 1.00 35.59 769 GLU D O 1
ATOM 15987 N N . ARG D 2 770 ? 15.621 24.241 207.707 1.00 34.47 770 ARG D N 1
ATOM 15988 C CA . ARG D 2 770 ? 14.398 24.194 206.903 1.00 34.41 770 ARG D CA 1
ATOM 15989 C C . ARG D 2 770 ? 13.878 25.581 206.493 1.00 34.08 770 ARG D C 1
ATOM 15990 O O . ARG D 2 770 ? 13.016 25.671 205.615 1.00 34.69 770 ARG D O 1
ATOM 15998 N N . LEU D 2 771 ? 14.388 26.654 207.138 1.00 32.69 771 LEU D N 1
ATOM 15999 C CA . LEU D 2 771 ? 14.015 28.041 206.898 1.00 31.62 771 LEU D CA 1
ATOM 16000 C C . LEU D 2 771 ? 15.141 28.850 206.242 1.00 31.48 771 LEU D C 1
ATOM 16001 O O . LEU D 2 771 ? 15.096 30.075 206.315 1.00 31.91 771 LEU D O 1
ATOM 16006 N N . GLU D 2 772 ? 16.154 28.203 205.653 1.00 30.73 772 GLU D N 1
ATOM 16007 C CA . GLU D 2 772 ? 17.259 28.920 205.033 1.00 30.96 772 GLU D CA 1
ATOM 16008 C C . GLU D 2 772 ? 16.849 29.648 203.769 1.00 30.79 772 GLU D C 1
ATOM 16009 O O . GLU D 2 772 ? 16.175 29.076 202.929 1.00 30.93 772 GLU D O 1
ATOM 16015 N N . GLY D 2 773 ? 17.290 30.887 203.619 1.00 30.64 773 GLY D N 1
ATOM 16016 C CA . GLY D 2 773 ? 16.990 31.682 202.435 1.00 31.17 773 GLY D CA 1
ATOM 16017 C C . GLY D 2 773 ? 15.534 32.068 202.389 1.00 31.90 773 GLY D C 1
ATOM 16018 O O . GLY D 2 773 ? 14.995 32.543 203.390 1.00 32.19 773 GLY D O 1
ATOM 16019 N N . TYR D 2 774 ? 14.868 31.840 201.248 1.00 32.12 774 TYR D N 1
ATOM 16020 C CA . TYR D 2 774 ? 13.432 32.137 201.148 1.00 32.65 774 TYR D CA 1
ATOM 16021 C C . TYR D 2 774 ? 12.521 30.975 201.563 1.00 33.57 774 TYR D C 1
ATOM 16022 O O . TYR D 2 774 ? 11.311 31.064 201.390 1.00 33.80 774 TYR D O 1
ATOM 16031 N N . ASN D 2 775 ? 13.095 29.901 202.127 1.00 33.77 775 ASN D N 1
ATOM 16032 C CA . ASN D 2 775 ? 12.327 28.767 202.591 1.00 34.42 775 ASN D CA 1
ATOM 16033 C C . ASN D 2 775 ? 11.503 29.128 203.817 1.00 34.37 775 ASN D C 1
ATOM 16034 O O . ASN D 2 775 ? 11.912 29.960 204.629 1.00 34.71 775 ASN D O 1
ATOM 16039 N N . SER D 2 776 ? 10.322 28.531 203.924 1.00 33.59 776 SER D N 1
ATOM 16040 C CA . SER D 2 776 ? 9.438 28.796 205.041 1.00 33.36 776 SER D CA 1
ATOM 16041 C C . SER D 2 776 ? 8.697 27.528 205.477 1.00 33.59 776 SER D C 1
ATOM 16042 O O . SER D 2 776 ? 8.705 26.509 204.774 1.00 33.77 776 SER D O 1
ATOM 16045 N N . LEU D 2 777 ? 8.085 27.575 206.663 1.00 33.32 777 LEU D N 1
ATOM 16046 C CA . LEU D 2 777 ? 7.311 26.459 207.192 1.00 33.38 777 LEU D CA 1
ATOM 16047 C C . LEU D 2 777 ? 6.050 27.009 207.807 1.00 34.01 777 LEU D C 1
ATOM 16048 O O . LEU D 2 777 ? 6.136 27.963 208.569 1.00 34.03 777 LEU D O 1
ATOM 16053 N N . GLN D 2 778 ? 4.886 26.431 207.499 1.00 34.55 778 GLN D N 1
ATOM 16054 C CA . GLN D 2 778 ? 3.638 26.890 208.107 1.00 35.77 778 GLN D CA 1
ATOM 16055 C C . GLN D 2 778 ? 3.243 25.912 209.207 1.00 37.75 778 GLN D C 1
ATOM 16056 O O . GLN D 2 778 ? 3.236 24.710 208.957 1.00 38.19 778 GLN D O 1
ATOM 16062 N N . TRP D 2 779 ? 2.991 26.400 210.432 1.00 38.76 779 TRP D N 1
ATOM 16063 C CA . TRP D 2 779 ? 2.664 25.494 211.526 1.00 40.45 779 TRP D CA 1
ATOM 16064 C C . TRP D 2 779 ? 1.205 25.009 211.455 1.00 42.12 779 TRP D C 1
ATOM 16065 O O . TRP D 2 779 ? 0.358 25.708 210.896 1.00 42.48 779 TRP D O 1
ATOM 16076 N N . PRO D 2 780 ? 0.877 23.803 211.981 1.00 42.97 780 PRO D N 1
ATOM 16077 C CA . PRO D 2 780 ? 1.735 22.854 212.714 1.00 43.50 780 PRO D CA 1
ATOM 16078 C C . PRO D 2 780 ? 2.770 22.132 211.851 1.00 44.71 780 PRO D C 1
ATOM 16079 O O . PRO D 2 780 ? 2.444 21.642 210.772 1.00 44.81 780 PRO D O 1
ATOM 16083 N N . VAL D 2 781 ? 4.029 22.102 212.324 1.00 45.48 781 VAL D N 1
ATOM 16084 C CA . VAL D 2 781 ? 5.131 21.442 211.634 1.00 46.92 781 VAL D CA 1
ATOM 16085 C C . VAL D 2 781 ? 5.543 20.227 212.457 1.00 49.01 781 VAL D C 1
ATOM 16086 O O . VAL D 2 781 ? 6.157 20.399 213.513 1.00 49.18 781 VAL D O 1
ATOM 16090 N N . ASN D 2 782 ? 5.210 19.003 211.996 1.00 50.24 782 ASN D N 1
ATOM 16091 C CA . ASN D 2 782 ? 5.595 17.796 212.734 1.00 51.82 782 ASN D CA 1
ATOM 16092 C C . ASN D 2 782 ? 7.116 17.556 212.645 1.00 52.19 782 ASN D C 1
ATOM 16093 O O . ASN D 2 782 ? 7.757 18.103 211.747 1.00 52.46 782 ASN D O 1
ATOM 16098 N N . ALA D 2 783 ? 7.688 16.738 213.557 1.00 51.90 783 ALA D N 1
ATOM 16099 C CA . ALA D 2 783 ? 9.129 16.488 213.635 1.00 51.91 783 ALA D CA 1
ATOM 16100 C C . ALA D 2 783 ? 9.782 16.053 212.328 1.00 52.39 783 ALA D C 1
ATOM 16101 O O . ALA D 2 783 ? 10.992 16.221 212.171 1.00 52.34 783 ALA D O 1
ATOM 16103 N N . ASP D 2 784 ? 8.990 15.543 211.376 1.00 52.91 784 ASP D N 1
ATOM 16104 C CA . ASP D 2 784 ? 9.492 15.135 210.061 1.00 54.25 784 ASP D CA 1
ATOM 16105 C C . ASP D 2 784 ? 9.714 16.306 209.079 1.00 54.26 784 ASP D C 1
ATOM 16106 O O . ASP D 2 784 ? 10.103 16.075 207.934 1.00 54.57 784 ASP D O 1
ATOM 16111 N N . GLY D 2 785 ? 9.442 17.532 209.509 1.00 53.63 785 GLY D N 1
ATOM 16112 C CA . GLY D 2 785 ? 9.590 18.699 208.655 1.00 53.73 785 GLY D CA 1
ATOM 16113 C C . GLY D 2 785 ? 8.385 18.979 207.777 1.00 53.69 785 GLY D C 1
ATOM 16114 O O . GLY D 2 785 ? 8.384 19.970 207.042 1.00 53.89 785 GLY D O 1
ATOM 16115 N N . LYS D 2 786 ? 7.346 18.117 207.834 1.00 53.17 786 LYS D N 1
ATOM 16116 C CA . LYS D 2 786 ? 6.134 18.295 207.037 1.00 53.13 786 LYS D CA 1
ATOM 16117 C C . LYS D 2 786 ? 5.289 19.385 207.669 1.00 52.41 786 LYS D C 1
ATOM 16118 O O . LYS D 2 786 ? 4.847 19.241 208.808 1.00 52.77 786 LYS D O 1
ATOM 16124 N N . ASP D 2 787 ? 5.102 20.496 206.946 1.00 51.21 787 ASP D N 1
ATOM 16125 C CA . ASP D 2 787 ? 4.355 21.653 207.431 1.00 50.47 787 ASP D CA 1
ATOM 16126 C C . ASP D 2 787 ? 2.843 21.540 207.152 1.00 50.26 787 ASP D C 1
ATOM 16127 O O . ASP D 2 787 ? 2.370 20.487 206.717 1.00 50.78 787 ASP D O 1
ATOM 16132 N N . SER D 2 788 ? 2.075 22.598 207.437 1.00 49.23 788 SER D N 1
ATOM 16133 C CA . SER D 2 788 ? 0.639 22.594 207.219 1.00 48.53 788 SER D CA 1
ATOM 16134 C C . SER D 2 788 ? 0.217 23.892 206.537 1.00 47.96 788 SER D C 1
ATOM 16135 O O . SER D 2 788 ? -0.153 24.856 207.209 1.00 47.95 788 SER D O 1
ATOM 16138 N N . PRO D 2 789 ? 0.278 23.935 205.197 1.00 47.35 789 PRO D N 1
ATOM 16139 C CA . PRO D 2 789 ? -0.135 25.153 204.483 1.00 47.48 789 PRO D CA 1
ATOM 16140 C C . PRO D 2 789 ? -1.625 25.446 204.625 1.00 48.27 789 PRO D C 1
ATOM 16141 O O . PRO D 2 789 ? -2.029 26.604 204.738 1.00 48.05 789 PRO D O 1
ATOM 16145 N N . LEU D 2 790 ? -2.446 24.385 204.621 1.00 48.96 790 LEU D N 1
ATOM 16146 C CA . LEU D 2 790 ? -3.891 24.519 204.749 1.00 49.84 790 LEU D CA 1
ATOM 16147 C C . LEU D 2 790 ? -4.383 23.708 205.934 1.00 50.73 790 LEU D C 1
ATOM 16148 O O . LEU D 2 790 ? -4.195 22.499 205.971 1.00 51.05 790 LEU D O 1
ATOM 16153 N N . LEU D 2 791 ? -4.988 24.374 206.912 1.00 51.16 791 LEU D N 1
ATOM 16154 C CA . LEU D 2 791 ? -5.478 23.721 208.117 1.00 52.22 791 LEU D CA 1
ATOM 16155 C C . LEU D 2 791 ? -6.813 23.011 207.931 1.00 54.13 791 LEU D C 1
ATOM 16156 O O . LEU D 2 791 ? -7.639 23.431 207.116 1.00 54.80 791 LEU D O 1
ATOM 16161 N N . PHE D 2 792 ? -7.041 21.972 208.763 1.00 54.74 792 PHE D N 1
ATOM 16162 C CA . PHE D 2 792 ? -8.265 21.176 208.890 1.00 55.50 792 PHE D CA 1
ATOM 16163 C C . PHE D 2 792 ? -8.611 20.363 207.650 1.00 57.23 792 PHE D C 1
ATOM 16164 O O . PHE D 2 792 ? -9.781 20.063 207.437 1.00 57.46 792 PHE D O 1
ATOM 16172 N N . THR D 2 793 ? -7.610 19.981 206.850 1.00 58.21 793 THR D N 1
ATOM 16173 C CA . THR D 2 793 ? -7.862 19.203 205.641 1.00 59.85 793 THR D CA 1
ATOM 16174 C C . THR D 2 793 ? -8.376 17.813 205.994 1.00 61.26 793 THR D C 1
ATOM 16175 O O . THR D 2 793 ? -9.388 17.375 205.447 1.00 62.00 793 THR D O 1
ATOM 16179 N N . GLU D 2 794 ? -7.703 17.130 206.929 1.00 61.22 794 GLU D N 1
ATOM 16180 C CA . GLU D 2 794 ? -8.122 15.803 207.352 1.00 61.47 794 GLU D CA 1
ATOM 16181 C C . GLU D 2 794 ? -9.146 15.876 208.491 1.00 61.69 794 GLU D C 1
ATOM 16182 O O . GLU D 2 794 ? -10.195 15.256 208.381 1.00 62.02 794 GLU D O 1
ATOM 16188 N N . ARG D 2 795 ? -8.866 16.648 209.562 1.00 61.54 795 ARG D N 1
ATOM 16189 C CA . ARG D 2 795 ? -9.764 16.781 210.715 1.00 61.86 795 ARG D CA 1
ATOM 16190 C C . ARG D 2 795 ? -9.556 18.094 211.509 1.00 62.28 795 ARG D C 1
ATOM 16191 O O . ARG D 2 795 ? -8.569 18.798 211.295 1.00 62.56 795 ARG D O 1
ATOM 16199 N N . PHE D 2 796 ? -10.474 18.410 212.441 1.00 62.11 796 PHE D N 1
ATOM 16200 C CA . PHE D 2 796 ? -10.330 19.561 213.327 1.00 62.54 796 PHE D CA 1
ATOM 16201 C C . PHE D 2 796 ? -9.591 19.115 214.602 1.00 63.93 796 PHE D C 1
ATOM 16202 O O . PHE D 2 796 ? -9.788 17.991 215.058 1.00 64.04 796 PHE D O 1
ATOM 16210 N N . PRO D 2 797 ? -8.700 19.952 215.175 1.00 64.85 797 PRO D N 1
ATOM 16211 C CA . PRO D 2 797 ? -7.930 19.521 216.358 1.00 65.48 797 PRO D CA 1
ATOM 16212 C C . PRO D 2 797 ? -8.695 19.513 217.683 1.00 66.30 797 PRO D C 1
ATOM 16213 O O . PRO D 2 797 ? -8.397 20.273 218.605 1.00 66.45 797 PRO D O 1
ATOM 16217 N N . PHE D 2 798 ? -9.664 18.625 217.777 1.00 66.48 798 PHE D N 1
ATOM 16218 C CA . PHE D 2 798 ? -10.491 18.396 218.949 1.00 67.13 798 PHE D CA 1
ATOM 16219 C C . PHE D 2 798 ? -10.501 16.876 219.212 1.00 68.55 798 PHE D C 1
ATOM 16220 O O . PHE D 2 798 ? -10.246 16.104 218.282 1.00 68.82 798 PHE D O 1
ATOM 16228 N N . PRO D 2 799 ? -10.787 16.402 220.445 1.00 69.20 799 PRO D N 1
ATOM 16229 C CA . PRO D 2 799 ? -10.757 14.949 220.697 1.00 69.84 799 PRO D CA 1
ATOM 16230 C C . PRO D 2 799 ? -11.495 14.075 219.673 1.00 70.80 799 PRO D C 1
ATOM 16231 O O . PRO D 2 799 ? -10.995 13.009 219.297 1.00 70.58 799 PRO D O 1
ATOM 16235 N N . ASP D 2 800 ? -12.650 14.547 219.175 1.00 71.45 800 ASP D N 1
ATOM 16236 C CA . ASP D 2 800 ? -13.421 13.777 218.196 1.00 72.48 800 ASP D CA 1
ATOM 16237 C C . ASP D 2 800 ? -13.176 14.148 216.718 1.00 72.98 800 ASP D C 1
ATOM 16238 O O . ASP D 2 800 ? -13.824 13.582 215.834 1.00 73.34 800 ASP D O 1
ATOM 16243 N N . GLY D 2 801 ? -12.251 15.073 216.461 1.00 72.57 801 GLY D N 1
ATOM 16244 C CA . GLY D 2 801 ? -11.930 15.526 215.108 1.00 72.22 801 GLY D CA 1
ATOM 16245 C C . GLY D 2 801 ? -13.005 16.377 214.455 1.00 71.40 801 GLY D C 1
ATOM 16246 O O . GLY D 2 801 ? -12.984 16.596 213.241 1.00 70.87 801 GLY D O 1
ATOM 16247 N N . LYS D 2 802 ? -13.956 16.863 215.254 1.00 71.29 802 LYS D N 1
ATOM 16248 C CA . LYS D 2 802 ? -15.054 17.668 214.757 1.00 71.71 802 LYS D CA 1
ATOM 16249 C C . LYS D 2 802 ? -15.030 19.044 215.369 1.00 72.07 802 LYS D C 1
ATOM 16250 O O . LYS D 2 802 ? -14.816 19.185 216.569 1.00 72.27 802 LYS D O 1
ATOM 16256 N N . ALA D 2 803 ? -15.301 20.054 214.540 1.00 72.04 803 ALA D N 1
ATOM 16257 C CA . ALA D 2 803 ? -15.412 21.455 214.915 1.00 72.39 803 ALA D CA 1
ATOM 16258 C C . ALA D 2 803 ? -16.638 21.657 215.821 1.00 73.08 803 ALA D C 1
ATOM 16259 O O . ALA D 2 803 ? -17.548 20.836 215.814 1.00 73.48 803 ALA D O 1
ATOM 16261 N N . ILE D 2 804 ? -16.677 22.747 216.589 1.00 73.19 804 ILE D N 1
ATOM 16262 C CA . ILE D 2 804 ? -17.780 23.013 217.510 1.00 73.71 804 ILE D CA 1
ATOM 16263 C C . ILE D 2 804 ? -18.517 24.292 217.154 1.00 75.02 804 ILE D C 1
ATOM 16264 O O . ILE D 2 804 ? -17.897 25.355 217.144 1.00 75.57 804 ILE D O 1
ATOM 16269 N N . LEU D 2 805 ? -19.834 24.226 216.909 1.00 75.42 805 LEU D N 1
ATOM 16270 C CA . LEU D 2 805 ? -20.616 25.443 216.689 1.00 76.22 805 LEU D CA 1
ATOM 16271 C C . LEU D 2 805 ? -20.797 26.056 218.070 1.00 77.10 805 LEU D C 1
ATOM 16272 O O . LEU D 2 805 ? -21.152 25.350 219.019 1.00 77.30 805 LEU D O 1
ATOM 16277 N N . TYR D 2 806 ? -20.454 27.338 218.208 1.00 77.51 806 TYR D N 1
ATOM 16278 C CA . TYR D 2 806 ? -20.457 28.008 219.497 1.00 78.43 806 TYR D CA 1
ATOM 16279 C C . TYR D 2 806 ? -21.558 29.057 219.649 1.00 81.18 806 TYR D C 1
ATOM 16280 O O . TYR D 2 806 ? -21.485 30.115 219.025 1.00 81.42 806 TYR D O 1
ATOM 16289 N N . PRO D 2 807 ? -22.549 28.807 220.537 1.00 82.78 807 PRO D N 1
ATOM 16290 C CA . PRO D 2 807 ? -23.639 29.783 220.733 1.00 83.85 807 PRO D CA 1
ATOM 16291 C C . PRO D 2 807 ? -23.181 31.170 221.161 1.00 85.20 807 PRO D C 1
ATOM 16292 O O . PRO D 2 807 ? -22.610 31.321 222.238 1.00 85.49 807 PRO D O 1
ATOM 16296 N N . VAL D 2 808 ? -23.439 32.186 220.319 1.00 85.94 808 VAL D N 1
ATOM 16297 C CA . VAL D 2 808 ? -23.021 33.551 220.624 1.00 87.28 808 VAL D CA 1
ATOM 16298 C C . VAL D 2 808 ? -24.158 34.540 220.595 1.00 88.93 808 VAL D C 1
ATOM 16299 O O . VAL D 2 808 ? -25.044 34.480 219.743 1.00 89.19 808 VAL D O 1
ATOM 16303 N N . GLN D 2 809 ? -24.096 35.495 221.515 1.00 89.79 809 GLN D N 1
ATOM 16304 C CA . GLN D 2 809 ? -25.098 36.536 221.663 1.00 90.88 809 GLN D CA 1
ATOM 16305 C C . GLN D 2 809 ? -24.536 37.908 221.319 1.00 90.51 809 GLN D C 1
ATOM 16306 O O . GLN D 2 809 ? -23.322 38.142 221.440 1.00 90.87 809 GLN D O 1
ATOM 16312 N N . TRP D 2 810 ? -25.419 38.819 220.897 1.00 89.39 810 TRP D N 1
ATOM 16313 C CA . TRP D 2 810 ? -24.985 40.162 220.600 1.00 88.96 810 TRP D CA 1
ATOM 16314 C C . TRP D 2 810 ? -24.797 40.890 221.913 1.00 89.31 810 TRP D C 1
ATOM 16315 O O . TRP D 2 810 ? -25.626 40.777 222.815 1.00 89.57 810 TRP D O 1
ATOM 16326 N N . THR D 2 811 ? -23.661 41.564 222.053 1.00 89.11 811 THR D N 1
ATOM 16327 C CA . THR D 2 811 ? -23.369 42.356 223.230 1.00 89.26 811 THR D CA 1
ATOM 16328 C C . THR D 2 811 ? -23.394 43.777 222.720 1.00 89.86 811 THR D C 1
ATOM 16329 O O . THR D 2 811 ? -22.604 44.135 221.856 1.00 89.68 811 THR D O 1
ATOM 16333 N N . GLU D 2 812 ? -24.371 44.568 223.173 1.00 90.51 812 GLU D N 1
ATOM 16334 C CA . GLU D 2 812 ? -24.548 45.935 222.710 1.00 91.44 812 GLU D CA 1
ATOM 16335 C C . GLU D 2 812 ? -23.317 46.768 222.979 1.00 92.36 812 GLU D C 1
ATOM 16336 O O . GLU D 2 812 ? -22.763 46.701 224.076 1.00 92.75 812 GLU D O 1
ATOM 16342 N N . PRO D 2 813 ? -22.834 47.504 221.964 1.00 92.34 813 PRO D N 1
ATOM 16343 C CA . PRO D 2 813 ? -21.634 48.321 222.169 1.00 92.50 813 PRO D CA 1
ATOM 16344 C C . PRO D 2 813 ? -21.863 49.395 223.217 1.00 93.27 813 PRO D C 1
ATOM 16345 O O . PRO D 2 813 ? -22.970 49.925 223.321 1.00 93.66 813 PRO D O 1
ATOM 16349 N N . LYS D 2 814 ? -20.830 49.688 224.018 1.00 93.47 814 LYS D N 1
ATOM 16350 C CA . LYS D 2 814 ? -20.910 50.665 225.098 1.00 93.95 814 LYS D CA 1
ATOM 16351 C C . LYS D 2 814 ? -21.381 52.022 224.634 1.00 94.91 814 LYS D C 1
ATOM 16352 O O . LYS D 2 814 ? -20.860 52.552 223.655 1.00 95.02 814 LYS D O 1
ATOM 16358 N N . GLU D 2 815 ? -22.415 52.552 225.311 1.00 95.64 815 GLU D N 1
ATOM 16359 C CA . GLU D 2 815 ? -22.983 53.870 225.040 1.00 96.85 815 GLU D CA 1
ATOM 16360 C C . GLU D 2 815 ? -22.378 54.886 226.004 1.00 97.01 815 GLU D C 1
ATOM 16361 O O . GLU D 2 815 ? -22.367 54.663 227.214 1.00 96.99 815 GLU D O 1
ATOM 16367 N N . PHE D 2 816 ? -21.856 55.986 225.467 1.00 97.07 816 PHE D N 1
ATOM 16368 C CA . PHE D 2 816 ? -21.150 56.983 226.261 1.00 97.88 816 PHE D CA 1
ATOM 16369 C C . PHE D 2 816 ? -22.007 58.035 226.912 1.00 98.24 816 PHE D C 1
ATOM 16370 O O . PHE D 2 816 ? -21.602 58.627 227.915 1.00 98.42 816 PHE D O 1
ATOM 16378 N N . GLY D 2 817 ? -23.138 58.327 226.300 1.00 98.11 817 GLY D N 1
ATOM 16379 C CA . GLY D 2 817 ? -24.014 59.368 226.798 1.00 98.35 817 GLY D CA 1
ATOM 16380 C C . GLY D 2 817 ? -24.510 60.253 225.680 1.00 98.19 817 GLY D C 1
ATOM 16381 O O . GLY D 2 817 ? -23.857 60.383 224.640 1.00 98.36 817 GLY D O 1
ATOM 16382 N N . GLU D 2 818 ? -25.679 60.861 225.897 1.00 97.54 818 GLU D N 1
ATOM 16383 C CA . GLU D 2 818 ? -26.345 61.716 224.928 1.00 97.11 818 GLU D CA 1
ATOM 16384 C C . GLU D 2 818 ? -25.490 62.909 224.525 1.00 95.50 818 GLU D C 1
ATOM 16385 O O . GLU D 2 818 ? -25.555 63.327 223.374 1.00 95.58 818 GLU D O 1
ATOM 16391 N N . GLU D 2 819 ? -24.660 63.433 225.440 1.00 94.06 819 GLU D N 1
ATOM 16392 C CA . GLU D 2 819 ? -23.813 64.594 225.141 1.00 92.76 819 GLU D CA 1
ATOM 16393 C C . GLU D 2 819 ? -22.683 64.320 224.144 1.00 90.81 819 GLU D C 1
ATOM 16394 O O . GLU D 2 819 ? -22.171 65.247 223.520 1.00 91.08 819 GLU D O 1
ATOM 16400 N N . TYR D 2 820 ? -22.295 63.053 223.998 1.00 88.72 820 TYR D N 1
ATOM 16401 C CA . TYR D 2 820 ? -21.234 62.624 223.099 1.00 86.64 820 TYR D CA 1
ATOM 16402 C C . TYR D 2 820 ? -21.883 62.088 221.834 1.00 85.40 820 TYR D C 1
ATOM 16403 O O . TYR D 2 820 ? -22.204 60.903 221.746 1.00 84.86 820 TYR D O 1
ATOM 16412 N N . ASP D 2 821 ? -22.121 62.990 220.871 1.00 84.84 821 ASP D N 1
ATOM 16413 C CA . ASP D 2 821 ? -22.814 62.682 219.623 1.00 84.92 821 ASP D CA 1
ATOM 16414 C C . ASP D 2 821 ? -21.923 62.272 218.454 1.00 82.56 821 ASP D C 1
ATOM 16415 O O . ASP D 2 821 ? -22.444 61.970 217.380 1.00 82.72 821 ASP D O 1
ATOM 16420 N N . ILE D 2 822 ? -20.600 62.295 218.634 1.00 80.15 822 ILE D N 1
ATOM 16421 C CA . ILE D 2 822 ? -19.690 61.918 217.568 1.00 78.32 822 ILE D CA 1
ATOM 16422 C C . ILE D 2 822 ? -19.126 60.526 217.815 1.00 76.39 822 ILE D C 1
ATOM 16423 O O . ILE D 2 822 ? -18.571 60.280 218.880 1.00 76.60 822 ILE D O 1
ATOM 16428 N N . HIS D 2 823 ? -19.272 59.612 216.846 1.00 74.24 823 HIS D N 1
ATOM 16429 C CA . HIS D 2 823 ? -18.703 58.280 216.970 1.00 72.85 823 HIS D CA 1
ATOM 16430 C C . HIS D 2 823 ? -17.300 58.340 216.401 1.00 70.97 823 HIS D C 1
ATOM 16431 O O . HIS D 2 823 ? -17.148 58.328 215.182 1.00 71.43 823 HIS D O 1
ATOM 16438 N N . VAL D 2 824 ? -16.275 58.416 217.259 1.00 68.60 824 VAL D N 1
ATOM 16439 C CA . VAL D 2 824 ? -14.898 58.499 216.787 1.00 66.43 824 VAL D CA 1
ATOM 16440 C C . VAL D 2 824 ? -14.339 57.138 216.373 1.00 64.45 824 VAL D C 1
ATOM 16441 O O . VAL D 2 824 ? -13.853 56.366 217.205 1.00 64.30 824 VAL D O 1
ATOM 16445 N N . ASN D 2 825 ? -14.450 56.831 215.082 1.00 62.60 825 ASN D N 1
ATOM 16446 C CA . ASN D 2 825 ? -13.865 55.627 214.521 1.00 60.62 825 ASN D CA 1
ATOM 16447 C C . ASN D 2 825 ? -12.348 55.897 214.440 1.00 59.20 825 ASN D C 1
ATOM 16448 O O . ASN D 2 825 ? -11.932 57.048 214.237 1.00 60.02 825 ASN D O 1
ATOM 16453 N N . ASN D 2 826 ? -11.521 54.873 214.632 1.00 56.86 826 ASN D N 1
ATOM 16454 C CA . ASN D 2 826 ? -10.067 55.066 214.575 1.00 55.17 826 ASN D CA 1
ATOM 16455 C C . ASN D 2 826 ? -9.378 53.882 213.951 1.00 52.84 826 ASN D C 1
ATOM 16456 O O . ASN D 2 826 ? -9.884 52.769 214.002 1.00 52.98 826 ASN D O 1
ATOM 16461 N N . GLY D 2 827 ? -8.226 54.127 213.364 1.00 50.57 827 GLY D N 1
ATOM 16462 C CA . GLY D 2 827 ? -7.459 53.072 212.737 1.00 48.69 827 GLY D CA 1
ATOM 16463 C C . GLY D 2 827 ? -6.103 53.557 212.318 1.00 46.49 827 GLY D C 1
ATOM 16464 O O . GLY D 2 827 ? -5.516 54.426 212.956 1.00 46.12 827 GLY D O 1
ATOM 16465 N N . ARG D 2 828 ? -5.624 53.018 211.213 1.00 45.03 828 ARG D N 1
ATOM 16466 C CA . ARG D 2 828 ? -4.298 53.319 210.688 1.00 43.90 828 ARG D CA 1
ATOM 16467 C C . ARG D 2 828 ? -4.347 54.002 209.306 1.00 43.03 828 ARG D C 1
ATOM 16468 O O . ARG D 2 828 ? -5.422 54.399 208.847 1.00 43.46 828 ARG D O 1
ATOM 16476 N N . LEU D 2 829 ? -3.184 54.215 208.691 1.00 41.29 829 LEU D N 1
ATOM 16477 C CA . LEU D 2 829 ? -3.072 54.767 207.355 1.00 40.29 829 LEU D CA 1
ATOM 16478 C C . LEU D 2 829 ? -2.096 53.868 206.624 1.00 39.59 829 LEU D C 1
ATOM 16479 O O . LEU D 2 829 ? -1.142 53.394 207.238 1.00 39.98 829 LEU D O 1
ATOM 16484 N N . LEU D 2 830 ? -2.278 53.658 205.313 1.00 38.62 830 LEU D N 1
ATOM 16485 C CA . LEU D 2 830 ? -1.376 52.829 204.494 1.00 38.33 830 LEU D CA 1
ATOM 16486 C C . LEU D 2 830 ? 0.123 53.104 204.757 1.00 38.91 830 LEU D C 1
ATOM 16487 O O . LEU D 2 830 ? 0.879 52.178 204.995 1.00 39.50 830 LEU D O 1
ATOM 16492 N N . GLU D 2 831 ? 0.508 54.375 204.764 1.00 38.67 831 GLU D N 1
ATOM 16493 C CA . GLU D 2 831 ? 1.864 54.887 204.923 1.00 38.70 831 GLU D CA 1
ATOM 16494 C C . GLU D 2 831 ? 2.378 54.896 206.341 1.00 38.59 831 GLU D C 1
ATOM 16495 O O . GLU D 2 831 ? 3.591 54.966 206.507 1.00 38.95 831 GLU D O 1
ATOM 16501 N N . HIS D 2 832 ? 1.503 54.958 207.355 1.00 38.12 832 HIS D N 1
ATOM 16502 C CA . HIS D 2 832 ? 1.992 55.075 208.725 1.00 38.25 832 HIS D CA 1
ATOM 16503 C C . HIS D 2 832 ? 1.728 53.890 209.577 1.00 37.21 832 HIS D C 1
ATOM 16504 O O . HIS D 2 832 ? 0.670 53.283 209.497 1.00 37.18 832 HIS D O 1
ATOM 16511 N N . PHE D 2 833 ? 2.702 53.570 210.423 1.00 36.30 833 PHE D N 1
ATOM 16512 C CA . PHE D 2 833 ? 2.579 52.459 211.340 1.00 35.65 833 PHE D CA 1
ATOM 16513 C C . PHE D 2 833 ? 2.370 52.997 212.741 1.00 35.74 833 PHE D C 1
ATOM 16514 O O . PHE D 2 833 ? 3.305 53.533 213.346 1.00 35.85 833 PHE D O 1
ATOM 16522 N N . HIS D 2 834 ? 1.116 52.884 213.221 1.00 35.21 834 HIS D N 1
ATOM 16523 C CA . HIS D 2 834 ? 0.643 53.296 214.531 1.00 35.22 834 HIS D CA 1
ATOM 16524 C C . HIS D 2 834 ? 1.015 54.774 214.794 1.00 35.51 834 HIS D C 1
ATOM 16525 O O . HIS D 2 834 ? 0.855 55.571 213.868 1.00 35.86 834 HIS D O 1
ATOM 16532 N N . GLU D 2 835 ? 1.503 55.161 215.991 1.00 35.28 835 GLU D N 1
ATOM 16533 C CA . GLU D 2 835 ? 1.856 56.562 216.253 1.00 35.52 835 GLU D CA 1
ATOM 16534 C C . GLU D 2 835 ? 2.984 57.111 215.355 1.00 35.89 835 GLU D C 1
ATOM 16535 O O . GLU D 2 835 ? 3.269 58.314 215.399 1.00 36.41 835 GLU D O 1
ATOM 16541 N N . GLY D 2 836 ? 3.604 56.246 214.549 1.00 35.35 836 GLY D N 1
ATOM 16542 C CA . GLY D 2 836 ? 4.667 56.652 213.647 1.00 35.30 836 GLY D CA 1
ATOM 16543 C C . GLY D 2 836 ? 6.047 56.722 214.272 1.00 34.97 836 GLY D C 1
ATOM 16544 O O . GLY D 2 836 ? 6.878 57.495 213.803 1.00 34.88 836 GLY D O 1
ATOM 16545 N N . ASN D 2 837 ? 6.333 55.901 215.303 1.00 34.62 837 ASN D N 1
ATOM 16546 C CA . ASN D 2 837 ? 7.681 55.881 215.897 1.00 34.83 837 ASN D CA 1
ATOM 16547 C C . ASN D 2 837 ? 8.732 55.468 214.864 1.00 34.80 837 ASN D C 1
ATOM 16548 O O . ASN D 2 837 ? 9.868 55.912 214.923 1.00 34.83 837 ASN D O 1
ATOM 16553 N N . LEU D 2 838 ? 8.344 54.619 213.919 1.00 34.55 838 LEU D N 1
ATOM 16554 C CA . LEU D 2 838 ? 9.205 54.155 212.856 1.00 34.47 838 LEU D CA 1
ATOM 16555 C C . LEU D 2 838 ? 8.976 54.988 211.581 1.00 34.41 838 LEU D C 1
ATOM 16556 O O . LEU D 2 838 ? 9.943 55.427 210.966 1.00 34.68 838 LEU D O 1
ATOM 16561 N N . THR D 2 839 ? 7.710 55.194 211.173 1.00 33.90 839 THR D N 1
ATOM 16562 C CA . THR D 2 839 ? 7.419 55.860 209.910 1.00 34.15 839 THR D CA 1
ATOM 16563 C C . THR D 2 839 ? 7.645 57.378 209.903 1.00 34.25 839 THR D C 1
ATOM 16564 O O . THR D 2 839 ? 7.912 57.911 208.823 1.00 34.46 839 THR D O 1
ATOM 16568 N N . TYR D 2 840 ? 7.594 58.076 211.058 1.00 33.98 840 TYR D N 1
ATOM 16569 C CA . TYR D 2 840 ? 7.897 59.523 211.062 1.00 34.11 840 TYR D CA 1
ATOM 16570 C C . TYR D 2 840 ? 9.401 59.790 210.873 1.00 35.36 840 TYR D C 1
ATOM 16571 O O . TYR D 2 840 ? 9.779 60.878 210.410 1.00 36.51 840 TYR D O 1
ATOM 16580 N N . LYS D 2 841 ? 10.260 58.786 211.197 1.00 34.74 841 LYS D N 1
ATOM 16581 C CA . LYS D 2 841 ? 11.694 58.849 210.946 1.00 34.60 841 LYS D CA 1
ATOM 16582 C C . LYS D 2 841 ? 11.949 58.787 209.426 1.00 35.46 841 LYS D C 1
ATOM 16583 O O . LYS D 2 841 ? 12.982 59.283 208.975 1.00 35.71 841 LYS D O 1
ATOM 16589 N N . SER D 2 842 ? 11.032 58.178 208.640 1.00 35.97 842 SER D N 1
ATOM 16590 C CA . SER D 2 842 ? 11.142 58.136 207.193 1.00 37.49 842 SER D CA 1
ATOM 16591 C C . SER D 2 842 ? 10.727 59.490 206.667 1.00 38.76 842 SER D C 1
ATOM 16592 O O . SER D 2 842 ? 9.558 59.846 206.764 1.00 39.64 842 SER D O 1
ATOM 16595 N N . LYS D 2 843 ? 11.672 60.259 206.134 1.00 38.75 843 LYS D N 1
ATOM 16596 C CA . LYS D 2 843 ? 11.401 61.596 205.622 1.00 38.73 843 LYS D CA 1
ATOM 16597 C C . LYS D 2 843 ? 10.414 61.572 204.436 1.00 37.79 843 LYS D C 1
ATOM 16598 O O . LYS D 2 843 ? 9.506 62.381 204.396 1.00 37.73 843 LYS D O 1
ATOM 16604 N N . GLY D 2 844 ? 10.561 60.621 203.530 1.00 37.22 844 GLY D N 1
ATOM 16605 C CA . GLY D 2 844 ? 9.688 60.512 202.370 1.00 37.36 844 GLY D CA 1
ATOM 16606 C C . GLY D 2 844 ? 8.229 60.267 202.698 1.00 37.53 844 GLY D C 1
ATOM 16607 O O . GLY D 2 844 ? 7.352 60.828 202.036 1.00 37.87 844 GLY D O 1
ATOM 16608 N N . ILE D 2 845 ? 7.955 59.427 203.726 1.00 37.03 845 ILE D N 1
ATOM 16609 C CA . ILE D 2 845 ? 6.596 59.139 204.203 1.00 36.92 845 ILE D CA 1
ATOM 16610 C C . ILE D 2 845 ? 6.052 60.405 204.857 1.00 36.98 845 ILE D C 1
ATOM 16611 O O . ILE D 2 845 ? 4.933 60.805 204.562 1.00 37.92 845 ILE D O 1
ATOM 16616 N N . SER D 2 846 ? 6.848 61.044 205.717 1.00 36.08 846 SER D N 1
ATOM 16617 C CA . SER D 2 846 ? 6.465 62.276 206.390 1.00 35.89 846 SER D CA 1
ATOM 16618 C C . SER D 2 846 ? 6.154 63.408 205.395 1.00 36.16 846 SER D C 1
ATOM 16619 O O . SER D 2 846 ? 5.257 64.192 205.637 1.00 36.52 846 SER D O 1
ATOM 16622 N N . GLU D 2 847 ? 6.884 63.490 204.282 1.00 35.83 847 GLU D N 1
ATOM 16623 C CA . GLU D 2 847 ? 6.690 64.498 203.236 1.00 35.69 847 GLU D CA 1
ATOM 16624 C C . GLU D 2 847 ? 5.260 64.465 202.651 1.00 35.70 847 GLU D C 1
ATOM 16625 O O . GLU D 2 847 ? 4.632 65.514 202.486 1.00 36.02 847 GLU D O 1
ATOM 16631 N N . LYS D 2 848 ? 4.735 63.269 202.372 1.00 35.11 848 LYS D N 1
ATOM 16632 C CA . LYS D 2 848 ? 3.408 63.143 201.777 1.00 35.34 848 LYS D CA 1
ATOM 16633 C C . LYS D 2 848 ? 2.269 62.958 202.807 1.00 36.67 848 LYS D C 1
ATOM 16634 O O . LYS D 2 848 ? 1.094 63.057 202.442 1.00 36.70 848 LYS D O 1
ATOM 16640 N N . THR D 2 849 ? 2.618 62.687 204.088 1.00 37.31 849 THR D N 1
ATOM 16641 C CA . THR D 2 849 ? 1.678 62.528 205.214 1.00 37.96 849 THR D CA 1
ATOM 16642 C C . THR D 2 849 ? 2.369 63.024 206.493 1.00 38.91 849 THR D C 1
ATOM 16643 O O . THR D 2 849 ? 2.818 62.234 207.321 1.00 38.76 849 THR D O 1
ATOM 16647 N N . PRO D 2 850 ? 2.505 64.348 206.639 1.00 39.67 850 PRO D N 1
ATOM 16648 C CA . PRO D 2 850 ? 3.240 64.887 207.790 1.00 40.58 850 PRO D CA 1
ATOM 16649 C C . PRO D 2 850 ? 2.544 64.860 209.134 1.00 42.46 850 PRO D C 1
ATOM 16650 O O . PRO D 2 850 ? 3.222 65.091 210.143 1.00 42.79 850 PRO D O 1
ATOM 16654 N N . GLU D 2 851 ? 1.217 64.632 209.162 1.00 43.28 851 GLU D N 1
ATOM 16655 C CA . GLU D 2 851 ? 0.505 64.684 210.427 1.00 44.99 851 GLU D CA 1
ATOM 16656 C C . GLU D 2 851 ? -0.822 63.938 210.470 1.00 46.39 851 GLU D C 1
ATOM 16657 O O . GLU D 2 851 ? -1.346 63.480 209.448 1.00 46.31 851 GLU D O 1
ATOM 16663 N N . VAL D 2 852 ? -1.361 63.828 211.689 1.00 47.42 852 VAL D N 1
ATOM 16664 C CA . VAL D 2 852 ? -2.657 63.250 211.976 1.00 48.89 852 VAL D CA 1
ATOM 16665 C C . VAL D 2 852 ? -3.747 64.203 211.438 1.00 50.75 852 VAL D C 1
ATOM 16666 O O . VAL D 2 852 ? -3.495 65.383 211.168 1.00 51.24 852 VAL D O 1
ATOM 16670 N N . PHE D 2 853 ? -4.954 63.690 211.279 1.00 51.88 853 PHE D N 1
ATOM 16671 C CA . PHE D 2 853 ? -6.087 64.476 210.812 1.00 53.62 853 PHE D CA 1
ATOM 16672 C C . PHE D 2 853 ? -7.382 63.837 211.260 1.00 55.35 853 PHE D C 1
ATOM 16673 O O . PHE D 2 853 ? -7.404 62.650 211.550 1.00 55.29 853 PHE D O 1
ATOM 16681 N N . LEU D 2 854 ? -8.462 64.613 211.317 1.00 56.87 854 LEU D N 1
ATOM 16682 C CA . LEU D 2 854 ? -9.759 64.080 211.709 1.00 58.81 854 LEU D CA 1
ATOM 16683 C C . LEU D 2 854 ? -10.672 64.104 210.506 1.00 60.18 854 LEU D C 1
ATOM 16684 O O . LEU D 2 854 ? -10.989 65.181 210.014 1.00 60.54 854 LEU D O 1
ATOM 16689 N N . GLU D 2 855 ? -11.064 62.936 210.006 1.00 60.98 855 GLU D N 1
ATOM 16690 C CA . GLU D 2 855 ? -11.945 62.867 208.853 1.00 62.50 855 GLU D CA 1
ATOM 16691 C C . GLU D 2 855 ? -13.371 63.265 209.241 1.00 64.60 855 GLU D C 1
ATOM 16692 O O . GLU D 2 855 ? -14.018 62.572 210.031 1.00 64.95 855 GLU D O 1
ATOM 16698 N N . ILE D 2 856 ? -13.855 64.385 208.686 1.00 65.60 856 ILE D N 1
ATOM 16699 C CA . ILE D 2 856 ? -15.213 64.862 208.923 1.00 67.06 856 ILE D CA 1
ATOM 16700 C C . ILE D 2 856 ? -16.035 64.644 207.666 1.00 68.22 856 ILE D C 1
ATOM 16701 O O . ILE D 2 856 ? -15.554 64.913 206.569 1.00 68.23 856 ILE D O 1
ATOM 16706 N N . SER D 2 857 ? -17.260 64.138 207.812 1.00 69.14 857 SER D N 1
ATOM 16707 C CA . SER D 2 857 ? -18.126 63.899 206.662 1.00 70.70 857 SER D CA 1
ATOM 16708 C C . SER D 2 857 ? -18.594 65.227 206.083 1.00 72.40 857 SER D C 1
ATOM 16709 O O . SER D 2 857 ? -18.731 66.195 206.835 1.00 72.75 857 SER D O 1
ATOM 16712 N N . PRO D 2 858 ? -18.903 65.309 204.770 1.00 73.19 858 PRO D N 1
ATOM 16713 C CA . PRO D 2 858 ? -19.424 66.575 204.232 1.00 73.89 858 PRO D CA 1
ATOM 16714 C C . PRO D 2 858 ? -20.711 67.023 204.947 1.00 75.14 858 PRO D C 1
ATOM 16715 O O . PRO D 2 858 ? -20.905 68.225 205.119 1.00 75.53 858 PRO D O 1
ATOM 16719 N N . GLU D 2 859 ? -21.530 66.062 205.446 1.00 75.70 859 GLU D N 1
ATOM 16720 C CA . GLU D 2 859 ? -22.740 66.368 206.211 1.00 76.92 859 GLU D CA 1
ATOM 16721 C C . GLU D 2 859 ? -22.362 67.083 207.508 1.00 77.89 859 GLU D C 1
ATOM 16722 O O . GLU D 2 859 ? -22.863 68.179 207.759 1.00 78.97 859 GLU D O 1
ATOM 16728 N N . LEU D 2 860 ? -21.482 66.481 208.323 1.00 77.58 860 LEU D N 1
ATOM 16729 C CA . LEU D 2 860 ? -21.090 67.085 209.592 1.00 78.04 860 LEU D CA 1
ATOM 16730 C C . LEU D 2 860 ? -20.369 68.396 209.400 1.00 78.67 860 LEU D C 1
ATOM 16731 O O . LEU D 2 860 ? -20.546 69.300 210.209 1.00 78.66 860 LEU D O 1
ATOM 16736 N N . ALA D 2 861 ? -19.592 68.514 208.305 1.00 79.23 861 ALA D N 1
ATOM 16737 C CA . ALA D 2 861 ? -18.857 69.721 207.933 1.00 80.27 861 ALA D CA 1
ATOM 16738 C C . ALA D 2 861 ? -19.814 70.849 207.619 1.00 81.34 861 ALA D C 1
ATOM 16739 O O . ALA D 2 861 ? -19.532 71.998 207.956 1.00 81.66 861 ALA D O 1
ATOM 16741 N N . ALA D 2 862 ? -20.939 70.538 206.955 1.00 81.73 862 ALA D N 1
ATOM 16742 C CA . ALA D 2 862 ? -21.937 71.540 206.629 1.00 82.46 862 ALA D CA 1
ATOM 16743 C C . ALA D 2 862 ? -22.578 72.034 207.928 1.00 83.10 862 ALA D C 1
ATOM 16744 O O . ALA D 2 862 ? -22.578 73.238 208.171 1.00 83.31 862 ALA D O 1
ATOM 16746 N N . GLU D 2 863 ? -22.984 71.099 208.813 1.00 83.49 863 GLU D N 1
ATOM 16747 C CA . GLU D 2 863 ? -23.619 71.392 210.095 1.00 84.47 863 GLU D CA 1
ATOM 16748 C C . GLU D 2 863 ? -22.750 72.194 211.067 1.00 84.57 863 GLU D C 1
ATOM 16749 O O . GLU D 2 863 ? -23.259 73.124 211.691 1.00 86.46 863 GLU D O 1
ATOM 16755 N N . ARG D 2 864 ? -21.464 71.845 211.212 1.00 82.75 864 ARG D N 1
ATOM 16756 C CA . ARG D 2 864 ? -20.604 72.543 212.168 1.00 81.58 864 ARG D CA 1
ATOM 16757 C C . ARG D 2 864 ? -19.727 73.639 211.563 1.00 80.76 864 ARG D C 1
ATOM 16758 O O . ARG D 2 864 ? -19.031 74.320 212.312 1.00 81.01 864 ARG D O 1
ATOM 16766 N N . GLY D 2 865 ? -19.811 73.852 210.251 1.00 79.69 865 GLY D N 1
ATOM 16767 C CA . GLY D 2 865 ? -19.060 74.912 209.584 1.00 78.83 865 GLY D CA 1
ATOM 16768 C C . GLY D 2 865 ? -17.573 74.643 209.522 1.00 77.41 865 GLY D C 1
ATOM 16769 O O . GLY D 2 865 ? -16.753 75.565 209.621 1.00 77.35 865 GLY D O 1
ATOM 16770 N N . ILE D 2 866 ? -17.233 73.355 209.360 1.00 75.93 866 ILE D N 1
ATOM 16771 C CA . ILE D 2 866 ? -15.871 72.852 209.299 1.00 74.68 866 ILE D CA 1
ATOM 16772 C C . ILE D 2 866 ? -15.329 72.857 207.871 1.00 73.53 866 ILE D C 1
ATOM 16773 O O . ILE D 2 866 ? -16.002 72.437 206.928 1.00 73.51 866 ILE D O 1
ATOM 16778 N N . GLN D 2 867 ? -14.100 73.329 207.726 1.00 72.28 867 GLN D N 1
ATOM 16779 C CA . GLN D 2 867 ? -13.360 73.283 206.475 1.00 71.44 867 GLN D CA 1
ATOM 16780 C C . GLN D 2 867 ? -12.047 72.499 206.737 1.00 69.47 867 GLN D C 1
ATOM 16781 O O . GLN D 2 867 ? -11.774 72.109 207.880 1.00 69.41 867 GLN D O 1
ATOM 16787 N N . ASP D 2 868 ? -11.259 72.227 205.692 1.00 67.82 868 ASP D N 1
ATOM 16788 C CA . ASP D 2 868 ? -9.985 71.534 205.862 1.00 66.83 868 ASP D CA 1
ATOM 16789 C C . ASP D 2 868 ? -9.032 72.428 206.656 1.00 66.19 868 ASP D C 1
ATOM 16790 O O . ASP D 2 868 ? -8.816 73.582 206.293 1.00 66.64 868 ASP D O 1
ATOM 16795 N N . GLY D 2 869 ? -8.524 71.916 207.763 1.00 65.26 869 GLY D N 1
ATOM 16796 C CA . GLY D 2 869 ? -7.611 72.673 208.610 1.00 64.90 869 GLY D CA 1
ATOM 16797 C C . GLY D 2 869 ? -8.232 73.248 209.867 1.00 64.39 869 GLY D C 1
ATOM 16798 O O . GLY D 2 869 ? -7.532 73.840 210.686 1.00 64.23 869 GLY D O 1
ATOM 16799 N N . THR D 2 870 ? -9.543 73.093 210.027 1.00 64.33 870 THR D N 1
ATOM 16800 C CA . THR D 2 870 ? -10.257 73.592 211.191 1.00 65.37 870 THR D CA 1
ATOM 16801 C C . THR D 2 870 ? -9.835 72.811 212.421 1.00 65.78 870 THR D C 1
ATOM 16802 O O . THR D 2 870 ? -10.041 71.599 212.479 1.00 66.37 870 THR D O 1
ATOM 16806 N N . LEU D 2 871 ? -9.242 73.491 213.398 1.00 65.61 871 LEU D N 1
ATOM 16807 C CA . LEU D 2 871 ? -8.839 72.840 214.635 1.00 66.24 871 LEU D CA 1
ATOM 16808 C C . LEU D 2 871 ? -10.078 72.632 215.514 1.00 67.64 871 LEU D C 1
ATOM 16809 O O . LEU D 2 871 ? -10.781 73.595 215.817 1.00 68.45 871 LEU D O 1
ATOM 16814 N N . VAL D 2 872 ? -10.380 71.378 215.870 1.00 67.69 872 VAL D N 1
ATOM 16815 C CA . VAL D 2 872 ? -11.518 71.043 216.726 1.00 68.50 872 VAL D CA 1
ATOM 16816 C C . VAL D 2 872 ? -11.039 70.318 217.999 1.00 69.42 872 VAL D C 1
ATOM 16817 O O . VAL D 2 872 ? -9.875 69.928 218.085 1.00 69.54 872 VAL D O 1
ATOM 16821 N N . ARG D 2 873 ? -11.927 70.136 218.988 1.00 69.81 873 ARG D N 1
ATOM 16822 C CA . ARG D 2 873 ? -11.572 69.464 220.222 1.00 70.58 873 ARG D CA 1
ATOM 16823 C C . ARG D 2 873 ? -12.547 68.356 220.536 1.00 71.71 873 ARG D C 1
ATOM 16824 O O . ARG D 2 873 ? -13.648 68.634 221.021 1.00 72.88 873 ARG D O 1
ATOM 16832 N N . LEU D 2 874 ? -12.160 67.100 220.271 1.00 71.46 874 LEU D N 1
ATOM 16833 C CA . LEU D 2 874 ? -13.022 65.976 220.612 1.00 72.02 874 LEU D CA 1
ATOM 16834 C C . LEU D 2 874 ? -12.836 65.703 222.093 1.00 72.86 874 LEU D C 1
ATOM 16835 O O . LEU D 2 874 ? -11.702 65.575 222.548 1.00 72.62 874 LEU D O 1
ATOM 16840 N N . THR D 2 875 ? -13.940 65.702 222.860 1.00 73.55 875 THR D N 1
ATOM 16841 C CA . THR D 2 875 ? -13.880 65.491 224.299 1.00 74.51 875 THR D CA 1
ATOM 16842 C C . THR D 2 875 ? -14.724 64.303 224.677 1.00 75.43 875 THR D C 1
ATOM 16843 O O . THR D 2 875 ? -15.889 64.242 224.325 1.00 76.29 875 THR D O 1
ATOM 16847 N N . SER D 2 876 ? -14.146 63.372 225.415 1.00 75.48 876 SER D N 1
ATOM 16848 C CA . SER D 2 876 ? -14.829 62.173 225.898 1.00 76.05 876 SER D CA 1
ATOM 16849 C C . SER D 2 876 ? -14.747 62.154 227.456 1.00 76.70 876 SER D C 1
ATOM 16850 O O . SER D 2 876 ? -14.020 62.973 228.036 1.00 76.71 876 SER D O 1
ATOM 16853 N N . PRO D 2 877 ? -15.424 61.218 228.162 1.00 77.12 877 PRO D N 1
ATOM 16854 C CA . PRO D 2 877 ? -15.289 61.187 229.632 1.00 77.38 877 PRO D CA 1
ATOM 16855 C C . PRO D 2 877 ? -13.929 60.694 230.137 1.00 76.45 877 PRO D C 1
ATOM 16856 O O . PRO D 2 877 ? -13.802 60.416 231.327 1.00 76.86 877 PRO D O 1
ATOM 16860 N N . PHE D 2 878 ? -12.916 60.581 229.250 1.00 74.93 878 PHE D N 1
ATOM 16861 C CA . PHE D 2 878 ? -11.593 60.054 229.606 1.00 73.44 878 PHE D CA 1
ATOM 16862 C C . PHE D 2 878 ? -10.435 60.980 229.276 1.00 72.76 878 PHE D C 1
ATOM 16863 O O . PHE D 2 878 ? -9.345 60.772 229.796 1.00 73.16 878 PHE D O 1
ATOM 16871 N N . GLY D 2 879 ? -10.666 61.962 228.405 1.00 71.61 879 GLY D N 1
ATOM 16872 C CA . GLY D 2 879 ? -9.666 62.934 227.969 1.00 71.00 879 GLY D CA 1
ATOM 16873 C C . GLY D 2 879 ? -10.080 63.689 226.715 1.00 69.95 879 GLY D C 1
ATOM 16874 O O . GLY D 2 879 ? -11.216 63.534 226.251 1.00 70.23 879 GLY D O 1
ATOM 16875 N N . ASN D 2 880 ? -9.177 64.518 226.149 1.00 68.48 880 ASN D N 1
ATOM 16876 C CA . ASN D 2 880 ? -9.521 65.259 224.939 1.00 67.83 880 ASN D CA 1
ATOM 16877 C C . ASN D 2 880 ? -8.380 65.383 223.948 1.00 66.79 880 ASN D C 1
ATOM 16878 O O . ASN D 2 880 ? -7.209 65.391 224.331 1.00 66.71 880 ASN D O 1
ATOM 16883 N N . VAL D 2 881 ? -8.727 65.489 222.657 1.00 65.82 881 VAL D N 1
ATOM 16884 C CA . VAL D 2 881 ? -7.732 65.687 221.610 1.00 65.31 881 VAL D CA 1
ATOM 16885 C C . VAL D 2 881 ? -8.004 66.977 220.835 1.00 65.16 881 VAL D C 1
ATOM 16886 O O . VAL D 2 881 ? -9.156 67.346 220.645 1.00 65.97 881 VAL D O 1
ATOM 16890 N N . LYS D 2 882 ? -6.959 67.670 220.405 1.00 64.00 882 LYS D N 1
ATOM 16891 C CA . LYS D 2 882 ? -7.103 68.863 219.574 1.00 63.59 882 LYS D CA 1
ATOM 16892 C C . LYS D 2 882 ? -6.558 68.432 218.211 1.00 62.79 882 LYS D C 1
ATOM 16893 O O . LYS D 2 882 ? -5.382 68.055 218.124 1.00 63.18 882 LYS D O 1
ATOM 16899 N N . VAL D 2 883 ? -7.405 68.414 217.169 1.00 61.33 883 VAL D N 1
ATOM 16900 C CA . VAL D 2 883 ? -6.964 67.915 215.866 1.00 60.38 883 VAL D CA 1
ATOM 16901 C C . VAL D 2 883 ? -7.518 68.735 214.683 1.00 59.89 883 VAL D C 1
ATOM 16902 O O . VAL D 2 883 ? -8.669 69.157 214.726 1.00 60.75 883 VAL D O 1
ATOM 16906 N N . LYS D 2 884 ? -6.699 68.965 213.636 1.00 58.57 884 LYS D N 1
ATOM 16907 C CA . LYS D 2 884 ? -7.140 69.634 212.410 1.00 58.27 884 LYS D CA 1
ATOM 16908 C C . LYS D 2 884 ? -8.136 68.720 211.654 1.00 59.10 884 LYS D C 1
ATOM 16909 O O . LYS D 2 884 ? -8.113 67.498 211.833 1.00 59.69 884 LYS D O 1
ATOM 16915 N N . CYS D 2 885 ? -9.006 69.292 210.812 1.00 59.20 885 CYS D N 1
ATOM 16916 C CA . CYS D 2 885 ? -10.030 68.497 210.124 1.00 60.03 885 CYS D CA 1
ATOM 16917 C C . CYS D 2 885 ? -9.771 68.258 208.637 1.00 59.44 885 CYS D C 1
ATOM 16918 O O . CYS D 2 885 ? -9.131 69.077 207.983 1.00 59.25 885 CYS D O 1
ATOM 16921 N N . LEU D 2 886 ? -10.330 67.160 208.095 1.00 58.84 886 LEU D N 1
ATOM 16922 C CA . LEU D 2 886 ? -10.226 66.826 206.680 1.00 59.17 886 LEU D CA 1
ATOM 16923 C C . LEU D 2 886 ? -11.565 66.299 206.186 1.00 60.08 886 LEU D C 1
ATOM 16924 O O . LEU D 2 886 ? -11.990 65.230 206.610 1.00 59.97 886 LEU D O 1
ATOM 16929 N N . ILE D 2 887 ? -12.225 67.028 205.276 1.00 60.91 887 ILE D N 1
ATOM 16930 C CA . ILE D 2 887 ? -13.528 66.593 204.755 1.00 62.14 887 ILE D CA 1
ATOM 16931 C C . ILE D 2 887 ? -13.361 65.519 203.684 1.00 62.56 887 ILE D C 1
ATOM 16932 O O . ILE D 2 887 ? -12.533 65.679 202.789 1.00 63.02 887 ILE D O 1
ATOM 16937 N N . THR D 2 888 ? -14.144 64.434 203.760 1.00 62.21 888 THR D N 1
ATOM 16938 C CA . THR D 2 888 ? -14.111 63.364 202.763 1.00 62.69 888 THR D CA 1
ATOM 16939 C C . THR D 2 888 ? -15.337 62.474 202.885 1.00 63.42 888 THR D C 1
ATOM 16940 O O . THR D 2 888 ? -15.789 62.193 203.997 1.00 63.51 888 THR D O 1
ATOM 16944 N N . ASP D 2 889 ? -15.849 61.978 201.747 1.00 63.78 889 ASP D N 1
ATOM 16945 C CA . ASP D 2 889 ? -16.998 61.067 201.775 1.00 64.63 889 ASP D CA 1
ATOM 16946 C C . ASP D 2 889 ? -16.645 59.634 202.227 1.00 64.22 889 ASP D C 1
ATOM 16947 O O . ASP D 2 889 ? -17.491 58.737 202.151 1.00 64.55 889 ASP D O 1
ATOM 16952 N N . ARG D 2 890 ? -15.394 59.419 202.662 1.00 63.41 890 ARG D N 1
ATOM 16953 C CA . ARG D 2 890 ? -14.952 58.164 203.243 1.00 63.09 890 ARG D CA 1
ATOM 16954 C C . ARG D 2 890 ? -15.691 57.972 204.586 1.00 64.50 890 ARG D C 1
ATOM 16955 O O . ARG D 2 890 ? -16.048 56.854 204.932 1.00 64.59 890 ARG D O 1
ATOM 16963 N N . VAL D 2 891 ? -15.966 59.064 205.313 1.00 65.52 891 VAL D N 1
ATOM 16964 C CA . VAL D 2 891 ? -16.682 59.004 206.572 1.00 67.08 891 VAL D CA 1
ATOM 16965 C C . VAL D 2 891 ? -18.118 59.598 206.407 1.00 68.55 891 VAL D C 1
ATOM 16966 O O . VAL D 2 891 ? -18.333 60.455 205.552 1.00 68.37 891 VAL D O 1
ATOM 16970 N N . LYS D 2 892 ? -19.111 59.064 207.145 1.00 69.80 892 LYS D N 1
ATOM 16971 C CA . LYS D 2 892 ? -20.503 59.496 206.980 1.00 71.30 892 LYS D CA 1
ATOM 16972 C C . LYS D 2 892 ? -21.155 60.023 208.255 1.00 73.32 892 LYS D C 1
ATOM 16973 O O . LYS D 2 892 ? -20.818 59.575 209.353 1.00 73.58 892 LYS D O 1
ATOM 16979 N N . GLY D 2 893 ? -22.114 60.938 208.080 1.00 74.39 893 GLY D N 1
ATOM 16980 C CA . GLY D 2 893 ? -22.890 61.530 209.158 1.00 75.98 893 GLY D CA 1
ATOM 16981 C C . GLY D 2 893 ? -22.093 61.998 210.354 1.00 76.36 893 GLY D C 1
ATOM 16982 O O . GLY D 2 893 ? -21.224 62.861 210.226 1.00 76.36 893 GLY D O 1
ATOM 16983 N N . LYS D 2 894 ? -22.388 61.430 211.525 1.00 76.83 894 LYS D N 1
ATOM 16984 C CA . LYS D 2 894 ? -21.699 61.822 212.751 1.00 76.70 894 LYS D CA 1
ATOM 16985 C C . LYS D 2 894 ? -20.554 60.891 213.165 1.00 75.03 894 LYS D C 1
ATOM 16986 O O . LYS D 2 894 ? -19.980 61.096 214.236 1.00 75.60 894 LYS D O 1
ATOM 16992 N N . GLU D 2 895 ? -20.193 59.900 212.329 1.00 72.65 895 GLU D N 1
ATOM 16993 C CA . GLU D 2 895 ? -19.039 59.055 212.619 1.00 70.67 895 GLU D CA 1
ATOM 16994 C C . GLU D 2 895 ? -17.823 59.747 212.005 1.00 68.64 895 GLU D C 1
ATOM 16995 O O . GLU D 2 895 ? -17.848 60.039 210.817 1.00 68.63 895 GLU D O 1
ATOM 17001 N N . VAL D 2 896 ? -16.773 60.014 212.787 1.00 66.77 896 VAL D N 1
ATOM 17002 C CA . VAL D 2 896 ? -15.550 60.612 212.254 1.00 65.41 896 VAL D CA 1
ATOM 17003 C C . VAL D 2 896 ? -14.429 59.536 212.200 1.00 63.77 896 VAL D C 1
ATOM 17004 O O . VAL D 2 896 ? -14.657 58.389 212.608 1.00 64.22 896 VAL D O 1
ATOM 17008 N N . TYR D 2 897 ? -13.247 59.872 211.655 1.00 61.50 897 TYR D N 1
ATOM 17009 C CA . TYR D 2 897 ? -12.143 58.928 211.600 1.00 59.48 897 TYR D CA 1
ATOM 17010 C C . TYR D 2 897 ? -10.880 59.605 212.061 1.00 57.58 897 TYR D C 1
ATOM 17011 O O . TYR D 2 897 ? -10.482 60.610 211.481 1.00 57.42 897 TYR D O 1
ATOM 17020 N N . LEU D 2 898 ? -10.263 59.086 213.121 1.00 56.00 898 LEU D N 1
ATOM 17021 C CA . LEU D 2 898 ? -9.026 59.665 213.627 1.00 55.03 898 LEU D CA 1
ATOM 17022 C C . LEU D 2 898 ? -7.928 58.619 213.577 1.00 53.45 898 LEU D C 1
ATOM 17023 O O . LEU D 2 898 ? -7.915 57.711 214.405 1.00 53.75 898 LEU D O 1
ATOM 17028 N N . PRO D 2 899 ? -7.018 58.695 212.589 1.00 51.62 899 PRO D N 1
ATOM 17029 C CA . PRO D 2 899 ? -5.926 57.717 212.530 1.00 50.57 899 PRO D CA 1
ATOM 17030 C C . PRO D 2 899 ? -4.964 57.844 213.723 1.00 49.32 899 PRO D C 1
ATOM 17031 O O . PRO D 2 899 ? -4.930 58.880 214.392 1.00 49.35 899 PRO D O 1
ATOM 17035 N N . MET D 2 900 ? -4.223 56.760 214.031 1.00 47.91 900 MET D N 1
ATOM 17036 C CA . MET D 2 900 ? -3.330 56.690 215.189 1.00 46.97 900 MET D CA 1
ATOM 17037 C C . MET D 2 900 ? -2.010 57.441 215.073 1.00 46.83 900 MET D C 1
ATOM 17038 O O . MET D 2 900 ? -1.264 57.439 216.050 1.00 47.31 900 MET D O 1
ATOM 17043 N N . ASN D 2 901 ? -1.681 58.022 213.900 1.00 45.84 901 ASN D N 1
ATOM 17044 C CA . ASN D 2 901 ? -0.375 58.630 213.635 1.00 45.16 901 ASN D CA 1
ATOM 17045 C C . ASN D 2 901 ? -0.096 59.981 214.332 1.00 44.98 901 ASN D C 1
ATOM 17046 O O . ASN D 2 901 ? 0.338 60.942 213.691 1.00 44.75 901 ASN D O 1
ATOM 17051 N N . ASP D 2 902 ? -0.207 60.001 215.665 1.00 44.87 902 ASP D N 1
ATOM 17052 C CA . ASP D 2 902 ? 0.113 61.170 216.476 1.00 45.31 902 ASP D CA 1
ATOM 17053 C C . ASP D 2 902 ? 0.495 60.747 217.899 1.00 46.28 902 ASP D C 1
ATOM 17054 O O . ASP D 2 902 ? -0.052 59.785 218.433 1.00 45.79 902 ASP D O 1
ATOM 17059 N N . SER D 2 903 ? 1.486 61.432 218.479 1.00 47.62 903 SER D N 1
ATOM 17060 C CA . SER D 2 903 ? 2.052 61.116 219.787 1.00 49.23 903 SER D CA 1
ATOM 17061 C C . SER D 2 903 ? 1.838 62.190 220.872 1.00 50.56 903 SER D C 1
ATOM 17062 O O . SER D 2 903 ? 2.474 62.118 221.925 1.00 50.64 903 SER D O 1
ATOM 17065 N N . GLY D 2 904 ? 0.963 63.164 220.620 1.00 51.21 904 GLY D N 1
ATOM 17066 C CA . GLY D 2 904 ? 0.704 64.223 221.588 1.00 52.20 904 GLY D CA 1
ATOM 17067 C C . GLY D 2 904 ? -0.744 64.660 221.714 1.00 53.42 904 GLY D C 1
ATOM 17068 O O . GLY D 2 904 ? -1.596 63.897 222.177 1.00 53.61 904 GLY D O 1
ATOM 17069 N N . GLU D 2 905 ? -1.025 65.911 221.316 1.00 54.01 905 GLU D N 1
ATOM 17070 C CA . GLU D 2 905 ? -2.349 66.533 221.380 1.00 54.74 905 GLU D CA 1
ATOM 17071 C C . GLU D 2 905 ? -3.458 65.746 220.706 1.00 54.98 905 GLU D C 1
ATOM 17072 O O . GLU D 2 905 ? -4.601 65.871 221.127 1.00 55.74 905 GLU D O 1
ATOM 17078 N N . ALA D 2 906 ? -3.152 65.000 219.633 1.00 54.23 906 ALA D N 1
ATOM 17079 C CA . ALA D 2 906 ? -4.181 64.281 218.897 1.00 54.23 906 ALA D CA 1
ATOM 17080 C C . ALA D 2 906 ? -4.121 62.769 219.035 1.00 55.00 906 ALA D C 1
ATOM 17081 O O . ALA D 2 906 ? -4.672 62.063 218.187 1.00 55.29 906 ALA D O 1
ATOM 17083 N N . ALA D 2 907 ? -3.472 62.266 220.099 1.00 55.07 907 ALA D N 1
ATOM 17084 C CA . ALA D 2 907 ? -3.369 60.834 220.362 1.00 55.47 907 ALA D CA 1
ATOM 17085 C C . ALA D 2 907 ? -4.760 60.269 220.618 1.00 56.40 907 ALA D C 1
ATOM 17086 O O . ALA D 2 907 ? -5.364 60.592 221.638 1.00 56.70 907 ALA D O 1
ATOM 17088 N N . ILE D 2 908 ? -5.269 59.432 219.694 1.00 56.49 908 ILE D N 1
ATOM 17089 C CA . ILE D 2 908 ? -6.606 58.840 219.769 1.00 56.98 908 ILE D CA 1
ATOM 17090 C C . ILE D 2 908 ? -6.894 58.180 221.114 1.00 57.41 908 ILE D C 1
ATOM 17091 O O . ILE D 2 908 ? -8.048 58.193 221.557 1.00 57.26 908 ILE D O 1
ATOM 17096 N N . ASN D 2 909 ? -5.861 57.640 221.785 1.00 57.82 909 ASN D N 1
ATOM 17097 C CA . ASN D 2 909 ? -6.104 56.948 223.047 1.00 58.67 909 ASN D CA 1
ATOM 17098 C C . ASN D 2 909 ? -6.301 57.869 224.251 1.00 59.25 909 ASN D C 1
ATOM 17099 O O . ASN D 2 909 ? -6.522 57.377 225.356 1.00 59.26 909 ASN D O 1
ATOM 17104 N N . LEU D 2 910 ? -6.335 59.185 224.031 1.00 59.62 910 LEU D N 1
ATOM 17105 C CA . LEU D 2 910 ? -6.737 60.127 225.070 1.00 60.60 910 LEU D CA 1
ATOM 17106 C C . LEU D 2 910 ? -8.295 60.065 225.189 1.00 61.86 910 LEU D C 1
ATOM 17107 O O . LEU D 2 910 ? -8.814 60.250 226.280 1.00 62.23 910 LEU D O 1
ATOM 17112 N N . LEU D 2 911 ? -9.025 59.760 224.080 1.00 62.33 911 LEU D N 1
ATOM 17113 C CA . LEU D 2 911 ? -10.479 59.665 224.041 1.00 63.33 911 LEU D CA 1
ATOM 17114 C C . LEU D 2 911 ? -11.011 58.316 224.475 1.00 64.91 911 LEU D C 1
ATOM 17115 O O . LEU D 2 911 ? -12.073 58.258 225.090 1.00 66.12 911 LEU D O 1
ATOM 17120 N N . THR D 2 912 ? -10.334 57.230 224.091 1.00 65.00 912 THR D N 1
ATOM 17121 C CA . THR D 2 912 ? -10.789 55.865 224.361 1.00 65.38 912 THR D CA 1
ATOM 17122 C C . THR D 2 912 ? -10.895 55.523 225.843 1.00 65.94 912 THR D C 1
ATOM 17123 O O . THR D 2 912 ? -10.175 56.075 226.666 1.00 65.86 912 THR D O 1
ATOM 17127 N N . GLY D 2 913 ? -11.816 54.631 226.169 1.00 66.36 913 GLY D N 1
ATOM 17128 C CA . GLY D 2 913 ? -12.047 54.242 227.547 1.00 67.49 913 GLY D CA 1
ATOM 17129 C C . GLY D 2 913 ? -11.493 52.881 227.879 1.00 68.81 913 GLY D C 1
ATOM 17130 O O . GLY D 2 913 ? -11.249 52.062 226.987 1.00 69.24 913 GLY D O 1
ATOM 17131 N N . SER D 2 914 ? -11.340 52.611 229.178 1.00 69.18 914 SER D N 1
ATOM 17132 C CA . SER D 2 914 ? -10.820 51.335 229.659 1.00 69.77 914 SER D CA 1
ATOM 17133 C C . SER D 2 914 ? -11.755 50.146 229.432 1.00 70.08 914 SER D C 1
ATOM 17134 O O . SER D 2 914 ? -11.412 49.037 229.843 1.00 70.31 914 SER D O 1
ATOM 17137 N N . HIS D 2 915 ? -12.929 50.353 228.800 1.00 70.14 915 HIS D N 1
ATOM 17138 C CA . HIS D 2 915 ? -13.860 49.243 228.565 1.00 70.64 915 HIS D CA 1
ATOM 17139 C C . HIS D 2 915 ? -13.293 48.315 227.518 1.00 70.80 915 HIS D C 1
ATOM 17140 O O . HIS D 2 915 ? -12.802 48.761 226.483 1.00 71.18 915 HIS D O 1
ATOM 17147 N N . ALA D 2 916 ? -13.273 47.036 227.833 1.00 70.34 916 ALA D N 1
ATOM 17148 C CA . ALA D 2 916 ? -12.649 46.036 226.991 1.00 70.54 916 ALA D CA 1
ATOM 17149 C C . ALA D 2 916 ? -13.598 44.845 226.702 1.00 70.84 916 ALA D C 1
ATOM 17150 O O . ALA D 2 916 ? -14.692 44.781 227.274 1.00 71.59 916 ALA D O 1
ATOM 17152 N N . ASP D 2 917 ? -13.200 43.910 225.802 1.00 70.19 917 ASP D N 1
ATOM 17153 C CA . ASP D 2 917 ? -13.954 42.703 225.481 1.00 70.29 917 ASP D CA 1
ATOM 17154 C C . ASP D 2 917 ? -14.175 41.896 226.765 1.00 71.26 917 ASP D C 1
ATOM 17155 O O . ASP D 2 917 ? -13.285 41.830 227.616 1.00 71.56 917 ASP D O 1
ATOM 17160 N N . LYS D 2 918 ? -15.372 41.333 226.927 1.00 71.48 918 LYS D N 1
ATOM 17161 C CA . LYS D 2 918 ? -15.732 40.609 228.140 1.00 71.81 918 LYS D CA 1
ATOM 17162 C C . LYS D 2 918 ? -14.970 39.315 228.365 1.00 71.63 918 LYS D C 1
ATOM 17163 O O . LYS D 2 918 ? -14.831 38.890 229.509 1.00 71.77 918 LYS D O 1
ATOM 17169 N N . ASP D 2 919 ? -14.480 38.684 227.297 1.00 71.27 919 ASP D N 1
ATOM 17170 C CA . ASP D 2 919 ? -13.804 37.390 227.411 1.00 71.12 919 ASP D CA 1
ATOM 17171 C C . ASP D 2 919 ? -12.282 37.455 227.259 1.00 71.10 919 ASP D C 1
ATOM 17172 O O . ASP D 2 919 ? -11.591 36.622 227.844 1.00 71.49 919 ASP D O 1
ATOM 17177 N N . THR D 2 920 ? -11.750 38.402 226.454 1.00 70.51 920 THR D N 1
ATOM 17178 C CA . THR D 2 920 ? -10.297 38.486 226.254 1.00 70.20 920 THR D CA 1
ATOM 17179 C C . THR D 2 920 ? -9.638 39.772 226.720 1.00 69.51 920 THR D C 1
ATOM 17180 O O . THR D 2 920 ? -8.450 39.928 226.483 1.00 69.60 920 THR D O 1
ATOM 17184 N N . ASP D 2 921 ? -10.381 40.699 227.320 1.00 68.88 921 ASP D N 1
ATOM 17185 C CA . ASP D 2 921 ? -9.827 41.963 227.817 1.00 68.92 921 ASP D CA 1
ATOM 17186 C C . ASP D 2 921 ? -9.194 42.867 226.724 1.00 68.49 921 ASP D C 1
ATOM 17187 O O . ASP D 2 921 ? -8.324 43.684 227.029 1.00 68.60 921 ASP D O 1
ATOM 17192 N N . THR D 2 922 ? -9.634 42.719 225.464 1.00 67.66 922 THR D N 1
ATOM 17193 C CA . THR D 2 922 ? -9.144 43.509 224.336 1.00 67.08 922 THR D CA 1
ATOM 17194 C C . THR D 2 922 ? -9.825 44.849 224.387 1.00 67.18 922 THR D C 1
ATOM 17195 O O . THR D 2 922 ? -11.042 44.900 224.223 1.00 67.89 922 THR D O 1
ATOM 17199 N N . PRO D 2 923 ? -9.102 45.959 224.627 1.00 66.38 923 PRO D N 1
ATOM 17200 C CA . PRO D 2 923 ? -9.778 47.265 224.709 1.00 65.84 923 PRO D CA 1
ATOM 17201 C C . PRO D 2 923 ? -10.706 47.559 223.533 1.00 65.49 923 PRO D C 1
ATOM 17202 O O . PRO D 2 923 ? -10.378 47.242 222.395 1.00 65.54 923 PRO D O 1
ATOM 17206 N N . ALA D 2 924 ? -11.909 48.046 223.826 1.00 65.08 924 ALA D N 1
ATOM 17207 C CA . ALA D 2 924 ? -12.884 48.346 222.795 1.00 65.14 924 ALA D CA 1
ATOM 17208 C C . ALA D 2 924 ? -12.551 49.705 222.210 1.00 65.26 924 ALA D C 1
ATOM 17209 O O . ALA D 2 924 ? -13.092 50.718 222.645 1.00 65.60 924 ALA D O 1
ATOM 17211 N N . TYR D 2 925 ? -11.605 49.739 221.267 1.00 64.85 925 TYR D N 1
ATOM 17212 C CA . TYR D 2 925 ? -11.195 50.983 220.625 1.00 64.84 925 TYR D CA 1
ATOM 17213 C C . TYR D 2 925 ? -12.212 51.434 219.590 1.00 64.99 925 TYR D C 1
ATOM 17214 O O . TYR D 2 925 ? -12.321 52.629 219.350 1.00 64.84 925 TYR D O 1
ATOM 17223 N N . LYS D 2 926 ? -12.952 50.499 218.962 1.00 65.23 926 LYS D N 1
ATOM 17224 C CA . LYS D 2 926 ? -13.968 50.878 217.977 1.00 66.05 926 LYS D CA 1
ATOM 17225 C C . LYS D 2 926 ? -15.334 51.258 218.599 1.00 68.01 926 LYS D C 1
ATOM 17226 O O . LYS D 2 926 ? -16.324 51.405 217.878 1.00 68.48 926 LYS D O 1
ATOM 17232 N N . GLU D 2 927 ? -15.368 51.455 219.927 1.00 68.83 927 GLU D N 1
ATOM 17233 C CA . GLU D 2 927 ? -16.529 51.905 220.682 1.00 69.79 927 GLU D CA 1
ATOM 17234 C C . GLU D 2 927 ? -16.081 53.162 221.433 1.00 70.76 927 GLU D C 1
ATOM 17235 O O . GLU D 2 927 ? -15.915 53.142 222.655 1.00 70.88 927 GLU D O 1
ATOM 17241 N N . THR D 2 928 ? -15.803 54.236 220.685 1.00 71.20 928 THR D N 1
ATOM 17242 C CA . THR D 2 928 ? -15.381 55.491 221.286 1.00 72.09 928 THR D CA 1
ATOM 17243 C C . THR D 2 928 ? -16.257 56.613 220.785 1.00 73.15 928 THR D C 1
ATOM 17244 O O . THR D 2 928 ? -16.395 56.808 219.582 1.00 72.99 928 THR D O 1
ATOM 17248 N N . SER D 2 929 ? -16.883 57.325 221.716 1.00 74.11 929 SER D N 1
ATOM 17249 C CA . SER D 2 929 ? -17.737 58.466 221.419 1.00 75.34 929 SER D CA 1
ATOM 17250 C C . SER D 2 929 ? -17.146 59.701 222.089 1.00 76.42 929 SER D C 1
ATOM 17251 O O . SER D 2 929 ? -16.408 59.593 223.074 1.00 76.78 929 SER D O 1
ATOM 17254 N N . ALA D 2 930 ? -17.440 60.879 221.528 1.00 76.63 930 ALA D N 1
ATOM 17255 C CA . ALA D 2 930 ? -16.938 62.151 222.024 1.00 77.44 930 ALA D CA 1
ATOM 17256 C C . ALA D 2 930 ? -17.825 63.312 221.505 1.00 78.41 930 ALA D C 1
ATOM 17257 O O . ALA D 2 930 ? -18.663 63.094 220.630 1.00 78.42 930 ALA D O 1
ATOM 17259 N N . LYS D 2 931 ? -17.661 64.534 222.062 1.00 78.85 931 LYS D N 1
ATOM 17260 C CA . LYS D 2 931 ? -18.365 65.728 221.613 1.00 79.83 931 LYS D CA 1
ATOM 17261 C C . LYS D 2 931 ? -17.328 66.688 221.028 1.00 79.89 931 LYS D C 1
ATOM 17262 O O . LYS D 2 931 ? -16.248 66.864 221.589 1.00 80.01 931 LYS D O 1
ATOM 17268 N N . MET D 2 932 ? -17.648 67.295 219.893 1.00 79.56 932 MET D N 1
ATOM 17269 C CA . MET D 2 932 ? -16.732 68.167 219.166 1.00 79.46 932 MET D CA 1
ATOM 17270 C C . MET D 2 932 ? -16.954 69.664 219.401 1.00 79.72 932 MET D C 1
ATOM 17271 O O . MET D 2 932 ? -18.047 70.172 219.165 1.00 80.51 932 MET D O 1
ATOM 17276 N N . GLU D 2 933 ? -15.900 70.377 219.812 1.00 78.93 933 GLU D N 1
ATOM 17277 C CA . GLU D 2 933 ? -15.953 71.807 220.078 1.00 78.73 933 GLU D CA 1
ATOM 17278 C C . GLU D 2 933 ? -14.946 72.539 219.171 1.00 78.67 933 GLU D C 1
ATOM 17279 O O . GLU D 2 933 ? -13.757 72.273 219.292 1.00 79.24 933 GLU D O 1
ATOM 17285 N N . ILE D 2 934 ? -15.394 73.471 218.289 1.00 77.83 934 ILE D N 1
ATOM 17286 C CA . ILE D 2 934 ? -14.485 74.201 217.382 1.00 77.41 934 ILE D CA 1
ATOM 17287 C C . ILE D 2 934 ? -13.508 75.127 218.136 1.00 77.62 934 ILE D C 1
ATOM 17288 O O . ILE D 2 934 ? -13.943 75.903 218.982 1.00 78.02 934 ILE D O 1
ATOM 17293 N N . LEU D 2 935 ? -12.196 75.040 217.839 1.00 77.24 935 LEU D N 1
ATOM 17294 C CA . LEU D 2 935 ? -11.171 75.845 218.505 1.00 77.53 935 LEU D CA 1
ATOM 17295 C C . LEU D 2 935 ? -10.639 76.967 217.595 1.00 78.15 935 LEU D C 1
ATOM 17296 O O . LEU D 2 935 ? -10.471 78.106 218.035 1.00 78.15 935 LEU D O 1
ATOM 17301 N N . LYS D 2 936 ? -10.334 76.630 216.339 1.00 78.24 936 LYS D N 1
ATOM 17302 C CA . LYS D 2 936 ? -9.871 77.569 215.308 1.00 78.36 936 LYS D CA 1
ATOM 17303 C C . LYS D 2 936 ? -10.643 77.263 214.034 1.00 79.15 936 LYS D C 1
ATOM 17304 O O . LYS D 2 936 ? -11.070 76.120 213.825 1.00 79.55 936 LYS D O 1
ATOM 17310 N N . HIS D 2 937 ? -10.839 78.269 213.192 1.00 79.40 937 HIS D N 1
ATOM 17311 C CA . HIS D 2 937 ? -11.606 78.077 211.968 1.00 80.45 937 HIS D CA 1
ATOM 17312 C C . HIS D 2 937 ? -10.696 77.930 210.772 1.00 80.56 937 HIS D C 1
ATOM 17313 O O . HIS D 2 937 ? -10.928 77.076 209.921 1.00 80.98 937 HIS D O 1
ATOM 17320 N N . ASP D 2 938 ? -9.665 78.758 210.701 1.00 80.11 938 ASP D N 1
ATOM 17321 C CA . ASP D 2 938 ? -8.745 78.729 209.578 1.00 80.31 938 ASP D CA 1
ATOM 17322 C C . ASP D 2 938 ? -7.424 78.098 209.928 1.00 78.92 938 ASP D C 1
ATOM 17323 O O . ASP D 2 938 ? -6.770 78.485 210.895 1.00 79.10 938 ASP D O 1
ATOM 17328 N N . GLY D 2 939 ? -7.025 77.156 209.099 1.00 77.38 939 GLY D N 1
ATOM 17329 C CA . GLY D 2 939 ? -5.756 76.456 209.237 1.00 76.24 939 GLY D CA 1
ATOM 17330 C C . GLY D 2 939 ? -5.382 75.761 207.946 1.00 74.38 939 GLY D C 1
ATOM 17331 O O . GLY D 2 939 ? -6.263 75.469 207.124 1.00 74.71 939 GLY D O 1
ATOM 17332 N N . ILE D 2 940 ? -4.078 75.502 207.740 1.00 72.15 940 ILE D N 1
ATOM 17333 C CA . ILE D 2 940 ? -3.651 74.802 206.533 1.00 70.67 940 ILE D CA 1
ATOM 17334 C C . ILE D 2 940 ? -4.141 73.352 206.608 1.00 68.33 940 ILE D C 1
ATOM 17335 O O . ILE D 2 940 ? -4.138 72.760 207.691 1.00 68.54 940 ILE D O 1
ATOM 17340 N N . SER D 2 941 ? -4.628 72.794 205.485 1.00 65.86 941 SER D N 1
ATOM 17341 C CA . SER D 2 941 ? -5.160 71.425 205.457 1.00 63.73 941 SER D CA 1
ATOM 17342 C C . SER D 2 941 ? -4.124 70.425 205.957 1.00 62.03 941 SER D C 1
ATOM 17343 O O . SER D 2 941 ? -2.943 70.544 205.613 1.00 62.51 941 SER D O 1
ATOM 17346 N N . PRO D 2 942 ? -4.522 69.506 206.855 1.00 59.69 942 PRO D N 1
ATOM 17347 C CA . PRO D 2 942 ? -3.546 68.543 207.398 1.00 58.23 942 PRO D CA 1
ATOM 17348 C C . PRO D 2 942 ? -3.083 67.459 206.409 1.00 56.79 942 PRO D C 1
ATOM 17349 O O . PRO D 2 942 ? -2.191 66.679 206.729 1.00 56.74 942 PRO D O 1
ATOM 17353 N N . LEU D 2 943 ? -3.676 67.414 205.207 1.00 55.52 943 LEU D N 1
ATOM 17354 C CA . LEU D 2 943 ? -3.309 66.456 204.172 1.00 54.67 943 LEU D CA 1
ATOM 17355 C C . LEU D 2 943 ? -2.851 67.217 202.940 1.00 54.09 943 LEU D C 1
ATOM 17356 O O . LEU D 2 943 ? -3.661 67.864 202.279 1.00 54.11 943 LEU D O 1
ATOM 17361 N N . PRO D 2 944 ? -1.549 67.153 202.615 1.00 53.45 944 PRO D N 1
ATOM 17362 C CA . PRO D 2 944 ? -1.043 67.902 201.455 1.00 53.20 944 PRO D CA 1
ATOM 17363 C C . PRO D 2 944 ? -1.558 67.426 200.100 1.00 53.00 944 PRO D C 1
ATOM 17364 O O . PRO D 2 944 ? -2.077 66.319 199.994 1.00 53.12 944 PRO D O 1
ATOM 17368 N N . LYS D 2 945 ? -1.409 68.270 199.060 1.00 52.52 945 LYS D N 1
ATOM 17369 C CA . LYS D 2 945 ? -1.841 67.971 197.686 1.00 52.40 945 LYS D CA 1
ATOM 17370 C C . LYS D 2 945 ? -1.151 66.725 197.120 1.00 51.32 945 LYS D C 1
ATOM 17371 O O . LYS D 2 945 ? -1.717 66.044 196.259 1.00 51.40 945 LYS D O 1
ATOM 17377 N N . ILE D 2 946 ? 0.086 66.445 197.607 1.00 50.07 946 ILE D N 1
ATOM 17378 C CA . ILE D 2 946 ? 0.932 65.316 197.229 1.00 48.90 946 ILE D CA 1
ATOM 17379 C C . ILE D 2 946 ? 0.539 64.003 197.898 1.00 48.72 946 ILE D C 1
ATOM 17380 O O . ILE D 2 946 ? 1.067 62.967 197.500 1.00 48.88 946 ILE D O 1
ATOM 17385 N N . ASN D 2 947 ? -0.396 64.015 198.875 1.00 48.21 947 ASN D N 1
ATOM 17386 C CA . ASN D 2 947 ? -0.848 62.774 199.494 1.00 48.27 947 ASN D CA 1
ATOM 17387 C C . ASN D 2 947 ? -1.555 61.911 198.446 1.00 48.87 947 ASN D C 1
ATOM 17388 O O . ASN D 2 947 ? -2.225 62.442 197.563 1.00 48.97 947 ASN D O 1
ATOM 17393 N N . HIS D 2 948 ? -1.359 60.593 198.506 1.00 49.17 948 HIS D N 1
ATOM 17394 C CA . HIS D 2 948 ? -1.947 59.688 197.528 1.00 49.89 948 HIS D CA 1
ATOM 17395 C C . HIS D 2 948 ? -3.487 59.795 197.490 1.00 51.13 948 HIS D C 1
ATOM 17396 O O . HIS D 2 948 ? -4.079 59.672 196.418 1.00 51.74 948 HIS D O 1
ATOM 17403 N N . ARG D 2 949 ? -4.129 60.094 198.635 1.00 51.19 949 ARG D N 1
ATOM 17404 C CA . ARG D 2 949 ? -5.589 60.222 198.680 1.00 51.78 949 ARG D CA 1
ATOM 17405 C C . ARG D 2 949 ? -6.149 61.377 197.853 1.00 53.34 949 ARG D C 1
ATOM 17406 O O . ARG D 2 949 ? -7.360 61.438 197.625 1.00 53.56 949 ARG D O 1
ATOM 17414 N N . ASN D 2 950 ? -5.279 62.284 197.407 1.00 54.39 950 ASN D N 1
ATOM 17415 C CA . ASN D 2 950 ? -5.646 63.424 196.578 1.00 56.10 950 ASN D CA 1
ATOM 17416 C C . ASN D 2 950 ? -5.320 63.152 195.089 1.00 57.35 950 ASN D C 1
ATOM 17417 O O . ASN D 2 950 ? -5.050 64.095 194.347 1.00 58.00 950 ASN D O 1
ATOM 17422 N N . GLY D 2 951 ? -5.339 61.888 194.670 1.00 57.65 951 GLY D N 1
ATOM 17423 C CA . GLY D 2 951 ? -5.007 61.516 193.303 1.00 58.74 951 GLY D CA 1
ATOM 17424 C C . GLY D 2 951 ? -6.176 61.334 192.359 1.00 59.90 951 GLY D C 1
ATOM 17425 O O . GLY D 2 951 ? -7.294 61.777 192.637 1.00 60.67 951 GLY D O 1
ATOM 17426 N N . ASN D 2 952 ? -5.918 60.670 191.226 1.00 59.82 952 ASN D N 1
ATOM 17427 C CA . ASN D 2 952 ? -6.903 60.446 190.167 1.00 60.07 952 ASN D CA 1
ATOM 17428 C C . ASN D 2 952 ? -6.544 59.188 189.353 1.00 59.17 952 ASN D C 1
ATOM 17429 O O . ASN D 2 952 ? -6.176 59.294 188.182 1.00 58.78 952 ASN D O 1
ATOM 17434 N N . PRO D 2 953 ? -6.662 57.982 189.953 1.00 58.81 953 PRO D N 1
ATOM 17435 C CA . PRO D 2 953 ? -6.340 56.747 189.210 1.00 58.76 953 PRO D CA 1
ATOM 17436 C C . PRO D 2 953 ? -6.999 56.619 187.835 1.00 59.37 953 PRO D C 1
ATOM 17437 O O . PRO D 2 953 ? -8.045 57.214 187.588 1.00 60.11 953 PRO D O 1
ATOM 17441 N N . GLN D 2 954 ? -6.388 55.849 186.933 1.00 59.03 954 GLN D N 1
ATOM 17442 C CA . GLN D 2 954 ? -6.922 55.609 185.595 1.00 59.52 954 GLN D CA 1
ATOM 17443 C C . GLN D 2 954 ? -7.072 54.101 185.413 1.00 59.72 954 GLN D C 1
ATOM 17444 O O . GLN D 2 954 ? -6.225 53.463 184.785 1.00 60.05 954 GLN D O 1
ATOM 17450 N N . PRO D 2 955 ? -8.121 53.499 186.000 1.00 59.40 955 PRO D N 1
ATOM 17451 C CA . PRO D 2 955 ? -8.261 52.037 185.925 1.00 59.69 955 PRO D CA 1
ATOM 17452 C C . PRO D 2 955 ? -8.348 51.485 184.512 1.00 60.55 955 PRO D C 1
ATOM 17453 O O . PRO D 2 955 ? -8.923 52.137 183.646 1.00 60.95 955 PRO D O 1
ATOM 17457 N N . GLN D 2 956 ? -7.760 50.298 184.281 1.00 60.77 956 GLN D N 1
ATOM 17458 C CA . GLN D 2 956 ? -7.770 49.603 182.990 1.00 61.74 956 GLN D CA 1
ATOM 17459 C C . GLN D 2 956 ? -7.257 48.160 183.110 1.00 62.66 956 GLN D C 1
ATOM 17460 O O . GLN D 2 956 ? -6.545 47.828 184.062 1.00 62.72 956 GLN D O 1
ATOM 17466 N N . ILE D 2 957 ? -7.622 47.302 182.149 1.00 63.22 957 ILE D N 1
ATOM 17467 C CA . ILE D 2 957 ? -7.138 45.933 182.156 1.00 64.31 957 ILE D CA 1
ATOM 17468 C C . ILE D 2 957 ? -5.909 45.871 181.283 1.00 65.26 957 ILE D C 1
ATOM 17469 O O . ILE D 2 957 ? -5.998 46.038 180.066 1.00 65.46 957 ILE D O 1
ATOM 17474 N N . GLY D 2 958 ? -4.764 45.687 181.913 1.00 65.56 958 GLY D N 1
ATOM 17475 C CA . GLY D 2 958 ? -3.518 45.560 181.185 1.00 66.51 958 GLY D CA 1
ATOM 17476 C C . GLY D 2 958 ? -2.778 46.834 180.867 1.00 67.60 958 GLY D C 1
ATOM 17477 O O . GLY D 2 958 ? -2.914 47.853 181.549 1.00 67.64 958 GLY D O 1
ATOM 17478 N N . VAL D 2 959 ? -1.965 46.750 179.818 1.00 68.35 959 VAL D N 1
ATOM 17479 C CA . VAL D 2 959 ? -1.093 47.815 179.325 1.00 69.57 959 VAL D CA 1
ATOM 17480 C C . VAL D 2 959 ? -1.687 48.569 178.120 1.00 70.88 959 VAL D C 1
ATOM 17481 O O . VAL D 2 959 ? -1.278 49.700 177.847 1.00 70.73 959 VAL D O 1
ATOM 17485 N N . GLN D 2 960 ? -2.697 47.965 177.449 1.00 72.06 960 GLN D N 1
ATOM 17486 C CA . GLN D 2 960 ? -3.363 48.459 176.241 1.00 73.56 960 GLN D CA 1
ATOM 17487 C C . GLN D 2 960 ? -2.373 48.377 175.088 1.00 74.40 960 GLN D C 1
ATOM 17488 O O . GLN D 2 960 ? -2.225 49.332 174.326 1.00 74.51 960 GLN D O 1
ATOM 17494 N N . VAL D 2 961 ? -1.678 47.233 174.967 1.00 74.79 961 VAL D N 1
ATOM 17495 C CA . VAL D 2 961 ? -0.695 47.040 173.911 1.00 75.82 961 VAL D CA 1
ATOM 17496 C C . VAL D 2 961 ? -1.320 47.147 172.510 1.00 77.09 961 VAL D C 1
ATOM 17497 O O . VAL D 2 961 ? -0.639 47.556 171.571 1.00 77.16 961 VAL D O 1
ATOM 17501 N N . HIS D 2 962 ? -2.637 46.880 172.384 1.00 77.90 962 HIS D N 1
ATOM 17502 C CA . HIS D 2 962 ? -3.352 47.019 171.117 1.00 78.97 962 HIS D CA 1
ATOM 17503 C C . HIS D 2 962 ? -3.345 48.464 170.601 1.00 79.42 962 HIS D C 1
ATOM 17504 O O . HIS D 2 962 ? -3.415 48.672 169.393 1.00 79.46 962 HIS D O 1
ATOM 17511 N N . LYS D 2 963 ? -3.228 49.456 171.503 1.00 79.63 963 LYS D N 1
ATOM 17512 C CA . LYS D 2 963 ? -3.136 50.860 171.113 1.00 80.32 963 LYS D CA 1
ATOM 17513 C C . LYS D 2 963 ? -1.774 51.151 170.462 1.00 81.09 963 LYS D C 1
ATOM 17514 O O . LYS D 2 963 ? -1.696 51.997 169.569 1.00 81.23 963 LYS D O 1
ATOM 17520 N N . LYS D 2 964 ? -0.705 50.460 170.914 1.00 81.38 964 LYS D N 1
ATOM 17521 C CA . LYS D 2 964 ? 0.636 50.599 170.350 1.00 82.17 964 LYS D CA 1
ATOM 17522 C C . LYS D 2 964 ? 0.640 50.013 168.940 1.00 83.19 964 LYS D C 1
ATOM 17523 O O . LYS D 2 964 ? 1.194 50.620 168.028 1.00 83.32 964 LYS D O 1
ATOM 17529 N N . TRP D 2 965 ? 0.002 48.843 168.757 1.00 83.74 965 TRP D N 1
ATOM 17530 C CA . TRP D 2 965 ? -0.065 48.175 167.458 1.00 84.74 965 TRP D CA 1
ATOM 17531 C C . TRP D 2 965 ? -0.923 48.945 166.437 1.00 85.69 965 TRP D C 1
ATOM 17532 O O . TRP D 2 965 ? -0.715 48.810 165.232 1.00 85.82 965 TRP D O 1
ATOM 17543 N N . ALA D 2 966 ? -1.868 49.764 166.922 1.00 86.18 966 ALA D N 1
ATOM 17544 C CA . ALA D 2 966 ? -2.739 50.582 166.082 1.00 87.18 966 ALA D CA 1
ATOM 17545 C C . ALA D 2 966 ? -2.028 51.793 165.465 1.00 88.05 966 ALA D C 1
ATOM 17546 O O . ALA D 2 966 ? -2.551 52.381 164.522 1.00 88.26 966 ALA D O 1
ATOM 17548 N N . ARG D 2 967 ? -0.863 52.181 165.997 1.00 88.39 967 ARG D N 1
ATOM 17549 C CA . ARG D 2 967 ? -0.095 53.310 165.482 1.00 89.37 967 ARG D CA 1
ATOM 17550 C C . ARG D 2 967 ? 0.415 53.054 164.052 1.00 90.52 967 ARG D C 1
ATOM 17551 O O . ARG D 2 967 ? 0.448 51.907 163.595 1.00 90.51 967 ARG D O 1
ATOM 17559 N N . LYS D 2 968 ? 0.814 54.123 163.346 1.00 91.27 968 LYS D N 1
ATOM 17560 C CA . LYS D 2 968 ? 1.349 53.982 161.995 1.00 92.50 968 LYS D CA 1
ATOM 17561 C C . LYS D 2 968 ? 2.795 53.483 162.059 1.00 93.24 968 LYS D C 1
ATOM 17562 O O . LYS D 2 968 ? 3.182 52.627 161.264 1.00 93.52 968 LYS D O 1
ATOM 17568 N N . ASP D 2 969 ? 3.581 53.988 163.026 1.00 93.40 969 ASP D N 1
ATOM 17569 C CA . ASP D 2 969 ? 4.987 53.616 163.167 1.00 94.02 969 ASP D CA 1
ATOM 17570 C C . ASP D 2 969 ? 5.219 52.173 163.620 1.00 94.45 969 ASP D C 1
ATOM 17571 O O . ASP D 2 969 ? 6.333 51.671 163.459 1.00 94.69 969 ASP D O 1
ATOM 17576 N N . TYR D 2 970 ? 4.194 51.512 164.192 1.00 94.40 970 TYR D N 1
ATOM 17577 C CA . TYR D 2 970 ? 4.366 50.133 164.640 1.00 94.89 970 TYR D CA 1
ATOM 17578 C C . TYR D 2 970 ? 4.444 49.156 163.486 1.00 95.17 970 TYR D C 1
ATOM 17579 O O . TYR D 2 970 ? 3.521 49.054 162.684 1.00 95.27 970 TYR D O 1
ATOM 17588 N N . ILE D 2 971 ? 5.550 48.421 163.426 1.00 95.18 971 ILE D N 1
ATOM 17589 C CA . ILE D 2 971 ? 5.789 47.383 162.439 1.00 95.69 971 ILE D CA 1
ATOM 17590 C C . ILE D 2 971 ? 6.309 46.200 163.232 1.00 95.90 971 ILE D C 1
ATOM 17591 O O . ILE D 2 971 ? 7.377 46.307 163.823 1.00 96.19 971 ILE D O 1
ATOM 17596 N N . PHE D 2 972 ? 5.554 45.103 163.299 1.00 95.75 972 PHE D N 1
ATOM 17597 C CA . PHE D 2 972 ? 5.956 43.915 164.053 1.00 96.39 972 PHE D CA 1
ATOM 17598 C C . PHE D 2 972 ? 7.283 43.357 163.533 1.00 96.95 972 PHE D C 1
ATOM 17599 O O . PHE D 2 972 ? 7.441 43.195 162.324 1.00 97.06 972 PHE D O 1
ATOM 17607 N N . PRO D 2 973 ? 8.261 43.102 164.429 1.00 97.14 973 PRO D N 1
ATOM 17608 C CA . PRO D 2 973 ? 9.574 42.610 163.980 1.00 97.51 973 PRO D CA 1
ATOM 17609 C C . PRO D 2 973 ? 9.530 41.354 163.119 1.00 98.40 973 PRO D C 1
ATOM 17610 O O . PRO D 2 973 ? 10.342 41.197 162.208 1.00 98.54 973 PRO D O 1
ATOM 17614 N N . GLY D 2 974 ? 8.571 40.481 163.396 1.00 98.78 974 GLY D N 1
ATOM 17615 C CA . GLY D 2 974 ? 8.381 39.266 162.618 1.00 99.59 974 GLY D CA 1
ATOM 17616 C C . GLY D 2 974 ? 7.976 39.589 161.196 1.00 100.24 974 GLY D C 1
ATOM 17617 O O . GLY D 2 974 ? 8.468 38.970 160.253 1.00 100.46 974 GLY D O 1
ATOM 17618 N N . ASP D 2 975 ? 7.126 40.613 161.026 1.00 100.40 975 ASP D N 1
ATOM 17619 C CA . ASP D 2 975 ? 6.666 41.059 159.714 1.00 101.09 975 ASP D CA 1
ATOM 17620 C C . ASP D 2 975 ? 7.787 41.634 158.826 1.00 101.54 975 ASP D C 1
ATOM 17621 O O . ASP D 2 975 ? 7.559 41.832 157.632 1.00 101.85 975 ASP D O 1
ATOM 17626 N N . ALA D 2 976 ? 8.998 41.863 159.376 1.00 101.30 976 ALA D N 1
ATOM 17627 C CA . ALA D 2 976 ? 10.117 42.337 158.570 1.00 101.59 976 ALA D CA 1
ATOM 17628 C C . ALA D 2 976 ? 10.771 41.149 157.852 1.00 101.93 976 ALA D C 1
ATOM 17629 O O . ALA D 2 976 ? 11.826 40.664 158.263 1.00 101.75 976 ALA D O 1
ATOM 17631 N N . VAL D 2 977 ? 10.101 40.660 156.792 1.00 102.21 977 VAL D N 1
ATOM 17632 C CA . VAL D 2 977 ? 10.550 39.550 155.950 1.00 102.74 977 VAL D CA 1
ATOM 17633 C C . VAL D 2 977 ? 10.931 40.112 154.567 1.00 102.83 977 VAL D C 1
ATOM 17634 O O . VAL D 2 977 ? 12.070 39.952 154.132 1.00 103.04 977 VAL D O 1
ATOM 17638 N N . LYS D 2 978 ? 9.995 40.805 153.900 1.00 102.44 978 LYS D N 1
ATOM 17639 C CA . LYS D 2 978 ? 10.250 41.384 152.586 1.00 102.56 978 LYS D CA 1
ATOM 17640 C C . LYS D 2 978 ? 10.249 42.913 152.671 1.00 102.55 978 LYS D C 1
ATOM 17641 O O . LYS D 2 978 ? 10.597 43.482 153.706 1.00 102.43 978 LYS D O 1
#

B-factor: mean 59.56, std 26.03, range [6.71, 165.3]

Radius of gyration: 47.74 Å; Cα contacts (8 Å, |Δi|>4): 5086; chains: 4; bounding box: 128×115×123 Å

Nearest PDB structures (foldseek):
  7xqw-assembly1_A  TM=9.223E-01  e=2.187E-69  Methylorubrum extorquens AM1
  2iv2-assembly1_X  TM=9.338E-01  e=2.316E-66  Escherichia coli
  7bkb-assembly1_D  TM=9.658E-01  e=1.717E-51  Methanospirillum hungatei JF-1
  7qv7-assembly1_S  TM=9.469E-01  e=1.188E-48  Thermoanaerobacter kivui
  2vpw-assembly1_E  TM=8.102E-01  e=2.780E-35  Thermus thermophilus HB27

InterPro domains:
  IPR012440 Helical membrane plugin domain [PF07849] (119-155)

Foldseek 3Di:
DDDDDDDDDDDCDPVNVVVVVVVVVVVVCVVCVVVVVVVVVVVVVCVVPCHPVVVCCCVVCVVVVVVVVCVVCVDVVNVVVVVVVVVVVVVVVVDPCVVCVVVVVVVVVVVVVVVPDDVVVCVPCPDPVNVVVVVVVVVVVVVVPDD/DDDDDDDDDDDCDPVNVVCVVVVVVVVVCVVCVVVVVVVVVVVVVCVVVCVVVVVCCCVVCVVVVVVVVCVVCVDPVNVVVVVVVVVVVVVVVVDPCVVCVVVVVVVVVVVVVVVPDDPVVVVVPPPPPVNVVVVVVVVVVVVVPDD/DAWEAEANRIDDDDPDFFQVSRCVVVVHDAADLLDDPVLADFCQLQQRQWQFPNFTDRRSPHTRGHYTYIYCDDPLSLLLNLVSLLLLCLQAPDPQQQFLQLQVQQSNLVVCVVSVFWDRPRHHDADPDDKLPPFPWKIARRSHDSLSCQLVSCCFQQLNQFQWEWPLVDPRIGIAGFPRDRQLLFLPQQFCRSQQRNSHNRMHTVLSQLPQFPNRVPPCVVVVVVSVVCVVVRPTPNVVSVVSNVRSVVSPVFWDWFWFWQLFWQLTWIFIFIDRAPRGSWTHHAQLQVRFRRTGGCCRTFQFLLQVFPQFDFFKWFDDDPDTDGDHPVVLLLVLLVVLVVCCVPQNLQLEAEEDELSAFLLLLLLRCCCSWVQSNALRFAYCCLQWCLLLQLLCCQFQNASAWQFGLQLQLVALEEEEEADLCCQQVVSSVSSVSSCCVPVVRAYEYEDQFCHPSQVSHPHYHYWDQQLLLLLLLQLLLCCVVVVLWPVVQCPQFEPDVVVQNVLSVVNHQVRSCVHGVGHSVVSVVVSCSLSPTPAYEYEYILSQQLFQCSSQSSNSVQLSCSRSVHHLDGNHTYFDFGTGQFPVSSVCQSRAQQAHHLRHGLLPPVLQVVCCVLLVHGTHNDGHAYLLCQLVCLVVVNHQEYAHEPDLCCQPHFLNVSVVVSLQSHNAYEYEYRGCHPSVSSHSMYARARGLQQAWHWGQRSQQKIAIGDHNDHGDNNHYHSSVSSVSSSVSSPSPDDDDHSQVSLCSSLVSNQQNVCDHVVCRPDSHIAHTNQHVVRHHPNGPQNPFRPDPSRHTYNDNGDRDDGDDQDPQQQAQEAEEAGSQARALRPSRCSSVSSCVQQVDKEKEDEPQVCVVVVADAQFWKWWAGPSAIATHGYDYDNSHDDRYMYTYRNHDPRHRLSSQGDCNGHPPSSNNNSSRTTTHMGTDGRDGDGSGDSSHSVNHRRDHDNGNPVVSSCPDPPDDNSSNPPD/DAWEAEQNRIDGDDPQFFQVSRCVVVVHDAADLLDDPLLADFCQLQQRQWQFPNFTDRRSPHTRHHYTYIYCDDPLSLLLNLVSLLLLCLQAPDPLQQFLQLQVQQSNLVVCVVSVFWDRPRHHDADPDDKLPPFPWKIARRSHDSLSCQLVSCCFQQLNQFQWEWPLVDPRIGIAGFVRDRQLLFLPQQFCRSQQRNNHNRMHTVLSQLPQFPNRVPPCVVVVVVSVVCVVVRPTPNVVSVVSNVRSVVSPVFWDWFWFWQLFWQLTWIFIFTDRAPRGSWTHHAQLQVRFRRTGGCCRTFQFLLQVFPQFDQFKWFDDDLDTDGDHPVVLLLVLLVVLVVCCVPQNLQLEAEEDELSAFLLLLLLRCCCSWVQSNALRFAYCCLQWCLLLQLLCCQFQNASAWQFGLQLQLVALEEEEEADLCCQQVVSSVSSVSSCCVPVVRAYEYEDQFCHPSQVSHPHYHYFDQQLLLLLLLQLLLCCVVVVLWPCVLCPQFEPDVVVQNVLSVVNHQVRSCVHGVGHSVVSVVVSCSLSVTPAYEYEYILSQQLFQCSSQSSNSVQLSCSRSVHHLDGNHTYFDFGGGQFPVSSVCQSSAQQAHHLRHGLLPPVLQVVCCVLLVHGTHNDGHAYPLRQLVCLVVVNHQEYAHEPDLCCQPHFLNVSSVVSLVSHNAYEYEYRGCHPSVSSHSMYARARGRQQAWHWGQRSQQKIAIGDHNHHGDNNHYHSSVSSVSSSVSSPSPDDDDHSQSSLCSSLVSNQQNVCDHVVCRPDSHIAHTNQHVVRHGPNGPQNPFRPDPSRHTYNDNGDRDDGDDQDPQFQAQEAEEAGSQARFLRSSRCSSVSSCVQQVDKEKEDEVQVCVVVVADAQFWKWWAGPSAIATHGYDYDNSHDDRYMYTYRNHRPRHRLSSQFDQDGHPPSSNNNSSRGTTHMGTDGRDGDGSGDSSHSVNHRRDHDNGNPVVSSCPDPPDDNSSNPPD

Organism: Bacillus subtilis (strain 168) (NCBI:txid224308)

Sequence (2244 aa):
AKAIKRIQKIEVTEEDQRKRDLREIEDALIDHKEAILETLHMLGHMNERGVLPLLRGLFGQGDKVLDILVKKADTEETANTLKNLLLLFGTLGMLDVKQLEPLILKVNAGVASAVEQKFDIIRSLKDPEINKSITLLFSFLKGMGQDAKAIKRIQKIEVTEEDQRKRDLREIEDALIDHKEEAILETLHMLGHMNERGVLPLLRGLFGQGDKVLDILVKKADTEETANTLKNLLLLFGTLGMLDVKQLEPLILKVNAGVASAVEQGYFDIIRSLKDPEINKSITLLFSFLKGMGQKKTITINGVEMEASEEQTVLQLLNNSSIEVPQVCYHPSLGPIETCDTCIVSINGELKRSCSAELKDGDVIDTLSPDVKKAQVIGMDKILYNHELYCTVCDYNNGGCEIHNTVKEEMKINHQSIPFDHKPYHHKDESHPFYRYDPDQCILCGRCVEACQDVQVTETLTIDWERKRPRVIWDNNDVPINESSCVSCGHCSTVCPCNAMMEKGMEGEAGYLTGINNETLRPMIEITKGVETGYGSILAISDMESAMRDERRIKKTKTVCTYCGVGCSFDVWTKGRDILKVEPQEEAPANGISTCVKGKFGWDFVNSEERLTKPLIREGDHFREAEWEEALLLIASKFTELKEAFGPDSLAFITSSKCTNEESYLMQKLARGVIGTNNVDNCSRYCQSPATAGLFRTVGYGGDSGSITDIAQADLVLIIGSNTSESHPVLSTRIKRAHKLRGQKVIVADIRKHEMAERSDLFVQPRAGSDIVWLNAIAKYLIENGKADERFLRERVNGRDEYVKSLAPYTLEYAEEKTGIDQETLIQMAEMIGQADSVCALWAMGVTQHIGGSDTSTAISNLLLVTGNYGKPGAGSYPLRGHNNVQGASDFGSMPDRLPGYEKVTDEQVRQKYERVWGVPLPKEPGMTNHEMIEKIHSGQLKAMYVKGEEMGLVDSNINHVHAAYEKLDFFVVQDIFLSRTAEFADVVLPASPSLEKEGTFTNTERRIQRLYQVFEPLGESKPDWQIIMEVANKLGAGWLYEHPADIMEEAAKLSPIYAGVTYERLEGYNSLQWPVNADGKDSPLLFTERFPFPDGKAILYPVQWTEPKEFGEEYDIHVNNGRLLEHFHEGNLTYKSKGISEKTPEVFLEISPELAAERGIQDGTLVRLTSPFGNVKVKCLITDRVKGKEVYLPMNDSGEAAINLLTGSHADKDTDTPAYKETSAKMEILKHDGISPLPKINHRNGNPQPQIGVQVHKKWARKDYIFPGDAVKKKTITINGVEMEASEEQTVLQLLNNSSIEVPQVCYHPSLGPIETCDTCIVSINGELKRSCSAELKDGDVIDTLSPDVKKAQVIGMDKILYNHELYCTVCDYNNGGCEIHNTVKEMKINHQSIPFDHKPYHHKDESHPFYRYDPDQCILCGRCVEACQDVQVTETLTIDWERKRPRVIWDNDVPINESSCVSCGHCSTVCPCNAMMEKGMEGEAGYLTGINNETLRPMIEITKGVETGYGSILAISDMESAMRDERIKKTKTVCTYCGVGCSFDVWTKGRDILKVEPQEEAPANGISTCVKGKFGWDFVNSEERLTKPLIREGDHFREAEWEEALLLIASKFTELKEAFGPDSLAFITSSKCTNEESYLMQKLARGVIGTNNVDNCSRYCQSPATAGLFRTVGYGGDSGSITDIAQADLVLIIGSNTSESHPVLSTRIKRAHKLRGQKVIVADIRKHEMAERSDLFVQPRRAGSDIVWLNAIAKYLIENGKADERFLRERVNGRDEYVKSLAPYTLEYAEEKTGIDQETLIQMAEMIGQADSVCALWAMGVTQHIGGSDTSTAISNLLLVTGNYGKPGAGSYPLRGHNNVQGASDFGSMPDRLPGYEKVTDEQVRQKYERVWGVPLPKEPGMTNHEMIEKIHSGQLKAMYVKGEEMGLVDSNINHVHAAYEKLDFFVVQDIFLSRTAEFADVVLPASPSLEKEGTFTNTERRIQRLYQVFEPLGESKPDWQIIMEVANKLGAGWLYEHPADIMEEAAKLSPIYAGVTYERLEGYNSLQWPVNADGKDSPLLFTERFPFPDGKAILYPVQWTEPKEFGEEYDIHVNNGRLLEHFHEGNLTYKSKGISEKTPEVFLEISPELAAERGIQDGTLVRLTSPFGNVKVKCLITDRVKGKEVYLPMNDSGEAAINLLTGSHADKDTDTPAYKETSAKMEILKHDGISPLPKINHRNGNPQPQIGVQVHKKWARKDYIFPGDAVK

Secondary structure (DSSP, 8-state):
------EE-----HHHHHHHHHHHHHHHHHHTHHHHHHHHHHHHHHHHSSHHHHHHHHHHTHHHHHHHHHHHHTSHHHHHHHHHHHHHHHHHHHS--STTHHHHHHHHHHHHHTTS---HHHHHTT-HHHHHHHHHHHHHHHHTT--/------EE-----HHHHHHHHHHHHHHHHHHTHHHHHHHHHHHHHHHHTTHHHHHHHHHHTHHHHHHHHHHHHTSHHHHHHHHHHHHHHHHHHHS--STTHHHHHHHHHHHHHHH---HHHHHHHTT-HHHHHHHHHHHHHHHHS--/--EEEETTEEEE--S--BHHHHHHHTT-----TT-BTTTB----S---EEEETTEEEETTT-B--TT-EEES-SHHHHHHHHHHHHHHHHSS---GGG-TT-SS--HHHHHHHHTT----SS-----S---B--SSSEEE-GGG-----HHHHIIIIIS----EEE-TTSSS--EEETTT--GGGSS-----HHHHH-SSSSEEETTTTTTSSSSTTS-HHHHHHHHHHHHHH-S-HHHHHHHHHHHHHHGGGTEEEEEEE-SSBTT--EEEEEEETTEEEEEE--TT-TTTTT---HHHHH--GGGG-TT---S-EEEETTEEEE--HHHHHHHHHHHHHHHHHHH-GGGEEEEE-SSS-HHHHHHHHHIIIIII----EEETTTTTTHHHHHHHHHHTS-SS-SS-HHHHHH-SEEEEES--HHHHSHHHHHHHHHHHHHS--EEEEE-SS--HHHHH-SEEE-PPTT-HHHHHHHHHHHHHHTT-S-HHHHHHHEE-HHHHHHHTTT--HHHHHHHH---HHHHHHHHHHHHH-SSEEEEE-HHHHSSTTHHHHHHHHHHHHHHTT-SSSTT-EEEE---BTTHHHHHHBT-SSSB-BTT-BTT-HHHHHHHHHHHTSPPP-S----TTHHHHHHHTT---EEEEES--HHHHSSSHHHHHHHHHH-SEEEEEESS--HHHHT-SEEEEEE-GGG--EEEE-TTSEEEEE---SPPPTT-EEHHHHHHHHHHHTT-----SSHHHHHHHHHHH-GGGTT--GGGGSTT-EEESS--TTS---SSTTSS--SSTTS-EE-------PPPP--TT--EEEEEE-BTTB-TT-TTGGG-HHHHHH--S--EEE-HHHHHHHT--TT--EEEEETTEEEEE-EEE-TTS-TTEEEEES--SSTT-GGGT--S-B-TTT--B-TTS-EEEEEE--S----SS-TTSGGG------SS--HHHHHTSSS---GGGTT-/-EEEEETTEEEEE-S--BHHHHHHHTT-----TT-BTTTB----S---EEEETTEEEETTT-B--TT-EEES-SHHHHHHHHHHHHHHHHSS---GGG-TT-SS--HHHHHHHHTT----SS-----S---B--SSSEEE-GGG-----HHHHIIIIIS----EEE-TTSSS--EEETTT--GGGSS-----HHHHH-SSSSEEETTTTTTSSSSTTS-HHHHHHHHHHHHHH-S-HHHHHHHHHHHHHHGGGTEEEEEEE-SSBTT--EEEEEEETTEEEEEE--TT-TTTTT---HHHHH--GGGG-TT---S-EEEETTEEEE--HHHHHHHHHHHHHHHHHHH-GGGEEEEE-SSS-HHHHHHHHHIIIIII----EEETTTTTTHHHHHHHHHHTS-SS-SS-HHHHHH-SEEEEES--HHHHSHHHHHHHHHIIIII--EEEEE-SS--HHHHH-SEEE-PPTT-HHHHHHHHHHHHHHTT-S-HHHHHHHEE-HHHHHHHTTT--HHHHHHHH---HHHHHHHHHHHHH-SSEEEEE-HHHHSSTTHHHHHHHHHHHHHHTT-SSSTT-EEEE---BTTHHHHHHBT-SSSB-BTT-BTT-HHHHHHHHHHHTSPPP-S----TTHHHHHHHTT---EEEEES--HHHHSSSHHHHHHHHHH-SEEEEEESS--HHHHT-SEEEEEE-GGG--EEEE-TT-EEEEE---SPPPTT-EEHHHHHHHHHHHTT-----SSHHHHHHHHHHH-GGGTT--GGGGSTT-EEESS--TTS---SSTTSS--SSTTS-EE-------PPPP--TT--EEEEEE-BTTB-TT-TTGGG-HHHHHH--S--EEE-HHHHHHHT--TT--EEEEETTEEEEE-EEE-TTS-TTEEEEES--SSTT-GGGT--S-B-TTT--B-TT--EEEEEE--S----SS-TTSGGG------SS--HHHHHTSSS---GGGTT-

Solvent-accessible surface area: 88962 Å² total; per-residue (Å²): 20,115,36,9,135,121,46,84,148,64,146,75,54,152,97,55,74,127,131,136,63,87,103,122,103,57,58,48,68,27,113,110,48,149,59,40,30,121,73,13,90,110,35,5,62,46,32,121,142,54,64,5,57,121,48,74,32,72,39,9,86,10,81,117,61,106,65,100,112,85,126,130,38,102,57,123,130,47,46,81,90,98,124,84,84,127,102,95,86,36,61,37,5,153,78,68,2,134,124,40,90,79,83,17,87,44,38,20,41,0,12,40,30,15,70,141,80,250,122,70,58,132,165,27,76,172,42,114,67,3,78,82,5,46,64,85,98,143,69,120,88,170,44,123,63,150,198,21,142,42,20,149,134,50,71,146,61,145,77,54,153,69,67,74,19,104,128,17,28,159,70,11,98,55,8,78,112,108,24,102,107,2,34,86,27,31,106,86,23,72,32,37,26,80,121,86,30,45,57,66,122,68,202,33,72,158,46,87,19,89,116,61,61,24,96,114,8,78,139,22,56,68,128,131,47,9,53,28,64,66,10,54,87,32,50,118,48,11,95,68,69,49,58,80,170,39,35,121,62,67,94,116,126,88,94,63,37,96,70,78,77,112,149,205,74,168,138,76,106,111,183,55,69,126,60,109,137,64,58,143,68,35,49,44,107,32,23,51,29,99,13,21,15,178,128,74,45,1,34,3,48,64,108,133,68,101,9,78,157,16,126,17,0,0,52,0,0,58,109,36,106,44,99,7,2,47,0,2,22,19,81,42,8,17,61,8,46,4,10,7,0,2,0,0,15,9,76,72,126,38,82,24,0,2,41,0,109,1,111,90,55,9,80,0,36,1,116,40,102,81,1,56,128,4,1,57,71,3,1,11,95,7,1,41,15,10,7,26,43,19,22,16,13,11,28,3,23,47,50,9,54,0,4,48,10,0,92,62,27,184,15,73,149,36,91,56,101,29,80,95,7,99,41,169,98,17,80,43,0,29,22,1,6,0,14,0,26,3,8,13,11,10,2,3,10,0,16,0,11,0,6,4,10,0,11,4,1,2,16,11,40,3,143,61,198,30,13,22,2,16,0,2,99,61,48,54,0,14,61,0,6,10,21,6,13,1,1,9,5,20,0,9,1,0,6,3,4,5,7,63,30,0,54,26,61,0,1,84,69,12,54,56,112,98,154,73,14,72,65,61,11,80,113,52,76,68,111,52,120,6,33,34,69,49,10,44,86,1,42,104,10,15,64,110,5,107,114,84,8,96,83,12,16,0,1,10,6,2,15,0,2,1,10,0,0,24,0,17,1,43,60,72,83,39,4,12,1,40,6,49,88,104,5,39,7,2,16,8,0,1,14,6,6,3,4,22,0,6,66,2,0,61,10,157,98,12,13,50,20,0,4,6,43,78,61,117,20,0,66,27,3,87,20,93,71,0,8,77,48,0,12,69,77,1,55,84,7,77,148,73,105,19,49,50,5,0,1,0,0,0,1,1,32,8,0,0,1,0,0,0,0,0,0,18,0,0,1,16,23,3,23,0,1,0,0,1,0,13,8,15,12,16,2,14,0,0,16,23,0,0,47,42,0,0,15,55,0,1,1,2,1,8,7,85,12,2,19,105,5,58,0,0,1,0,0,11,3,25,0,5,15,22,7,6,4,0,0,0,46,0,7,45,0,44,40,65,142,47,7,103,3,0,0,1,18,24,8,61,5,42,3,4,104,61,20,71,22,48,9,78,2,138,26,9,2,14,2,0,0,1,1,2,0,0,36,35,1,14,103,81,56,84,9,48,65,157,20,5,154,101,41,7,43,28,68,105,104,2,37,157,14,1,65,69,7,58,38,120,61,0,63,110,59,0,45,10,63,54,143,38,0,48,77,0,1,40,34,0,24,124,15,98,11,1,0,0,0,0,9,20,20,1,0,6,9,30,5,0,0,10,7,0,0,2,0,0,0,2,2,0,0,14,2,0,3,14,69,82,1,1,0,0,2,0,1,1,20,29,1,0,0,0,0,0,4,0,0,0,0,18,5,60,27,0,0,7,18,40,111,3,81,62,100,136,14,13,70,50,0,48,174,83,29,61,63,101,10,17,125,81,65,18,15,21,0,7,49,0,0,70,58,6,48,72,50,100,2,45,0,0,0,0,0,26,10,14,0,0,10,21,0,0,16,2,65,49,0,24,38,0,0,85,126,8,79,11,0,0,0,0,15,19,7,37,5,66,0,0,17,4,0,25,0,0,0,0,1,0,10,3,0,0,6,40,0,0,1,0,2,2,3,0,22,0,0,30,0,48,55,2,10,138,43,46,60,67,3,41,10,3,25,54,0,0,27,42,0,0,51,84,42,69,33,53,20,149,24,150,54,2,18,50,0,1,99,33,0,5,167,3,0,64,20,0,40,1,1,47,19,135,92,0,87,30,30,90,25,12,9,0,25,0,67,75,91,16,142,53,26,68,32,4,8,73,162,128,0,38,33,138,82,12,58,0,60,3,78,68,4,94,45,40,120,30,96,152,25,34,178,103,34,56,1,37,0,13,7,8,63,2,12,11,3,21,28,13,3,26,24,0,47,24,0,121,8,4,22,81,13,1,65,57,9,0,0,0,0,1,70,114,0,6,86,111,66,52,9,80,56,1,0,43,0,59,0,34,7,72,55,17,55,0,59,2,55,0,12,59,18,98,37,4,72,19,71,28,0,8,0,0,26,4,36,52,42,119,3,3,6,5,25,0,0,0,43,20,19,5,111,72,15,43,0,0,0,13,21,7,0,16,0,86,20,93,49,54,120,128,105,30,144,42,1,7,35,137,35,0,29,42,75,30,84,55,49,91,40,106,10,6,36,19,106,68,39,82,88,49,205,84,43,128,32,8,3,103,52,117,246,190,48,77,5,27,8,46,58,114,140,134,97,4,67,142,21,111,17,0,0,58,8,0,58,106,50,106,42,95,10,4,47,1,2,22,20,79,42,9,17,61,9,44,3,11,7,0,2,0,1,13,9,78,71,123,38,78,22,0,2,40,1,111,6,107,90,53,7,80,1,37,0,118,40,103,81,1,59,123,4,1,54,70,3,1,18,103,6,1,37,15,10,6,23,44,17,20,15,15,16,28,3,24,46,52,10,56,0,4,31,12,0,88,84,27,181,20,69,138,37,85,72,102,30,76,93,6,73,37,170,99,21,80,45,0,27,22,1,8,1,14,0,25,3,8,13,11,11,2,3,10,0,17,0,12,0,6,3,10,0,11,4,0,3,13,10,38,4,142,52,158,28,10,18,2,16,0,2,102,58,48,55,0,13,91,0,7,12,21,5,12,2,1,9,5,19,0,9,0,0,7,3,4,5,6,62,30,0,59,25,61,1,2,77,70,12,55,38,93,97,107,4,15,70,14,38,11,65,23,52,76,29,21,42,47,7,31,34,68,50,9,42,86,1,43,102,11,14,64,109,4,106,155,78,8,96,85,13,16,0,1,10,6,2,16,0,1,2,11,0,0,24,0,17,1,41,60,71,84,39,5,11,1,37,6,53,90,104,4,39,7,2,16,8,0,1,14,4,6,2,4,23,0,6,64,2,0,58,18,183,113,11,14,48,24,0,3,6,39,88,58,78,23,0,68,26,3,90,18,93,72,0,8,77,43,0,12,68,77,1,55,90,8,76,144,72,107,20,52,68,3,0,1,0,0,0,1,1,34,7,0,0,1,0,0,0,0,0,0,18,0,0,1,15,23,2,24,0,1,0,0,1,0,14,3,12,12,12,1,7,0,0,10,20,0,0,44,42,0,0,14,54,0,1,2,2,1,8,7,88,12,1,21,104,5,58,0,0,0,0,0,11,2,26,0,7,18,26,7,6,4,0,0,1,46,1,8,44,0,46,42,66,140,43,8,95,5,0,0,1,18,24,5,61,6,42,3,5,104,60,20,73,22,49,8,78,2,143,23,9,2,13,1,0,0,0,1,2,1,0,35,35,1,14,104,74,58,92,10,49,67,162,22,6,167,97,40,8,43,28,68,105,105,1,40,157,29,1,67,76,12,57,39,121,61,0,64,110,62,1,41,10,63,52,140,34,1,49,77,0,1,37,34,1,24,134,15,100,10,1,0,0,0,1,9,16,19,1,0,7,10,30,6,0,0,4,7,0,0,2,0,0,0,1,2,0,0,14,2,0,4,16,71,82,1,1,0,0,2,1,1,1,22,29,1,0,0,0,0,0,2,0,0,0,0,17,5,59,26,0,0,7,16,40,109,2,80,61,115,132,15,19,74,50,0,48,174,85,30,61,62,101,10,25,148,132,46,19,14,20,0,6,47,0,0,63,62,7,50,69,48,108,1,46,0,0,0,0,0,26,11,15,0,0,10,21,0,0,16,2,67,49,0,25,38,0,0,107,125,7,78,8,0,0,0,0,17,21,7,39,4,62,0,0,11,5,0,25,0,0,0,0,1,0,9,3,0,0,5,41,0,0,1,0,2,2,3,0,33,0,0,31,0,51,53,3,9,139,44,47,62,67,3,40,9,4,25,54,0,0,26,40,0,0,52,83,40,69,32,52,20,149,22,150,55,2,17,50,0,1,101,33,0,5,167,2,0,64,20,0,40,1,1,42,11,123,91,0,88,30,32,90,26,13,4,1,26,0,66,75,92,15,142,53,26,70,30,5,8,72,162,126,0,36,33,140,83,10,59,0,62,2,78,67,4,92,41,36,118,31,96,152,24,34,183,108,32,54,0,36,0,13,7,8,60,2,10,10,4,19,28,11,2,31,19,0,63,44,0,155,1,4,25,68,14,0,66,59,10,0,0,0,0,1,69,113,0,10,86,110,69,53,11,84,56,1,0,42,0,59,0,36,8,72,57,18,54,0,60,3,56,0,13,46,20,97,35,3,71,19,72,29,0,8,0,1,24,3,34,50,42,117,3,4,7,4,27,0,0,0,38,19,20,4,100,69,17,46,0,0,0,11,21,6,0,16,0,85,20,94,50,54,120,127,105,30,146,39,1,6,35,165,37,0,25,41,71,31,87,57,58,94,40,107,10,5,37,20,106,68,38,85,87,55,207,84,40,128,31,7,3,104,52,118,246

GO terms:
  GO:0015944 formate oxidation (P, IDA)
  GO:0009326 formate dehydrogenase complex (C, IDA)
  GO:0005515 protein binding (F, IPI)